Protein 1IQO (pdb70)

Organism: Methanothermobacter thermautotrophicus (strain ATCC 29096 / DSM 1053 / JCM 10044 / NBRC 100330 / Delta H) (NCBI:txid187420)

Secondary structure (DSSP, 8-state):
-----EEEEE-STT-STTT--STHHHHTTTT---SS---EEEEE-TTTT--EEEE-S---S-HHHHHHHHHHHH-SS---SHHHHHH-

CATH classification: 3.30.160.120

Nearest PDB structures (foldseek):
  1iqs-assembly1_A  TM=8.949E-01  e=1.703E-12  Methanothermobacter thermautotrophicus
  7w6m-assembly1_A  TM=4.716E-01  e=2.678E+00  Porcine epidemic diarrhea virus
  2bsz-assembly2_B  TM=2.765E-01  e=5.312E+00  Mesorhizobium loti
  1iqs-assembly1_A  TM=9.295E-01  e=2.371E-12  Methanothermobacter thermautotrophicus
  2ba1-assembly1_I  TM=3.812E-01  e=7.682E+00  Archaeoglobus fulgidus

InterPro domains:
  IPR008032 Protein of unknown function DUF749 [PF05370] (2-88)
  IPR016458 Uncharacterised conserved protein UCP005648, calcium-binding [PIRSF005648] (1-88)
  IPR035933 Hypothetical protein MTH1880 [G3DSA:3.30.160.120] (1-88)
  IPR035933 Hypothetical protein MTH1880 [SSF75412] (1-88)

Structure (mmCIF, N/CA/C/O backbone):
data_1IQO
#
_entry.id   1IQO
#
_cell.length_a   ?
_cell.length_b   ?
_cell.length_c   ?
_cell.angle_alpha   ?
_cell.angle_beta   ?
_cell.angle_gamma   ?
#
loop_
_atom_site.group_PDB
_atom_site.id
_atom_site.type_symbol
_atom_site.label_atom_id
_atom_site.label_alt_id
_atom_site.label_comp_id
_atom_site.label_asym_id
_atom_site.label_entity_id
_atom_site.label_seq_id
_atom_site.pdbx_PDB_ins_code
_atom_site.Cartn_x
_atom_site.Cartn_y
_atom_site.Cartn_z
_atom_site.occupancy
_atom_site.B_iso_or_equiv
_atom_site.auth_seq_id
_atom_site.auth_comp_id
_atom_site.auth_asym_id
_atom_site.auth_atom_id
_atom_site.pdbx_PDB_model_num
ATOM 1 N N . LEU A 1 1 ? -12.253 18.247 -8.813 1.00 0.00 1 LEU A N 1
ATOM 2 C CA . LEU A 1 1 ? -11.149 18.665 -7.911 1.00 0.00 1 LEU A CA 1
ATOM 3 C C . LEU A 1 1 ? -11.539 18.487 -6.447 1.00 0.00 1 LEU A C 1
ATOM 4 O O . LEU A 1 1 ? -12.081 19.400 -5.823 1.00 0.00 1 LEU A O 1
ATOM 22 N N . PHE A 1 2 ? -11.261 17.306 -5.905 1.00 0.00 2 PHE A N 1
ATOM 23 C CA . PHE A 1 2 ? -11.584 17.009 -4.514 1.00 0.00 2 PHE A CA 1
ATOM 24 C C . PHE A 1 2 ? -10.924 15.707 -4.068 1.00 0.00 2 PHE A C 1
ATOM 25 O O . PHE A 1 2 ? -10.120 15.695 -3.136 1.00 0.00 2 PHE A O 1
ATOM 42 N N . ILE A 1 3 ? -11.270 14.613 -4.740 1.00 0.00 3 ILE A N 1
ATOM 43 C CA . ILE A 1 3 ? -10.713 13.306 -4.411 1.00 0.00 3 ILE A CA 1
ATOM 44 C C . ILE A 1 3 ? -9.191 13.313 -4.516 1.00 0.00 3 ILE A C 1
ATOM 45 O O . ILE A 1 3 ? -8.627 13.834 -5.479 1.00 0.00 3 ILE A O 1
ATOM 61 N N . ALA A 1 4 ? -8.532 12.730 -3.521 1.00 0.00 4 ALA A N 1
ATOM 62 C CA . ALA A 1 4 ? -7.077 12.667 -3.499 1.00 0.00 4 ALA A CA 1
ATOM 63 C C . ALA A 1 4 ? -6.591 11.222 -3.532 1.00 0.00 4 ALA A C 1
ATOM 64 O O . ALA A 1 4 ? -6.496 10.565 -2.496 1.00 0.00 4 ALA A O 1
ATOM 71 N N . THR A 1 5 ? -6.286 10.733 -4.729 1.00 0.00 5 THR A N 1
ATOM 72 C CA . THR A 1 5 ? -5.810 9.365 -4.899 1.00 0.00 5 THR A CA 1
ATOM 73 C C . THR A 1 5 ? -4.599 9.321 -5.825 1.00 0.00 5 THR A C 1
ATOM 74 O O . THR A 1 5 ? -4.531 10.058 -6.809 1.00 0.00 5 THR A O 1
ATOM 85 N N . LEU A 1 6 ? -3.645 8.454 -5.504 1.00 0.00 6 LEU A N 1
ATOM 86 C CA . LEU A 1 6 ? -2.435 8.317 -6.306 1.00 0.00 6 LEU A CA 1
ATOM 87 C C . LEU A 1 6 ? -2.150 6.851 -6.617 1.00 0.00 6 LEU A C 1
ATOM 88 O O . LEU A 1 6 ? -1.772 6.082 -5.734 1.00 0.00 6 LEU A O 1
ATOM 104 N N . LYS A 1 7 ? -2.329 6.470 -7.878 1.00 0.00 7 LYS A N 1
ATOM 105 C CA . LYS A 1 7 ? -2.088 5.095 -8.302 1.00 0.00 7 LYS A CA 1
ATOM 106 C C . LYS A 1 7 ? -0.767 4.981 -9.056 1.00 0.00 7 LYS A C 1
ATOM 107 O O . LYS A 1 7 ? -0.417 5.853 -9.852 1.00 0.00 7 LYS A O 1
ATOM 126 N N . GLY A 1 8 ? -0.037 3.900 -8.799 1.00 0.00 8 GLY A N 1
ATOM 127 C CA . GLY A 1 8 ? 1.237 3.691 -9.461 1.00 0.00 8 GLY A CA 1
ATOM 128 C C . GLY A 1 8 ? 1.481 2.232 -9.798 1.00 0.00 8 GLY A C 1
ATOM 129 O O . GLY A 1 8 ? 1.024 1.340 -9.084 1.00 0.00 8 GLY A O 1
ATOM 133 N N . ILE A 1 9 ? 2.201 1.990 -10.888 1.00 0.00 9 ILE A N 1
ATOM 134 C CA . ILE A 1 9 ? 2.502 0.630 -11.317 1.00 0.00 9 ILE A CA 1
ATOM 135 C C . ILE A 1 9 ? 3.972 0.291 -11.086 1.00 0.00 9 ILE A C 1
ATOM 136 O O . ILE A 1 9 ? 4.824 0.555 -11.934 1.00 0.00 9 ILE A O 1
ATOM 152 N N . PHE A 1 10 ? 4.259 -0.297 -9.928 1.00 0.00 10 PHE A N 1
ATOM 153 C CA . PHE A 1 10 ? 5.622 -0.679 -9.574 1.00 0.00 10 PHE A CA 1
ATOM 154 C C . PHE A 1 10 ? 5.928 -2.094 -10.056 1.00 0.00 10 PHE A C 1
ATOM 155 O O . PHE A 1 10 ? 5.259 -3.049 -9.660 1.00 0.00 10 PHE A O 1
ATOM 172 N N . THR A 1 11 ? 6.931 -2.226 -10.924 1.00 0.00 11 THR A N 1
ATOM 173 C CA . THR A 1 11 ? 7.301 -3.532 -11.462 1.00 0.00 11 THR A CA 1
ATOM 174 C C . THR A 1 11 ? 8.797 -3.674 -11.652 1.00 0.00 11 THR A C 1
ATOM 175 O O . THR A 1 11 ? 9.543 -2.691 -11.668 1.00 0.00 11 THR A O 1
ATOM 186 N N . LEU A 1 12 ? 9.224 -4.925 -11.788 1.00 0.00 12 LEU A N 1
ATOM 187 C CA . LEU A 1 12 ? 10.628 -5.250 -11.975 1.00 0.00 12 LEU A CA 1
ATOM 188 C C . LEU A 1 12 ? 11.499 -4.467 -11.001 1.00 0.00 12 LEU A C 1
ATOM 189 O O . LEU A 1 12 ? 11.007 -3.891 -10.033 1.00 0.00 12 LEU A O 1
ATOM 205 N N . LYS A 1 13 ? 12.787 -4.449 -11.277 1.00 0.00 13 LYS A N 1
ATOM 206 C CA . LYS A 1 13 ? 13.747 -3.733 -10.444 1.00 0.00 13 LYS A CA 1
ATOM 207 C C . LYS A 1 13 ? 13.604 -2.225 -10.635 1.00 0.00 13 LYS A C 1
ATOM 208 O O . LYS A 1 13 ? 14.047 -1.437 -9.801 1.00 0.00 13 LYS A O 1
ATOM 227 N N . ASP A 1 14 ? 12.963 -1.834 -11.736 1.00 0.00 14 ASP A N 1
ATOM 228 C CA . ASP A 1 14 ? 12.737 -0.426 -12.035 1.00 0.00 14 ASP A CA 1
ATOM 229 C C . ASP A 1 14 ? 11.421 0.051 -11.420 1.00 0.00 14 ASP A C 1
ATOM 230 O O . ASP A 1 14 ? 10.896 1.103 -11.785 1.00 0.00 14 ASP A O 1
ATOM 239 N N . LEU A 1 15 ? 10.892 -0.743 -10.490 1.00 0.00 15 LEU A N 1
ATOM 240 C CA . LEU A 1 15 ? 9.637 -0.430 -9.818 1.00 0.00 15 LEU A CA 1
ATOM 241 C C . LEU A 1 15 ? 9.673 0.908 -9.065 1.00 0.00 15 LEU A C 1
ATOM 242 O O . LEU A 1 15 ? 8.638 1.559 -8.936 1.00 0.00 15 LEU A O 1
ATOM 258 N N . PRO A 1 16 ? 10.842 1.339 -8.536 1.00 0.00 16 PRO A N 1
ATOM 259 C CA . PRO A 1 16 ? 10.950 2.605 -7.787 1.00 0.00 16 PRO A CA 1
ATOM 260 C C . PRO A 1 16 ? 10.606 3.829 -8.634 1.00 0.00 16 PRO A C 1
ATOM 261 O O . PRO A 1 16 ? 11.461 4.685 -8.885 1.00 0.00 16 PRO A O 1
ATOM 272 N N . GLU A 1 17 ? 9.344 3.905 -9.067 1.00 0.00 17 GLU A N 1
ATOM 273 C CA . GLU A 1 17 ? 8.849 5.012 -9.891 1.00 0.00 17 GLU A CA 1
ATOM 274 C C . GLU A 1 17 ? 9.730 6.250 -9.770 1.00 0.00 17 GLU A C 1
ATOM 275 O O . GLU A 1 17 ? 9.597 7.032 -8.828 1.00 0.00 17 GLU A O 1
ATOM 287 N N . GLU A 1 18 ? 10.634 6.409 -10.733 1.00 0.00 18 GLU A N 1
ATOM 288 C CA . GLU A 1 18 ? 11.555 7.540 -10.754 1.00 0.00 18 GLU A CA 1
ATOM 289 C C . GLU A 1 18 ? 12.723 7.315 -9.807 1.00 0.00 18 GLU A C 1
ATOM 290 O O . GLU A 1 18 ? 13.877 7.253 -10.228 1.00 0.00 18 GLU A O 1
ATOM 302 N N . PHE A 1 19 ? 12.408 7.197 -8.531 1.00 0.00 19 PHE A N 1
ATOM 303 C CA . PHE A 1 19 ? 13.424 6.982 -7.504 1.00 0.00 19 PHE A CA 1
ATOM 304 C C . PHE A 1 19 ? 12.794 6.670 -6.146 1.00 0.00 19 PHE A C 1
ATOM 305 O O . PHE A 1 19 ? 13.286 7.119 -5.112 1.00 0.00 19 PHE A O 1
ATOM 322 N N . ARG A 1 20 ? 11.704 5.908 -6.148 1.00 0.00 20 ARG A N 1
ATOM 323 C CA . ARG A 1 20 ? 11.024 5.561 -4.901 1.00 0.00 20 ARG A CA 1
ATOM 324 C C . ARG A 1 20 ? 11.136 4.066 -4.600 1.00 0.00 20 ARG A C 1
ATOM 325 O O . ARG A 1 20 ? 10.181 3.315 -4.793 1.00 0.00 20 ARG A O 1
ATOM 346 N N . PRO A 1 21 ? 12.309 3.614 -4.120 1.00 0.00 21 PRO A N 1
ATOM 347 C CA . PRO A 1 21 ? 12.537 2.207 -3.792 1.00 0.00 21 PRO A CA 1
ATOM 348 C C . PRO A 1 21 ? 12.006 1.839 -2.409 1.00 0.00 21 PRO A C 1
ATOM 349 O O . PRO A 1 21 ? 12.745 1.336 -1.562 1.00 0.00 21 PRO A O 1
ATOM 360 N N . PHE A 1 22 ? 10.721 2.096 -2.186 1.00 0.00 22 PHE A N 1
ATOM 361 C CA . PHE A 1 22 ? 10.090 1.798 -0.904 1.00 0.00 22 PHE A CA 1
ATOM 362 C C . PHE A 1 22 ? 9.866 0.298 -0.739 1.00 0.00 22 PHE A C 1
ATOM 363 O O . PHE A 1 22 ? 10.501 -0.346 0.095 1.00 0.00 22 PHE A O 1
ATOM 380 N N . VAL A 1 23 ? 8.955 -0.251 -1.537 1.00 0.00 23 VAL A N 1
ATOM 381 C CA . VAL A 1 23 ? 8.641 -1.676 -1.480 1.00 0.00 23 VAL A CA 1
ATOM 382 C C . VAL A 1 23 ? 9.851 -2.537 -1.833 1.00 0.00 23 VAL A C 1
ATOM 383 O O . VAL A 1 23 ? 9.848 -3.743 -1.592 1.00 0.00 23 VAL A O 1
ATOM 396 N N . ASP A 1 24 ? 10.886 -1.918 -2.401 1.00 0.00 24 ASP A N 1
ATOM 397 C CA . ASP A 1 24 ? 12.098 -2.639 -2.777 1.00 0.00 24 ASP A CA 1
ATOM 398 C C . ASP A 1 24 ? 12.557 -3.561 -1.650 1.00 0.00 24 ASP A C 1
ATOM 399 O O . ASP A 1 24 ? 13.156 -4.608 -1.895 1.00 0.00 24 ASP A O 1
ATOM 408 N N . TYR A 1 25 ? 12.267 -3.164 -0.414 1.00 0.00 25 TYR A N 1
ATOM 409 C CA . TYR A 1 25 ? 12.647 -3.954 0.751 1.00 0.00 25 TYR A CA 1
ATOM 410 C C . TYR A 1 25 ? 11.987 -5.330 0.712 1.00 0.00 25 TYR A C 1
ATOM 411 O O . TYR A 1 25 ? 12.576 -6.322 1.140 1.00 0.00 25 TYR A O 1
ATOM 429 N N . LYS A 1 26 ? 10.764 -5.382 0.192 1.00 0.00 26 LYS A N 1
ATOM 430 C CA . LYS A 1 26 ? 10.034 -6.641 0.095 1.00 0.00 26 LYS A CA 1
ATOM 431 C C . LYS A 1 26 ? 10.712 -7.578 -0.897 1.00 0.00 26 LYS A C 1
ATOM 432 O O . LYS A 1 26 ? 10.730 -8.794 -0.705 1.00 0.00 26 LYS A O 1
ATOM 451 N N . ALA A 1 27 ? 11.274 -7.002 -1.953 1.00 0.00 27 ALA A N 1
ATOM 452 C CA . ALA A 1 27 ? 11.962 -7.782 -2.972 1.00 0.00 27 ALA A CA 1
ATOM 453 C C . ALA A 1 27 ? 13.275 -8.340 -2.431 1.00 0.00 27 ALA A C 1
ATOM 454 O O . ALA A 1 27 ? 13.762 -9.372 -2.897 1.00 0.00 27 ALA A O 1
ATOM 461 N N . GLY A 1 28 ? 13.842 -7.653 -1.443 1.00 0.00 28 GLY A N 1
ATOM 462 C CA . GLY A 1 28 ? 15.091 -8.097 -0.852 1.00 0.00 28 GLY A CA 1
ATOM 463 C C . GLY A 1 28 ? 14.952 -8.430 0.623 1.00 0.00 28 GLY A C 1
ATOM 464 O O . GLY A 1 28 ? 15.946 -8.494 1.345 1.00 0.00 28 GLY A O 1
ATOM 468 N N . LEU A 1 29 ? 13.716 -8.639 1.072 1.00 0.00 29 LEU A N 1
ATOM 469 C CA . LEU A 1 29 ? 13.457 -8.964 2.472 1.00 0.00 29 LEU A CA 1
ATOM 470 C C . LEU A 1 29 ? 14.212 -10.220 2.903 1.00 0.00 29 LEU A C 1
ATOM 471 O O . LEU A 1 29 ? 14.440 -10.441 4.092 1.00 0.00 29 LEU A O 1
ATOM 487 N N . GLU A 1 30 ? 14.603 -11.031 1.929 1.00 0.00 30 GLU A N 1
ATOM 488 C CA . GLU A 1 30 ? 15.337 -12.264 2.199 1.00 0.00 30 GLU A CA 1
ATOM 489 C C . GLU A 1 30 ? 15.663 -12.994 0.899 1.00 0.00 30 GLU A C 1
ATOM 490 O O . GLU A 1 30 ? 15.487 -14.207 0.794 1.00 0.00 30 GLU A O 1
ATOM 502 N N . LYS A 1 31 ? 16.139 -12.242 -0.087 1.00 0.00 31 LYS A N 1
ATOM 503 C CA . LYS A 1 31 ? 16.490 -12.811 -1.383 1.00 0.00 31 LYS A CA 1
ATOM 504 C C . LYS A 1 31 ? 15.268 -13.434 -2.049 1.00 0.00 31 LYS A C 1
ATOM 505 O O . LYS A 1 31 ? 15.327 -14.550 -2.565 1.00 0.00 31 LYS A O 1
ATOM 524 N N . LYS A 1 32 ? 14.159 -12.702 -2.032 1.00 0.00 32 LYS A N 1
ATOM 525 C CA . LYS A 1 32 ? 12.917 -13.176 -2.633 1.00 0.00 32 LYS A CA 1
ATOM 526 C C . LYS A 1 32 ? 13.039 -13.239 -4.153 1.00 0.00 32 LYS A C 1
ATOM 527 O O . LYS A 1 32 ? 14.135 -13.126 -4.702 1.00 0.00 32 LYS A O 1
ATOM 546 N N . LYS A 1 33 ? 11.908 -13.421 -4.827 1.00 0.00 33 LYS A N 1
ATOM 547 C CA . LYS A 1 33 ? 11.891 -13.498 -6.285 1.00 0.00 33 LYS A CA 1
ATOM 548 C C . LYS A 1 33 ? 12.445 -12.217 -6.903 1.00 0.00 33 LYS A C 1
ATOM 549 O O . LYS A 1 33 ? 12.003 -11.116 -6.574 1.00 0.00 33 LYS A O 1
ATOM 568 N N . LEU A 1 34 ? 13.414 -12.368 -7.800 1.00 0.00 34 LEU A N 1
ATOM 569 C CA . LEU A 1 34 ? 14.028 -11.224 -8.463 1.00 0.00 34 LEU A CA 1
ATOM 570 C C . LEU A 1 34 ? 14.390 -11.560 -9.908 1.00 0.00 34 LEU A C 1
ATOM 571 O O . LEU A 1 34 ? 15.535 -11.392 -10.328 1.00 0.00 34 LEU A O 1
ATOM 587 N N . SER A 1 35 ? 13.406 -12.036 -10.664 1.00 0.00 35 SER A N 1
ATOM 588 C CA . SER A 1 35 ? 13.623 -12.396 -12.060 1.00 0.00 35 SER A CA 1
ATOM 589 C C . SER A 1 35 ? 13.129 -11.294 -12.994 1.00 0.00 35 SER A C 1
ATOM 590 O O . SER A 1 35 ? 12.548 -11.570 -14.043 1.00 0.00 35 SER A O 1
ATOM 598 N N . ASP A 1 36 ? 13.362 -10.043 -12.605 1.00 0.00 36 ASP A N 1
ATOM 599 C CA . ASP A 1 36 ? 12.938 -8.901 -13.410 1.00 0.00 36 ASP A CA 1
ATOM 600 C C . ASP A 1 36 ? 11.434 -8.945 -13.673 1.00 0.00 36 ASP A C 1
ATOM 601 O O . ASP A 1 36 ? 10.944 -8.346 -14.630 1.00 0.00 36 ASP A O 1
ATOM 610 N N . ASP A 1 37 ? 10.705 -9.656 -12.816 1.00 0.00 37 ASP A N 1
ATOM 611 C CA . ASP A 1 37 ? 9.259 -9.773 -12.956 1.00 0.00 37 ASP A CA 1
ATOM 612 C C . ASP A 1 37 ? 8.556 -9.439 -11.643 1.00 0.00 37 ASP A C 1
ATOM 613 O O . ASP A 1 37 ? 7.436 -9.889 -11.396 1.00 0.00 37 ASP A O 1
ATOM 622 N N . ASP A 1 38 ? 9.217 -8.646 -10.807 1.00 0.00 38 ASP A N 1
ATOM 623 C CA . ASP A 1 38 ? 8.654 -8.250 -9.522 1.00 0.00 38 ASP A CA 1
ATOM 624 C C . ASP A 1 38 ? 7.597 -7.167 -9.711 1.00 0.00 38 ASP A C 1
ATOM 625 O O . ASP A 1 38 ? 7.895 -5.974 -9.640 1.00 0.00 38 ASP A O 1
ATOM 634 N N . GLU A 1 39 ? 6.361 -7.590 -9.959 1.00 0.00 39 GLU A N 1
ATOM 635 C CA . GLU A 1 39 ? 5.261 -6.656 -10.168 1.00 0.00 39 GLU A CA 1
ATOM 636 C C . GLU A 1 39 ? 4.452 -6.458 -8.891 1.00 0.00 39 GLU A C 1
ATOM 637 O O . GLU A 1 39 ? 3.972 -7.420 -8.290 1.00 0.00 39 GLU A O 1
ATOM 649 N N . ILE A 1 40 ? 4.301 -5.202 -8.486 1.00 0.00 40 ILE A N 1
ATOM 650 C CA . ILE A 1 40 ? 3.547 -4.867 -7.284 1.00 0.00 40 ILE A CA 1
ATOM 651 C C . ILE A 1 40 ? 2.766 -3.570 -7.477 1.00 0.00 40 ILE A C 1
ATOM 652 O O . ILE A 1 40 ? 3.321 -2.558 -7.904 1.00 0.00 40 ILE A O 1
ATOM 668 N N . ALA A 1 41 ? 1.476 -3.609 -7.160 1.00 0.00 41 ALA A N 1
ATOM 669 C CA . ALA A 1 41 ? 0.621 -2.438 -7.299 1.00 0.00 41 ALA A CA 1
ATOM 670 C C . ALA A 1 41 ? 0.582 -1.631 -6.007 1.00 0.00 41 ALA A C 1
ATOM 671 O O . ALA A 1 41 ? 0.243 -2.156 -4.946 1.00 0.00 41 ALA A O 1
ATOM 678 N N . ILE A 1 42 ? 0.930 -0.352 -6.103 1.00 0.00 42 ILE A N 1
ATOM 679 C CA . ILE A 1 42 ? 0.935 0.528 -4.941 1.00 0.00 42 ILE A CA 1
ATOM 680 C C . ILE A 1 42 ? -0.041 1.685 -5.125 1.00 0.00 42 ILE A C 1
ATOM 681 O O . ILE A 1 42 ? 0.080 2.467 -6.067 1.00 0.00 42 ILE A O 1
ATOM 697 N N . ILE A 1 43 ? -1.008 1.784 -4.220 1.00 0.00 43 ILE A N 1
ATOM 698 C CA . ILE A 1 43 ? -2.006 2.844 -4.284 1.00 0.00 43 ILE A CA 1
ATOM 699 C C . ILE A 1 43 ? -2.098 3.595 -2.961 1.00 0.00 43 ILE A C 1
ATOM 700 O O . ILE A 1 43 ? -2.273 2.990 -1.904 1.00 0.00 43 ILE A O 1
ATOM 716 N N . SER A 1 44 ? -1.982 4.916 -3.028 1.00 0.00 44 SER A N 1
ATOM 717 C CA . SER A 1 44 ? -2.054 5.751 -1.835 1.00 0.00 44 SER A CA 1
ATOM 718 C C . SER A 1 44 ? -3.375 6.512 -1.786 1.00 0.00 44 SER A C 1
ATOM 719 O O . SER A 1 44 ? -3.698 7.274 -2.697 1.00 0.00 44 SER A O 1
ATOM 727 N N . ILE A 1 45 ? -4.133 6.302 -0.715 1.00 0.00 45 ILE A N 1
ATOM 728 C CA . ILE A 1 45 ? -5.419 6.968 -0.545 1.00 0.00 45 ILE A CA 1
ATOM 729 C C . ILE A 1 45 ? -5.433 7.815 0.722 1.00 0.00 45 ILE A C 1
ATOM 730 O O . ILE A 1 45 ? -4.446 7.862 1.458 1.00 0.00 45 ILE A O 1
ATOM 746 N N . LYS A 1 46 ? -6.555 8.481 0.973 1.00 0.00 46 LYS A N 1
ATOM 747 C CA . LYS A 1 46 ? -6.694 9.325 2.154 1.00 0.00 46 LYS A CA 1
ATOM 748 C C . LYS A 1 46 ? -6.768 8.478 3.422 1.00 0.00 46 LYS A C 1
ATOM 749 O O . LYS A 1 46 ? -7.789 8.454 4.110 1.00 0.00 46 LYS A O 1
ATOM 768 N N . GLY A 1 47 ? -5.676 7.782 3.726 1.00 0.00 47 GLY A N 1
ATOM 769 C CA . GLY A 1 47 ? -5.636 6.944 4.911 1.00 0.00 47 GLY A CA 1
ATOM 770 C C . GLY A 1 47 ? -4.797 7.550 6.018 1.00 0.00 47 GLY A C 1
ATOM 771 O O . GLY A 1 47 ? -3.918 6.889 6.572 1.00 0.00 47 GLY A O 1
ATOM 775 N N . THR A 1 48 ? -5.068 8.810 6.341 1.00 0.00 48 THR A N 1
ATOM 776 C CA . THR A 1 48 ? -4.331 9.505 7.388 1.00 0.00 48 THR A CA 1
ATOM 777 C C . THR A 1 48 ? -2.851 9.607 7.031 1.00 0.00 48 THR A C 1
ATOM 778 O O . THR A 1 48 ? -1.978 9.379 7.870 1.00 0.00 48 THR A O 1
ATOM 789 N N . GLN A 1 49 ? -2.575 9.952 5.776 1.00 0.00 49 GLN A N 1
ATOM 790 C CA . GLN A 1 49 ? -1.203 10.086 5.297 1.00 0.00 49 GLN A CA 1
ATOM 791 C C . GLN A 1 49 ? -0.493 8.735 5.290 1.00 0.00 49 GLN A C 1
ATOM 792 O O . GLN A 1 49 ? 0.442 8.508 6.058 1.00 0.00 49 GLN A O 1
ATOM 806 N N . SER A 1 50 ? -0.944 7.842 4.416 1.00 0.00 50 SER A N 1
ATOM 807 C CA . SER A 1 50 ? -0.352 6.515 4.306 1.00 0.00 50 SER A CA 1
ATOM 808 C C . SER A 1 50 ? -0.767 5.845 3.000 1.00 0.00 50 SER A C 1
ATOM 809 O O . SER A 1 50 ? -1.421 6.459 2.157 1.00 0.00 50 SER A O 1
ATOM 817 N N . ASN A 1 51 ? -0.385 4.582 2.839 1.00 0.00 51 ASN A N 1
ATOM 818 C CA . ASN A 1 51 ? -0.721 3.833 1.634 1.00 0.00 51 ASN A CA 1
ATOM 819 C C . ASN A 1 51 ? -0.651 2.331 1.890 1.00 0.00 51 ASN A C 1
ATOM 820 O O . ASN A 1 51 ? -0.369 1.894 3.005 1.00 0.00 51 ASN A O 1
ATOM 831 N N . HIS A 1 52 ? -0.909 1.546 0.850 1.00 0.00 52 HIS A N 1
ATOM 832 C CA . HIS A 1 52 ? -0.875 0.094 0.961 1.00 0.00 52 HIS A CA 1
ATOM 833 C C . HIS A 1 52 ? -0.292 -0.536 -0.300 1.00 0.00 52 HIS A C 1
ATOM 834 O O . HIS A 1 52 ? -0.261 0.088 -1.360 1.00 0.00 52 HIS A O 1
ATOM 849 N N . VAL A 1 53 ? 0.164 -1.778 -0.176 1.00 0.00 53 VAL A N 1
ATOM 850 C CA . VAL A 1 53 ? 0.744 -2.497 -1.304 1.00 0.00 53 VAL A CA 1
ATOM 851 C C . VAL A 1 53 ? -0.121 -3.692 -1.693 1.00 0.00 53 VAL A C 1
ATOM 852 O O . VAL A 1 53 ? -1.033 -4.074 -0.960 1.00 0.00 53 VAL A O 1
ATOM 865 N N . LEU A 1 54 ? 0.171 -4.277 -2.850 1.00 0.00 54 LEU A N 1
ATOM 866 C CA . LEU A 1 54 ? -0.581 -5.428 -3.336 1.00 0.00 54 LEU A CA 1
ATOM 867 C C . LEU A 1 54 ? 0.253 -6.251 -4.311 1.00 0.00 54 LEU A C 1
ATOM 868 O O . LEU A 1 54 ? 0.590 -5.787 -5.401 1.00 0.00 54 LEU A O 1
ATOM 884 N N . PHE A 1 55 ? 0.581 -7.476 -3.914 1.00 0.00 55 PHE A N 1
ATOM 885 C CA . PHE A 1 55 ? 1.374 -8.364 -4.755 1.00 0.00 55 PHE A CA 1
ATOM 886 C C . PHE A 1 55 ? 0.554 -8.858 -5.941 1.00 0.00 55 PHE A C 1
ATOM 887 O O . PHE A 1 55 ? -0.582 -9.303 -5.779 1.00 0.00 55 PHE A O 1
ATOM 904 N N . LEU A 1 56 ? 1.135 -8.778 -7.133 1.00 0.00 56 LEU A N 1
ATOM 905 C CA . LEU A 1 56 ? 0.454 -9.216 -8.345 1.00 0.00 56 LEU A CA 1
ATOM 906 C C . LEU A 1 56 ? 1.198 -10.374 -9.001 1.00 0.00 56 LEU A C 1
ATOM 907 O O . LEU A 1 56 ? 2.422 -10.350 -9.124 1.00 0.00 56 LEU A O 1
ATOM 923 N N . SER A 1 57 ? 0.449 -11.389 -9.421 1.00 0.00 57 SER A N 1
ATOM 924 C CA . SER A 1 57 ? 1.037 -12.556 -10.066 1.00 0.00 57 SER A CA 1
ATOM 925 C C . SER A 1 57 ? 0.896 -12.464 -11.582 1.00 0.00 57 SER A C 1
ATOM 926 O O . SER A 1 57 ? 1.767 -12.916 -12.326 1.00 0.00 57 SER A O 1
ATOM 934 N N . SER A 1 58 ? -0.206 -11.874 -12.034 1.00 0.00 58 SER A N 1
ATOM 935 C CA . SER A 1 58 ? -0.462 -11.720 -13.461 1.00 0.00 58 SER A CA 1
ATOM 936 C C . SER A 1 58 ? -1.596 -10.730 -13.706 1.00 0.00 58 SER A C 1
ATOM 937 O O . SER A 1 58 ? -2.744 -10.984 -13.341 1.00 0.00 58 SER A O 1
ATOM 945 N N . TYR A 1 59 ? -1.267 -9.602 -14.326 1.00 0.00 59 TYR A N 1
ATOM 946 C CA . TYR A 1 59 ? -2.258 -8.572 -14.620 1.00 0.00 59 TYR A CA 1
ATOM 947 C C . TYR A 1 59 ? -2.533 -8.487 -16.120 1.00 0.00 59 TYR A C 1
ATOM 948 O O . TYR A 1 59 ? -3.602 -8.042 -16.538 1.00 0.00 59 TYR A O 1
ATOM 966 N N . ASN A 1 60 ? -1.564 -8.911 -16.924 1.00 0.00 60 ASN A N 1
ATOM 967 C CA . ASN A 1 60 ? -1.710 -8.878 -18.375 1.00 0.00 60 ASN A CA 1
ATOM 968 C C . ASN A 1 60 ? -2.672 -9.964 -18.849 1.00 0.00 60 ASN A C 1
ATOM 969 O O . ASN A 1 60 ? -2.314 -11.139 -18.916 1.00 0.00 60 ASN A O 1
ATOM 980 N N . SER A 1 61 ? -3.895 -9.560 -19.179 1.00 0.00 61 SER A N 1
ATOM 981 C CA . SER A 1 61 ? -4.908 -10.500 -19.647 1.00 0.00 61 SER A CA 1
ATOM 982 C C . SER A 1 61 ? -6.107 -9.760 -20.236 1.00 0.00 61 SER A C 1
ATOM 983 O O . SER A 1 61 ? -6.221 -9.616 -21.454 1.00 0.00 61 SER A O 1
ATOM 991 N N . VAL A 1 62 ? -7.003 -9.297 -19.369 1.00 0.00 62 VAL A N 1
ATOM 992 C CA . VAL A 1 62 ? -8.191 -8.578 -19.811 1.00 0.00 62 VAL A CA 1
ATOM 993 C C . VAL A 1 62 ? -8.835 -7.814 -18.651 1.00 0.00 62 VAL A C 1
ATOM 994 O O . VAL A 1 62 ? -8.371 -7.893 -17.515 1.00 0.00 62 VAL A O 1
ATOM 1007 N N . ASP A 1 63 ? -9.903 -7.072 -18.945 1.00 0.00 63 ASP A N 1
ATOM 1008 C CA . ASP A 1 63 ? -10.610 -6.287 -17.931 1.00 0.00 63 ASP A CA 1
ATOM 1009 C C . ASP A 1 63 ? -10.793 -7.069 -16.629 1.00 0.00 63 ASP A C 1
ATOM 1010 O O . ASP A 1 63 ? -10.915 -6.478 -15.556 1.00 0.00 63 ASP A O 1
ATOM 1019 N N . GLU A 1 64 ? -10.813 -8.398 -16.730 1.00 0.00 64 GLU A N 1
ATOM 1020 C CA . GLU A 1 64 ? -10.983 -9.263 -15.563 1.00 0.00 64 GLU A CA 1
ATOM 1021 C C . GLU A 1 64 ? -10.167 -8.763 -14.372 1.00 0.00 64 GLU A C 1
ATOM 1022 O O . GLU A 1 64 ? -10.576 -8.921 -13.221 1.00 0.00 64 GLU A O 1
ATOM 1034 N N . ILE A 1 65 ? -9.017 -8.153 -14.652 1.00 0.00 65 ILE A N 1
ATOM 1035 C CA . ILE A 1 65 ? -8.163 -7.626 -13.591 1.00 0.00 65 ILE A CA 1
ATOM 1036 C C . ILE A 1 65 ? -8.148 -6.100 -13.597 1.00 0.00 65 ILE A C 1
ATOM 1037 O O . ILE A 1 65 ? -7.819 -5.470 -12.591 1.00 0.00 65 ILE A O 1
ATOM 1053 N N . ARG A 1 66 ? -8.510 -5.506 -14.733 1.00 0.00 66 ARG A N 1
ATOM 1054 C CA . ARG A 1 66 ? -8.540 -4.053 -14.862 1.00 0.00 66 ARG A CA 1
ATOM 1055 C C . ARG A 1 66 ? -9.469 -3.438 -13.820 1.00 0.00 66 ARG A C 1
ATOM 1056 O O . ARG A 1 66 ? -9.083 -2.525 -13.089 1.00 0.00 66 ARG A O 1
ATOM 1077 N N . LYS A 1 67 ? -10.694 -3.947 -13.756 1.00 0.00 67 LYS A N 1
ATOM 1078 C CA . LYS A 1 67 ? -11.680 -3.453 -12.802 1.00 0.00 67 LYS A CA 1
ATOM 1079 C C . LYS A 1 67 ? -11.389 -3.985 -11.403 1.00 0.00 67 LYS A C 1
ATOM 1080 O O . LYS A 1 67 ? -11.663 -3.318 -10.404 1.00 0.00 67 LYS A O 1
ATOM 1099 N N . GLU A 1 68 ? -10.830 -5.189 -11.339 1.00 0.00 68 GLU A N 1
ATOM 1100 C CA . GLU A 1 68 ? -10.500 -5.813 -10.064 1.00 0.00 68 GLU A CA 1
ATOM 1101 C C . GLU A 1 68 ? -9.421 -5.021 -9.332 1.00 0.00 68 GLU A C 1
ATOM 1102 O O . GLU A 1 68 ? -9.450 -4.899 -8.107 1.00 0.00 68 GLU A O 1
ATOM 1114 N N . LEU A 1 69 ? -8.469 -4.478 -10.087 1.00 0.00 69 LEU A N 1
ATOM 1115 C CA . LEU A 1 69 ? -7.387 -3.694 -9.500 1.00 0.00 69 LEU A CA 1
ATOM 1116 C C . LEU A 1 69 ? -7.863 -2.286 -9.165 1.00 0.00 69 LEU A C 1
ATOM 1117 O O . LEU A 1 69 ? -7.496 -1.726 -8.132 1.00 0.00 69 LEU A O 1
ATOM 1133 N N . GLU A 1 70 ? -8.687 -1.718 -10.042 1.00 0.00 70 GLU A N 1
ATOM 1134 C CA . GLU A 1 70 ? -9.216 -0.375 -9.834 1.00 0.00 70 GLU A CA 1
ATOM 1135 C C . GLU A 1 70 ? -9.939 -0.286 -8.495 1.00 0.00 70 GLU A C 1
ATOM 1136 O O . GLU A 1 70 ? -9.766 0.673 -7.744 1.00 0.00 70 GLU A O 1
ATOM 1148 N N . GLU A 1 71 ? -10.744 -1.302 -8.197 1.00 0.00 71 GLU A N 1
ATOM 1149 C CA . GLU A 1 71 ? -11.483 -1.347 -6.943 1.00 0.00 71 GLU A CA 1
ATOM 1150 C C . GLU A 1 71 ? -10.532 -1.598 -5.779 1.00 0.00 71 GLU A C 1
ATOM 1151 O O . GLU A 1 71 ? -10.603 -0.931 -4.746 1.00 0.00 71 GLU A O 1
ATOM 1163 N N . ALA A 1 72 ? -9.635 -2.562 -5.960 1.00 0.00 72 ALA A N 1
ATOM 1164 C CA . ALA A 1 72 ? -8.658 -2.904 -4.934 1.00 0.00 72 ALA A CA 1
ATOM 1165 C C . ALA A 1 72 ? -7.854 -1.679 -4.513 1.00 0.00 72 ALA A C 1
ATOM 1166 O O . ALA A 1 72 ? -7.321 -1.625 -3.405 1.00 0.00 72 ALA A O 1
ATOM 1173 N N . GLY A 1 73 ? -7.773 -0.696 -5.405 1.00 0.00 73 GLY A N 1
ATOM 1174 C CA . GLY A 1 73 ? -7.035 0.516 -5.108 1.00 0.00 73 GLY A CA 1
ATOM 1175 C C . GLY A 1 73 ? -7.841 1.502 -4.288 1.00 0.00 73 GLY A C 1
ATOM 1176 O O . GLY A 1 73 ? -7.301 2.180 -3.415 1.00 0.00 73 GLY A O 1
ATOM 1180 N N . ALA A 1 74 ? -9.138 1.585 -4.569 1.00 0.00 74 ALA A N 1
ATOM 1181 C CA . ALA A 1 74 ? -10.015 2.499 -3.847 1.00 0.00 74 ALA A CA 1
ATOM 1182 C C . ALA A 1 74 ? -11.480 2.115 -4.018 1.00 0.00 74 ALA A C 1
ATOM 1183 O O . ALA A 1 74 ? -12.232 2.792 -4.720 1.00 0.00 74 ALA A O 1
ATOM 1190 N N . LYS A 1 75 ? -11.881 1.028 -3.367 1.00 0.00 75 LYS A N 1
ATOM 1191 C CA . LYS A 1 75 ? -13.260 0.558 -3.442 1.00 0.00 75 LYS A CA 1
ATOM 1192 C C . LYS A 1 75 ? -14.045 0.984 -2.205 1.00 0.00 75 LYS A C 1
ATOM 1193 O O . LYS A 1 75 ? -13.580 1.808 -1.418 1.00 0.00 75 LYS A O 1
ATOM 1212 N N . ILE A 1 76 ? -15.241 0.426 -2.042 1.00 0.00 76 ILE A N 1
ATOM 1213 C CA . ILE A 1 76 ? -16.091 0.759 -0.904 1.00 0.00 76 ILE A CA 1
ATOM 1214 C C . ILE A 1 76 ? -15.766 -0.099 0.317 1.00 0.00 76 ILE A C 1
ATOM 1215 O O . ILE A 1 76 ? -15.678 0.409 1.435 1.00 0.00 76 ILE A O 1
ATOM 1231 N N . ASN A 1 77 ? -15.599 -1.400 0.102 1.00 0.00 77 ASN A N 1
ATOM 1232 C CA . ASN A 1 77 ? -15.297 -2.318 1.195 1.00 0.00 77 ASN A CA 1
ATOM 1233 C C . ASN A 1 77 ? -13.793 -2.373 1.474 1.00 0.00 77 ASN A C 1
ATOM 1234 O O . ASN A 1 77 ? -13.285 -1.626 2.310 1.00 0.00 77 ASN A O 1
ATOM 1245 N N . HIS A 1 78 ? -13.088 -3.261 0.778 1.00 0.00 78 HIS A N 1
ATOM 1246 C CA . HIS A 1 78 ? -11.648 -3.407 0.961 1.00 0.00 78 HIS A CA 1
ATOM 1247 C C . HIS A 1 78 ? -11.311 -3.721 2.418 1.00 0.00 78 HIS A C 1
ATOM 1248 O O . HIS A 1 78 ? -12.189 -3.732 3.279 1.00 0.00 78 HIS A O 1
ATOM 1263 N N . THR A 1 79 ? -10.033 -3.974 2.682 1.00 0.00 79 THR A N 1
ATOM 1264 C CA . THR A 1 79 ? -9.577 -4.287 4.032 1.00 0.00 79 THR A CA 1
ATOM 1265 C C . THR A 1 79 ? -10.309 -5.503 4.593 1.00 0.00 79 THR A C 1
ATOM 1266 O O . THR A 1 79 ? -10.521 -5.609 5.801 1.00 0.00 79 THR A O 1
ATOM 1277 N N . THR A 1 80 ? -10.691 -6.417 3.708 1.00 0.00 80 THR A N 1
ATOM 1278 C CA . THR A 1 80 ? -11.396 -7.627 4.116 1.00 0.00 80 THR A CA 1
ATOM 1279 C C . THR A 1 80 ? -10.446 -8.820 4.169 1.00 0.00 80 THR A C 1
ATOM 1280 O O . THR A 1 80 ? -10.663 -9.764 4.927 1.00 0.00 80 THR A O 1
ATOM 1291 N N . LEU A 1 81 ? -9.393 -8.768 3.354 1.00 0.00 81 LEU A N 1
ATOM 1292 C CA . LEU A 1 81 ? -8.400 -9.841 3.300 1.00 0.00 81 LEU A CA 1
ATOM 1293 C C . LEU A 1 81 ? -8.914 -11.044 2.506 1.00 0.00 81 LEU A C 1
ATOM 1294 O O . LEU A 1 81 ? -8.203 -12.038 2.346 1.00 0.00 81 LEU A O 1
ATOM 1310 N N . LYS A 1 82 ? -10.144 -10.954 2.005 1.00 0.00 82 LYS A N 1
ATOM 1311 C CA . LYS A 1 82 ? -10.727 -12.041 1.229 1.00 0.00 82 LYS A CA 1
ATOM 1312 C C . LYS A 1 82 ? -10.194 -12.029 -0.198 1.00 0.00 82 LYS A C 1
ATOM 1313 O O . LYS A 1 82 ? -9.546 -12.979 -0.635 1.00 0.00 82 LYS A O 1
ATOM 1332 N N . ILE A 1 83 ? -10.461 -10.942 -0.917 1.00 0.00 83 ILE A N 1
ATOM 1333 C CA . ILE A 1 83 ? -9.995 -10.810 -2.292 1.00 0.00 83 ILE A CA 1
ATOM 1334 C C . ILE A 1 83 ? -8.486 -11.009 -2.364 1.00 0.00 83 ILE A C 1
ATOM 1335 O O . ILE A 1 83 ? -7.959 -11.487 -3.368 1.00 0.00 83 ILE A O 1
ATOM 1351 N N . LEU A 1 84 ? -7.800 -10.651 -1.284 1.00 0.00 84 LEU A N 1
ATOM 1352 C CA . LEU A 1 84 ? -6.355 -10.803 -1.213 1.00 0.00 84 LEU A CA 1
ATOM 1353 C C . LEU A 1 84 ? -5.987 -12.280 -1.159 1.00 0.00 84 LEU A C 1
ATOM 1354 O O . LEU A 1 84 ? -4.993 -12.707 -1.747 1.00 0.00 84 LEU A O 1
ATOM 1370 N N . GLU A 1 85 ? -6.807 -13.059 -0.458 1.00 0.00 85 GLU A N 1
ATOM 1371 C CA . GLU A 1 85 ? -6.575 -14.492 -0.334 1.00 0.00 85 GLU A CA 1
ATOM 1372 C C . GLU A 1 85 ? -6.725 -15.176 -1.690 1.00 0.00 85 GLU A C 1
ATOM 1373 O O . GLU A 1 85 ? -6.083 -16.191 -1.960 1.00 0.00 85 GLU A O 1
ATOM 1385 N N . GLY A 1 86 ? -7.576 -14.608 -2.543 1.00 0.00 86 GLY A N 1
ATOM 1386 C CA . GLY A 1 86 ? -7.791 -15.175 -3.861 1.00 0.00 86 GLY A CA 1
ATOM 1387 C C . GLY A 1 86 ? -6.658 -14.860 -4.818 1.00 0.00 86 GLY A C 1
ATOM 1388 O O . GLY A 1 86 ? -6.403 -15.613 -5.756 1.00 0.00 86 GLY A O 1
ATOM 1392 N N . HIS A 1 87 ? -5.977 -13.743 -4.579 1.00 0.00 87 HIS A N 1
ATOM 1393 C CA . HIS A 1 87 ? -4.864 -13.331 -5.427 1.00 0.00 87 HIS A CA 1
ATOM 1394 C C . HIS A 1 87 ? -3.535 -13.821 -4.856 1.00 0.00 87 HIS A C 1
ATOM 1395 O O . HIS A 1 87 ? -2.744 -14.455 -5.554 1.00 0.00 87 HIS A O 1
ATOM 1410 N N . LEU A 1 88 ? -3.298 -13.522 -3.583 1.00 0.00 88 LEU A N 1
ATOM 1411 C CA . LEU A 1 88 ? -2.065 -13.931 -2.918 1.00 0.00 88 LEU A CA 1
ATOM 1412 C C . LEU A 1 88 ? -2.102 -15.416 -2.570 1.00 0.00 88 LEU A C 1
ATOM 1413 O O . LEU A 1 88 ? -1.141 -15.897 -1.935 1.00 0.00 88 LEU A O 1
ATOM 1430 N N . LEU A 1 1 ? -14.510 18.538 -5.099 1.00 0.00 1 LEU A N 2
ATOM 1431 C CA . LEU A 1 1 ? -13.721 17.442 -5.723 1.00 0.00 1 LEU A CA 2
ATOM 1432 C C . LEU A 1 1 ? -12.223 17.667 -5.539 1.00 0.00 1 LEU A C 2
ATOM 1433 O O . LEU A 1 1 ? -11.602 18.420 -6.289 1.00 0.00 1 LEU A O 2
ATOM 1451 N N . PHE A 1 2 ? -11.648 17.008 -4.539 1.00 0.00 2 PHE A N 2
ATOM 1452 C CA . PHE A 1 2 ? -10.222 17.137 -4.260 1.00 0.00 2 PHE A CA 2
ATOM 1453 C C . PHE A 1 2 ? -9.621 15.792 -3.854 1.00 0.00 2 PHE A C 2
ATOM 1454 O O . PHE A 1 2 ? -8.628 15.741 -3.126 1.00 0.00 2 PHE A O 2
ATOM 1471 N N . ILE A 1 3 ? -10.227 14.707 -4.327 1.00 0.00 3 ILE A N 2
ATOM 1472 C CA . ILE A 1 3 ? -9.750 13.367 -4.011 1.00 0.00 3 ILE A CA 2
ATOM 1473 C C . ILE A 1 3 ? -8.484 13.038 -4.795 1.00 0.00 3 ILE A C 2
ATOM 1474 O O . ILE A 1 3 ? -8.359 13.392 -5.967 1.00 0.00 3 ILE A O 2
ATOM 1490 N N . ALA A 1 4 ? -7.545 12.364 -4.139 1.00 0.00 4 ALA A N 2
ATOM 1491 C CA . ALA A 1 4 ? -6.288 11.993 -4.775 1.00 0.00 4 ALA A CA 2
ATOM 1492 C C . ALA A 1 4 ? -6.132 10.478 -4.843 1.00 0.00 4 ALA A C 2
ATOM 1493 O O . ALA A 1 4 ? -5.642 9.851 -3.904 1.00 0.00 4 ALA A O 2
ATOM 1500 N N . THR A 1 5 ? -6.549 9.897 -5.964 1.00 0.00 5 THR A N 2
ATOM 1501 C CA . THR A 1 5 ? -6.451 8.455 -6.160 1.00 0.00 5 THR A CA 2
ATOM 1502 C C . THR A 1 5 ? -5.219 8.109 -6.987 1.00 0.00 5 THR A C 2
ATOM 1503 O O . THR A 1 5 ? -5.324 7.770 -8.166 1.00 0.00 5 THR A O 2
ATOM 1514 N N . LEU A 1 6 ? -4.050 8.200 -6.361 1.00 0.00 6 LEU A N 2
ATOM 1515 C CA . LEU A 1 6 ? -2.796 7.899 -7.041 1.00 0.00 6 LEU A CA 2
ATOM 1516 C C . LEU A 1 6 ? -2.601 6.395 -7.182 1.00 0.00 6 LEU A C 2
ATOM 1517 O O . LEU A 1 6 ? -3.116 5.613 -6.383 1.00 0.00 6 LEU A O 2
ATOM 1533 N N . LYS A 1 7 ? -1.854 5.995 -8.205 1.00 0.00 7 LYS A N 2
ATOM 1534 C CA . LYS A 1 7 ? -1.592 4.582 -8.451 1.00 0.00 7 LYS A CA 2
ATOM 1535 C C . LYS A 1 7 ? -0.302 4.396 -9.243 1.00 0.00 7 LYS A C 2
ATOM 1536 O O . LYS A 1 7 ? -0.332 4.119 -10.442 1.00 0.00 7 LYS A O 2
ATOM 1555 N N . GLY A 1 8 ? 0.831 4.551 -8.564 1.00 0.00 8 GLY A N 2
ATOM 1556 C CA . GLY A 1 8 ? 2.116 4.395 -9.220 1.00 0.00 8 GLY A CA 2
ATOM 1557 C C . GLY A 1 8 ? 2.374 2.967 -9.659 1.00 0.00 8 GLY A C 2
ATOM 1558 O O . GLY A 1 8 ? 2.627 2.093 -8.829 1.00 0.00 8 GLY A O 2
ATOM 1562 N N . ILE A 1 9 ? 2.308 2.729 -10.964 1.00 0.00 9 ILE A N 2
ATOM 1563 C CA . ILE A 1 9 ? 2.534 1.394 -11.510 1.00 0.00 9 ILE A CA 2
ATOM 1564 C C . ILE A 1 9 ? 4.010 1.013 -11.454 1.00 0.00 9 ILE A C 2
ATOM 1565 O O . ILE A 1 9 ? 4.734 1.139 -12.441 1.00 0.00 9 ILE A O 2
ATOM 1581 N N . PHE A 1 10 ? 4.446 0.543 -10.291 1.00 0.00 10 PHE A N 2
ATOM 1582 C CA . PHE A 1 10 ? 5.832 0.135 -10.096 1.00 0.00 10 PHE A CA 2
ATOM 1583 C C . PHE A 1 10 ? 6.127 -1.145 -10.878 1.00 0.00 10 PHE A C 2
ATOM 1584 O O . PHE A 1 10 ? 5.325 -2.078 -10.879 1.00 0.00 10 PHE A O 2
ATOM 1601 N N . THR A 1 11 ? 7.269 -1.178 -11.565 1.00 0.00 11 THR A N 2
ATOM 1602 C CA . THR A 1 11 ? 7.633 -2.344 -12.368 1.00 0.00 11 THR A CA 2
ATOM 1603 C C . THR A 1 11 ? 9.100 -2.709 -12.243 1.00 0.00 11 THR A C 2
ATOM 1604 O O . THR A 1 11 ? 9.971 -1.851 -12.084 1.00 0.00 11 THR A O 2
ATOM 1615 N N . LEU A 1 12 ? 9.347 -4.015 -12.325 1.00 0.00 12 LEU A N 2
ATOM 1616 C CA . LEU A 1 12 ? 10.686 -4.573 -12.238 1.00 0.00 12 LEU A CA 2
ATOM 1617 C C . LEU A 1 12 ? 11.515 -3.886 -11.154 1.00 0.00 12 LEU A C 2
ATOM 1618 O O . LEU A 1 12 ? 10.981 -3.201 -10.284 1.00 0.00 12 LEU A O 2
ATOM 1634 N N . LYS A 1 13 ? 12.818 -4.094 -11.216 1.00 0.00 13 LYS A N 2
ATOM 1635 C CA . LYS A 1 13 ? 13.743 -3.515 -10.247 1.00 0.00 13 LYS A CA 2
ATOM 1636 C C . LYS A 1 13 ? 13.838 -2.001 -10.408 1.00 0.00 13 LYS A C 2
ATOM 1637 O O . LYS A 1 13 ? 14.230 -1.294 -9.479 1.00 0.00 13 LYS A O 2
ATOM 1656 N N . ASP A 1 14 ? 13.468 -1.506 -11.586 1.00 0.00 14 ASP A N 2
ATOM 1657 C CA . ASP A 1 14 ? 13.501 -0.072 -11.858 1.00 0.00 14 ASP A CA 2
ATOM 1658 C C . ASP A 1 14 ? 12.200 0.600 -11.412 1.00 0.00 14 ASP A C 2
ATOM 1659 O O . ASP A 1 14 ? 11.918 1.739 -11.783 1.00 0.00 14 ASP A O 2
ATOM 1668 N N . LEU A 1 15 ? 11.411 -0.118 -10.611 1.00 0.00 15 LEU A N 2
ATOM 1669 C CA . LEU A 1 15 ? 10.143 0.393 -10.108 1.00 0.00 15 LEU A CA 2
ATOM 1670 C C . LEU A 1 15 ? 10.299 1.555 -9.106 1.00 0.00 15 LEU A C 2
ATOM 1671 O O . LEU A 1 15 ? 9.336 2.286 -8.879 1.00 0.00 15 LEU A O 2
ATOM 1687 N N . PRO A 1 16 ? 11.485 1.766 -8.482 1.00 0.00 16 PRO A N 2
ATOM 1688 C CA . PRO A 1 16 ? 11.668 2.860 -7.524 1.00 0.00 16 PRO A CA 2
ATOM 1689 C C . PRO A 1 16 ? 11.884 4.207 -8.209 1.00 0.00 16 PRO A C 2
ATOM 1690 O O . PRO A 1 16 ? 12.861 4.907 -7.939 1.00 0.00 16 PRO A O 2
ATOM 1701 N N . GLU A 1 17 ? 10.967 4.567 -9.093 1.00 0.00 17 GLU A N 2
ATOM 1702 C CA . GLU A 1 17 ? 11.057 5.833 -9.813 1.00 0.00 17 GLU A CA 2
ATOM 1703 C C . GLU A 1 17 ? 10.717 6.998 -8.897 1.00 0.00 17 GLU A C 2
ATOM 1704 O O . GLU A 1 17 ? 9.597 7.509 -8.910 1.00 0.00 17 GLU A O 2
ATOM 1716 N N . GLU A 1 18 ? 11.693 7.410 -8.103 1.00 0.00 18 GLU A N 2
ATOM 1717 C CA . GLU A 1 18 ? 11.508 8.518 -7.172 1.00 0.00 18 GLU A CA 2
ATOM 1718 C C . GLU A 1 18 ? 12.788 8.820 -6.404 1.00 0.00 18 GLU A C 2
ATOM 1719 O O . GLU A 1 18 ? 13.052 9.966 -6.039 1.00 0.00 18 GLU A O 2
ATOM 1731 N N . PHE A 1 19 ? 13.573 7.784 -6.158 1.00 0.00 19 PHE A N 2
ATOM 1732 C CA . PHE A 1 19 ? 14.825 7.933 -5.427 1.00 0.00 19 PHE A CA 2
ATOM 1733 C C . PHE A 1 19 ? 15.694 6.683 -5.560 1.00 0.00 19 PHE A C 2
ATOM 1734 O O . PHE A 1 19 ? 16.641 6.656 -6.347 1.00 0.00 19 PHE A O 2
ATOM 1751 N N . ARG A 1 20 ? 15.371 5.654 -4.782 1.00 0.00 20 ARG A N 2
ATOM 1752 C CA . ARG A 1 20 ? 16.128 4.407 -4.812 1.00 0.00 20 ARG A CA 2
ATOM 1753 C C . ARG A 1 20 ? 15.235 3.217 -4.465 1.00 0.00 20 ARG A C 2
ATOM 1754 O O . ARG A 1 20 ? 14.081 3.390 -4.073 1.00 0.00 20 ARG A O 2
ATOM 1775 N N . PRO A 1 21 ? 15.763 1.987 -4.606 1.00 0.00 21 PRO A N 2
ATOM 1776 C CA . PRO A 1 21 ? 15.012 0.764 -4.306 1.00 0.00 21 PRO A CA 2
ATOM 1777 C C . PRO A 1 21 ? 14.256 0.847 -2.983 1.00 0.00 21 PRO A C 2
ATOM 1778 O O . PRO A 1 21 ? 14.799 0.529 -1.925 1.00 0.00 21 PRO A O 2
ATOM 1789 N N . PHE A 1 22 ? 12.998 1.270 -3.053 1.00 0.00 22 PHE A N 2
ATOM 1790 C CA . PHE A 1 22 ? 12.168 1.387 -1.862 1.00 0.00 22 PHE A CA 2
ATOM 1791 C C . PHE A 1 22 ? 11.501 0.055 -1.540 1.00 0.00 22 PHE A C 2
ATOM 1792 O O . PHE A 1 22 ? 11.923 -0.653 -0.629 1.00 0.00 22 PHE A O 2
ATOM 1809 N N . VAL A 1 23 ? 10.468 -0.293 -2.301 1.00 0.00 23 VAL A N 2
ATOM 1810 C CA . VAL A 1 23 ? 9.760 -1.551 -2.090 1.00 0.00 23 VAL A CA 2
ATOM 1811 C C . VAL A 1 23 ? 10.680 -2.747 -2.311 1.00 0.00 23 VAL A C 2
ATOM 1812 O O . VAL A 1 23 ? 10.351 -3.871 -1.928 1.00 0.00 23 VAL A O 2
ATOM 1825 N N . ASP A 1 24 ? 11.837 -2.504 -2.926 1.00 0.00 24 ASP A N 2
ATOM 1826 C CA . ASP A 1 24 ? 12.802 -3.565 -3.189 1.00 0.00 24 ASP A CA 2
ATOM 1827 C C . ASP A 1 24 ? 13.025 -4.421 -1.946 1.00 0.00 24 ASP A C 2
ATOM 1828 O O . ASP A 1 24 ? 13.345 -5.606 -2.050 1.00 0.00 24 ASP A O 2
ATOM 1837 N N . TYR A 1 25 ? 12.847 -3.821 -0.769 1.00 0.00 25 TYR A N 2
ATOM 1838 C CA . TYR A 1 25 ? 13.026 -4.547 0.481 1.00 0.00 25 TYR A CA 2
ATOM 1839 C C . TYR A 1 25 ? 12.029 -5.691 0.577 1.00 0.00 25 TYR A C 2
ATOM 1840 O O . TYR A 1 25 ? 12.334 -6.746 1.127 1.00 0.00 25 TYR A O 2
ATOM 1858 N N . LYS A 1 26 ? 10.839 -5.485 0.022 1.00 0.00 26 LYS A N 2
ATOM 1859 C CA . LYS A 1 26 ? 9.814 -6.519 0.034 1.00 0.00 26 LYS A CA 2
ATOM 1860 C C . LYS A 1 26 ? 10.095 -7.536 -1.063 1.00 0.00 26 LYS A C 2
ATOM 1861 O O . LYS A 1 26 ? 9.754 -8.713 -0.939 1.00 0.00 26 LYS A O 2
ATOM 1880 N N . ALA A 1 27 ? 10.736 -7.075 -2.130 1.00 0.00 27 ALA A N 2
ATOM 1881 C CA . ALA A 1 27 ? 11.087 -7.942 -3.242 1.00 0.00 27 ALA A CA 2
ATOM 1882 C C . ALA A 1 27 ? 12.305 -8.791 -2.889 1.00 0.00 27 ALA A C 2
ATOM 1883 O O . ALA A 1 27 ? 12.531 -9.844 -3.483 1.00 0.00 27 ALA A O 2
ATOM 1890 N N . GLY A 1 28 ? 13.086 -8.325 -1.914 1.00 0.00 28 GLY A N 2
ATOM 1891 C CA . GLY A 1 28 ? 14.266 -9.057 -1.499 1.00 0.00 28 GLY A CA 2
ATOM 1892 C C . GLY A 1 28 ? 14.479 -9.005 0.003 1.00 0.00 28 GLY A C 2
ATOM 1893 O O . GLY A 1 28 ? 15.616 -8.941 0.471 1.00 0.00 28 GLY A O 2
ATOM 1897 N N . LEU A 1 29 ? 13.382 -9.025 0.760 1.00 0.00 29 LEU A N 2
ATOM 1898 C CA . LEU A 1 29 ? 13.453 -8.974 2.219 1.00 0.00 29 LEU A CA 2
ATOM 1899 C C . LEU A 1 29 ? 14.469 -9.966 2.777 1.00 0.00 29 LEU A C 2
ATOM 1900 O O . LEU A 1 29 ? 14.991 -9.779 3.877 1.00 0.00 29 LEU A O 2
ATOM 1916 N N . GLU A 1 30 ? 14.744 -11.014 2.020 1.00 0.00 30 GLU A N 2
ATOM 1917 C CA . GLU A 1 30 ? 15.698 -12.032 2.448 1.00 0.00 30 GLU A CA 2
ATOM 1918 C C . GLU A 1 30 ? 16.252 -12.813 1.258 1.00 0.00 30 GLU A C 2
ATOM 1919 O O . GLU A 1 30 ? 15.953 -13.994 1.087 1.00 0.00 30 GLU A O 2
ATOM 1931 N N . LYS A 1 31 ? 17.059 -12.142 0.438 1.00 0.00 31 LYS A N 2
ATOM 1932 C CA . LYS A 1 31 ? 17.661 -12.763 -0.741 1.00 0.00 31 LYS A CA 2
ATOM 1933 C C . LYS A 1 31 ? 16.615 -13.520 -1.546 1.00 0.00 31 LYS A C 2
ATOM 1934 O O . LYS A 1 31 ? 16.849 -14.636 -2.008 1.00 0.00 31 LYS A O 2
ATOM 1953 N N . LYS A 1 32 ? 15.458 -12.893 -1.705 1.00 0.00 32 LYS A N 2
ATOM 1954 C CA . LYS A 1 32 ? 14.356 -13.492 -2.454 1.00 0.00 32 LYS A CA 2
ATOM 1955 C C . LYS A 1 32 ? 14.612 -13.460 -3.965 1.00 0.00 32 LYS A C 2
ATOM 1956 O O . LYS A 1 32 ? 13.751 -13.858 -4.749 1.00 0.00 32 LYS A O 2
ATOM 1975 N N . LYS A 1 33 ? 15.795 -12.990 -4.370 1.00 0.00 33 LYS A N 2
ATOM 1976 C CA . LYS A 1 33 ? 16.155 -12.913 -5.785 1.00 0.00 33 LYS A CA 2
ATOM 1977 C C . LYS A 1 33 ? 15.468 -11.733 -6.463 1.00 0.00 33 LYS A C 2
ATOM 1978 O O . LYS A 1 33 ? 14.263 -11.531 -6.312 1.00 0.00 33 LYS A O 2
ATOM 1997 N N . LEU A 1 34 ? 16.244 -10.955 -7.211 1.00 0.00 34 LEU A N 2
ATOM 1998 C CA . LEU A 1 34 ? 15.717 -9.792 -7.914 1.00 0.00 34 LEU A CA 2
ATOM 1999 C C . LEU A 1 34 ? 15.475 -10.109 -9.388 1.00 0.00 34 LEU A C 2
ATOM 2000 O O . LEU A 1 34 ? 16.418 -10.263 -10.163 1.00 0.00 34 LEU A O 2
ATOM 2016 N N . SER A 1 35 ? 14.203 -10.203 -9.765 1.00 0.00 35 SER A N 2
ATOM 2017 C CA . SER A 1 35 ? 13.836 -10.501 -11.145 1.00 0.00 35 SER A CA 2
ATOM 2018 C C . SER A 1 35 ? 13.704 -9.219 -11.962 1.00 0.00 35 SER A C 2
ATOM 2019 O O . SER A 1 35 ? 13.805 -8.114 -11.428 1.00 0.00 35 SER A O 2
ATOM 2027 N N . ASP A 1 36 ? 13.481 -9.379 -13.263 1.00 0.00 36 ASP A N 2
ATOM 2028 C CA . ASP A 1 36 ? 13.336 -8.239 -14.162 1.00 0.00 36 ASP A CA 2
ATOM 2029 C C . ASP A 1 36 ? 11.891 -8.088 -14.628 1.00 0.00 36 ASP A C 2
ATOM 2030 O O . ASP A 1 36 ? 11.451 -6.990 -14.969 1.00 0.00 36 ASP A O 2
ATOM 2039 N N . ASP A 1 37 ? 11.158 -9.197 -14.643 1.00 0.00 37 ASP A N 2
ATOM 2040 C CA . ASP A 1 37 ? 9.763 -9.183 -15.069 1.00 0.00 37 ASP A CA 2
ATOM 2041 C C . ASP A 1 37 ? 8.831 -8.851 -13.906 1.00 0.00 37 ASP A C 2
ATOM 2042 O O . ASP A 1 37 ? 7.665 -8.512 -14.114 1.00 0.00 37 ASP A O 2
ATOM 2051 N N . ASP A 1 38 ? 9.346 -8.948 -12.682 1.00 0.00 38 ASP A N 2
ATOM 2052 C CA . ASP A 1 38 ? 8.551 -8.653 -11.492 1.00 0.00 38 ASP A CA 2
ATOM 2053 C C . ASP A 1 38 ? 7.912 -7.272 -11.592 1.00 0.00 38 ASP A C 2
ATOM 2054 O O . ASP A 1 38 ? 8.387 -6.409 -12.327 1.00 0.00 38 ASP A O 2
ATOM 2063 N N . GLU A 1 39 ? 6.830 -7.073 -10.847 1.00 0.00 39 GLU A N 2
ATOM 2064 C CA . GLU A 1 39 ? 6.124 -5.798 -10.851 1.00 0.00 39 GLU A CA 2
ATOM 2065 C C . GLU A 1 39 ? 5.424 -5.565 -9.516 1.00 0.00 39 GLU A C 2
ATOM 2066 O O . GLU A 1 39 ? 4.990 -6.511 -8.859 1.00 0.00 39 GLU A O 2
ATOM 2078 N N . ILE A 1 40 ? 5.319 -4.300 -9.120 1.00 0.00 40 ILE A N 2
ATOM 2079 C CA . ILE A 1 40 ? 4.670 -3.944 -7.862 1.00 0.00 40 ILE A CA 2
ATOM 2080 C C . ILE A 1 40 ? 3.668 -2.811 -8.064 1.00 0.00 40 ILE A C 2
ATOM 2081 O O . ILE A 1 40 ? 3.857 -1.946 -8.918 1.00 0.00 40 ILE A O 2
ATOM 2097 N N . ALA A 1 41 ? 2.601 -2.824 -7.271 1.00 0.00 41 ALA A N 2
ATOM 2098 C CA . ALA A 1 41 ? 1.570 -1.797 -7.365 1.00 0.00 41 ALA A CA 2
ATOM 2099 C C . ALA A 1 41 ? 1.453 -1.012 -6.062 1.00 0.00 41 ALA A C 2
ATOM 2100 O O . ALA A 1 41 ? 1.089 -1.564 -5.024 1.00 0.00 41 ALA A O 2
ATOM 2107 N N . ILE A 1 42 ? 1.760 0.279 -6.126 1.00 0.00 42 ILE A N 2
ATOM 2108 C CA . ILE A 1 42 ? 1.685 1.142 -4.954 1.00 0.00 42 ILE A CA 2
ATOM 2109 C C . ILE A 1 42 ? 0.517 2.115 -5.067 1.00 0.00 42 ILE A C 2
ATOM 2110 O O . ILE A 1 42 ? 0.599 3.119 -5.774 1.00 0.00 42 ILE A O 2
ATOM 2126 N N . ILE A 1 43 ? -0.571 1.810 -4.367 1.00 0.00 43 ILE A N 2
ATOM 2127 C CA . ILE A 1 43 ? -1.759 2.656 -4.392 1.00 0.00 43 ILE A CA 2
ATOM 2128 C C . ILE A 1 43 ? -1.800 3.583 -3.183 1.00 0.00 43 ILE A C 2
ATOM 2129 O O . ILE A 1 43 ? -1.411 3.198 -2.080 1.00 0.00 43 ILE A O 2
ATOM 2145 N N . SER A 1 44 ? -2.274 4.807 -3.399 1.00 0.00 44 SER A N 2
ATOM 2146 C CA . SER A 1 44 ? -2.367 5.790 -2.326 1.00 0.00 44 SER A CA 2
ATOM 2147 C C . SER A 1 44 ? -3.662 6.590 -2.425 1.00 0.00 44 SER A C 2
ATOM 2148 O O . SER A 1 44 ? -4.170 6.840 -3.518 1.00 0.00 44 SER A O 2
ATOM 2156 N N . ILE A 1 45 ? -4.188 6.991 -1.272 1.00 0.00 45 ILE A N 2
ATOM 2157 C CA . ILE A 1 45 ? -5.423 7.766 -1.217 1.00 0.00 45 ILE A CA 2
ATOM 2158 C C . ILE A 1 45 ? -5.484 8.590 0.064 1.00 0.00 45 ILE A C 2
ATOM 2159 O O . ILE A 1 45 ? -4.726 8.347 1.004 1.00 0.00 45 ILE A O 2
ATOM 2175 N N . LYS A 1 46 ? -6.381 9.568 0.093 1.00 0.00 46 LYS A N 2
ATOM 2176 C CA . LYS A 1 46 ? -6.534 10.432 1.258 1.00 0.00 46 LYS A CA 2
ATOM 2177 C C . LYS A 1 46 ? -7.120 9.665 2.439 1.00 0.00 46 LYS A C 2
ATOM 2178 O O . LYS A 1 46 ? -8.250 9.918 2.860 1.00 0.00 46 LYS A O 2
ATOM 2197 N N . GLY A 1 47 ? -6.343 8.729 2.975 1.00 0.00 47 GLY A N 2
ATOM 2198 C CA . GLY A 1 47 ? -6.797 7.943 4.106 1.00 0.00 47 GLY A CA 2
ATOM 2199 C C . GLY A 1 47 ? -6.226 8.437 5.422 1.00 0.00 47 GLY A C 2
ATOM 2200 O O . GLY A 1 47 ? -6.287 7.736 6.433 1.00 0.00 47 GLY A O 2
ATOM 2204 N N . THR A 1 48 ? -5.666 9.648 5.412 1.00 0.00 48 THR A N 2
ATOM 2205 C CA . THR A 1 48 ? -5.077 10.241 6.612 1.00 0.00 48 THR A CA 2
ATOM 2206 C C . THR A 1 48 ? -3.717 9.622 6.935 1.00 0.00 48 THR A C 2
ATOM 2207 O O . THR A 1 48 ? -3.096 9.970 7.940 1.00 0.00 48 THR A O 2
ATOM 2218 N N . GLN A 1 49 ? -3.254 8.706 6.083 1.00 0.00 49 GLN A N 2
ATOM 2219 C CA . GLN A 1 49 ? -1.967 8.050 6.291 1.00 0.00 49 GLN A CA 2
ATOM 2220 C C . GLN A 1 49 ? -1.684 7.041 5.178 1.00 0.00 49 GLN A C 2
ATOM 2221 O O . GLN A 1 49 ? -1.557 5.843 5.432 1.00 0.00 49 GLN A O 2
ATOM 2235 N N . SER A 1 50 ? -1.589 7.533 3.945 1.00 0.00 50 SER A N 2
ATOM 2236 C CA . SER A 1 50 ? -1.324 6.670 2.799 1.00 0.00 50 SER A CA 2
ATOM 2237 C C . SER A 1 50 ? -2.485 5.706 2.573 1.00 0.00 50 SER A C 2
ATOM 2238 O O . SER A 1 50 ? -3.579 5.908 3.098 1.00 0.00 50 SER A O 2
ATOM 2246 N N . ASN A 1 51 ? -2.245 4.659 1.787 1.00 0.00 51 ASN A N 2
ATOM 2247 C CA . ASN A 1 51 ? -3.280 3.675 1.498 1.00 0.00 51 ASN A CA 2
ATOM 2248 C C . ASN A 1 51 ? -2.775 2.249 1.727 1.00 0.00 51 ASN A C 2
ATOM 2249 O O . ASN A 1 51 ? -2.655 1.805 2.869 1.00 0.00 51 ASN A O 2
ATOM 2260 N N . HIS A 1 52 ? -2.489 1.531 0.644 1.00 0.00 52 HIS A N 2
ATOM 2261 C CA . HIS A 1 52 ? -2.010 0.159 0.744 1.00 0.00 52 HIS A CA 2
ATOM 2262 C C . HIS A 1 52 ? -1.128 -0.204 -0.446 1.00 0.00 52 HIS A C 2
ATOM 2263 O O . HIS A 1 52 ? -1.045 0.543 -1.421 1.00 0.00 52 HIS A O 2
ATOM 2278 N N . VAL A 1 53 ? -0.473 -1.357 -0.355 1.00 0.00 53 VAL A N 2
ATOM 2279 C CA . VAL A 1 53 ? 0.404 -1.826 -1.422 1.00 0.00 53 VAL A CA 2
ATOM 2280 C C . VAL A 1 53 ? 0.007 -3.223 -1.887 1.00 0.00 53 VAL A C 2
ATOM 2281 O O . VAL A 1 53 ? -0.521 -4.020 -1.111 1.00 0.00 53 VAL A O 2
ATOM 2294 N N . LEU A 1 54 ? 0.264 -3.513 -3.158 1.00 0.00 54 LEU A N 2
ATOM 2295 C CA . LEU A 1 54 ? -0.067 -4.815 -3.728 1.00 0.00 54 LEU A CA 2
ATOM 2296 C C . LEU A 1 54 ? 1.115 -5.386 -4.505 1.00 0.00 54 LEU A C 2
ATOM 2297 O O . LEU A 1 54 ? 1.907 -4.642 -5.084 1.00 0.00 54 LEU A O 2
ATOM 2313 N N . PHE A 1 55 ? 1.230 -6.710 -4.513 1.00 0.00 55 PHE A N 2
ATOM 2314 C CA . PHE A 1 55 ? 2.317 -7.377 -5.219 1.00 0.00 55 PHE A CA 2
ATOM 2315 C C . PHE A 1 55 ? 1.838 -7.938 -6.555 1.00 0.00 55 PHE A C 2
ATOM 2316 O O . PHE A 1 55 ? 1.092 -8.917 -6.598 1.00 0.00 55 PHE A O 2
ATOM 2333 N N . LEU A 1 56 ? 2.273 -7.310 -7.642 1.00 0.00 56 LEU A N 2
ATOM 2334 C CA . LEU A 1 56 ? 1.892 -7.744 -8.982 1.00 0.00 56 LEU A CA 2
ATOM 2335 C C . LEU A 1 56 ? 2.828 -8.839 -9.485 1.00 0.00 56 LEU A C 2
ATOM 2336 O O . LEU A 1 56 ? 3.865 -8.554 -10.084 1.00 0.00 56 LEU A O 2
ATOM 2352 N N . SER A 1 57 ? 2.454 -10.091 -9.239 1.00 0.00 57 SER A N 2
ATOM 2353 C CA . SER A 1 57 ? 3.260 -11.228 -9.666 1.00 0.00 57 SER A CA 2
ATOM 2354 C C . SER A 1 57 ? 3.290 -11.334 -11.187 1.00 0.00 57 SER A C 2
ATOM 2355 O O . SER A 1 57 ? 4.357 -11.441 -11.792 1.00 0.00 57 SER A O 2
ATOM 2363 N N . SER A 1 58 ? 2.111 -11.303 -11.800 1.00 0.00 58 SER A N 2
ATOM 2364 C CA . SER A 1 58 ? 2.002 -11.394 -13.251 1.00 0.00 58 SER A CA 2
ATOM 2365 C C . SER A 1 58 ? 0.774 -10.642 -13.751 1.00 0.00 58 SER A C 2
ATOM 2366 O O . SER A 1 58 ? -0.358 -11.091 -13.573 1.00 0.00 58 SER A O 2
ATOM 2374 N N . TYR A 1 59 ? 1.004 -9.491 -14.377 1.00 0.00 59 TYR A N 2
ATOM 2375 C CA . TYR A 1 59 ? -0.086 -8.677 -14.901 1.00 0.00 59 TYR A CA 2
ATOM 2376 C C . TYR A 1 59 ? -0.858 -9.430 -15.980 1.00 0.00 59 TYR A C 2
ATOM 2377 O O . TYR A 1 59 ? -0.278 -10.181 -16.762 1.00 0.00 59 TYR A O 2
ATOM 2395 N N . ASN A 1 60 ? -2.170 -9.219 -16.016 1.00 0.00 60 ASN A N 2
ATOM 2396 C CA . ASN A 1 60 ? -3.025 -9.873 -16.998 1.00 0.00 60 ASN A CA 2
ATOM 2397 C C . ASN A 1 60 ? -3.145 -9.024 -18.262 1.00 0.00 60 ASN A C 2
ATOM 2398 O O . ASN A 1 60 ? -2.317 -8.149 -18.510 1.00 0.00 60 ASN A O 2
ATOM 2409 N N . SER A 1 61 ? -4.173 -9.286 -19.063 1.00 0.00 61 SER A N 2
ATOM 2410 C CA . SER A 1 61 ? -4.384 -8.541 -20.298 1.00 0.00 61 SER A CA 2
ATOM 2411 C C . SER A 1 61 ? -5.842 -8.113 -20.438 1.00 0.00 61 SER A C 2
ATOM 2412 O O . SER A 1 61 ? -6.131 -6.969 -20.792 1.00 0.00 61 SER A O 2
ATOM 2420 N N . VAL A 1 62 ? -6.756 -9.038 -20.159 1.00 0.00 62 VAL A N 2
ATOM 2421 C CA . VAL A 1 62 ? -8.186 -8.757 -20.255 1.00 0.00 62 VAL A CA 2
ATOM 2422 C C . VAL A 1 62 ? -8.561 -7.510 -19.462 1.00 0.00 62 VAL A C 2
ATOM 2423 O O . VAL A 1 62 ? -7.759 -6.993 -18.682 1.00 0.00 62 VAL A O 2
ATOM 2436 N N . ASP A 1 63 ? -9.782 -7.029 -19.667 1.00 0.00 63 ASP A N 2
ATOM 2437 C CA . ASP A 1 63 ? -10.262 -5.841 -18.970 1.00 0.00 63 ASP A CA 2
ATOM 2438 C C . ASP A 1 63 ? -10.225 -6.035 -17.457 1.00 0.00 63 ASP A C 2
ATOM 2439 O O . ASP A 1 63 ? -10.218 -5.067 -16.700 1.00 0.00 63 ASP A O 2
ATOM 2448 N N . GLU A 1 64 ? -10.198 -7.293 -17.020 1.00 0.00 64 GLU A N 2
ATOM 2449 C CA . GLU A 1 64 ? -10.159 -7.605 -15.596 1.00 0.00 64 GLU A CA 2
ATOM 2450 C C . GLU A 1 64 ? -9.001 -6.886 -14.909 1.00 0.00 64 GLU A C 2
ATOM 2451 O O . GLU A 1 64 ? -9.032 -6.650 -13.701 1.00 0.00 64 GLU A O 2
ATOM 2463 N N . ILE A 1 65 ? -7.979 -6.541 -15.687 1.00 0.00 65 ILE A N 2
ATOM 2464 C CA . ILE A 1 65 ? -6.810 -5.851 -15.156 1.00 0.00 65 ILE A CA 2
ATOM 2465 C C . ILE A 1 65 ? -7.201 -4.558 -14.442 1.00 0.00 65 ILE A C 2
ATOM 2466 O O . ILE A 1 65 ? -6.670 -4.242 -13.378 1.00 0.00 65 ILE A O 2
ATOM 2482 N N . ARG A 1 66 ? -8.131 -3.815 -15.035 1.00 0.00 66 ARG A N 2
ATOM 2483 C CA . ARG A 1 66 ? -8.586 -2.555 -14.454 1.00 0.00 66 ARG A CA 2
ATOM 2484 C C . ARG A 1 66 ? -9.585 -2.795 -13.323 1.00 0.00 66 ARG A C 2
ATOM 2485 O O . ARG A 1 66 ? -9.568 -2.098 -12.309 1.00 0.00 66 ARG A O 2
ATOM 2506 N N . LYS A 1 67 ? -10.458 -3.781 -13.506 1.00 0.00 67 LYS A N 2
ATOM 2507 C CA . LYS A 1 67 ? -11.465 -4.105 -12.500 1.00 0.00 67 LYS A CA 2
ATOM 2508 C C . LYS A 1 67 ? -10.817 -4.454 -11.164 1.00 0.00 67 LYS A C 2
ATOM 2509 O O . LYS A 1 67 ? -11.196 -3.922 -10.120 1.00 0.00 67 LYS A O 2
ATOM 2528 N N . GLU A 1 68 ? -9.840 -5.353 -11.201 1.00 0.00 68 GLU A N 2
ATOM 2529 C CA . GLU A 1 68 ? -9.144 -5.776 -9.993 1.00 0.00 68 GLU A CA 2
ATOM 2530 C C . GLU A 1 68 ? -8.454 -4.596 -9.315 1.00 0.00 68 GLU A C 2
ATOM 2531 O O . GLU A 1 68 ? -8.626 -4.370 -8.117 1.00 0.00 68 GLU A O 2
ATOM 2543 N N . LEU A 1 69 ? -7.669 -3.850 -10.085 1.00 0.00 69 LEU A N 2
ATOM 2544 C CA . LEU A 1 69 ? -6.950 -2.697 -9.552 1.00 0.00 69 LEU A CA 2
ATOM 2545 C C . LEU A 1 69 ? -7.913 -1.587 -9.142 1.00 0.00 69 LEU A C 2
ATOM 2546 O O . LEU A 1 69 ? -7.934 -1.171 -7.982 1.00 0.00 69 LEU A O 2
ATOM 2562 N N . GLU A 1 70 ? -8.709 -1.108 -10.095 1.00 0.00 70 GLU A N 2
ATOM 2563 C CA . GLU A 1 70 ? -9.674 -0.045 -9.822 1.00 0.00 70 GLU A CA 2
ATOM 2564 C C . GLU A 1 70 ? -10.483 -0.357 -8.567 1.00 0.00 70 GLU A C 2
ATOM 2565 O O . GLU A 1 70 ? -10.858 0.543 -7.817 1.00 0.00 70 GLU A O 2
ATOM 2577 N N . GLU A 1 71 ? -10.736 -1.643 -8.341 1.00 0.00 71 GLU A N 2
ATOM 2578 C CA . GLU A 1 71 ? -11.486 -2.078 -7.172 1.00 0.00 71 GLU A CA 2
ATOM 2579 C C . GLU A 1 71 ? -10.731 -1.722 -5.895 1.00 0.00 71 GLU A C 2
ATOM 2580 O O . GLU A 1 71 ? -11.316 -1.230 -4.930 1.00 0.00 71 GLU A O 2
ATOM 2592 N N . ALA A 1 72 ? -9.424 -1.970 -5.903 1.00 0.00 72 ALA A N 2
ATOM 2593 C CA . ALA A 1 72 ? -8.582 -1.672 -4.752 1.00 0.00 72 ALA A CA 2
ATOM 2594 C C . ALA A 1 72 ? -8.256 -0.183 -4.680 1.00 0.00 72 ALA A C 2
ATOM 2595 O O . ALA A 1 72 ? -7.965 0.346 -3.607 1.00 0.00 72 ALA A O 2
ATOM 2602 N N . GLY A 1 73 ? -8.310 0.491 -5.827 1.00 0.00 73 GLY A N 2
ATOM 2603 C CA . GLY A 1 73 ? -8.020 1.913 -5.867 1.00 0.00 73 GLY A CA 2
ATOM 2604 C C . GLY A 1 73 ? -8.908 2.710 -4.931 1.00 0.00 73 GLY A C 2
ATOM 2605 O O . GLY A 1 73 ? -8.430 3.293 -3.958 1.00 0.00 73 GLY A O 2
ATOM 2609 N N . ALA A 1 74 ? -10.204 2.732 -5.224 1.00 0.00 74 ALA A N 2
ATOM 2610 C CA . ALA A 1 74 ? -11.164 3.460 -4.400 1.00 0.00 74 ALA A CA 2
ATOM 2611 C C . ALA A 1 74 ? -12.591 3.010 -4.695 1.00 0.00 74 ALA A C 2
ATOM 2612 O O . ALA A 1 74 ? -13.538 3.783 -4.550 1.00 0.00 74 ALA A O 2
ATOM 2619 N N . LYS A 1 75 ? -12.738 1.755 -5.110 1.00 0.00 75 LYS A N 2
ATOM 2620 C CA . LYS A 1 75 ? -14.049 1.201 -5.427 1.00 0.00 75 LYS A CA 2
ATOM 2621 C C . LYS A 1 75 ? -14.575 0.351 -4.279 1.00 0.00 75 LYS A C 2
ATOM 2622 O O . LYS A 1 75 ? -15.432 0.782 -3.508 1.00 0.00 75 LYS A O 2
ATOM 2641 N N . ILE A 1 76 ? -14.055 -0.859 -4.182 1.00 0.00 76 ILE A N 2
ATOM 2642 C CA . ILE A 1 76 ? -14.460 -1.793 -3.136 1.00 0.00 76 ILE A CA 2
ATOM 2643 C C . ILE A 1 76 ? -14.025 -1.300 -1.760 1.00 0.00 76 ILE A C 2
ATOM 2644 O O . ILE A 1 76 ? -13.125 -0.468 -1.644 1.00 0.00 76 ILE A O 2
ATOM 2660 N N . ASN A 1 77 ? -14.670 -1.819 -0.720 1.00 0.00 77 ASN A N 2
ATOM 2661 C CA . ASN A 1 77 ? -14.352 -1.431 0.651 1.00 0.00 77 ASN A CA 2
ATOM 2662 C C . ASN A 1 77 ? -12.892 -1.734 0.985 1.00 0.00 77 ASN A C 2
ATOM 2663 O O . ASN A 1 77 ? -12.321 -1.138 1.898 1.00 0.00 77 ASN A O 2
ATOM 2674 N N . HIS A 1 78 ? -12.294 -2.663 0.245 1.00 0.00 78 HIS A N 2
ATOM 2675 C CA . HIS A 1 78 ? -10.902 -3.041 0.467 1.00 0.00 78 HIS A CA 2
ATOM 2676 C C . HIS A 1 78 ? -10.721 -3.670 1.846 1.00 0.00 78 HIS A C 2
ATOM 2677 O O . HIS A 1 78 ? -11.599 -3.566 2.700 1.00 0.00 78 HIS A O 2
ATOM 2692 N N . THR A 1 79 ? -9.577 -4.323 2.044 1.00 0.00 79 THR A N 2
ATOM 2693 C CA . THR A 1 79 ? -9.251 -4.982 3.310 1.00 0.00 79 THR A CA 2
ATOM 2694 C C . THR A 1 79 ? -10.311 -6.011 3.697 1.00 0.00 79 THR A C 2
ATOM 2695 O O . THR A 1 79 ? -11.510 -5.772 3.562 1.00 0.00 79 THR A O 2
ATOM 2706 N N . THR A 1 80 ? -9.852 -7.164 4.178 1.00 0.00 80 THR A N 2
ATOM 2707 C CA . THR A 1 80 ? -10.746 -8.245 4.589 1.00 0.00 80 THR A CA 2
ATOM 2708 C C . THR A 1 80 ? -9.963 -9.533 4.831 1.00 0.00 80 THR A C 2
ATOM 2709 O O . THR A 1 80 ? -10.339 -10.351 5.671 1.00 0.00 80 THR A O 2
ATOM 2720 N N . LEU A 1 81 ? -8.873 -9.705 4.083 1.00 0.00 81 LEU A N 2
ATOM 2721 C CA . LEU A 1 81 ? -8.024 -10.891 4.201 1.00 0.00 81 LEU A CA 2
ATOM 2722 C C . LEU A 1 81 ? -8.714 -12.140 3.648 1.00 0.00 81 LEU A C 2
ATOM 2723 O O . LEU A 1 81 ? -8.157 -13.239 3.699 1.00 0.00 81 LEU A O 2
ATOM 2739 N N . LYS A 1 82 ? -9.921 -11.974 3.109 1.00 0.00 82 LYS A N 2
ATOM 2740 C CA . LYS A 1 82 ? -10.661 -13.097 2.547 1.00 0.00 82 LYS A CA 2
ATOM 2741 C C . LYS A 1 82 ? -10.261 -13.327 1.096 1.00 0.00 82 LYS A C 2
ATOM 2742 O O . LYS A 1 82 ? -10.012 -14.459 0.683 1.00 0.00 82 LYS A O 2
ATOM 2761 N N . ILE A 1 83 ? -10.188 -12.245 0.327 1.00 0.00 83 ILE A N 2
ATOM 2762 C CA . ILE A 1 83 ? -9.802 -12.338 -1.074 1.00 0.00 83 ILE A CA 2
ATOM 2763 C C . ILE A 1 83 ? -8.399 -12.910 -1.201 1.00 0.00 83 ILE A C 2
ATOM 2764 O O . ILE A 1 83 ? -8.091 -13.621 -2.156 1.00 0.00 83 ILE A O 2
ATOM 2780 N N . LEU A 1 84 ? -7.555 -12.608 -0.219 1.00 0.00 84 LEU A N 2
ATOM 2781 C CA . LEU A 1 84 ? -6.190 -13.110 -0.214 1.00 0.00 84 LEU A CA 2
ATOM 2782 C C . LEU A 1 84 ? -6.194 -14.611 0.029 1.00 0.00 84 LEU A C 2
ATOM 2783 O O . LEU A 1 84 ? -5.512 -15.366 -0.664 1.00 0.00 84 LEU A O 2
ATOM 2799 N N . GLU A 1 85 ? -6.985 -15.042 1.008 1.00 0.00 85 GLU A N 2
ATOM 2800 C CA . GLU A 1 85 ? -7.092 -16.458 1.325 1.00 0.00 85 GLU A CA 2
ATOM 2801 C C . GLU A 1 85 ? -7.737 -17.215 0.166 1.00 0.00 85 GLU A C 2
ATOM 2802 O O . GLU A 1 85 ? -7.593 -18.433 0.052 1.00 0.00 85 GLU A O 2
ATOM 2814 N N . GLY A 1 86 ? -8.451 -16.486 -0.693 1.00 0.00 86 GLY A N 2
ATOM 2815 C CA . GLY A 1 86 ? -9.106 -17.109 -1.828 1.00 0.00 86 GLY A CA 2
ATOM 2816 C C . GLY A 1 86 ? -8.177 -17.298 -3.013 1.00 0.00 86 GLY A C 2
ATOM 2817 O O . GLY A 1 86 ? -8.322 -18.255 -3.773 1.00 0.00 86 GLY A O 2
ATOM 2821 N N . HIS A 1 87 ? -7.222 -16.385 -3.177 1.00 0.00 87 HIS A N 2
ATOM 2822 C CA . HIS A 1 87 ? -6.276 -16.470 -4.286 1.00 0.00 87 HIS A CA 2
ATOM 2823 C C . HIS A 1 87 ? -5.128 -15.478 -4.113 1.00 0.00 87 HIS A C 2
ATOM 2824 O O . HIS A 1 87 ? -4.972 -14.549 -4.906 1.00 0.00 87 HIS A O 2
ATOM 2839 N N . LEU A 1 88 ? -4.322 -15.683 -3.075 1.00 0.00 88 LEU A N 2
ATOM 2840 C CA . LEU A 1 88 ? -3.187 -14.808 -2.806 1.00 0.00 88 LEU A CA 2
ATOM 2841 C C . LEU A 1 88 ? -2.292 -15.392 -1.717 1.00 0.00 88 LEU A C 2
ATOM 2842 O O . LEU A 1 88 ? -2.826 -15.776 -0.655 1.00 0.00 88 LEU A O 2
ATOM 2859 N N . LEU A 1 1 ? -8.353 17.348 -4.111 1.00 0.00 1 LEU A N 3
ATOM 2860 C CA . LEU A 1 1 ? -9.622 17.948 -4.602 1.00 0.00 1 LEU A CA 3
ATOM 2861 C C . LEU A 1 1 ? -10.534 16.888 -5.214 1.00 0.00 1 LEU A C 3
ATOM 2862 O O . LEU A 1 1 ? -10.153 16.198 -6.159 1.00 0.00 1 LEU A O 3
ATOM 2880 N N . PHE A 1 2 ? -11.738 16.764 -4.666 1.00 0.00 2 PHE A N 3
ATOM 2881 C CA . PHE A 1 2 ? -12.707 15.788 -5.155 1.00 0.00 2 PHE A CA 3
ATOM 2882 C C . PHE A 1 2 ? -12.127 14.378 -5.118 1.00 0.00 2 PHE A C 3
ATOM 2883 O O . PHE A 1 2 ? -12.405 13.558 -5.994 1.00 0.00 2 PHE A O 3
ATOM 2900 N N . ILE A 1 3 ? -11.321 14.102 -4.098 1.00 0.00 3 ILE A N 3
ATOM 2901 C CA . ILE A 1 3 ? -10.702 12.791 -3.945 1.00 0.00 3 ILE A CA 3
ATOM 2902 C C . ILE A 1 3 ? -9.715 12.512 -5.076 1.00 0.00 3 ILE A C 3
ATOM 2903 O O . ILE A 1 3 ? -9.951 11.650 -5.923 1.00 0.00 3 ILE A O 3
ATOM 2919 N N . ALA A 1 4 ? -8.606 13.245 -5.080 1.00 0.00 4 ALA A N 3
ATOM 2920 C CA . ALA A 1 4 ? -7.583 13.074 -6.104 1.00 0.00 4 ALA A CA 3
ATOM 2921 C C . ALA A 1 4 ? -6.593 11.985 -5.706 1.00 0.00 4 ALA A C 3
ATOM 2922 O O . ALA A 1 4 ? -5.566 12.261 -5.086 1.00 0.00 4 ALA A O 3
ATOM 2929 N N . THR A 1 5 ? -6.911 10.745 -6.062 1.00 0.00 5 THR A N 3
ATOM 2930 C CA . THR A 1 5 ? -6.051 9.613 -5.737 1.00 0.00 5 THR A CA 3
ATOM 2931 C C . THR A 1 5 ? -5.166 9.238 -6.921 1.00 0.00 5 THR A C 3
ATOM 2932 O O . THR A 1 5 ? -5.403 9.670 -8.049 1.00 0.00 5 THR A O 3
ATOM 2943 N N . LEU A 1 6 ? -4.147 8.427 -6.654 1.00 0.00 6 LEU A N 3
ATOM 2944 C CA . LEU A 1 6 ? -3.225 7.985 -7.693 1.00 0.00 6 LEU A CA 3
ATOM 2945 C C . LEU A 1 6 ? -2.568 6.666 -7.302 1.00 0.00 6 LEU A C 3
ATOM 2946 O O . LEU A 1 6 ? -2.719 6.199 -6.172 1.00 0.00 6 LEU A O 3
ATOM 2962 N N . LYS A 1 7 ? -1.842 6.066 -8.240 1.00 0.00 7 LYS A N 3
ATOM 2963 C CA . LYS A 1 7 ? -1.170 4.798 -7.985 1.00 0.00 7 LYS A CA 3
ATOM 2964 C C . LYS A 1 7 ? 0.230 4.785 -8.590 1.00 0.00 7 LYS A C 3
ATOM 2965 O O . LYS A 1 7 ? 0.449 5.292 -9.690 1.00 0.00 7 LYS A O 3
ATOM 2984 N N . GLY A 1 8 ? 1.175 4.199 -7.861 1.00 0.00 8 GLY A N 3
ATOM 2985 C CA . GLY A 1 8 ? 2.543 4.124 -8.340 1.00 0.00 8 GLY A CA 3
ATOM 2986 C C . GLY A 1 8 ? 2.904 2.735 -8.832 1.00 0.00 8 GLY A C 3
ATOM 2987 O O . GLY A 1 8 ? 2.921 1.780 -8.056 1.00 0.00 8 GLY A O 3
ATOM 2991 N N . ILE A 1 9 ? 3.189 2.623 -10.126 1.00 0.00 9 ILE A N 3
ATOM 2992 C CA . ILE A 1 9 ? 3.544 1.341 -10.719 1.00 0.00 9 ILE A CA 3
ATOM 2993 C C . ILE A 1 9 ? 5.056 1.147 -10.765 1.00 0.00 9 ILE A C 3
ATOM 2994 O O . ILE A 1 9 ? 5.756 1.804 -11.536 1.00 0.00 9 ILE A O 3
ATOM 3010 N N . PHE A 1 10 ? 5.551 0.231 -9.939 1.00 0.00 10 PHE A N 3
ATOM 3011 C CA . PHE A 1 10 ? 6.979 -0.067 -9.883 1.00 0.00 10 PHE A CA 3
ATOM 3012 C C . PHE A 1 10 ? 7.192 -1.558 -9.645 1.00 0.00 10 PHE A C 3
ATOM 3013 O O . PHE A 1 10 ? 6.275 -2.260 -9.221 1.00 0.00 10 PHE A O 3
ATOM 3030 N N . THR A 1 11 ? 8.398 -2.042 -9.920 1.00 0.00 11 THR A N 3
ATOM 3031 C CA . THR A 1 11 ? 8.702 -3.456 -9.731 1.00 0.00 11 THR A CA 3
ATOM 3032 C C . THR A 1 11 ? 10.184 -3.666 -9.430 1.00 0.00 11 THR A C 3
ATOM 3033 O O . THR A 1 11 ? 11.015 -2.801 -9.712 1.00 0.00 11 THR A O 3
ATOM 3044 N N . LEU A 1 12 ? 10.510 -4.824 -8.861 1.00 0.00 12 LEU A N 3
ATOM 3045 C CA . LEU A 1 12 ? 11.891 -5.158 -8.524 1.00 0.00 12 LEU A CA 3
ATOM 3046 C C . LEU A 1 12 ? 12.819 -4.881 -9.703 1.00 0.00 12 LEU A C 3
ATOM 3047 O O . LEU A 1 12 ? 13.995 -4.559 -9.528 1.00 0.00 12 LEU A O 3
ATOM 3063 N N . LYS A 1 13 ? 12.274 -5.006 -10.903 1.00 0.00 13 LYS A N 3
ATOM 3064 C CA . LYS A 1 13 ? 13.034 -4.772 -12.121 1.00 0.00 13 LYS A CA 3
ATOM 3065 C C . LYS A 1 13 ? 12.723 -3.384 -12.659 1.00 0.00 13 LYS A C 3
ATOM 3066 O O . LYS A 1 13 ? 13.589 -2.706 -13.211 1.00 0.00 13 LYS A O 3
ATOM 3085 N N . ASP A 1 14 ? 11.480 -2.966 -12.463 1.00 0.00 14 ASP A N 3
ATOM 3086 C CA . ASP A 1 14 ? 11.031 -1.652 -12.892 1.00 0.00 14 ASP A CA 3
ATOM 3087 C C . ASP A 1 14 ? 11.022 -0.705 -11.696 1.00 0.00 14 ASP A C 3
ATOM 3088 O O . ASP A 1 14 ? 10.102 0.096 -11.528 1.00 0.00 14 ASP A O 3
ATOM 3097 N N . LEU A 1 15 ? 12.057 -0.836 -10.863 1.00 0.00 15 LEU A N 3
ATOM 3098 C CA . LEU A 1 15 ? 12.224 -0.035 -9.646 1.00 0.00 15 LEU A CA 3
ATOM 3099 C C . LEU A 1 15 ? 11.541 1.329 -9.737 1.00 0.00 15 LEU A C 3
ATOM 3100 O O . LEU A 1 15 ? 11.530 1.961 -10.794 1.00 0.00 15 LEU A O 3
ATOM 3116 N N . PRO A 1 16 ? 10.964 1.804 -8.615 1.00 0.00 16 PRO A N 3
ATOM 3117 C CA . PRO A 1 16 ? 10.281 3.099 -8.562 1.00 0.00 16 PRO A CA 3
ATOM 3118 C C . PRO A 1 16 ? 11.072 4.198 -9.257 1.00 0.00 16 PRO A C 3
ATOM 3119 O O . PRO A 1 16 ? 11.947 4.826 -8.663 1.00 0.00 16 PRO A O 3
ATOM 3130 N N . GLU A 1 17 ? 10.748 4.420 -10.524 1.00 0.00 17 GLU A N 3
ATOM 3131 C CA . GLU A 1 17 ? 11.414 5.438 -11.323 1.00 0.00 17 GLU A CA 3
ATOM 3132 C C . GLU A 1 17 ? 11.053 6.847 -10.850 1.00 0.00 17 GLU A C 3
ATOM 3133 O O . GLU A 1 17 ? 11.597 7.833 -11.347 1.00 0.00 17 GLU A O 3
ATOM 3145 N N . GLU A 1 18 ? 10.129 6.941 -9.893 1.00 0.00 18 GLU A N 3
ATOM 3146 C CA . GLU A 1 18 ? 9.699 8.232 -9.370 1.00 0.00 18 GLU A CA 3
ATOM 3147 C C . GLU A 1 18 ? 10.819 8.930 -8.612 1.00 0.00 18 GLU A C 3
ATOM 3148 O O . GLU A 1 18 ? 10.936 10.156 -8.651 1.00 0.00 18 GLU A O 3
ATOM 3160 N N . PHE A 1 19 ? 11.637 8.152 -7.924 1.00 0.00 19 PHE A N 3
ATOM 3161 C CA . PHE A 1 19 ? 12.747 8.714 -7.158 1.00 0.00 19 PHE A CA 3
ATOM 3162 C C . PHE A 1 19 ? 13.700 7.635 -6.639 1.00 0.00 19 PHE A C 3
ATOM 3163 O O . PHE A 1 19 ? 14.776 7.429 -7.201 1.00 0.00 19 PHE A O 3
ATOM 3180 N N . ARG A 1 20 ? 13.312 6.963 -5.557 1.00 0.00 20 ARG A N 3
ATOM 3181 C CA . ARG A 1 20 ? 14.154 5.929 -4.962 1.00 0.00 20 ARG A CA 3
ATOM 3182 C C . ARG A 1 20 ? 13.346 4.678 -4.607 1.00 0.00 20 ARG A C 3
ATOM 3183 O O . ARG A 1 20 ? 12.237 4.775 -4.079 1.00 0.00 20 ARG A O 3
ATOM 3204 N N . PRO A 1 21 ? 13.896 3.481 -4.891 1.00 0.00 21 PRO A N 3
ATOM 3205 C CA . PRO A 1 21 ? 13.224 2.208 -4.596 1.00 0.00 21 PRO A CA 3
ATOM 3206 C C . PRO A 1 21 ? 12.810 2.086 -3.132 1.00 0.00 21 PRO A C 3
ATOM 3207 O O . PRO A 1 21 ? 13.644 1.851 -2.258 1.00 0.00 21 PRO A O 3
ATOM 3218 N N . PHE A 1 22 ? 11.517 2.242 -2.873 1.00 0.00 22 PHE A N 3
ATOM 3219 C CA . PHE A 1 22 ? 10.989 2.144 -1.516 1.00 0.00 22 PHE A CA 3
ATOM 3220 C C . PHE A 1 22 ? 10.353 0.775 -1.276 1.00 0.00 22 PHE A C 3
ATOM 3221 O O . PHE A 1 22 ? 10.318 0.288 -0.146 1.00 0.00 22 PHE A O 3
ATOM 3238 N N . VAL A 1 23 ? 9.846 0.163 -2.342 1.00 0.00 23 VAL A N 3
ATOM 3239 C CA . VAL A 1 23 ? 9.204 -1.144 -2.240 1.00 0.00 23 VAL A CA 3
ATOM 3240 C C . VAL A 1 23 ? 10.140 -2.272 -2.673 1.00 0.00 23 VAL A C 3
ATOM 3241 O O . VAL A 1 23 ? 9.863 -3.446 -2.421 1.00 0.00 23 VAL A O 3
ATOM 3254 N N . ASP A 1 24 ? 11.244 -1.918 -3.327 1.00 0.00 24 ASP A N 3
ATOM 3255 C CA . ASP A 1 24 ? 12.210 -2.911 -3.790 1.00 0.00 24 ASP A CA 3
ATOM 3256 C C . ASP A 1 24 ? 12.568 -3.892 -2.677 1.00 0.00 24 ASP A C 3
ATOM 3257 O O . ASP A 1 24 ? 12.915 -5.043 -2.940 1.00 0.00 24 ASP A O 3
ATOM 3266 N N . TYR A 1 25 ? 12.474 -3.431 -1.435 1.00 0.00 25 TYR A N 3
ATOM 3267 C CA . TYR A 1 25 ? 12.784 -4.272 -0.287 1.00 0.00 25 TYR A CA 3
ATOM 3268 C C . TYR A 1 25 ? 11.826 -5.457 -0.217 1.00 0.00 25 TYR A C 3
ATOM 3269 O O . TYR A 1 25 ? 12.231 -6.580 0.085 1.00 0.00 25 TYR A O 3
ATOM 3287 N N . LYS A 1 26 ? 10.553 -5.199 -0.503 1.00 0.00 26 LYS A N 3
ATOM 3288 C CA . LYS A 1 26 ? 9.541 -6.246 -0.480 1.00 0.00 26 LYS A CA 3
ATOM 3289 C C . LYS A 1 26 ? 9.840 -7.305 -1.536 1.00 0.00 26 LYS A C 3
ATOM 3290 O O . LYS A 1 26 ? 9.421 -8.455 -1.411 1.00 0.00 26 LYS A O 3
ATOM 3309 N N . ALA A 1 27 ? 10.572 -6.911 -2.575 1.00 0.00 27 ALA A N 3
ATOM 3310 C CA . ALA A 1 27 ? 10.929 -7.834 -3.643 1.00 0.00 27 ALA A CA 3
ATOM 3311 C C . ALA A 1 27 ? 11.980 -8.830 -3.170 1.00 0.00 27 ALA A C 3
ATOM 3312 O O . ALA A 1 27 ? 11.932 -10.008 -3.520 1.00 0.00 27 ALA A O 3
ATOM 3319 N N . GLY A 1 28 ? 12.931 -8.350 -2.369 1.00 0.00 28 GLY A N 3
ATOM 3320 C CA . GLY A 1 28 ? 13.981 -9.215 -1.862 1.00 0.00 28 GLY A CA 3
ATOM 3321 C C . GLY A 1 28 ? 13.526 -10.055 -0.680 1.00 0.00 28 GLY A C 3
ATOM 3322 O O . GLY A 1 28 ? 14.154 -11.063 -0.364 1.00 0.00 28 GLY A O 3
ATOM 3326 N N . LEU A 1 29 ? 12.436 -9.617 -0.037 1.00 0.00 29 LEU A N 3
ATOM 3327 C CA . LEU A 1 29 ? 11.844 -10.275 1.134 1.00 0.00 29 LEU A CA 3
ATOM 3328 C C . LEU A 1 29 ? 12.470 -11.628 1.437 1.00 0.00 29 LEU A C 3
ATOM 3329 O O . LEU A 1 29 ? 11.833 -12.674 1.307 1.00 0.00 29 LEU A O 3
ATOM 3345 N N . GLU A 1 30 ? 13.728 -11.567 1.857 1.00 0.00 30 GLU A N 3
ATOM 3346 C CA . GLU A 1 30 ? 14.517 -12.753 2.223 1.00 0.00 30 GLU A CA 3
ATOM 3347 C C . GLU A 1 30 ? 15.439 -13.202 1.090 1.00 0.00 30 GLU A C 3
ATOM 3348 O O . GLU A 1 30 ? 15.353 -14.338 0.621 1.00 0.00 30 GLU A O 3
ATOM 3360 N N . LYS A 1 31 ? 16.325 -12.305 0.660 1.00 0.00 31 LYS A N 3
ATOM 3361 C CA . LYS A 1 31 ? 17.277 -12.603 -0.408 1.00 0.00 31 LYS A CA 3
ATOM 3362 C C . LYS A 1 31 ? 16.583 -13.277 -1.582 1.00 0.00 31 LYS A C 3
ATOM 3363 O O . LYS A 1 31 ? 17.095 -14.232 -2.165 1.00 0.00 31 LYS A O 3
ATOM 3382 N N . LYS A 1 32 ? 15.412 -12.762 -1.915 1.00 0.00 32 LYS A N 3
ATOM 3383 C CA . LYS A 1 32 ? 14.624 -13.297 -3.020 1.00 0.00 32 LYS A CA 3
ATOM 3384 C C . LYS A 1 32 ? 15.279 -13.010 -4.373 1.00 0.00 32 LYS A C 3
ATOM 3385 O O . LYS A 1 32 ? 14.813 -13.490 -5.406 1.00 0.00 32 LYS A O 3
ATOM 3404 N N . LYS A 1 33 ? 16.357 -12.224 -4.364 1.00 0.00 33 LYS A N 3
ATOM 3405 C CA . LYS A 1 33 ? 17.067 -11.875 -5.592 1.00 0.00 33 LYS A CA 3
ATOM 3406 C C . LYS A 1 33 ? 16.227 -10.945 -6.459 1.00 0.00 33 LYS A C 3
ATOM 3407 O O . LYS A 1 33 ? 15.169 -10.477 -6.037 1.00 0.00 33 LYS A O 3
ATOM 3426 N N . LEU A 1 34 ? 16.705 -10.673 -7.669 1.00 0.00 34 LEU A N 3
ATOM 3427 C CA . LEU A 1 34 ? 15.998 -9.789 -8.585 1.00 0.00 34 LEU A CA 3
ATOM 3428 C C . LEU A 1 34 ? 15.387 -10.566 -9.748 1.00 0.00 34 LEU A C 3
ATOM 3429 O O . LEU A 1 34 ? 15.976 -10.659 -10.825 1.00 0.00 34 LEU A O 3
ATOM 3445 N N . SER A 1 35 ? 14.198 -11.120 -9.520 1.00 0.00 35 SER A N 3
ATOM 3446 C CA . SER A 1 35 ? 13.498 -11.888 -10.545 1.00 0.00 35 SER A CA 3
ATOM 3447 C C . SER A 1 35 ? 12.414 -11.046 -11.214 1.00 0.00 35 SER A C 3
ATOM 3448 O O . SER A 1 35 ? 11.714 -10.281 -10.552 1.00 0.00 35 SER A O 3
ATOM 3456 N N . ASP A 1 36 ? 12.281 -11.198 -12.530 1.00 0.00 36 ASP A N 3
ATOM 3457 C CA . ASP A 1 36 ? 11.281 -10.458 -13.301 1.00 0.00 36 ASP A CA 3
ATOM 3458 C C . ASP A 1 36 ? 9.864 -10.731 -12.798 1.00 0.00 36 ASP A C 3
ATOM 3459 O O . ASP A 1 36 ? 8.933 -9.992 -13.119 1.00 0.00 36 ASP A O 3
ATOM 3468 N N . ASP A 1 37 ? 9.699 -11.798 -12.017 1.00 0.00 37 ASP A N 3
ATOM 3469 C CA . ASP A 1 37 ? 8.388 -12.163 -11.487 1.00 0.00 37 ASP A CA 3
ATOM 3470 C C . ASP A 1 37 ? 7.986 -11.295 -10.291 1.00 0.00 37 ASP A C 3
ATOM 3471 O O . ASP A 1 37 ? 6.938 -11.518 -9.687 1.00 0.00 37 ASP A O 3
ATOM 3480 N N . ASP A 1 38 ? 8.814 -10.311 -9.950 1.00 0.00 38 ASP A N 3
ATOM 3481 C CA . ASP A 1 38 ? 8.520 -9.429 -8.825 1.00 0.00 38 ASP A CA 3
ATOM 3482 C C . ASP A 1 38 ? 7.846 -8.145 -9.301 1.00 0.00 38 ASP A C 3
ATOM 3483 O O . ASP A 1 38 ? 8.504 -7.252 -9.831 1.00 0.00 38 ASP A O 3
ATOM 3492 N N . GLU A 1 39 ? 6.533 -8.064 -9.109 1.00 0.00 39 GLU A N 3
ATOM 3493 C CA . GLU A 1 39 ? 5.769 -6.890 -9.520 1.00 0.00 39 GLU A CA 3
ATOM 3494 C C . GLU A 1 39 ? 4.971 -6.322 -8.347 1.00 0.00 39 GLU A C 3
ATOM 3495 O O . GLU A 1 39 ? 4.363 -7.068 -7.580 1.00 0.00 39 GLU A O 3
ATOM 3507 N N . ILE A 1 40 ? 4.978 -4.999 -8.213 1.00 0.00 40 ILE A N 3
ATOM 3508 C CA . ILE A 1 40 ? 4.255 -4.341 -7.130 1.00 0.00 40 ILE A CA 3
ATOM 3509 C C . ILE A 1 40 ? 3.502 -3.110 -7.624 1.00 0.00 40 ILE A C 3
ATOM 3510 O O . ILE A 1 40 ? 3.923 -2.446 -8.572 1.00 0.00 40 ILE A O 3
ATOM 3526 N N . ALA A 1 41 ? 2.386 -2.809 -6.967 1.00 0.00 41 ALA A N 3
ATOM 3527 C CA . ALA A 1 41 ? 1.571 -1.657 -7.328 1.00 0.00 41 ALA A CA 3
ATOM 3528 C C . ALA A 1 41 ? 0.975 -1.002 -6.086 1.00 0.00 41 ALA A C 3
ATOM 3529 O O . ALA A 1 41 ? -0.060 -1.437 -5.579 1.00 0.00 41 ALA A O 3
ATOM 3536 N N . ILE A 1 42 ? 1.635 0.043 -5.597 1.0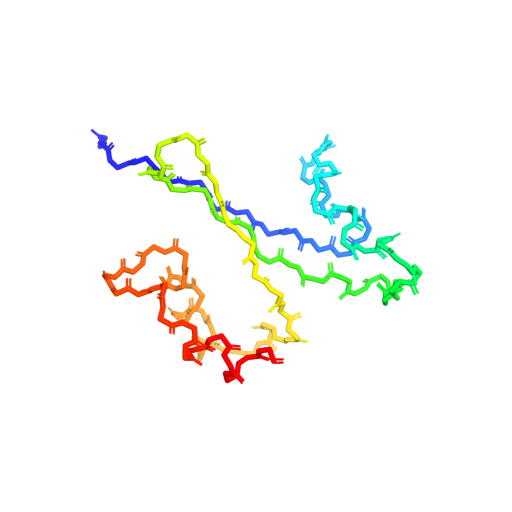0 0.00 42 ILE A N 3
ATOM 3537 C CA . ILE A 1 42 ? 1.170 0.755 -4.411 1.00 0.00 42 ILE A CA 3
ATOM 3538 C C . ILE A 1 42 ? 0.093 1.774 -4.771 1.00 0.00 42 ILE A C 3
ATOM 3539 O O . ILE A 1 42 ? 0.210 2.494 -5.762 1.00 0.00 42 ILE A O 3
ATOM 3555 N N . ILE A 1 43 ? -0.958 1.826 -3.957 1.00 0.00 43 ILE A N 3
ATOM 3556 C CA . ILE A 1 43 ? -2.058 2.756 -4.188 1.00 0.00 43 ILE A CA 3
ATOM 3557 C C . ILE A 1 43 ? -2.208 3.728 -3.023 1.00 0.00 43 ILE A C 3
ATOM 3558 O O . ILE A 1 43 ? -1.858 3.409 -1.886 1.00 0.00 43 ILE A O 3
ATOM 3574 N N . SER A 1 44 ? -2.732 4.914 -3.313 1.00 0.00 44 SER A N 3
ATOM 3575 C CA . SER A 1 44 ? -2.931 5.935 -2.290 1.00 0.00 44 SER A CA 3
ATOM 3576 C C . SER A 1 44 ? -4.249 6.670 -2.508 1.00 0.00 44 SER A C 3
ATOM 3577 O O . SER A 1 44 ? -4.476 7.256 -3.566 1.00 0.00 44 SER A O 3
ATOM 3585 N N . ILE A 1 45 ? -5.117 6.635 -1.500 1.00 0.00 45 ILE A N 3
ATOM 3586 C CA . ILE A 1 45 ? -6.413 7.298 -1.585 1.00 0.00 45 ILE A CA 3
ATOM 3587 C C . ILE A 1 45 ? -6.517 8.439 -0.578 1.00 0.00 45 ILE A C 3
ATOM 3588 O O . ILE A 1 45 ? -7.019 9.516 -0.899 1.00 0.00 45 ILE A O 3
ATOM 3604 N N . LYS A 1 46 ? -6.040 8.198 0.638 1.00 0.00 46 LYS A N 3
ATOM 3605 C CA . LYS A 1 46 ? -6.081 9.210 1.689 1.00 0.00 46 LYS A CA 3
ATOM 3606 C C . LYS A 1 46 ? -5.428 8.696 2.968 1.00 0.00 46 LYS A C 3
ATOM 3607 O O . LYS A 1 46 ? -5.893 8.980 4.072 1.00 0.00 46 LYS A O 3
ATOM 3626 N N . GLY A 1 47 ? -4.346 7.939 2.811 1.00 0.00 47 GLY A N 3
ATOM 3627 C CA . GLY A 1 47 ? -3.647 7.400 3.962 1.00 0.00 47 GLY A CA 3
ATOM 3628 C C . GLY A 1 47 ? -2.334 8.109 4.227 1.00 0.00 47 GLY A C 3
ATOM 3629 O O . GLY A 1 47 ? -1.289 7.470 4.348 1.00 0.00 47 GLY A O 3
ATOM 3633 N N . THR A 1 48 ? -2.389 9.436 4.318 1.00 0.00 48 THR A N 3
ATOM 3634 C CA . THR A 1 48 ? -1.195 10.240 4.570 1.00 0.00 48 THR A CA 3
ATOM 3635 C C . THR A 1 48 ? -0.066 9.862 3.614 1.00 0.00 48 THR A C 3
ATOM 3636 O O . THR A 1 48 ? 0.928 9.257 4.019 1.00 0.00 48 THR A O 3
ATOM 3647 N N . GLN A 1 49 ? -0.226 10.223 2.346 1.00 0.00 49 GLN A N 3
ATOM 3648 C CA . GLN A 1 49 ? 0.778 9.921 1.331 1.00 0.00 49 GLN A CA 3
ATOM 3649 C C . GLN A 1 49 ? 0.973 8.415 1.191 1.00 0.00 49 GLN A C 3
ATOM 3650 O O . GLN A 1 49 ? 2.069 7.947 0.882 1.00 0.00 49 GLN A O 3
ATOM 3664 N N . SER A 1 50 ? -0.099 7.661 1.419 1.00 0.00 50 SER A N 3
ATOM 3665 C CA . SER A 1 50 ? -0.047 6.207 1.318 1.00 0.00 50 SER A CA 3
ATOM 3666 C C . SER A 1 50 ? -1.418 5.595 1.587 1.00 0.00 50 SER A C 3
ATOM 3667 O O . SER A 1 50 ? -2.400 6.312 1.777 1.00 0.00 50 SER A O 3
ATOM 3675 N N . ASN A 1 51 ? -1.477 4.268 1.601 1.00 0.00 51 ASN A N 3
ATOM 3676 C CA . ASN A 1 51 ? -2.730 3.563 1.847 1.00 0.00 51 ASN A CA 3
ATOM 3677 C C . ASN A 1 51 ? -2.502 2.059 1.947 1.00 0.00 51 ASN A C 3
ATOM 3678 O O . ASN A 1 51 ? -2.419 1.503 3.042 1.00 0.00 51 ASN A O 3
ATOM 3689 N N . HIS A 1 52 ? -2.404 1.413 0.799 1.00 0.00 52 HIS A N 3
ATOM 3690 C CA . HIS A 1 52 ? -2.188 -0.028 0.743 1.00 0.00 52 HIS A CA 3
ATOM 3691 C C . HIS A 1 52 ? -1.104 -0.380 -0.270 1.00 0.00 52 HIS A C 3
ATOM 3692 O O . HIS A 1 52 ? -0.601 0.488 -0.984 1.00 0.00 52 HIS A O 3
ATOM 3707 N N . VAL A 1 53 ? -0.750 -1.659 -0.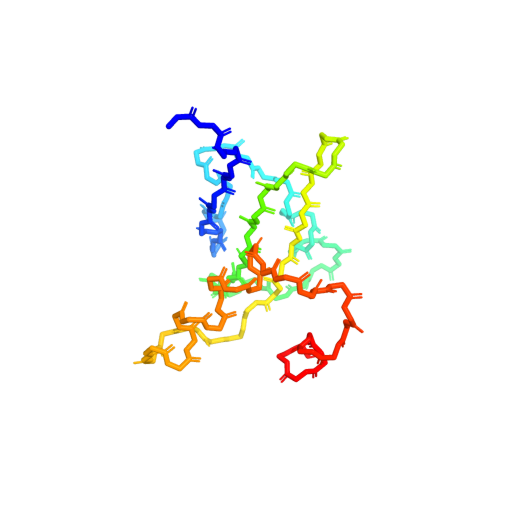329 1.00 0.00 53 VAL A N 3
ATOM 3708 C CA . VAL A 1 53 ? 0.273 -2.132 -1.255 1.00 0.00 53 VAL A CA 3
ATOM 3709 C C . VAL A 1 53 ? -0.018 -3.558 -1.708 1.00 0.00 53 VAL A C 3
ATOM 3710 O O . VAL A 1 53 ? 0.000 -4.491 -0.904 1.00 0.00 53 VAL A O 3
ATOM 3723 N N . LEU A 1 54 ? -0.291 -3.721 -2.999 1.00 0.00 54 LEU A N 3
ATOM 3724 C CA . LEU A 1 54 ? -0.590 -5.036 -3.555 1.00 0.00 54 LEU A CA 3
ATOM 3725 C C . LEU A 1 54 ? 0.560 -5.540 -4.422 1.00 0.00 54 LEU A C 3
ATOM 3726 O O . LEU A 1 54 ? 1.449 -4.778 -4.799 1.00 0.00 54 LEU A O 3
ATOM 3742 N N . PHE A 1 55 ? 0.532 -6.832 -4.734 1.00 0.00 55 PHE A N 3
ATOM 3743 C CA . PHE A 1 55 ? 1.567 -7.446 -5.558 1.00 0.00 55 PHE A CA 3
ATOM 3744 C C . PHE A 1 55 ? 0.971 -8.016 -6.841 1.00 0.00 55 PHE A C 3
ATOM 3745 O O . PHE A 1 55 ? 0.219 -8.990 -6.806 1.00 0.00 55 PHE A O 3
ATOM 3762 N N . LEU A 1 56 ? 1.309 -7.403 -7.970 1.00 0.00 56 LEU A N 3
ATOM 3763 C CA . LEU A 1 56 ? 0.804 -7.851 -9.263 1.00 0.00 56 LEU A CA 3
ATOM 3764 C C . LEU A 1 56 ? 1.339 -9.238 -9.607 1.00 0.00 56 LEU A C 3
ATOM 3765 O O . LEU A 1 56 ? 2.512 -9.535 -9.381 1.00 0.00 56 LEU A O 3
ATOM 3781 N N . SER A 1 57 ? 0.469 -10.083 -10.152 1.00 0.00 57 SER A N 3
ATOM 3782 C CA . SER A 1 57 ? 0.854 -11.440 -10.526 1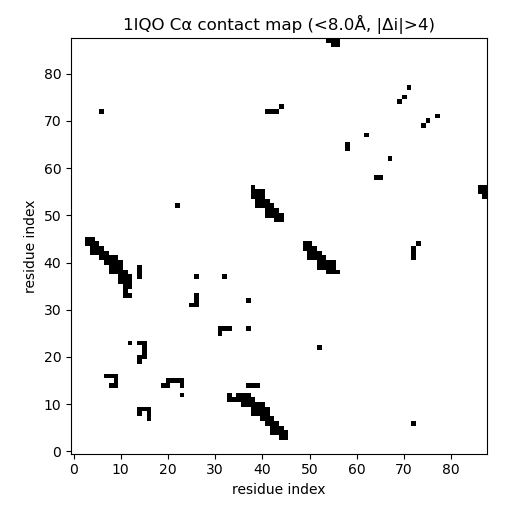.00 0.00 57 SER A CA 3
ATOM 3783 C C . SER A 1 57 ? 1.129 -11.540 -12.023 1.00 0.00 57 SER A C 3
ATOM 3784 O O . SER A 1 57 ? 2.283 -11.596 -12.448 1.00 0.00 57 SER A O 3
ATOM 3792 N N . SER A 1 58 ? 0.064 -11.566 -12.818 1.00 0.00 58 SER A N 3
ATOM 3793 C CA . SER A 1 58 ? 0.195 -11.663 -14.268 1.00 0.00 58 SER A CA 3
ATOM 3794 C C . SER A 1 58 ? -0.219 -10.359 -14.945 1.00 0.00 58 SER A C 3
ATOM 3795 O O . SER A 1 58 ? 0.627 -9.566 -15.357 1.00 0.00 58 SER A O 3
ATOM 3803 N N . TYR A 1 59 ? -1.527 -10.143 -15.055 1.00 0.00 59 TYR A N 3
ATOM 3804 C CA . TYR A 1 59 ? -2.053 -8.936 -15.683 1.00 0.00 59 TYR A CA 3
ATOM 3805 C C . TYR A 1 59 ? -1.665 -8.876 -17.157 1.00 0.00 59 TYR A C 3
ATOM 3806 O O . TYR A 1 59 ? -0.482 -8.861 -17.497 1.00 0.00 59 TYR A O 3
ATOM 3824 N N . ASN A 1 60 ? -2.669 -8.844 -18.029 1.00 0.00 60 ASN A N 3
ATOM 3825 C CA . ASN A 1 60 ? -2.430 -8.787 -19.467 1.00 0.00 60 ASN A CA 3
ATOM 3826 C C . ASN A 1 60 ? -3.262 -7.686 -20.118 1.00 0.00 60 ASN A C 3
ATOM 3827 O O . ASN A 1 60 ? -3.737 -7.837 -21.243 1.00 0.00 60 ASN A O 3
ATOM 3838 N N . SER A 1 61 ? -3.433 -6.579 -19.404 1.00 0.00 61 SER A N 3
ATOM 3839 C CA . SER A 1 61 ? -4.207 -5.453 -19.914 1.00 0.00 61 SER A CA 3
ATOM 3840 C C . SER A 1 61 ? -5.647 -5.866 -20.201 1.00 0.00 61 SER A C 3
ATOM 3841 O O . SER A 1 61 ? -6.291 -5.324 -21.099 1.00 0.00 61 SER A O 3
ATOM 3849 N N . VAL A 1 62 ? -6.147 -6.828 -19.433 1.00 0.00 62 VAL A N 3
ATOM 3850 C CA . VAL A 1 62 ? -7.511 -7.312 -19.607 1.00 0.00 62 VAL A CA 3
ATOM 3851 C C . VAL A 1 62 ? -8.460 -6.654 -18.611 1.00 0.00 62 VAL A C 3
ATOM 3852 O O . VAL A 1 62 ? -8.089 -6.390 -17.467 1.00 0.00 62 VAL A O 3
ATOM 3865 N N . ASP A 1 63 ? -9.686 -6.391 -19.053 1.00 0.00 63 ASP A N 3
ATOM 3866 C CA . ASP A 1 63 ? -10.688 -5.764 -18.199 1.00 0.00 63 ASP A CA 3
ATOM 3867 C C . ASP A 1 63 ? -10.944 -6.604 -16.949 1.00 0.00 63 ASP A C 3
ATOM 3868 O O . ASP A 1 63 ? -11.324 -6.077 -15.904 1.00 0.00 63 ASP A O 3
ATOM 3877 N N . GLU A 1 64 ? -10.731 -7.910 -17.067 1.00 0.00 64 GLU A N 3
ATOM 3878 C CA . GLU A 1 64 ? -10.938 -8.823 -15.947 1.00 0.00 64 GLU A CA 3
ATOM 3879 C C . GLU A 1 64 ? -9.976 -8.509 -14.805 1.00 0.00 64 GLU A C 3
ATOM 3880 O O . GLU A 1 64 ? -10.304 -8.699 -13.634 1.00 0.00 64 GLU A O 3
ATOM 3892 N N . ILE A 1 65 ? -8.787 -8.029 -15.156 1.00 0.00 65 ILE A N 3
ATOM 3893 C CA . ILE A 1 65 ? -7.778 -7.690 -14.161 1.00 0.00 65 ILE A CA 3
ATOM 3894 C C . ILE A 1 65 ? -7.656 -6.179 -13.994 1.00 0.00 65 ILE A C 3
ATOM 3895 O O . ILE A 1 65 ? -7.305 -5.690 -12.920 1.00 0.00 65 ILE A O 3
ATOM 3911 N N . ARG A 1 66 ? -7.946 -5.441 -15.062 1.00 0.00 66 ARG A N 3
ATOM 3912 C CA . ARG A 1 66 ? -7.869 -3.985 -15.028 1.00 0.00 66 ARG A CA 3
ATOM 3913 C C . ARG A 1 66 ? -8.800 -3.419 -13.962 1.00 0.00 66 ARG A C 3
ATOM 3914 O O . ARG A 1 66 ? -8.425 -2.517 -13.212 1.00 0.00 66 ARG A O 3
ATOM 3935 N N . LYS A 1 67 ? -10.012 -3.958 -13.896 1.00 0.00 67 LYS A N 3
ATOM 3936 C CA . LYS A 1 67 ? -10.994 -3.511 -12.917 1.00 0.00 67 LYS A CA 3
ATOM 3937 C C . LYS A 1 67 ? -10.630 -4.012 -11.523 1.00 0.00 67 LYS A C 3
ATOM 3938 O O . LYS A 1 67 ? -10.938 -3.368 -10.520 1.00 0.00 67 LYS A O 3
ATOM 3957 N N . GLU A 1 68 ? -9.969 -5.165 -11.469 1.00 0.00 68 GLU A N 3
ATOM 3958 C CA . GLU A 1 68 ? -9.557 -5.753 -10.199 1.00 0.00 68 GLU A CA 3
ATOM 3959 C C . GLU A 1 68 ? -8.660 -4.793 -9.424 1.00 0.00 68 GLU A C 3
ATOM 3960 O O . GLU A 1 68 ? -8.836 -4.597 -8.222 1.00 0.00 68 GLU A O 3
ATOM 3972 N N . LEU A 1 69 ? -7.700 -4.195 -10.123 1.00 0.00 69 LEU A N 3
ATOM 3973 C CA . LEU A 1 69 ? -6.776 -3.255 -9.500 1.00 0.00 69 LEU A CA 3
ATOM 3974 C C . LEU A 1 69 ? -7.498 -1.974 -9.102 1.00 0.00 69 LEU A C 3
ATOM 3975 O O . LEU A 1 69 ? -7.491 -1.587 -7.934 1.00 0.00 69 LEU A O 3
ATOM 3991 N N . GLU A 1 70 ? -8.129 -1.322 -10.075 1.00 0.00 70 GLU A N 3
ATOM 3992 C CA . GLU A 1 70 ? -8.864 -0.089 -9.812 1.00 0.00 70 GLU A CA 3
ATOM 3993 C C . GLU A 1 70 ? -9.794 -0.277 -8.618 1.00 0.00 70 GLU A C 3
ATOM 3994 O O . GLU A 1 70 ? -9.970 0.627 -7.799 1.00 0.00 70 GLU A O 3
ATOM 4006 N N . GLU A 1 71 ? -10.372 -1.470 -8.523 1.00 0.00 71 GLU A N 3
ATOM 4007 C CA . GLU A 1 71 ? -11.269 -1.798 -7.426 1.00 0.00 71 GLU A CA 3
ATOM 4008 C C . GLU A 1 71 ? -10.514 -1.754 -6.102 1.00 0.00 71 GLU A C 3
ATOM 4009 O O . GLU A 1 71 ? -10.915 -1.056 -5.169 1.00 0.00 71 GLU A O 3
ATOM 4021 N N . ALA A 1 72 ? -9.411 -2.493 -6.033 1.00 0.00 72 ALA A N 3
ATOM 4022 C CA . ALA A 1 72 ? -8.594 -2.526 -4.827 1.00 0.00 72 ALA A CA 3
ATOM 4023 C C . ALA A 1 72 ? -8.054 -1.137 -4.505 1.00 0.00 72 ALA A C 3
ATOM 4024 O O . ALA A 1 72 ? -7.710 -0.843 -3.361 1.00 0.00 72 ALA A O 3
ATOM 4031 N N . GLY A 1 73 ? -7.983 -0.287 -5.525 1.00 0.00 73 GLY A N 3
ATOM 4032 C CA . GLY A 1 73 ? -7.487 1.061 -5.335 1.00 0.00 73 GLY A CA 3
ATOM 4033 C C . GLY A 1 73 ? -8.358 1.871 -4.396 1.00 0.00 73 GLY A C 3
ATOM 4034 O O . GLY A 1 73 ? -7.852 2.541 -3.495 1.00 0.00 73 GLY A O 3
ATOM 4038 N N . ALA A 1 74 ? -9.672 1.817 -4.603 1.00 0.00 74 ALA A N 3
ATOM 4039 C CA . ALA A 1 74 ? -10.599 2.562 -3.760 1.00 0.00 74 ALA A CA 3
ATOM 4040 C C . ALA A 1 74 ? -12.006 1.968 -3.794 1.00 0.00 74 ALA A C 3
ATOM 4041 O O . ALA A 1 74 ? -12.961 2.633 -4.197 1.00 0.00 74 ALA A O 3
ATOM 4048 N N . LYS A 1 75 ? -12.130 0.721 -3.357 1.00 0.00 75 LYS A N 3
ATOM 4049 C CA . LYS A 1 75 ? -13.428 0.051 -3.327 1.00 0.00 75 LYS A CA 3
ATOM 4050 C C . LYS A 1 75 ? -14.027 0.091 -1.923 1.00 0.00 75 LYS A C 3
ATOM 4051 O O . LYS A 1 75 ? -14.692 1.057 -1.550 1.00 0.00 75 LYS A O 3
ATOM 4070 N N . ILE A 1 76 ? -13.788 -0.960 -1.152 1.00 0.00 76 ILE A N 3
ATOM 4071 C CA . ILE A 1 76 ? -14.301 -1.046 0.210 1.00 0.00 76 ILE A CA 3
ATOM 4072 C C . ILE A 1 76 ? -13.223 -0.691 1.229 1.00 0.00 76 ILE A C 3
ATOM 4073 O O . ILE A 1 76 ? -13.262 -1.148 2.371 1.00 0.00 76 ILE A O 3
ATOM 4089 N N . ASN A 1 77 ? -12.259 0.126 0.806 1.00 0.00 77 ASN A N 3
ATOM 4090 C CA . ASN A 1 77 ? -11.161 0.549 1.674 1.00 0.00 77 ASN A CA 3
ATOM 4091 C C . ASN A 1 77 ? -10.595 -0.624 2.474 1.00 0.00 77 ASN A C 3
ATOM 4092 O O . ASN A 1 77 ? -10.105 -0.449 3.589 1.00 0.00 77 ASN A O 3
ATOM 4103 N N . HIS A 1 78 ? -10.667 -1.819 1.893 1.00 0.00 78 HIS A N 3
ATOM 4104 C CA . HIS A 1 78 ? -10.162 -3.020 2.549 1.00 0.00 78 HIS A CA 3
ATOM 4105 C C . HIS A 1 78 ? -10.832 -3.228 3.904 1.00 0.00 78 HIS A C 3
ATOM 4106 O O . HIS A 1 78 ? -10.529 -2.529 4.871 1.00 0.00 78 HIS A O 3
ATOM 4121 N N . THR A 1 79 ? -11.745 -4.194 3.966 1.00 0.00 79 THR A N 3
ATOM 4122 C CA . THR A 1 79 ? -12.456 -4.493 5.203 1.00 0.00 79 THR A CA 3
ATOM 4123 C C . THR A 1 79 ? -12.057 -5.862 5.745 1.00 0.00 79 THR A C 3
ATOM 4124 O O . THR A 1 79 ? -11.984 -6.063 6.958 1.00 0.00 79 THR A O 3
ATOM 4135 N N . THR A 1 80 ? -11.801 -6.801 4.840 1.00 0.00 80 THR A N 3
ATOM 4136 C CA . THR A 1 80 ? -11.411 -8.151 5.231 1.00 0.00 80 THR A CA 3
ATOM 4137 C C . THR A 1 80 ? -10.193 -8.618 4.439 1.00 0.00 80 THR A C 3
ATOM 4138 O O . THR A 1 80 ? -9.824 -8.012 3.432 1.00 0.00 80 THR A O 3
ATOM 4149 N N . LEU A 1 81 ? -9.572 -9.699 4.902 1.00 0.00 81 LEU A N 3
ATOM 4150 C CA . LEU A 1 81 ? -8.395 -10.249 4.238 1.00 0.00 81 LEU A CA 3
ATOM 4151 C C . LEU A 1 81 ? -8.755 -11.468 3.388 1.00 0.00 81 LEU A C 3
ATOM 4152 O O . LEU A 1 81 ? -7.878 -12.118 2.818 1.00 0.00 81 LEU A O 3
ATOM 4168 N N . LYS A 1 82 ? -10.047 -11.776 3.304 1.00 0.00 82 LYS A N 3
ATOM 4169 C CA . LYS A 1 82 ? -10.510 -12.917 2.525 1.00 0.00 82 LYS A CA 3
ATOM 4170 C C . LYS A 1 82 ? -10.114 -12.773 1.059 1.00 0.00 82 LYS A C 3
ATOM 4171 O O . LYS A 1 82 ? -9.926 -13.768 0.357 1.00 0.00 82 LYS A O 3
ATOM 4190 N N . ILE A 1 83 ? -9.984 -11.532 0.600 1.00 0.00 83 ILE A N 3
ATOM 4191 C CA . ILE A 1 83 ? -9.606 -11.271 -0.784 1.00 0.00 83 ILE A CA 3
ATOM 4192 C C . ILE A 1 83 ? -8.256 -11.900 -1.104 1.00 0.00 83 ILE A C 3
ATOM 4193 O O . ILE A 1 83 ? -8.092 -12.548 -2.137 1.00 0.00 83 ILE A O 3
ATOM 4209 N N . LEU A 1 84 ? -7.293 -11.715 -0.206 1.00 0.00 84 LEU A N 3
ATOM 4210 C CA . LEU A 1 84 ? -5.965 -12.279 -0.397 1.00 0.00 84 LEU A CA 3
ATOM 4211 C C . LEU A 1 84 ? -6.051 -13.796 -0.492 1.00 0.00 84 LEU A C 3
ATOM 4212 O O . LEU A 1 84 ? -5.450 -14.411 -1.373 1.00 0.00 84 LEU A O 3
ATOM 4228 N N . GLU A 1 85 ? -6.821 -14.391 0.411 1.00 0.00 85 GLU A N 3
ATOM 4229 C CA . GLU A 1 85 ? -7.006 -15.834 0.415 1.00 0.00 85 GLU A CA 3
ATOM 4230 C C . GLU A 1 85 ? -7.680 -16.283 -0.878 1.00 0.00 85 GLU A C 3
ATOM 4231 O O . GLU A 1 85 ? -7.558 -17.438 -1.287 1.00 0.00 85 GLU A O 3
ATOM 4243 N N . GLY A 1 86 ? -8.393 -15.357 -1.520 1.00 0.00 86 GLY A N 3
ATOM 4244 C CA . GLY A 1 86 ? -9.073 -15.672 -2.760 1.00 0.00 86 GLY A CA 3
ATOM 4245 C C . GLY A 1 86 ? -8.119 -15.782 -3.934 1.00 0.00 86 GLY A C 3
ATOM 4246 O O . GLY A 1 86 ? -8.337 -16.584 -4.843 1.00 0.00 86 GLY A O 3
ATOM 4250 N N . HIS A 1 87 ? -7.058 -14.978 -3.920 1.00 0.00 87 HIS A N 3
ATOM 4251 C CA . HIS A 1 87 ? -6.078 -15.001 -5.000 1.00 0.00 87 HIS A CA 3
ATOM 4252 C C . HIS A 1 87 ? -4.831 -14.201 -4.635 1.00 0.00 87 HIS A C 3
ATOM 4253 O O . HIS A 1 87 ? -4.577 -13.135 -5.196 1.00 0.00 87 HIS A O 3
ATOM 4268 N N . LEU A 1 88 ? -4.052 -14.725 -3.693 1.00 0.00 88 LEU A N 3
ATOM 4269 C CA . LEU A 1 88 ? -2.829 -14.061 -3.257 1.00 0.00 88 LEU A CA 3
ATOM 4270 C C . LEU A 1 88 ? -1.908 -15.039 -2.532 1.00 0.00 88 LEU A C 3
ATOM 4271 O O . LEU A 1 88 ? -0.727 -15.138 -2.923 1.00 0.00 88 LEU A O 3
ATOM 4288 N N . LEU A 1 1 ? -14.765 20.077 -4.351 1.00 0.00 1 LEU A N 4
ATOM 4289 C CA . LEU A 1 1 ? -13.606 19.312 -3.820 1.00 0.00 1 LEU A CA 4
ATOM 4290 C C . LEU A 1 1 ? -13.691 17.840 -4.212 1.00 0.00 1 LEU A C 4
ATOM 4291 O O . LEU A 1 1 ? -14.490 17.086 -3.658 1.00 0.00 1 LEU A O 4
ATOM 4309 N N . PHE A 1 2 ? -12.860 17.439 -5.168 1.00 0.00 2 PHE A N 4
ATOM 4310 C CA . PHE A 1 2 ? -12.841 16.057 -5.633 1.00 0.00 2 PHE A CA 4
ATOM 4311 C C . PHE A 1 2 ? -11.498 15.400 -5.333 1.00 0.00 2 PHE A C 4
ATOM 4312 O O . PHE A 1 2 ? -10.490 15.708 -5.968 1.00 0.00 2 PHE A O 4
ATOM 4329 N N . ILE A 1 3 ? -11.495 14.492 -4.363 1.00 0.00 3 ILE A N 4
ATOM 4330 C CA . ILE A 1 3 ? -10.277 13.790 -3.979 1.00 0.00 3 ILE A CA 4
ATOM 4331 C C . ILE A 1 3 ? -9.695 13.019 -5.162 1.00 0.00 3 ILE A C 4
ATOM 4332 O O . ILE A 1 3 ? -10.328 12.106 -5.694 1.00 0.00 3 ILE A O 4
ATOM 4348 N N . ALA A 1 4 ? -8.488 13.394 -5.571 1.00 0.00 4 ALA A N 4
ATOM 4349 C CA . ALA A 1 4 ? -7.822 12.741 -6.692 1.00 0.00 4 ALA A CA 4
ATOM 4350 C C . ALA A 1 4 ? -7.218 11.405 -6.271 1.00 0.00 4 ALA A C 4
ATOM 4351 O O . ALA A 1 4 ? -6.416 11.341 -5.340 1.00 0.00 4 ALA A O 4
ATOM 4358 N N . THR A 1 5 ? -7.609 10.340 -6.964 1.00 0.00 5 THR A N 4
ATOM 4359 C CA . THR A 1 5 ? -7.104 9.004 -6.662 1.00 0.00 5 THR A CA 4
ATOM 4360 C C . THR A 1 5 ? -5.824 8.714 -7.438 1.00 0.00 5 THR A C 4
ATOM 4361 O O . THR A 1 5 ? -5.857 8.495 -8.650 1.00 0.00 5 THR A O 4
ATOM 4372 N N . LEU A 1 6 ? -4.697 8.712 -6.733 1.00 0.00 6 LEU A N 4
ATOM 4373 C CA . LEU A 1 6 ? -3.407 8.444 -7.358 1.00 0.00 6 LEU A CA 4
ATOM 4374 C C . LEU A 1 6 ? -3.032 6.973 -7.208 1.00 0.00 6 LEU A C 4
ATOM 4375 O O . LEU A 1 6 ? -2.857 6.478 -6.095 1.00 0.00 6 LEU A O 4
ATOM 4391 N N . LYS A 1 7 ? -2.916 6.278 -8.335 1.00 0.00 7 LYS A N 4
ATOM 4392 C CA . LYS A 1 7 ? -2.569 4.860 -8.324 1.00 0.00 7 LYS A CA 4
ATOM 4393 C C . LYS A 1 7 ? -1.193 4.625 -8.939 1.00 0.00 7 LYS A C 4
ATOM 4394 O O . LYS A 1 7 ? -1.067 4.416 -10.145 1.00 0.00 7 LYS A O 4
ATOM 4413 N N . GLY A 1 8 ? -0.162 4.650 -8.099 1.00 0.00 8 GLY A N 4
ATOM 4414 C CA . GLY A 1 8 ? 1.189 4.428 -8.579 1.00 0.00 8 GLY A CA 4
ATOM 4415 C C . GLY A 1 8 ? 1.461 2.963 -8.855 1.00 0.00 8 GLY A C 4
ATOM 4416 O O . GLY A 1 8 ? 0.628 2.107 -8.564 1.00 0.00 8 GLY A O 4
ATOM 4420 N N . ILE A 1 9 ? 2.629 2.670 -9.420 1.00 0.00 9 ILE A N 4
ATOM 4421 C CA . ILE A 1 9 ? 2.995 1.294 -9.731 1.00 0.00 9 ILE A CA 4
ATOM 4422 C C . ILE A 1 9 ? 4.504 1.141 -9.898 1.00 0.00 9 ILE A C 4
ATOM 4423 O O . ILE A 1 9 ? 5.153 1.949 -10.562 1.00 0.00 9 ILE A O 4
ATOM 4439 N N . PHE A 1 10 ? 5.052 0.090 -9.295 1.00 0.00 10 PHE A N 4
ATOM 4440 C CA . PHE A 1 10 ? 6.483 -0.184 -9.379 1.00 0.00 10 PHE A CA 4
ATOM 4441 C C . PHE A 1 10 ? 6.726 -1.523 -10.068 1.00 0.00 10 PHE A C 4
ATOM 4442 O O . PHE A 1 10 ? 7.006 -2.528 -9.414 1.00 0.00 10 PHE A O 4
ATOM 4459 N N . THR A 1 11 ? 6.611 -1.530 -11.392 1.00 0.00 11 THR A N 4
ATOM 4460 C CA . THR A 1 11 ? 6.811 -2.747 -12.170 1.00 0.00 11 THR A CA 4
ATOM 4461 C C . THR A 1 11 ? 8.282 -3.034 -12.368 1.00 0.00 11 THR A C 4
ATOM 4462 O O . THR A 1 11 ? 9.069 -2.145 -12.687 1.00 0.00 11 THR A O 4
ATOM 4473 N N . LEU A 1 12 ? 8.638 -4.296 -12.164 1.00 0.00 12 LEU A N 4
ATOM 4474 C CA . LEU A 1 12 ? 10.009 -4.747 -12.301 1.00 0.00 12 LEU A CA 4
ATOM 4475 C C . LEU A 1 12 ? 10.973 -3.801 -11.593 1.00 0.00 12 LEU A C 4
ATOM 4476 O O . LEU A 1 12 ? 10.563 -2.867 -10.903 1.00 0.00 12 LEU A O 4
ATOM 4492 N N . LYS A 1 13 ? 12.250 -4.071 -11.756 1.00 0.00 13 LYS A N 4
ATOM 4493 C CA . LYS A 1 13 ? 13.297 -3.271 -11.127 1.00 0.00 13 LYS A CA 4
ATOM 4494 C C . LYS A 1 13 ? 13.722 -2.100 -12.007 1.00 0.00 13 LYS A C 4
ATOM 4495 O O . LYS A 1 13 ? 14.499 -1.247 -11.577 1.00 0.00 13 LYS A O 4
ATOM 4514 N N . ASP A 1 14 ? 13.215 -2.055 -13.235 1.00 0.00 14 ASP A N 4
ATOM 4515 C CA . ASP A 1 14 ? 13.554 -0.973 -14.151 1.00 0.00 14 ASP A CA 4
ATOM 4516 C C . ASP A 1 14 ? 12.600 0.205 -13.976 1.00 0.00 14 ASP A C 4
ATOM 4517 O O . ASP A 1 14 ? 12.912 1.328 -14.376 1.00 0.00 14 ASP A O 4
ATOM 4526 N N . LEU A 1 15 ? 11.434 -0.055 -13.379 1.00 0.00 15 LEU A N 4
ATOM 4527 C CA . LEU A 1 15 ? 10.436 0.989 -13.147 1.00 0.00 15 LEU A CA 4
ATOM 4528 C C . LEU A 1 15 ? 10.404 1.492 -11.689 1.00 0.00 15 LEU A C 4
ATOM 4529 O O . LEU A 1 15 ? 9.322 1.715 -11.148 1.00 0.00 15 LEU A O 4
ATOM 4545 N N . PRO A 1 16 ? 11.562 1.680 -11.015 1.00 0.00 16 PRO A N 4
ATOM 4546 C CA . PRO A 1 16 ? 11.582 2.155 -9.626 1.00 0.00 16 PRO A CA 4
ATOM 4547 C C . PRO A 1 16 ? 11.387 3.663 -9.518 1.00 0.00 16 PRO A C 4
ATOM 4548 O O . PRO A 1 16 ? 12.201 4.365 -8.918 1.00 0.00 16 PRO A O 4
ATOM 4559 N N . GLU A 1 17 ? 10.300 4.149 -10.101 1.00 0.00 17 GLU A N 4
ATOM 4560 C CA . GLU A 1 17 ? 9.983 5.574 -10.079 1.00 0.00 17 GLU A CA 4
ATOM 4561 C C . GLU A 1 17 ? 11.126 6.397 -10.672 1.00 0.00 17 GLU A C 4
ATOM 4562 O O . GLU A 1 17 ? 11.103 6.746 -11.853 1.00 0.00 17 GLU A O 4
ATOM 4574 N N . GLU A 1 18 ? 12.124 6.707 -9.849 1.00 0.00 18 GLU A N 4
ATOM 4575 C CA . GLU A 1 18 ? 13.269 7.490 -10.302 1.00 0.00 18 GLU A CA 4
ATOM 4576 C C . GLU A 1 18 ? 14.583 6.930 -9.765 1.00 0.00 18 GLU A C 4
ATOM 4577 O O . GLU A 1 18 ? 15.626 7.047 -10.409 1.00 0.00 18 GLU A O 4
ATOM 4589 N N . PHE A 1 19 ? 14.527 6.330 -8.588 1.00 0.00 19 PHE A N 4
ATOM 4590 C CA . PHE A 1 19 ? 15.717 5.756 -7.966 1.00 0.00 19 PHE A CA 4
ATOM 4591 C C . PHE A 1 19 ? 15.353 4.916 -6.739 1.00 0.00 19 PHE A C 4
ATOM 4592 O O . PHE A 1 19 ? 15.080 3.722 -6.859 1.00 0.00 19 PHE A O 4
ATOM 4609 N N . ARG A 1 20 ? 15.358 5.540 -5.558 1.00 0.00 20 ARG A N 4
ATOM 4610 C CA . ARG A 1 20 ? 15.034 4.846 -4.312 1.00 0.00 20 ARG A CA 4
ATOM 4611 C C . ARG A 1 20 ? 13.810 3.942 -4.470 1.00 0.00 20 ARG A C 4
ATOM 4612 O O . ARG A 1 20 ? 12.677 4.422 -4.503 1.00 0.00 20 ARG A O 4
ATOM 4633 N N . PRO A 1 21 ? 14.023 2.617 -4.566 1.00 0.00 21 PRO A N 4
ATOM 4634 C CA . PRO A 1 21 ? 12.934 1.653 -4.716 1.00 0.00 21 PRO A CA 4
ATOM 4635 C C . PRO A 1 21 ? 12.284 1.305 -3.381 1.00 0.00 21 PRO A C 4
ATOM 4636 O O . PRO A 1 21 ? 12.962 0.895 -2.439 1.00 0.00 21 PRO A O 4
ATOM 4647 N N . PHE A 1 22 ? 10.969 1.470 -3.306 1.00 0.00 22 PHE A N 4
ATOM 4648 C CA . PHE A 1 22 ? 10.230 1.173 -2.084 1.00 0.00 22 PHE A CA 4
ATOM 4649 C C . PHE A 1 22 ? 9.716 -0.265 -2.083 1.00 0.00 22 PHE A C 4
ATOM 4650 O O . PHE A 1 22 ? 9.277 -0.772 -1.052 1.00 0.00 22 PHE A O 4
ATOM 4667 N N . VAL A 1 23 ? 9.767 -0.918 -3.242 1.00 0.00 23 VAL A N 4
ATOM 4668 C CA . VAL A 1 23 ? 9.302 -2.294 -3.365 1.00 0.00 23 VAL A CA 4
ATOM 4669 C C . VAL A 1 23 ? 10.463 -3.288 -3.342 1.00 0.00 23 VAL A C 4
ATOM 4670 O O . VAL A 1 23 ? 10.255 -4.491 -3.190 1.00 0.00 23 VAL A O 4
ATOM 4683 N N . ASP A 1 24 ? 11.685 -2.782 -3.499 1.00 0.00 24 ASP A N 4
ATOM 4684 C CA . ASP A 1 24 ? 12.874 -3.633 -3.501 1.00 0.00 24 ASP A CA 4
ATOM 4685 C C . ASP A 1 24 ? 12.885 -4.573 -2.298 1.00 0.00 24 ASP A C 4
ATOM 4686 O O . ASP A 1 24 ? 13.328 -5.717 -2.399 1.00 0.00 24 ASP A O 4
ATOM 4695 N N . TYR A 1 25 ? 12.396 -4.087 -1.163 1.00 0.00 25 TYR A N 4
ATOM 4696 C CA . TYR A 1 25 ? 12.352 -4.893 0.052 1.00 0.00 25 TYR A CA 4
ATOM 4697 C C . TYR A 1 25 ? 11.533 -6.160 -0.171 1.00 0.00 25 TYR A C 4
ATOM 4698 O O . TYR A 1 25 ? 11.922 -7.246 0.257 1.00 0.00 25 TYR A O 4
ATOM 4716 N N . LYS A 1 26 ? 10.402 -6.014 -0.853 1.00 0.00 26 LYS A N 4
ATOM 4717 C CA . LYS A 1 26 ? 9.536 -7.150 -1.140 1.00 0.00 26 LYS A CA 4
ATOM 4718 C C . LYS A 1 26 ? 10.269 -8.175 -2.001 1.00 0.00 26 LYS A C 4
ATOM 4719 O O . LYS A 1 26 ? 9.944 -9.362 -1.982 1.00 0.00 26 LYS A O 4
ATOM 4738 N N . ALA A 1 27 ? 11.262 -7.708 -2.754 1.00 0.00 27 ALA A N 4
ATOM 4739 C CA . ALA A 1 27 ? 12.041 -8.584 -3.617 1.00 0.00 27 ALA A CA 4
ATOM 4740 C C . ALA A 1 27 ? 13.021 -9.430 -2.808 1.00 0.00 27 ALA A C 4
ATOM 4741 O O . ALA A 1 27 ? 13.464 -10.484 -3.264 1.00 0.00 27 ALA A O 4
ATOM 4748 N N . GLY A 1 28 ? 13.363 -8.964 -1.607 1.00 0.00 28 GLY A N 4
ATOM 4749 C CA . GLY A 1 28 ? 14.294 -9.700 -0.770 1.00 0.00 28 GLY A CA 4
ATOM 4750 C C . GLY A 1 28 ? 13.729 -10.031 0.601 1.00 0.00 28 GLY A C 4
ATOM 4751 O O . GLY A 1 28 ? 14.477 -10.367 1.518 1.00 0.00 28 GLY A O 4
ATOM 4755 N N . LEU A 1 29 ? 12.410 -9.935 0.748 1.00 0.00 29 LEU A N 4
ATOM 4756 C CA . LEU A 1 29 ? 11.764 -10.228 2.024 1.00 0.00 29 LEU A CA 4
ATOM 4757 C C . LEU A 1 29 ? 11.154 -11.630 2.028 1.00 0.00 29 LEU A C 4
ATOM 4758 O O . LEU A 1 29 ? 10.092 -11.851 2.609 1.00 0.00 29 LEU A O 4
ATOM 4774 N N . GLU A 1 30 ? 11.833 -12.574 1.384 1.00 0.00 30 GLU A N 4
ATOM 4775 C CA . GLU A 1 30 ? 11.351 -13.951 1.325 1.00 0.00 30 GLU A CA 4
ATOM 4776 C C . GLU A 1 30 ? 12.354 -14.854 0.616 1.00 0.00 30 GLU A C 4
ATOM 4777 O O . GLU A 1 30 ? 11.982 -15.693 -0.204 1.00 0.00 30 GLU A O 4
ATOM 4789 N N . LYS A 1 31 ? 13.630 -14.673 0.940 1.00 0.00 31 LYS A N 4
ATOM 4790 C CA . LYS A 1 31 ? 14.699 -15.465 0.338 1.00 0.00 31 LYS A CA 4
ATOM 4791 C C . LYS A 1 31 ? 14.566 -15.491 -1.176 1.00 0.00 31 LYS A C 4
ATOM 4792 O O . LYS A 1 31 ? 14.911 -16.474 -1.833 1.00 0.00 31 LYS A O 4
ATOM 4811 N N . LYS A 1 32 ? 14.062 -14.394 -1.716 1.00 0.00 32 LYS A N 4
ATOM 4812 C CA . LYS A 1 32 ? 13.872 -14.259 -3.155 1.00 0.00 32 LYS A CA 4
ATOM 4813 C C . LYS A 1 32 ? 14.996 -13.437 -3.777 1.00 0.00 32 LYS A C 4
ATOM 4814 O O . LYS A 1 32 ? 15.559 -12.552 -3.132 1.00 0.00 32 LYS A O 4
ATOM 4833 N N . LYS A 1 33 ? 15.315 -13.729 -5.034 1.00 0.00 33 LYS A N 4
ATOM 4834 C CA . LYS A 1 33 ? 16.369 -13.009 -5.740 1.00 0.00 33 LYS A CA 4
ATOM 4835 C C . LYS A 1 33 ? 16.073 -11.512 -5.760 1.00 0.00 33 LYS A C 4
ATOM 4836 O O . LYS A 1 33 ? 16.671 -10.740 -5.012 1.00 0.00 33 LYS A O 4
ATOM 4855 N N . LEU A 1 34 ? 15.138 -11.115 -6.617 1.00 0.00 34 LEU A N 4
ATOM 4856 C CA . LEU A 1 34 ? 14.748 -9.717 -6.737 1.00 0.00 34 LEU A CA 4
ATOM 4857 C C . LEU A 1 34 ? 13.502 -9.586 -7.607 1.00 0.00 34 LEU A C 4
ATOM 4858 O O . LEU A 1 34 ? 12.831 -10.576 -7.899 1.00 0.00 34 LEU A O 4
ATOM 4874 N N . SER A 1 35 ? 13.192 -8.361 -8.009 1.00 0.00 35 SER A N 4
ATOM 4875 C CA . SER A 1 35 ? 12.020 -8.102 -8.834 1.00 0.00 35 SER A CA 4
ATOM 4876 C C . SER A 1 35 ? 12.356 -8.180 -10.322 1.00 0.00 35 SER A C 4
ATOM 4877 O O . SER A 1 35 ? 11.926 -7.337 -11.108 1.00 0.00 35 SER A O 4
ATOM 4885 N N . ASP A 1 36 ? 13.112 -9.205 -10.710 1.00 0.00 36 ASP A N 4
ATOM 4886 C CA . ASP A 1 36 ? 13.480 -9.389 -12.110 1.00 0.00 36 ASP A CA 4
ATOM 4887 C C . ASP A 1 36 ? 12.225 -9.497 -12.966 1.00 0.00 36 ASP A C 4
ATOM 4888 O O . ASP A 1 36 ? 12.201 -9.070 -14.121 1.00 0.00 36 ASP A O 4
ATOM 4897 N N . ASP A 1 37 ? 11.177 -10.061 -12.376 1.00 0.00 37 ASP A N 4
ATOM 4898 C CA . ASP A 1 37 ? 9.900 -10.222 -13.055 1.00 0.00 37 ASP A CA 4
ATOM 4899 C C . ASP A 1 37 ? 8.746 -9.952 -12.090 1.00 0.00 37 ASP A C 4
ATOM 4900 O O . ASP A 1 37 ? 7.602 -10.318 -12.359 1.00 0.00 37 ASP A O 4
ATOM 4909 N N . ASP A 1 38 ? 9.056 -9.313 -10.962 1.00 0.00 38 ASP A N 4
ATOM 4910 C CA . ASP A 1 38 ? 8.046 -8.998 -9.960 1.00 0.00 38 ASP A CA 4
ATOM 4911 C C . ASP A 1 38 ? 7.266 -7.747 -10.343 1.00 0.00 38 ASP A C 4
ATOM 4912 O O . ASP A 1 38 ? 7.825 -6.796 -10.889 1.00 0.00 38 ASP A O 4
ATOM 4921 N N . GLU A 1 39 ? 5.970 -7.753 -10.049 1.00 0.00 39 GLU A N 4
ATOM 4922 C CA . GLU A 1 39 ? 5.111 -6.618 -10.359 1.00 0.00 39 GLU A CA 4
ATOM 4923 C C . GLU A 1 39 ? 4.425 -6.101 -9.099 1.00 0.00 39 GLU A C 4
ATOM 4924 O O . GLU A 1 39 ? 3.498 -6.724 -8.584 1.00 0.00 39 GLU A O 4
ATOM 4936 N N . ILE A 1 40 ? 4.892 -4.959 -8.606 1.00 0.00 40 ILE A N 4
ATOM 4937 C CA . ILE A 1 40 ? 4.326 -4.357 -7.405 1.00 0.00 40 ILE A CA 4
ATOM 4938 C C . ILE A 1 40 ? 3.586 -3.066 -7.739 1.00 0.00 40 ILE A C 4
ATOM 4939 O O . ILE A 1 40 ? 3.944 -2.360 -8.682 1.00 0.00 40 ILE A O 4
ATOM 4955 N N . ALA A 1 41 ? 2.551 -2.764 -6.962 1.00 0.00 41 ALA A N 4
ATOM 4956 C CA . ALA A 1 41 ? 1.761 -1.558 -7.180 1.00 0.00 41 ALA A CA 4
ATOM 4957 C C . ALA A 1 41 ? 1.259 -0.977 -5.863 1.00 0.00 41 ALA A C 4
ATOM 4958 O O . ALA A 1 41 ? 1.020 -1.708 -4.901 1.00 0.00 41 ALA A O 4
ATOM 4965 N N . ILE A 1 42 ? 1.098 0.342 -5.830 1.00 0.00 42 ILE A N 4
ATOM 4966 C CA . ILE A 1 42 ? 0.620 1.027 -4.635 1.00 0.00 42 ILE A CA 4
ATOM 4967 C C . ILE A 1 42 ? -0.452 2.054 -4.986 1.00 0.00 42 ILE A C 4
ATOM 4968 O O . ILE A 1 42 ? -0.180 3.040 -5.669 1.00 0.00 42 ILE A O 4
ATOM 4984 N N . ILE A 1 43 ? -1.671 1.816 -4.514 1.00 0.00 43 ILE A N 4
ATOM 4985 C CA . ILE A 1 43 ? -2.781 2.722 -4.780 1.00 0.00 43 ILE A CA 4
ATOM 4986 C C . ILE A 1 43 ? -3.028 3.652 -3.598 1.00 0.00 43 ILE A C 4
ATOM 4987 O O . ILE A 1 43 ? -3.414 3.207 -2.516 1.00 0.00 43 ILE A O 4
ATOM 5003 N N . SER A 1 44 ? -2.804 4.944 -3.812 1.00 0.00 44 SER A N 4
ATOM 5004 C CA . SER A 1 44 ? -3.003 5.939 -2.765 1.00 0.00 44 SER A CA 4
ATOM 5005 C C . SER A 1 44 ? -4.350 6.633 -2.926 1.00 0.00 44 SER A C 4
ATOM 5006 O O . SER A 1 44 ? -4.695 7.095 -4.015 1.00 0.00 44 SER A O 4
ATOM 5014 N N . ILE A 1 45 ? -5.105 6.706 -1.835 1.00 0.00 45 ILE A N 4
ATOM 5015 C CA . ILE A 1 45 ? -6.415 7.345 -1.853 1.00 0.00 45 ILE A CA 4
ATOM 5016 C C . ILE A 1 45 ? -6.819 7.787 -0.453 1.00 0.00 45 ILE A C 4
ATOM 5017 O O . ILE A 1 45 ? -7.960 7.590 -0.032 1.00 0.00 45 ILE A O 4
ATOM 5033 N N . LYS A 1 46 ? -5.872 8.383 0.263 1.00 0.00 46 LYS A N 4
ATOM 5034 C CA . LYS A 1 46 ? -6.115 8.857 1.621 1.00 0.00 46 LYS A CA 4
ATOM 5035 C C . LYS A 1 46 ? -6.386 7.692 2.568 1.00 0.00 46 LYS A C 4
ATOM 5036 O O . LYS A 1 46 ? -5.538 7.335 3.385 1.00 0.00 46 LYS A O 4
ATOM 5055 N N . GLY A 1 47 ? -7.578 7.112 2.461 1.00 0.00 47 GLY A N 4
ATOM 5056 C CA . GLY A 1 47 ? -7.943 6.005 3.325 1.00 0.00 47 GLY A CA 4
ATOM 5057 C C . GLY A 1 47 ? -7.896 6.407 4.781 1.00 0.00 47 GLY A C 4
ATOM 5058 O O . GLY A 1 47 ? -8.891 6.863 5.344 1.00 0.00 47 GLY A O 4
ATOM 5062 N N . THR A 1 48 ? -6.725 6.262 5.382 1.00 0.00 48 THR A N 4
ATOM 5063 C CA . THR A 1 48 ? -6.523 6.637 6.773 1.00 0.00 48 THR A CA 4
ATOM 5064 C C . THR A 1 48 ? -5.488 7.754 6.862 1.00 0.00 48 THR A C 4
ATOM 5065 O O . THR A 1 48 ? -5.573 8.623 7.728 1.00 0.00 48 THR A O 4
ATOM 5076 N N . GLN A 1 49 ? -4.521 7.718 5.941 1.00 0.00 49 GLN A N 4
ATOM 5077 C CA . GLN A 1 49 ? -3.449 8.719 5.871 1.00 0.00 49 GLN A CA 4
ATOM 5078 C C . GLN A 1 49 ? -2.275 8.197 5.043 1.00 0.00 49 GLN A C 4
ATOM 5079 O O . GLN A 1 49 ? -1.121 8.522 5.325 1.00 0.00 49 GLN A O 4
ATOM 5093 N N . SER A 1 50 ? -2.568 7.388 4.024 1.00 0.00 50 SER A N 4
ATOM 5094 C CA . SER A 1 50 ? -1.528 6.823 3.168 1.00 0.00 50 SER A CA 4
ATOM 5095 C C . SER A 1 50 ? -2.140 5.894 2.120 1.00 0.00 50 SER A C 4
ATOM 5096 O O . SER A 1 50 ? -3.329 5.987 1.815 1.00 0.00 50 SER A O 4
ATOM 5104 N N . ASN A 1 51 ? -1.321 5.000 1.572 1.00 0.00 51 ASN A N 4
ATOM 5105 C CA . ASN A 1 51 ? -1.786 4.057 0.560 1.00 0.00 51 ASN A CA 4
ATOM 5106 C C . ASN A 1 51 ? -1.568 2.617 1.018 1.00 0.00 51 ASN A C 4
ATOM 5107 O O . ASN A 1 51 ? -1.172 2.371 2.157 1.00 0.00 51 ASN A O 4
ATOM 5118 N N . HIS A 1 52 ? -1.826 1.670 0.119 1.00 0.00 52 HIS A N 4
ATOM 5119 C CA . HIS A 1 52 ? -1.652 0.255 0.431 1.00 0.00 52 HIS A CA 4
ATOM 5120 C C . HIS A 1 52 ? -0.917 -0.463 -0.697 1.00 0.00 52 HIS A C 4
ATOM 5121 O O . HIS A 1 52 ? -1.088 -0.134 -1.871 1.00 0.00 52 HIS A O 4
ATOM 5136 N N . VAL A 1 53 ? -0.094 -1.440 -0.331 1.00 0.00 53 VAL A N 4
ATOM 5137 C CA . VAL A 1 53 ? 0.674 -2.202 -1.309 1.00 0.00 53 VAL A CA 4
ATOM 5138 C C . VAL A 1 53 ? -0.009 -3.525 -1.642 1.00 0.00 53 VAL A C 4
ATOM 5139 O O . VAL A 1 53 ? -0.806 -4.038 -0.858 1.00 0.00 53 VAL A O 4
ATOM 5152 N N . LEU A 1 54 ? 0.315 -4.073 -2.811 1.00 0.00 54 LEU A N 4
ATOM 5153 C CA . LEU A 1 54 ? -0.262 -5.339 -3.252 1.00 0.00 54 LEU A CA 4
ATOM 5154 C C . LEU A 1 54 ? 0.457 -5.858 -4.496 1.00 0.00 54 LEU A C 4
ATOM 5155 O O . LEU A 1 54 ? 0.941 -5.078 -5.315 1.00 0.00 54 LEU A O 4
ATOM 5171 N N . PHE A 1 55 ? 0.522 -7.178 -4.627 1.00 0.00 55 PHE A N 4
ATOM 5172 C CA . PHE A 1 55 ? 1.180 -7.803 -5.770 1.00 0.00 55 PHE A CA 4
ATOM 5173 C C . PHE A 1 55 ? 0.374 -7.589 -7.049 1.00 0.00 55 PHE A C 4
ATOM 5174 O O . PHE A 1 55 ? -0.834 -7.354 -7.001 1.00 0.00 55 PHE A O 4
ATOM 5191 N N . LEU A 1 56 ? 1.051 -7.670 -8.191 1.00 0.00 56 LEU A N 4
ATOM 5192 C CA . LEU A 1 56 ? 0.400 -7.485 -9.484 1.00 0.00 56 LEU A CA 4
ATOM 5193 C C . LEU A 1 56 ? 0.689 -8.662 -10.411 1.00 0.00 56 LEU A C 4
ATOM 5194 O O . LEU A 1 56 ? 1.823 -9.136 -10.494 1.00 0.00 56 LEU A O 4
ATOM 5210 N N . SER A 1 57 ? -0.342 -9.131 -11.107 1.00 0.00 57 SER A N 4
ATOM 5211 C CA . SER A 1 57 ? -0.198 -10.254 -12.027 1.00 0.00 57 SER A CA 4
ATOM 5212 C C . SER A 1 57 ? -0.056 -9.763 -13.466 1.00 0.00 57 SER A C 4
ATOM 5213 O O . SER A 1 57 ? -0.436 -8.638 -13.788 1.00 0.00 57 SER A O 4
ATOM 5221 N N . SER A 1 58 ? 0.495 -10.615 -14.326 1.00 0.00 58 SER A N 4
ATOM 5222 C CA . SER A 1 58 ? 0.689 -10.267 -15.729 1.00 0.00 58 SER A CA 4
ATOM 5223 C C . SER A 1 58 ? -0.220 -11.098 -16.630 1.00 0.00 58 SER A C 4
ATOM 5224 O O . SER A 1 58 ? -0.271 -12.323 -16.519 1.00 0.00 58 SER A O 4
ATOM 5232 N N . TYR A 1 59 ? -0.939 -10.422 -17.523 1.00 0.00 59 TYR A N 4
ATOM 5233 C CA . TYR A 1 59 ? -1.849 -11.094 -18.447 1.00 0.00 59 TYR A CA 4
ATOM 5234 C C . TYR A 1 59 ? -2.602 -10.079 -19.304 1.00 0.00 59 TYR A C 4
ATOM 5235 O O . TYR A 1 59 ? -3.597 -9.504 -18.868 1.00 0.00 59 TYR A O 4
ATOM 5253 N N . ASN A 1 60 ? -2.115 -9.866 -20.528 1.00 0.00 60 ASN A N 4
ATOM 5254 C CA . ASN A 1 60 ? -2.731 -8.916 -21.461 1.00 0.00 60 ASN A CA 4
ATOM 5255 C C . ASN A 1 60 ? -4.258 -8.934 -21.369 1.00 0.00 60 ASN A C 4
ATOM 5256 O O . ASN A 1 60 ? -4.878 -7.929 -21.024 1.00 0.00 60 ASN A O 4
ATOM 5267 N N . SER A 1 61 ? -4.856 -10.079 -21.677 1.00 0.00 61 SER A N 4
ATOM 5268 C CA . SER A 1 61 ? -6.307 -10.222 -21.627 1.00 0.00 61 SER A CA 4
ATOM 5269 C C . SER A 1 61 ? -6.803 -10.222 -20.178 1.00 0.00 61 SER A C 4
ATOM 5270 O O . SER A 1 61 ? -6.160 -9.648 -19.305 1.00 0.00 61 SER A O 4
ATOM 5278 N N . VAL A 1 62 ? -7.947 -10.869 -19.940 1.00 0.00 62 VAL A N 4
ATOM 5279 C CA . VAL A 1 62 ? -8.554 -10.969 -18.607 1.00 0.00 62 VAL A CA 4
ATOM 5280 C C . VAL A 1 62 ? -9.376 -9.732 -18.241 1.00 0.00 62 VAL A C 4
ATOM 5281 O O . VAL A 1 62 ? -10.442 -9.861 -17.642 1.00 0.00 62 VAL A O 4
ATOM 5294 N N . ASP A 1 63 ? -8.897 -8.542 -18.600 1.00 0.00 63 ASP A N 4
ATOM 5295 C CA . ASP A 1 63 ? -9.616 -7.300 -18.298 1.00 0.00 63 ASP A CA 4
ATOM 5296 C C . ASP A 1 63 ? -9.625 -7.013 -16.794 1.00 0.00 63 ASP A C 4
ATOM 5297 O O . ASP A 1 63 ? -9.347 -5.890 -16.362 1.00 0.00 63 ASP A O 4
ATOM 5306 N N . GLU A 1 64 ? -9.939 -8.031 -15.992 1.00 0.00 64 GLU A N 4
ATOM 5307 C CA . GLU A 1 64 ? -9.970 -7.880 -14.545 1.00 0.00 64 GLU A CA 4
ATOM 5308 C C . GLU A 1 64 ? -8.704 -7.188 -14.050 1.00 0.00 64 GLU A C 4
ATOM 5309 O O . GLU A 1 64 ? -8.711 -6.561 -12.993 1.00 0.00 64 GLU A O 4
ATOM 5321 N N . ILE A 1 65 ? -7.617 -7.302 -14.826 1.00 0.00 65 ILE A N 4
ATOM 5322 C CA . ILE A 1 65 ? -6.338 -6.670 -14.462 1.00 0.00 65 ILE A CA 4
ATOM 5323 C C . ILE A 1 65 ? -6.565 -5.354 -13.724 1.00 0.00 65 ILE A C 4
ATOM 5324 O O . ILE A 1 65 ? -6.230 -5.220 -12.546 1.00 0.00 65 ILE A O 4
ATOM 5340 N N . ARG A 1 66 ? -7.144 -4.387 -14.430 1.00 0.00 66 ARG A N 4
ATOM 5341 C CA . ARG A 1 66 ? -7.427 -3.082 -13.852 1.00 0.00 66 ARG A CA 4
ATOM 5342 C C . ARG A 1 66 ? -8.685 -3.136 -12.995 1.00 0.00 66 ARG A C 4
ATOM 5343 O O . ARG A 1 66 ? -8.789 -2.443 -11.983 1.00 0.00 66 ARG A O 4
ATOM 5364 N N . LYS A 1 67 ? -9.641 -3.970 -13.404 1.00 0.00 67 LYS A N 4
ATOM 5365 C CA . LYS A 1 67 ? -10.890 -4.113 -12.663 1.00 0.00 67 LYS A CA 4
ATOM 5366 C C . LYS A 1 67 ? -10.615 -4.462 -11.202 1.00 0.00 67 LYS A C 4
ATOM 5367 O O . LYS A 1 67 ? -11.302 -3.989 -10.296 1.00 0.00 67 LYS A O 4
ATOM 5386 N N . GLU A 1 68 ? -9.600 -5.292 -10.984 1.00 0.00 68 GLU A N 4
ATOM 5387 C CA . GLU A 1 68 ? -9.220 -5.708 -9.640 1.00 0.00 68 GLU A CA 4
ATOM 5388 C C . GLU A 1 68 ? -8.504 -4.579 -8.909 1.00 0.00 68 GLU A C 4
ATOM 5389 O O . GLU A 1 68 ? -8.841 -4.251 -7.771 1.00 0.00 68 GLU A O 4
ATOM 5401 N N . LEU A 1 69 ? -7.516 -3.985 -9.571 1.00 0.00 69 LEU A N 4
ATOM 5402 C CA . LEU A 1 69 ? -6.756 -2.889 -8.984 1.00 0.00 69 LEU A CA 4
ATOM 5403 C C . LEU A 1 69 ? -7.677 -1.728 -8.626 1.00 0.00 69 LEU A C 4
ATOM 5404 O O . LEU A 1 69 ? -7.583 -1.162 -7.538 1.00 0.00 69 LEU A O 4
ATOM 5420 N N . GLU A 1 70 ? -8.576 -1.386 -9.544 1.00 0.00 70 GLU A N 4
ATOM 5421 C CA . GLU A 1 70 ? -9.519 -0.300 -9.312 1.00 0.00 70 GLU A CA 4
ATOM 5422 C C . GLU A 1 70 ? -10.383 -0.605 -8.093 1.00 0.00 70 GLU A C 4
ATOM 5423 O O . GLU A 1 70 ? -10.793 0.299 -7.364 1.00 0.00 70 GLU A O 4
ATOM 5435 N N . GLU A 1 71 ? -10.646 -1.891 -7.876 1.00 0.00 71 GLU A N 4
ATOM 5436 C CA . GLU A 1 71 ? -11.449 -2.327 -6.742 1.00 0.00 71 GLU A CA 4
ATOM 5437 C C . GLU A 1 71 ? -10.691 -2.110 -5.437 1.00 0.00 71 GLU A C 4
ATOM 5438 O O . GLU A 1 71 ? -11.235 -1.574 -4.471 1.00 0.00 71 GLU A O 4
ATOM 5450 N N . ALA A 1 72 ? -9.427 -2.525 -5.417 1.00 0.00 72 ALA A N 4
ATOM 5451 C CA . ALA A 1 72 ? -8.593 -2.372 -4.233 1.00 0.00 72 ALA A CA 4
ATOM 5452 C C . ALA A 1 72 ? -7.916 -1.002 -4.200 1.00 0.00 72 ALA A C 4
ATOM 5453 O O . ALA A 1 72 ? -7.072 -0.740 -3.343 1.00 0.00 72 ALA A O 4
ATOM 5460 N N . GLY A 1 73 ? -8.286 -0.130 -5.136 1.00 0.00 73 GLY A N 4
ATOM 5461 C CA . GLY A 1 73 ? -7.698 1.194 -5.186 1.00 0.00 73 GLY A CA 4
ATOM 5462 C C . GLY A 1 73 ? -8.495 2.221 -4.407 1.00 0.00 73 GLY A C 4
ATOM 5463 O O . GLY A 1 73 ? -7.949 2.924 -3.556 1.00 0.00 73 GLY A O 4
ATOM 5467 N N . ALA A 1 74 ? -9.788 2.317 -4.699 1.00 0.00 74 ALA A N 4
ATOM 5468 C CA . ALA A 1 74 ? -10.650 3.275 -4.018 1.00 0.00 74 ALA A CA 4
ATOM 5469 C C . ALA A 1 74 ? -12.107 2.822 -4.024 1.00 0.00 74 ALA A C 4
ATOM 5470 O O . ALA A 1 74 ? -13.023 3.644 -3.988 1.00 0.00 74 ALA A O 4
ATOM 5477 N N . LYS A 1 75 ? -12.318 1.510 -4.065 1.00 0.00 75 LYS A N 4
ATOM 5478 C CA . LYS A 1 75 ? -13.666 0.955 -4.071 1.00 0.00 75 LYS A CA 4
ATOM 5479 C C . LYS A 1 75 ? -14.190 0.798 -2.642 1.00 0.00 75 LYS A C 4
ATOM 5480 O O . LYS A 1 75 ? -13.804 1.554 -1.752 1.00 0.00 75 LYS A O 4
ATOM 5499 N N . ILE A 1 76 ? -15.075 -0.181 -2.429 1.00 0.00 76 ILE A N 4
ATOM 5500 C CA . ILE A 1 76 ? -15.658 -0.435 -1.110 1.00 0.00 76 ILE A CA 4
ATOM 5501 C C . ILE A 1 76 ? -14.643 -0.207 0.015 1.00 0.00 76 ILE A C 4
ATOM 5502 O O . ILE A 1 76 ? -14.605 0.869 0.612 1.00 0.00 76 ILE A O 4
ATOM 5518 N N . ASN A 1 77 ? -13.818 -1.214 0.298 1.00 0.00 77 ASN A N 4
ATOM 5519 C CA . ASN A 1 77 ? -12.807 -1.102 1.348 1.00 0.00 77 ASN A CA 4
ATOM 5520 C C . ASN A 1 77 ? -12.088 -2.430 1.566 1.00 0.00 77 ASN A C 4
ATOM 5521 O O . ASN A 1 77 ? -12.379 -3.424 0.899 1.00 0.00 77 ASN A O 4
ATOM 5532 N N . HIS A 1 78 ? -11.146 -2.436 2.504 1.00 0.00 78 HIS A N 4
ATOM 5533 C CA . HIS A 1 78 ? -10.380 -3.636 2.818 1.00 0.00 78 HIS A CA 4
ATOM 5534 C C . HIS A 1 78 ? -10.733 -4.156 4.209 1.00 0.00 78 HIS A C 4
ATOM 5535 O O . HIS A 1 78 ? -9.913 -4.113 5.126 1.00 0.00 78 HIS A O 4
ATOM 5550 N N . THR A 1 79 ? -11.959 -4.645 4.360 1.00 0.00 79 THR A N 4
ATOM 5551 C CA . THR A 1 79 ? -12.417 -5.170 5.641 1.00 0.00 79 THR A CA 4
ATOM 5552 C C . THR A 1 79 ? -12.215 -6.679 5.716 1.00 0.00 79 THR A C 4
ATOM 5553 O O . THR A 1 79 ? -11.395 -7.169 6.494 1.00 0.00 79 THR A O 4
ATOM 5564 N N . THR A 1 80 ? -12.965 -7.413 4.902 1.00 0.00 80 THR A N 4
ATOM 5565 C CA . THR A 1 80 ? -12.867 -8.867 4.876 1.00 0.00 80 THR A CA 4
ATOM 5566 C C . THR A 1 80 ? -11.528 -9.311 4.296 1.00 0.00 80 THR A C 4
ATOM 5567 O O . THR A 1 80 ? -10.796 -10.080 4.919 1.00 0.00 80 THR A O 4
ATOM 5578 N N . LEU A 1 81 ? -11.214 -8.823 3.100 1.00 0.00 81 LEU A N 4
ATOM 5579 C CA . LEU A 1 81 ? -9.964 -9.171 2.435 1.00 0.00 81 LEU A CA 4
ATOM 5580 C C . LEU A 1 81 ? -9.890 -10.670 2.157 1.00 0.00 81 LEU A C 4
ATOM 5581 O O . LEU A 1 81 ? -8.803 -11.235 2.029 1.00 0.00 81 LEU A O 4
ATOM 5597 N N . LYS A 1 82 ? -11.053 -11.309 2.066 1.00 0.00 82 LYS A N 4
ATOM 5598 C CA . LYS A 1 82 ? -11.118 -12.741 1.802 1.00 0.00 82 LYS A CA 4
ATOM 5599 C C . LYS A 1 82 ? -10.566 -13.062 0.417 1.00 0.00 82 LYS A C 4
ATOM 5600 O O . LYS A 1 82 ? -9.786 -14.000 0.251 1.00 0.00 82 LYS A O 4
ATOM 5619 N N . ILE A 1 83 ? -10.973 -12.274 -0.573 1.00 0.00 83 ILE A N 4
ATOM 5620 C CA . ILE A 1 83 ? -10.514 -12.472 -1.942 1.00 0.00 83 ILE A CA 4
ATOM 5621 C C . ILE A 1 83 ? -8.993 -12.432 -2.019 1.00 0.00 83 ILE A C 4
ATOM 5622 O O . ILE A 1 83 ? -8.380 -13.181 -2.779 1.00 0.00 83 ILE A O 4
ATOM 5638 N N . LEU A 1 84 ? -8.388 -11.558 -1.221 1.00 0.00 84 LEU A N 4
ATOM 5639 C CA . LEU A 1 84 ? -6.936 -11.428 -1.197 1.00 0.00 84 LEU A CA 4
ATOM 5640 C C . LEU A 1 84 ? -6.296 -12.702 -0.657 1.00 0.00 84 LEU A C 4
ATOM 5641 O O . LEU A 1 84 ? -5.197 -13.078 -1.065 1.00 0.00 84 LEU A O 4
ATOM 5657 N N . GLU A 1 85 ? -6.993 -13.367 0.261 1.00 0.00 85 GLU A N 4
ATOM 5658 C CA . GLU A 1 85 ? -6.494 -14.603 0.852 1.00 0.00 85 GLU A CA 4
ATOM 5659 C C . GLU A 1 85 ? -6.546 -15.744 -0.159 1.00 0.00 85 GLU A C 4
ATOM 5660 O O . GLU A 1 85 ? -5.732 -16.665 -0.114 1.00 0.00 85 GLU A O 4
ATOM 5672 N N . GLY A 1 86 ? -7.510 -15.674 -1.075 1.00 0.00 86 GLY A N 4
ATOM 5673 C CA . GLY A 1 86 ? -7.647 -16.705 -2.086 1.00 0.00 86 GLY A CA 4
ATOM 5674 C C . GLY A 1 86 ? -6.841 -16.400 -3.333 1.00 0.00 86 GLY A C 4
ATOM 5675 O O . GLY A 1 86 ? -6.402 -17.311 -4.036 1.00 0.00 86 GLY A O 4
ATOM 5679 N N . HIS A 1 87 ? -6.644 -15.115 -3.606 1.00 0.00 87 HIS A N 4
ATOM 5680 C CA . HIS A 1 87 ? -5.883 -14.685 -4.773 1.00 0.00 87 HIS A CA 4
ATOM 5681 C C . HIS A 1 87 ? -4.386 -14.682 -4.467 1.00 0.00 87 HIS A C 4
ATOM 5682 O O . HIS A 1 87 ? -3.563 -14.959 -5.340 1.00 0.00 87 HIS A O 4
ATOM 5697 N N . LEU A 1 88 ? -4.044 -14.366 -3.223 1.00 0.00 88 LEU A N 4
ATOM 5698 C CA . LEU A 1 88 ? -2.647 -14.326 -2.800 1.00 0.00 88 LEU A CA 4
ATOM 5699 C C . LEU A 1 88 ? -2.375 -15.369 -1.722 1.00 0.00 88 LEU A C 4
ATOM 5700 O O . LEU A 1 88 ? -1.216 -15.459 -1.265 1.00 0.00 88 LEU A O 4
ATOM 5717 N N . LEU A 1 1 ? -14.703 18.422 -6.392 1.00 0.00 1 LEU A N 5
ATOM 5718 C CA . LEU A 1 1 ? -14.279 17.879 -7.709 1.00 0.00 1 LEU A CA 5
ATOM 5719 C C . LEU A 1 1 ? -12.759 17.773 -7.797 1.00 0.00 1 LEU A C 5
ATOM 5720 O O . LEU A 1 1 ? -12.139 18.330 -8.702 1.00 0.00 1 LEU A O 5
ATOM 5738 N N . PHE A 1 2 ? -12.164 17.055 -6.849 1.00 0.00 2 PHE A N 5
ATOM 5739 C CA . PHE A 1 2 ? -10.716 16.879 -6.820 1.00 0.00 2 PHE A CA 5
ATOM 5740 C C . PHE A 1 2 ? -10.345 15.396 -6.804 1.00 0.00 2 PHE A C 5
ATOM 5741 O O . PHE A 1 2 ? -10.047 14.813 -7.846 1.00 0.00 2 PHE A O 5
ATOM 5758 N N . ILE A 1 3 ? -10.363 14.791 -5.617 1.00 0.00 3 ILE A N 5
ATOM 5759 C CA . ILE A 1 3 ? -10.027 13.377 -5.470 1.00 0.00 3 ILE A CA 5
ATOM 5760 C C . ILE A 1 3 ? -8.736 13.034 -6.213 1.00 0.00 3 ILE A C 5
ATOM 5761 O O . ILE A 1 3 ? -8.761 12.689 -7.395 1.00 0.00 3 ILE A O 5
ATOM 5777 N N . ALA A 1 4 ? -7.612 13.135 -5.511 1.00 0.00 4 ALA A N 5
ATOM 5778 C CA . ALA A 1 4 ? -6.314 12.837 -6.104 1.00 0.00 4 ALA A CA 5
ATOM 5779 C C . ALA A 1 4 ? -5.773 11.503 -5.601 1.00 0.00 4 ALA A C 5
ATOM 5780 O O . ALA A 1 4 ? -4.952 11.460 -4.685 1.00 0.00 4 ALA A O 5
ATOM 5787 N N . THR A 1 5 ? -6.237 10.416 -6.208 1.00 0.00 5 THR A N 5
ATOM 5788 C CA . THR A 1 5 ? -5.798 9.079 -5.824 1.00 0.00 5 THR A CA 5
ATOM 5789 C C . THR A 1 5 ? -4.348 8.846 -6.235 1.00 0.00 5 THR A C 5
ATOM 5790 O O . THR A 1 5 ? -4.032 8.784 -7.422 1.00 0.00 5 THR A O 5
ATOM 5801 N N . LEU A 1 6 ? -3.470 8.719 -5.246 1.00 0.00 6 LEU A N 5
ATOM 5802 C CA . LEU A 1 6 ? -2.053 8.495 -5.509 1.00 0.00 6 LEU A CA 5
ATOM 5803 C C . LEU A 1 6 ? -1.806 7.065 -5.981 1.00 0.00 6 LEU A C 5
ATOM 5804 O O . LEU A 1 6 ? -1.342 6.219 -5.217 1.00 0.00 6 LEU A O 5
ATOM 5820 N N . LYS A 1 7 ? -2.120 6.805 -7.246 1.00 0.00 7 LYS A N 5
ATOM 5821 C CA . LYS A 1 7 ? -1.932 5.479 -7.824 1.00 0.00 7 LYS A CA 5
ATOM 5822 C C . LYS A 1 7 ? -0.651 5.426 -8.649 1.00 0.00 7 LYS A C 5
ATOM 5823 O O . LYS A 1 7 ? -0.564 6.029 -9.718 1.00 0.00 7 LYS A O 5
ATOM 5842 N N . GLY A 1 8 ? 0.341 4.701 -8.144 1.00 0.00 8 GLY A N 5
ATOM 5843 C CA . GLY A 1 8 ? 1.606 4.583 -8.847 1.00 0.00 8 GLY A CA 5
ATOM 5844 C C . GLY A 1 8 ? 1.925 3.152 -9.233 1.00 0.00 8 GLY A C 5
ATOM 5845 O O . GLY A 1 8 ? 1.421 2.209 -8.623 1.00 0.00 8 GLY A O 5
ATOM 5849 N N . ILE A 1 9 ? 2.766 2.990 -10.250 1.00 0.00 9 ILE A N 5
ATOM 5850 C CA . ILE A 1 9 ? 3.152 1.665 -10.717 1.00 0.00 9 ILE A CA 5
ATOM 5851 C C . ILE A 1 9 ? 4.491 1.243 -10.127 1.00 0.00 9 ILE A C 5
ATOM 5852 O O . ILE A 1 9 ? 5.292 2.080 -9.709 1.00 0.00 9 ILE A O 5
ATOM 5868 N N . PHE A 1 10 ? 4.729 -0.064 -10.099 1.00 0.00 10 PHE A N 5
ATOM 5869 C CA . PHE A 1 10 ? 5.971 -0.606 -9.564 1.00 0.00 10 PHE A CA 5
ATOM 5870 C C . PHE A 1 10 ? 6.411 -1.831 -10.364 1.00 0.00 10 PHE A C 5
ATOM 5871 O O . PHE A 1 10 ? 6.647 -2.902 -9.806 1.00 0.00 10 PHE A O 5
ATOM 5888 N N . THR A 1 11 ? 6.517 -1.664 -11.679 1.00 0.00 11 THR A N 5
ATOM 5889 C CA . THR A 1 11 ? 6.927 -2.755 -12.556 1.00 0.00 11 THR A CA 5
ATOM 5890 C C . THR A 1 11 ? 8.441 -2.882 -12.614 1.00 0.00 11 THR A C 5
ATOM 5891 O O . THR A 1 11 ? 9.164 -1.925 -12.923 1.00 0.00 11 THR A O 5
ATOM 5902 N N . LEU A 1 12 ? 8.912 -4.084 -12.305 1.00 0.00 12 LEU A N 5
ATOM 5903 C CA . LEU A 1 12 ? 10.332 -4.370 -12.307 1.00 0.00 12 LEU A CA 5
ATOM 5904 C C . LEU A 1 12 ? 11.074 -3.411 -11.391 1.00 0.00 12 LEU A C 5
ATOM 5905 O O . LEU A 1 12 ? 10.583 -2.334 -11.062 1.00 0.00 12 LEU A O 5
ATOM 5921 N N . LYS A 1 13 ? 12.266 -3.805 -10.992 1.00 0.00 13 LYS A N 5
ATOM 5922 C CA . LYS A 1 13 ? 13.086 -2.969 -10.127 1.00 0.00 13 LYS A CA 5
ATOM 5923 C C . LYS A 1 13 ? 13.692 -1.805 -10.921 1.00 0.00 13 LYS A C 5
ATOM 5924 O O . LYS A 1 13 ? 14.505 -1.042 -10.398 1.00 0.00 13 LYS A O 5
ATOM 5943 N N . ASP A 1 14 ? 13.289 -1.677 -12.188 1.00 0.00 14 ASP A N 5
ATOM 5944 C CA . ASP A 1 14 ? 13.784 -0.615 -13.052 1.00 0.00 14 ASP A CA 5
ATOM 5945 C C . ASP A 1 14 ? 12.940 0.649 -12.916 1.00 0.00 14 ASP A C 5
ATOM 5946 O O . ASP A 1 14 ? 13.423 1.751 -13.179 1.00 0.00 14 ASP A O 5
ATOM 5955 N N . LEU A 1 15 ? 11.672 0.496 -12.516 1.00 0.00 15 LEU A N 5
ATOM 5956 C CA . LEU A 1 15 ? 10.783 1.655 -12.366 1.00 0.00 15 LEU A CA 5
ATOM 5957 C C . LEU A 1 15 ? 10.597 2.130 -10.908 1.00 0.00 15 LEU A C 5
ATOM 5958 O O . LEU A 1 15 ? 9.512 2.591 -10.562 1.00 0.00 15 LEU A O 5
ATOM 5974 N N . PRO A 1 16 ? 11.618 2.039 -10.023 1.00 0.00 16 PRO A N 5
ATOM 5975 C CA . PRO A 1 16 ? 11.484 2.478 -8.625 1.00 0.00 16 PRO A CA 5
ATOM 5976 C C . PRO A 1 16 ? 10.797 3.836 -8.488 1.00 0.00 16 PRO A C 5
ATOM 5977 O O . PRO A 1 16 ? 11.464 4.864 -8.372 1.00 0.00 16 PRO A O 5
ATOM 5988 N N . GLU A 1 17 ? 9.458 3.816 -8.500 1.00 0.00 17 GLU A N 5
ATOM 5989 C CA . GLU A 1 17 ? 8.625 5.023 -8.380 1.00 0.00 17 GLU A CA 5
ATOM 5990 C C . GLU A 1 17 ? 9.425 6.317 -8.543 1.00 0.00 17 GLU A C 5
ATOM 5991 O O . GLU A 1 17 ? 9.406 6.938 -9.606 1.00 0.00 17 GLU A O 5
ATOM 6003 N N . GLU A 1 18 ? 10.122 6.720 -7.484 1.00 0.00 18 GLU A N 5
ATOM 6004 C CA . GLU A 1 18 ? 10.919 7.939 -7.515 1.00 0.00 18 GLU A CA 5
ATOM 6005 C C . GLU A 1 18 ? 12.393 7.634 -7.746 1.00 0.00 18 GLU A C 5
ATOM 6006 O O . GLU A 1 18 ? 13.048 8.262 -8.575 1.00 0.00 18 GLU A O 5
ATOM 6018 N N . PHE A 1 19 ? 12.893 6.660 -7.004 1.00 0.00 19 PHE A N 5
ATOM 6019 C CA . PHE A 1 19 ? 14.292 6.240 -7.099 1.00 0.00 19 PHE A CA 5
ATOM 6020 C C . PHE A 1 19 ? 14.517 4.954 -6.310 1.00 0.00 19 PHE A C 5
ATOM 6021 O O . PHE A 1 19 ? 14.913 3.928 -6.866 1.00 0.00 19 PHE A O 5
ATOM 6038 N N . ARG A 1 20 ? 14.255 5.020 -5.009 1.00 0.00 20 ARG A N 5
ATOM 6039 C CA . ARG A 1 20 ? 14.414 3.870 -4.126 1.00 0.00 20 ARG A CA 5
ATOM 6040 C C . ARG A 1 20 ? 13.246 3.802 -3.147 1.00 0.00 20 ARG A C 5
ATOM 6041 O O . ARG A 1 20 ? 13.383 4.145 -1.972 1.00 0.00 20 ARG A O 5
ATOM 6062 N N . PRO A 1 21 ? 12.069 3.376 -3.635 1.00 0.00 21 PRO A N 5
ATOM 6063 C CA . PRO A 1 21 ? 10.851 3.280 -2.823 1.00 0.00 21 PRO A CA 5
ATOM 6064 C C . PRO A 1 21 ? 11.039 2.519 -1.518 1.00 0.00 21 PRO A C 5
ATOM 6065 O O . PRO A 1 21 ? 12.156 2.176 -1.132 1.00 0.00 21 PRO A O 5
ATOM 6076 N N . PHE A 1 22 ? 9.922 2.269 -0.845 1.00 0.00 22 PHE A N 5
ATOM 6077 C CA . PHE A 1 22 ? 9.921 1.557 0.425 1.00 0.00 22 PHE A CA 5
ATOM 6078 C C . PHE A 1 22 ? 9.708 0.061 0.212 1.00 0.00 22 PHE A C 5
ATOM 6079 O O . PHE A 1 22 ? 10.219 -0.761 0.972 1.00 0.00 22 PHE A O 5
ATOM 6096 N N . VAL A 1 23 ? 8.950 -0.285 -0.824 1.00 0.00 23 VAL A N 5
ATOM 6097 C CA . VAL A 1 23 ? 8.673 -1.683 -1.130 1.00 0.00 23 VAL A CA 5
ATOM 6098 C C . VAL A 1 23 ? 9.932 -2.416 -1.586 1.00 0.00 23 VAL A C 5
ATOM 6099 O O . VAL A 1 23 ? 9.933 -3.641 -1.697 1.00 0.00 23 VAL A O 5
ATOM 6112 N N . ASP A 1 24 ? 11.007 -1.669 -1.843 1.00 0.00 24 ASP A N 5
ATOM 6113 C CA . ASP A 1 24 ? 12.267 -2.270 -2.276 1.00 0.00 24 ASP A CA 5
ATOM 6114 C C . ASP A 1 24 ? 12.634 -3.452 -1.386 1.00 0.00 24 ASP A C 5
ATOM 6115 O O . ASP A 1 24 ? 13.287 -4.396 -1.830 1.00 0.00 24 ASP A O 5
ATOM 6124 N N . TYR A 1 25 ? 12.196 -3.400 -0.132 1.00 0.00 25 TYR A N 5
ATOM 6125 C CA . TYR A 1 25 ? 12.465 -4.476 0.811 1.00 0.00 25 TYR A CA 5
ATOM 6126 C C . TYR A 1 25 ? 11.870 -5.783 0.293 1.00 0.00 25 TYR A C 5
ATOM 6127 O O . TYR A 1 25 ? 12.436 -6.860 0.485 1.00 0.00 25 TYR A O 5
ATOM 6145 N N . LYS A 1 26 ? 10.725 -5.671 -0.378 1.00 0.00 26 LYS A N 5
ATOM 6146 C CA . LYS A 1 26 ? 10.052 -6.834 -0.940 1.00 0.00 26 LYS A CA 5
ATOM 6147 C C . LYS A 1 26 ? 10.968 -7.552 -1.924 1.00 0.00 26 LYS A C 5
ATOM 6148 O O . LYS A 1 26 ? 10.938 -8.777 -2.041 1.00 0.00 26 LYS A O 5
ATOM 6167 N N . ALA A 1 27 ? 11.795 -6.778 -2.619 1.00 0.00 27 ALA A N 5
ATOM 6168 C CA . ALA A 1 27 ? 12.735 -7.339 -3.578 1.00 0.00 27 ALA A CA 5
ATOM 6169 C C . ALA A 1 27 ? 13.818 -8.131 -2.855 1.00 0.00 27 ALA A C 5
ATOM 6170 O O . ALA A 1 27 ? 14.410 -9.052 -3.418 1.00 0.00 27 ALA A O 5
ATOM 6177 N N . GLY A 1 28 ? 14.072 -7.762 -1.601 1.00 0.00 28 GLY A N 5
ATOM 6178 C CA . GLY A 1 28 ? 15.084 -8.444 -0.816 1.00 0.00 28 GLY A CA 5
ATOM 6179 C C . GLY A 1 28 ? 14.533 -9.061 0.459 1.00 0.00 28 GLY A C 5
ATOM 6180 O O . GLY A 1 28 ? 15.267 -9.230 1.433 1.00 0.00 28 GLY A O 5
ATOM 6184 N N . LEU A 1 29 ? 13.239 -9.395 0.455 1.00 0.00 29 LEU A N 5
ATOM 6185 C CA . LEU A 1 29 ? 12.586 -9.999 1.622 1.00 0.00 29 LEU A CA 5
ATOM 6186 C C . LEU A 1 29 ? 13.500 -10.979 2.347 1.00 0.00 29 LEU A C 5
ATOM 6187 O O . LEU A 1 29 ? 13.969 -10.713 3.453 1.00 0.00 29 LEU A O 5
ATOM 6203 N N . GLU A 1 30 ? 13.735 -12.109 1.710 1.00 0.00 30 GLU A N 5
ATOM 6204 C CA . GLU A 1 30 ? 14.582 -13.150 2.274 1.00 0.00 30 GLU A CA 5
ATOM 6205 C C . GLU A 1 30 ? 14.726 -14.313 1.300 1.00 0.00 30 GLU A C 5
ATOM 6206 O O . GLU A 1 30 ? 13.884 -15.209 1.258 1.00 0.00 30 GLU A O 5
ATOM 6218 N N . LYS A 1 31 ? 15.799 -14.281 0.515 1.00 0.00 31 LYS A N 5
ATOM 6219 C CA . LYS A 1 31 ? 16.079 -15.322 -0.476 1.00 0.00 31 LYS A CA 5
ATOM 6220 C C . LYS A 1 31 ? 15.298 -15.073 -1.759 1.00 0.00 31 LYS A C 5
ATOM 6221 O O . LYS A 1 31 ? 14.778 -16.002 -2.377 1.00 0.00 31 LYS A O 5
ATOM 6240 N N . LYS A 1 32 ? 15.233 -13.809 -2.158 1.00 0.00 32 LYS A N 5
ATOM 6241 C CA . LYS A 1 32 ? 14.529 -13.421 -3.374 1.00 0.00 32 LYS A CA 5
ATOM 6242 C C . LYS A 1 32 ? 15.517 -13.207 -4.517 1.00 0.00 32 LYS A C 5
ATOM 6243 O O . LYS A 1 32 ? 16.709 -13.481 -4.376 1.00 0.00 32 LYS A O 5
ATOM 6262 N N . LYS A 1 33 ? 15.019 -12.716 -5.645 1.00 0.00 33 LYS A N 5
ATOM 6263 C CA . LYS A 1 33 ? 15.867 -12.465 -6.805 1.00 0.00 33 LYS A CA 5
ATOM 6264 C C . LYS A 1 33 ? 15.837 -10.989 -7.188 1.00 0.00 33 LYS A C 5
ATOM 6265 O O . LYS A 1 33 ? 14.811 -10.471 -7.626 1.00 0.00 33 LYS A O 5
ATOM 6284 N N . LEU A 1 34 ? 16.972 -10.316 -7.021 1.00 0.00 34 LEU A N 5
ATOM 6285 C CA . LEU A 1 34 ? 17.076 -8.900 -7.350 1.00 0.00 34 LEU A CA 5
ATOM 6286 C C . LEU A 1 34 ? 17.567 -8.710 -8.782 1.00 0.00 34 LEU A C 5
ATOM 6287 O O . LEU A 1 34 ? 18.465 -7.908 -9.041 1.00 0.00 34 LEU A O 5
ATOM 6303 N N . SER A 1 35 ? 16.970 -9.451 -9.709 1.00 0.00 35 SER A N 5
ATOM 6304 C CA . SER A 1 35 ? 17.344 -9.363 -11.115 1.00 0.00 35 SER A CA 5
ATOM 6305 C C . SER A 1 35 ? 16.354 -8.495 -11.885 1.00 0.00 35 SER A C 5
ATOM 6306 O O . SER A 1 35 ? 16.124 -8.707 -13.075 1.00 0.00 35 SER A O 5
ATOM 6314 N N . ASP A 1 36 ? 15.772 -7.518 -11.194 1.00 0.00 36 ASP A N 5
ATOM 6315 C CA . ASP A 1 36 ? 14.802 -6.610 -11.803 1.00 0.00 36 ASP A CA 5
ATOM 6316 C C . ASP A 1 36 ? 13.487 -7.331 -12.111 1.00 0.00 36 ASP A C 5
ATOM 6317 O O . ASP A 1 36 ? 12.624 -6.797 -12.809 1.00 0.00 36 ASP A O 5
ATOM 6326 N N . ASP A 1 37 ? 13.333 -8.540 -11.580 1.00 0.00 37 ASP A N 5
ATOM 6327 C CA . ASP A 1 37 ? 12.119 -9.322 -11.799 1.00 0.00 37 ASP A CA 5
ATOM 6328 C C . ASP A 1 37 ? 11.052 -9.006 -10.750 1.00 0.00 37 ASP A C 5
ATOM 6329 O O . ASP A 1 37 ? 10.058 -9.722 -10.634 1.00 0.00 37 ASP A O 5
ATOM 6338 N N . ASP A 1 38 ? 11.262 -7.936 -9.986 1.00 0.00 38 ASP A N 5
ATOM 6339 C CA . ASP A 1 38 ? 10.311 -7.539 -8.952 1.00 0.00 38 ASP A CA 5
ATOM 6340 C C . ASP A 1 38 ? 9.139 -6.768 -9.553 1.00 0.00 38 ASP A C 5
ATOM 6341 O O . ASP A 1 38 ? 9.307 -5.656 -10.052 1.00 0.00 38 ASP A O 5
ATOM 6350 N N . GLU A 1 39 ? 7.953 -7.364 -9.496 1.00 0.00 39 GLU A N 5
ATOM 6351 C CA . GLU A 1 39 ? 6.752 -6.731 -10.031 1.00 0.00 39 GLU A CA 5
ATOM 6352 C C . GLU A 1 39 ? 5.777 -6.390 -8.910 1.00 0.00 39 GLU A C 5
ATOM 6353 O O . GLU A 1 39 ? 5.299 -7.274 -8.200 1.00 0.00 39 GLU A O 5
ATOM 6365 N N . ILE A 1 40 ? 5.488 -5.102 -8.753 1.00 0.00 40 ILE A N 5
ATOM 6366 C CA . ILE A 1 40 ? 4.574 -4.646 -7.713 1.00 0.00 40 ILE A CA 5
ATOM 6367 C C . ILE A 1 40 ? 3.765 -3.438 -8.180 1.00 0.00 40 ILE A C 5
ATOM 6368 O O . ILE A 1 40 ? 4.093 -2.813 -9.188 1.00 0.00 40 ILE A O 5
ATOM 6384 N N . ALA A 1 41 ? 2.708 -3.117 -7.440 1.00 0.00 41 ALA A N 5
ATOM 6385 C CA . ALA A 1 41 ? 1.853 -1.983 -7.769 1.00 0.00 41 ALA A CA 5
ATOM 6386 C C . ALA A 1 41 ? 1.489 -1.201 -6.510 1.00 0.00 41 ALA A C 5
ATOM 6387 O O . ALA A 1 41 ? 0.830 -1.726 -5.613 1.00 0.00 41 ALA A O 5
ATOM 6394 N N . ILE A 1 42 ? 1.926 0.053 -6.445 1.00 0.00 42 ILE A N 5
ATOM 6395 C CA . ILE A 1 42 ? 1.648 0.895 -5.287 1.00 0.00 42 ILE A CA 5
ATOM 6396 C C . ILE A 1 42 ? 0.307 1.606 -5.428 1.00 0.00 42 ILE A C 5
ATOM 6397 O O . ILE A 1 42 ? -0.074 2.027 -6.520 1.00 0.00 42 ILE A O 5
ATOM 6413 N N . ILE A 1 43 ? -0.405 1.737 -4.313 1.00 0.00 43 ILE A N 5
ATOM 6414 C CA . ILE A 1 43 ? -1.703 2.399 -4.310 1.00 0.00 43 ILE A CA 5
ATOM 6415 C C . ILE A 1 43 ? -1.933 3.152 -3.006 1.00 0.00 43 ILE A C 5
ATOM 6416 O O . ILE A 1 43 ? -1.551 2.685 -1.932 1.00 0.00 43 ILE A O 5
ATOM 6432 N N . SER A 1 44 ? -2.561 4.319 -3.107 1.00 0.00 44 SER A N 5
ATOM 6433 C CA . SER A 1 44 ? -2.847 5.144 -1.939 1.00 0.00 44 SER A CA 5
ATOM 6434 C C . SER A 1 44 ? -4.032 6.065 -2.208 1.00 0.00 44 SER A C 5
ATOM 6435 O O . SER A 1 44 ? -4.235 6.518 -3.335 1.00 0.00 44 SER A O 5
ATOM 6443 N N . ILE A 1 45 ? -4.815 6.340 -1.169 1.00 0.00 45 ILE A N 5
ATOM 6444 C CA . ILE A 1 45 ? -5.981 7.206 -1.304 1.00 0.00 45 ILE A CA 5
ATOM 6445 C C . ILE A 1 45 ? -5.881 8.416 -0.375 1.00 0.00 45 ILE A C 5
ATOM 6446 O O . ILE A 1 45 ? -5.491 9.503 -0.802 1.00 0.00 45 ILE A O 5
ATOM 6462 N N . LYS A 1 46 ? -6.233 8.225 0.894 1.00 0.00 46 LYS A N 5
ATOM 6463 C CA . LYS A 1 46 ? -6.181 9.306 1.872 1.00 0.00 46 LYS A CA 5
ATOM 6464 C C . LYS A 1 46 ? -6.609 8.816 3.252 1.00 0.00 46 LYS A C 5
ATOM 6465 O O . LYS A 1 46 ? -7.328 9.508 3.973 1.00 0.00 46 LYS A O 5
ATOM 6484 N N . GLY A 1 47 ? -6.160 7.619 3.616 1.00 0.00 47 GLY A N 5
ATOM 6485 C CA . GLY A 1 47 ? -6.506 7.062 4.910 1.00 0.00 47 GLY A CA 5
ATOM 6486 C C . GLY A 1 47 ? -5.503 7.422 5.991 1.00 0.00 47 GLY A C 5
ATOM 6487 O O . GLY A 1 47 ? -5.500 6.822 7.065 1.00 0.00 47 GLY A O 5
ATOM 6491 N N . THR A 1 48 ? -4.647 8.402 5.703 1.00 0.00 48 THR A N 5
ATOM 6492 C CA . THR A 1 48 ? -3.631 8.843 6.657 1.00 0.00 48 THR A CA 5
ATOM 6493 C C . THR A 1 48 ? -2.623 7.732 6.952 1.00 0.00 48 THR A C 5
ATOM 6494 O O . THR A 1 48 ? -1.833 7.837 7.890 1.00 0.00 48 THR A O 5
ATOM 6505 N N . GLN A 1 49 ? -2.649 6.671 6.146 1.00 0.00 49 GLN A N 5
ATOM 6506 C CA . GLN A 1 49 ? -1.734 5.549 6.326 1.00 0.00 49 GLN A CA 5
ATOM 6507 C C . GLN A 1 49 ? -1.566 4.772 5.024 1.00 0.00 49 GLN A C 5
ATOM 6508 O O . GLN A 1 49 ? -1.292 3.572 5.040 1.00 0.00 49 GLN A O 5
ATOM 6522 N N . SER A 1 50 ? -1.738 5.457 3.897 1.00 0.00 50 SER A N 5
ATOM 6523 C CA . SER A 1 50 ? -1.611 4.821 2.591 1.00 0.00 50 SER A CA 5
ATOM 6524 C C . SER A 1 50 ? -2.704 3.774 2.398 1.00 0.00 50 SER A C 5
ATOM 6525 O O . SER A 1 50 ? -3.412 3.424 3.342 1.00 0.00 50 SER A O 5
ATOM 6533 N N . ASN A 1 51 ? -2.838 3.277 1.173 1.00 0.00 51 ASN A N 5
ATOM 6534 C CA . ASN A 1 51 ? -3.848 2.272 0.870 1.00 0.00 51 ASN A CA 5
ATOM 6535 C C . ASN A 1 51 ? -3.284 0.862 1.039 1.00 0.00 51 ASN A C 5
ATOM 6536 O O . ASN A 1 51 ? -3.288 0.314 2.141 1.00 0.00 51 ASN A O 5
ATOM 6547 N N . HIS A 1 52 ? -2.808 0.280 -0.051 1.00 0.00 52 HIS A N 5
ATOM 6548 C CA . HIS A 1 52 ? -2.247 -1.067 -0.017 1.00 0.00 52 HIS A CA 5
ATOM 6549 C C . HIS A 1 52 ? -1.238 -1.271 -1.142 1.00 0.00 52 HIS A C 5
ATOM 6550 O O . HIS A 1 52 ? -0.862 -0.323 -1.833 1.00 0.00 52 HIS A O 5
ATOM 6565 N N . VAL A 1 53 ? -0.806 -2.515 -1.319 1.00 0.00 53 VAL A N 5
ATOM 6566 C CA . VAL A 1 53 ? 0.158 -2.851 -2.359 1.00 0.00 53 VAL A CA 5
ATOM 6567 C C . VAL A 1 53 ? 0.018 -4.312 -2.778 1.00 0.00 53 VAL A C 5
ATOM 6568 O O . VAL A 1 53 ? -0.132 -5.197 -1.937 1.00 0.00 53 VAL A O 5
ATOM 6581 N N . LEU A 1 54 ? 0.067 -4.557 -4.085 1.00 0.00 54 LEU A N 5
ATOM 6582 C CA . LEU A 1 54 ? -0.056 -5.910 -4.613 1.00 0.00 54 LEU A CA 5
ATOM 6583 C C . LEU A 1 54 ? 1.069 -6.220 -5.594 1.00 0.00 54 LEU A C 5
ATOM 6584 O O . LEU A 1 54 ? 1.586 -5.326 -6.265 1.00 0.00 54 LEU A O 5
ATOM 6600 N N . PHE A 1 55 ? 1.444 -7.493 -5.671 1.00 0.00 55 PHE A N 5
ATOM 6601 C CA . PHE A 1 55 ? 2.506 -7.921 -6.573 1.00 0.00 55 PHE A CA 5
ATOM 6602 C C . PHE A 1 55 ? 1.931 -8.323 -7.929 1.00 0.00 55 PHE A C 5
ATOM 6603 O O . PHE A 1 55 ? 1.086 -9.213 -8.018 1.00 0.00 55 PHE A O 5
ATOM 6620 N N . LEU A 1 56 ? 2.390 -7.655 -8.983 1.00 0.00 56 LEU A N 5
ATOM 6621 C CA . LEU A 1 56 ? 1.916 -7.938 -10.332 1.00 0.00 56 LEU A CA 5
ATOM 6622 C C . LEU A 1 56 ? 2.252 -9.368 -10.744 1.00 0.00 56 LEU A C 5
ATOM 6623 O O . LEU A 1 56 ? 3.421 -9.724 -10.894 1.00 0.00 56 LEU A O 5
ATOM 6639 N N . SER A 1 57 ? 1.217 -10.181 -10.927 1.00 0.00 57 SER A N 5
ATOM 6640 C CA . SER A 1 57 ? 1.397 -11.573 -11.325 1.00 0.00 57 SER A CA 5
ATOM 6641 C C . SER A 1 57 ? 1.158 -11.744 -12.822 1.00 0.00 57 SER A C 5
ATOM 6642 O O . SER A 1 57 ? 1.123 -10.767 -13.570 1.00 0.00 57 SER A O 5
ATOM 6650 N N . SER A 1 58 ? 0.995 -12.991 -13.254 1.00 0.00 58 SER A N 5
ATOM 6651 C CA . SER A 1 58 ? 0.759 -13.287 -14.663 1.00 0.00 58 SER A CA 5
ATOM 6652 C C . SER A 1 58 ? -0.732 -13.457 -14.940 1.00 0.00 58 SER A C 5
ATOM 6653 O O . SER A 1 58 ? -1.249 -14.573 -14.943 1.00 0.00 58 SER A O 5
ATOM 6661 N N . TYR A 1 59 ? -1.416 -12.340 -15.171 1.00 0.00 59 TYR A N 5
ATOM 6662 C CA . TYR A 1 59 ? -2.848 -12.365 -15.447 1.00 0.00 59 TYR A CA 5
ATOM 6663 C C . TYR A 1 59 ? -3.121 -12.838 -16.872 1.00 0.00 59 TYR A C 5
ATOM 6664 O O . TYR A 1 59 ? -2.201 -13.202 -17.603 1.00 0.00 59 TYR A O 5
ATOM 6682 N N . ASN A 1 60 ? -4.393 -12.832 -17.258 1.00 0.00 60 ASN A N 5
ATOM 6683 C CA . ASN A 1 60 ? -4.791 -13.261 -18.593 1.00 0.00 60 ASN A CA 5
ATOM 6684 C C . ASN A 1 60 ? -4.994 -12.063 -19.515 1.00 0.00 60 ASN A C 5
ATOM 6685 O O . ASN A 1 60 ? -4.235 -11.859 -20.462 1.00 0.00 60 ASN A O 5
ATOM 6696 N N . SER A 1 61 ? -6.027 -11.274 -19.232 1.00 0.00 61 SER A N 5
ATOM 6697 C CA . SER A 1 61 ? -6.331 -10.097 -20.038 1.00 0.00 61 SER A CA 5
ATOM 6698 C C . SER A 1 61 ? -6.361 -8.838 -19.177 1.00 0.00 61 SER A C 5
ATOM 6699 O O . SER A 1 61 ? -6.078 -8.886 -17.981 1.00 0.00 61 SER A O 5
ATOM 6707 N N . VAL A 1 62 ? -6.705 -7.714 -19.796 1.00 0.00 62 VAL A N 5
ATOM 6708 C CA . VAL A 1 62 ? -6.772 -6.441 -19.088 1.00 0.00 62 VAL A CA 5
ATOM 6709 C C . VAL A 1 62 ? -8.214 -6.071 -18.756 1.00 0.00 62 VAL A C 5
ATOM 6710 O O . VAL A 1 62 ? -8.577 -4.894 -18.745 1.00 0.00 62 VAL A O 5
ATOM 6723 N N . ASP A 1 63 ? -9.032 -7.082 -18.486 1.00 0.00 63 ASP A N 5
ATOM 6724 C CA . ASP A 1 63 ? -10.436 -6.863 -18.153 1.00 0.00 63 ASP A CA 5
ATOM 6725 C C . ASP A 1 63 ? -10.697 -7.154 -16.679 1.00 0.00 63 ASP A C 5
ATOM 6726 O O . ASP A 1 63 ? -11.223 -6.310 -15.954 1.00 0.00 63 ASP A O 5
ATOM 6735 N N . GLU A 1 64 ? -10.327 -8.353 -16.242 1.00 0.00 64 GLU A N 5
ATOM 6736 C CA . GLU A 1 64 ? -10.521 -8.754 -14.853 1.00 0.00 64 GLU A CA 5
ATOM 6737 C C . GLU A 1 64 ? -9.528 -8.045 -13.939 1.00 0.00 64 GLU A C 5
ATOM 6738 O O . GLU A 1 64 ? -9.840 -7.731 -12.790 1.00 0.00 64 GLU A O 5
ATOM 6750 N N . ILE A 1 65 ? -8.329 -7.797 -14.457 1.00 0.00 65 ILE A N 5
ATOM 6751 C CA . ILE A 1 65 ? -7.287 -7.127 -13.687 1.00 0.00 65 ILE A CA 5
ATOM 6752 C C . ILE A 1 65 ? -7.569 -5.631 -13.571 1.00 0.00 65 ILE A C 5
ATOM 6753 O O . ILE A 1 65 ? -7.212 -4.998 -12.577 1.00 0.00 65 ILE A O 5
ATOM 6769 N N . ARG A 1 66 ? -8.208 -5.072 -14.593 1.00 0.00 66 ARG A N 5
ATOM 6770 C CA . ARG A 1 66 ? -8.536 -3.651 -14.606 1.00 0.00 66 ARG A CA 5
ATOM 6771 C C . ARG A 1 66 ? -9.546 -3.316 -13.514 1.00 0.00 66 ARG A C 5
ATOM 6772 O O . ARG A 1 66 ? -9.269 -2.511 -12.624 1.00 0.00 66 ARG A O 5
ATOM 6793 N N . LYS A 1 67 ? -10.719 -3.936 -13.589 1.00 0.00 67 LYS A N 5
ATOM 6794 C CA . LYS A 1 67 ? -11.773 -3.702 -12.607 1.00 0.00 67 LYS A CA 5
ATOM 6795 C C . LYS A 1 67 ? -11.303 -4.073 -11.205 1.00 0.00 67 LYS A C 5
ATOM 6796 O O . LYS A 1 67 ? -11.739 -3.482 -10.217 1.00 0.00 67 LYS A O 5
ATOM 6815 N N . GLU A 1 68 ? -10.413 -5.057 -11.124 1.00 0.00 68 GLU A N 5
ATOM 6816 C CA . GLU A 1 68 ? -9.886 -5.507 -9.841 1.00 0.00 68 GLU A CA 5
ATOM 6817 C C . GLU A 1 68 ? -9.012 -4.434 -9.203 1.00 0.00 68 GLU A C 5
ATOM 6818 O O . GLU A 1 68 ? -9.245 -4.022 -8.067 1.00 0.00 68 GLU A O 5
ATOM 6830 N N . LEU A 1 69 ? -8.001 -3.984 -9.941 1.00 0.00 69 LEU A N 5
ATOM 6831 C CA . LEU A 1 69 ? -7.090 -2.960 -9.446 1.00 0.00 69 LEU A CA 5
ATOM 6832 C C . LEU A 1 69 ? -7.816 -1.634 -9.244 1.00 0.00 69 LEU A C 5
ATOM 6833 O O . LEU A 1 69 ? -7.747 -1.037 -8.170 1.00 0.00 69 LEU A O 5
ATOM 6849 N N . GLU A 1 70 ? -8.513 -1.180 -10.281 1.00 0.00 70 GLU A N 5
ATOM 6850 C CA . GLU A 1 70 ? -9.254 0.075 -10.212 1.00 0.00 70 GLU A CA 5
ATOM 6851 C C . GLU A 1 70 ? -10.194 0.081 -9.011 1.00 0.00 70 GLU A C 5
ATOM 6852 O O . GLU A 1 70 ? -10.284 1.070 -8.282 1.00 0.00 70 GLU A O 5
ATOM 6864 N N . GLU A 1 71 ? -10.887 -1.035 -8.808 1.00 0.00 71 GLU A N 5
ATOM 6865 C CA . GLU A 1 71 ? -11.814 -1.164 -7.693 1.00 0.00 71 GLU A CA 5
ATOM 6866 C C . GLU A 1 71 ? -11.064 -1.150 -6.366 1.00 0.00 71 GLU A C 5
ATOM 6867 O O . GLU A 1 71 ? -11.537 -0.587 -5.379 1.00 0.00 71 GLU A O 5
ATOM 6879 N N . ALA A 1 72 ? -9.887 -1.769 -6.353 1.00 0.00 72 ALA A N 5
ATOM 6880 C CA . ALA A 1 72 ? -9.067 -1.823 -5.149 1.00 0.00 72 ALA A CA 5
ATOM 6881 C C . ALA A 1 72 ? -8.211 -0.567 -5.003 1.00 0.00 72 ALA A C 5
ATOM 6882 O O . ALA A 1 72 ? -7.406 -0.460 -4.078 1.00 0.00 72 ALA A O 5
ATOM 6889 N N . GLY A 1 73 ? -8.387 0.384 -5.919 1.00 0.00 73 GLY A N 5
ATOM 6890 C CA . GLY A 1 73 ? -7.622 1.613 -5.866 1.00 0.00 73 GLY A CA 5
ATOM 6891 C C . GLY A 1 73 ? -8.333 2.707 -5.094 1.00 0.00 73 GLY A C 5
ATOM 6892 O O . GLY A 1 73 ? -7.816 3.205 -4.095 1.00 0.00 73 GLY A O 5
ATOM 6896 N N . ALA A 1 74 ? -9.520 3.084 -5.559 1.00 0.00 74 ALA A N 5
ATOM 6897 C CA . ALA A 1 74 ? -10.296 4.132 -4.902 1.00 0.00 74 ALA A CA 5
ATOM 6898 C C . ALA A 1 74 ? -11.734 3.694 -4.624 1.00 0.00 74 ALA A C 5
ATOM 6899 O O . ALA A 1 74 ? -12.514 4.448 -4.043 1.00 0.00 74 ALA A O 5
ATOM 6906 N N . LYS A 1 75 ? -12.087 2.479 -5.039 1.00 0.00 75 LYS A N 5
ATOM 6907 C CA . LYS A 1 75 ? -13.436 1.968 -4.823 1.00 0.00 75 LYS A CA 5
ATOM 6908 C C . LYS A 1 75 ? -13.481 1.024 -3.626 1.00 0.00 75 LYS A C 5
ATOM 6909 O O . LYS A 1 75 ? -12.512 0.911 -2.875 1.00 0.00 75 LYS A O 5
ATOM 6928 N N . ILE A 1 76 ? -14.612 0.349 -3.455 1.00 0.00 76 ILE A N 5
ATOM 6929 C CA . ILE A 1 76 ? -14.788 -0.585 -2.350 1.00 0.00 76 ILE A CA 5
ATOM 6930 C C . ILE A 1 76 ? -14.050 -1.897 -2.621 1.00 0.00 76 ILE A C 5
ATOM 6931 O O . ILE A 1 76 ? -13.207 -1.966 -3.516 1.00 0.00 76 ILE A O 5
ATOM 6947 N N . ASN A 1 77 ? -14.369 -2.931 -1.843 1.00 0.00 77 ASN A N 5
ATOM 6948 C CA . ASN A 1 77 ? -13.737 -4.240 -1.995 1.00 0.00 77 ASN A CA 5
ATOM 6949 C C . ASN A 1 77 ? -12.344 -4.248 -1.375 1.00 0.00 77 ASN A C 5
ATOM 6950 O O . ASN A 1 77 ? -11.351 -3.973 -2.048 1.00 0.00 77 ASN A O 5
ATOM 6961 N N . HIS A 1 78 ? -12.282 -4.567 -0.086 1.00 0.00 78 HIS A N 5
ATOM 6962 C CA . HIS A 1 78 ? -11.014 -4.613 0.632 1.00 0.00 78 HIS A CA 5
ATOM 6963 C C . HIS A 1 78 ? -11.227 -5.040 2.081 1.00 0.00 78 HIS A C 5
ATOM 6964 O O . HIS A 1 78 ? -12.351 -5.327 2.495 1.00 0.00 78 HIS A O 5
ATOM 6979 N N . THR A 1 79 ? -10.143 -5.080 2.848 1.00 0.00 79 THR A N 5
ATOM 6980 C CA . THR A 1 79 ? -10.213 -5.471 4.251 1.00 0.00 79 THR A CA 5
ATOM 6981 C C . THR A 1 79 ? -10.730 -6.900 4.394 1.00 0.00 79 THR A C 5
ATOM 6982 O O . THR A 1 79 ? -11.164 -7.510 3.418 1.00 0.00 79 THR A O 5
ATOM 6993 N N . THR A 1 80 ? -10.674 -7.424 5.619 1.00 0.00 80 THR A N 5
ATOM 6994 C CA . THR A 1 80 ? -11.129 -8.786 5.921 1.00 0.00 80 THR A CA 5
ATOM 6995 C C . THR A 1 80 ? -10.072 -9.830 5.559 1.00 0.00 80 THR A C 5
ATOM 6996 O O . THR A 1 80 ? -10.081 -10.940 6.091 1.00 0.00 80 THR A O 5
ATOM 7007 N N . LEU A 1 81 ? -9.160 -9.476 4.655 1.00 0.00 81 LEU A N 5
ATOM 7008 C CA . LEU A 1 81 ? -8.105 -10.391 4.236 1.00 0.00 81 LEU A CA 5
ATOM 7009 C C . LEU A 1 81 ? -8.683 -11.651 3.595 1.00 0.00 81 LEU A C 5
ATOM 7010 O O . LEU A 1 81 ? -7.997 -12.667 3.476 1.00 0.00 81 LEU A O 5
ATOM 7026 N N . LYS A 1 82 ? -9.945 -11.582 3.179 1.00 0.00 82 LYS A N 5
ATOM 7027 C CA . LYS A 1 82 ? -10.601 -12.721 2.549 1.00 0.00 82 LYS A CA 5
ATOM 7028 C C . LYS A 1 82 ? -10.231 -12.808 1.073 1.00 0.00 82 LYS A C 5
ATOM 7029 O O . LYS A 1 82 ? -9.784 -13.851 0.596 1.00 0.00 82 LYS A O 5
ATOM 7048 N N . ILE A 1 83 ? -10.414 -11.705 0.354 1.00 0.00 83 ILE A N 5
ATOM 7049 C CA . ILE A 1 83 ? -10.091 -11.661 -1.066 1.00 0.00 83 ILE A CA 5
ATOM 7050 C C . ILE A 1 83 ? -8.619 -11.977 -1.291 1.00 0.00 83 ILE A C 5
ATOM 7051 O O . ILE A 1 83 ? -8.251 -12.605 -2.283 1.00 0.00 83 ILE A O 5
ATOM 7067 N N . LEU A 1 84 ? -7.780 -11.547 -0.354 1.00 0.00 84 LEU A N 5
ATOM 7068 C CA . LEU A 1 84 ? -6.348 -11.794 -0.443 1.00 0.00 84 LEU A CA 5
ATOM 7069 C C . LEU A 1 84 ? -6.055 -13.271 -0.210 1.00 0.00 84 LEU A C 5
ATOM 7070 O O . LEU A 1 84 ? -5.140 -13.837 -0.808 1.00 0.00 84 LEU A O 5
ATOM 7086 N N . GLU A 1 85 ? -6.846 -13.892 0.661 1.00 0.00 85 GLU A N 5
ATOM 7087 C CA . GLU A 1 85 ? -6.679 -15.305 0.970 1.00 0.00 85 GLU A CA 5
ATOM 7088 C C . GLU A 1 85 ? -7.156 -16.168 -0.194 1.00 0.00 85 GLU A C 5
ATOM 7089 O O . GLU A 1 85 ? -6.644 -17.265 -0.417 1.00 0.00 85 GLU A O 5
ATOM 7101 N N . GLY A 1 86 ? -8.139 -15.663 -0.936 1.00 0.00 86 GLY A N 5
ATOM 7102 C CA . GLY A 1 86 ? -8.665 -16.400 -2.070 1.00 0.00 86 GLY A CA 5
ATOM 7103 C C . GLY A 1 86 ? -7.991 -16.020 -3.373 1.00 0.00 86 GLY A C 5
ATOM 7104 O O . GLY A 1 86 ? -7.940 -16.817 -4.309 1.00 0.00 86 GLY A O 5
ATOM 7108 N N . HIS A 1 87 ? -7.469 -14.798 -3.433 1.00 0.00 87 HIS A N 5
ATOM 7109 C CA . HIS A 1 87 ? -6.793 -14.315 -4.632 1.00 0.00 87 HIS A CA 5
ATOM 7110 C C . HIS A 1 87 ? -5.278 -14.382 -4.464 1.00 0.00 87 HIS A C 5
ATOM 7111 O O . HIS A 1 87 ? -4.582 -15.008 -5.262 1.00 0.00 87 HIS A O 5
ATOM 7126 N N . LEU A 1 88 ? -4.776 -13.729 -3.421 1.00 0.00 88 LEU A N 5
ATOM 7127 C CA . LEU A 1 88 ? -3.343 -13.714 -3.149 1.00 0.00 88 LEU A CA 5
ATOM 7128 C C . LEU A 1 88 ? -2.874 -15.065 -2.620 1.00 0.00 88 LEU A C 5
ATOM 7129 O O . LEU A 1 88 ? -3.320 -15.456 -1.521 1.00 0.00 88 LEU A O 5
ATOM 7146 N N . LEU A 1 1 ? -11.632 20.599 -3.695 1.00 0.00 1 LEU A N 6
ATOM 7147 C CA . LEU A 1 1 ? -12.894 19.918 -4.090 1.00 0.00 1 LEU A CA 6
ATOM 7148 C C . LEU A 1 1 ? -12.620 18.756 -5.042 1.00 0.00 1 LEU A C 6
ATOM 7149 O O . LEU A 1 1 ? -13.030 18.782 -6.203 1.00 0.00 1 LEU A O 6
ATOM 7167 N N . PHE A 1 2 ? -11.923 17.740 -4.543 1.00 0.00 2 PHE A N 6
ATOM 7168 C CA . PHE A 1 2 ? -11.593 16.568 -5.347 1.00 0.00 2 PHE A CA 6
ATOM 7169 C C . PHE A 1 2 ? -10.796 15.555 -4.530 1.00 0.00 2 PHE A C 6
ATOM 7170 O O . PHE A 1 2 ? -10.409 15.829 -3.394 1.00 0.00 2 PHE A O 6
ATOM 7187 N N . ILE A 1 3 ? -10.554 14.387 -5.114 1.00 0.00 3 ILE A N 6
ATOM 7188 C CA . ILE A 1 3 ? -9.802 13.336 -4.437 1.00 0.00 3 ILE A CA 6
ATOM 7189 C C . ILE A 1 3 ? -8.409 13.182 -5.039 1.00 0.00 3 ILE A C 6
ATOM 7190 O O . ILE A 1 3 ? -8.252 13.130 -6.259 1.00 0.00 3 ILE A O 6
ATOM 7206 N N . ALA A 1 4 ? -7.402 13.110 -4.175 1.00 0.00 4 ALA A N 6
ATOM 7207 C CA . ALA A 1 4 ? -6.022 12.963 -4.621 1.00 0.00 4 ALA A CA 6
ATOM 7208 C C . ALA A 1 4 ? -5.640 11.494 -4.757 1.00 0.00 4 ALA A C 6
ATOM 7209 O O . ALA A 1 4 ? -4.659 11.036 -4.172 1.00 0.00 4 ALA A O 6
ATOM 7216 N N . THR A 1 5 ? -6.424 10.761 -5.537 1.00 0.00 5 THR A N 6
ATOM 7217 C CA . THR A 1 5 ? -6.174 9.342 -5.759 1.00 0.00 5 THR A CA 6
ATOM 7218 C C . THR A 1 5 ? -4.935 9.141 -6.624 1.00 0.00 5 THR A C 6
ATOM 7219 O O . THR A 1 5 ? -4.966 9.372 -7.833 1.00 0.00 5 THR A O 6
ATOM 7230 N N . LEU A 1 6 ? -3.844 8.710 -6.000 1.00 0.00 6 LEU A N 6
ATOM 7231 C CA . LEU A 1 6 ? -2.595 8.482 -6.716 1.00 0.00 6 LEU A CA 6
ATOM 7232 C C . LEU A 1 6 ? -2.444 7.012 -7.096 1.00 0.00 6 LEU A C 6
ATOM 7233 O O . LEU A 1 6 ? -2.478 6.130 -6.237 1.00 0.00 6 LEU A O 6
ATOM 7249 N N . LYS A 1 7 ? -2.274 6.757 -8.389 1.00 0.00 7 LYS A N 6
ATOM 7250 C CA . LYS A 1 7 ? -2.114 5.398 -8.888 1.00 0.00 7 LYS A CA 6
ATOM 7251 C C . LYS A 1 7 ? -0.773 5.239 -9.595 1.00 0.00 7 LYS A C 6
ATOM 7252 O O . LYS A 1 7 ? -0.629 5.591 -10.765 1.00 0.00 7 LYS A O 6
ATOM 7271 N N . GLY A 1 8 ? 0.204 4.711 -8.871 1.00 0.00 8 GLY A N 6
ATOM 7272 C CA . GLY A 1 8 ? 1.526 4.516 -9.437 1.00 0.00 8 GLY A CA 6
ATOM 7273 C C . GLY A 1 8 ? 1.941 3.059 -9.454 1.00 0.00 8 GLY A C 6
ATOM 7274 O O . GLY A 1 8 ? 1.979 2.405 -8.412 1.00 0.00 8 GLY A O 6
ATOM 7278 N N . ILE A 1 9 ? 2.254 2.551 -10.640 1.00 0.00 9 ILE A N 6
ATOM 7279 C CA . ILE A 1 9 ? 2.671 1.163 -10.786 1.00 0.00 9 ILE A CA 6
ATOM 7280 C C . ILE A 1 9 ? 4.190 1.060 -10.916 1.00 0.00 9 ILE A C 6
ATOM 7281 O O . ILE A 1 9 ? 4.784 1.604 -11.847 1.00 0.00 9 ILE A O 6
ATOM 7297 N N . PHE A 1 10 ? 4.812 0.364 -9.970 1.00 0.00 10 PHE A N 6
ATOM 7298 C CA . PHE A 1 10 ? 6.260 0.194 -9.974 1.00 0.00 10 PHE A CA 6
ATOM 7299 C C . PHE A 1 10 ? 6.701 -0.748 -11.088 1.00 0.00 10 PHE A C 6
ATOM 7300 O O . PHE A 1 10 ? 5.965 -1.658 -11.472 1.00 0.00 10 PHE A O 6
ATOM 7317 N N . THR A 1 11 ? 7.907 -0.524 -11.601 1.00 0.00 11 THR A N 6
ATOM 7318 C CA . THR A 1 11 ? 8.450 -1.355 -12.668 1.00 0.00 11 THR A CA 6
ATOM 7319 C C . THR A 1 11 ? 9.783 -1.951 -12.268 1.00 0.00 11 THR A C 6
ATOM 7320 O O . THR A 1 11 ? 10.699 -1.247 -11.836 1.00 0.00 11 THR A O 6
ATOM 7331 N N . LEU A 1 12 ? 9.878 -3.265 -12.404 1.00 0.00 12 LEU A N 6
ATOM 7332 C CA . LEU A 1 12 ? 11.088 -3.973 -12.051 1.00 0.00 12 LEU A CA 6
ATOM 7333 C C . LEU A 1 12 ? 11.526 -3.595 -10.644 1.00 0.00 12 LEU A C 6
ATOM 7334 O O . LEU A 1 12 ? 10.797 -2.934 -9.905 1.00 0.00 12 LEU A O 6
ATOM 7350 N N . LYS A 1 13 ? 12.721 -4.018 -10.293 1.00 0.00 13 LYS A N 6
ATOM 7351 C CA . LYS A 1 13 ? 13.285 -3.730 -8.980 1.00 0.00 13 LYS A CA 6
ATOM 7352 C C . LYS A 1 13 ? 14.274 -2.569 -9.051 1.00 0.00 13 LYS A C 6
ATOM 7353 O O . LYS A 1 13 ? 14.766 -2.101 -8.024 1.00 0.00 13 LYS A O 6
ATOM 7372 N N . ASP A 1 14 ? 14.575 -2.116 -10.267 1.00 0.00 14 ASP A N 6
ATOM 7373 C CA . ASP A 1 14 ? 15.522 -1.025 -10.462 1.00 0.00 14 ASP A CA 6
ATOM 7374 C C . ASP A 1 14 ? 14.824 0.312 -10.708 1.00 0.00 14 ASP A C 6
ATOM 7375 O O . ASP A 1 14 ? 15.428 1.367 -10.518 1.00 0.00 14 ASP A O 6
ATOM 7384 N N . LEU A 1 15 ? 13.566 0.277 -11.151 1.00 0.00 15 LEU A N 6
ATOM 7385 C CA . LEU A 1 15 ? 12.829 1.513 -11.425 1.00 0.00 15 LEU A CA 6
ATOM 7386 C C . LEU A 1 15 ? 11.840 1.872 -10.310 1.00 0.00 15 LEU A C 6
ATOM 7387 O O . LEU A 1 15 ? 10.631 1.725 -10.486 1.00 0.00 15 LEU A O 6
ATOM 7403 N N . PRO A 1 16 ? 12.323 2.361 -9.149 1.00 0.00 16 PRO A N 6
ATOM 7404 C CA . PRO A 1 16 ? 11.449 2.746 -8.037 1.00 0.00 16 PRO A CA 6
ATOM 7405 C C . PRO A 1 16 ? 10.866 4.144 -8.217 1.00 0.00 16 PRO A C 6
ATOM 7406 O O . PRO A 1 16 ? 10.941 4.985 -7.320 1.00 0.00 16 PRO A O 6
ATOM 7417 N N . GLU A 1 17 ? 10.295 4.382 -9.387 1.00 0.00 17 GLU A N 6
ATOM 7418 C CA . GLU A 1 17 ? 9.704 5.675 -9.705 1.00 0.00 17 GLU A CA 6
ATOM 7419 C C . GLU A 1 17 ? 8.572 6.020 -8.746 1.00 0.00 17 GLU A C 6
ATOM 7420 O O . GLU A 1 17 ? 7.412 5.688 -8.992 1.00 0.00 17 GLU A O 6
ATOM 7432 N N . GLU A 1 18 ? 8.919 6.693 -7.657 1.00 0.00 18 GLU A N 6
ATOM 7433 C CA . GLU A 1 18 ? 7.938 7.095 -6.657 1.00 0.00 18 GLU A CA 6
ATOM 7434 C C . GLU A 1 18 ? 8.607 7.849 -5.520 1.00 0.00 18 GLU A C 6
ATOM 7435 O O . GLU A 1 18 ? 8.118 8.885 -5.066 1.00 0.00 18 GLU A O 6
ATOM 7447 N N . PHE A 1 19 ? 9.728 7.319 -5.069 1.00 0.00 19 PHE A N 6
ATOM 7448 C CA . PHE A 1 19 ? 10.484 7.929 -3.982 1.00 0.00 19 PHE A CA 6
ATOM 7449 C C . PHE A 1 19 ? 11.844 7.255 -3.817 1.00 0.00 19 PHE A C 6
ATOM 7450 O O . PHE A 1 19 ? 12.874 7.801 -4.212 1.00 0.00 19 PHE A O 6
ATOM 7467 N N . ARG A 1 20 ? 11.836 6.064 -3.227 1.00 0.00 20 ARG A N 6
ATOM 7468 C CA . ARG A 1 20 ? 13.062 5.309 -3.001 1.00 0.00 20 ARG A CA 6
ATOM 7469 C C . ARG A 1 20 ? 12.762 3.811 -2.951 1.00 0.00 20 ARG A C 6
ATOM 7470 O O . ARG A 1 20 ? 11.604 3.412 -2.830 1.00 0.00 20 ARG A O 6
ATOM 7491 N N . PRO A 1 21 ? 13.798 2.959 -3.049 1.00 0.00 21 PRO A N 6
ATOM 7492 C CA . PRO A 1 21 ? 13.623 1.502 -3.017 1.00 0.00 21 PRO A CA 6
ATOM 7493 C C . PRO A 1 21 ? 13.099 1.010 -1.670 1.00 0.00 21 PRO A C 6
ATOM 7494 O O . PRO A 1 21 ? 13.804 0.327 -0.928 1.00 0.00 21 PRO A O 6
ATOM 7505 N N . PHE A 1 22 ? 11.852 1.361 -1.365 1.00 0.00 22 PHE A N 6
ATOM 7506 C CA . PHE A 1 22 ? 11.224 0.955 -0.113 1.00 0.00 22 PHE A CA 6
ATOM 7507 C C . PHE A 1 22 ? 10.720 -0.481 -0.204 1.00 0.00 22 PHE A C 6
ATOM 7508 O O . PHE A 1 22 ? 11.227 -1.371 0.476 1.00 0.00 22 PHE A O 6
ATOM 7525 N N . VAL A 1 23 ? 9.723 -0.700 -1.056 1.00 0.00 23 VAL A N 6
ATOM 7526 C CA . VAL A 1 23 ? 9.150 -2.029 -1.245 1.00 0.00 23 VAL A CA 6
ATOM 7527 C C . VAL A 1 23 ? 10.223 -3.057 -1.605 1.00 0.00 23 VAL A C 6
ATOM 7528 O O . VAL A 1 23 ? 10.001 -4.261 -1.482 1.00 0.00 23 VAL A O 6
ATOM 7541 N N . ASP A 1 24 ? 11.385 -2.576 -2.045 1.00 0.00 24 ASP A N 6
ATOM 7542 C CA . ASP A 1 24 ? 12.491 -3.454 -2.415 1.00 0.00 24 ASP A CA 6
ATOM 7543 C C . ASP A 1 24 ? 12.701 -4.553 -1.374 1.00 0.00 24 ASP A C 6
ATOM 7544 O O . ASP A 1 24 ? 13.161 -5.647 -1.701 1.00 0.00 24 ASP A O 6
ATOM 7553 N N . TYR A 1 25 ? 12.361 -4.259 -0.120 1.00 0.00 25 TYR A N 6
ATOM 7554 C CA . TYR A 1 25 ? 12.520 -5.236 0.951 1.00 0.00 25 TYR A CA 6
ATOM 7555 C C . TYR A 1 25 ? 11.644 -6.456 0.702 1.00 0.00 25 TYR A C 6
ATOM 7556 O O . TYR A 1 25 ? 12.023 -7.581 1.029 1.00 0.00 25 TYR A O 6
ATOM 7574 N N . LYS A 1 26 ? 10.473 -6.235 0.110 1.00 0.00 26 LYS A N 6
ATOM 7575 C CA . LYS A 1 26 ? 9.561 -7.333 -0.187 1.00 0.00 26 LYS A CA 6
ATOM 7576 C C . LYS A 1 26 ? 10.159 -8.239 -1.259 1.00 0.00 26 LYS A C 6
ATOM 7577 O O . LYS A 1 26 ? 9.912 -9.445 -1.277 1.00 0.00 26 LYS A O 6
ATOM 7596 N N . ALA A 1 27 ? 10.959 -7.649 -2.142 1.00 0.00 27 ALA A N 6
ATOM 7597 C CA . ALA A 1 27 ? 11.607 -8.400 -3.209 1.00 0.00 27 ALA A CA 6
ATOM 7598 C C . ALA A 1 27 ? 12.743 -9.256 -2.657 1.00 0.00 27 ALA A C 6
ATOM 7599 O O . ALA A 1 27 ? 13.184 -10.208 -3.300 1.00 0.00 27 ALA A O 6
ATOM 7606 N N . GLY A 1 28 ? 13.212 -8.911 -1.459 1.00 0.00 28 GLY A N 6
ATOM 7607 C CA . GLY A 1 28 ? 14.287 -9.658 -0.837 1.00 0.00 28 GLY A CA 6
ATOM 7608 C C . GLY A 1 28 ? 14.000 -9.959 0.622 1.00 0.00 28 GLY A C 6
ATOM 7609 O O . GLY A 1 28 ? 14.919 -10.073 1.433 1.00 0.00 28 GLY A O 6
ATOM 7613 N N . LEU A 1 29 ? 12.716 -10.078 0.956 1.00 0.00 29 LEU A N 6
ATOM 7614 C CA . LEU A 1 29 ? 12.295 -10.356 2.327 1.00 0.00 29 LEU A CA 6
ATOM 7615 C C . LEU A 1 29 ? 13.095 -11.494 2.948 1.00 0.00 29 LEU A C 6
ATOM 7616 O O . LEU A 1 29 ? 13.283 -11.542 4.164 1.00 0.00 29 LEU A O 6
ATOM 7632 N N . GLU A 1 30 ? 13.563 -12.408 2.112 1.00 0.00 30 GLU A N 6
ATOM 7633 C CA . GLU A 1 30 ? 14.347 -13.547 2.588 1.00 0.00 30 GLU A CA 6
ATOM 7634 C C . GLU A 1 30 ? 14.621 -14.552 1.470 1.00 0.00 30 GLU A C 6
ATOM 7635 O O . GLU A 1 30 ? 13.814 -15.445 1.212 1.00 0.00 30 GLU A O 6
ATOM 7647 N N . LYS A 1 31 ? 15.772 -14.407 0.822 1.00 0.00 31 LYS A N 6
ATOM 7648 C CA . LYS A 1 31 ? 16.167 -15.309 -0.255 1.00 0.00 31 LYS A CA 6
ATOM 7649 C C . LYS A 1 31 ? 15.179 -15.262 -1.414 1.00 0.00 31 LYS A C 6
ATOM 7650 O O . LYS A 1 31 ? 14.794 -16.298 -1.958 1.00 0.00 31 LYS A O 6
ATOM 7669 N N . LYS A 1 32 ? 14.781 -14.056 -1.792 1.00 0.00 32 LYS A N 6
ATOM 7670 C CA . LYS A 1 32 ? 13.847 -13.875 -2.896 1.00 0.00 32 LYS A CA 6
ATOM 7671 C C . LYS A 1 32 ? 14.590 -13.486 -4.170 1.00 0.00 32 LYS A C 6
ATOM 7672 O O . LYS A 1 32 ? 15.479 -12.635 -4.146 1.00 0.00 32 LYS A O 6
ATOM 7691 N N . LYS A 1 33 ? 14.226 -14.117 -5.282 1.00 0.00 33 LYS A N 6
ATOM 7692 C CA . LYS A 1 33 ? 14.865 -13.839 -6.563 1.00 0.00 33 LYS A CA 6
ATOM 7693 C C . LYS A 1 33 ? 14.368 -12.520 -7.148 1.00 0.00 33 LYS A C 6
ATOM 7694 O O . LYS A 1 33 ? 13.222 -12.415 -7.584 1.00 0.00 33 LYS A O 6
ATOM 7713 N N . LEU A 1 34 ? 15.240 -11.517 -7.156 1.00 0.00 34 LEU A N 6
ATOM 7714 C CA . LEU A 1 34 ? 14.893 -10.205 -7.690 1.00 0.00 34 LEU A CA 6
ATOM 7715 C C . LEU A 1 34 ? 15.816 -9.829 -8.845 1.00 0.00 34 LEU A C 6
ATOM 7716 O O . LEU A 1 34 ? 16.930 -9.349 -8.631 1.00 0.00 34 LEU A O 6
ATOM 7732 N N . SER A 1 35 ? 15.347 -10.050 -10.069 1.00 0.00 35 SER A N 6
ATOM 7733 C CA . SER A 1 35 ? 16.133 -9.735 -11.257 1.00 0.00 35 SER A CA 6
ATOM 7734 C C . SER A 1 35 ? 15.693 -8.405 -11.865 1.00 0.00 35 SER A C 6
ATOM 7735 O O . SER A 1 35 ? 16.307 -7.367 -11.619 1.00 0.00 35 SER A O 6
ATOM 7743 N N . ASP A 1 36 ? 14.625 -8.441 -12.660 1.00 0.00 36 ASP A N 6
ATOM 7744 C CA . ASP A 1 36 ? 14.102 -7.237 -13.301 1.00 0.00 36 ASP A CA 6
ATOM 7745 C C . ASP A 1 36 ? 12.957 -7.582 -14.248 1.00 0.00 36 ASP A C 6
ATOM 7746 O O . ASP A 1 36 ? 13.161 -7.747 -15.450 1.00 0.00 36 ASP A O 6
ATOM 7755 N N . ASP A 1 37 ? 11.753 -7.686 -13.697 1.00 0.00 37 ASP A N 6
ATOM 7756 C CA . ASP A 1 37 ? 10.575 -8.010 -14.494 1.00 0.00 37 ASP A CA 6
ATOM 7757 C C . ASP A 1 37 ? 9.299 -7.833 -13.677 1.00 0.00 37 ASP A C 6
ATOM 7758 O O . ASP A 1 37 ? 8.292 -7.336 -14.180 1.00 0.00 37 ASP A O 6
ATOM 7767 N N . ASP A 1 38 ? 9.349 -8.244 -12.414 1.00 0.00 38 ASP A N 6
ATOM 7768 C CA . ASP A 1 38 ? 8.198 -8.131 -11.526 1.00 0.00 38 ASP A CA 6
ATOM 7769 C C . ASP A 1 38 ? 7.782 -6.672 -11.361 1.00 0.00 38 ASP A C 6
ATOM 7770 O O . ASP A 1 38 ? 8.596 -5.763 -11.520 1.00 0.00 38 ASP A O 6
ATOM 7779 N N . GLU A 1 39 ? 6.510 -6.457 -11.041 1.00 0.00 39 GLU A N 6
ATOM 7780 C CA . GLU A 1 39 ? 5.987 -5.108 -10.855 1.00 0.00 39 GLU A CA 6
ATOM 7781 C C . GLU A 1 39 ? 5.162 -5.020 -9.575 1.00 0.00 39 GLU A C 6
ATOM 7782 O O . GLU A 1 39 ? 4.619 -6.020 -9.107 1.00 0.00 39 GLU A O 6
ATOM 7794 N N . ILE A 1 40 ? 5.072 -3.818 -9.015 1.00 0.00 40 ILE A N 6
ATOM 7795 C CA . ILE A 1 40 ? 4.312 -3.605 -7.788 1.00 0.00 40 ILE A CA 6
ATOM 7796 C C . ILE A 1 40 ? 3.229 -2.550 -7.989 1.00 0.00 40 ILE A C 6
ATOM 7797 O O . ILE A 1 40 ? 3.353 -1.674 -8.846 1.00 0.00 40 ILE A O 6
ATOM 7813 N N . ALA A 1 41 ? 2.167 -2.640 -7.196 1.00 0.00 41 ALA A N 6
ATOM 7814 C CA . ALA A 1 41 ? 1.062 -1.695 -7.289 1.00 0.00 41 ALA A CA 6
ATOM 7815 C C . ALA A 1 41 ? 0.926 -0.877 -6.009 1.00 0.00 41 ALA A C 6
ATOM 7816 O O . ALA A 1 41 ? 0.596 -1.413 -4.950 1.00 0.00 41 ALA A O 6
ATOM 7823 N N . ILE A 1 42 ? 1.181 0.423 -6.115 1.00 0.00 42 ILE A N 6
ATOM 7824 C CA . ILE A 1 42 ? 1.085 1.319 -4.971 1.00 0.00 42 ILE A CA 6
ATOM 7825 C C . ILE A 1 42 ? 0.089 2.444 -5.245 1.00 0.00 42 ILE A C 6
ATOM 7826 O O . ILE A 1 42 ? 0.314 3.286 -6.113 1.00 0.00 42 ILE A O 6
ATOM 7842 N N . ILE A 1 43 ? -1.013 2.447 -4.501 1.00 0.00 43 ILE A N 6
ATOM 7843 C CA . ILE A 1 43 ? -2.043 3.465 -4.667 1.00 0.00 43 ILE A CA 6
ATOM 7844 C C . ILE A 1 43 ? -2.396 4.115 -3.333 1.00 0.00 43 ILE A C 6
ATOM 7845 O O . ILE A 1 43 ? -2.575 3.430 -2.326 1.00 0.00 43 ILE A O 6
ATOM 7861 N N . SER A 1 44 ? -2.500 5.440 -3.335 1.00 0.00 44 SER A N 6
ATOM 7862 C CA . SER A 1 44 ? -2.837 6.184 -2.126 1.00 0.00 44 SER A CA 6
ATOM 7863 C C . SER A 1 44 ? -4.267 6.711 -2.196 1.00 0.00 44 SER A C 6
ATOM 7864 O O . SER A 1 44 ? -4.780 6.999 -3.277 1.00 0.00 44 SER A O 6
ATOM 7872 N N . ILE A 1 45 ? -4.907 6.834 -1.037 1.00 0.00 45 ILE A N 6
ATOM 7873 C CA . ILE A 1 45 ? -6.280 7.324 -0.973 1.00 0.00 45 ILE A CA 6
ATOM 7874 C C . ILE A 1 45 ? -6.519 8.136 0.297 1.00 0.00 45 ILE A C 6
ATOM 7875 O O . ILE A 1 45 ? -7.564 8.015 0.937 1.00 0.00 45 ILE A O 6
ATOM 7891 N N . LYS A 1 46 ? -5.544 8.964 0.656 1.00 0.00 46 LYS A N 6
ATOM 7892 C CA . LYS A 1 46 ? -5.649 9.797 1.849 1.00 0.00 46 LYS A CA 6
ATOM 7893 C C . LYS A 1 46 ? -5.878 8.947 3.097 1.00 0.00 46 LYS A C 6
ATOM 7894 O O . LYS A 1 46 ? -6.380 9.437 4.108 1.00 0.00 46 LYS A O 6
ATOM 7913 N N . GLY A 1 47 ? -5.505 7.672 3.021 1.00 0.00 47 GLY A N 6
ATOM 7914 C CA . GLY A 1 47 ? -5.677 6.781 4.154 1.00 0.00 47 GLY A CA 6
ATOM 7915 C C . GLY A 1 47 ? -4.776 7.149 5.314 1.00 0.00 47 GLY A C 6
ATOM 7916 O O . GLY A 1 47 ? -3.735 6.524 5.523 1.00 0.00 47 GLY A O 6
ATOM 7920 N N . THR A 1 48 ? -5.172 8.170 6.068 1.00 0.00 48 THR A N 6
ATOM 7921 C CA . THR A 1 48 ? -4.392 8.630 7.213 1.00 0.00 48 THR A CA 6
ATOM 7922 C C . THR A 1 48 ? -3.097 9.291 6.751 1.00 0.00 48 THR A C 6
ATOM 7923 O O . THR A 1 48 ? -2.908 10.495 6.923 1.00 0.00 48 THR A O 6
ATOM 7934 N N . GLN A 1 49 ? -2.207 8.496 6.162 1.00 0.00 49 GLN A N 6
ATOM 7935 C CA . GLN A 1 49 ? -0.931 9.003 5.672 1.00 0.00 49 GLN A CA 6
ATOM 7936 C C . GLN A 1 49 ? -0.074 7.868 5.117 1.00 0.00 49 GLN A C 6
ATOM 7937 O O . GLN A 1 49 ? 1.031 7.617 5.598 1.00 0.00 49 GLN A O 6
ATOM 7951 N N . SER A 1 50 ? -0.590 7.183 4.101 1.00 0.00 50 SER A N 6
ATOM 7952 C CA . SER A 1 50 ? 0.131 6.077 3.484 1.00 0.00 50 SER A CA 6
ATOM 7953 C C . SER A 1 50 ? -0.650 5.506 2.305 1.00 0.00 50 SER A C 6
ATOM 7954 O O . SER A 1 50 ? -1.699 6.029 1.930 1.00 0.00 50 SER A O 6
ATOM 7962 N N . ASN A 1 51 ? -0.131 4.427 1.727 1.00 0.00 51 ASN A N 6
ATOM 7963 C CA . ASN A 1 51 ? -0.780 3.783 0.591 1.00 0.00 51 ASN A CA 6
ATOM 7964 C C . ASN A 1 51 ? -0.808 2.268 0.768 1.00 0.00 51 ASN A C 6
ATOM 7965 O O . ASN A 1 51 ? -0.334 1.742 1.775 1.00 0.00 51 ASN A O 6
ATOM 7976 N N . HIS A 1 52 ? -1.363 1.572 -0.218 1.00 0.00 52 HIS A N 6
ATOM 7977 C CA . HIS A 1 52 ? -1.451 0.118 -0.174 1.00 0.00 52 HIS A CA 6
ATOM 7978 C C . HIS A 1 52 ? -0.501 -0.515 -1.187 1.00 0.00 52 HIS A C 6
ATOM 7979 O O . HIS A 1 52 ? -0.181 0.089 -2.210 1.00 0.00 52 HIS A O 6
ATOM 7994 N N . VAL A 1 53 ? -0.057 -1.732 -0.895 1.00 0.00 53 VAL A N 6
ATOM 7995 C CA . VAL A 1 53 ? 0.855 -2.446 -1.781 1.00 0.00 53 VAL A CA 6
ATOM 7996 C C . VAL A 1 53 ? 0.312 -3.828 -2.133 1.00 0.00 53 VAL A C 6
ATOM 7997 O O . VAL A 1 53 ? -0.298 -4.498 -1.299 1.00 0.00 53 VAL A O 6
ATOM 8010 N N . LEU A 1 54 ? 0.538 -4.249 -3.374 1.00 0.00 54 LEU A N 6
ATOM 8011 C CA . LEU A 1 54 ? 0.072 -5.551 -3.839 1.00 0.00 54 LEU A CA 6
ATOM 8012 C C . LEU A 1 54 ? 0.931 -6.053 -4.996 1.00 0.00 54 LEU A C 6
ATOM 8013 O O . LEU A 1 54 ? 1.351 -5.274 -5.852 1.00 0.00 54 LEU A O 6
ATOM 8029 N N . PHE A 1 55 ? 1.184 -7.357 -5.019 1.00 0.00 55 PHE A N 6
ATOM 8030 C CA . PHE A 1 55 ? 1.990 -7.960 -6.074 1.00 0.00 55 PHE A CA 6
ATOM 8031 C C . PHE A 1 55 ? 1.197 -8.052 -7.373 1.00 0.00 55 PHE A C 6
ATOM 8032 O O . PHE A 1 55 ? 0.165 -8.720 -7.437 1.00 0.00 55 PHE A O 6
ATOM 8049 N N . LEU A 1 56 ? 1.683 -7.372 -8.408 1.00 0.00 56 LEU A N 6
ATOM 8050 C CA . LEU A 1 56 ? 1.017 -7.372 -9.705 1.00 0.00 56 LEU A CA 6
ATOM 8051 C C . LEU A 1 56 ? 0.954 -8.777 -10.295 1.00 0.00 56 LEU A C 6
ATOM 8052 O O . LEU A 1 56 ? 1.943 -9.283 -10.828 1.00 0.00 56 LEU A O 6
ATOM 8068 N N . SER A 1 57 ? -0.216 -9.399 -10.200 1.00 0.00 57 SER A N 6
ATOM 8069 C CA . SER A 1 57 ? -0.415 -10.743 -10.728 1.00 0.00 57 SER A CA 6
ATOM 8070 C C . SER A 1 57 ? -1.115 -10.693 -12.083 1.00 0.00 57 SER A C 6
ATOM 8071 O O . SER A 1 57 ? -1.861 -11.605 -12.440 1.00 0.00 57 SER A O 6
ATOM 8079 N N . SER A 1 58 ? -0.873 -9.620 -12.830 1.00 0.00 58 SER A N 6
ATOM 8080 C CA . SER A 1 58 ? -1.483 -9.448 -14.144 1.00 0.00 58 SER A CA 6
ATOM 8081 C C . SER A 1 58 ? -1.138 -10.612 -15.067 1.00 0.00 58 SER A C 6
ATOM 8082 O O . SER A 1 58 ? -0.309 -11.459 -14.731 1.00 0.00 58 SER A O 6
ATOM 8090 N N . TYR A 1 59 ? -1.779 -10.647 -16.230 1.00 0.00 59 TYR A N 6
ATOM 8091 C CA . TYR A 1 59 ? -1.541 -11.708 -17.204 1.00 0.00 59 TYR A CA 6
ATOM 8092 C C . TYR A 1 59 ? -1.018 -11.129 -18.515 1.00 0.00 59 TYR A C 6
ATOM 8093 O O . TYR A 1 59 ? 0.041 -11.525 -19.001 1.00 0.00 59 TYR A O 6
ATOM 8111 N N . ASN A 1 60 ? -1.770 -10.190 -19.078 1.00 0.00 60 ASN A N 6
ATOM 8112 C CA . ASN A 1 60 ? -1.386 -9.552 -20.332 1.00 0.00 60 ASN A CA 6
ATOM 8113 C C . ASN A 1 60 ? -1.901 -8.117 -20.389 1.00 0.00 60 ASN A C 6
ATOM 8114 O O . ASN A 1 60 ? -1.134 -7.166 -20.238 1.00 0.00 60 ASN A O 6
ATOM 8125 N N . SER A 1 61 ? -3.205 -7.968 -20.608 1.00 0.00 61 SER A N 6
ATOM 8126 C CA . SER A 1 61 ? -3.824 -6.649 -20.683 1.00 0.00 61 SER A CA 6
ATOM 8127 C C . SER A 1 61 ? -5.311 -6.763 -21.003 1.00 0.00 61 SER A C 6
ATOM 8128 O O . SER A 1 61 ? -5.704 -6.816 -22.168 1.00 0.00 61 SER A O 6
ATOM 8136 N N . VAL A 1 62 ? -6.136 -6.797 -19.961 1.00 0.00 62 VAL A N 6
ATOM 8137 C CA . VAL A 1 62 ? -7.580 -6.902 -20.133 1.00 0.00 62 VAL A CA 6
ATOM 8138 C C . VAL A 1 62 ? -8.322 -6.212 -18.993 1.00 0.00 62 VAL A C 6
ATOM 8139 O O . VAL A 1 62 ? -7.723 -5.837 -17.986 1.00 0.00 62 VAL A O 6
ATOM 8152 N N . ASP A 1 63 ? -9.630 -6.051 -19.159 1.00 0.00 63 ASP A N 6
ATOM 8153 C CA . ASP A 1 63 ? -10.456 -5.406 -18.145 1.00 0.00 63 ASP A CA 6
ATOM 8154 C C . ASP A 1 63 ? -10.398 -6.173 -16.827 1.00 0.00 63 ASP A C 6
ATOM 8155 O O . ASP A 1 63 ? -10.504 -5.585 -15.752 1.00 0.00 63 ASP A O 6
ATOM 8164 N N . GLU A 1 64 ? -10.230 -7.487 -16.921 1.00 0.00 64 GLU A N 6
ATOM 8165 C CA . GLU A 1 64 ? -10.159 -8.335 -15.736 1.00 0.00 64 GLU A CA 6
ATOM 8166 C C . GLU A 1 64 ? -8.984 -7.935 -14.848 1.00 0.00 64 GLU A C 6
ATOM 8167 O O . GLU A 1 64 ? -9.034 -8.097 -13.628 1.00 0.00 64 GLU A O 6
ATOM 8179 N N . ILE A 1 65 ? -7.929 -7.414 -15.466 1.00 0.00 65 ILE A N 6
ATOM 8180 C CA . ILE A 1 65 ? -6.744 -6.993 -14.729 1.00 0.00 65 ILE A CA 6
ATOM 8181 C C . ILE A 1 65 ? -7.011 -5.718 -13.936 1.00 0.00 65 ILE A C 6
ATOM 8182 O O . ILE A 1 65 ? -6.928 -5.708 -12.708 1.00 0.00 65 ILE A O 6
ATOM 8198 N N . ARG A 1 66 ? -7.332 -4.641 -14.648 1.00 0.00 66 ARG A N 6
ATOM 8199 C CA . ARG A 1 66 ? -7.611 -3.359 -14.009 1.00 0.00 66 ARG A CA 6
ATOM 8200 C C . ARG A 1 66 ? -8.770 -3.480 -13.024 1.00 0.00 66 ARG A C 6
ATOM 8201 O O . ARG A 1 66 ? -8.798 -2.804 -11.996 1.00 0.00 66 ARG A O 6
ATOM 8222 N N . LYS A 1 67 ? -9.725 -4.348 -13.345 1.00 0.00 67 LYS A N 6
ATOM 8223 C CA . LYS A 1 67 ? -10.885 -4.559 -12.488 1.00 0.00 67 LYS A CA 6
ATOM 8224 C C . LYS A 1 67 ? -10.457 -5.062 -11.112 1.00 0.00 67 LYS A C 6
ATOM 8225 O O . LYS A 1 67 ? -11.110 -4.784 -10.107 1.00 0.00 67 LYS A O 6
ATOM 8244 N N . GLU A 1 68 ? -9.356 -5.805 -11.077 1.00 0.00 68 GLU A N 6
ATOM 8245 C CA . GLU A 1 68 ? -8.839 -6.349 -9.826 1.00 0.00 68 GLU A CA 6
ATOM 8246 C C . GLU A 1 68 ? -8.250 -5.246 -8.953 1.00 0.00 68 GLU A C 6
ATOM 8247 O O . GLU A 1 68 ? -8.577 -5.136 -7.771 1.00 0.00 68 GLU A O 6
ATOM 8259 N N . LEU A 1 69 ? -7.381 -4.433 -9.543 1.00 0.00 69 LEU A N 6
ATOM 8260 C CA . LEU A 1 69 ? -6.745 -3.338 -8.818 1.00 0.00 69 LEU A CA 6
ATOM 8261 C C . LEU A 1 69 ? -7.770 -2.286 -8.413 1.00 0.00 69 LEU A C 6
ATOM 8262 O O . LEU A 1 69 ? -7.897 -1.954 -7.233 1.00 0.00 69 LEU A O 6
ATOM 8278 N N . GLU A 1 70 ? -8.504 -1.766 -9.392 1.00 0.00 70 GLU A N 6
ATOM 8279 C CA . GLU A 1 70 ? -9.521 -0.755 -9.125 1.00 0.00 70 GLU A CA 6
ATOM 8280 C C . GLU A 1 70 ? -10.460 -1.221 -8.017 1.00 0.00 70 GLU A C 6
ATOM 8281 O O . GLU A 1 70 ? -10.934 -0.421 -7.208 1.00 0.00 70 GLU A O 6
ATOM 8293 N N . GLU A 1 71 ? -10.712 -2.526 -7.982 1.00 0.00 71 GLU A N 6
ATOM 8294 C CA . GLU A 1 71 ? -11.580 -3.110 -6.969 1.00 0.00 71 GLU A CA 6
ATOM 8295 C C . GLU A 1 71 ? -11.015 -2.861 -5.576 1.00 0.00 71 GLU A C 6
ATOM 8296 O O . GLU A 1 71 ? -11.751 -2.544 -4.642 1.00 0.00 71 GLU A O 6
ATOM 8308 N N . ALA A 1 72 ? -9.697 -3.001 -5.447 1.00 0.00 72 ALA A N 6
ATOM 8309 C CA . ALA A 1 72 ? -9.029 -2.786 -4.170 1.00 0.00 72 ALA A CA 6
ATOM 8310 C C . ALA A 1 72 ? -8.754 -1.304 -3.933 1.00 0.00 72 ALA A C 6
ATOM 8311 O O . ALA A 1 72 ? -8.579 -0.871 -2.794 1.00 0.00 72 ALA A O 6
ATOM 8318 N N . GLY A 1 73 ? -8.714 -0.530 -5.014 1.00 0.00 73 GLY A N 6
ATOM 8319 C CA . GLY A 1 73 ? -8.461 0.895 -4.899 1.00 0.00 73 GLY A CA 6
ATOM 8320 C C . GLY A 1 73 ? -9.447 1.589 -3.980 1.00 0.00 73 GLY A C 6
ATOM 8321 O O . GLY A 1 73 ? -9.056 2.196 -2.984 1.00 0.00 73 GLY A O 6
ATOM 8325 N N . ALA A 1 74 ? -10.731 1.499 -4.316 1.00 0.00 74 ALA A N 6
ATOM 8326 C CA . ALA A 1 74 ? -11.776 2.124 -3.513 1.00 0.00 74 ALA A CA 6
ATOM 8327 C C . ALA A 1 74 ? -13.161 1.687 -3.977 1.00 0.00 74 ALA A C 6
ATOM 8328 O O . ALA A 1 74 ? -14.094 2.489 -4.025 1.00 0.00 74 ALA A O 6
ATOM 8335 N N . LYS A 1 75 ? -13.288 0.411 -4.320 1.00 0.00 75 LYS A N 6
ATOM 8336 C CA . LYS A 1 75 ? -14.558 -0.135 -4.782 1.00 0.00 75 LYS A CA 6
ATOM 8337 C C . LYS A 1 75 ? -15.271 -0.882 -3.665 1.00 0.00 75 LYS A C 6
ATOM 8338 O O . LYS A 1 75 ? -16.259 -0.406 -3.107 1.00 0.00 75 LYS A O 6
ATOM 8357 N N . ILE A 1 76 ? -14.758 -2.058 -3.355 1.00 0.00 76 ILE A N 6
ATOM 8358 C CA . ILE A 1 76 ? -15.330 -2.900 -2.308 1.00 0.00 76 ILE A CA 6
ATOM 8359 C C . ILE A 1 76 ? -14.621 -2.697 -0.973 1.00 0.00 76 ILE A C 6
ATOM 8360 O O . ILE A 1 76 ? -14.391 -3.651 -0.230 1.00 0.00 76 ILE A O 6
ATOM 8376 N N . ASN A 1 77 ? -14.280 -1.449 -0.672 1.00 0.00 77 ASN A N 6
ATOM 8377 C CA . ASN A 1 77 ? -13.599 -1.115 0.578 1.00 0.00 77 ASN A CA 6
ATOM 8378 C C . ASN A 1 77 ? -12.170 -1.650 0.588 1.00 0.00 77 ASN A C 6
ATOM 8379 O O . ASN A 1 77 ? -11.210 -0.880 0.637 1.00 0.00 77 ASN A O 6
ATOM 8390 N N . HIS A 1 78 ? -12.036 -2.973 0.546 1.00 0.00 78 HIS A N 6
ATOM 8391 C CA . HIS A 1 78 ? -10.725 -3.617 0.553 1.00 0.00 78 HIS A CA 6
ATOM 8392 C C . HIS A 1 78 ? -10.009 -3.380 1.879 1.00 0.00 78 HIS A C 6
ATOM 8393 O O . HIS A 1 78 ? -9.104 -2.550 1.969 1.00 0.00 78 HIS A O 6
ATOM 8408 N N . THR A 1 79 ? -10.420 -4.120 2.902 1.00 0.00 79 THR A N 6
ATOM 8409 C CA . THR A 1 79 ? -9.823 -4.000 4.226 1.00 0.00 79 THR A CA 6
ATOM 8410 C C . THR A 1 79 ? -10.189 -5.202 5.090 1.00 0.00 79 THR A C 6
ATOM 8411 O O . THR A 1 79 ? -10.360 -5.080 6.303 1.00 0.00 79 THR A O 6
ATOM 8422 N N . THR A 1 80 ? -10.314 -6.363 4.454 1.00 0.00 80 THR A N 6
ATOM 8423 C CA . THR A 1 80 ? -10.668 -7.589 5.161 1.00 0.00 80 THR A CA 6
ATOM 8424 C C . THR A 1 80 ? -9.766 -8.757 4.757 1.00 0.00 80 THR A C 6
ATOM 8425 O O . THR A 1 80 ? -9.969 -9.886 5.203 1.00 0.00 80 THR A O 6
ATOM 8436 N N . LEU A 1 81 ? -8.771 -8.486 3.913 1.00 0.00 81 LEU A N 6
ATOM 8437 C CA . LEU A 1 81 ? -7.848 -9.524 3.461 1.00 0.00 81 LEU A CA 6
ATOM 8438 C C . LEU A 1 81 ? -8.601 -10.708 2.855 1.00 0.00 81 LEU A C 6
ATOM 8439 O O . LEU A 1 81 ? -8.106 -11.836 2.857 1.00 0.00 81 LEU A O 6
ATOM 8455 N N . LYS A 1 82 ? -9.797 -10.448 2.337 1.00 0.00 82 LYS A N 6
ATOM 8456 C CA . LYS A 1 82 ? -10.610 -11.497 1.732 1.00 0.00 82 LYS A CA 6
ATOM 8457 C C . LYS A 1 82 ? -10.174 -11.766 0.297 1.00 0.00 82 LYS A C 6
ATOM 8458 O O . LYS A 1 82 ? -9.674 -12.846 -0.016 1.00 0.00 82 LYS A O 6
ATOM 8477 N N . ILE A 1 83 ? -10.362 -10.777 -0.573 1.00 0.00 83 ILE A N 6
ATOM 8478 C CA . ILE A 1 83 ? -9.981 -10.913 -1.973 1.00 0.00 83 ILE A CA 6
ATOM 8479 C C . ILE A 1 83 ? -8.515 -11.310 -2.102 1.00 0.00 83 ILE A C 6
ATOM 8480 O O . ILE A 1 83 ? -8.124 -11.982 -3.057 1.00 0.00 83 ILE A O 6
ATOM 8496 N N . LEU A 1 84 ? -7.711 -10.899 -1.128 1.00 0.00 84 LEU A N 6
ATOM 8497 C CA . LEU A 1 84 ? -6.291 -11.222 -1.124 1.00 0.00 84 LEU A CA 6
ATOM 8498 C C . LEU A 1 84 ? -6.083 -12.670 -0.700 1.00 0.00 84 LEU A C 6
ATOM 8499 O O . LEU A 1 84 ? -5.158 -13.338 -1.163 1.00 0.00 84 LEU A O 6
ATOM 8515 N N . GLU A 1 85 ? -6.961 -13.152 0.175 1.00 0.00 85 GLU A N 6
ATOM 8516 C CA . GLU A 1 85 ? -6.885 -14.525 0.653 1.00 0.00 85 GLU A CA 6
ATOM 8517 C C . GLU A 1 85 ? -7.421 -15.488 -0.402 1.00 0.00 85 GLU A C 6
ATOM 8518 O O . GLU A 1 85 ? -7.055 -16.663 -0.427 1.00 0.00 85 GLU A O 6
ATOM 8530 N N . GLY A 1 86 ? -8.289 -14.980 -1.275 1.00 0.00 86 GLY A N 6
ATOM 8531 C CA . GLY A 1 86 ? -8.857 -15.806 -2.323 1.00 0.00 86 GLY A CA 6
ATOM 8532 C C . GLY A 1 86 ? -8.045 -15.755 -3.603 1.00 0.00 86 GLY A C 6
ATOM 8533 O O . GLY A 1 86 ? -8.093 -16.680 -4.414 1.00 0.00 86 GLY A O 6
ATOM 8537 N N . HIS A 1 87 ? -7.298 -14.669 -3.788 1.00 0.00 87 HIS A N 6
ATOM 8538 C CA . HIS A 1 87 ? -6.474 -14.503 -4.979 1.00 0.00 87 HIS A CA 6
ATOM 8539 C C . HIS A 1 87 ? -5.012 -14.814 -4.676 1.00 0.00 87 HIS A C 6
ATOM 8540 O O . HIS A 1 87 ? -4.431 -15.736 -5.245 1.00 0.00 87 HIS A O 6
ATOM 8555 N N . LEU A 1 88 ? -4.423 -14.036 -3.771 1.00 0.00 88 LEU A N 6
ATOM 8556 C CA . LEU A 1 88 ? -3.029 -14.230 -3.390 1.00 0.00 88 LEU A CA 6
ATOM 8557 C C . LEU A 1 88 ? -2.890 -15.398 -2.420 1.00 0.00 88 LEU A C 6
ATOM 8558 O O . LEU A 1 88 ? -1.982 -16.232 -2.625 1.00 0.00 88 LEU A O 6
ATOM 8575 N N . LEU A 1 1 ? -9.591 19.581 -6.044 1.00 0.00 1 LEU A N 7
ATOM 8576 C CA . LEU A 1 1 ? -10.607 19.968 -5.029 1.00 0.00 1 LEU A CA 7
ATOM 8577 C C . LEU A 1 1 ? -11.838 19.069 -5.114 1.00 0.00 1 LEU A C 7
ATOM 8578 O O . LEU A 1 1 ? -12.955 19.546 -5.314 1.00 0.00 1 LEU A O 7
ATOM 8596 N N . PHE A 1 2 ? -11.624 17.767 -4.960 1.00 0.00 2 PHE A N 7
ATOM 8597 C CA . PHE A 1 2 ? -12.715 16.801 -5.019 1.00 0.00 2 PHE A CA 7
ATOM 8598 C C . PHE A 1 2 ? -12.364 15.538 -4.240 1.00 0.00 2 PHE A C 7
ATOM 8599 O O . PHE A 1 2 ? -13.146 15.066 -3.415 1.00 0.00 2 PHE A O 7
ATOM 8616 N N . ILE A 1 3 ? -11.182 14.994 -4.509 1.00 0.00 3 ILE A N 7
ATOM 8617 C CA . ILE A 1 3 ? -10.723 13.786 -3.835 1.00 0.00 3 ILE A CA 7
ATOM 8618 C C . ILE A 1 3 ? -9.317 13.409 -4.289 1.00 0.00 3 ILE A C 7
ATOM 8619 O O . ILE A 1 3 ? -8.902 13.741 -5.399 1.00 0.00 3 ILE A O 7
ATOM 8635 N N . ALA A 1 4 ? -8.587 12.712 -3.423 1.00 0.00 4 ALA A N 7
ATOM 8636 C CA . ALA A 1 4 ? -7.227 12.291 -3.736 1.00 0.00 4 ALA A CA 7
ATOM 8637 C C . ALA A 1 4 ? -7.170 10.802 -4.056 1.00 0.00 4 ALA A C 7
ATOM 8638 O O . ALA A 1 4 ? -7.296 9.960 -3.166 1.00 0.00 4 ALA A O 7
ATOM 8645 N N . THR A 1 5 ? -6.979 10.482 -5.331 1.00 0.00 5 THR A N 7
ATOM 8646 C CA . THR A 1 5 ? -6.905 9.093 -5.769 1.00 0.00 5 THR A CA 7
ATOM 8647 C C . THR A 1 5 ? -5.853 8.921 -6.860 1.00 0.00 5 THR A C 7
ATOM 8648 O O . THR A 1 5 ? -6.096 9.235 -8.025 1.00 0.00 5 THR A O 7
ATOM 8659 N N . LEU A 1 6 ? -4.686 8.417 -6.474 1.00 0.00 6 LEU A N 7
ATOM 8660 C CA . LEU A 1 6 ? -3.597 8.199 -7.419 1.00 0.00 6 LEU A CA 7
ATOM 8661 C C . LEU A 1 6 ? -3.175 6.734 -7.428 1.00 0.00 6 LEU A C 7
ATOM 8662 O O . LEU A 1 6 ? -3.402 6.007 -6.461 1.00 0.00 6 LEU A O 7
ATOM 8678 N N . LYS A 1 7 ? -2.561 6.306 -8.526 1.00 0.00 7 LYS A N 7
ATOM 8679 C CA . LYS A 1 7 ? -2.109 4.926 -8.659 1.00 0.00 7 LYS A CA 7
ATOM 8680 C C . LYS A 1 7 ? -0.760 4.859 -9.368 1.00 0.00 7 LYS A C 7
ATOM 8681 O O . LYS A 1 7 ? -0.556 5.504 -10.396 1.00 0.00 7 LYS A O 7
ATOM 8700 N N . GLY A 1 8 ? 0.157 4.076 -8.811 1.00 0.00 8 GLY A N 7
ATOM 8701 C CA . GLY A 1 8 ? 1.474 3.938 -9.402 1.00 0.00 8 GLY A CA 7
ATOM 8702 C C . GLY A 1 8 ? 1.788 2.508 -9.794 1.00 0.00 8 GLY A C 7
ATOM 8703 O O . GLY A 1 8 ? 1.139 1.572 -9.325 1.00 0.00 8 GLY A O 7
ATOM 8707 N N . ILE A 1 9 ? 2.785 2.339 -10.654 1.00 0.00 9 ILE A N 7
ATOM 8708 C CA . ILE A 1 9 ? 3.188 1.013 -11.108 1.00 0.00 9 ILE A CA 7
ATOM 8709 C C . ILE A 1 9 ? 4.692 0.819 -10.965 1.00 0.00 9 ILE A C 7
ATOM 8710 O O . ILE A 1 9 ? 5.477 1.713 -11.284 1.00 0.00 9 ILE A O 7
ATOM 8726 N N . PHE A 1 10 ? 5.089 -0.353 -10.485 1.00 0.00 10 PHE A N 7
ATOM 8727 C CA . PHE A 1 10 ? 6.501 -0.665 -10.301 1.00 0.00 10 PHE A CA 7
ATOM 8728 C C . PHE A 1 10 ? 6.908 -1.866 -11.151 1.00 0.00 10 PHE A C 7
ATOM 8729 O O . PHE A 1 10 ? 7.253 -2.925 -10.628 1.00 0.00 10 PHE A O 7
ATOM 8746 N N . THR A 1 11 ? 6.862 -1.690 -12.467 1.00 0.00 11 THR A N 7
ATOM 8747 C CA . THR A 1 11 ? 7.223 -2.754 -13.396 1.00 0.00 11 THR A CA 7
ATOM 8748 C C . THR A 1 11 ? 8.721 -3.014 -13.368 1.00 0.00 11 THR A C 7
ATOM 8749 O O . THR A 1 11 ? 9.512 -2.129 -13.022 1.00 0.00 11 THR A O 7
ATOM 8760 N N . LEU A 1 12 ? 9.098 -4.243 -13.717 1.00 0.00 12 LEU A N 7
ATOM 8761 C CA . LEU A 1 12 ? 10.498 -4.647 -13.723 1.00 0.00 12 LEU A CA 7
ATOM 8762 C C . LEU A 1 12 ? 11.124 -4.396 -12.366 1.00 0.00 12 LEU A C 7
ATOM 8763 O O . LEU A 1 12 ? 10.703 -3.486 -11.657 1.00 0.00 12 LEU A O 7
ATOM 8779 N N . LYS A 1 13 ? 12.121 -5.212 -12.000 1.00 0.00 13 LYS A N 7
ATOM 8780 C CA . LYS A 1 13 ? 12.790 -5.078 -10.712 1.00 0.00 13 LYS A CA 7
ATOM 8781 C C . LYS A 1 13 ? 12.289 -3.822 -10.060 1.00 0.00 13 LYS A C 7
ATOM 8782 O O . LYS A 1 13 ? 12.859 -2.744 -10.218 1.00 0.00 13 LYS A O 7
ATOM 8801 N N . ASP A 1 14 ? 11.149 -3.997 -9.408 1.00 0.00 14 ASP A N 7
ATOM 8802 C CA . ASP A 1 14 ? 10.397 -2.912 -8.779 1.00 0.00 14 ASP A CA 7
ATOM 8803 C C . ASP A 1 14 ? 11.139 -1.587 -8.856 1.00 0.00 14 ASP A C 7
ATOM 8804 O O . ASP A 1 14 ? 11.650 -1.072 -7.861 1.00 0.00 14 ASP A O 7
ATOM 8813 N N . LEU A 1 15 ? 11.186 -1.048 -10.078 1.00 0.00 15 LEU A N 7
ATOM 8814 C CA . LEU A 1 15 ? 11.861 0.219 -10.339 1.00 0.00 15 LEU A CA 7
ATOM 8815 C C . LEU A 1 15 ? 11.332 1.326 -9.426 1.00 0.00 15 LEU A C 7
ATOM 8816 O O . LEU A 1 15 ? 10.180 1.744 -9.550 1.00 0.00 15 LEU A O 7
ATOM 8832 N N . PRO A 1 16 ? 12.169 1.820 -8.493 1.00 0.00 16 PRO A N 7
ATOM 8833 C CA . PRO A 1 16 ? 11.775 2.881 -7.563 1.00 0.00 16 PRO A CA 7
ATOM 8834 C C . PRO A 1 16 ? 11.813 4.259 -8.213 1.00 0.00 16 PRO A C 7
ATOM 8835 O O . PRO A 1 16 ? 12.757 5.026 -8.015 1.00 0.00 16 PRO A O 7
ATOM 8846 N N . GLU A 1 17 ? 10.780 4.569 -8.991 1.00 0.00 17 GLU A N 7
ATOM 8847 C CA . GLU A 1 17 ? 10.690 5.856 -9.675 1.00 0.00 17 GLU A CA 7
ATOM 8848 C C . GLU A 1 17 ? 10.972 7.012 -8.719 1.00 0.00 17 GLU A C 7
ATOM 8849 O O . GLU A 1 17 ? 11.441 8.073 -9.132 1.00 0.00 17 GLU A O 7
ATOM 8861 N N . GLU A 1 18 ? 10.685 6.800 -7.439 1.00 0.00 18 GLU A N 7
ATOM 8862 C CA . GLU A 1 18 ? 10.910 7.823 -6.425 1.00 0.00 18 GLU A CA 7
ATOM 8863 C C . GLU A 1 18 ? 12.372 8.235 -6.384 1.00 0.00 18 GLU A C 7
ATOM 8864 O O . GLU A 1 18 ? 12.714 9.393 -6.628 1.00 0.00 18 GLU A O 7
ATOM 8876 N N . PHE A 1 19 ? 13.224 7.276 -6.074 1.00 0.00 19 PHE A N 7
ATOM 8877 C CA . PHE A 1 19 ? 14.662 7.515 -5.995 1.00 0.00 19 PHE A CA 7
ATOM 8878 C C . PHE A 1 19 ? 15.433 6.198 -5.938 1.00 0.00 19 PHE A C 7
ATOM 8879 O O . PHE A 1 19 ? 15.964 5.736 -6.948 1.00 0.00 19 PHE A O 7
ATOM 8896 N N . ARG A 1 20 ? 15.494 5.598 -4.752 1.00 0.00 20 ARG A N 7
ATOM 8897 C CA . ARG A 1 20 ? 16.202 4.336 -4.567 1.00 0.00 20 ARG A CA 7
ATOM 8898 C C . ARG A 1 20 ? 15.224 3.211 -4.219 1.00 0.00 20 ARG A C 7
ATOM 8899 O O . ARG A 1 20 ? 14.102 3.470 -3.784 1.00 0.00 20 ARG A O 7
ATOM 8920 N N . PRO A 1 21 ? 15.634 1.944 -4.413 1.00 0.00 21 PRO A N 7
ATOM 8921 C CA . PRO A 1 21 ? 14.790 0.782 -4.124 1.00 0.00 21 PRO A CA 7
ATOM 8922 C C . PRO A 1 21 ? 14.106 0.874 -2.764 1.00 0.00 21 PRO A C 7
ATOM 8923 O O . PRO A 1 21 ? 14.732 0.657 -1.726 1.00 0.00 21 PRO A O 7
ATOM 8934 N N . PHE A 1 22 ? 12.815 1.188 -2.778 1.00 0.00 22 PHE A N 7
ATOM 8935 C CA . PHE A 1 22 ? 12.039 1.299 -1.548 1.00 0.00 22 PHE A CA 7
ATOM 8936 C C . PHE A 1 22 ? 11.317 -0.011 -1.253 1.00 0.00 22 PHE A C 7
ATOM 8937 O O . PHE A 1 22 ? 11.398 -0.539 -0.144 1.00 0.00 22 PHE A O 7
ATOM 8954 N N . VAL A 1 23 ? 10.618 -0.532 -2.256 1.00 0.00 23 VAL A N 7
ATOM 8955 C CA . VAL A 1 23 ? 9.888 -1.786 -2.108 1.00 0.00 23 VAL A CA 7
ATOM 8956 C C . VAL A 1 23 ? 10.815 -2.986 -2.273 1.00 0.00 23 VAL A C 7
ATOM 8957 O O . VAL A 1 23 ? 10.411 -4.127 -2.043 1.00 0.00 23 VAL A O 7
ATOM 8970 N N . ASP A 1 24 ? 12.062 -2.727 -2.663 1.00 0.00 24 ASP A N 7
ATOM 8971 C CA . ASP A 1 24 ? 13.041 -3.793 -2.844 1.00 0.00 24 ASP A CA 7
ATOM 8972 C C . ASP A 1 24 ? 13.102 -4.681 -1.606 1.00 0.00 24 ASP A C 7
ATOM 8973 O O . ASP A 1 24 ? 13.438 -5.861 -1.691 1.00 0.00 24 ASP A O 7
ATOM 8982 N N . TYR A 1 25 ? 12.767 -4.103 -0.455 1.00 0.00 25 TYR A N 7
ATOM 8983 C CA . TYR A 1 25 ? 12.776 -4.843 0.799 1.00 0.00 25 TYR A CA 7
ATOM 8984 C C . TYR A 1 25 ? 11.784 -5.999 0.738 1.00 0.00 25 TYR A C 7
ATOM 8985 O O . TYR A 1 25 ? 12.052 -7.087 1.247 1.00 0.00 25 TYR A O 7
ATOM 9003 N N . LYS A 1 26 ? 10.643 -5.760 0.098 1.00 0.00 26 LYS A N 7
ATOM 9004 C CA . LYS A 1 26 ? 9.627 -6.794 -0.043 1.00 0.00 26 LYS A CA 7
ATOM 9005 C C . LYS A 1 26 ? 10.126 -7.890 -0.975 1.00 0.00 26 LYS A C 7
ATOM 9006 O O . LYS A 1 26 ? 9.735 -9.051 -0.855 1.00 0.00 26 LYS A O 7
ATOM 9025 N N . ALA A 1 27 ? 11.010 -7.512 -1.895 1.00 0.00 27 ALA A N 7
ATOM 9026 C CA . ALA A 1 27 ? 11.584 -8.461 -2.838 1.00 0.00 27 ALA A CA 7
ATOM 9027 C C . ALA A 1 27 ? 12.594 -9.366 -2.139 1.00 0.00 27 ALA A C 7
ATOM 9028 O O . ALA A 1 27 ? 12.915 -10.448 -2.628 1.00 0.00 27 ALA A O 7
ATOM 9035 N N . GLY A 1 28 ? 13.091 -8.914 -0.988 1.00 0.00 28 GLY A N 7
ATOM 9036 C CA . GLY A 1 28 ? 14.056 -9.695 -0.237 1.00 0.00 28 GLY A CA 7
ATOM 9037 C C . GLY A 1 28 ? 13.790 -9.657 1.257 1.00 0.00 28 GLY A C 7
ATOM 9038 O O . GLY A 1 28 ? 14.722 -9.685 2.061 1.00 0.00 28 GLY A O 7
ATOM 9042 N N . LEU A 1 29 ? 12.513 -9.588 1.627 1.00 0.00 29 LEU A N 7
ATOM 9043 C CA . LEU A 1 29 ? 12.121 -9.542 3.034 1.00 0.00 29 LEU A CA 7
ATOM 9044 C C . LEU A 1 29 ? 12.736 -10.694 3.824 1.00 0.00 29 LEU A C 7
ATOM 9045 O O . LEU A 1 29 ? 12.906 -10.604 5.040 1.00 0.00 29 LEU A O 7
ATOM 9061 N N . GLU A 1 30 ? 13.066 -11.770 3.125 1.00 0.00 30 GLU A N 7
ATOM 9062 C CA . GLU A 1 30 ? 13.663 -12.944 3.756 1.00 0.00 30 GLU A CA 7
ATOM 9063 C C . GLU A 1 30 ? 13.912 -14.047 2.733 1.00 0.00 30 GLU A C 7
ATOM 9064 O O . GLU A 1 30 ? 13.118 -14.977 2.603 1.00 0.00 30 GLU A O 7
ATOM 9076 N N . LYS A 1 31 ? 15.020 -13.936 2.008 1.00 0.00 31 LYS A N 7
ATOM 9077 C CA . LYS A 1 31 ? 15.376 -14.924 0.997 1.00 0.00 31 LYS A CA 7
ATOM 9078 C C . LYS A 1 31 ? 14.276 -15.048 -0.052 1.00 0.00 31 LYS A C 7
ATOM 9079 O O . LYS A 1 31 ? 13.916 -16.151 -0.467 1.00 0.00 31 LYS A O 7
ATOM 9098 N N . LYS A 1 32 ? 13.753 -13.907 -0.479 1.00 0.00 32 LYS A N 7
ATOM 9099 C CA . LYS A 1 32 ? 12.699 -13.879 -1.487 1.00 0.00 32 LYS A CA 7
ATOM 9100 C C . LYS A 1 32 ? 13.289 -13.689 -2.885 1.00 0.00 32 LYS A C 7
ATOM 9101 O O . LYS A 1 32 ? 12.579 -13.796 -3.885 1.00 0.00 32 LYS A O 7
ATOM 9120 N N . LYS A 1 33 ? 14.590 -13.410 -2.948 1.00 0.00 33 LYS A N 7
ATOM 9121 C CA . LYS A 1 33 ? 15.274 -13.207 -4.221 1.00 0.00 33 LYS A CA 7
ATOM 9122 C C . LYS A 1 33 ? 14.783 -11.939 -4.911 1.00 0.00 33 LYS A C 7
ATOM 9123 O O . LYS A 1 33 ? 13.626 -11.546 -4.759 1.00 0.00 33 LYS A O 7
ATOM 9142 N N . LEU A 1 34 ? 15.672 -11.301 -5.665 1.00 0.00 34 LEU A N 7
ATOM 9143 C CA . LEU A 1 34 ? 15.334 -10.073 -6.377 1.00 0.00 34 LEU A CA 7
ATOM 9144 C C . LEU A 1 34 ? 15.360 -10.290 -7.887 1.00 0.00 34 LEU A C 7
ATOM 9145 O O . LEU A 1 34 ? 16.420 -10.246 -8.511 1.00 0.00 34 LEU A O 7
ATOM 9161 N N . SER A 1 35 ? 14.188 -10.526 -8.470 1.00 0.00 35 SER A N 7
ATOM 9162 C CA . SER A 1 35 ? 14.081 -10.749 -9.906 1.00 0.00 35 SER A CA 7
ATOM 9163 C C . SER A 1 35 ? 13.613 -9.488 -10.626 1.00 0.00 35 SER A C 7
ATOM 9164 O O . SER A 1 35 ? 12.716 -8.789 -10.153 1.00 0.00 35 SER A O 7
ATOM 9172 N N . ASP A 1 36 ? 14.219 -9.207 -11.775 1.00 0.00 36 ASP A N 7
ATOM 9173 C CA . ASP A 1 36 ? 13.856 -8.034 -12.566 1.00 0.00 36 ASP A CA 7
ATOM 9174 C C . ASP A 1 36 ? 12.546 -8.263 -13.317 1.00 0.00 36 ASP A C 7
ATOM 9175 O O . ASP A 1 36 ? 12.019 -7.351 -13.952 1.00 0.00 36 ASP A O 7
ATOM 9184 N N . ASP A 1 37 ? 12.021 -9.483 -13.239 1.00 0.00 37 ASP A N 7
ATOM 9185 C CA . ASP A 1 37 ? 10.771 -9.818 -13.909 1.00 0.00 37 ASP A CA 7
ATOM 9186 C C . ASP A 1 37 ? 9.579 -9.616 -12.976 1.00 0.00 37 ASP A C 7
ATOM 9187 O O . ASP A 1 37 ? 8.475 -10.083 -13.255 1.00 0.00 37 ASP A O 7
ATOM 9196 N N . ASP A 1 38 ? 9.809 -8.919 -11.865 1.00 0.00 38 ASP A N 7
ATOM 9197 C CA . ASP A 1 38 ? 8.756 -8.657 -10.891 1.00 0.00 38 ASP A CA 7
ATOM 9198 C C . ASP A 1 38 ? 7.897 -7.470 -11.319 1.00 0.00 38 ASP A C 7
ATOM 9199 O O . ASP A 1 38 ? 8.251 -6.732 -12.240 1.00 0.00 38 ASP A O 7
ATOM 9208 N N . GLU A 1 39 ? 6.767 -7.294 -10.641 1.00 0.00 39 GLU A N 7
ATOM 9209 C CA . GLU A 1 39 ? 5.854 -6.198 -10.942 1.00 0.00 39 GLU A CA 7
ATOM 9210 C C . GLU A 1 39 ? 4.933 -5.923 -9.758 1.00 0.00 39 GLU A C 7
ATOM 9211 O O . GLU A 1 39 ? 4.143 -6.779 -9.361 1.00 0.00 39 GLU A O 7
ATOM 9223 N N . ILE A 1 40 ? 5.040 -4.723 -9.197 1.00 0.00 40 ILE A N 7
ATOM 9224 C CA . ILE A 1 40 ? 4.217 -4.338 -8.057 1.00 0.00 40 ILE A CA 7
ATOM 9225 C C . ILE A 1 40 ? 3.465 -3.041 -8.333 1.00 0.00 40 ILE A C 7
ATOM 9226 O O . ILE A 1 40 ? 3.904 -2.215 -9.132 1.00 0.00 40 ILE A O 7
ATOM 9242 N N . ALA A 1 41 ? 2.329 -2.868 -7.663 1.00 0.00 41 ALA A N 7
ATOM 9243 C CA . ALA A 1 41 ? 1.515 -1.672 -7.834 1.00 0.00 41 ALA A CA 7
ATOM 9244 C C . ALA A 1 41 ? 1.171 -1.048 -6.485 1.00 0.00 41 ALA A C 7
ATOM 9245 O O . ALA A 1 41 ? 1.091 -1.743 -5.472 1.00 0.00 41 ALA A O 7
ATOM 9252 N N . ILE A 1 42 ? 0.972 0.266 -6.479 1.00 0.00 42 ILE A N 7
ATOM 9253 C CA . ILE A 1 42 ? 0.640 0.980 -5.252 1.00 0.00 42 ILE A CA 7
ATOM 9254 C C . ILE A 1 42 ? -0.452 2.016 -5.493 1.00 0.00 42 ILE A C 7
ATOM 9255 O O . ILE A 1 42 ? -0.345 2.850 -6.392 1.00 0.00 42 ILE A O 7
ATOM 9271 N N . ILE A 1 43 ? -1.502 1.960 -4.679 1.00 0.00 43 ILE A N 7
ATOM 9272 C CA . ILE A 1 43 ? -2.613 2.895 -4.798 1.00 0.00 43 ILE A CA 7
ATOM 9273 C C . ILE A 1 43 ? -2.574 3.930 -3.679 1.00 0.00 43 ILE A C 7
ATOM 9274 O O . ILE A 1 43 ? -2.749 3.598 -2.506 1.00 0.00 43 ILE A O 7
ATOM 9290 N N . SER A 1 44 ? -2.339 5.184 -4.048 1.00 0.00 44 SER A N 7
ATOM 9291 C CA . SER A 1 44 ? -2.272 6.265 -3.071 1.00 0.00 44 SER A CA 7
ATOM 9292 C C . SER A 1 44 ? -3.668 6.717 -2.662 1.00 0.00 44 SER A C 7
ATOM 9293 O O . SER A 1 44 ? -4.530 6.946 -3.511 1.00 0.00 44 SER A O 7
ATOM 9301 N N . ILE A 1 45 ? -3.888 6.845 -1.355 1.00 0.00 45 ILE A N 7
ATOM 9302 C CA . ILE A 1 45 ? -5.182 7.272 -0.845 1.00 0.00 45 ILE A CA 7
ATOM 9303 C C . ILE A 1 45 ? -5.029 7.974 0.497 1.00 0.00 45 ILE A C 7
ATOM 9304 O O . ILE A 1 45 ? -4.090 7.704 1.244 1.00 0.00 45 ILE A O 7
ATOM 9320 N N . LYS A 1 46 ? -5.958 8.873 0.801 1.00 0.00 46 LYS A N 7
ATOM 9321 C CA . LYS A 1 46 ? -5.920 9.606 2.059 1.00 0.00 46 LYS A CA 7
ATOM 9322 C C . LYS A 1 46 ? -5.759 8.647 3.236 1.00 0.00 46 LYS A C 7
ATOM 9323 O O . LYS A 1 46 ? -4.663 8.489 3.773 1.00 0.00 46 LYS A O 7
ATOM 9342 N N . GLY A 1 47 ? -6.857 8.007 3.628 1.00 0.00 47 GLY A N 7
ATOM 9343 C CA . GLY A 1 47 ? -6.816 7.067 4.734 1.00 0.00 47 GLY A CA 7
ATOM 9344 C C . GLY A 1 47 ? -6.140 7.638 5.969 1.00 0.00 47 GLY A C 7
ATOM 9345 O O . GLY A 1 47 ? -5.691 6.889 6.836 1.00 0.00 47 GLY A O 7
ATOM 9349 N N . THR A 1 48 ? -6.064 8.967 6.048 1.00 0.00 48 THR A N 7
ATOM 9350 C CA . THR A 1 48 ? -5.434 9.636 7.183 1.00 0.00 48 THR A CA 7
ATOM 9351 C C . THR A 1 48 ? -4.111 8.969 7.549 1.00 0.00 48 THR A C 7
ATOM 9352 O O . THR A 1 48 ? -3.711 8.961 8.713 1.00 0.00 48 THR A O 7
ATOM 9363 N N . GLN A 1 49 ? -3.438 8.402 6.550 1.00 0.00 49 GLN A N 7
ATOM 9364 C CA . GLN A 1 49 ? -2.165 7.727 6.776 1.00 0.00 49 GLN A CA 7
ATOM 9365 C C . GLN A 1 49 ? -1.177 7.998 5.644 1.00 0.00 49 GLN A C 7
ATOM 9366 O O . GLN A 1 49 ? -0.123 8.595 5.864 1.00 0.00 49 GLN A O 7
ATOM 9380 N N . SER A 1 50 ? -1.512 7.554 4.433 1.00 0.00 50 SER A N 7
ATOM 9381 C CA . SER A 1 50 ? -0.640 7.749 3.280 1.00 0.00 50 SER A CA 7
ATOM 9382 C C . SER A 1 50 ? -1.155 6.972 2.082 1.00 0.00 50 SER A C 7
ATOM 9383 O O . SER A 1 50 ? -1.622 7.550 1.101 1.00 0.00 50 SER A O 7
ATOM 9391 N N . ASN A 1 51 ? -1.060 5.659 2.178 1.00 0.00 51 ASN A N 7
ATOM 9392 C CA . ASN A 1 51 ? -1.509 4.776 1.110 1.00 0.00 51 ASN A CA 7
ATOM 9393 C C . ASN A 1 51 ? -1.302 3.311 1.482 1.00 0.00 51 ASN A C 7
ATOM 9394 O O . ASN A 1 51 ? -0.984 2.988 2.627 1.00 0.00 51 ASN A O 7
ATOM 9405 N N . HIS A 1 52 ? -1.482 2.429 0.502 1.00 0.00 52 HIS A N 7
ATOM 9406 C CA . HIS A 1 52 ? -1.313 0.996 0.716 1.00 0.00 52 HIS A CA 7
ATOM 9407 C C . HIS A 1 52 ? -0.639 0.345 -0.489 1.00 0.00 52 HIS A C 7
ATOM 9408 O O . HIS A 1 52 ? -0.806 0.795 -1.623 1.00 0.00 52 HIS A O 7
ATOM 9423 N N . VAL A 1 53 ? 0.125 -0.712 -0.235 1.00 0.00 53 VAL A N 7
ATOM 9424 C CA . VAL A 1 53 ? 0.826 -1.419 -1.301 1.00 0.00 53 VAL A CA 7
ATOM 9425 C C . VAL A 1 53 ? 0.242 -2.813 -1.523 1.00 0.00 53 VAL A C 7
ATOM 9426 O O . VAL A 1 53 ? -0.400 -3.377 -0.638 1.00 0.00 53 VAL A O 7
ATOM 9439 N N . LEU A 1 54 ? 0.474 -3.360 -2.712 1.00 0.00 54 LEU A N 7
ATOM 9440 C CA . LEU A 1 54 ? -0.022 -4.688 -3.056 1.00 0.00 54 LEU A CA 7
ATOM 9441 C C . LEU A 1 54 ? 0.842 -5.323 -4.141 1.00 0.00 54 LEU A C 7
ATOM 9442 O O . LEU A 1 54 ? 1.088 -4.719 -5.185 1.00 0.00 54 LEU A O 7
ATOM 9458 N N . PHE A 1 55 ? 1.305 -6.543 -3.886 1.00 0.00 55 PHE A N 7
ATOM 9459 C CA . PHE A 1 55 ? 2.146 -7.257 -4.842 1.00 0.00 55 PHE A CA 7
ATOM 9460 C C . PHE A 1 55 ? 1.342 -7.682 -6.067 1.00 0.00 55 PHE A C 7
ATOM 9461 O O . PHE A 1 55 ? 0.165 -8.023 -5.961 1.00 0.00 55 PHE A O 7
ATOM 9478 N N . LEU A 1 56 ? 1.990 -7.659 -7.228 1.00 0.00 56 LEU A N 7
ATOM 9479 C CA . LEU A 1 56 ? 1.338 -8.044 -8.475 1.00 0.00 56 LEU A CA 7
ATOM 9480 C C . LEU A 1 56 ? 2.087 -9.190 -9.150 1.00 0.00 56 LEU A C 7
ATOM 9481 O O . LEU A 1 56 ? 3.308 -9.146 -9.295 1.00 0.00 56 LEU A O 7
ATOM 9497 N N . SER A 1 57 ? 1.348 -10.217 -9.557 1.00 0.00 57 SER A N 7
ATOM 9498 C CA . SER A 1 57 ? 1.943 -11.374 -10.215 1.00 0.00 57 SER A CA 7
ATOM 9499 C C . SER A 1 57 ? 2.672 -10.960 -11.493 1.00 0.00 57 SER A C 7
ATOM 9500 O O . SER A 1 57 ? 3.889 -10.773 -11.490 1.00 0.00 57 SER A O 7
ATOM 9508 N N . SER A 1 58 ? 1.923 -10.816 -12.582 1.00 0.00 58 SER A N 7
ATOM 9509 C CA . SER A 1 58 ? 2.504 -10.423 -13.862 1.00 0.00 58 SER A CA 7
ATOM 9510 C C . SER A 1 58 ? 1.460 -9.775 -14.769 1.00 0.00 58 SER A C 7
ATOM 9511 O O . SER A 1 58 ? 1.624 -9.746 -15.988 1.00 0.00 58 SER A O 7
ATOM 9519 N N . TYR A 1 59 ? 0.390 -9.256 -14.167 1.00 0.00 59 TYR A N 7
ATOM 9520 C CA . TYR A 1 59 ? -0.684 -8.608 -14.917 1.00 0.00 59 TYR A CA 7
ATOM 9521 C C . TYR A 1 59 ? -1.231 -9.529 -16.011 1.00 0.00 59 TYR A C 7
ATOM 9522 O O . TYR A 1 59 ? -2.244 -10.197 -15.814 1.00 0.00 59 TYR A O 7
ATOM 9540 N N . ASN A 1 60 ? -0.553 -9.567 -17.157 1.00 0.00 60 ASN A N 7
ATOM 9541 C CA . ASN A 1 60 ? -0.971 -10.411 -18.272 1.00 0.00 60 ASN A CA 7
ATOM 9542 C C . ASN A 1 60 ? -2.366 -10.030 -18.765 1.00 0.00 60 ASN A C 7
ATOM 9543 O O . ASN A 1 60 ? -2.511 -9.335 -19.769 1.00 0.00 60 ASN A O 7
ATOM 9554 N N . SER A 1 61 ? -3.390 -10.495 -18.054 1.00 0.00 61 SER A N 7
ATOM 9555 C CA . SER A 1 61 ? -4.772 -10.209 -18.422 1.00 0.00 61 SER A CA 7
ATOM 9556 C C . SER A 1 61 ? -5.015 -8.707 -18.535 1.00 0.00 61 SER A C 7
ATOM 9557 O O . SER A 1 61 ? -4.181 -7.899 -18.122 1.00 0.00 61 SER A O 7
ATOM 9565 N N . VAL A 1 62 ? -6.161 -8.340 -19.097 1.00 0.00 62 VAL A N 7
ATOM 9566 C CA . VAL A 1 62 ? -6.519 -6.937 -19.265 1.00 0.00 62 VAL A CA 7
ATOM 9567 C C . VAL A 1 62 ? -8.024 -6.736 -19.128 1.00 0.00 62 VAL A C 7
ATOM 9568 O O . VAL A 1 62 ? -8.788 -7.700 -19.096 1.00 0.00 62 VAL A O 7
ATOM 9581 N N . ASP A 1 63 ? -8.443 -5.475 -19.047 1.00 0.00 63 ASP A N 7
ATOM 9582 C CA . ASP A 1 63 ? -9.859 -5.142 -18.913 1.00 0.00 63 ASP A CA 7
ATOM 9583 C C . ASP A 1 63 ? -10.405 -5.612 -17.567 1.00 0.00 63 ASP A C 7
ATOM 9584 O O . ASP A 1 63 ? -10.697 -4.800 -16.688 1.00 0.00 63 ASP A O 7
ATOM 9593 N N . GLU A 1 64 ? -10.538 -6.924 -17.410 1.00 0.00 64 GLU A N 7
ATOM 9594 C CA . GLU A 1 64 ? -11.045 -7.500 -16.171 1.00 0.00 64 GLU A CA 7
ATOM 9595 C C . GLU A 1 64 ? -10.105 -7.199 -15.009 1.00 0.00 64 GLU A C 7
ATOM 9596 O O . GLU A 1 64 ? -10.545 -6.809 -13.926 1.00 0.00 64 GLU A O 7
ATOM 9608 N N . ILE A 1 65 ? -8.809 -7.384 -15.240 1.00 0.00 65 ILE A N 7
ATOM 9609 C CA . ILE A 1 65 ? -7.805 -7.135 -14.213 1.00 0.00 65 ILE A CA 7
ATOM 9610 C C . ILE A 1 65 ? -7.660 -5.640 -13.940 1.00 0.00 65 ILE A C 7
ATOM 9611 O O . ILE A 1 65 ? -7.476 -5.224 -12.795 1.00 0.00 65 ILE A O 7
ATOM 9627 N N . ARG A 1 66 ? -7.746 -4.837 -14.996 1.00 0.00 66 ARG A N 7
ATOM 9628 C CA . ARG A 1 66 ? -7.626 -3.389 -14.866 1.00 0.00 66 ARG A CA 7
ATOM 9629 C C . ARG A 1 66 ? -8.716 -2.833 -13.955 1.00 0.00 66 ARG A C 7
ATOM 9630 O O . ARG A 1 66 ? -8.475 -1.919 -13.167 1.00 0.00 66 ARG A O 7
ATOM 9651 N N . LYS A 1 67 ? -9.916 -3.393 -14.069 1.00 0.00 67 LYS A N 7
ATOM 9652 C CA . LYS A 1 67 ? -11.044 -2.957 -13.256 1.00 0.00 67 LYS A CA 7
ATOM 9653 C C . LYS A 1 67 ? -10.945 -3.521 -11.842 1.00 0.00 67 LYS A C 7
ATOM 9654 O O . LYS A 1 67 ? -11.399 -2.901 -10.881 1.00 0.00 67 LYS A O 7
ATOM 9673 N N . GLU A 1 68 ? -10.348 -4.703 -11.725 1.00 0.00 68 GLU A N 7
ATOM 9674 C CA . GLU A 1 68 ? -10.188 -5.356 -10.431 1.00 0.00 68 GLU A CA 7
ATOM 9675 C C . GLU A 1 68 ? -9.316 -4.522 -9.498 1.00 0.00 68 GLU A C 7
ATOM 9676 O O . GLU A 1 68 ? -9.686 -4.261 -8.353 1.00 0.00 68 GLU A O 7
ATOM 9688 N N . LEU A 1 69 ? -8.152 -4.110 -9.992 1.00 0.00 69 LEU A N 7
ATOM 9689 C CA . LEU A 1 69 ? -7.226 -3.310 -9.199 1.00 0.00 69 LEU A CA 7
ATOM 9690 C C . LEU A 1 69 ? -7.841 -1.967 -8.826 1.00 0.00 69 LEU A C 7
ATOM 9691 O O . LEU A 1 69 ? -8.019 -1.664 -7.646 1.00 0.00 69 LEU A O 7
ATOM 9707 N N . GLU A 1 70 ? -8.165 -1.163 -9.836 1.00 0.00 70 GLU A N 7
ATOM 9708 C CA . GLU A 1 70 ? -8.763 0.149 -9.604 1.00 0.00 70 GLU A CA 7
ATOM 9709 C C . GLU A 1 70 ? -9.945 0.044 -8.646 1.00 0.00 70 GLU A C 7
ATOM 9710 O O . GLU A 1 70 ? -10.251 0.986 -7.914 1.00 0.00 70 GLU A O 7
ATOM 9722 N N . GLU A 1 71 ? -10.601 -1.114 -8.652 1.00 0.00 71 GLU A N 7
ATOM 9723 C CA . GLU A 1 71 ? -11.744 -1.350 -7.780 1.00 0.00 71 GLU A CA 7
ATOM 9724 C C . GLU A 1 71 ? -11.298 -1.448 -6.326 1.00 0.00 71 GLU A C 7
ATOM 9725 O O . GLU A 1 71 ? -11.923 -0.872 -5.435 1.00 0.00 71 GLU A O 7
ATOM 9737 N N . ALA A 1 72 ? -10.210 -2.177 -6.093 1.00 0.00 72 ALA A N 7
ATOM 9738 C CA . ALA A 1 72 ? -9.680 -2.345 -4.745 1.00 0.00 72 ALA A CA 7
ATOM 9739 C C . ALA A 1 72 ? -8.882 -1.120 -4.299 1.00 0.00 72 ALA A C 7
ATOM 9740 O O . ALA A 1 72 ? -8.374 -1.078 -3.178 1.00 0.00 72 ALA A O 7
ATOM 9747 N N . GLY A 1 73 ? -8.774 -0.125 -5.177 1.00 0.00 73 GLY A N 7
ATOM 9748 C CA . GLY A 1 73 ? -8.035 1.077 -4.844 1.00 0.00 73 GLY A CA 7
ATOM 9749 C C . GLY A 1 73 ? -8.916 2.158 -4.246 1.00 0.00 73 GLY A C 7
ATOM 9750 O O . GLY A 1 73 ? -8.872 2.406 -3.041 1.00 0.00 73 GLY A O 7
ATOM 9754 N N . ALA A 1 74 ? -9.714 2.806 -5.089 1.00 0.00 74 ALA A N 7
ATOM 9755 C CA . ALA A 1 74 ? -10.603 3.870 -4.634 1.00 0.00 74 ALA A CA 7
ATOM 9756 C C . ALA A 1 74 ? -12.059 3.410 -4.576 1.00 0.00 74 ALA A C 7
ATOM 9757 O O . ALA A 1 74 ? -12.937 4.164 -4.160 1.00 0.00 74 ALA A O 7
ATOM 9764 N N . LYS A 1 75 ? -12.312 2.173 -4.995 1.00 0.00 75 LYS A N 7
ATOM 9765 C CA . LYS A 1 75 ? -13.665 1.628 -4.986 1.00 0.00 75 LYS A CA 7
ATOM 9766 C C . LYS A 1 75 ? -13.877 0.728 -3.768 1.00 0.00 75 LYS A C 7
ATOM 9767 O O . LYS A 1 75 ? -13.204 0.890 -2.750 1.00 0.00 75 LYS A O 7
ATOM 9786 N N . ILE A 1 76 ? -14.816 -0.215 -3.872 1.00 0.00 76 ILE A N 7
ATOM 9787 C CA . ILE A 1 76 ? -15.117 -1.135 -2.774 1.00 0.00 76 ILE A CA 7
ATOM 9788 C C . ILE A 1 76 ? -13.841 -1.623 -2.087 1.00 0.00 76 ILE A C 7
ATOM 9789 O O . ILE A 1 76 ? -12.839 -1.910 -2.743 1.00 0.00 76 ILE A O 7
ATOM 9805 N N . ASN A 1 77 ? -13.888 -1.709 -0.760 1.00 0.00 77 ASN A N 7
ATOM 9806 C CA . ASN A 1 77 ? -12.740 -2.154 0.025 1.00 0.00 77 ASN A CA 7
ATOM 9807 C C . ASN A 1 77 ? -12.231 -3.509 -0.457 1.00 0.00 77 ASN A C 7
ATOM 9808 O O . ASN A 1 77 ? -12.760 -4.082 -1.409 1.00 0.00 77 ASN A O 7
ATOM 9819 N N . HIS A 1 78 ? -11.198 -4.014 0.211 1.00 0.00 78 HIS A N 7
ATOM 9820 C CA . HIS A 1 78 ? -10.611 -5.301 -0.142 1.00 0.00 78 HIS A CA 7
ATOM 9821 C C . HIS A 1 78 ? -11.399 -6.455 0.476 1.00 0.00 78 HIS A C 7
ATOM 9822 O O . HIS A 1 78 ? -11.224 -7.609 0.088 1.00 0.00 78 HIS A O 7
ATOM 9837 N N . THR A 1 79 ? -12.264 -6.139 1.441 1.00 0.00 79 THR A N 7
ATOM 9838 C CA . THR A 1 79 ? -13.078 -7.148 2.115 1.00 0.00 79 THR A CA 7
ATOM 9839 C C . THR A 1 79 ? -12.242 -7.943 3.119 1.00 0.00 79 THR A C 7
ATOM 9840 O O . THR A 1 79 ? -11.072 -7.635 3.347 1.00 0.00 79 THR A O 7
ATOM 9851 N N . THR A 1 80 ? -12.851 -8.963 3.716 1.00 0.00 80 THR A N 7
ATOM 9852 C CA . THR A 1 80 ? -12.164 -9.800 4.697 1.00 0.00 80 THR A CA 7
ATOM 9853 C C . THR A 1 80 ? -10.828 -10.301 4.152 1.00 0.00 80 THR A C 7
ATOM 9854 O O . THR A 1 80 ? -10.520 -10.120 2.974 1.00 0.00 80 THR A O 7
ATOM 9865 N N . LEU A 1 81 ? -10.037 -10.922 5.020 1.00 0.00 81 LEU A N 7
ATOM 9866 C CA . LEU A 1 81 ? -8.730 -11.441 4.631 1.00 0.00 81 LEU A CA 7
ATOM 9867 C C . LEU A 1 81 ? -8.855 -12.728 3.820 1.00 0.00 81 LEU A C 7
ATOM 9868 O O . LEU A 1 81 ? -7.912 -13.133 3.140 1.00 0.00 81 LEU A O 7
ATOM 9884 N N . LYS A 1 82 ? -10.016 -13.374 3.894 1.00 0.00 82 LYS A N 7
ATOM 9885 C CA . LYS A 1 82 ? -10.240 -14.618 3.163 1.00 0.00 82 LYS A CA 7
ATOM 9886 C C . LYS A 1 82 ? -9.947 -14.439 1.674 1.00 0.00 82 LYS A C 7
ATOM 9887 O O . LYS A 1 82 ? -9.529 -15.378 0.997 1.00 0.00 82 LYS A O 7
ATOM 9906 N N . ILE A 1 83 ? -10.163 -13.227 1.174 1.00 0.00 83 ILE A N 7
ATOM 9907 C CA . ILE A 1 83 ? -9.917 -12.927 -0.230 1.00 0.00 83 ILE A CA 7
ATOM 9908 C C . ILE A 1 83 ? -8.457 -13.174 -0.588 1.00 0.00 83 ILE A C 7
ATOM 9909 O O . ILE A 1 83 ? -8.154 -13.780 -1.616 1.00 0.00 83 ILE A O 7
ATOM 9925 N N . LEU A 1 84 ? -7.556 -12.711 0.271 1.00 0.00 84 LEU A N 7
ATOM 9926 C CA . LEU A 1 84 ? -6.128 -12.893 0.049 1.00 0.00 84 LEU A CA 7
ATOM 9927 C C . LEU A 1 84 ? -5.796 -14.376 -0.046 1.00 0.00 84 LEU A C 7
ATOM 9928 O O . LEU A 1 84 ? -5.004 -14.793 -0.892 1.00 0.00 84 LEU A O 7
ATOM 9944 N N . GLU A 1 85 ? -6.420 -15.170 0.817 1.00 0.00 85 GLU A N 7
ATOM 9945 C CA . GLU A 1 85 ? -6.202 -16.608 0.818 1.00 0.00 85 GLU A CA 7
ATOM 9946 C C . GLU A 1 85 ? -6.641 -17.206 -0.515 1.00 0.00 85 GLU A C 7
ATOM 9947 O O . GLU A 1 85 ? -6.132 -18.242 -0.942 1.00 0.00 85 GLU A O 7
ATOM 9959 N N . GLY A 1 86 ? -7.589 -16.537 -1.169 1.00 0.00 86 GLY A N 7
ATOM 9960 C CA . GLY A 1 86 ? -8.079 -17.009 -2.449 1.00 0.00 86 GLY A CA 7
ATOM 9961 C C . GLY A 1 86 ? -7.136 -16.673 -3.588 1.00 0.00 86 GLY A C 7
ATOM 9962 O O . GLY A 1 86 ? -6.790 -17.542 -4.389 1.00 0.00 86 GLY A O 7
ATOM 9966 N N . HIS A 1 87 ? -6.718 -15.410 -3.663 1.00 0.00 87 HIS A N 7
ATOM 9967 C CA . HIS A 1 87 ? -5.808 -14.970 -4.718 1.00 0.00 87 HIS A CA 7
ATOM 9968 C C . HIS A 1 87 ? -5.494 -13.484 -4.585 1.00 0.00 87 HIS A C 7
ATOM 9969 O O . HIS A 1 87 ? -6.031 -12.657 -5.323 1.00 0.00 87 HIS A O 7
ATOM 9984 N N . LEU A 1 88 ? -4.618 -13.148 -3.643 1.00 0.00 88 LEU A N 7
ATOM 9985 C CA . LEU A 1 88 ? -4.233 -11.758 -3.423 1.00 0.00 88 LEU A CA 7
ATOM 9986 C C . LEU A 1 88 ? -3.370 -11.248 -4.573 1.00 0.00 88 LEU A C 7
ATOM 9987 O O . LEU A 1 88 ? -2.166 -11.579 -4.601 1.00 0.00 88 LEU A O 7
ATOM 10004 N N . LEU A 1 1 ? -14.442 19.274 -4.818 1.00 0.00 1 LEU A N 8
ATOM 10005 C CA . LEU A 1 1 ? -13.052 19.116 -5.323 1.00 0.00 1 LEU A CA 8
ATOM 10006 C C . LEU A 1 1 ? -12.847 17.740 -5.950 1.00 0.00 1 LEU A C 8
ATOM 10007 O O . LEU A 1 1 ? -13.558 16.787 -5.625 1.00 0.00 1 LEU A O 8
ATOM 10025 N N . PHE A 1 2 ? -11.871 17.642 -6.846 1.00 0.00 2 PHE A N 8
ATOM 10026 C CA . PHE A 1 2 ? -11.573 16.381 -7.516 1.00 0.00 2 PHE A CA 8
ATOM 10027 C C . PHE A 1 2 ? -10.799 15.445 -6.592 1.00 0.00 2 PHE A C 8
ATOM 10028 O O . PHE A 1 2 ? -9.870 15.865 -5.903 1.00 0.00 2 PHE A O 8
ATOM 10045 N N . ILE A 1 3 ? -11.190 14.175 -6.584 1.00 0.00 3 ILE A N 8
ATOM 10046 C CA . ILE A 1 3 ? -10.533 13.179 -5.744 1.00 0.00 3 ILE A CA 8
ATOM 10047 C C . ILE A 1 3 ? -9.592 12.302 -6.566 1.00 0.00 3 ILE A C 8
ATOM 10048 O O . ILE A 1 3 ? -10.027 11.373 -7.248 1.00 0.00 3 ILE A O 8
ATOM 10064 N N . ALA A 1 4 ? -8.301 12.605 -6.497 1.00 0.00 4 ALA A N 8
ATOM 10065 C CA . ALA A 1 4 ? -7.298 11.845 -7.234 1.00 0.00 4 ALA A CA 8
ATOM 10066 C C . ALA A 1 4 ? -6.427 11.026 -6.286 1.00 0.00 4 ALA A C 8
ATOM 10067 O O . ALA A 1 4 ? -5.984 11.521 -5.249 1.00 0.00 4 ALA A O 8
ATOM 10074 N N . THR A 1 5 ? -6.187 9.771 -6.650 1.00 0.00 5 THR A N 8
ATOM 10075 C CA . THR A 1 5 ? -5.370 8.881 -5.833 1.00 0.00 5 THR A CA 8
ATOM 10076 C C . THR A 1 5 ? -3.963 8.756 -6.408 1.00 0.00 5 THR A C 8
ATOM 10077 O O . THR A 1 5 ? -3.713 9.145 -7.549 1.00 0.00 5 THR A O 8
ATOM 10088 N N . LEU A 1 6 ? -3.050 8.211 -5.613 1.00 0.00 6 LEU A N 8
ATOM 10089 C CA . LEU A 1 6 ? -1.668 8.035 -6.046 1.00 0.00 6 LEU A CA 8
ATOM 10090 C C . LEU A 1 6 ? -1.451 6.634 -6.610 1.00 0.00 6 LEU A C 8
ATOM 10091 O O . LEU A 1 6 ? -1.614 5.639 -5.904 1.00 0.00 6 LEU A O 8
ATOM 10107 N N . LYS A 1 7 ? -1.084 6.565 -7.885 1.00 0.00 7 LYS A N 8
ATOM 10108 C CA . LYS A 1 7 ? -0.846 5.286 -8.544 1.00 0.00 7 LYS A CA 8
ATOM 10109 C C . LYS A 1 7 ? 0.624 5.125 -8.915 1.00 0.00 7 LYS A C 8
ATOM 10110 O O . LYS A 1 7 ? 1.153 5.869 -9.740 1.00 0.00 7 LYS A O 8
ATOM 10129 N N . GLY A 1 8 ? 1.278 4.143 -8.302 1.00 0.00 8 GLY A N 8
ATOM 10130 C CA . GLY A 1 8 ? 2.680 3.895 -8.581 1.00 0.00 8 GLY A CA 8
ATOM 10131 C C . GLY A 1 8 ? 2.901 2.560 -9.265 1.00 0.00 8 GLY A C 8
ATOM 10132 O O . GLY A 1 8 ? 2.890 1.515 -8.616 1.00 0.00 8 GLY A O 8
ATOM 10136 N N . ILE A 1 9 ? 3.098 2.593 -10.579 1.00 0.00 9 ILE A N 8
ATOM 10137 C CA . ILE A 1 9 ? 3.313 1.373 -11.347 1.00 0.00 9 ILE A CA 8
ATOM 10138 C C . ILE A 1 9 ? 4.770 0.925 -11.286 1.00 0.00 9 ILE A C 8
ATOM 10139 O O . ILE A 1 9 ? 5.528 1.106 -12.240 1.00 0.00 9 ILE A O 8
ATOM 10155 N N . PHE A 1 10 ? 5.153 0.328 -10.163 1.00 0.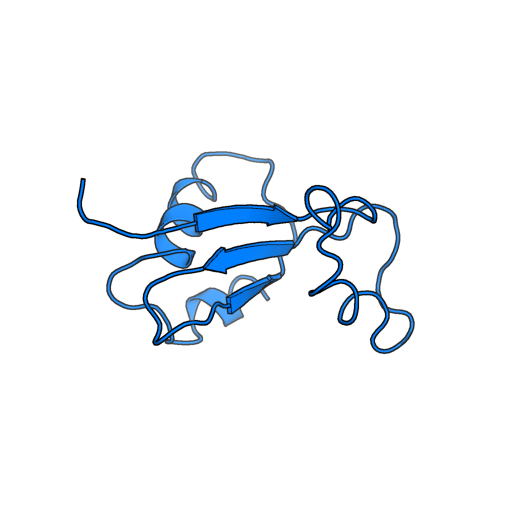00 10 PHE A N 8
ATOM 10156 C CA . PHE A 1 10 ? 6.516 -0.159 -9.982 1.00 0.00 10 PHE A CA 8
ATOM 10157 C C . PHE A 1 10 ? 6.744 -1.407 -10.829 1.00 0.00 10 PHE A C 8
ATOM 10158 O O . PHE A 1 10 ? 5.971 -2.362 -10.757 1.00 0.00 10 PHE A O 8
ATOM 10175 N N . THR A 1 11 ? 7.799 -1.395 -11.636 1.00 0.00 11 THR A N 8
ATOM 10176 C CA . THR A 1 11 ? 8.106 -2.532 -12.497 1.00 0.00 11 THR A CA 8
ATOM 10177 C C . THR A 1 11 ? 9.600 -2.696 -12.697 1.00 0.00 11 THR A C 8
ATOM 10178 O O . THR A 1 11 ? 10.388 -1.781 -12.434 1.00 0.00 11 THR A O 8
ATOM 10189 N N . LEU A 1 12 ? 9.981 -3.883 -13.157 1.00 0.00 12 LEU A N 8
ATOM 10190 C CA . LEU A 1 12 ? 11.376 -4.202 -13.393 1.00 0.00 12 LEU A CA 8
ATOM 10191 C C . LEU A 1 12 ? 12.205 -3.938 -12.143 1.00 0.00 12 LEU A C 8
ATOM 10192 O O . LEU A 1 12 ? 11.808 -3.173 -11.265 1.00 0.00 12 LEU A O 8
ATOM 10208 N N . LYS A 1 13 ? 13.363 -4.562 -12.072 1.00 0.00 13 LYS A N 8
ATOM 10209 C CA . LYS A 1 13 ? 14.249 -4.370 -10.932 1.00 0.00 13 LYS A CA 8
ATOM 10210 C C . LYS A 1 13 ? 14.567 -2.883 -10.761 1.00 0.00 13 LYS A C 8
ATOM 10211 O O . LYS A 1 13 ? 14.973 -2.444 -9.686 1.00 0.00 13 LYS A O 8
ATOM 10230 N N . ASP A 1 14 ? 14.355 -2.112 -11.831 1.00 0.00 14 ASP A N 8
ATOM 10231 C CA . ASP A 1 14 ? 14.592 -0.674 -11.807 1.00 0.00 14 ASP A CA 8
ATOM 10232 C C . ASP A 1 14 ? 13.337 0.079 -11.359 1.00 0.00 14 ASP A C 8
ATOM 10233 O O . ASP A 1 14 ? 13.267 1.304 -11.464 1.00 0.00 14 ASP A O 8
ATOM 10242 N N . LEU A 1 15 ? 12.346 -0.663 -10.855 1.00 0.00 15 LEU A N 8
ATOM 10243 C CA . LEU A 1 15 ? 11.092 -0.077 -10.386 1.00 0.00 15 LEU A CA 8
ATOM 10244 C C . LEU A 1 15 ? 11.301 1.178 -9.524 1.00 0.00 15 LEU A C 8
ATOM 10245 O O . LEU A 1 15 ? 10.470 2.085 -9.566 1.00 0.00 15 LEU A O 8
ATOM 10261 N N . PRO A 1 16 ? 12.387 1.269 -8.720 1.00 0.00 16 PRO A N 8
ATOM 10262 C CA . PRO A 1 16 ? 12.631 2.444 -7.867 1.00 0.00 16 PRO A CA 8
ATOM 10263 C C . PRO A 1 16 ? 12.975 3.695 -8.674 1.00 0.00 16 PRO A C 8
ATOM 10264 O O . PRO A 1 16 ? 13.998 4.338 -8.431 1.00 0.00 16 PRO A O 8
ATOM 10275 N N . GLU A 1 17 ? 12.114 4.033 -9.632 1.00 0.00 17 GLU A N 8
ATOM 10276 C CA . GLU A 1 17 ? 12.323 5.203 -10.479 1.00 0.00 17 GLU A CA 8
ATOM 10277 C C . GLU A 1 17 ? 12.325 6.485 -9.656 1.00 0.00 17 GLU A C 8
ATOM 10278 O O . GLU A 1 17 ? 11.360 7.251 -9.667 1.00 0.00 17 GLU A O 8
ATOM 10290 N N . GLU A 1 18 ? 13.422 6.708 -8.943 1.00 0.00 18 GLU A N 8
ATOM 10291 C CA . GLU A 1 18 ? 13.579 7.891 -8.104 1.00 0.00 18 GLU A CA 8
ATOM 10292 C C . GLU A 1 18 ? 14.745 7.714 -7.145 1.00 0.00 18 GLU A C 8
ATOM 10293 O O . GLU A 1 18 ? 15.670 8.527 -7.107 1.00 0.00 18 GLU A O 8
ATOM 10305 N N . PHE A 1 19 ? 14.686 6.643 -6.377 1.00 0.00 19 PHE A N 8
ATOM 10306 C CA . PHE A 1 19 ? 15.732 6.333 -5.407 1.00 0.00 19 PHE A CA 8
ATOM 10307 C C . PHE A 1 19 ? 15.537 4.941 -4.814 1.00 0.00 19 PHE A C 8
ATOM 10308 O O . PHE A 1 19 ? 16.317 4.026 -5.078 1.00 0.00 19 PHE A O 8
ATOM 10325 N N . ARG A 1 20 ? 14.491 4.791 -4.005 1.00 0.00 20 ARG A N 8
ATOM 10326 C CA . ARG A 1 20 ? 14.192 3.516 -3.364 1.00 0.00 20 ARG A CA 8
ATOM 10327 C C . ARG A 1 20 ? 12.865 3.587 -2.604 1.00 0.00 20 ARG A C 8
ATOM 10328 O O . ARG A 1 20 ? 12.801 4.148 -1.510 1.00 0.00 20 ARG A O 8
ATOM 10349 N N . PRO A 1 21 ? 11.786 3.020 -3.173 1.00 0.00 21 PRO A N 8
ATOM 10350 C CA . PRO A 1 21 ? 10.464 3.030 -2.538 1.00 0.00 21 PRO A CA 8
ATOM 10351 C C . PRO A 1 21 ? 10.391 2.108 -1.326 1.00 0.00 21 PRO A C 8
ATOM 10352 O O . PRO A 1 21 ? 11.415 1.648 -0.821 1.00 0.00 21 PRO A O 8
ATOM 10363 N N . PHE A 1 22 ? 9.172 1.844 -0.864 1.00 0.00 22 PHE A N 8
ATOM 10364 C CA . PHE A 1 22 ? 8.961 0.979 0.292 1.00 0.00 22 PHE A CA 8
ATOM 10365 C C . PHE A 1 22 ? 9.013 -0.492 -0.109 1.00 0.00 22 PHE A C 8
ATOM 10366 O O . PHE A 1 22 ? 9.625 -1.309 0.575 1.00 0.00 22 PHE A O 8
ATOM 10383 N N . VAL A 1 23 ? 8.365 -0.824 -1.220 1.00 0.00 23 VAL A N 8
ATOM 10384 C CA . VAL A 1 23 ? 8.335 -2.200 -1.708 1.00 0.00 23 VAL A CA 8
ATOM 10385 C C . VAL A 1 23 ? 9.742 -2.761 -1.913 1.00 0.00 23 VAL A C 8
ATOM 10386 O O . VAL A 1 23 ? 9.925 -3.976 -1.995 1.00 0.00 23 VAL A O 8
ATOM 10399 N N . ASP A 1 24 ? 10.732 -1.876 -1.999 1.00 0.00 24 ASP A N 8
ATOM 10400 C CA . ASP A 1 24 ? 12.119 -2.289 -2.200 1.00 0.00 24 ASP A CA 8
ATOM 10401 C C . ASP A 1 24 ? 12.507 -3.439 -1.273 1.00 0.00 24 ASP A C 8
ATOM 10402 O O . ASP A 1 24 ? 12.998 -4.472 -1.728 1.00 0.00 24 ASP A O 8
ATOM 10411 N N . TYR A 1 25 ? 12.293 -3.258 0.028 1.00 0.00 25 TYR A N 8
ATOM 10412 C CA . TYR A 1 25 ? 12.632 -4.294 0.999 1.00 0.00 25 TYR A CA 8
ATOM 10413 C C . TYR A 1 25 ? 11.963 -5.614 0.641 1.00 0.00 25 TYR A C 8
ATOM 10414 O O . TYR A 1 25 ? 12.486 -6.686 0.943 1.00 0.00 25 TYR A O 8
ATOM 10432 N N . LYS A 1 26 ? 10.811 -5.534 -0.014 1.00 0.00 26 LYS A N 8
ATOM 10433 C CA . LYS A 1 26 ? 10.089 -6.731 -0.421 1.00 0.00 26 LYS A CA 8
ATOM 10434 C C . LYS A 1 26 ? 10.811 -7.425 -1.572 1.00 0.00 26 LYS A C 8
ATOM 10435 O O . LYS A 1 26 ? 10.636 -8.623 -1.793 1.00 0.00 26 LYS A O 8
ATOM 10454 N N . ALA A 1 27 ? 11.628 -6.667 -2.300 1.00 0.00 27 ALA A N 8
ATOM 10455 C CA . ALA A 1 27 ? 12.378 -7.216 -3.419 1.00 0.00 27 ALA A CA 8
ATOM 10456 C C . ALA A 1 27 ? 13.551 -8.057 -2.929 1.00 0.00 27 ALA A C 8
ATOM 10457 O O . ALA A 1 27 ? 13.995 -8.978 -3.616 1.00 0.00 27 ALA A O 8
ATOM 10464 N N . GLY A 1 28 ? 14.054 -7.737 -1.737 1.00 0.00 28 GLY A N 8
ATOM 10465 C CA . GLY A 1 28 ? 15.173 -8.482 -1.190 1.00 0.00 28 GLY A CA 8
ATOM 10466 C C . GLY A 1 28 ? 15.065 -8.698 0.308 1.00 0.00 28 GLY A C 8
ATOM 10467 O O . GLY A 1 28 ? 16.078 -8.736 1.007 1.00 0.00 28 GLY A O 8
ATOM 10471 N N . LEU A 1 29 ? 13.839 -8.838 0.806 1.00 0.00 29 LEU A N 8
ATOM 10472 C CA . LEU A 1 29 ? 13.619 -9.049 2.235 1.00 0.00 29 LEU A CA 8
ATOM 10473 C C . LEU A 1 29 ? 14.395 -10.262 2.744 1.00 0.00 29 LEU A C 8
ATOM 10474 O O . LEU A 1 29 ? 14.693 -10.363 3.934 1.00 0.00 29 LEU A O 8
ATOM 10490 N N . GLU A 1 30 ? 14.723 -11.169 1.834 1.00 0.00 30 GLU A N 8
ATOM 10491 C CA . GLU A 1 30 ? 15.473 -12.376 2.175 1.00 0.00 30 GLU A CA 8
ATOM 10492 C C . GLU A 1 30 ? 15.662 -13.255 0.945 1.00 0.00 30 GLU A C 8
ATOM 10493 O O . GLU A 1 30 ? 15.511 -14.476 1.009 1.00 0.00 30 GLU A O 8
ATOM 10505 N N . LYS A 1 31 ? 15.988 -12.625 -0.177 1.00 0.00 31 LYS A N 8
ATOM 10506 C CA . LYS A 1 31 ? 16.193 -13.344 -1.428 1.00 0.00 31 LYS A CA 8
ATOM 10507 C C . LYS A 1 31 ? 14.954 -14.154 -1.790 1.00 0.00 31 LYS A C 8
ATOM 10508 O O . LYS A 1 31 ? 15.048 -15.304 -2.218 1.00 0.00 31 LYS A O 8
ATOM 10527 N N . LYS A 1 32 ? 13.792 -13.539 -1.608 1.00 0.00 32 LYS A N 8
ATOM 10528 C CA . LYS A 1 32 ? 12.524 -14.193 -1.908 1.00 0.00 32 LYS A CA 8
ATOM 10529 C C . LYS A 1 32 ? 12.273 -14.230 -3.411 1.00 0.00 32 LYS A C 8
ATOM 10530 O O . LYS A 1 32 ? 12.234 -15.300 -4.018 1.00 0.00 32 LYS A O 8
ATOM 10549 N N . LYS A 1 33 ? 12.098 -13.054 -4.004 1.00 0.00 33 LYS A N 8
ATOM 10550 C CA . LYS A 1 33 ? 11.846 -12.955 -5.435 1.00 0.00 33 LYS A CA 8
ATOM 10551 C C . LYS A 1 33 ? 12.442 -11.673 -6.010 1.00 0.00 33 LYS A C 8
ATOM 10552 O O . LYS A 1 33 ? 12.402 -10.619 -5.377 1.00 0.00 33 LYS A O 8
ATOM 10571 N N . LEU A 1 34 ? 12.989 -11.772 -7.217 1.00 0.00 34 LEU A N 8
ATOM 10572 C CA . LEU A 1 34 ? 13.584 -10.620 -7.883 1.00 0.00 34 LEU A CA 8
ATOM 10573 C C . LEU A 1 34 ? 12.628 -10.063 -8.929 1.00 0.00 34 LEU A C 8
ATOM 10574 O O . LEU A 1 34 ? 11.683 -10.739 -9.336 1.00 0.00 34 LEU A O 8
ATOM 10590 N N . SER A 1 35 ? 12.868 -8.831 -9.362 1.00 0.00 35 SER A N 8
ATOM 10591 C CA . SER A 1 35 ? 12.015 -8.208 -10.358 1.00 0.00 35 SER A CA 8
ATOM 10592 C C . SER A 1 35 ? 12.484 -8.562 -11.769 1.00 0.00 35 SER A C 8
ATOM 10593 O O . SER A 1 35 ? 12.105 -9.605 -12.297 1.00 0.00 35 SER A O 8
ATOM 10601 N N . ASP A 1 36 ? 13.304 -7.703 -12.377 1.00 0.00 36 ASP A N 8
ATOM 10602 C CA . ASP A 1 36 ? 13.799 -7.951 -13.728 1.00 0.00 36 ASP A CA 8
ATOM 10603 C C . ASP A 1 36 ? 12.637 -7.996 -14.712 1.00 0.00 36 ASP A C 8
ATOM 10604 O O . ASP A 1 36 ? 12.445 -7.079 -15.509 1.00 0.00 36 ASP A O 8
ATOM 10613 N N . ASP A 1 37 ? 11.852 -9.063 -14.631 1.00 0.00 37 ASP A N 8
ATOM 10614 C CA . ASP A 1 37 ? 10.688 -9.232 -15.488 1.00 0.00 37 ASP A CA 8
ATOM 10615 C C . ASP A 1 37 ? 9.404 -9.208 -14.657 1.00 0.00 37 ASP A C 8
ATOM 10616 O O . ASP A 1 37 ? 8.308 -9.392 -15.186 1.00 0.00 37 ASP A O 8
ATOM 10625 N N . ASP A 1 38 ? 9.550 -8.981 -13.348 1.00 0.00 38 ASP A N 8
ATOM 10626 C CA . ASP A 1 38 ? 8.408 -8.935 -12.443 1.00 0.00 38 ASP A CA 8
ATOM 10627 C C . ASP A 1 38 ? 7.731 -7.568 -12.489 1.00 0.00 38 ASP A C 8
ATOM 10628 O O . ASP A 1 38 ? 8.081 -6.719 -13.309 1.00 0.00 38 ASP A O 8
ATOM 10637 N N . GLU A 1 39 ? 6.762 -7.360 -11.602 1.00 0.00 39 GLU A N 8
ATOM 10638 C CA . GLU A 1 39 ? 6.039 -6.095 -11.544 1.00 0.00 39 GLU A CA 8
ATOM 10639 C C . GLU A 1 39 ? 5.358 -5.913 -10.190 1.00 0.00 39 GLU A C 8
ATOM 10640 O O . GLU A 1 39 ? 5.019 -6.886 -9.518 1.00 0.00 39 GLU A O 8
ATOM 10652 N N . ILE A 1 40 ? 5.160 -4.658 -9.801 1.00 0.00 40 ILE A N 8
ATOM 10653 C CA . ILE A 1 40 ? 4.516 -4.341 -8.531 1.00 0.00 40 ILE A CA 8
ATOM 10654 C C . ILE A 1 40 ? 3.496 -3.221 -8.703 1.00 0.00 40 ILE A C 8
ATOM 10655 O O . ILE A 1 40 ? 3.785 -2.194 -9.318 1.00 0.00 40 ILE A O 8
ATOM 10671 N N . ALA A 1 41 ? 2.299 -3.426 -8.160 1.00 0.00 41 ALA A N 8
ATOM 10672 C CA . ALA A 1 41 ? 1.237 -2.432 -8.260 1.00 0.00 41 ALA A CA 8
ATOM 10673 C C . ALA A 1 41 ? 0.815 -1.926 -6.884 1.00 0.00 41 ALA A C 8
ATOM 10674 O O . ALA A 1 41 ? 0.290 -2.683 -6.067 1.00 0.00 41 ALA A O 8
ATOM 10681 N N . ILE A 1 42 ? 1.043 -0.640 -6.642 1.00 0.00 42 ILE A N 8
ATOM 10682 C CA . ILE A 1 42 ? 0.682 -0.021 -5.371 1.00 0.00 42 ILE A CA 8
ATOM 10683 C C . ILE A 1 42 ? -0.057 1.292 -5.606 1.00 0.00 42 ILE A C 8
ATOM 10684 O O . ILE A 1 42 ? 0.321 2.081 -6.472 1.00 0.00 42 ILE A O 8
ATOM 10700 N N . ILE A 1 43 ? -1.120 1.520 -4.839 1.00 0.00 43 ILE A N 8
ATOM 10701 C CA . ILE A 1 43 ? -1.910 2.737 -4.979 1.00 0.00 43 ILE A CA 8
ATOM 10702 C C . ILE A 1 43 ? -2.334 3.290 -3.623 1.00 0.00 43 ILE A C 8
ATOM 10703 O O . ILE A 1 43 ? -2.703 2.537 -2.722 1.00 0.00 43 ILE A O 8
ATOM 10719 N N . SER A 1 44 ? -2.282 4.611 -3.490 1.00 0.00 44 SER A N 8
ATOM 10720 C CA . SER A 1 44 ? -2.666 5.271 -2.248 1.00 0.00 44 SER A CA 8
ATOM 10721 C C . SER A 1 44 ? -4.131 5.694 -2.293 1.00 0.00 44 SER A C 8
ATOM 10722 O O . SER A 1 44 ? -4.580 6.306 -3.263 1.00 0.00 44 SER A O 8
ATOM 10730 N N . ILE A 1 45 ? -4.872 5.362 -1.242 1.00 0.00 45 ILE A N 8
ATOM 10731 C CA . ILE A 1 45 ? -6.288 5.705 -1.167 1.00 0.00 45 ILE A CA 8
ATOM 10732 C C . ILE A 1 45 ? -6.487 7.099 -0.583 1.00 0.00 45 ILE A C 8
ATOM 10733 O O . ILE A 1 45 ? -6.949 8.011 -1.269 1.00 0.00 45 ILE A O 8
ATOM 10749 N N . LYS A 1 46 ? -6.138 7.256 0.689 1.00 0.00 46 LYS A N 8
ATOM 10750 C CA . LYS A 1 46 ? -6.280 8.538 1.367 1.00 0.00 46 LYS A CA 8
ATOM 10751 C C . LYS A 1 46 ? -4.953 9.291 1.408 1.00 0.00 46 LYS A C 8
ATOM 10752 O O . LYS A 1 46 ? -4.929 10.516 1.518 1.00 0.00 46 LYS A O 8
ATOM 10771 N N . GLY A 1 47 ? -3.851 8.552 1.319 1.00 0.00 47 GLY A N 8
ATOM 10772 C CA . GLY A 1 47 ? -2.539 9.173 1.350 1.00 0.00 47 GLY A CA 8
ATOM 10773 C C . GLY A 1 47 ? -2.128 9.583 2.750 1.00 0.00 47 GLY A C 8
ATOM 10774 O O . GLY A 1 47 ? -1.137 9.087 3.284 1.00 0.00 47 GLY A O 8
ATOM 10778 N N . THR A 1 48 ? -2.896 10.489 3.347 1.00 0.00 48 THR A N 8
ATOM 10779 C CA . THR A 1 48 ? -2.609 10.965 4.695 1.00 0.00 48 THR A CA 8
ATOM 10780 C C . THR A 1 48 ? -2.989 9.914 5.733 1.00 0.00 48 THR A C 8
ATOM 10781 O O . THR A 1 48 ? -2.404 9.856 6.815 1.00 0.00 48 THR A O 8
ATOM 10792 N N . GLN A 1 49 ? -3.972 9.082 5.396 1.00 0.00 49 GLN A N 8
ATOM 10793 C CA . GLN A 1 49 ? -4.428 8.034 6.300 1.00 0.00 49 GLN A CA 8
ATOM 10794 C C . GLN A 1 49 ? -3.628 6.752 6.094 1.00 0.00 49 GLN A C 8
ATOM 10795 O O . GLN A 1 49 ? -2.952 6.279 7.008 1.00 0.00 49 GLN A O 8
ATOM 10809 N N . SER A 1 50 ? -3.707 6.190 4.890 1.00 0.00 50 SER A N 8
ATOM 10810 C CA . SER A 1 50 ? -2.986 4.960 4.576 1.00 0.00 50 SER A CA 8
ATOM 10811 C C . SER A 1 50 ? -3.182 4.560 3.116 1.00 0.00 50 SER A C 8
ATOM 10812 O O . SER A 1 50 ? -3.964 5.174 2.392 1.00 0.00 50 SER A O 8
ATOM 10820 N N . ASN A 1 51 ? -2.463 3.524 2.695 1.00 0.00 51 ASN A N 8
ATOM 10821 C CA . ASN A 1 51 ? -2.552 3.030 1.325 1.00 0.00 51 ASN A CA 8
ATOM 10822 C C . ASN A 1 51 ? -2.599 1.504 1.304 1.00 0.00 51 ASN A C 8
ATOM 10823 O O . ASN A 1 51 ? -2.693 0.864 2.351 1.00 0.00 51 ASN A O 8
ATOM 10834 N N . HIS A 1 52 ? -2.532 0.925 0.109 1.00 0.00 52 HIS A N 8
ATOM 10835 C CA . HIS A 1 52 ? -2.567 -0.527 -0.035 1.00 0.00 52 HIS A CA 8
ATOM 10836 C C . HIS A 1 52 ? -1.473 -1.013 -0.986 1.00 0.00 52 HIS A C 8
ATOM 10837 O O . HIS A 1 52 ? -1.160 -0.354 -1.978 1.00 0.00 52 HIS A O 8
ATOM 10852 N N . VAL A 1 53 ? -0.903 -2.174 -0.675 1.00 0.00 53 VAL A N 8
ATOM 10853 C CA . VAL A 1 53 ? 0.149 -2.755 -1.500 1.00 0.00 53 VAL A CA 8
ATOM 10854 C C . VAL A 1 53 ? -0.369 -3.970 -2.263 1.00 0.00 53 VAL A C 8
ATOM 10855 O O . VAL A 1 53 ? -1.041 -4.831 -1.696 1.00 0.00 53 VAL A O 8
ATOM 10868 N N . LEU A 1 54 ? -0.057 -4.031 -3.553 1.00 0.00 54 LEU A N 8
ATOM 10869 C CA . LEU A 1 54 ? -0.497 -5.140 -4.391 1.00 0.00 54 LEU A CA 8
ATOM 10870 C C . LEU A 1 54 ? 0.672 -5.736 -5.172 1.00 0.00 54 LEU A C 8
ATOM 10871 O O . LEU A 1 54 ? 1.458 -5.012 -5.784 1.00 0.00 54 LEU A O 8
ATOM 10887 N N . PHE A 1 55 ? 0.775 -7.061 -5.150 1.00 0.00 55 PHE A N 8
ATOM 10888 C CA . PHE A 1 55 ? 1.844 -7.757 -5.857 1.00 0.00 55 PHE A CA 8
ATOM 10889 C C . PHE A 1 55 ? 1.380 -8.183 -7.246 1.00 0.00 55 PHE A C 8
ATOM 10890 O O . PHE A 1 55 ? 0.292 -8.737 -7.405 1.00 0.00 55 PHE A O 8
ATOM 10907 N N . LEU A 1 56 ? 2.209 -7.917 -8.250 1.00 0.00 56 LEU A N 8
ATOM 10908 C CA . LEU A 1 56 ? 1.880 -8.270 -9.625 1.00 0.00 56 LEU A CA 8
ATOM 10909 C C . LEU A 1 56 ? 2.790 -9.382 -10.137 1.00 0.00 56 LEU A C 8
ATOM 10910 O O . LEU A 1 56 ? 3.744 -9.126 -10.872 1.00 0.00 56 LEU A O 8
ATOM 10926 N N . SER A 1 57 ? 2.487 -10.616 -9.749 1.00 0.00 57 SER A N 8
ATOM 10927 C CA . SER A 1 57 ? 3.276 -11.765 -10.176 1.00 0.00 57 SER A CA 8
ATOM 10928 C C . SER A 1 57 ? 3.259 -11.894 -11.695 1.00 0.00 57 SER A C 8
ATOM 10929 O O . SER A 1 57 ? 4.194 -12.427 -12.295 1.00 0.00 57 SER A O 8
ATOM 10937 N N . SER A 1 58 ? 2.190 -11.402 -12.313 1.00 0.00 58 SER A N 8
ATOM 10938 C CA . SER A 1 58 ? 2.047 -11.457 -13.762 1.00 0.00 58 SER A CA 8
ATOM 10939 C C . SER A 1 58 ? 1.176 -10.309 -14.261 1.00 0.00 58 SER A C 8
ATOM 10940 O O . SER A 1 58 ? 1.637 -9.443 -15.005 1.00 0.00 58 SER A O 8
ATOM 10948 N N . TYR A 1 59 ? -0.087 -10.307 -13.844 1.00 0.00 59 TYR A N 8
ATOM 10949 C CA . TYR A 1 59 ? -1.028 -9.264 -14.244 1.00 0.00 59 TYR A CA 8
ATOM 10950 C C . TYR A 1 59 ? -1.046 -9.088 -15.759 1.00 0.00 59 TYR A C 8
ATOM 10951 O O . TYR A 1 59 ? -0.336 -8.244 -16.305 1.00 0.00 59 TYR A O 8
ATOM 10969 N N . ASN A 1 60 ? -1.863 -9.891 -16.433 1.00 0.00 60 ASN A N 8
ATOM 10970 C CA . ASN A 1 60 ? -1.974 -9.826 -17.885 1.00 0.00 60 ASN A CA 8
ATOM 10971 C C . ASN A 1 60 ? -3.216 -9.044 -18.300 1.00 0.00 60 ASN A C 8
ATOM 10972 O O . ASN A 1 60 ? -4.331 -9.370 -17.895 1.00 0.00 60 ASN A O 8
ATOM 10983 N N . SER A 1 61 ? -3.016 -8.010 -19.113 1.00 0.00 61 SER A N 8
ATOM 10984 C CA . SER A 1 61 ? -4.120 -7.178 -19.584 1.00 0.00 61 SER A CA 8
ATOM 10985 C C . SER A 1 61 ? -5.265 -8.035 -20.115 1.00 0.00 61 SER A C 8
ATOM 10986 O O . SER A 1 61 ? -5.085 -8.829 -21.039 1.00 0.00 61 SER A O 8
ATOM 10994 N N . VAL A 1 62 ? -6.443 -7.870 -19.524 1.00 0.00 62 VAL A N 8
ATOM 10995 C CA . VAL A 1 62 ? -7.617 -8.630 -19.934 1.00 0.00 62 VAL A CA 8
ATOM 10996 C C . VAL A 1 62 ? -8.894 -8.036 -19.347 1.00 0.00 62 VAL A C 8
ATOM 10997 O O . VAL A 1 62 ? -9.867 -8.749 -19.104 1.00 0.00 62 VAL A O 8
ATOM 11010 N N . ASP A 1 63 ? -8.888 -6.724 -19.124 1.00 0.00 63 ASP A N 8
ATOM 11011 C CA . ASP A 1 63 ? -10.048 -6.032 -18.566 1.00 0.00 63 ASP A CA 8
ATOM 11012 C C . ASP A 1 63 ? -10.254 -6.391 -17.097 1.00 0.00 63 ASP A C 8
ATOM 11013 O O . ASP A 1 63 ? -10.270 -5.515 -16.232 1.00 0.00 63 ASP A O 8
ATOM 11022 N N . GLU A 1 64 ? -10.413 -7.683 -16.819 1.00 0.00 64 GLU A N 8
ATOM 11023 C CA . GLU A 1 64 ? -10.621 -8.155 -15.455 1.00 0.00 64 GLU A CA 8
ATOM 11024 C C . GLU A 1 64 ? -9.492 -7.689 -14.543 1.00 0.00 64 GLU A C 8
ATOM 11025 O O . GLU A 1 64 ? -9.721 -7.352 -13.381 1.00 0.00 64 GLU A O 8
ATOM 11037 N N . ILE A 1 65 ? -8.275 -7.671 -15.075 1.00 0.00 65 ILE A N 8
ATOM 11038 C CA . ILE A 1 65 ? -7.118 -7.241 -14.299 1.00 0.00 65 ILE A CA 8
ATOM 11039 C C . ILE A 1 65 ? -7.236 -5.768 -13.919 1.00 0.00 65 ILE A C 8
ATOM 11040 O O . ILE A 1 65 ? -6.841 -5.366 -12.824 1.00 0.00 65 ILE A O 8
ATOM 11056 N N . ARG A 1 66 ? -7.793 -4.971 -14.826 1.00 0.00 66 ARG A N 8
ATOM 11057 C CA . ARG A 1 66 ? -7.973 -3.544 -14.581 1.00 0.00 66 ARG A CA 8
ATOM 11058 C C . ARG A 1 66 ? -9.041 -3.313 -13.519 1.00 0.00 66 ARG A C 8
ATOM 11059 O O . ARG A 1 66 ? -8.812 -2.607 -12.536 1.00 0.00 66 ARG A O 8
ATOM 11080 N N . LYS A 1 67 ? -10.209 -3.915 -13.724 1.00 0.00 67 LYS A N 8
ATOM 11081 C CA . LYS A 1 67 ? -11.317 -3.780 -12.787 1.00 0.00 67 LYS A CA 8
ATOM 11082 C C . LYS A 1 67 ? -10.903 -4.203 -11.382 1.00 0.00 67 LYS A C 8
ATOM 11083 O O . LYS A 1 67 ? -11.433 -3.703 -10.389 1.00 0.00 67 LYS A O 8
ATOM 11102 N N . GLU A 1 68 ? -9.950 -5.127 -11.303 1.00 0.00 68 GLU A N 8
ATOM 11103 C CA . GLU A 1 68 ? -9.465 -5.615 -10.018 1.00 0.00 68 GLU A CA 8
ATOM 11104 C C . GLU A 1 68 ? -8.746 -4.508 -9.254 1.00 0.00 68 GLU A C 8
ATOM 11105 O O . GLU A 1 68 ? -8.984 -4.308 -8.063 1.00 0.00 68 GLU A O 8
ATOM 11117 N N . LEU A 1 69 ? -7.867 -3.794 -9.947 1.00 0.00 69 LEU A N 8
ATOM 11118 C CA . LEU A 1 69 ? -7.112 -2.707 -9.334 1.00 0.00 69 LEU A CA 8
ATOM 11119 C C . LEU A 1 69 ? -8.044 -1.634 -8.784 1.00 0.00 69 LEU A C 8
ATOM 11120 O O . LEU A 1 69 ? -8.102 -1.413 -7.575 1.00 0.00 69 LEU A O 8
ATOM 11136 N N . GLU A 1 70 ? -8.776 -0.972 -9.676 1.00 0.00 70 GLU A N 8
ATOM 11137 C CA . GLU A 1 70 ? -9.710 0.077 -9.272 1.00 0.00 70 GLU A CA 8
ATOM 11138 C C . GLU A 1 70 ? -10.579 -0.391 -8.109 1.00 0.00 70 GLU A C 8
ATOM 11139 O O . GLU A 1 70 ? -10.951 0.398 -7.238 1.00 0.00 70 GLU A O 8
ATOM 11151 N N . GLU A 1 71 ? -10.887 -1.685 -8.094 1.00 0.00 71 GLU A N 8
ATOM 11152 C CA . GLU A 1 71 ? -11.697 -2.264 -7.031 1.00 0.00 71 GLU A CA 8
ATOM 11153 C C . GLU A 1 71 ? -10.973 -2.151 -5.695 1.00 0.00 71 GLU A C 8
ATOM 11154 O O . GLU A 1 71 ? -11.576 -1.817 -4.674 1.00 0.00 71 GLU A O 8
ATOM 11166 N N . ALA A 1 72 ? -9.672 -2.423 -5.712 1.00 0.00 72 ALA A N 8
ATOM 11167 C CA . ALA A 1 72 ? -8.863 -2.342 -4.502 1.00 0.00 72 ALA A CA 8
ATOM 11168 C C . ALA A 1 72 ? -8.333 -0.927 -4.283 1.00 0.00 72 ALA A C 8
ATOM 11169 O O . ALA A 1 72 ? -7.530 -0.689 -3.381 1.00 0.00 72 ALA A O 8
ATOM 11176 N N . GLY A 1 73 ? -8.786 0.012 -5.112 1.00 0.00 73 GLY A N 8
ATOM 11177 C CA . GLY A 1 73 ? -8.345 1.388 -4.989 1.00 0.00 73 GLY A CA 8
ATOM 11178 C C . GLY A 1 73 ? -9.225 2.198 -4.058 1.00 0.00 73 GLY A C 8
ATOM 11179 O O . GLY A 1 73 ? -8.727 2.893 -3.172 1.00 0.00 73 GLY A O 8
ATOM 11183 N N . ALA A 1 74 ? -10.537 2.113 -4.255 1.00 0.00 74 ALA A N 8
ATOM 11184 C CA . ALA A 1 74 ? -11.477 2.850 -3.419 1.00 0.00 74 ALA A CA 8
ATOM 11185 C C . ALA A 1 74 ? -12.912 2.380 -3.636 1.00 0.00 74 ALA A C 8
ATOM 11186 O O . ALA A 1 74 ? -13.850 3.171 -3.556 1.00 0.00 74 ALA A O 8
ATOM 11193 N N . LYS A 1 75 ? -13.079 1.091 -3.909 1.00 0.00 75 LYS A N 8
ATOM 11194 C CA . LYS A 1 75 ? -14.405 0.528 -4.130 1.00 0.00 75 LYS A CA 8
ATOM 11195 C C . LYS A 1 75 ? -14.910 -0.182 -2.878 1.00 0.00 75 LYS A C 8
ATOM 11196 O O . LYS A 1 75 ? -14.124 -0.573 -2.016 1.00 0.00 75 LYS A O 8
ATOM 11215 N N . ILE A 1 76 ? -16.226 -0.342 -2.785 1.00 0.00 76 ILE A N 8
ATOM 11216 C CA . ILE A 1 76 ? -16.838 -1.005 -1.639 1.00 0.00 76 ILE A CA 8
ATOM 11217 C C . ILE A 1 76 ? -16.493 -2.492 -1.617 1.00 0.00 76 ILE A C 8
ATOM 11218 O O . ILE A 1 76 ? -17.349 -3.343 -1.860 1.00 0.00 76 ILE A O 8
ATOM 11234 N N . ASN A 1 77 ? -15.233 -2.796 -1.327 1.00 0.00 77 ASN A N 8
ATOM 11235 C CA . ASN A 1 77 ? -14.768 -4.178 -1.275 1.00 0.00 77 ASN A CA 8
ATOM 11236 C C . ASN A 1 77 ? -13.290 -4.233 -0.902 1.00 0.00 77 ASN A C 8
ATOM 11237 O O . ASN A 1 77 ? -12.702 -3.222 -0.516 1.00 0.00 77 ASN A O 8
ATOM 11248 N N . HIS A 1 78 ? -12.691 -5.415 -1.018 1.00 0.00 78 HIS A N 8
ATOM 11249 C CA . HIS A 1 78 ? -11.282 -5.589 -0.691 1.00 0.00 78 HIS A CA 8
ATOM 11250 C C . HIS A 1 78 ? -11.025 -5.256 0.777 1.00 0.00 78 HIS A C 8
ATOM 11251 O O . HIS A 1 78 ? -10.761 -4.105 1.126 1.00 0.00 78 HIS A O 8
ATOM 11266 N N . THR A 1 79 ? -11.103 -6.270 1.632 1.00 0.00 79 THR A N 8
ATOM 11267 C CA . THR A 1 79 ? -10.878 -6.086 3.061 1.00 0.00 79 THR A CA 8
ATOM 11268 C C . THR A 1 79 ? -10.969 -7.416 3.802 1.00 0.00 79 THR A C 8
ATOM 11269 O O . THR A 1 79 ? -11.043 -8.477 3.184 1.00 0.00 79 THR A O 8
ATOM 11280 N N . THR A 1 80 ? -10.958 -7.347 5.132 1.00 0.00 80 THR A N 8
ATOM 11281 C CA . THR A 1 80 ? -11.038 -8.541 5.974 1.00 0.00 80 THR A CA 8
ATOM 11282 C C . THR A 1 80 ? -10.099 -9.642 5.482 1.00 0.00 80 THR A C 8
ATOM 11283 O O . THR A 1 80 ? -10.351 -10.827 5.698 1.00 0.00 80 THR A O 8
ATOM 11294 N N . LEU A 1 81 ? -9.012 -9.243 4.826 1.00 0.00 81 LEU A N 8
ATOM 11295 C CA . LEU A 1 81 ? -8.029 -10.194 4.311 1.00 0.00 81 LEU A CA 8
ATOM 11296 C C . LEU A 1 81 ? -8.698 -11.330 3.534 1.00 0.00 81 LEU A C 8
ATOM 11297 O O . LEU A 1 81 ? -8.154 -12.431 3.440 1.00 0.00 81 LEU A O 8
ATOM 11313 N N . LYS A 1 82 ? -9.874 -11.058 2.978 1.00 0.00 82 LYS A N 8
ATOM 11314 C CA . LYS A 1 82 ? -10.604 -12.065 2.213 1.00 0.00 82 LYS A CA 8
ATOM 11315 C C . LYS A 1 82 ? -10.049 -12.178 0.798 1.00 0.00 82 LYS A C 8
ATOM 11316 O O . LYS A 1 82 ? -9.604 -13.246 0.382 1.00 0.00 82 LYS A O 8
ATOM 11335 N N . ILE A 1 83 ? -10.074 -11.071 0.063 1.00 0.00 83 ILE A N 8
ATOM 11336 C CA . ILE A 1 83 ? -9.566 -11.058 -1.303 1.00 0.00 83 ILE A CA 8
ATOM 11337 C C . ILE A 1 83 ? -8.131 -11.570 -1.352 1.00 0.00 83 ILE A C 8
ATOM 11338 O O . ILE A 1 83 ? -7.677 -12.079 -2.378 1.00 0.00 83 ILE A O 8
ATOM 11354 N N . LEU A 1 84 ? -7.425 -11.444 -0.232 1.00 0.00 84 LEU A N 8
ATOM 11355 C CA . LEU A 1 84 ? -6.047 -11.905 -0.148 1.00 0.00 84 LEU A CA 8
ATOM 11356 C C . LEU A 1 84 ? -6.002 -13.426 -0.102 1.00 0.00 84 LEU A C 8
ATOM 11357 O O . LEU A 1 84 ? -5.211 -14.054 -0.806 1.00 0.00 84 LEU A O 8
ATOM 11373 N N . GLU A 1 85 ? -6.866 -14.017 0.717 1.00 0.00 85 GLU A N 8
ATOM 11374 C CA . GLU A 1 85 ? -6.924 -15.467 0.828 1.00 0.00 85 GLU A CA 8
ATOM 11375 C C . GLU A 1 85 ? -7.561 -16.072 -0.422 1.00 0.00 85 GLU A C 8
ATOM 11376 O O . GLU A 1 85 ? -7.489 -17.281 -0.642 1.00 0.00 85 GLU A O 8
ATOM 11388 N N . GLY A 1 86 ? -8.184 -15.222 -1.238 1.00 0.00 86 GLY A N 8
ATOM 11389 C CA . GLY A 1 86 ? -8.819 -15.693 -2.452 1.00 0.00 86 GLY A CA 8
ATOM 11390 C C . GLY A 1 86 ? -7.911 -15.594 -3.663 1.00 0.00 86 GLY A C 8
ATOM 11391 O O . GLY A 1 86 ? -8.066 -16.351 -4.621 1.00 0.00 86 GLY A O 8
ATOM 11395 N N . HIS A 1 87 ? -6.961 -14.660 -3.628 1.00 0.00 87 HIS A N 8
ATOM 11396 C CA . HIS A 1 87 ? -6.037 -14.482 -4.744 1.00 0.00 87 HIS A CA 8
ATOM 11397 C C . HIS A 1 87 ? -4.838 -13.625 -4.343 1.00 0.00 87 HIS A C 8
ATOM 11398 O O . HIS A 1 87 ? -4.603 -12.561 -4.916 1.00 0.00 87 HIS A O 8
ATOM 11413 N N . LEU A 1 88 ? -4.079 -14.098 -3.360 1.00 0.00 88 LEU A N 8
ATOM 11414 C CA . LEU A 1 88 ? -2.901 -13.377 -2.892 1.00 0.00 88 LEU A CA 8
ATOM 11415 C C . LEU A 1 88 ? -2.078 -14.236 -1.936 1.00 0.00 88 LEU A C 8
ATOM 11416 O O . LEU A 1 88 ? -2.683 -15.008 -1.165 1.00 0.00 88 LEU A O 8
ATOM 11433 N N . LEU A 1 1 ? -8.106 20.542 -6.533 1.00 0.00 1 LEU A N 9
ATOM 11434 C CA . LEU A 1 1 ? -8.350 20.063 -5.147 1.00 0.00 1 LEU A CA 9
ATOM 11435 C C . LEU A 1 1 ? -9.467 19.027 -5.110 1.00 0.00 1 LEU A C 9
ATOM 11436 O O . LEU A 1 1 ? -10.565 19.297 -4.621 1.00 0.00 1 LEU A O 9
ATOM 11454 N N . PHE A 1 2 ? -9.181 17.837 -5.629 1.00 0.00 2 PHE A N 9
ATOM 11455 C CA . PHE A 1 2 ? -10.161 16.758 -5.657 1.00 0.00 2 PHE A CA 9
ATOM 11456 C C . PHE A 1 2 ? -9.671 15.561 -4.850 1.00 0.00 2 PHE A C 9
ATOM 11457 O O . PHE A 1 2 ? -8.593 15.600 -4.256 1.00 0.00 2 PHE A O 9
ATOM 11474 N N . ILE A 1 3 ? -10.467 14.498 -4.832 1.00 0.00 3 ILE A N 9
ATOM 11475 C CA . ILE A 1 3 ? -10.112 13.290 -4.097 1.00 0.00 3 ILE A CA 9
ATOM 11476 C C . ILE A 1 3 ? -8.793 12.710 -4.604 1.00 0.00 3 ILE A C 9
ATOM 11477 O O . ILE A 1 3 ? -8.724 12.164 -5.705 1.00 0.00 3 ILE A O 9
ATOM 11493 N N . ALA A 1 4 ? -7.748 12.833 -3.791 1.00 0.00 4 ALA A N 9
ATOM 11494 C CA . ALA A 1 4 ? -6.431 12.322 -4.156 1.00 0.00 4 ALA A CA 9
ATOM 11495 C C . ALA A 1 4 ? -6.484 10.825 -4.449 1.00 0.00 4 ALA A C 9
ATOM 11496 O O . ALA A 1 4 ? -6.826 10.025 -3.579 1.00 0.00 4 ALA A O 9
ATOM 11503 N N . THR A 1 5 ? -6.143 10.456 -5.680 1.00 0.00 5 THR A N 9
ATOM 11504 C CA . THR A 1 5 ? -6.153 9.056 -6.088 1.00 0.00 5 THR A CA 9
ATOM 11505 C C . THR A 1 5 ? -4.834 8.674 -6.753 1.00 0.00 5 THR A C 9
ATOM 11506 O O . THR A 1 5 ? -4.748 8.589 -7.979 1.00 0.00 5 THR A O 9
ATOM 11517 N N . LEU A 1 6 ? -3.810 8.443 -5.939 1.00 0.00 6 LEU A N 9
ATOM 11518 C CA . LEU A 1 6 ? -2.498 8.068 -6.451 1.00 0.00 6 LEU A CA 9
ATOM 11519 C C . LEU A 1 6 ? -2.489 6.615 -6.913 1.00 0.00 6 LEU A C 9
ATOM 11520 O O . LEU A 1 6 ? -2.799 5.706 -6.143 1.00 0.00 6 LEU A O 9
ATOM 11536 N N . LYS A 1 7 ? -2.133 6.403 -8.176 1.00 0.00 7 LYS A N 9
ATOM 11537 C CA . LYS A 1 7 ? -2.086 5.060 -8.742 1.00 0.00 7 LYS A CA 9
ATOM 11538 C C . LYS A 1 7 ? -0.747 4.805 -9.428 1.00 0.00 7 LYS A C 9
ATOM 11539 O O . LYS A 1 7 ? -0.652 4.832 -10.656 1.00 0.00 7 LYS A O 9
ATOM 11558 N N . GLY A 1 8 ? 0.283 4.558 -8.627 1.00 0.00 8 GLY A N 9
ATOM 11559 C CA . GLY A 1 8 ? 1.602 4.301 -9.173 1.00 0.00 8 GLY A CA 9
ATOM 11560 C C . GLY A 1 8 ? 1.771 2.862 -9.621 1.00 0.00 8 GLY A C 9
ATOM 11561 O O . GLY A 1 8 ? 0.975 1.995 -9.258 1.00 0.00 8 GLY A O 9
ATOM 11565 N N . ILE A 1 9 ? 2.808 2.607 -10.412 1.00 0.00 9 ILE A N 9
ATOM 11566 C CA . ILE A 1 9 ? 3.074 1.264 -10.909 1.00 0.00 9 ILE A CA 9
ATOM 11567 C C . ILE A 1 9 ? 4.567 0.951 -10.890 1.00 0.00 9 ILE A C 9
ATOM 11568 O O . ILE A 1 9 ? 5.317 1.398 -11.758 1.00 0.00 9 ILE A O 9
ATOM 11584 N N . PHE A 1 10 ? 4.990 0.175 -9.897 1.00 0.00 10 PHE A N 9
ATOM 11585 C CA . PHE A 1 10 ? 6.391 -0.206 -9.766 1.00 0.00 10 PHE A CA 9
ATOM 11586 C C . PHE A 1 10 ? 6.788 -1.176 -10.873 1.00 0.00 10 PHE A C 9
ATOM 11587 O O . PHE A 1 10 ? 6.211 -2.256 -10.998 1.00 0.00 10 PHE A O 9
ATOM 11604 N N . THR A 1 11 ? 7.772 -0.787 -11.677 1.00 0.00 11 THR A N 9
ATOM 11605 C CA . THR A 1 11 ? 8.232 -1.632 -12.773 1.00 0.00 11 THR A CA 9
ATOM 11606 C C . THR A 1 11 ? 9.747 -1.764 -12.778 1.00 0.00 11 THR A C 9
ATOM 11607 O O . THR A 1 11 ? 10.473 -0.793 -13.014 1.00 0.00 11 THR A O 9
ATOM 11618 N N . LEU A 1 12 ? 10.211 -2.982 -12.523 1.00 0.00 12 LEU A N 9
ATOM 11619 C CA . LEU A 1 12 ? 11.634 -3.274 -12.499 1.00 0.00 12 LEU A CA 9
ATOM 11620 C C . LEU A 1 12 ? 12.364 -2.382 -11.505 1.00 0.00 12 LEU A C 9
ATOM 11621 O O . LEU A 1 12 ? 12.046 -1.203 -11.354 1.00 0.00 12 LEU A O 9
ATOM 11637 N N . LYS A 1 13 ? 13.353 -2.952 -10.834 1.00 0.00 13 LYS A N 9
ATOM 11638 C CA . LYS A 1 13 ? 14.145 -2.206 -9.860 1.00 0.00 13 LYS A CA 9
ATOM 11639 C C . LYS A 1 13 ? 14.604 -0.874 -10.452 1.00 0.00 13 LYS A C 9
ATOM 11640 O O . LYS A 1 13 ? 14.839 0.093 -9.727 1.00 0.00 13 LYS A O 9
ATOM 11659 N N . ASP A 1 14 ? 14.723 -0.833 -11.779 1.00 0.00 14 ASP A N 9
ATOM 11660 C CA . ASP A 1 14 ? 15.145 0.374 -12.478 1.00 0.00 14 ASP A CA 9
ATOM 11661 C C . ASP A 1 14 ? 14.271 1.565 -12.100 1.00 0.00 14 ASP A C 9
ATOM 11662 O O . ASP A 1 14 ? 14.775 2.665 -11.884 1.00 0.00 14 ASP A O 9
ATOM 11671 N N . LEU A 1 15 ? 12.959 1.342 -12.022 1.00 0.00 15 LEU A N 9
ATOM 11672 C CA . LEU A 1 15 ? 12.027 2.408 -11.667 1.00 0.00 15 LEU A CA 9
ATOM 11673 C C . LEU A 1 15 ? 11.625 2.312 -10.194 1.00 0.00 15 LEU A C 9
ATOM 11674 O O . LEU A 1 15 ? 10.810 1.469 -9.823 1.00 0.00 15 LEU A O 9
ATOM 11690 N N . PRO A 1 16 ? 12.196 3.175 -9.330 1.00 0.00 16 PRO A N 9
ATOM 11691 C CA . PRO A 1 16 ? 11.898 3.178 -7.904 1.00 0.00 16 PRO A CA 9
ATOM 11692 C C . PRO A 1 16 ? 10.759 4.120 -7.545 1.00 0.00 16 PRO A C 9
ATOM 11693 O O . PRO A 1 16 ? 10.798 4.795 -6.514 1.00 0.00 16 PRO A O 9
ATOM 11704 N N . GLU A 1 17 ? 9.753 4.142 -8.411 1.00 0.00 17 GLU A N 9
ATOM 11705 C CA . GLU A 1 17 ? 8.558 4.981 -8.244 1.00 0.00 17 GLU A CA 9
ATOM 11706 C C . GLU A 1 17 ? 8.846 6.267 -7.473 1.00 0.00 17 GLU A C 9
ATOM 11707 O O . GLU A 1 17 ? 8.017 6.729 -6.691 1.00 0.00 17 GLU A O 9
ATOM 11719 N N . GLU A 1 18 ? 10.024 6.832 -7.703 1.00 0.00 18 GLU A N 9
ATOM 11720 C CA . GLU A 1 18 ? 10.443 8.066 -7.036 1.00 0.00 18 GLU A CA 9
ATOM 11721 C C . GLU A 1 18 ? 11.928 8.312 -7.248 1.00 0.00 18 GLU A C 9
ATOM 11722 O O . GLU A 1 18 ? 12.327 9.227 -7.966 1.00 0.00 18 GLU A O 9
ATOM 11734 N N . PHE A 1 19 ? 12.733 7.484 -6.609 1.00 0.00 19 PHE A N 9
ATOM 11735 C CA . PHE A 1 19 ? 14.185 7.593 -6.704 1.00 0.00 19 PHE A CA 9
ATOM 11736 C C . PHE A 1 19 ? 14.866 6.371 -6.090 1.00 0.00 19 PHE A C 9
ATOM 11737 O O . PHE A 1 19 ? 15.700 5.730 -6.728 1.00 0.00 19 PHE A O 9
ATOM 11754 N N . ARG A 1 20 ? 14.512 6.059 -4.848 1.00 0.00 20 ARG A N 9
ATOM 11755 C CA . ARG A 1 20 ? 15.095 4.916 -4.154 1.00 0.00 20 ARG A CA 9
ATOM 11756 C C . ARG A 1 20 ? 14.093 3.765 -4.064 1.00 0.00 20 ARG A C 9
ATOM 11757 O O . ARG A 1 20 ? 12.926 3.975 -3.733 1.00 0.00 20 ARG A O 9
ATOM 11778 N N . PRO A 1 21 ? 14.534 2.528 -4.360 1.00 0.00 21 PRO A N 9
ATOM 11779 C CA . PRO A 1 21 ? 13.665 1.348 -4.312 1.00 0.00 21 PRO A CA 9
ATOM 11780 C C . PRO A 1 21 ? 13.100 1.098 -2.917 1.00 0.00 21 PRO A C 9
ATOM 11781 O O . PRO A 1 21 ? 13.805 0.625 -2.027 1.00 0.00 21 PRO A O 9
ATOM 11792 N N . PHE A 1 22 ? 11.821 1.414 -2.738 1.00 0.00 22 PHE A N 9
ATOM 11793 C CA . PHE A 1 22 ? 11.157 1.218 -1.454 1.00 0.00 22 PHE A CA 9
ATOM 11794 C C . PHE A 1 22 ? 10.462 -0.141 -1.402 1.00 0.00 22 PHE A C 9
ATOM 11795 O O . PHE A 1 22 ? 10.196 -0.670 -0.323 1.00 0.00 22 PHE A O 9
ATOM 11812 N N . VAL A 1 23 ? 10.169 -0.700 -2.574 1.00 0.00 23 VAL A N 9
ATOM 11813 C CA . VAL A 1 23 ? 9.507 -1.999 -2.666 1.00 0.00 23 VAL A CA 9
ATOM 11814 C C . VAL A 1 23 ? 10.506 -3.114 -2.963 1.00 0.00 23 VAL A C 9
ATOM 11815 O O . VAL A 1 23 ? 10.116 -4.246 -3.252 1.00 0.00 23 VAL A O 9
ATOM 11828 N N . ASP A 1 24 ? 11.794 -2.795 -2.879 1.00 0.00 24 ASP A N 9
ATOM 11829 C CA . ASP A 1 24 ? 12.839 -3.779 -3.125 1.00 0.00 24 ASP A CA 9
ATOM 11830 C C . ASP A 1 24 ? 13.117 -4.591 -1.863 1.00 0.00 24 ASP A C 9
ATOM 11831 O O . ASP A 1 24 ? 13.637 -5.704 -1.930 1.00 0.00 24 ASP A O 9
ATOM 11840 N N . TYR A 1 25 ? 12.763 -4.024 -0.711 1.00 0.00 25 TYR A N 9
ATOM 11841 C CA . TYR A 1 25 ? 12.974 -4.693 0.565 1.00 0.00 25 TYR A CA 9
ATOM 11842 C C . TYR A 1 25 ? 12.034 -5.884 0.717 1.00 0.00 25 TYR A C 9
ATOM 11843 O O . TYR A 1 25 ? 12.417 -6.918 1.265 1.00 0.00 25 TYR A O 9
ATOM 11861 N N . LYS A 1 26 ? 10.805 -5.744 0.225 1.00 0.00 26 LYS A N 9
ATOM 11862 C CA . LYS A 1 26 ? 9.839 -6.832 0.314 1.00 0.00 26 LYS A CA 9
ATOM 11863 C C . LYS A 1 26 ? 10.213 -7.953 -0.648 1.00 0.00 26 LYS A C 9
ATOM 11864 O O . LYS A 1 26 ? 9.899 -9.119 -0.412 1.00 0.00 26 LYS A O 9
ATOM 11883 N N . ALA A 1 27 ? 10.901 -7.591 -1.726 1.00 0.00 27 ALA A N 9
ATOM 11884 C CA . ALA A 1 27 ? 11.335 -8.566 -2.717 1.00 0.00 27 ALA A CA 9
ATOM 11885 C C . ALA A 1 27 ? 12.518 -9.373 -2.194 1.00 0.00 27 ALA A C 9
ATOM 11886 O O . ALA A 1 27 ? 12.730 -10.516 -2.600 1.00 0.00 27 ALA A O 9
ATOM 11893 N N . GLY A 1 28 ? 13.286 -8.772 -1.287 1.00 0.00 28 GLY A N 9
ATOM 11894 C CA . GLY A 1 28 ? 14.437 -9.451 -0.721 1.00 0.00 28 GLY A CA 9
ATOM 11895 C C . GLY A 1 28 ? 14.397 -9.497 0.795 1.00 0.00 28 GLY A C 9
ATOM 11896 O O . GLY A 1 28 ? 15.436 -9.613 1.445 1.00 0.00 28 GLY A O 9
ATOM 11900 N N . LEU A 1 29 ? 13.196 -9.404 1.360 1.00 0.00 29 LEU A N 9
ATOM 11901 C CA . LEU A 1 29 ? 13.028 -9.434 2.809 1.00 0.00 29 LEU A CA 9
ATOM 11902 C C . LEU A 1 29 ? 13.437 -10.784 3.393 1.00 0.00 29 LEU A C 9
ATOM 11903 O O . LEU A 1 29 ? 13.632 -10.914 4.601 1.00 0.00 29 LEU A O 9
ATOM 11919 N N . GLU A 1 30 ? 13.565 -11.784 2.531 1.00 0.00 30 GLU A N 9
ATOM 11920 C CA . GLU A 1 30 ? 13.950 -13.122 2.967 1.00 0.00 30 GLU A CA 9
ATOM 11921 C C . GLU A 1 30 ? 14.972 -13.733 2.014 1.00 0.00 30 GLU A C 9
ATOM 11922 O O . GLU A 1 30 ? 14.801 -14.857 1.541 1.00 0.00 30 GLU A O 9
ATOM 11934 N N . LYS A 1 31 ? 16.032 -12.977 1.729 1.00 0.00 31 LYS A N 9
ATOM 11935 C CA . LYS A 1 31 ? 17.088 -13.428 0.827 1.00 0.00 31 LYS A CA 9
ATOM 11936 C C . LYS A 1 31 ? 16.494 -13.992 -0.455 1.00 0.00 31 LYS A C 9
ATOM 11937 O O . LYS A 1 31 ? 16.953 -15.006 -0.980 1.00 0.00 31 LYS A O 9
ATOM 11956 N N . LYS A 1 32 ? 15.468 -13.315 -0.948 1.00 0.00 32 LYS A N 9
ATOM 11957 C CA . LYS A 1 32 ? 14.788 -13.728 -2.171 1.00 0.00 32 LYS A CA 9
ATOM 11958 C C . LYS A 1 32 ? 15.379 -13.031 -3.397 1.00 0.00 32 LYS A C 9
ATOM 11959 O O . LYS A 1 32 ? 14.758 -13.001 -4.459 1.00 0.00 32 LYS A O 9
ATOM 11978 N N . LYS A 1 33 ? 16.580 -12.471 -3.244 1.00 0.00 33 LYS A N 9
ATOM 11979 C CA . LYS A 1 33 ? 17.254 -11.774 -4.339 1.00 0.00 33 LYS A CA 9
ATOM 11980 C C . LYS A 1 33 ? 16.299 -10.834 -5.074 1.00 0.00 33 LYS A C 9
ATOM 11981 O O . LYS A 1 33 ? 15.191 -10.569 -4.608 1.00 0.00 33 LYS A O 9
ATOM 12000 N N . LEU A 1 34 ? 16.737 -10.333 -6.226 1.00 0.00 34 LEU A N 9
ATOM 12001 C CA . LEU A 1 34 ? 15.920 -9.424 -7.024 1.00 0.00 34 LEU A CA 9
ATOM 12002 C C . LEU A 1 34 ? 15.783 -9.933 -8.455 1.00 0.00 34 LEU A C 9
ATOM 12003 O O . LEU A 1 34 ? 16.773 -10.277 -9.101 1.00 0.00 34 LEU A O 9
ATOM 12019 N N . SER A 1 35 ? 14.548 -9.978 -8.946 1.00 0.00 35 SER A N 9
ATOM 12020 C CA . SER A 1 35 ? 14.280 -10.445 -10.301 1.00 0.00 35 SER A CA 9
ATOM 12021 C C . SER A 1 35 ? 14.097 -9.269 -11.256 1.00 0.00 35 SER A C 9
ATOM 12022 O O . SER A 1 35 ? 14.284 -8.114 -10.877 1.00 0.00 35 SER A O 9
ATOM 12030 N N . ASP A 1 36 ? 13.731 -9.573 -12.497 1.00 0.00 36 ASP A N 9
ATOM 12031 C CA . ASP A 1 36 ? 13.523 -8.541 -13.507 1.00 0.00 36 ASP A CA 9
ATOM 12032 C C . ASP A 1 36 ? 12.034 -8.284 -13.731 1.00 0.00 36 ASP A C 9
ATOM 12033 O O . ASP A 1 36 ? 11.648 -7.228 -14.232 1.00 0.00 36 ASP A O 9
ATOM 12042 N N . ASP A 1 37 ? 11.202 -9.253 -13.358 1.00 0.00 37 ASP A N 9
ATOM 12043 C CA . ASP A 1 37 ? 9.759 -9.124 -13.522 1.00 0.00 37 ASP A CA 9
ATOM 12044 C C . ASP A 1 37 ? 9.099 -8.662 -12.226 1.00 0.00 37 ASP A C 9
ATOM 12045 O O . ASP A 1 37 ? 7.909 -8.890 -12.010 1.00 0.00 37 ASP A O 9
ATOM 12054 N N . ASP A 1 38 ? 9.877 -8.011 -11.367 1.00 0.00 38 ASP A N 9
ATOM 12055 C CA . ASP A 1 38 ? 9.365 -7.516 -10.094 1.00 0.00 38 ASP A CA 9
ATOM 12056 C C . ASP A 1 38 ? 8.397 -6.358 -10.313 1.00 0.00 38 ASP A C 9
ATOM 12057 O O . ASP A 1 38 ? 8.813 -5.215 -10.502 1.00 0.00 38 ASP A O 9
ATOM 12066 N N . GLU A 1 39 ? 7.102 -6.662 -10.292 1.00 0.00 39 GLU A N 9
ATOM 12067 C CA . GLU A 1 39 ? 6.076 -5.645 -10.492 1.00 0.00 39 GLU A CA 9
ATOM 12068 C C . GLU A 1 39 ? 5.255 -5.438 -9.223 1.00 0.00 39 GLU A C 9
ATOM 12069 O O . GLU A 1 39 ? 4.846 -6.399 -8.570 1.00 0.00 39 GLU A O 9
ATOM 12081 N N . ILE A 1 40 ? 5.018 -4.176 -8.880 1.00 0.00 40 ILE A N 9
ATOM 12082 C CA . ILE A 1 40 ? 4.245 -3.837 -7.692 1.00 0.00 40 ILE A CA 9
ATOM 12083 C C . ILE A 1 40 ? 3.336 -2.640 -7.959 1.00 0.00 40 ILE A C 9
ATOM 12084 O O . ILE A 1 40 ? 3.747 -1.663 -8.584 1.00 0.00 40 ILE A O 9
ATOM 12100 N N . ALA A 1 41 ? 2.100 -2.725 -7.481 1.00 0.00 41 ALA A N 9
ATOM 12101 C CA . ALA A 1 41 ? 1.132 -1.651 -7.667 1.00 0.00 41 ALA A CA 9
ATOM 12102 C C . ALA A 1 41 ? 0.868 -0.918 -6.358 1.00 0.00 41 ALA A C 9
ATOM 12103 O O . ALA A 1 41 ? 0.392 -1.511 -5.388 1.00 0.00 41 ALA A O 9
ATOM 12110 N N . ILE A 1 42 ? 1.177 0.373 -6.336 1.00 0.00 42 ILE A N 9
ATOM 12111 C CA . ILE A 1 42 ? 0.971 1.187 -5.146 1.00 0.00 42 ILE A CA 9
ATOM 12112 C C . ILE A 1 42 ? -0.284 2.042 -5.278 1.00 0.00 42 ILE A C 9
ATOM 12113 O O . ILE A 1 42 ? -0.348 2.943 -6.114 1.00 0.00 42 ILE A O 9
ATOM 12129 N N . ILE A 1 43 ? -1.282 1.754 -4.448 1.00 0.00 43 ILE A N 9
ATOM 12130 C CA . ILE A 1 43 ? -2.537 2.498 -4.474 1.00 0.00 43 ILE A CA 9
ATOM 12131 C C . ILE A 1 43 ? -2.789 3.193 -3.142 1.00 0.00 43 ILE A C 9
ATOM 12132 O O . ILE A 1 43 ? -3.068 2.542 -2.134 1.00 0.00 43 ILE A O 9
ATOM 12148 N N . SER A 1 44 ? -2.692 4.518 -3.143 1.00 0.00 44 SER A N 9
ATOM 12149 C CA . SER A 1 44 ? -2.911 5.300 -1.931 1.00 0.00 44 SER A CA 9
ATOM 12150 C C . SER A 1 44 ? -4.079 6.265 -2.112 1.00 0.00 44 SER A C 9
ATOM 12151 O O . SER A 1 44 ? -4.294 6.799 -3.201 1.00 0.00 44 SER A O 9
ATOM 12159 N N . ILE A 1 45 ? -4.831 6.483 -1.038 1.00 0.00 45 ILE A N 9
ATOM 12160 C CA . ILE A 1 45 ? -5.978 7.383 -1.079 1.00 0.00 45 ILE A CA 9
ATOM 12161 C C . ILE A 1 45 ? -5.962 8.347 0.103 1.00 0.00 45 ILE A C 9
ATOM 12162 O O . ILE A 1 45 ? -7.012 8.739 0.612 1.00 0.00 45 ILE A O 9
ATOM 12178 N N . LYS A 1 46 ? -4.763 8.726 0.535 1.00 0.00 46 LYS A N 9
ATOM 12179 C CA . LYS A 1 46 ? -4.610 9.644 1.659 1.00 0.00 46 LYS A CA 9
ATOM 12180 C C . LYS A 1 46 ? -3.137 9.953 1.910 1.00 0.00 46 LYS A C 9
ATOM 12181 O O . LYS A 1 46 ? -2.730 11.115 1.927 1.00 0.00 46 LYS A O 9
ATOM 12200 N N . GLY A 1 47 ? -2.342 8.905 2.104 1.00 0.00 47 GLY A N 9
ATOM 12201 C CA . GLY A 1 47 ? -0.924 9.084 2.350 1.00 0.00 47 GLY A CA 9
ATOM 12202 C C . GLY A 1 47 ? -0.596 9.177 3.827 1.00 0.00 47 GLY A C 9
ATOM 12203 O O . GLY A 1 47 ? 0.388 9.807 4.213 1.00 0.00 47 GLY A O 9
ATOM 12207 N N . THR A 1 48 ? -1.422 8.547 4.655 1.00 0.00 48 THR A N 9
ATOM 12208 C CA . THR A 1 48 ? -1.216 8.560 6.098 1.00 0.00 48 THR A CA 9
ATOM 12209 C C . THR A 1 48 ? -2.058 7.483 6.776 1.00 0.00 48 THR A C 9
ATOM 12210 O O . THR A 1 48 ? -1.577 6.763 7.651 1.00 0.00 48 THR A O 9
ATOM 12221 N N . GLN A 1 49 ? -3.316 7.378 6.362 1.00 0.00 49 GLN A N 9
ATOM 12222 C CA . GLN A 1 49 ? -4.227 6.388 6.924 1.00 0.00 49 GLN A CA 9
ATOM 12223 C C . GLN A 1 49 ? -4.632 5.365 5.869 1.00 0.00 49 GLN A C 9
ATOM 12224 O O . GLN A 1 49 ? -4.778 4.178 6.163 1.00 0.00 49 GLN A O 9
ATOM 12238 N N . SER A 1 50 ? -4.814 5.833 4.638 1.00 0.00 50 SER A N 9
ATOM 12239 C CA . SER A 1 50 ? -5.204 4.960 3.538 1.00 0.00 50 SER A CA 9
ATOM 12240 C C . SER A 1 50 ? -4.005 4.630 2.655 1.00 0.00 50 SER A C 9
ATOM 12241 O O . SER A 1 50 ? -3.800 5.249 1.611 1.00 0.00 50 SER A O 9
ATOM 12249 N N . ASN A 1 51 ? -3.215 3.652 3.083 1.00 0.00 51 ASN A N 9
ATOM 12250 C CA . ASN A 1 51 ? -2.035 3.238 2.335 1.00 0.00 51 ASN A CA 9
ATOM 12251 C C . ASN A 1 51 ? -2.069 1.740 2.054 1.00 0.00 51 ASN A C 9
ATOM 12252 O O . ASN A 1 51 ? -2.103 0.925 2.976 1.00 0.00 51 ASN A O 9
ATOM 12263 N N . HIS A 1 52 ? -2.061 1.384 0.773 1.00 0.00 52 HIS A N 9
ATOM 12264 C CA . HIS A 1 52 ? -2.093 -0.016 0.368 1.00 0.00 52 HIS A CA 9
ATOM 12265 C C . HIS A 1 52 ? -1.087 -0.287 -0.744 1.00 0.00 52 HIS A C 9
ATOM 12266 O O . HIS A 1 52 ? -0.799 0.587 -1.563 1.00 0.00 52 HIS A O 9
ATOM 12281 N N . VAL A 1 53 ? -0.554 -1.504 -0.769 1.00 0.00 53 VAL A N 9
ATOM 12282 C CA . VAL A 1 53 ? 0.421 -1.894 -1.780 1.00 0.00 53 VAL A CA 9
ATOM 12283 C C . VAL A 1 53 ? 0.294 -3.378 -2.118 1.00 0.00 53 VAL A C 9
ATOM 12284 O O . VAL A 1 53 ? 0.405 -4.235 -1.242 1.00 0.00 53 VAL A O 9
ATOM 12297 N N . LEU A 1 54 ? 0.059 -3.671 -3.392 1.00 0.00 54 LEU A N 9
ATOM 12298 C CA . LEU A 1 54 ? -0.086 -5.051 -3.845 1.00 0.00 54 LEU A CA 9
ATOM 12299 C C . LEU A 1 54 ? 1.174 -5.526 -4.562 1.00 0.00 54 LEU A C 9
ATOM 12300 O O . LEU A 1 54 ? 2.090 -4.744 -4.813 1.00 0.00 54 LEU A O 9
ATOM 12316 N N . PHE A 1 55 ? 1.212 -6.814 -4.890 1.00 0.00 55 PHE A N 9
ATOM 12317 C CA . PHE A 1 55 ? 2.360 -7.395 -5.578 1.00 0.00 55 PHE A CA 9
ATOM 12318 C C . PHE A 1 55 ? 1.927 -8.093 -6.865 1.00 0.00 55 PHE A C 9
ATOM 12319 O O . PHE A 1 55 ? 1.158 -9.054 -6.833 1.00 0.00 55 PHE A O 9
ATOM 12336 N N . LEU A 1 56 ? 2.432 -7.607 -7.994 1.00 0.00 56 LEU A N 9
ATOM 12337 C CA . LEU A 1 56 ? 2.103 -8.188 -9.290 1.00 0.00 56 LEU A CA 9
ATOM 12338 C C . LEU A 1 56 ? 3.261 -9.031 -9.813 1.00 0.00 56 LEU A C 9
ATOM 12339 O O . LEU A 1 56 ? 4.380 -8.539 -9.967 1.00 0.00 56 LEU A O 9
ATOM 12355 N N . SER A 1 57 ? 2.989 -10.305 -10.079 1.00 0.00 57 SER A N 9
ATOM 12356 C CA . SER A 1 57 ? 4.011 -11.216 -10.580 1.00 0.00 57 SER A CA 9
ATOM 12357 C C . SER A 1 57 ? 3.915 -11.369 -12.095 1.00 0.00 57 SER A C 9
ATOM 12358 O O . SER A 1 57 ? 4.883 -11.129 -12.816 1.00 0.00 57 SER A O 9
ATOM 12366 N N . SER A 1 58 ? 2.742 -11.774 -12.571 1.00 0.00 58 SER A N 9
ATOM 12367 C CA . SER A 1 58 ? 2.523 -11.962 -14.000 1.00 0.00 58 SER A CA 9
ATOM 12368 C C . SER A 1 58 ? 1.707 -10.812 -14.584 1.00 0.00 58 SER A C 9
ATOM 12369 O O . SER A 1 58 ? 2.251 -9.921 -15.235 1.00 0.00 58 SER A O 9
ATOM 12377 N N . TYR A 1 59 ? 0.399 -10.839 -14.347 1.00 0.00 59 TYR A N 9
ATOM 12378 C CA . TYR A 1 59 ? -0.491 -9.799 -14.851 1.00 0.00 59 TYR A CA 9
ATOM 12379 C C . TYR A 1 59 ? -0.456 -9.748 -16.376 1.00 0.00 59 TYR A C 9
ATOM 12380 O O . TYR A 1 59 ? 0.049 -8.793 -16.965 1.00 0.00 59 TYR A O 9
ATOM 12398 N N . ASN A 1 60 ? -0.996 -10.785 -17.009 1.00 0.00 60 ASN A N 9
ATOM 12399 C CA . ASN A 1 60 ? -1.027 -10.862 -18.465 1.00 0.00 60 ASN A CA 9
ATOM 12400 C C . ASN A 1 60 ? -2.443 -10.650 -18.998 1.00 0.00 60 ASN A C 9
ATOM 12401 O O . ASN A 1 60 ? -2.630 -10.292 -20.161 1.00 0.00 60 ASN A O 9
ATOM 12412 N N . SER A 1 61 ? -3.438 -10.878 -18.144 1.00 0.00 61 SER A N 9
ATOM 12413 C CA . SER A 1 61 ? -4.834 -10.714 -18.535 1.00 0.00 61 SER A CA 9
ATOM 12414 C C . SER A 1 61 ? -5.087 -9.317 -19.095 1.00 0.00 61 SER A C 9
ATOM 12415 O O . SER A 1 61 ? -4.157 -8.532 -19.277 1.00 0.00 61 SER A O 9
ATOM 12423 N N . VAL A 1 62 ? -6.352 -9.016 -19.370 1.00 0.00 62 VAL A N 9
ATOM 12424 C CA . VAL A 1 62 ? -6.730 -7.718 -19.913 1.00 0.00 62 VAL A CA 9
ATOM 12425 C C . VAL A 1 62 ? -7.581 -6.930 -18.908 1.00 0.00 62 VAL A C 9
ATOM 12426 O O . VAL A 1 62 ? -7.398 -7.065 -17.700 1.00 0.00 62 VAL A O 9
ATOM 12439 N N . ASP A 1 63 ? -8.507 -6.107 -19.405 1.00 0.00 63 ASP A N 9
ATOM 12440 C CA . ASP A 1 63 ? -9.370 -5.308 -18.536 1.00 0.00 63 ASP A CA 9
ATOM 12441 C C . ASP A 1 63 ? -9.955 -6.148 -17.400 1.00 0.00 63 ASP A C 9
ATOM 12442 O O . ASP A 1 63 ? -10.272 -5.627 -16.331 1.00 0.00 63 ASP A O 9
ATOM 12451 N N . GLU A 1 64 ? -10.100 -7.447 -17.641 1.00 0.00 64 GLU A N 9
ATOM 12452 C CA . GLU A 1 64 ? -10.651 -8.361 -16.644 1.00 0.00 64 GLU A CA 9
ATOM 12453 C C . GLU A 1 64 ? -9.922 -8.241 -15.307 1.00 0.00 64 GLU A C 9
ATOM 12454 O O . GLU A 1 64 ? -10.497 -8.515 -14.253 1.00 0.00 64 GLU A O 9
ATOM 12466 N N . ILE A 1 65 ? -8.656 -7.839 -15.353 1.00 0.00 65 ILE A N 9
ATOM 12467 C CA . ILE A 1 65 ? -7.860 -7.695 -14.138 1.00 0.00 65 ILE A CA 9
ATOM 12468 C C . ILE A 1 65 ? -7.578 -6.228 -13.811 1.00 0.00 65 ILE A C 9
ATOM 12469 O O . ILE A 1 65 ? -7.032 -5.916 -12.752 1.00 0.00 65 ILE A O 9
ATOM 12485 N N . ARG A 1 66 ? -7.950 -5.330 -14.719 1.00 0.00 66 ARG A N 9
ATOM 12486 C CA . ARG A 1 66 ? -7.730 -3.901 -14.513 1.00 0.00 66 ARG A CA 9
ATOM 12487 C C . ARG A 1 66 ? -8.781 -3.311 -13.579 1.00 0.00 66 ARG A C 9
ATOM 12488 O O . ARG A 1 66 ? -8.453 -2.736 -12.540 1.00 0.00 66 ARG A O 9
ATOM 12509 N N . LYS A 1 67 ? -10.048 -3.447 -13.959 1.00 0.00 67 LYS A N 9
ATOM 12510 C CA . LYS A 1 67 ? -11.148 -2.917 -13.161 1.00 0.00 67 LYS A CA 9
ATOM 12511 C C . LYS A 1 67 ? -11.154 -3.513 -11.756 1.00 0.00 67 LYS A C 9
ATOM 12512 O O . LYS A 1 67 ? -11.420 -2.814 -10.779 1.00 0.00 67 LYS A O 9
ATOM 12531 N N . GLU A 1 68 ? -10.864 -4.807 -11.659 1.00 0.00 68 GLU A N 9
ATOM 12532 C CA . GLU A 1 68 ? -10.845 -5.487 -10.367 1.00 0.00 68 GLU A CA 9
ATOM 12533 C C . GLU A 1 68 ? -9.770 -4.900 -9.455 1.00 0.00 68 GLU A C 9
ATOM 12534 O O . GLU A 1 68 ? -10.010 -4.668 -8.269 1.00 0.00 68 GLU A O 9
ATOM 12546 N N . LEU A 1 69 ? -8.588 -4.663 -10.012 1.00 0.00 69 LEU A N 9
ATOM 12547 C CA . LEU A 1 69 ? -7.481 -4.105 -9.245 1.00 0.00 69 LEU A CA 9
ATOM 12548 C C . LEU A 1 69 ? -7.714 -2.626 -8.956 1.00 0.00 69 LEU A C 9
ATOM 12549 O O . LEU A 1 69 ? -7.593 -2.180 -7.814 1.00 0.00 69 LEU A O 9
ATOM 12565 N N . GLU A 1 70 ? -8.051 -1.869 -9.996 1.00 0.00 70 GLU A N 9
ATOM 12566 C CA . GLU A 1 70 ? -8.304 -0.439 -9.851 1.00 0.00 70 GLU A CA 9
ATOM 12567 C C . GLU A 1 70 ? -9.332 -0.179 -8.753 1.00 0.00 70 GLU A C 9
ATOM 12568 O O . GLU A 1 70 ? -9.116 0.649 -7.868 1.00 0.00 70 GLU A O 9
ATOM 12580 N N . GLU A 1 71 ? -10.449 -0.898 -8.814 1.00 0.00 71 GLU A N 9
ATOM 12581 C CA . GLU A 1 71 ? -11.504 -0.747 -7.822 1.00 0.00 71 GLU A CA 9
ATOM 12582 C C . GLU A 1 71 ? -11.066 -1.325 -6.480 1.00 0.00 71 GLU A C 9
ATOM 12583 O O . GLU A 1 71 ? -11.436 -0.815 -5.423 1.00 0.00 71 GLU A O 9
ATOM 12595 N N . ALA A 1 72 ? -10.269 -2.389 -6.531 1.00 0.00 72 ALA A N 9
ATOM 12596 C CA . ALA A 1 72 ? -9.776 -3.035 -5.320 1.00 0.00 72 ALA A CA 9
ATOM 12597 C C . ALA A 1 72 ? -9.099 -2.026 -4.398 1.00 0.00 72 ALA A C 9
ATOM 12598 O O . ALA A 1 72 ? -9.051 -2.213 -3.183 1.00 0.00 72 ALA A O 9
ATOM 12605 N N . GLY A 1 73 ? -8.581 -0.954 -4.989 1.00 0.00 73 GLY A N 9
ATOM 12606 C CA . GLY A 1 73 ? -7.917 0.072 -4.209 1.00 0.00 73 GLY A CA 9
ATOM 12607 C C . GLY A 1 73 ? -8.849 1.204 -3.826 1.00 0.00 73 GLY A C 9
ATOM 12608 O O . GLY A 1 73 ? -8.679 1.828 -2.778 1.00 0.00 73 GLY A O 9
ATOM 12612 N N . ALA A 1 74 ? -9.833 1.475 -4.677 1.00 0.00 74 ALA A N 9
ATOM 12613 C CA . ALA A 1 74 ? -10.792 2.545 -4.422 1.00 0.00 74 ALA A CA 9
ATOM 12614 C C . ALA A 1 74 ? -12.203 1.996 -4.231 1.00 0.00 74 ALA A C 9
ATOM 12615 O O . ALA A 1 74 ? -13.183 2.628 -4.627 1.00 0.00 74 ALA A O 9
ATOM 12622 N N . LYS A 1 75 ? -12.302 0.819 -3.622 1.00 0.00 75 LYS A N 9
ATOM 12623 C CA . LYS A 1 75 ? -13.598 0.193 -3.379 1.00 0.00 75 LYS A CA 9
ATOM 12624 C C . LYS A 1 75 ? -14.051 0.414 -1.941 1.00 0.00 75 LYS A C 9
ATOM 12625 O O . LYS A 1 75 ? -13.363 1.065 -1.153 1.00 0.00 75 LYS A O 9
ATOM 12644 N N . ILE A 1 76 ? -15.211 -0.138 -1.604 1.00 0.00 76 ILE A N 9
ATOM 12645 C CA . ILE A 1 76 ? -15.759 -0.012 -0.260 1.00 0.00 76 ILE A CA 9
ATOM 12646 C C . ILE A 1 76 ? -15.431 -1.242 0.577 1.00 0.00 76 ILE A C 9
ATOM 12647 O O . ILE A 1 76 ? -15.280 -2.342 0.042 1.00 0.00 76 ILE A O 9
ATOM 12663 N N . ASN A 1 77 ? -15.313 -1.053 1.888 1.00 0.00 77 ASN A N 9
ATOM 12664 C CA . ASN A 1 77 ? -14.995 -2.150 2.804 1.00 0.00 77 ASN A CA 9
ATOM 12665 C C . ASN A 1 77 ? -13.509 -2.499 2.744 1.00 0.00 77 ASN A C 9
ATOM 12666 O O . ASN A 1 77 ? -12.823 -2.502 3.765 1.00 0.00 77 ASN A O 9
ATOM 12677 N N . HIS A 1 78 ? -13.021 -2.794 1.540 1.00 0.00 78 HIS A N 9
ATOM 12678 C CA . HIS A 1 78 ? -11.617 -3.147 1.338 1.00 0.00 78 HIS A CA 9
ATOM 12679 C C . HIS A 1 78 ? -11.289 -4.507 1.953 1.00 0.00 78 HIS A C 9
ATOM 12680 O O . HIS A 1 78 ? -10.121 -4.880 2.058 1.00 0.00 78 HIS A O 9
ATOM 12695 N N . THR A 1 79 ? -12.324 -5.249 2.351 1.00 0.00 79 THR A N 9
ATOM 12696 C CA . THR A 1 79 ? -12.141 -6.571 2.948 1.00 0.00 79 THR A CA 9
ATOM 12697 C C . THR A 1 79 ? -11.003 -6.567 3.971 1.00 0.00 79 THR A C 9
ATOM 12698 O O . THR A 1 79 ? -10.576 -5.507 4.430 1.00 0.00 79 THR A O 9
ATOM 12709 N N . THR A 1 80 ? -10.517 -7.755 4.321 1.00 0.00 80 THR A N 9
ATOM 12710 C CA . THR A 1 80 ? -9.432 -7.880 5.286 1.00 0.00 80 THR A CA 9
ATOM 12711 C C . THR A 1 80 ? -8.911 -9.313 5.345 1.00 0.00 80 THR A C 9
ATOM 12712 O O . THR A 1 80 ? -9.488 -10.164 6.022 1.00 0.00 80 THR A O 9
ATOM 12723 N N . LEU A 1 81 ? -7.816 -9.571 4.628 1.00 0.00 81 LEU A N 9
ATOM 12724 C CA . LEU A 1 81 ? -7.197 -10.899 4.587 1.00 0.00 81 LEU A CA 9
ATOM 12725 C C . LEU A 1 81 ? -7.905 -11.820 3.593 1.00 0.00 81 LEU A C 9
ATOM 12726 O O . LEU A 1 81 ? -7.258 -12.534 2.829 1.00 0.00 81 LEU A O 9
ATOM 12742 N N . LYS A 1 82 ? -9.236 -11.807 3.608 1.00 0.00 82 LYS A N 9
ATOM 12743 C CA . LYS A 1 82 ? -10.019 -12.648 2.709 1.00 0.00 82 LYS A CA 9
ATOM 12744 C C . LYS A 1 82 ? -9.594 -12.452 1.256 1.00 0.00 82 LYS A C 9
ATOM 12745 O O . LYS A 1 82 ? -9.160 -13.397 0.595 1.00 0.00 82 LYS A O 9
ATOM 12764 N N . ILE A 1 83 ? -9.721 -11.225 0.763 1.00 0.00 83 ILE A N 9
ATOM 12765 C CA . ILE A 1 83 ? -9.348 -10.916 -0.612 1.00 0.00 83 ILE A CA 9
ATOM 12766 C C . ILE A 1 83 ? -7.925 -11.373 -0.910 1.00 0.00 83 ILE A C 9
ATOM 12767 O O . ILE A 1 83 ? -7.599 -11.722 -2.045 1.00 0.00 83 ILE A O 9
ATOM 12783 N N . LEU A 1 84 ? -7.082 -11.376 0.117 1.00 0.00 84 LEU A N 9
ATOM 12784 C CA . LEU A 1 84 ? -5.699 -11.802 -0.040 1.00 0.00 84 LEU A CA 9
ATOM 12785 C C . LEU A 1 84 ? -5.630 -13.312 -0.229 1.00 0.00 84 LEU A C 9
ATOM 12786 O O . LEU A 1 84 ? -4.927 -13.804 -1.113 1.00 0.00 84 LEU A O 9
ATOM 12802 N N . GLU A 1 85 ? -6.377 -14.043 0.594 1.00 0.00 85 GLU A N 9
ATOM 12803 C CA . GLU A 1 85 ? -6.407 -15.495 0.497 1.00 0.00 85 GLU A CA 9
ATOM 12804 C C . GLU A 1 85 ? -7.190 -15.930 -0.738 1.00 0.00 85 GLU A C 9
ATOM 12805 O O . GLU A 1 85 ? -7.040 -17.054 -1.216 1.00 0.00 85 GLU A O 9
ATOM 12817 N N . GLY A 1 86 ? -8.025 -15.029 -1.253 1.00 0.00 86 GLY A N 9
ATOM 12818 C CA . GLY A 1 86 ? -8.811 -15.338 -2.429 1.00 0.00 86 GLY A CA 9
ATOM 12819 C C . GLY A 1 86 ? -8.138 -14.880 -3.708 1.00 0.00 86 GLY A C 9
ATOM 12820 O O . GLY A 1 86 ? -8.340 -15.475 -4.768 1.00 0.00 86 GLY A O 9
ATOM 12824 N N . HIS A 1 87 ? -7.334 -13.823 -3.612 1.00 0.00 87 HIS A N 9
ATOM 12825 C CA . HIS A 1 87 ? -6.631 -13.292 -4.775 1.00 0.00 87 HIS A CA 9
ATOM 12826 C C . HIS A 1 87 ? -5.760 -12.098 -4.397 1.00 0.00 87 HIS A C 9
ATOM 12827 O O . HIS A 1 87 ? -6.099 -10.952 -4.695 1.00 0.00 87 HIS A O 9
ATOM 12842 N N . LEU A 1 88 ? -4.636 -12.370 -3.743 1.00 0.00 88 LEU A N 9
ATOM 12843 C CA . LEU A 1 88 ? -3.719 -11.312 -3.332 1.00 0.00 88 LEU A CA 9
ATOM 12844 C C . LEU A 1 88 ? -3.027 -10.695 -4.543 1.00 0.00 88 LEU A C 9
ATOM 12845 O O . LEU A 1 88 ? -3.302 -11.148 -5.675 1.00 0.00 88 LEU A O 9
ATOM 12862 N N . LEU A 1 1 ? -8.896 18.383 -2.700 1.00 0.00 1 LEU A N 10
ATOM 12863 C CA . LEU A 1 1 ? -9.494 18.277 -4.058 1.00 0.00 1 LEU A CA 10
ATOM 12864 C C . LEU A 1 1 ? -10.440 17.084 -4.152 1.00 0.00 1 LEU A C 10
ATOM 12865 O O . LEU A 1 1 ? -10.108 16.062 -4.755 1.00 0.00 1 LEU A O 10
ATOM 12883 N N . PHE A 1 2 ? -11.620 17.224 -3.551 1.00 0.00 2 PHE A N 10
ATOM 12884 C CA . PHE A 1 2 ? -12.630 16.165 -3.558 1.00 0.00 2 PHE A CA 10
ATOM 12885 C C . PHE A 1 2 ? -12.007 14.796 -3.288 1.00 0.00 2 PHE A C 10
ATOM 12886 O O . PHE A 1 2 ? -12.135 13.874 -4.092 1.00 0.00 2 PHE A O 10
ATOM 12903 N N . ILE A 1 3 ? -11.332 14.674 -2.150 1.00 0.00 3 ILE A N 10
ATOM 12904 C CA . ILE A 1 3 ? -10.686 13.423 -1.766 1.00 0.00 3 ILE A CA 10
ATOM 12905 C C . ILE A 1 3 ? -9.468 13.142 -2.646 1.00 0.00 3 ILE A C 10
ATOM 12906 O O . ILE A 1 3 ? -9.507 13.346 -3.859 1.00 0.00 3 ILE A O 10
ATOM 12922 N N . ALA A 1 4 ? -8.391 12.677 -2.025 1.00 0.00 4 ALA A N 10
ATOM 12923 C CA . ALA A 1 4 ? -7.163 12.370 -2.750 1.00 0.00 4 ALA A CA 10
ATOM 12924 C C . ALA A 1 4 ? -7.066 10.880 -3.062 1.00 0.00 4 ALA A C 10
ATOM 12925 O O . ALA A 1 4 ? -7.049 10.046 -2.157 1.00 0.00 4 ALA A O 10
ATOM 12932 N N . THR A 1 5 ? -7.003 10.554 -4.349 1.00 0.00 5 THR A N 10
ATOM 12933 C CA . THR A 1 5 ? -6.906 9.166 -4.784 1.00 0.00 5 THR A CA 10
ATOM 12934 C C . THR A 1 5 ? -5.789 8.995 -5.808 1.00 0.00 5 THR A C 10
ATOM 12935 O O . THR A 1 5 ? -5.994 9.196 -7.005 1.00 0.00 5 THR A O 10
ATOM 12946 N N . LEU A 1 6 ? -4.603 8.626 -5.331 1.00 0.00 6 LEU A N 10
ATOM 12947 C CA . LEU A 1 6 ? -3.454 8.431 -6.207 1.00 0.00 6 LEU A CA 10
ATOM 12948 C C . LEU A 1 6 ? -2.987 6.979 -6.184 1.00 0.00 6 LEU A C 10
ATOM 12949 O O . LEU A 1 6 ? -3.178 6.269 -5.198 1.00 0.00 6 LEU A O 10
ATOM 12965 N N . LYS A 1 7 ? -2.371 6.546 -7.281 1.00 0.00 7 LYS A N 10
ATOM 12966 C CA . LYS A 1 7 ? -1.873 5.180 -7.391 1.00 0.00 7 LYS A CA 10
ATOM 12967 C C . LYS A 1 7 ? -0.557 5.145 -8.163 1.00 0.00 7 LYS A C 10
ATOM 12968 O O . LYS A 1 7 ? -0.230 6.080 -8.894 1.00 0.00 7 LYS A O 10
ATOM 12987 N N . GLY A 1 8 ? 0.194 4.063 -7.993 1.00 0.00 8 GLY A N 10
ATOM 12988 C CA . GLY A 1 8 ? 1.466 3.929 -8.680 1.00 0.00 8 GLY A CA 10
ATOM 12989 C C . GLY A 1 8 ? 1.650 2.560 -9.306 1.00 0.00 8 GLY A C 10
ATOM 12990 O O . GLY A 1 8 ? 1.810 1.564 -8.600 1.00 0.00 8 GLY A O 10
ATOM 12994 N N . ILE A 1 9 ? 1.631 2.511 -10.635 1.00 0.00 9 ILE A N 10
ATOM 12995 C CA . ILE A 1 9 ? 1.801 1.255 -11.353 1.00 0.00 9 ILE A CA 10
ATOM 12996 C C . ILE A 1 9 ? 3.278 0.893 -11.476 1.00 0.00 9 ILE A C 10
ATOM 12997 O O . ILE A 1 9 ? 3.900 1.107 -12.516 1.00 0.00 9 ILE A O 10
ATOM 13013 N N . PHE A 1 10 ? 3.833 0.344 -10.402 1.00 0.00 10 PHE A N 10
ATOM 13014 C CA . PHE A 1 10 ? 5.237 -0.047 -10.379 1.00 0.00 10 PHE A CA 10
ATOM 13015 C C . PHE A 1 10 ? 5.449 -1.349 -11.151 1.00 0.00 10 PHE A C 10
ATOM 13016 O O . PHE A 1 10 ? 4.602 -2.241 -11.125 1.00 0.00 10 PHE A O 10
ATOM 13033 N N . THR A 1 11 ? 6.581 -1.451 -11.842 1.00 0.00 11 THR A N 10
ATOM 13034 C CA . THR A 1 11 ? 6.890 -2.646 -12.620 1.00 0.00 11 THR A CA 10
ATOM 13035 C C . THR A 1 11 ? 8.377 -2.755 -12.906 1.00 0.00 11 THR A C 10
ATOM 13036 O O . THR A 1 11 ? 9.106 -1.759 -12.899 1.00 0.00 11 THR A O 10
ATOM 13047 N N . LEU A 1 12 ? 8.820 -3.983 -13.145 1.00 0.00 12 LEU A N 10
ATOM 13048 C CA . LEU A 1 12 ? 10.218 -4.249 -13.423 1.00 0.00 12 LEU A CA 10
ATOM 13049 C C . LEU A 1 12 ? 11.088 -3.747 -12.280 1.00 0.00 12 LEU A C 10
ATOM 13050 O O . LEU A 1 12 ? 10.686 -2.877 -11.513 1.00 0.00 12 LEU A O 10
ATOM 13066 N N . LYS A 1 13 ? 12.282 -4.297 -12.171 1.00 0.00 13 LYS A N 10
ATOM 13067 C CA . LYS A 1 13 ? 13.205 -3.890 -11.119 1.00 0.00 13 LYS A CA 10
ATOM 13068 C C . LYS A 1 13 ? 13.425 -2.378 -11.150 1.00 0.00 13 LYS A C 10
ATOM 13069 O O . LYS A 1 13 ? 13.801 -1.775 -10.145 1.00 0.00 13 LYS A O 10
ATOM 13088 N N . ASP A 1 14 ? 13.169 -1.767 -12.310 1.00 0.00 14 ASP A N 10
ATOM 13089 C CA . ASP A 1 14 ? 13.318 -0.324 -12.466 1.00 0.00 14 ASP A CA 10
ATOM 13090 C C . ASP A 1 14 ? 12.054 0.409 -12.008 1.00 0.00 14 ASP A C 10
ATOM 13091 O O . ASP A 1 14 ? 11.957 1.630 -12.130 1.00 0.00 14 ASP A O 10
ATOM 13100 N N . LEU A 1 15 ? 11.086 -0.348 -11.480 1.00 0.00 15 LEU A N 10
ATOM 13101 C CA . LEU A 1 15 ? 9.827 0.213 -11.003 1.00 0.00 15 LEU A CA 10
ATOM 13102 C C . LEU A 1 15 ? 10.006 1.529 -10.228 1.00 0.00 15 LEU A C 10
ATOM 13103 O O . LEU A 1 15 ? 9.193 2.437 -10.396 1.00 0.00 15 LEU A O 10
ATOM 13119 N N . PRO A 1 16 ? 11.044 1.674 -9.364 1.00 0.00 16 PRO A N 10
ATOM 13120 C CA . PRO A 1 16 ? 11.255 2.914 -8.595 1.00 0.00 16 PRO A CA 10
ATOM 13121 C C . PRO A 1 16 ? 11.330 4.156 -9.479 1.00 0.00 16 PRO A C 10
ATOM 13122 O O . PRO A 1 16 ? 12.398 4.747 -9.652 1.00 0.00 16 PRO A O 10
ATOM 13133 N N . GLU A 1 17 ? 10.189 4.550 -10.029 1.00 0.00 17 GLU A N 10
ATOM 13134 C CA . GLU A 1 17 ? 10.115 5.719 -10.894 1.00 0.00 17 GLU A CA 10
ATOM 13135 C C . GLU A 1 17 ? 10.347 6.997 -10.097 1.00 0.00 17 GLU A C 10
ATOM 13136 O O . GLU A 1 17 ? 9.445 7.819 -9.936 1.00 0.00 17 GLU A O 10
ATOM 13148 N N . GLU A 1 18 ? 11.567 7.154 -9.602 1.00 0.00 18 GLU A N 10
ATOM 13149 C CA . GLU A 1 18 ? 11.931 8.328 -8.821 1.00 0.00 18 GLU A CA 10
ATOM 13150 C C . GLU A 1 18 ? 13.388 8.267 -8.392 1.00 0.00 18 GLU A C 10
ATOM 13151 O O . GLU A 1 18 ? 14.130 9.240 -8.525 1.00 0.00 18 GLU A O 10
ATOM 13163 N N . PHE A 1 19 ? 13.788 7.117 -7.879 1.00 0.00 19 PHE A N 10
ATOM 13164 C CA . PHE A 1 19 ? 15.163 6.922 -7.429 1.00 0.00 19 PHE A CA 10
ATOM 13165 C C . PHE A 1 19 ? 15.446 5.458 -7.089 1.00 0.00 19 PHE A C 10
ATOM 13166 O O . PHE A 1 19 ? 15.927 4.700 -7.931 1.00 0.00 19 PHE A O 10
ATOM 13183 N N . ARG A 1 20 ? 15.154 5.068 -5.848 1.00 0.00 20 ARG A N 10
ATOM 13184 C CA . ARG A 1 20 ? 15.392 3.700 -5.400 1.00 0.00 20 ARG A CA 10
ATOM 13185 C C . ARG A 1 20 ? 14.077 2.976 -5.110 1.00 0.00 20 ARG A C 10
ATOM 13186 O O . ARG A 1 20 ? 13.084 3.598 -4.735 1.00 0.00 20 ARG A O 10
ATOM 13207 N N . PRO A 1 21 ? 14.058 1.642 -5.288 1.00 0.00 21 PRO A N 10
ATOM 13208 C CA . PRO A 1 21 ? 12.863 0.824 -5.051 1.00 0.00 21 PRO A CA 10
ATOM 13209 C C . PRO A 1 21 ? 12.549 0.647 -3.570 1.00 0.00 21 PRO A C 10
ATOM 13210 O O . PRO A 1 21 ? 13.380 0.164 -2.800 1.00 0.00 21 PRO A O 10
ATOM 13221 N N . PHE A 1 22 ? 11.336 1.030 -3.182 1.00 0.00 22 PHE A N 10
ATOM 13222 C CA . PHE A 1 22 ? 10.899 0.905 -1.796 1.00 0.00 22 PHE A CA 10
ATOM 13223 C C . PHE A 1 22 ? 10.477 -0.530 -1.502 1.00 0.00 22 PHE A C 10
ATOM 13224 O O . PHE A 1 22 ? 10.757 -1.062 -0.429 1.00 0.00 22 PHE A O 10
ATOM 13241 N N . VAL A 1 23 ? 9.813 -1.153 -2.469 1.00 0.00 23 VAL A N 10
ATOM 13242 C CA . VAL A 1 23 ? 9.363 -2.532 -2.321 1.00 0.00 23 VAL A CA 10
ATOM 13243 C C . VAL A 1 23 ? 10.532 -3.505 -2.440 1.00 0.00 23 VAL A C 10
ATOM 13244 O O . VAL A 1 23 ? 10.382 -4.699 -2.184 1.00 0.00 23 VAL A O 10
ATOM 13257 N N . ASP A 1 24 ? 11.701 -2.990 -2.826 1.00 0.00 24 ASP A N 10
ATOM 13258 C CA . ASP A 1 24 ? 12.892 -3.819 -2.969 1.00 0.00 24 ASP A CA 10
ATOM 13259 C C . ASP A 1 24 ? 13.086 -4.698 -1.739 1.00 0.00 24 ASP A C 10
ATOM 13260 O O . ASP A 1 24 ? 13.604 -5.812 -1.833 1.00 0.00 24 ASP A O 10
ATOM 13269 N N . TYR A 1 25 ? 12.655 -4.193 -0.587 1.00 0.00 25 TYR A N 10
ATOM 13270 C CA . TYR A 1 25 ? 12.768 -4.936 0.659 1.00 0.00 25 TYR A CA 10
ATOM 13271 C C . TYR A 1 25 ? 12.023 -6.261 0.549 1.00 0.00 25 TYR A C 10
ATOM 13272 O O . TYR A 1 25 ? 12.462 -7.281 1.081 1.00 0.00 25 TYR A O 10
ATOM 13290 N N . LYS A 1 26 ? 10.904 -6.241 -0.169 1.00 0.00 26 LYS A N 10
ATOM 13291 C CA . LYS A 1 26 ? 10.111 -7.444 -0.374 1.00 0.00 26 LYS A CA 10
ATOM 13292 C C . LYS A 1 26 ? 10.902 -8.452 -1.202 1.00 0.00 26 LYS A C 10
ATOM 13293 O O . LYS A 1 26 ? 10.719 -9.663 -1.071 1.00 0.00 26 LYS A O 10
ATOM 13312 N N . ALA A 1 27 ? 11.791 -7.938 -2.049 1.00 0.00 27 ALA A N 10
ATOM 13313 C CA . ALA A 1 27 ? 12.625 -8.780 -2.895 1.00 0.00 27 ALA A CA 10
ATOM 13314 C C . ALA A 1 27 ? 13.636 -9.557 -2.058 1.00 0.00 27 ALA A C 10
ATOM 13315 O O . ALA A 1 27 ? 14.072 -10.642 -2.442 1.00 0.00 27 ALA A O 10
ATOM 13322 N N . GLY A 1 28 ? 14.004 -8.995 -0.909 1.00 0.00 28 GLY A N 10
ATOM 13323 C CA . GLY A 1 28 ? 14.960 -9.651 -0.036 1.00 0.00 28 GLY A CA 10
ATOM 13324 C C . GLY A 1 28 ? 14.434 -9.826 1.375 1.00 0.00 28 GLY A C 10
ATOM 13325 O O . GLY A 1 28 ? 15.211 -9.928 2.325 1.00 0.00 28 GLY A O 10
ATOM 13329 N N . LEU A 1 29 ? 13.112 -9.857 1.516 1.00 0.00 29 LEU A N 10
ATOM 13330 C CA . LEU A 1 29 ? 12.487 -10.018 2.825 1.00 0.00 29 LEU A CA 10
ATOM 13331 C C . LEU A 1 29 ? 12.488 -11.479 3.273 1.00 0.00 29 LEU A C 10
ATOM 13332 O O . LEU A 1 29 ? 12.127 -11.784 4.410 1.00 0.00 29 LEU A O 10
ATOM 13348 N N . GLU A 1 30 ? 12.895 -12.378 2.382 1.00 0.00 30 GLU A N 10
ATOM 13349 C CA . GLU A 1 30 ? 12.936 -13.800 2.704 1.00 0.00 30 GLU A CA 10
ATOM 13350 C C . GLU A 1 30 ? 13.820 -14.560 1.721 1.00 0.00 30 GLU A C 10
ATOM 13351 O O . GLU A 1 30 ? 13.464 -15.644 1.256 1.00 0.00 30 GLU A O 10
ATOM 13363 N N . LYS A 1 31 ? 14.976 -13.985 1.413 1.00 0.00 31 LYS A N 10
ATOM 13364 C CA . LYS A 1 31 ? 15.919 -14.604 0.489 1.00 0.00 31 LYS A CA 10
ATOM 13365 C C . LYS A 1 31 ? 15.267 -14.853 -0.865 1.00 0.00 31 LYS A C 10
ATOM 13366 O O . LYS A 1 31 ? 15.434 -15.916 -1.464 1.00 0.00 31 LYS A O 10
ATOM 13385 N N . LYS A 1 32 ? 14.524 -13.863 -1.340 1.00 0.00 32 LYS A N 10
ATOM 13386 C CA . LYS A 1 32 ? 13.843 -13.964 -2.625 1.00 0.00 32 LYS A CA 10
ATOM 13387 C C . LYS A 1 32 ? 14.671 -13.327 -3.742 1.00 0.00 32 LYS A C 10
ATOM 13388 O O . LYS A 1 32 ? 14.384 -13.518 -4.923 1.00 0.00 32 LYS A O 10
ATOM 13407 N N . LYS A 1 33 ? 15.701 -12.572 -3.361 1.00 0.00 33 LYS A N 10
ATOM 13408 C CA . LYS A 1 33 ? 16.568 -11.912 -4.333 1.00 0.00 33 LYS A CA 10
ATOM 13409 C C . LYS A 1 33 ? 15.803 -10.856 -5.121 1.00 0.00 33 LYS A C 10
ATOM 13410 O O . LYS A 1 33 ? 14.632 -10.592 -4.852 1.00 0.00 33 LYS A O 10
ATOM 13429 N N . LEU A 1 34 ? 16.476 -10.255 -6.097 1.00 0.00 34 LEU A N 10
ATOM 13430 C CA . LEU A 1 34 ? 15.859 -9.225 -6.928 1.00 0.00 34 LEU A CA 10
ATOM 13431 C C . LEU A 1 34 ? 15.481 -9.783 -8.297 1.00 0.00 34 LEU A C 10
ATOM 13432 O O . LEU A 1 34 ? 16.345 -10.202 -9.069 1.00 0.00 34 LEU A O 10
ATOM 13448 N N . SER A 1 35 ? 14.184 -9.786 -8.590 1.00 0.00 35 SER A N 10
ATOM 13449 C CA . SER A 1 35 ? 13.689 -10.292 -9.866 1.00 0.00 35 SER A CA 10
ATOM 13450 C C . SER A 1 35 ? 13.394 -9.145 -10.828 1.00 0.00 35 SER A C 10
ATOM 13451 O O . SER A 1 35 ? 12.628 -8.237 -10.509 1.00 0.00 35 SER A O 10
ATOM 13459 N N . ASP A 1 36 ? 14.006 -9.196 -12.006 1.00 0.00 36 ASP A N 10
ATOM 13460 C CA . ASP A 1 36 ? 13.808 -8.163 -13.017 1.00 0.00 36 ASP A CA 10
ATOM 13461 C C . ASP A 1 36 ? 12.388 -8.203 -13.578 1.00 0.00 36 ASP A C 10
ATOM 13462 O O . ASP A 1 36 ? 11.932 -7.243 -14.201 1.00 0.00 36 ASP A O 10
ATOM 13471 N N . ASP A 1 37 ? 11.692 -9.315 -13.356 1.00 0.00 37 ASP A N 10
ATOM 13472 C CA . ASP A 1 37 ? 10.326 -9.470 -13.843 1.00 0.00 37 ASP A CA 10
ATOM 13473 C C . ASP A 1 37 ? 9.313 -9.190 -12.735 1.00 0.00 37 ASP A C 10
ATOM 13474 O O . ASP A 1 37 ? 8.181 -9.673 -12.781 1.00 0.00 37 ASP A O 10
ATOM 13483 N N . ASP A 1 38 ? 9.725 -8.408 -11.742 1.00 0.00 38 ASP A N 10
ATOM 13484 C CA . ASP A 1 38 ? 8.851 -8.065 -10.626 1.00 0.00 38 ASP A CA 10
ATOM 13485 C C . ASP A 1 38 ? 7.698 -7.180 -11.090 1.00 0.00 38 ASP A C 10
ATOM 13486 O O . ASP A 1 38 ? 7.769 -6.558 -12.150 1.00 0.00 38 ASP A O 10
ATOM 13495 N N . GLU A 1 39 ? 6.637 -7.126 -10.290 1.00 0.00 39 GLU A N 10
ATOM 13496 C CA . GLU A 1 39 ? 5.470 -6.317 -10.622 1.00 0.00 39 GLU A CA 10
ATOM 13497 C C . GLU A 1 39 ? 4.621 -6.048 -9.383 1.00 0.00 39 GLU A C 10
ATOM 13498 O O . GLU A 1 39 ? 4.124 -6.976 -8.745 1.00 0.00 39 GLU A O 10
ATOM 13510 N N . ILE A 1 40 ? 4.458 -4.771 -9.049 1.00 0.00 40 ILE A N 10
ATOM 13511 C CA . ILE A 1 40 ? 3.667 -4.379 -7.888 1.00 0.00 40 ILE A CA 10
ATOM 13512 C C . ILE A 1 40 ? 3.029 -3.006 -8.093 1.00 0.00 40 ILE A C 10
ATOM 13513 O O . ILE A 1 40 ? 3.469 -2.227 -8.937 1.00 0.00 40 ILE A O 10
ATOM 13529 N N . ALA A 1 41 ? 1.989 -2.718 -7.318 1.00 0.00 41 ALA A N 10
ATOM 13530 C CA . ALA A 1 41 ? 1.294 -1.439 -7.420 1.00 0.00 41 ALA A CA 10
ATOM 13531 C C . ALA A 1 41 ? 0.768 -0.988 -6.060 1.00 0.00 41 ALA A C 10
ATOM 13532 O O . ALA A 1 41 ? 0.340 -1.805 -5.246 1.00 0.00 41 ALA A O 10
ATOM 13539 N N . ILE A 1 42 ? 0.800 0.321 -5.824 1.00 0.00 42 ILE A N 10
ATOM 13540 C CA . ILE A 1 42 ? 0.323 0.884 -4.565 1.00 0.00 42 ILE A CA 10
ATOM 13541 C C . ILE A 1 42 ? -0.763 1.927 -4.809 1.00 0.00 42 ILE A C 10
ATOM 13542 O O . ILE A 1 42 ? -0.607 2.815 -5.647 1.00 0.00 42 ILE A O 10
ATOM 13558 N N . ILE A 1 43 ? -1.865 1.811 -4.075 1.00 0.00 43 ILE A N 10
ATOM 13559 C CA . ILE A 1 43 ? -2.979 2.741 -4.214 1.00 0.00 43 ILE A CA 10
ATOM 13560 C C . ILE A 1 43 ? -3.215 3.519 -2.923 1.00 0.00 43 ILE A C 10
ATOM 13561 O O . ILE A 1 43 ? -3.556 2.939 -1.891 1.00 0.00 43 ILE A O 10
ATOM 13577 N N . SER A 1 44 ? -3.030 4.834 -2.986 1.00 0.00 44 SER A N 10
ATOM 13578 C CA . SER A 1 44 ? -3.221 5.693 -1.823 1.00 0.00 44 SER A CA 10
ATOM 13579 C C . SER A 1 44 ? -4.630 6.268 -1.795 1.00 0.00 44 SER A C 10
ATOM 13580 O O . SER A 1 44 ? -5.184 6.629 -2.834 1.00 0.00 44 SER A O 10
ATOM 13588 N N . ILE A 1 45 ? -5.210 6.349 -0.601 1.00 0.00 45 ILE A N 10
ATOM 13589 C CA . ILE A 1 45 ? -6.558 6.883 -0.449 1.00 0.00 45 ILE A CA 10
ATOM 13590 C C . ILE A 1 45 ? -6.740 7.531 0.915 1.00 0.00 45 ILE A C 10
ATOM 13591 O O . ILE A 1 45 ? -7.825 7.476 1.497 1.00 0.00 45 ILE A O 10
ATOM 13607 N N . LYS A 1 46 ? -5.669 8.141 1.425 1.00 0.00 46 LYS A N 10
ATOM 13608 C CA . LYS A 1 46 ? -5.700 8.798 2.729 1.00 0.00 46 LYS A CA 10
ATOM 13609 C C . LYS A 1 46 ? -6.462 7.953 3.746 1.00 0.00 46 LYS A C 10
ATOM 13610 O O . LYS A 1 46 ? -7.187 8.478 4.591 1.00 0.00 46 LYS A O 10
ATOM 13629 N N . GLY A 1 47 ? -6.295 6.639 3.647 1.00 0.00 47 GLY A N 10
ATOM 13630 C CA . GLY A 1 47 ? -6.973 5.728 4.550 1.00 0.00 47 GLY A CA 10
ATOM 13631 C C . GLY A 1 47 ? -6.404 5.754 5.956 1.00 0.00 47 GLY A C 10
ATOM 13632 O O . GLY A 1 47 ? -6.087 4.704 6.517 1.00 0.00 47 GLY A O 10
ATOM 13636 N N . THR A 1 48 ? -6.275 6.952 6.531 1.00 0.00 48 THR A N 10
ATOM 13637 C CA . THR A 1 48 ? -5.739 7.111 7.882 1.00 0.00 48 THR A CA 10
ATOM 13638 C C . THR A 1 48 ? -4.554 6.179 8.120 1.00 0.00 48 THR A C 10
ATOM 13639 O O . THR A 1 48 ? -4.338 5.705 9.236 1.00 0.00 48 THR A O 10
ATOM 13650 N N . GLN A 1 49 ? -3.795 5.913 7.062 1.00 0.00 49 GLN A N 10
ATOM 13651 C CA . GLN A 1 49 ? -2.641 5.030 7.158 1.00 0.00 49 GLN A CA 10
ATOM 13652 C C . GLN A 1 49 ? -1.538 5.451 6.190 1.00 0.00 49 GLN A C 10
ATOM 13653 O O . GLN A 1 49 ? -0.538 6.037 6.602 1.00 0.00 49 GLN A O 10
ATOM 13667 N N . SER A 1 50 ? -1.730 5.140 4.903 1.00 0.00 50 SER A N 10
ATOM 13668 C CA . SER A 1 50 ? -0.759 5.469 3.855 1.00 0.00 50 SER A CA 10
ATOM 13669 C C . SER A 1 50 ? -0.822 4.430 2.743 1.00 0.00 50 SER A C 10
ATOM 13670 O O . SER A 1 50 ? 0.048 3.567 2.636 1.00 0.00 50 SER A O 10
ATOM 13678 N N . ASN A 1 51 ? -1.865 4.516 1.924 1.00 0.00 51 ASN A N 10
ATOM 13679 C CA . ASN A 1 51 ? -2.061 3.584 0.817 1.00 0.00 51 ASN A CA 10
ATOM 13680 C C . ASN A 1 51 ? -1.863 2.137 1.262 1.00 0.00 51 ASN A C 10
ATOM 13681 O O . ASN A 1 51 ? -1.738 1.852 2.454 1.00 0.00 51 ASN A O 10
ATOM 13692 N N . HIS A 1 52 ? -1.831 1.228 0.293 1.00 0.00 52 HIS A N 10
ATOM 13693 C CA . HIS A 1 52 ? -1.645 -0.192 0.573 1.00 0.00 52 HIS A CA 10
ATOM 13694 C C . HIS A 1 52 ? -0.960 -0.886 -0.599 1.00 0.00 52 HIS A C 10
ATOM 13695 O O . HIS A 1 52 ? -1.296 -0.642 -1.757 1.00 0.00 52 HIS A O 10
ATOM 13710 N N . VAL A 1 53 ? 0.006 -1.747 -0.293 1.00 0.00 53 VAL A N 10
ATOM 13711 C CA . VAL A 1 53 ? 0.739 -2.469 -1.326 1.00 0.00 53 VAL A CA 10
ATOM 13712 C C . VAL A 1 53 ? -0.146 -3.507 -2.007 1.00 0.00 53 VAL A C 10
ATOM 13713 O O . VAL A 1 53 ? -0.898 -4.226 -1.348 1.00 0.00 53 VAL A O 10
ATOM 13726 N N . LEU A 1 54 ? -0.051 -3.578 -3.330 1.00 0.00 54 LEU A N 10
ATOM 13727 C CA . LEU A 1 54 ? -0.842 -4.527 -4.104 1.00 0.00 54 LEU A CA 10
ATOM 13728 C C . LEU A 1 54 ? 0.052 -5.360 -5.017 1.00 0.00 54 LEU A C 10
ATOM 13729 O O . LEU A 1 54 ? 0.562 -4.867 -6.022 1.00 0.00 54 LEU A O 10
ATOM 13745 N N . PHE A 1 55 ? 0.237 -6.626 -4.658 1.00 0.00 55 PHE A N 10
ATOM 13746 C CA . PHE A 1 55 ? 1.070 -7.529 -5.444 1.00 0.00 55 PHE A CA 10
ATOM 13747 C C . PHE A 1 55 ? 0.356 -7.955 -6.723 1.00 0.00 55 PHE A C 10
ATOM 13748 O O . PHE A 1 55 ? -0.801 -8.376 -6.689 1.00 0.00 55 PHE A O 10
ATOM 13765 N N . LEU A 1 56 ? 1.053 -7.842 -7.849 1.00 0.00 56 LEU A N 10
ATOM 13766 C CA . LEU A 1 56 ? 0.488 -8.217 -9.140 1.00 0.00 56 LEU A CA 10
ATOM 13767 C C . LEU A 1 56 ? 1.139 -9.490 -9.666 1.00 0.00 56 LEU A C 10
ATOM 13768 O O . LEU A 1 56 ? 2.325 -9.503 -9.997 1.00 0.00 56 LEU A O 10
ATOM 13784 N N . SER A 1 57 ? 0.356 -10.562 -9.742 1.00 0.00 57 SER A N 10
ATOM 13785 C CA . SER A 1 57 ? 0.856 -11.843 -10.227 1.00 0.00 57 SER A CA 10
ATOM 13786 C C . SER A 1 57 ? 1.043 -11.819 -11.740 1.00 0.00 57 SER A C 10
ATOM 13787 O O . SER A 1 57 ? 2.167 -11.873 -12.238 1.00 0.00 57 SER A O 10
ATOM 13795 N N . SER A 1 58 ? -0.067 -11.739 -12.467 1.00 0.00 58 SER A N 10
ATOM 13796 C CA . SER A 1 58 ? -0.026 -11.709 -13.925 1.00 0.00 58 SER A CA 10
ATOM 13797 C C . SER A 1 58 ? -0.748 -10.480 -14.465 1.00 0.00 58 SER A C 10
ATOM 13798 O O . SER A 1 58 ? -1.471 -9.801 -13.736 1.00 0.00 58 SER A O 10
ATOM 13806 N N . TYR A 1 59 ? -0.547 -10.200 -15.749 1.00 0.00 59 TYR A N 10
ATOM 13807 C CA . TYR A 1 59 ? -1.179 -9.053 -16.389 1.00 0.00 59 TYR A CA 10
ATOM 13808 C C . TYR A 1 59 ? -1.028 -9.125 -17.906 1.00 0.00 59 TYR A C 10
ATOM 13809 O O . TYR A 1 59 ? -0.073 -8.592 -18.471 1.00 0.00 59 TYR A O 10
ATOM 13827 N N . ASN A 1 60 ? -1.976 -9.789 -18.559 1.00 0.00 60 ASN A N 10
ATOM 13828 C CA . ASN A 1 60 ? -1.948 -9.930 -20.010 1.00 0.00 60 ASN A CA 10
ATOM 13829 C C . ASN A 1 60 ? -3.011 -9.052 -20.667 1.00 0.00 60 ASN A C 10
ATOM 13830 O O . ASN A 1 60 ? -3.499 -9.361 -21.754 1.00 0.00 60 ASN A O 10
ATOM 13841 N N . SER A 1 61 ? -3.362 -7.957 -20.000 1.00 0.00 61 SER A N 10
ATOM 13842 C CA . SER A 1 61 ? -4.364 -7.033 -20.521 1.00 0.00 61 SER A CA 10
ATOM 13843 C C . SER A 1 61 ? -5.687 -7.748 -20.784 1.00 0.00 61 SER A C 10
ATOM 13844 O O . SER A 1 61 ? -6.326 -7.533 -21.815 1.00 0.00 61 SER A O 10
ATOM 13852 N N . VAL A 1 62 ? -6.093 -8.604 -19.849 1.00 0.00 62 VAL A N 10
ATOM 13853 C CA . VAL A 1 62 ? -7.339 -9.352 -19.988 1.00 0.00 62 VAL A CA 10
ATOM 13854 C C . VAL A 1 62 ? -8.536 -8.587 -19.428 1.00 0.00 62 VAL A C 10
ATOM 13855 O O . VAL A 1 62 ? -9.561 -9.185 -19.105 1.00 0.00 62 VAL A O 10
ATOM 13868 N N . ASP A 1 63 ? -8.409 -7.265 -19.325 1.00 0.00 63 ASP A N 10
ATOM 13869 C CA . ASP A 1 63 ? -9.492 -6.427 -18.813 1.00 0.00 63 ASP A CA 10
ATOM 13870 C C . ASP A 1 63 ? -9.732 -6.676 -17.327 1.00 0.00 63 ASP A C 10
ATOM 13871 O O . ASP A 1 63 ? -9.586 -5.773 -16.506 1.00 0.00 63 ASP A O 10
ATOM 13880 N N . GLU A 1 64 ? -10.107 -7.907 -16.989 1.00 0.00 64 GLU A N 10
ATOM 13881 C CA . GLU A 1 64 ? -10.371 -8.276 -15.601 1.00 0.00 64 GLU A CA 10
ATOM 13882 C C . GLU A 1 64 ? -9.256 -7.788 -14.682 1.00 0.00 64 GLU A C 10
ATOM 13883 O O . GLU A 1 64 ? -9.505 -7.415 -13.535 1.00 0.00 64 GLU A O 10
ATOM 13895 N N . ILE A 1 65 ? -8.028 -7.795 -15.188 1.00 0.00 65 ILE A N 10
ATOM 13896 C CA . ILE A 1 65 ? -6.882 -7.351 -14.399 1.00 0.00 65 ILE A CA 10
ATOM 13897 C C . ILE A 1 65 ? -6.902 -5.838 -14.178 1.00 0.00 65 ILE A C 10
ATOM 13898 O O . ILE A 1 65 ? -6.311 -5.333 -13.223 1.00 0.00 65 ILE A O 10
ATOM 13914 N N . ARG A 1 66 ? -7.578 -5.121 -15.069 1.00 0.00 66 ARG A N 10
ATOM 13915 C CA . ARG A 1 66 ? -7.669 -3.667 -14.976 1.00 0.00 66 ARG A CA 10
ATOM 13916 C C . ARG A 1 66 ? -8.685 -3.240 -13.922 1.00 0.00 66 ARG A C 10
ATOM 13917 O O . ARG A 1 66 ? -8.320 -2.718 -12.869 1.00 0.00 66 ARG A O 10
ATOM 13938 N N . LYS A 1 67 ? -9.964 -3.458 -14.216 1.00 0.00 67 LYS A N 10
ATOM 13939 C CA . LYS A 1 67 ? -11.038 -3.089 -13.296 1.00 0.00 67 LYS A CA 10
ATOM 13940 C C . LYS A 1 67 ? -10.795 -3.659 -11.901 1.00 0.00 67 LYS A C 10
ATOM 13941 O O . LYS A 1 67 ? -11.198 -3.064 -10.901 1.00 0.00 67 LYS A O 10
ATOM 13960 N N . GLU A 1 68 ? -10.140 -4.812 -11.841 1.00 0.00 68 GLU A N 10
ATOM 13961 C CA . GLU A 1 68 ? -9.850 -5.459 -10.566 1.00 0.00 68 GLU A CA 10
ATOM 13962 C C . GLU A 1 68 ? -8.891 -4.617 -9.731 1.00 0.00 68 GLU A C 10
ATOM 13963 O O . GLU A 1 68 ? -9.157 -4.331 -8.563 1.00 0.00 68 GLU A O 10
ATOM 13975 N N . LEU A 1 69 ? -7.773 -4.226 -10.333 1.00 0.00 69 LEU A N 10
ATOM 13976 C CA . LEU A 1 69 ? -6.774 -3.419 -9.642 1.00 0.00 69 LEU A CA 10
ATOM 13977 C C . LEU A 1 69 ? -7.288 -2.005 -9.392 1.00 0.00 69 LEU A C 10
ATOM 13978 O O . LEU A 1 69 ? -7.144 -1.467 -8.294 1.00 0.00 69 LEU A O 10
ATOM 13994 N N . GLU A 1 70 ? -7.890 -1.407 -10.416 1.00 0.00 70 GLU A N 10
ATOM 13995 C CA . GLU A 1 70 ? -8.424 -0.055 -10.305 1.00 0.00 70 GLU A CA 10
ATOM 13996 C C . GLU A 1 70 ? -9.398 0.050 -9.135 1.00 0.00 70 GLU A C 10
ATOM 13997 O O . GLU A 1 70 ? -9.322 0.980 -8.331 1.00 0.00 70 GLU A O 10
ATOM 14009 N N . GLU A 1 71 ? -10.311 -0.912 -9.045 1.00 0.00 71 GLU A N 10
ATOM 14010 C CA . GLU A 1 71 ? -11.298 -0.929 -7.973 1.00 0.00 71 GLU A CA 10
ATOM 14011 C C . GLU A 1 71 ? -10.680 -1.440 -6.675 1.00 0.00 71 GLU A C 10
ATOM 14012 O O . GLU A 1 71 ? -11.033 -0.984 -5.588 1.00 0.00 71 GLU A O 10
ATOM 14024 N N . ALA A 1 72 ? -9.754 -2.387 -6.797 1.00 0.00 72 ALA A N 10
ATOM 14025 C CA . ALA A 1 72 ? -9.087 -2.958 -5.632 1.00 0.00 72 ALA A CA 10
ATOM 14026 C C . ALA A 1 72 ? -8.402 -1.875 -4.802 1.00 0.00 72 ALA A C 10
ATOM 14027 O O . ALA A 1 72 ? -8.179 -2.048 -3.604 1.00 0.00 72 ALA A O 10
ATOM 14034 N N . GLY A 1 73 ? -8.069 -0.761 -5.447 1.00 0.00 73 GLY A N 10
ATOM 14035 C CA . GLY A 1 73 ? -7.413 0.330 -4.752 1.00 0.00 73 GLY A CA 10
ATOM 14036 C C . GLY A 1 73 ? -8.396 1.327 -4.170 1.00 0.00 73 GLY A C 10
ATOM 14037 O O . GLY A 1 73 ? -8.237 1.775 -3.035 1.00 0.00 73 GLY A O 10
ATOM 14041 N N . ALA A 1 74 ? -9.413 1.677 -4.951 1.00 0.00 74 ALA A N 10
ATOM 14042 C CA . ALA A 1 74 ? -10.423 2.629 -4.507 1.00 0.00 74 ALA A CA 10
ATOM 14043 C C . ALA A 1 74 ? -11.719 1.922 -4.122 1.00 0.00 74 ALA A C 10
ATOM 14044 O O . ALA A 1 74 ? -12.809 2.465 -4.298 1.00 0.00 74 ALA A O 10
ATOM 14051 N N . LYS A 1 75 ? -11.593 0.707 -3.598 1.00 0.00 75 LYS A N 10
ATOM 14052 C CA . LYS A 1 75 ? -12.755 -0.072 -3.188 1.00 0.00 75 LYS A CA 10
ATOM 14053 C C . LYS A 1 75 ? -13.406 0.533 -1.950 1.00 0.00 75 LYS A C 10
ATOM 14054 O O . LYS A 1 75 ? -12.767 1.266 -1.195 1.00 0.00 75 LYS A O 10
ATOM 14073 N N . ILE A 1 76 ? -14.682 0.219 -1.743 1.00 0.00 76 ILE A N 10
ATOM 14074 C CA . ILE A 1 76 ? -15.416 0.731 -0.592 1.00 0.00 76 ILE A CA 10
ATOM 14075 C C . ILE A 1 76 ? -15.500 -0.317 0.512 1.00 0.00 76 ILE A C 10
ATOM 14076 O O . ILE A 1 76 ? -16.042 -1.404 0.311 1.00 0.00 76 ILE A O 10
ATOM 14092 N N . ASN A 1 77 ? -14.959 0.017 1.679 1.00 0.00 77 ASN A N 10
ATOM 14093 C CA . ASN A 1 77 ? -14.972 -0.895 2.818 1.00 0.00 77 ASN A CA 10
ATOM 14094 C C . ASN A 1 77 ? -14.182 -2.164 2.508 1.00 0.00 77 ASN A C 10
ATOM 14095 O O . ASN A 1 77 ? -14.521 -2.909 1.589 1.00 0.00 77 ASN A O 10
ATOM 14106 N N . HIS A 1 78 ? -13.126 -2.401 3.280 1.00 0.00 78 HIS A N 10
ATOM 14107 C CA . HIS A 1 78 ? -12.288 -3.579 3.088 1.00 0.00 78 HIS A CA 10
ATOM 14108 C C . HIS A 1 78 ? -12.808 -4.760 3.901 1.00 0.00 78 HIS A C 10
ATOM 14109 O O . HIS A 1 78 ? -13.728 -4.615 4.707 1.00 0.00 78 HIS A O 10
ATOM 14124 N N . THR A 1 79 ? -12.215 -5.929 3.682 1.00 0.00 79 THR A N 10
ATOM 14125 C CA . THR A 1 79 ? -12.616 -7.138 4.394 1.00 0.00 79 THR A CA 10
ATOM 14126 C C . THR A 1 79 ? -11.548 -7.548 5.407 1.00 0.00 79 THR A C 10
ATOM 14127 O O . THR A 1 79 ? -10.703 -6.740 5.790 1.00 0.00 79 THR A O 10
ATOM 14138 N N . THR A 1 80 ? -11.591 -8.807 5.840 1.00 0.00 80 THR A N 10
ATOM 14139 C CA . THR A 1 80 ? -10.624 -9.314 6.807 1.00 0.00 80 THR A CA 10
ATOM 14140 C C . THR A 1 80 ? -9.419 -9.935 6.105 1.00 0.00 80 THR A C 10
ATOM 14141 O O . THR A 1 80 ? -8.962 -11.017 6.474 1.00 0.00 80 THR A O 10
ATOM 14152 N N . LEU A 1 81 ? -8.908 -9.243 5.091 1.00 0.00 81 LEU A N 10
ATOM 14153 C CA . LEU A 1 81 ? -7.755 -9.726 4.337 1.00 0.00 81 LEU A CA 10
ATOM 14154 C C . LEU A 1 81 ? -8.010 -11.121 3.770 1.00 0.00 81 LEU A C 10
ATOM 14155 O O . LEU A 1 81 ? -7.072 -11.863 3.480 1.00 0.00 81 LEU A O 10
ATOM 14171 N N . LYS A 1 82 ? -9.283 -11.471 3.611 1.00 0.00 82 LYS A N 10
ATOM 14172 C CA . LYS A 1 82 ? -9.652 -12.777 3.076 1.00 0.00 82 LYS A CA 10
ATOM 14173 C C . LYS A 1 82 ? -9.534 -12.793 1.557 1.00 0.00 82 LYS A C 10
ATOM 14174 O O . LYS A 1 82 ? -8.920 -13.691 0.981 1.00 0.00 82 LYS A O 10
ATOM 14193 N N . ILE A 1 83 ? -10.123 -11.791 0.911 1.00 0.00 83 ILE A N 10
ATOM 14194 C CA . ILE A 1 83 ? -10.077 -11.692 -0.542 1.00 0.00 83 ILE A CA 10
ATOM 14195 C C . ILE A 1 83 ? -8.638 -11.669 -1.039 1.00 0.00 83 ILE A C 10
ATOM 14196 O O . ILE A 1 83 ? -8.339 -12.155 -2.129 1.00 0.00 83 ILE A O 10
ATOM 14212 N N . LEU A 1 84 ? -7.747 -11.110 -0.226 1.00 0.00 84 LEU A N 10
ATOM 14213 C CA . LEU A 1 84 ? -6.337 -11.038 -0.580 1.00 0.00 84 LEU A CA 10
ATOM 14214 C C . LEU A 1 84 ? -5.710 -12.424 -0.524 1.00 0.00 84 LEU A C 10
ATOM 14215 O O . LEU A 1 84 ? -4.946 -12.809 -1.410 1.00 0.00 84 LEU A O 10
ATOM 14231 N N . GLU A 1 85 ? -6.047 -13.175 0.519 1.00 0.00 85 GLU A N 10
ATOM 14232 C CA . GLU A 1 85 ? -5.525 -14.524 0.687 1.00 0.00 85 GLU A CA 10
ATOM 14233 C C . GLU A 1 85 ? -6.143 -15.471 -0.339 1.00 0.00 85 GLU A C 10
ATOM 14234 O O . GLU A 1 85 ? -5.554 -16.496 -0.684 1.00 0.00 85 GLU A O 10
ATOM 14246 N N . GLY A 1 86 ? -7.331 -15.122 -0.825 1.00 0.00 86 GLY A N 10
ATOM 14247 C CA . GLY A 1 86 ? -8.004 -15.952 -1.806 1.00 0.00 86 GLY A CA 10
ATOM 14248 C C . GLY A 1 86 ? -7.768 -15.482 -3.228 1.00 0.00 86 GLY A C 10
ATOM 14249 O O . GLY A 1 86 ? -7.912 -16.256 -4.175 1.00 0.00 86 GLY A O 10
ATOM 14253 N N . HIS A 1 87 ? -7.407 -14.210 -3.383 1.00 0.00 87 HIS A N 10
ATOM 14254 C CA . HIS A 1 87 ? -7.155 -13.644 -4.704 1.00 0.00 87 HIS A CA 10
ATOM 14255 C C . HIS A 1 87 ? -5.699 -13.206 -4.850 1.00 0.00 87 HIS A C 10
ATOM 14256 O O . HIS A 1 87 ? -5.373 -12.389 -5.712 1.00 0.00 87 HIS A O 10
ATOM 14271 N N . LEU A 1 88 ? -4.825 -13.753 -4.009 1.00 0.00 88 LEU A N 10
ATOM 14272 C CA . LEU A 1 88 ? -3.407 -13.415 -4.056 1.00 0.00 88 LEU A CA 10
ATOM 14273 C C . LEU A 1 88 ? -2.563 -14.518 -3.426 1.00 0.00 88 LEU A C 10
ATOM 14274 O O . LEU A 1 88 ? -2.495 -14.571 -2.180 1.00 0.00 88 LEU A O 10
ATOM 14291 N N . LEU A 1 1 ? -7.906 19.408 -4.088 1.00 0.00 1 LEU A N 11
ATOM 14292 C CA . LEU A 1 1 ? -8.661 18.368 -4.836 1.00 0.00 1 LEU A CA 11
ATOM 14293 C C . LEU A 1 1 ? -9.348 17.395 -3.884 1.00 0.00 1 LEU A C 11
ATOM 14294 O O . LEU A 1 1 ? -8.747 16.929 -2.917 1.00 0.00 1 LEU A O 11
ATOM 14312 N N . PHE A 1 2 ? -10.611 17.091 -4.166 1.00 0.00 2 PHE A N 11
ATOM 14313 C CA . PHE A 1 2 ? -11.378 16.171 -3.333 1.00 0.00 2 PHE A CA 11
ATOM 14314 C C . PHE A 1 2 ? -10.784 14.767 -3.391 1.00 0.00 2 PHE A C 11
ATOM 14315 O O . PHE A 1 2 ? -10.607 14.207 -4.469 1.00 0.00 2 PHE A O 11
ATOM 14332 N N . ILE A 1 3 ? -10.479 14.217 -2.216 1.00 0.00 3 ILE A N 11
ATOM 14333 C CA . ILE A 1 3 ? -9.899 12.878 -2.098 1.00 0.00 3 ILE A CA 11
ATOM 14334 C C . ILE A 1 3 ? -8.684 12.697 -3.012 1.00 0.00 3 ILE A C 11
ATOM 14335 O O . ILE A 1 3 ? -8.774 12.843 -4.229 1.00 0.00 3 ILE A O 11
ATOM 14351 N N . ALA A 1 4 ? -7.544 12.379 -2.408 1.00 0.00 4 ALA A N 11
ATOM 14352 C CA . ALA A 1 4 ? -6.312 12.179 -3.161 1.00 0.00 4 ALA A CA 11
ATOM 14353 C C . ALA A 1 4 ? -6.199 10.742 -3.656 1.00 0.00 4 ALA A C 11
ATOM 14354 O O . ALA A 1 4 ? -5.888 9.832 -2.886 1.00 0.00 4 ALA A O 11
ATOM 14361 N N . THR A 1 5 ? -6.456 10.544 -4.944 1.00 0.00 5 THR A N 11
ATOM 14362 C CA . THR A 1 5 ? -6.385 9.217 -5.543 1.00 0.00 5 THR A CA 11
ATOM 14363 C C . THR A 1 5 ? -5.370 9.189 -6.683 1.00 0.00 5 THR A C 11
ATOM 14364 O O . THR A 1 5 ? -5.509 9.910 -7.670 1.00 0.00 5 THR A O 11
ATOM 14375 N N . LEU A 1 6 ? -4.347 8.350 -6.537 1.00 0.00 6 LEU A N 11
ATOM 14376 C CA . LEU A 1 6 ? -3.308 8.228 -7.553 1.00 0.00 6 LEU A CA 11
ATOM 14377 C C . LEU A 1 6 ? -2.730 6.817 -7.572 1.00 0.00 6 LEU A C 11
ATOM 14378 O O . LEU A 1 6 ? -2.474 6.227 -6.523 1.00 0.00 6 LEU A O 11
ATOM 14394 N N . LYS A 1 7 ? -2.526 6.281 -8.772 1.00 0.00 7 LYS A N 11
ATOM 14395 C CA . LYS A 1 7 ? -1.978 4.939 -8.926 1.00 0.00 7 LYS A CA 11
ATOM 14396 C C . LYS A 1 7 ? -0.545 4.993 -9.451 1.00 0.00 7 LYS A C 11
ATOM 14397 O O . LYS A 1 7 ? -0.292 5.522 -10.534 1.00 0.00 7 LYS A O 11
ATOM 14416 N N . GLY A 1 8 ? 0.386 4.447 -8.676 1.00 0.00 8 GLY A N 11
ATOM 14417 C CA . GLY A 1 8 ? 1.781 4.448 -9.079 1.00 0.00 8 GLY A CA 11
ATOM 14418 C C . GLY A 1 8 ? 2.252 3.086 -9.551 1.00 0.00 8 GLY A C 11
ATOM 14419 O O . GLY A 1 8 ? 1.658 2.063 -9.208 1.00 0.00 8 GLY A O 11
ATOM 14423 N N . ILE A 1 9 ? 3.320 3.071 -10.341 1.00 0.00 9 ILE A N 11
ATOM 14424 C CA . ILE A 1 9 ? 3.869 1.826 -10.865 1.00 0.00 9 ILE A CA 11
ATOM 14425 C C . ILE A 1 9 ? 5.384 1.773 -10.681 1.00 0.00 9 ILE A C 11
ATOM 14426 O O . ILE A 1 9 ? 6.072 2.785 -10.816 1.00 0.00 9 ILE A O 11
ATOM 14442 N N . PHE A 1 10 ? 5.894 0.585 -10.379 1.00 0.00 10 PHE A N 11
ATOM 14443 C CA . PHE A 1 10 ? 7.325 0.390 -10.183 1.00 0.00 10 PHE A CA 11
ATOM 14444 C C . PHE A 1 10 ? 7.890 -0.529 -11.261 1.00 0.00 10 PHE A C 11
ATOM 14445 O O . PHE A 1 10 ? 7.576 -1.719 -11.300 1.00 0.00 10 PHE A O 11
ATOM 14462 N N . THR A 1 11 ? 8.718 0.030 -12.138 1.00 0.00 11 THR A N 11
ATOM 14463 C CA . THR A 1 11 ? 9.318 -0.744 -13.219 1.00 0.00 11 THR A CA 11
ATOM 14464 C C . THR A 1 11 ? 10.735 -1.172 -12.871 1.00 0.00 11 THR A C 11
ATOM 14465 O O . THR A 1 11 ? 11.670 -0.365 -12.897 1.00 0.00 11 THR A O 11
ATOM 14476 N N . LEU A 1 12 ? 10.883 -2.452 -12.551 1.00 0.00 12 LEU A N 11
ATOM 14477 C CA . LEU A 1 12 ? 12.178 -3.010 -12.198 1.00 0.00 12 LEU A CA 11
ATOM 14478 C C . LEU A 1 12 ? 12.781 -2.271 -11.012 1.00 0.00 12 LEU A C 11
ATOM 14479 O O . LEU A 1 12 ? 12.736 -1.044 -10.940 1.00 0.00 12 LEU A O 11
ATOM 14495 N N . LYS A 1 13 ? 13.353 -3.026 -10.082 1.00 0.00 13 LYS A N 11
ATOM 14496 C CA . LYS A 1 13 ? 13.977 -2.441 -8.898 1.00 0.00 13 LYS A CA 11
ATOM 14497 C C . LYS A 1 13 ? 14.845 -1.244 -9.282 1.00 0.00 13 LYS A C 11
ATOM 14498 O O . LYS A 1 13 ? 15.031 -0.318 -8.492 1.00 0.00 13 LYS A O 11
ATOM 14517 N N . ASP A 1 14 ? 15.365 -1.268 -10.509 1.00 0.00 14 ASP A N 11
ATOM 14518 C CA . ASP A 1 14 ? 16.202 -0.188 -11.011 1.00 0.00 14 ASP A CA 11
ATOM 14519 C C . ASP A 1 14 ? 15.508 1.160 -10.843 1.00 0.00 14 ASP A C 11
ATOM 14520 O O . ASP A 1 14 ? 16.082 2.095 -10.286 1.00 0.00 14 ASP A O 11
ATOM 14529 N N . LEU A 1 15 ? 14.266 1.253 -11.319 1.00 0.00 15 LEU A N 11
ATOM 14530 C CA . LEU A 1 15 ? 13.499 2.489 -11.209 1.00 0.00 15 LEU A CA 11
ATOM 14531 C C . LEU A 1 15 ? 12.823 2.576 -9.841 1.00 0.00 15 LEU A C 11
ATOM 14532 O O . LEU A 1 15 ? 11.893 1.821 -9.557 1.00 0.00 15 LEU A O 11
ATOM 14548 N N . PRO A 1 16 ? 13.290 3.485 -8.962 1.00 0.00 16 PRO A N 11
ATOM 14549 C CA . PRO A 1 16 ? 12.738 3.643 -7.624 1.00 0.00 16 PRO A CA 11
ATOM 14550 C C . PRO A 1 16 ? 11.666 4.715 -7.544 1.00 0.00 16 PRO A C 11
ATOM 14551 O O . PRO A 1 16 ? 11.503 5.375 -6.519 1.00 0.00 16 PRO A O 11
ATOM 14562 N N . GLU A 1 17 ? 10.935 4.862 -8.632 1.00 0.00 17 GLU A N 11
ATOM 14563 C CA . GLU A 1 17 ? 9.849 5.837 -8.735 1.00 0.00 17 GLU A CA 11
ATOM 14564 C C . GLU A 1 17 ? 10.349 7.287 -8.662 1.00 0.00 17 GLU A C 11
ATOM 14565 O O . GLU A 1 17 ? 9.927 8.124 -9.459 1.00 0.00 17 GLU A O 11
ATOM 14577 N N . GLU A 1 18 ? 11.243 7.587 -7.717 1.00 0.00 18 GLU A N 11
ATOM 14578 C CA . GLU A 1 18 ? 11.772 8.943 -7.576 1.00 0.00 18 GLU A CA 11
ATOM 14579 C C . GLU A 1 18 ? 12.760 9.053 -6.421 1.00 0.00 18 GLU A C 11
ATOM 14580 O O . GLU A 1 18 ? 13.663 9.890 -6.445 1.00 0.00 18 GLU A O 11
ATOM 14592 N N . PHE A 1 19 ? 12.581 8.220 -5.409 1.00 0.00 19 PHE A N 11
ATOM 14593 C CA . PHE A 1 19 ? 13.457 8.244 -4.242 1.00 0.00 19 PHE A CA 11
ATOM 14594 C C . PHE A 1 19 ? 13.588 6.867 -3.607 1.00 0.00 19 PHE A C 11
ATOM 14595 O O . PHE A 1 19 ? 12.952 6.571 -2.596 1.00 0.00 19 PHE A O 11
ATOM 14612 N N . ARG A 1 20 ? 14.430 6.038 -4.202 1.00 0.00 20 ARG A N 11
ATOM 14613 C CA . ARG A 1 20 ? 14.670 4.689 -3.696 1.00 0.00 20 ARG A CA 11
ATOM 14614 C C . ARG A 1 20 ? 13.393 3.854 -3.711 1.00 0.00 20 ARG A C 11
ATOM 14615 O O . ARG A 1 20 ? 12.294 4.378 -3.525 1.00 0.00 20 ARG A O 11
ATOM 14636 N N . PRO A 1 21 ? 13.521 2.536 -3.940 1.00 0.00 21 PRO A N 11
ATOM 14637 C CA . PRO A 1 21 ? 12.386 1.625 -3.984 1.00 0.00 21 PRO A CA 11
ATOM 14638 C C . PRO A 1 21 ? 12.064 1.024 -2.621 1.00 0.00 21 PRO A C 11
ATOM 14639 O O . PRO A 1 21 ? 12.877 0.303 -2.043 1.00 0.00 21 PRO A O 11
ATOM 14650 N N . PHE A 1 22 ? 10.874 1.322 -2.115 1.00 0.00 22 PHE A N 11
ATOM 14651 C CA . PHE A 1 22 ? 10.444 0.804 -0.821 1.00 0.00 22 PHE A CA 11
ATOM 14652 C C . PHE A 1 22 ? 10.037 -0.661 -0.945 1.00 0.00 22 PHE A C 11
ATOM 14653 O O . PHE A 1 22 ? 10.204 -1.447 -0.013 1.00 0.00 22 PHE A O 11
ATOM 14670 N N . VAL A 1 23 ? 9.506 -1.018 -2.110 1.00 0.00 23 VAL A N 11
ATOM 14671 C CA . VAL A 1 23 ? 9.073 -2.384 -2.375 1.00 0.00 23 VAL A CA 11
ATOM 14672 C C . VAL A 1 23 ? 10.242 -3.366 -2.282 1.00 0.00 23 VAL A C 11
ATOM 14673 O O . VAL A 1 23 ? 10.042 -4.572 -2.133 1.00 0.00 23 VAL A O 11
ATOM 14686 N N . ASP A 1 24 ? 11.463 -2.845 -2.372 1.00 0.00 24 ASP A N 11
ATOM 14687 C CA . ASP A 1 24 ? 12.663 -3.675 -2.302 1.00 0.00 24 ASP A CA 11
ATOM 14688 C C . ASP A 1 24 ? 12.599 -4.656 -1.135 1.00 0.00 24 ASP A C 11
ATOM 14689 O O . ASP A 1 24 ? 13.017 -5.807 -1.259 1.00 0.00 24 ASP A O 11
ATOM 14698 N N . TYR A 1 25 ? 12.073 -4.200 -0.002 1.00 0.00 25 TYR A N 11
ATOM 14699 C CA . TYR A 1 25 ? 11.961 -5.053 1.174 1.00 0.00 25 TYR A CA 11
ATOM 14700 C C . TYR A 1 25 ? 11.040 -6.236 0.891 1.00 0.00 25 TYR A C 11
ATOM 14701 O O . TYR A 1 25 ? 11.387 -7.383 1.164 1.00 0.00 25 TYR A O 11
ATOM 14719 N N . LYS A 1 26 ? 9.870 -5.949 0.329 1.00 0.00 26 LYS A N 11
ATOM 14720 C CA . LYS A 1 26 ? 8.915 -6.997 0.000 1.00 0.00 26 LYS A CA 11
ATOM 14721 C C . LYS A 1 26 ? 9.437 -7.850 -1.156 1.00 0.00 26 LYS A C 11
ATOM 14722 O O . LYS A 1 26 ? 8.990 -8.978 -1.360 1.00 0.00 26 LYS A O 11
ATOM 14741 N N . ALA A 1 27 ? 10.399 -7.306 -1.900 1.00 0.00 27 ALA A N 11
ATOM 14742 C CA . ALA A 1 27 ? 10.991 -8.022 -3.019 1.00 0.00 27 ALA A CA 11
ATOM 14743 C C . ALA A 1 27 ? 12.070 -8.982 -2.531 1.00 0.00 27 ALA A C 11
ATOM 14744 O O . ALA A 1 27 ? 12.368 -9.981 -3.186 1.00 0.00 27 ALA A O 11
ATOM 14751 N N . GLY A 1 28 ? 12.655 -8.675 -1.373 1.00 0.00 28 GLY A N 11
ATOM 14752 C CA . GLY A 1 28 ? 13.693 -9.526 -0.821 1.00 0.00 28 GLY A CA 11
ATOM 14753 C C . GLY A 1 28 ? 13.452 -9.874 0.635 1.00 0.00 28 GLY A C 11
ATOM 14754 O O . GLY A 1 28 ? 14.392 -10.179 1.369 1.00 0.00 28 GLY A O 11
ATOM 14758 N N . LEU A 1 29 ? 12.191 -9.831 1.059 1.00 0.00 29 LEU A N 11
ATOM 14759 C CA . LEU A 1 29 ? 11.839 -10.144 2.440 1.00 0.00 29 LEU A CA 11
ATOM 14760 C C . LEU A 1 29 ? 12.284 -11.554 2.820 1.00 0.00 29 LEU A C 11
ATOM 14761 O O . LEU A 1 29 ? 12.439 -11.871 4.000 1.00 0.00 29 LEU A O 11
ATOM 14777 N N . GLU A 1 30 ? 12.487 -12.393 1.815 1.00 0.00 30 GLU A N 11
ATOM 14778 C CA . GLU A 1 30 ? 12.913 -13.770 2.039 1.00 0.00 30 GLU A CA 11
ATOM 14779 C C . GLU A 1 30 ? 13.755 -14.278 0.874 1.00 0.00 30 GLU A C 11
ATOM 14780 O O . GLU A 1 30 ? 13.562 -15.395 0.394 1.00 0.00 30 GLU A O 11
ATOM 14792 N N . LYS A 1 31 ? 14.682 -13.440 0.418 1.00 0.00 31 LYS A N 11
ATOM 14793 C CA . LYS A 1 31 ? 15.560 -13.781 -0.697 1.00 0.00 31 LYS A CA 11
ATOM 14794 C C . LYS A 1 31 ? 14.759 -14.339 -1.863 1.00 0.00 31 LYS A C 11
ATOM 14795 O O . LYS A 1 31 ? 15.174 -15.286 -2.530 1.00 0.00 31 LYS A O 11
ATOM 14814 N N . LYS A 1 32 ? 13.602 -13.734 -2.095 1.00 0.00 32 LYS A N 11
ATOM 14815 C CA . LYS A 1 32 ? 12.721 -14.153 -3.179 1.00 0.00 32 LYS A CA 11
ATOM 14816 C C . LYS A 1 32 ? 13.406 -13.990 -4.532 1.00 0.00 32 LYS A C 11
ATOM 14817 O O . LYS A 1 32 ? 13.738 -14.974 -5.191 1.00 0.00 32 LYS A O 11
ATOM 14836 N N . LYS A 1 33 ? 13.616 -12.742 -4.940 1.00 0.00 33 LYS A N 11
ATOM 14837 C CA . LYS A 1 33 ? 14.264 -12.459 -6.216 1.00 0.00 33 LYS A CA 11
ATOM 14838 C C . LYS A 1 33 ? 14.722 -11.005 -6.293 1.00 0.00 33 LYS A C 11
ATOM 14839 O O . LYS A 1 33 ? 14.672 -10.272 -5.305 1.00 0.00 33 LYS A O 11
ATOM 14858 N N . LEU A 1 34 ? 15.174 -10.599 -7.476 1.00 0.00 34 LEU A N 11
ATOM 14859 C CA . LEU A 1 34 ? 15.649 -9.237 -7.693 1.00 0.00 34 LEU A CA 11
ATOM 14860 C C . LEU A 1 34 ? 14.916 -8.586 -8.864 1.00 0.00 34 LEU A C 11
ATOM 14861 O O . LEU A 1 34 ? 13.881 -9.078 -9.311 1.00 0.00 34 LEU A O 11
ATOM 14877 N N . SER A 1 35 ? 15.462 -7.473 -9.347 1.00 0.00 35 SER A N 11
ATOM 14878 C CA . SER A 1 35 ? 14.874 -6.736 -10.459 1.00 0.00 35 SER A CA 11
ATOM 14879 C C . SER A 1 35 ? 14.697 -7.637 -11.687 1.00 0.00 35 SER A C 11
ATOM 14880 O O . SER A 1 35 ? 13.916 -8.585 -11.649 1.00 0.00 35 SER A O 11
ATOM 14888 N N . ASP A 1 36 ? 15.411 -7.338 -12.778 1.00 0.00 36 ASP A N 11
ATOM 14889 C CA . ASP A 1 36 ? 15.302 -8.126 -14.001 1.00 0.00 36 ASP A CA 11
ATOM 14890 C C . ASP A 1 36 ? 13.900 -7.988 -14.586 1.00 0.00 36 ASP A C 11
ATOM 14891 O O . ASP A 1 36 ? 13.711 -7.389 -15.645 1.00 0.00 36 ASP A O 11
ATOM 14900 N N . ASP A 1 37 ? 12.923 -8.535 -13.876 1.00 0.00 37 ASP A N 11
ATOM 14901 C CA . ASP A 1 37 ? 11.532 -8.469 -14.296 1.00 0.00 37 ASP A CA 11
ATOM 14902 C C . ASP A 1 37 ? 10.628 -8.116 -13.113 1.00 0.00 37 ASP A C 11
ATOM 14903 O O . ASP A 1 37 ? 9.409 -8.264 -13.192 1.00 0.00 37 ASP A O 11
ATOM 14912 N N . ASP A 1 38 ? 11.231 -7.651 -12.016 1.00 0.00 38 ASP A N 11
ATOM 14913 C CA . ASP A 1 38 ? 10.470 -7.286 -10.826 1.00 0.00 38 ASP A CA 11
ATOM 14914 C C . ASP A 1 38 ? 9.565 -6.090 -11.101 1.00 0.00 38 ASP A C 11
ATOM 14915 O O . ASP A 1 38 ? 9.904 -5.211 -11.893 1.00 0.00 38 ASP A O 11
ATOM 14924 N N . GLU A 1 39 ? 8.409 -6.066 -10.442 1.00 0.00 39 GLU A N 11
ATOM 14925 C CA . GLU A 1 39 ? 7.451 -4.979 -10.612 1.00 0.00 39 GLU A CA 11
ATOM 14926 C C . GLU A 1 39 ? 6.414 -4.990 -9.492 1.00 0.00 39 GLU A C 11
ATOM 14927 O O . GLU A 1 39 ? 6.024 -6.050 -9.004 1.00 0.00 39 GLU A O 11
ATOM 14939 N N . ILE A 1 40 ? 5.971 -3.803 -9.090 1.00 0.00 40 ILE A N 11
ATOM 14940 C CA . ILE A 1 40 ? 4.977 -3.679 -8.027 1.00 0.00 40 ILE A CA 11
ATOM 14941 C C . ILE A 1 40 ? 4.056 -2.488 -8.278 1.00 0.00 40 ILE A C 11
ATOM 14942 O O . ILE A 1 40 ? 4.496 -1.442 -8.757 1.00 0.00 40 ILE A O 11
ATOM 14958 N N . ALA A 1 41 ? 2.776 -2.652 -7.955 1.00 0.00 41 ALA A N 11
ATOM 14959 C CA . ALA A 1 41 ? 1.799 -1.588 -8.151 1.00 0.00 41 ALA A CA 11
ATOM 14960 C C . ALA A 1 41 ? 1.242 -1.095 -6.820 1.00 0.00 41 ALA A C 11
ATOM 14961 O O . ALA A 1 41 ? 0.606 -1.848 -6.082 1.00 0.00 41 ALA A O 11
ATOM 14968 N N . ILE A 1 42 ? 1.481 0.178 -6.521 1.00 0.00 42 ILE A N 11
ATOM 14969 C CA . ILE A 1 42 ? 1.002 0.781 -5.283 1.00 0.00 42 ILE A CA 11
ATOM 14970 C C . ILE A 1 42 ? 0.003 1.896 -5.576 1.00 0.00 42 ILE A C 11
ATOM 14971 O O . ILE A 1 42 ? 0.225 2.722 -6.462 1.00 0.00 42 ILE A O 11
ATOM 14987 N N . ILE A 1 43 ? -1.101 1.909 -4.836 1.00 0.00 43 ILE A N 11
ATOM 14988 C CA . ILE A 1 43 ? -2.134 2.919 -5.029 1.00 0.00 43 ILE A CA 11
ATOM 14989 C C . ILE A 1 43 ? -2.615 3.493 -3.701 1.00 0.00 43 ILE A C 11
ATOM 14990 O O . ILE A 1 43 ? -2.919 2.753 -2.765 1.00 0.00 43 ILE A O 11
ATOM 15006 N N . SER A 1 44 ? -2.690 4.819 -3.630 1.00 0.00 44 SER A N 11
ATOM 15007 C CA . SER A 1 44 ? -3.145 5.501 -2.424 1.00 0.00 44 SER A CA 11
ATOM 15008 C C . SER A 1 44 ? -4.528 6.104 -2.645 1.00 0.00 44 SER A C 11
ATOM 15009 O O . SER A 1 44 ? -4.920 6.367 -3.782 1.00 0.00 44 SER A O 11
ATOM 15017 N N . ILE A 1 45 ? -5.268 6.321 -1.561 1.00 0.00 45 ILE A N 11
ATOM 15018 C CA . ILE A 1 45 ? -6.609 6.891 -1.661 1.00 0.00 45 ILE A CA 11
ATOM 15019 C C . ILE A 1 45 ? -7.142 7.312 -0.296 1.00 0.00 45 ILE A C 11
ATOM 15020 O O . ILE A 1 45 ? -8.116 6.748 0.204 1.00 0.00 45 ILE A O 11
ATOM 15036 N N . LYS A 1 46 ? -6.500 8.314 0.299 1.00 0.00 46 LYS A N 11
ATOM 15037 C CA . LYS A 1 46 ? -6.906 8.827 1.605 1.00 0.00 46 LYS A CA 11
ATOM 15038 C C . LYS A 1 46 ? -7.182 7.689 2.586 1.00 0.00 46 LYS A C 11
ATOM 15039 O O . LYS A 1 46 ? -8.010 7.817 3.486 1.00 0.00 46 LYS A O 11
ATOM 15058 N N . GLY A 1 47 ? -6.477 6.576 2.410 1.00 0.00 47 GLY A N 11
ATOM 15059 C CA . GLY A 1 47 ? -6.657 5.441 3.294 1.00 0.00 47 GLY A CA 11
ATOM 15060 C C . GLY A 1 47 ? -6.109 5.712 4.680 1.00 0.00 47 GLY A C 11
ATOM 15061 O O . GLY A 1 47 ? -5.137 5.087 5.105 1.00 0.00 47 GLY A O 11
ATOM 15065 N N . THR A 1 48 ? -6.728 6.657 5.382 1.00 0.00 48 THR A N 11
ATOM 15066 C CA . THR A 1 48 ? -6.295 7.029 6.725 1.00 0.00 48 THR A CA 11
ATOM 15067 C C . THR A 1 48 ? -4.997 7.827 6.667 1.00 0.00 48 THR A C 11
ATOM 15068 O O . THR A 1 48 ? -4.960 8.996 7.048 1.00 0.00 48 THR A O 11
ATOM 15079 N N . GLN A 1 49 ? -3.936 7.187 6.183 1.00 0.00 49 GLN A N 11
ATOM 15080 C CA . GLN A 1 49 ? -2.635 7.838 6.069 1.00 0.00 49 GLN A CA 11
ATOM 15081 C C . GLN A 1 49 ? -1.601 6.884 5.475 1.00 0.00 49 GLN A C 11
ATOM 15082 O O . GLN A 1 49 ? -0.531 6.680 6.050 1.00 0.00 49 GLN A O 11
ATOM 15096 N N . SER A 1 50 ? -1.923 6.300 4.322 1.00 0.00 50 SER A N 11
ATOM 15097 C CA . SER A 1 50 ? -1.014 5.368 3.663 1.00 0.00 50 SER A CA 11
ATOM 15098 C C . SER A 1 50 ? -1.636 4.796 2.393 1.00 0.00 50 SER A C 11
ATOM 15099 O O . SER A 1 50 ? -2.634 5.312 1.890 1.00 0.00 50 SER A O 11
ATOM 15107 N N . ASN A 1 51 ? -1.037 3.725 1.880 1.00 0.00 51 ASN A N 11
ATOM 15108 C CA . ASN A 1 51 ? -1.526 3.078 0.669 1.00 0.00 51 ASN A CA 11
ATOM 15109 C C . ASN A 1 51 ? -1.227 1.582 0.696 1.00 0.00 51 ASN A C 11
ATOM 15110 O O . ASN A 1 51 ? -0.424 1.115 1.504 1.00 0.00 51 ASN A O 11
ATOM 15121 N N . HIS A 1 52 ? -1.876 0.836 -0.192 1.00 0.00 52 HIS A N 11
ATOM 15122 C CA . HIS A 1 52 ? -1.677 -0.606 -0.269 1.00 0.00 52 HIS A CA 11
ATOM 15123 C C . HIS A 1 52 ? -0.719 -0.960 -1.402 1.00 0.00 52 HIS A C 11
ATOM 15124 O O . HIS A 1 52 ? -0.743 -0.338 -2.464 1.00 0.00 52 HIS A O 11
ATOM 15139 N N . VAL A 1 53 ? 0.122 -1.962 -1.169 1.00 0.00 53 VAL A N 11
ATOM 15140 C CA . VAL A 1 53 ? 1.087 -2.395 -2.173 1.00 0.00 53 VAL A CA 11
ATOM 15141 C C . VAL A 1 53 ? 0.648 -3.699 -2.834 1.00 0.00 53 VAL A C 11
ATOM 15142 O O . VAL A 1 53 ? 0.483 -4.721 -2.168 1.00 0.00 53 VAL A O 11
ATOM 15155 N N . LEU A 1 54 ? 0.464 -3.654 -4.149 1.00 0.00 54 LEU A N 11
ATOM 15156 C CA . LEU A 1 54 ? 0.048 -4.830 -4.904 1.00 0.00 54 LEU A CA 11
ATOM 15157 C C . LEU A 1 54 ? 1.200 -5.368 -5.747 1.00 0.00 54 LEU A C 11
ATOM 15158 O O . LEU A 1 54 ? 1.882 -4.612 -6.438 1.00 0.00 54 LEU A O 11
ATOM 15174 N N . PHE A 1 55 ? 1.412 -6.679 -5.682 1.00 0.00 55 PHE A N 11
ATOM 15175 C CA . PHE A 1 55 ? 2.485 -7.316 -6.437 1.00 0.00 55 PHE A CA 11
ATOM 15176 C C . PHE A 1 55 ? 2.051 -7.609 -7.869 1.00 0.00 55 PHE A C 11
ATOM 15177 O O . PHE A 1 55 ? 0.879 -7.883 -8.130 1.00 0.00 55 PHE A O 11
ATOM 15194 N N . LEU A 1 56 ? 3.006 -7.553 -8.793 1.00 0.00 56 LEU A N 11
ATOM 15195 C CA . LEU A 1 56 ? 2.726 -7.817 -10.199 1.00 0.00 56 LEU A CA 11
ATOM 15196 C C . LEU A 1 56 ? 3.374 -9.125 -10.643 1.00 0.00 56 LEU A C 11
ATOM 15197 O O . LEU A 1 56 ? 4.536 -9.146 -11.049 1.00 0.00 56 LEU A O 11
ATOM 15213 N N . SER A 1 57 ? 2.615 -10.213 -10.563 1.00 0.00 57 SER A N 11
ATOM 15214 C CA . SER A 1 57 ? 3.115 -11.528 -10.955 1.00 0.00 57 SER A CA 11
ATOM 15215 C C . SER A 1 57 ? 3.669 -11.502 -12.377 1.00 0.00 57 SER A C 11
ATOM 15216 O O . SER A 1 57 ? 4.875 -11.623 -12.585 1.00 0.00 57 SER A O 11
ATOM 15224 N N . SER A 1 58 ? 2.778 -11.343 -13.350 1.00 0.00 58 SER A N 11
ATOM 15225 C CA . SER A 1 58 ? 3.176 -11.303 -14.752 1.00 0.00 58 SER A CA 11
ATOM 15226 C C . SER A 1 58 ? 1.968 -11.051 -15.650 1.00 0.00 58 SER A C 11
ATOM 15227 O O . SER A 1 58 ? 1.624 -11.880 -16.494 1.00 0.00 58 SER A O 11
ATOM 15235 N N . TYR A 1 59 ? 1.328 -9.902 -15.463 1.00 0.00 59 TYR A N 11
ATOM 15236 C CA . TYR A 1 59 ? 0.157 -9.541 -16.253 1.00 0.00 59 TYR A CA 11
ATOM 15237 C C . TYR A 1 59 ? 0.387 -8.232 -17.002 1.00 0.00 59 TYR A C 11
ATOM 15238 O O . TYR A 1 59 ? 0.846 -7.246 -16.425 1.00 0.00 59 TYR A O 11
ATOM 15256 N N . ASN A 1 60 ? 0.062 -8.230 -18.291 1.00 0.00 60 ASN A N 11
ATOM 15257 C CA . ASN A 1 60 ? 0.227 -7.041 -19.121 1.00 0.00 60 ASN A CA 11
ATOM 15258 C C . ASN A 1 60 ? -0.970 -6.858 -20.048 1.00 0.00 60 ASN A C 11
ATOM 15259 O O . ASN A 1 60 ? -0.851 -6.274 -21.126 1.00 0.00 60 ASN A O 11
ATOM 15270 N N . SER A 1 61 ? -2.125 -7.361 -19.621 1.00 0.00 61 SER A N 11
ATOM 15271 C CA . SER A 1 61 ? -3.346 -7.255 -20.410 1.00 0.00 61 SER A CA 11
ATOM 15272 C C . SER A 1 61 ? -4.570 -7.563 -19.550 1.00 0.00 61 SER A C 11
ATOM 15273 O O . SER A 1 61 ? -4.502 -7.492 -18.325 1.00 0.00 61 SER A O 11
ATOM 15281 N N . VAL A 1 62 ? -5.684 -7.901 -20.205 1.00 0.00 62 VAL A N 11
ATOM 15282 C CA . VAL A 1 62 ? -6.936 -8.225 -19.519 1.00 0.00 62 VAL A CA 11
ATOM 15283 C C . VAL A 1 62 ? -7.372 -7.110 -18.569 1.00 0.00 62 VAL A C 11
ATOM 15284 O O . VAL A 1 62 ? -6.550 -6.488 -17.898 1.00 0.00 62 VAL A O 11
ATOM 15297 N N . ASP A 1 63 ? -8.676 -6.860 -18.523 1.00 0.00 63 ASP A N 11
ATOM 15298 C CA . ASP A 1 63 ? -9.227 -5.821 -17.660 1.00 0.00 63 ASP A CA 11
ATOM 15299 C C . ASP A 1 63 ? -9.697 -6.406 -16.332 1.00 0.00 63 ASP A C 11
ATOM 15300 O O . ASP A 1 63 ? -9.716 -5.716 -15.312 1.00 0.00 63 ASP A O 11
ATOM 15309 N N . GLU A 1 64 ? -10.073 -7.682 -16.349 1.00 0.00 64 GLU A N 11
ATOM 15310 C CA . GLU A 1 64 ? -10.542 -8.359 -15.145 1.00 0.00 64 GLU A CA 11
ATOM 15311 C C . GLU A 1 64 ? -9.552 -8.185 -13.996 1.00 0.00 64 GLU A C 11
ATOM 15312 O O . GLU A 1 64 ? -9.931 -8.225 -12.826 1.00 0.00 64 GLU A O 11
ATOM 15324 N N . ILE A 1 65 ? -8.282 -7.991 -14.340 1.00 0.00 65 ILE A N 11
ATOM 15325 C CA . ILE A 1 65 ? -7.239 -7.810 -13.338 1.00 0.00 65 ILE A CA 11
ATOM 15326 C C . ILE A 1 65 ? -7.130 -6.345 -12.920 1.00 0.00 65 ILE A C 11
ATOM 15327 O O . ILE A 1 65 ? -6.982 -6.036 -11.737 1.00 0.00 65 ILE A O 11
ATOM 15343 N N . ARG A 1 66 ? -7.203 -5.449 -13.899 1.00 0.00 66 ARG A N 11
ATOM 15344 C CA . ARG A 1 66 ? -7.112 -4.017 -13.636 1.00 0.00 66 ARG A CA 11
ATOM 15345 C C . ARG A 1 66 ? -8.364 -3.513 -12.924 1.00 0.00 66 ARG A C 11
ATOM 15346 O O . ARG A 1 66 ? -8.276 -2.812 -11.916 1.00 0.00 66 ARG A O 11
ATOM 15367 N N . LYS A 1 67 ? -9.527 -3.873 -13.458 1.00 0.00 67 LYS A N 11
ATOM 15368 C CA . LYS A 1 67 ? -10.799 -3.457 -12.875 1.00 0.00 67 LYS A CA 11
ATOM 15369 C C . LYS A 1 67 ? -10.901 -3.888 -11.415 1.00 0.00 67 LYS A C 11
ATOM 15370 O O . LYS A 1 67 ? -11.545 -3.221 -10.605 1.00 0.00 67 LYS A O 11
ATOM 15389 N N . GLU A 1 68 ? -10.262 -5.005 -11.086 1.00 0.00 68 GLU A N 11
ATOM 15390 C CA . GLU A 1 68 ? -10.282 -5.522 -9.722 1.00 0.00 68 GLU A CA 11
ATOM 15391 C C . GLU A 1 68 ? -9.357 -4.712 -8.819 1.00 0.00 68 GLU A C 11
ATOM 15392 O O . GLU A 1 68 ? -9.601 -4.585 -7.620 1.00 0.00 68 GLU A O 11
ATOM 15404 N N . LEU A 1 69 ? -8.295 -4.166 -9.403 1.00 0.00 69 LEU A N 11
ATOM 15405 C CA . LEU A 1 69 ? -7.334 -3.367 -8.649 1.00 0.00 69 LEU A CA 11
ATOM 15406 C C . LEU A 1 69 ? -7.881 -1.967 -8.379 1.00 0.00 69 LEU A C 11
ATOM 15407 O O . LEU A 1 69 ? -7.865 -1.493 -7.244 1.00 0.00 69 LEU A O 11
ATOM 15423 N N . GLU A 1 70 ? -8.364 -1.311 -9.430 1.00 0.00 70 GLU A N 11
ATOM 15424 C CA . GLU A 1 70 ? -8.915 0.034 -9.306 1.00 0.00 70 GLU A CA 11
ATOM 15425 C C . GLU A 1 70 ? -10.082 0.061 -8.326 1.00 0.00 70 GLU A C 11
ATOM 15426 O O . GLU A 1 70 ? -10.317 1.063 -7.650 1.00 0.00 70 GLU A O 11
ATOM 15438 N N . GLU A 1 71 ? -10.812 -1.047 -8.252 1.00 0.00 71 GLU A N 11
ATOM 15439 C CA . GLU A 1 71 ? -11.956 -1.151 -7.354 1.00 0.00 71 GLU A CA 11
ATOM 15440 C C . GLU A 1 71 ? -11.502 -1.447 -5.928 1.00 0.00 71 GLU A C 11
ATOM 15441 O O . GLU A 1 71 ? -12.174 -1.077 -4.963 1.00 0.00 71 GLU A O 11
ATOM 15453 N N . ALA A 1 72 ? -10.361 -2.115 -5.800 1.00 0.00 72 ALA A N 11
ATOM 15454 C CA . ALA A 1 72 ? -9.818 -2.459 -4.492 1.00 0.00 72 ALA A CA 11
ATOM 15455 C C . ALA A 1 72 ? -9.436 -1.207 -3.711 1.00 0.00 72 ALA A C 11
ATOM 15456 O O . ALA A 1 72 ? -9.498 -1.188 -2.482 1.00 0.00 72 ALA A O 11
ATOM 15463 N N . GLY A 1 73 ? -9.039 -0.163 -4.431 1.00 0.00 73 GLY A N 11
ATOM 15464 C CA . GLY A 1 73 ? -8.651 1.079 -3.788 1.00 0.00 73 GLY A CA 11
ATOM 15465 C C . GLY A 1 73 ? -9.835 1.979 -3.498 1.00 0.00 73 GLY A C 11
ATOM 15466 O O . GLY A 1 73 ? -9.872 2.653 -2.469 1.00 0.00 73 GLY A O 11
ATOM 15470 N N . ALA A 1 74 ? -10.804 1.990 -4.407 1.00 0.00 74 ALA A N 11
ATOM 15471 C CA . ALA A 1 74 ? -11.995 2.814 -4.244 1.00 0.00 74 ALA A CA 11
ATOM 15472 C C . ALA A 1 74 ? -13.138 2.014 -3.641 1.00 0.00 74 ALA A C 11
ATOM 15473 O O . ALA A 1 74 ? -13.591 2.288 -2.529 1.00 0.00 74 ALA A O 11
ATOM 15480 N N . LYS A 1 75 ? -13.592 1.027 -4.389 1.00 0.00 75 LYS A N 11
ATOM 15481 C CA . LYS A 1 75 ? -14.686 0.165 -3.952 1.00 0.00 75 LYS A CA 11
ATOM 15482 C C . LYS A 1 75 ? -14.346 -0.519 -2.630 1.00 0.00 75 LYS A C 11
ATOM 15483 O O . LYS A 1 75 ? -13.421 -0.109 -1.928 1.00 0.00 75 LYS A O 11
ATOM 15502 N N . ILE A 1 76 ? -15.099 -1.563 -2.293 1.00 0.00 76 ILE A N 11
ATOM 15503 C CA . ILE A 1 76 ? -14.878 -2.302 -1.053 1.00 0.00 76 ILE A CA 11
ATOM 15504 C C . ILE A 1 76 ? -13.411 -2.694 -0.896 1.00 0.00 76 ILE A C 11
ATOM 15505 O O . ILE A 1 76 ? -12.679 -2.809 -1.879 1.00 0.00 76 ILE A O 11
ATOM 15521 N N . ASN A 1 77 ? -12.987 -2.894 0.348 1.00 0.00 77 ASN A N 11
ATOM 15522 C CA . ASN A 1 77 ? -11.608 -3.271 0.637 1.00 0.00 77 ASN A CA 11
ATOM 15523 C C . ASN A 1 77 ? -11.425 -4.784 0.547 1.00 0.00 77 ASN A C 11
ATOM 15524 O O . ASN A 1 77 ? -12.316 -5.500 0.090 1.00 0.00 77 ASN A O 11
ATOM 15535 N N . HIS A 1 78 ? -10.264 -5.264 0.985 1.00 0.00 78 HIS A N 11
ATOM 15536 C CA . HIS A 1 78 ? -9.962 -6.693 0.955 1.00 0.00 78 HIS A CA 11
ATOM 15537 C C . HIS A 1 78 ? -11.064 -7.508 1.630 1.00 0.00 78 HIS A C 11
ATOM 15538 O O . HIS A 1 78 ? -11.255 -8.684 1.322 1.00 0.00 78 HIS A O 11
ATOM 15553 N N . THR A 1 79 ? -11.787 -6.874 2.549 1.00 0.00 79 THR A N 11
ATOM 15554 C CA . THR A 1 79 ? -12.869 -7.541 3.265 1.00 0.00 79 THR A CA 11
ATOM 15555 C C . THR A 1 79 ? -12.340 -8.705 4.096 1.00 0.00 79 THR A C 11
ATOM 15556 O O . THR A 1 79 ? -12.264 -9.837 3.619 1.00 0.00 79 THR A O 11
ATOM 15567 N N . THR A 1 80 ? -11.975 -8.416 5.344 1.00 0.00 80 THR A N 11
ATOM 15568 C CA . THR A 1 80 ? -11.451 -9.431 6.257 1.00 0.00 80 THR A CA 11
ATOM 15569 C C . THR A 1 80 ? -10.435 -10.338 5.562 1.00 0.00 80 THR A C 11
ATOM 15570 O O . THR A 1 80 ? -10.583 -11.560 5.552 1.00 0.00 80 THR A O 11
ATOM 15581 N N . LEU A 1 81 ? -9.403 -9.726 4.984 1.00 0.00 81 LEU A N 11
ATOM 15582 C CA . LEU A 1 81 ? -8.351 -10.467 4.284 1.00 0.00 81 LEU A CA 11
ATOM 15583 C C . LEU A 1 81 ? -8.940 -11.560 3.392 1.00 0.00 81 LEU A C 11
ATOM 15584 O O . LEU A 1 81 ? -8.375 -12.647 3.268 1.00 0.00 81 LEU A O 11
ATOM 15600 N N . LYS A 1 82 ? -10.079 -11.265 2.774 1.00 0.00 82 LYS A N 11
ATOM 15601 C CA . LYS A 1 82 ? -10.741 -12.224 1.897 1.00 0.00 82 LYS A CA 11
ATOM 15602 C C . LYS A 1 82 ? -10.065 -12.275 0.531 1.00 0.00 82 LYS A C 11
ATOM 15603 O O . LYS A 1 82 ? -9.709 -13.350 0.046 1.00 0.00 82 LYS A O 11
ATOM 15622 N N . ILE A 1 83 ? -9.886 -11.110 -0.087 1.00 0.00 83 ILE A N 11
ATOM 15623 C CA . ILE A 1 83 ? -9.247 -11.035 -1.398 1.00 0.00 83 ILE A CA 11
ATOM 15624 C C . ILE A 1 83 ? -7.886 -11.721 -1.379 1.00 0.00 83 ILE A C 11
ATOM 15625 O O . ILE A 1 83 ? -7.507 -12.395 -2.336 1.00 0.00 83 ILE A O 11
ATOM 15641 N N . LEU A 1 84 ? -7.161 -11.554 -0.278 1.00 0.00 84 LEU A N 11
ATOM 15642 C CA . LEU A 1 84 ? -5.851 -12.171 -0.136 1.00 0.00 84 LEU A CA 11
ATOM 15643 C C . LEU A 1 84 ? -5.985 -13.687 -0.098 1.00 0.00 84 LEU A C 11
ATOM 15644 O O . LEU A 1 84 ? -5.196 -14.405 -0.713 1.00 0.00 84 LEU A O 11
ATOM 15660 N N . GLU A 1 85 ? -6.999 -14.167 0.612 1.00 0.00 85 GLU A N 11
ATOM 15661 C CA . GLU A 1 85 ? -7.245 -15.598 0.707 1.00 0.00 85 GLU A CA 11
ATOM 15662 C C . GLU A 1 85 ? -7.798 -16.135 -0.611 1.00 0.00 85 GLU A C 11
ATOM 15663 O O . GLU A 1 85 ? -7.845 -17.346 -0.828 1.00 0.00 85 GLU A O 11
ATOM 15675 N N . GLY A 1 86 ? -8.219 -15.224 -1.489 1.00 0.00 86 GLY A N 11
ATOM 15676 C CA . GLY A 1 86 ? -8.763 -15.624 -2.770 1.00 0.00 86 GLY A CA 11
ATOM 15677 C C . GLY A 1 86 ? -7.713 -15.684 -3.865 1.00 0.00 86 GLY A C 11
ATOM 15678 O O . GLY A 1 86 ? -7.824 -16.490 -4.789 1.00 0.00 86 GLY A O 11
ATOM 15682 N N . HIS A 1 87 ? -6.693 -14.832 -3.770 1.00 0.00 87 HIS A N 11
ATOM 15683 C CA . HIS A 1 87 ? -5.636 -14.812 -4.777 1.00 0.00 87 HIS A CA 11
ATOM 15684 C C . HIS A 1 87 ? -4.519 -13.840 -4.400 1.00 0.00 87 HIS A C 11
ATOM 15685 O O . HIS A 1 87 ? -4.309 -12.829 -5.069 1.00 0.00 87 HIS A O 11
ATOM 15700 N N . LEU A 1 88 ? -3.798 -14.157 -3.329 1.00 0.00 88 LEU A N 11
ATOM 15701 C CA . LEU A 1 88 ? -2.697 -13.315 -2.872 1.00 0.00 88 LEU A CA 11
ATOM 15702 C C . LEU A 1 88 ? -1.890 -14.015 -1.782 1.00 0.00 88 LEU A C 11
ATOM 15703 O O . LEU A 1 88 ? -1.285 -13.307 -0.949 1.00 0.00 88 LEU A O 11
ATOM 15720 N N . LEU A 1 1 ? -13.897 15.613 -1.190 1.00 0.00 1 LEU A N 12
ATOM 15721 C CA . LEU A 1 1 ? -13.507 16.887 -1.849 1.00 0.00 1 LEU A CA 12
ATOM 15722 C C . LEU A 1 1 ? -12.166 16.750 -2.564 1.00 0.00 1 LEU A C 12
ATOM 15723 O O . LEU A 1 1 ? -11.107 16.867 -1.946 1.00 0.00 1 LEU A O 12
ATOM 15741 N N . PHE A 1 2 ? -12.220 16.503 -3.868 1.00 0.00 2 PHE A N 12
ATOM 15742 C CA . PHE A 1 2 ? -11.009 16.350 -4.667 1.00 0.00 2 PHE A CA 12
ATOM 15743 C C . PHE A 1 2 ? -10.160 15.191 -4.152 1.00 0.00 2 PHE A C 12
ATOM 15744 O O . PHE A 1 2 ? -9.095 15.397 -3.571 1.00 0.00 2 PHE A O 12
ATOM 15761 N N . ILE A 1 3 ? -10.642 13.971 -4.369 1.00 0.00 3 ILE A N 12
ATOM 15762 C CA . ILE A 1 3 ? -9.930 12.778 -3.929 1.00 0.00 3 ILE A CA 12
ATOM 15763 C C . ILE A 1 3 ? -8.640 12.587 -4.719 1.00 0.00 3 ILE A C 12
ATOM 15764 O O . ILE A 1 3 ? -8.656 12.539 -5.950 1.00 0.00 3 ILE A O 12
ATOM 15780 N N . ALA A 1 4 ? -7.524 12.479 -4.005 1.00 0.00 4 ALA A N 12
ATOM 15781 C CA . ALA A 1 4 ? -6.225 12.294 -4.641 1.00 0.00 4 ALA A CA 12
ATOM 15782 C C . ALA A 1 4 ? -5.932 10.815 -4.873 1.00 0.00 4 ALA A C 12
ATOM 15783 O O . ALA A 1 4 ? -5.433 10.124 -3.986 1.00 0.00 4 ALA A O 12
ATOM 15790 N N . THR A 1 5 ? -6.244 10.337 -6.073 1.00 0.00 5 THR A N 12
ATOM 15791 C CA . THR A 1 5 ? -6.013 8.941 -6.425 1.00 0.00 5 THR A CA 12
ATOM 15792 C C . THR A 1 5 ? -4.742 8.796 -7.256 1.00 0.00 5 THR A C 12
ATOM 15793 O O . THR A 1 5 ? -4.763 8.972 -8.474 1.00 0.00 5 THR A O 12
ATOM 15804 N N . LEU A 1 6 ? -3.638 8.478 -6.589 1.00 0.00 6 LEU A N 12
ATOM 15805 C CA . LEU A 1 6 ? -2.357 8.312 -7.269 1.00 0.00 6 LEU A CA 12
ATOM 15806 C C . LEU A 1 6 ? -1.923 6.849 -7.268 1.00 0.00 6 LEU A C 12
ATOM 15807 O O . LEU A 1 6 ? -1.392 6.349 -6.278 1.00 0.00 6 LEU A O 12
ATOM 15823 N N . LYS A 1 7 ? -2.154 6.171 -8.388 1.00 0.00 7 LYS A N 12
ATOM 15824 C CA . LYS A 1 7 ? -1.788 4.765 -8.522 1.00 0.00 7 LYS A CA 12
ATOM 15825 C C . LYS A 1 7 ? -0.609 4.601 -9.475 1.00 0.00 7 LYS A C 12
ATOM 15826 O O . LYS A 1 7 ? -0.740 4.814 -10.681 1.00 0.00 7 LYS A O 12
ATOM 15845 N N . GLY A 1 8 ? 0.542 4.224 -8.928 1.00 0.00 8 GLY A N 12
ATOM 15846 C CA . GLY A 1 8 ? 1.726 4.040 -9.745 1.00 0.00 8 GLY A CA 12
ATOM 15847 C C . GLY A 1 8 ? 2.134 2.584 -9.861 1.00 0.00 8 GLY A C 12
ATOM 15848 O O . GLY A 1 8 ? 2.200 1.869 -8.861 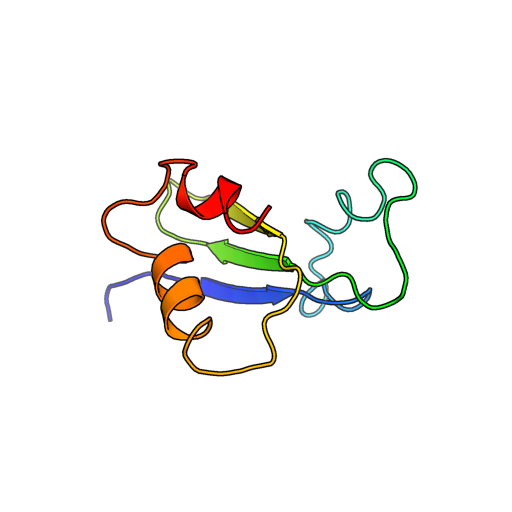1.00 0.00 8 GLY A O 12
ATOM 15852 N N . ILE A 1 9 ? 2.407 2.146 -11.086 1.00 0.00 9 ILE A N 12
ATOM 15853 C CA . ILE A 1 9 ? 2.811 0.767 -11.332 1.00 0.00 9 ILE A CA 12
ATOM 15854 C C . ILE A 1 9 ? 4.334 0.635 -11.302 1.00 0.00 9 ILE A C 12
ATOM 15855 O O . ILE A 1 9 ? 5.034 1.212 -12.133 1.00 0.00 9 ILE A O 12
ATOM 15871 N N . PHE A 1 10 ? 4.835 -0.131 -10.338 1.00 0.00 10 PHE A N 12
ATOM 15872 C CA . PHE A 1 10 ? 6.270 -0.344 -10.198 1.00 0.00 10 PHE A CA 12
ATOM 15873 C C . PHE A 1 10 ? 6.758 -1.372 -11.213 1.00 0.00 10 PHE A C 12
ATOM 15874 O O . PHE A 1 10 ? 6.531 -2.571 -11.051 1.00 0.00 10 PHE A O 12
ATOM 15891 N N . THR A 1 11 ? 7.422 -0.895 -12.261 1.00 0.00 11 THR A N 12
ATOM 15892 C CA . THR A 1 11 ? 7.933 -1.777 -13.303 1.00 0.00 11 THR A CA 12
ATOM 15893 C C . THR A 1 11 ? 9.326 -2.280 -12.963 1.00 0.00 11 THR A C 12
ATOM 15894 O O . THR A 1 11 ? 10.310 -1.540 -13.052 1.00 0.00 11 THR A O 12
ATOM 15905 N N . LEU A 1 12 ? 9.397 -3.549 -12.574 1.00 0.00 12 LEU A N 12
ATOM 15906 C CA . LEU A 1 12 ? 10.662 -4.172 -12.216 1.00 0.00 12 LEU A CA 12
ATOM 15907 C C . LEU A 1 12 ? 11.359 -3.380 -11.118 1.00 0.00 12 LEU A C 12
ATOM 15908 O O . LEU A 1 12 ? 11.377 -2.150 -11.138 1.00 0.00 12 LEU A O 12
ATOM 15924 N N . LYS A 1 13 ? 11.938 -4.089 -10.162 1.00 0.00 13 LYS A N 12
ATOM 15925 C CA . LYS A 1 13 ? 12.644 -3.443 -9.058 1.00 0.00 13 LYS A CA 12
ATOM 15926 C C . LYS A 1 13 ? 13.583 -2.352 -9.576 1.00 0.00 13 LYS A C 12
ATOM 15927 O O . LYS A 1 13 ? 13.906 -1.406 -8.858 1.00 0.00 13 LYS A O 12
ATOM 15946 N N . ASP A 1 14 ? 14.008 -2.488 -10.832 1.00 0.00 14 ASP A N 12
ATOM 15947 C CA . ASP A 1 14 ? 14.897 -1.513 -11.453 1.00 0.00 14 ASP A CA 12
ATOM 15948 C C . ASP A 1 14 ? 14.320 -0.102 -11.352 1.00 0.00 14 ASP A C 12
ATOM 15949 O O . ASP A 1 14 ? 15.047 0.850 -11.074 1.00 0.00 14 ASP A O 12
ATOM 15958 N N . LEU A 1 15 ? 13.013 0.028 -11.585 1.00 0.00 15 LEU A N 12
ATOM 15959 C CA . LEU A 1 15 ? 12.350 1.327 -11.511 1.00 0.00 15 LEU A CA 12
ATOM 15960 C C . LEU A 1 15 ? 11.602 1.487 -10.184 1.00 0.00 15 LEU A C 12
ATOM 15961 O O . LEU A 1 15 ? 10.386 1.305 -10.128 1.00 0.00 15 LEU A O 12
ATOM 15977 N N . PRO A 1 16 ? 12.316 1.821 -9.092 1.00 0.00 16 PRO A N 12
ATOM 15978 C CA . PRO A 1 16 ? 11.707 1.993 -7.764 1.00 0.00 16 PRO A CA 12
ATOM 15979 C C . PRO A 1 16 ? 10.852 3.252 -7.652 1.00 0.00 16 PRO A C 12
ATOM 15980 O O . PRO A 1 16 ? 11.058 4.074 -6.760 1.00 0.00 16 PRO A O 12
ATOM 15991 N N . GLU A 1 17 ? 9.889 3.387 -8.551 1.00 0.00 17 GLU A N 12
ATOM 15992 C CA . GLU A 1 17 ? 8.992 4.540 -8.553 1.00 0.00 17 GLU A CA 12
ATOM 15993 C C . GLU A 1 17 ? 9.758 5.841 -8.774 1.00 0.00 17 GLU A C 12
ATOM 15994 O O . GLU A 1 17 ? 9.669 6.450 -9.839 1.00 0.00 17 GLU A O 12
ATOM 16006 N N . GLU A 1 18 ? 10.505 6.268 -7.759 1.00 0.00 18 GLU A N 12
ATOM 16007 C CA . GLU A 1 18 ? 11.275 7.504 -7.846 1.00 0.00 18 GLU A CA 12
ATOM 16008 C C . GLU A 1 18 ? 12.729 7.289 -7.445 1.00 0.00 18 GLU A C 12
ATOM 16009 O O . GLU A 1 18 ? 13.638 7.886 -8.020 1.00 0.00 18 GLU A O 12
ATOM 16021 N N . PHE A 1 19 ? 12.938 6.436 -6.456 1.00 0.00 19 PHE A N 12
ATOM 16022 C CA . PHE A 1 19 ? 14.284 6.142 -5.974 1.00 0.00 19 PHE A CA 12
ATOM 16023 C C . PHE A 1 19 ? 14.281 4.955 -5.012 1.00 0.00 19 PHE A C 12
ATOM 16024 O O . PHE A 1 19 ? 14.769 3.876 -5.346 1.00 0.00 19 PHE A O 12
ATOM 16041 N N . ARG A 1 20 ? 13.731 5.162 -3.820 1.00 0.00 20 ARG A N 12
ATOM 16042 C CA . ARG A 1 20 ? 13.670 4.107 -2.814 1.00 0.00 20 ARG A CA 12
ATOM 16043 C C . ARG A 1 20 ? 12.230 3.869 -2.359 1.00 0.00 20 ARG A C 12
ATOM 16044 O O . ARG A 1 20 ? 11.625 4.728 -1.720 1.00 0.00 20 ARG A O 12
ATOM 16065 N N . PRO A 1 21 ? 11.657 2.696 -2.688 1.00 0.00 21 PRO A N 12
ATOM 16066 C CA . PRO A 1 21 ? 10.292 2.351 -2.321 1.00 0.00 21 PRO A CA 12
ATOM 16067 C C . PRO A 1 21 ? 10.217 1.584 -1.005 1.00 0.00 21 PRO A C 12
ATOM 16068 O O . PRO A 1 21 ? 11.240 1.286 -0.389 1.00 0.00 21 PRO A O 12
ATOM 16079 N N . PHE A 1 22 ? 8.999 1.259 -0.586 1.00 0.00 22 PHE A N 12
ATOM 16080 C CA . PHE A 1 22 ? 8.790 0.516 0.651 1.00 0.00 22 PHE A CA 12
ATOM 16081 C C . PHE A 1 22 ? 8.742 -0.985 0.375 1.00 0.00 22 PHE A C 12
ATOM 16082 O O . PHE A 1 22 ? 9.098 -1.796 1.229 1.00 0.00 22 PHE A O 12
ATOM 16099 N N . VAL A 1 23 ? 8.302 -1.343 -0.829 1.00 0.00 23 VAL A N 12
ATOM 16100 C CA . VAL A 1 23 ? 8.208 -2.743 -1.226 1.00 0.00 23 VAL A CA 12
ATOM 16101 C C . VAL A 1 23 ? 9.586 -3.345 -1.491 1.00 0.00 23 VAL A C 12
ATOM 16102 O O . VAL A 1 23 ? 9.730 -4.562 -1.592 1.00 0.00 23 VAL A O 12
ATOM 16115 N N . ASP A 1 24 ? 10.599 -2.488 -1.608 1.00 0.00 24 ASP A N 12
ATOM 16116 C CA . ASP A 1 24 ? 11.962 -2.944 -1.863 1.00 0.00 24 ASP A CA 12
ATOM 16117 C C . ASP A 1 24 ? 12.352 -4.065 -0.905 1.00 0.00 24 ASP A C 12
ATOM 16118 O O . ASP A 1 24 ? 13.037 -5.012 -1.290 1.00 0.00 24 ASP A O 12
ATOM 16127 N N . TYR A 1 25 ? 11.905 -3.954 0.341 1.00 0.00 25 TYR A N 12
ATOM 16128 C CA . TYR A 1 25 ? 12.205 -4.967 1.344 1.00 0.00 25 TYR A CA 12
ATOM 16129 C C . TYR A 1 25 ? 11.660 -6.325 0.910 1.00 0.00 25 TYR A C 12
ATOM 16130 O O . TYR A 1 25 ? 12.178 -7.367 1.309 1.00 0.00 25 TYR A O 12
ATOM 16148 N N . LYS A 1 26 ? 10.617 -6.303 0.084 1.00 0.00 26 LYS A N 12
ATOM 16149 C CA . LYS A 1 26 ? 10.008 -7.530 -0.413 1.00 0.00 26 LYS A CA 12
ATOM 16150 C C . LYS A 1 26 ? 10.974 -8.274 -1.327 1.00 0.00 26 LYS A C 12
ATOM 16151 O O . LYS A 1 26 ? 11.034 -9.504 -1.315 1.00 0.00 26 LYS A O 12
ATOM 16170 N N . ALA A 1 27 ? 11.736 -7.520 -2.116 1.00 0.00 27 ALA A N 12
ATOM 16171 C CA . ALA A 1 27 ? 12.704 -8.111 -3.029 1.00 0.00 27 ALA A CA 12
ATOM 16172 C C . ALA A 1 27 ? 13.814 -8.816 -2.259 1.00 0.00 27 ALA A C 12
ATOM 16173 O O . ALA A 1 27 ? 14.416 -9.771 -2.751 1.00 0.00 27 ALA A O 12
ATOM 16180 N N . GLY A 1 28 ? 14.079 -8.340 -1.046 1.00 0.00 28 GLY A N 12
ATOM 16181 C CA . GLY A 1 28 ? 15.116 -8.939 -0.225 1.00 0.00 28 GLY A CA 12
ATOM 16182 C C . GLY A 1 28 ? 14.607 -9.346 1.145 1.00 0.00 28 GLY A C 12
ATOM 16183 O O . GLY A 1 28 ? 15.366 -9.368 2.114 1.00 0.00 28 GLY A O 12
ATOM 16187 N N . LEU A 1 29 ? 13.319 -9.664 1.227 1.00 0.00 29 LEU A N 12
ATOM 16188 C CA . LEU A 1 29 ? 12.709 -10.067 2.492 1.00 0.00 29 LEU A CA 12
ATOM 16189 C C . LEU A 1 29 ? 13.055 -11.510 2.847 1.00 0.00 29 LEU A C 12
ATOM 16190 O O . LEU A 1 29 ? 12.827 -11.952 3.974 1.00 0.00 29 LEU A O 12
ATOM 16206 N N . GLU A 1 30 ? 13.605 -12.244 1.886 1.00 0.00 30 GLU A N 12
ATOM 16207 C CA . GLU A 1 30 ? 13.978 -13.636 2.109 1.00 0.00 30 GLU A CA 12
ATOM 16208 C C . GLU A 1 30 ? 14.631 -14.233 0.867 1.00 0.00 30 GLU A C 12
ATOM 16209 O O . GLU A 1 30 ? 14.298 -15.341 0.447 1.00 0.00 30 GLU A O 12
ATOM 16221 N N . LYS A 1 31 ? 15.564 -13.490 0.283 1.00 0.00 31 LYS A N 12
ATOM 16222 C CA . LYS A 1 31 ? 16.266 -13.944 -0.911 1.00 0.00 31 LYS A CA 12
ATOM 16223 C C . LYS A 1 31 ? 15.293 -14.154 -2.064 1.00 0.00 31 LYS A C 12
ATOM 16224 O O . LYS A 1 31 ? 15.346 -15.168 -2.761 1.00 0.00 31 LYS A O 12
ATOM 16243 N N . LYS A 1 32 ? 14.404 -13.187 -2.262 1.00 0.00 32 LYS A N 12
ATOM 16244 C CA . LYS A 1 32 ? 13.418 -13.262 -3.334 1.00 0.00 32 LYS A CA 12
ATOM 16245 C C . LYS A 1 32 ? 14.087 -13.191 -4.706 1.00 0.00 32 LYS A C 12
ATOM 16246 O O . LYS A 1 32 ? 13.462 -13.482 -5.725 1.00 0.00 32 LYS A O 12
ATOM 16265 N N . LYS A 1 33 ? 15.363 -12.803 -4.727 1.00 0.00 33 LYS A N 12
ATOM 16266 C CA . LYS A 1 33 ? 16.111 -12.694 -5.975 1.00 0.00 33 LYS A CA 12
ATOM 16267 C C . LYS A 1 33 ? 15.643 -11.491 -6.786 1.00 0.00 33 LYS A C 12
ATOM 16268 O O . LYS A 1 33 ? 14.547 -10.974 -6.573 1.00 0.00 33 LYS A O 12
ATOM 16287 N N . LEU A 1 34 ? 16.485 -11.050 -7.715 1.00 0.00 34 LEU A N 12
ATOM 16288 C CA . LEU A 1 34 ? 16.161 -9.905 -8.559 1.00 0.00 34 LEU A CA 12
ATOM 16289 C C . LEU A 1 34 ? 15.205 -10.309 -9.676 1.00 0.00 34 LEU A C 12
ATOM 16290 O O . LEU A 1 34 ? 15.632 -10.757 -10.740 1.00 0.00 34 LEU A O 12
ATOM 16306 N N . SER A 1 35 ? 13.908 -10.146 -9.431 1.00 0.00 35 SER A N 12
ATOM 16307 C CA . SER A 1 35 ? 12.894 -10.493 -10.418 1.00 0.00 35 SER A CA 12
ATOM 16308 C C . SER A 1 35 ? 12.628 -9.320 -11.355 1.00 0.00 35 SER A C 12
ATOM 16309 O O . SER A 1 35 ? 11.717 -8.525 -11.126 1.00 0.00 35 SER A O 12
ATOM 16317 N N . ASP A 1 36 ? 13.428 -9.220 -12.409 1.00 0.00 36 ASP A N 12
ATOM 16318 C CA . ASP A 1 36 ? 13.279 -8.145 -13.382 1.00 0.00 36 ASP A CA 12
ATOM 16319 C C . ASP A 1 36 ? 11.894 -8.169 -14.023 1.00 0.00 36 ASP A C 12
ATOM 16320 O O . ASP A 1 36 ? 11.442 -7.167 -14.576 1.00 0.00 36 ASP A O 12
ATOM 16329 N N . ASP A 1 37 ? 11.225 -9.317 -13.952 1.00 0.00 37 ASP A N 12
ATOM 16330 C CA . ASP A 1 37 ? 9.895 -9.460 -14.532 1.00 0.00 37 ASP A CA 12
ATOM 16331 C C . ASP A 1 37 ? 8.800 -9.305 -13.476 1.00 0.00 37 ASP A C 12
ATOM 16332 O O . ASP A 1 37 ? 7.620 -9.497 -13.768 1.00 0.00 37 ASP A O 12
ATOM 16341 N N . ASP A 1 38 ? 9.189 -8.959 -12.251 1.00 0.00 38 ASP A N 12
ATOM 16342 C CA . ASP A 1 38 ? 8.226 -8.784 -11.169 1.00 0.00 38 ASP A CA 12
ATOM 16343 C C . ASP A 1 38 ? 7.683 -7.359 -11.146 1.00 0.00 38 ASP A C 12
ATOM 16344 O O . ASP A 1 38 ? 8.316 -6.432 -11.654 1.00 0.00 38 ASP A O 12
ATOM 16353 N N . GLU A 1 39 ? 6.504 -7.192 -10.554 1.00 0.00 39 GLU A N 12
ATOM 16354 C CA . GLU A 1 39 ? 5.873 -5.881 -10.466 1.00 0.00 39 GLU A CA 12
ATOM 16355 C C . GLU A 1 39 ? 5.085 -5.741 -9.167 1.00 0.00 39 GLU A C 12
ATOM 16356 O O . GLU A 1 39 ? 4.715 -6.735 -8.543 1.00 0.00 39 GLU A O 12
ATOM 16368 N N . ILE A 1 40 ? 4.834 -4.499 -8.766 1.00 0.00 40 ILE A N 12
ATOM 16369 C CA . ILE A 1 40 ? 4.091 -4.230 -7.542 1.00 0.00 40 ILE A CA 12
ATOM 16370 C C . ILE A 1 40 ? 3.257 -2.960 -7.670 1.00 0.00 40 ILE A C 12
ATOM 16371 O O . ILE A 1 40 ? 3.795 -1.868 -7.854 1.00 0.00 40 ILE A O 12
ATOM 16387 N N . ALA A 1 41 ? 1.941 -3.111 -7.573 1.00 0.00 41 ALA A N 12
ATOM 16388 C CA . ALA A 1 41 ? 1.032 -1.977 -7.678 1.00 0.00 41 ALA A CA 12
ATOM 16389 C C . ALA A 1 41 ? 0.869 -1.279 -6.332 1.00 0.00 41 ALA A C 12
ATOM 16390 O O . ALA A 1 41 ? 0.552 -1.915 -5.327 1.00 0.00 41 ALA A O 12
ATOM 16397 N N . ILE A 1 42 ? 1.090 0.031 -6.321 1.00 0.00 42 ILE A N 12
ATOM 16398 C CA . ILE A 1 42 ? 0.968 0.819 -5.099 1.00 0.00 42 ILE A CA 12
ATOM 16399 C C . ILE A 1 42 ? -0.195 1.801 -5.195 1.00 0.00 42 ILE A C 12
ATOM 16400 O O . ILE A 1 42 ? -0.180 2.718 -6.017 1.00 0.00 42 ILE A O 12
ATOM 16416 N N . ILE A 1 43 ? -1.202 1.603 -4.350 1.00 0.00 43 ILE A N 12
ATOM 16417 C CA . ILE A 1 43 ? -2.373 2.472 -4.340 1.00 0.00 43 ILE A CA 12
ATOM 16418 C C . ILE A 1 43 ? -2.289 3.495 -3.213 1.00 0.00 43 ILE A C 12
ATOM 16419 O O . ILE A 1 43 ? -2.446 3.156 -2.040 1.00 0.00 43 ILE A O 12
ATOM 16435 N N . SER A 1 44 ? -2.040 4.749 -3.576 1.00 0.00 44 SER A N 12
ATOM 16436 C CA . SER A 1 44 ? -1.935 5.823 -2.596 1.00 0.00 44 SER A CA 12
ATOM 16437 C C . SER A 1 44 ? -3.266 6.554 -2.448 1.00 0.00 44 SER A C 12
ATOM 16438 O O . SER A 1 44 ? -3.696 7.273 -3.351 1.00 0.00 44 SER A O 12
ATOM 16446 N N . ILE A 1 45 ? -3.914 6.364 -1.303 1.00 0.00 45 ILE A N 12
ATOM 16447 C CA . ILE A 1 45 ? -5.195 7.003 -1.032 1.00 0.00 45 ILE A CA 12
ATOM 16448 C C . ILE A 1 45 ? -5.382 7.231 0.466 1.00 0.00 45 ILE A C 12
ATOM 16449 O O . ILE A 1 45 ? -4.441 7.082 1.245 1.00 0.00 45 ILE A O 12
ATOM 16465 N N . LYS A 1 46 ? -6.600 7.595 0.865 1.00 0.00 46 LYS A N 12
ATOM 16466 C CA . LYS A 1 46 ? -6.904 7.844 2.272 1.00 0.00 46 LYS A CA 12
ATOM 16467 C C . LYS A 1 46 ? -6.347 6.732 3.160 1.00 0.00 46 LYS A C 12
ATOM 16468 O O . LYS A 1 46 ? -5.315 6.905 3.809 1.00 0.00 46 LYS A O 12
ATOM 16487 N N . GLY A 1 47 ? -7.035 5.591 3.181 1.00 0.00 47 GLY A N 12
ATOM 16488 C CA . GLY A 1 47 ? -6.595 4.464 3.989 1.00 0.00 47 GLY A CA 12
ATOM 16489 C C . GLY A 1 47 ? -6.140 4.874 5.377 1.00 0.00 47 GLY A C 12
ATOM 16490 O O . GLY A 1 47 ? -5.162 4.339 5.901 1.00 0.00 47 GLY A O 12
ATOM 16494 N N . THR A 1 48 ? -6.846 5.832 5.972 1.00 0.00 48 THR A N 12
ATOM 16495 C CA . THR A 1 48 ? -6.509 6.321 7.306 1.00 0.00 48 THR A CA 12
ATOM 16496 C C . THR A 1 48 ? -5.032 6.701 7.391 1.00 0.00 48 THR A C 12
ATOM 16497 O O . THR A 1 48 ? -4.310 6.239 8.276 1.00 0.00 48 THR A O 12
ATOM 16508 N N . GLN A 1 49 ? -4.590 7.544 6.463 1.00 0.00 49 GLN A N 12
ATOM 16509 C CA . GLN A 1 49 ? -3.201 7.988 6.427 1.00 0.00 49 GLN A CA 12
ATOM 16510 C C . GLN A 1 49 ? -2.266 6.818 6.133 1.00 0.00 49 GLN A C 12
ATOM 16511 O O . GLN A 1 49 ? -1.470 6.416 6.982 1.00 0.00 49 GLN A O 12
ATOM 16525 N N . SER A 1 50 ? -2.369 6.275 4.924 1.00 0.00 50 SER A N 12
ATOM 16526 C CA . SER A 1 50 ? -1.534 5.150 4.517 1.00 0.00 50 SER A CA 12
ATOM 16527 C C . SER A 1 50 ? -1.807 4.763 3.068 1.00 0.00 50 SER A C 12
ATOM 16528 O O . SER A 1 50 ? -2.784 5.213 2.468 1.00 0.00 50 SER A O 12
ATOM 16536 N N . ASN A 1 51 ? -0.938 3.925 2.512 1.00 0.00 51 ASN A N 12
ATOM 16537 C CA . ASN A 1 51 ? -1.086 3.473 1.133 1.00 0.00 51 ASN A CA 12
ATOM 16538 C C . ASN A 1 51 ? -1.236 1.956 1.072 1.00 0.00 51 ASN A C 12
ATOM 16539 O O . ASN A 1 51 ? -0.533 1.227 1.770 1.00 0.00 51 ASN A O 12
ATOM 16550 N N . HIS A 1 52 ? -2.157 1.490 0.237 1.00 0.00 52 HIS A N 12
ATOM 16551 C CA . HIS A 1 52 ? -2.398 0.060 0.089 1.00 0.00 52 HIS A CA 12
ATOM 16552 C C . HIS A 1 52 ? -1.507 -0.534 -0.998 1.00 0.00 52 HIS A C 12
ATOM 16553 O O . HIS A 1 52 ? -1.485 -0.050 -2.129 1.00 0.00 52 HIS A O 12
ATOM 16568 N N . VAL A 1 53 ? -0.773 -1.585 -0.644 1.00 0.00 53 VAL A N 12
ATOM 16569 C CA . VAL A 1 53 ? 0.121 -2.245 -1.589 1.00 0.00 53 VAL A CA 12
ATOM 16570 C C . VAL A 1 53 ? -0.414 -3.619 -1.982 1.00 0.00 53 VAL A C 12
ATOM 16571 O O . VAL A 1 53 ? -0.987 -4.331 -1.159 1.00 0.00 53 VAL A O 12
ATOM 16584 N N . LEU A 1 54 ? -0.224 -3.984 -3.247 1.00 0.00 54 LEU A N 12
ATOM 16585 C CA . LEU A 1 54 ? -0.688 -5.273 -3.749 1.00 0.00 54 LEU A CA 12
ATOM 16586 C C . LEU A 1 54 ? 0.320 -5.873 -4.723 1.00 0.00 54 LEU A C 12
ATOM 16587 O O . LEU A 1 54 ? 0.639 -5.273 -5.750 1.00 0.00 54 LEU A O 12
ATOM 16603 N N . PHE A 1 55 ? 0.820 -7.060 -4.394 1.00 0.00 55 PHE A N 12
ATOM 16604 C CA . PHE A 1 55 ? 1.793 -7.740 -5.241 1.00 0.00 55 PHE A CA 12
ATOM 16605 C C . PHE A 1 55 ? 1.119 -8.355 -6.462 1.00 0.00 55 PHE A C 12
ATOM 16606 O O . PHE A 1 55 ? 0.070 -8.990 -6.351 1.00 0.00 55 PHE A O 12
ATOM 16623 N N . LEU A 1 56 ? 1.728 -8.163 -7.627 1.00 0.00 56 LEU A N 12
ATOM 16624 C CA . LEU A 1 56 ? 1.188 -8.702 -8.869 1.00 0.00 56 LEU A CA 12
ATOM 16625 C C . LEU A 1 56 ? 1.892 -10.000 -9.247 1.00 0.00 56 LEU A C 12
ATOM 16626 O O . LEU A 1 56 ? 3.062 -9.996 -9.631 1.00 0.00 56 LEU A O 12
ATOM 16642 N N . SER A 1 57 ? 1.173 -11.112 -9.135 1.00 0.00 57 SER A N 12
ATOM 16643 C CA . SER A 1 57 ? 1.729 -12.419 -9.464 1.00 0.00 57 SER A CA 12
ATOM 16644 C C . SER A 1 57 ? 1.364 -12.825 -10.888 1.00 0.00 57 SER A C 12
ATOM 16645 O O . SER A 1 57 ? 2.181 -13.398 -11.609 1.00 0.00 57 SER A O 12
ATOM 16653 N N . SER A 1 58 ? 0.132 -12.525 -11.287 1.00 0.00 58 SER A N 12
ATOM 16654 C CA . SER A 1 58 ? -0.340 -12.860 -12.626 1.00 0.00 58 SER A CA 12
ATOM 16655 C C . SER A 1 58 ? -1.190 -11.733 -13.204 1.00 0.00 58 SER A C 12
ATOM 16656 O O . SER A 1 58 ? -2.143 -11.977 -13.944 1.00 0.00 58 SER A O 12
ATOM 16664 N N . TYR A 1 59 ? -0.837 -10.498 -12.862 1.00 0.00 59 TYR A N 12
ATOM 16665 C CA . TYR A 1 59 ? -1.568 -9.334 -13.349 1.00 0.00 59 TYR A CA 12
ATOM 16666 C C . TYR A 1 59 ? -1.386 -9.172 -14.856 1.00 0.00 59 TYR A C 12
ATOM 16667 O O . TYR A 1 59 ? -0.815 -10.039 -15.514 1.00 0.00 59 TYR A O 12
ATOM 16685 N N . ASN A 1 60 ? -1.879 -8.053 -15.388 1.00 0.00 60 ASN A N 12
ATOM 16686 C CA . ASN A 1 60 ? -1.782 -7.753 -16.817 1.00 0.00 60 ASN A CA 12
ATOM 16687 C C . ASN A 1 60 ? -2.238 -8.931 -17.678 1.00 0.00 60 ASN A C 12
ATOM 16688 O O . ASN A 1 60 ? -1.563 -9.956 -17.764 1.00 0.00 60 ASN A O 12
ATOM 16699 N N . SER A 1 61 ? -3.392 -8.773 -18.320 1.00 0.00 61 SER A N 12
ATOM 16700 C CA . SER A 1 61 ? -3.940 -9.819 -19.177 1.00 0.00 61 SER A CA 12
ATOM 16701 C C . SER A 1 61 ? -5.228 -9.352 -19.848 1.00 0.00 61 SER A C 12
ATOM 16702 O O . SER A 1 61 ? -5.371 -9.439 -21.068 1.00 0.00 61 SER A O 12
ATOM 16710 N N . VAL A 1 62 ? -6.162 -8.857 -19.044 1.00 0.00 62 VAL A N 12
ATOM 16711 C CA . VAL A 1 62 ? -7.439 -8.375 -19.558 1.00 0.00 62 VAL A CA 12
ATOM 16712 C C . VAL A 1 62 ? -7.948 -7.199 -18.736 1.00 0.00 62 VAL A C 12
ATOM 16713 O O . VAL A 1 62 ? -7.259 -6.716 -17.843 1.00 0.00 62 VAL A O 12
ATOM 16726 N N . ASP A 1 63 ? -9.156 -6.738 -19.039 1.00 0.00 63 ASP A N 12
ATOM 16727 C CA . ASP A 1 63 ? -9.745 -5.621 -18.310 1.00 0.00 63 ASP A CA 12
ATOM 16728 C C . ASP A 1 63 ? -10.394 -6.100 -17.012 1.00 0.00 63 ASP A C 12
ATOM 16729 O O . ASP A 1 63 ? -10.971 -5.309 -16.266 1.00 0.00 63 ASP A O 12
ATOM 16738 N N . GLU A 1 64 ? -10.296 -7.402 -16.748 1.00 0.00 64 GLU A N 12
ATOM 16739 C CA . GLU A 1 64 ? -10.874 -7.987 -15.548 1.00 0.00 64 GLU A CA 12
ATOM 16740 C C . GLU A 1 64 ? -9.924 -7.859 -14.364 1.00 0.00 64 GLU A C 12
ATOM 16741 O O . GLU A 1 64 ? -10.361 -7.743 -13.219 1.00 0.00 64 GLU A O 12
ATOM 16753 N N . ILE A 1 65 ? -8.621 -7.879 -14.639 1.00 0.00 65 ILE A N 12
ATOM 16754 C CA . ILE A 1 65 ? -7.631 -7.762 -13.572 1.00 0.00 65 ILE A CA 12
ATOM 16755 C C . ILE A 1 65 ? -7.433 -6.298 -13.175 1.00 0.00 65 ILE A C 12
ATOM 16756 O O . ILE A 1 65 ? -7.052 -5.998 -12.043 1.00 0.00 65 ILE A O 12
ATOM 16772 N N . ARG A 1 66 ? -7.712 -5.391 -14.109 1.00 0.00 66 ARG A N 12
ATOM 16773 C CA . ARG A 1 66 ? -7.579 -3.964 -13.846 1.00 0.00 66 ARG A CA 12
ATOM 16774 C C . ARG A 1 66 ? -8.768 -3.465 -13.033 1.00 0.00 66 ARG A C 12
ATOM 16775 O O . ARG A 1 66 ? -8.624 -2.603 -12.166 1.00 0.00 66 ARG A O 12
ATOM 16796 N N . LYS A 1 67 ? -9.943 -4.025 -13.310 1.00 0.00 67 LYS A N 12
ATOM 16797 C CA . LYS A 1 67 ? -11.154 -3.647 -12.594 1.00 0.00 67 LYS A CA 12
ATOM 16798 C C . LYS A 1 67 ? -11.039 -4.045 -11.126 1.00 0.00 67 LYS A C 12
ATOM 16799 O O . LYS A 1 67 ? -11.565 -3.367 -10.243 1.00 0.00 67 LYS A O 12
ATOM 16818 N N . GLU A 1 68 ? -10.340 -5.148 -10.875 1.00 0.00 68 GLU A N 12
ATOM 16819 C CA . GLU A 1 68 ? -10.143 -5.638 -9.518 1.00 0.00 68 GLU A CA 12
ATOM 16820 C C . GLU A 1 68 ? -9.343 -4.632 -8.699 1.00 0.00 68 GLU A C 12
ATOM 16821 O O . GLU A 1 68 ? -9.772 -4.206 -7.627 1.00 0.00 68 GLU A O 12
ATOM 16833 N N . LEU A 1 69 ? -8.177 -4.248 -9.214 1.00 0.00 69 LEU A N 12
ATOM 16834 C CA . LEU A 1 69 ? -7.324 -3.284 -8.529 1.00 0.00 69 LEU A CA 12
ATOM 16835 C C . LEU A 1 69 ? -8.045 -1.951 -8.368 1.00 0.00 69 LEU A C 12
ATOM 16836 O O . LEU A 1 69 ? -8.072 -1.374 -7.281 1.00 0.00 69 LEU A O 12
ATOM 16852 N N . GLU A 1 70 ? -8.638 -1.470 -9.457 1.00 0.00 70 GLU A N 12
ATOM 16853 C CA . GLU A 1 70 ? -9.369 -0.208 -9.434 1.00 0.00 70 GLU A CA 12
ATOM 16854 C C . GLU A 1 70 ? -10.482 -0.259 -8.393 1.00 0.00 70 GLU A C 12
ATOM 16855 O O . GLU A 1 70 ? -10.809 0.749 -7.765 1.00 0.00 70 GLU A O 12
ATOM 16867 N N . GLU A 1 71 ? -11.053 -1.446 -8.211 1.00 0.00 71 GLU A N 12
ATOM 16868 C CA . GLU A 1 71 ? -12.124 -1.639 -7.242 1.00 0.00 71 GLU A CA 12
ATOM 16869 C C . GLU A 1 71 ? -11.602 -1.445 -5.823 1.00 0.00 71 GLU A C 12
ATOM 16870 O O . GLU A 1 71 ? -12.277 -0.861 -4.976 1.00 0.00 71 GLU A O 12
ATOM 16882 N N . ALA A 1 72 ? -10.391 -1.934 -5.573 1.00 0.00 72 ALA A N 12
ATOM 16883 C CA . ALA A 1 72 ? -9.774 -1.809 -4.259 1.00 0.00 72 ALA A CA 12
ATOM 16884 C C . ALA A 1 72 ? -9.179 -0.418 -4.052 1.00 0.00 72 ALA A C 12
ATOM 16885 O O . ALA A 1 72 ? -8.695 -0.096 -2.965 1.00 0.00 72 ALA A O 12
ATOM 16892 N N . GLY A 1 73 ? -9.213 0.406 -5.098 1.00 0.00 73 GLY A N 12
ATOM 16893 C CA . GLY A 1 73 ? -8.668 1.748 -5.002 1.00 0.00 73 GLY A CA 12
ATOM 16894 C C . GLY A 1 73 ? -9.651 2.742 -4.415 1.00 0.00 73 GLY A C 12
ATOM 16895 O O . GLY A 1 73 ? -9.421 3.286 -3.334 1.00 0.00 73 GLY A O 12
ATOM 16899 N N . ALA A 1 74 ? -10.748 2.989 -5.127 1.00 0.00 74 ALA A N 12
ATOM 16900 C CA . ALA A 1 74 ? -11.761 3.935 -4.666 1.00 0.00 74 ALA A CA 12
ATOM 16901 C C . ALA A 1 74 ? -13.076 3.239 -4.333 1.00 0.00 74 ALA A C 12
ATOM 16902 O O . ALA A 1 74 ? -13.938 3.809 -3.666 1.00 0.00 74 ALA A O 12
ATOM 16909 N N . LYS A 1 75 ? -13.224 2.007 -4.800 1.00 0.00 75 LYS A N 12
ATOM 16910 C CA . LYS A 1 75 ? -14.436 1.237 -4.551 1.00 0.00 75 LYS A CA 12
ATOM 16911 C C . LYS A 1 75 ? -14.222 0.242 -3.409 1.00 0.00 75 LYS A C 12
ATOM 16912 O O . LYS A 1 75 ? -13.333 0.427 -2.578 1.00 0.00 75 LYS A O 12
ATOM 16931 N N . ILE A 1 76 ? -15.040 -0.812 -3.368 1.00 0.00 76 ILE A N 12
ATOM 16932 C CA . ILE A 1 76 ? -14.937 -1.830 -2.323 1.00 0.00 76 ILE A CA 12
ATOM 16933 C C . ILE A 1 76 ? -13.483 -2.224 -2.067 1.00 0.00 76 ILE A C 12
ATOM 16934 O O . ILE A 1 76 ? -12.758 -2.595 -2.991 1.00 0.00 76 ILE A O 12
ATOM 16950 N N . ASN A 1 77 ? -13.064 -2.135 -0.808 1.00 0.00 77 ASN A N 12
ATOM 16951 C CA . ASN A 1 77 ? -11.697 -2.478 -0.429 1.00 0.00 77 ASN A CA 12
ATOM 16952 C C . ASN A 1 77 ? -11.626 -3.881 0.165 1.00 0.00 77 ASN A C 12
ATOM 16953 O O . ASN A 1 77 ? -12.623 -4.601 0.205 1.00 0.00 77 ASN A O 12
ATOM 16964 N N . HIS A 1 78 ? -10.438 -4.263 0.625 1.00 0.00 78 HIS A N 12
ATOM 16965 C CA . HIS A 1 78 ? -10.231 -5.582 1.215 1.00 0.00 78 HIS A CA 12
ATOM 16966 C C . HIS A 1 78 ? -11.083 -5.759 2.469 1.00 0.00 78 HIS A C 12
ATOM 16967 O O . HIS A 1 78 ? -11.909 -6.667 2.544 1.00 0.00 78 HIS A O 12
ATOM 16982 N N . THR A 1 79 ? -10.871 -4.886 3.452 1.00 0.00 79 THR A N 12
ATOM 16983 C CA . THR A 1 79 ? -11.614 -4.939 4.712 1.00 0.00 79 THR A CA 12
ATOM 16984 C C . THR A 1 79 ? -11.666 -6.361 5.268 1.00 0.00 79 THR A C 12
ATOM 16985 O O . THR A 1 79 ? -12.629 -6.742 5.933 1.00 0.00 79 THR A O 12
ATOM 16996 N N . THR A 1 80 ? -10.621 -7.138 4.994 1.00 0.00 80 THR A N 12
ATOM 16997 C CA . THR A 1 80 ? -10.541 -8.518 5.470 1.00 0.00 80 THR A CA 12
ATOM 16998 C C . THR A 1 80 ? -9.305 -9.221 4.914 1.00 0.00 80 THR A C 12
ATOM 16999 O O . THR A 1 80 ? -8.763 -10.131 5.541 1.00 0.00 80 THR A O 12
ATOM 17010 N N . LEU A 1 81 ? -8.864 -8.796 3.730 1.00 0.00 81 LEU A N 12
ATOM 17011 C CA . LEU A 1 81 ? -7.693 -9.388 3.086 1.00 0.00 81 LEU A CA 12
ATOM 17012 C C . LEU A 1 81 ? -8.024 -10.763 2.514 1.00 0.00 81 LEU A C 12
ATOM 17013 O O . LEU A 1 81 ? -7.138 -11.596 2.317 1.00 0.00 81 LEU A O 12
ATOM 17029 N N . LYS A 1 82 ? -9.305 -10.996 2.244 1.00 0.00 82 LYS A N 12
ATOM 17030 C CA . LYS A 1 82 ? -9.748 -12.267 1.691 1.00 0.00 82 LYS A CA 12
ATOM 17031 C C . LYS A 1 82 ? -9.392 -12.366 0.213 1.00 0.00 82 LYS A C 12
ATOM 17032 O O . LYS A 1 82 ? -9.162 -13.456 -0.308 1.00 0.00 82 LYS A O 12
ATOM 17051 N N . ILE A 1 83 ? -9.339 -11.217 -0.457 1.00 0.00 83 ILE A N 12
ATOM 17052 C CA . ILE A 1 83 ? -8.999 -11.180 -1.872 1.00 0.00 83 ILE A CA 12
ATOM 17053 C C . ILE A 1 83 ? -7.628 -11.798 -2.106 1.00 0.00 83 ILE A C 12
ATOM 17054 O O . ILE A 1 83 ? -7.496 -12.785 -2.829 1.00 0.00 83 ILE A O 12
ATOM 17070 N N . LEU A 1 84 ? -6.608 -11.221 -1.476 1.00 0.00 84 LEU A N 12
ATOM 17071 C CA . LEU A 1 84 ? -5.252 -11.732 -1.609 1.00 0.00 84 LEU A CA 12
ATOM 17072 C C . LEU A 1 84 ? -5.203 -13.201 -1.210 1.00 0.00 84 LEU A C 12
ATOM 17073 O O . LEU A 1 84 ? -4.473 -13.996 -1.806 1.00 0.00 84 LEU A O 12
ATOM 17089 N N . GLU A 1 85 ? -6.005 -13.558 -0.210 1.00 0.00 85 GLU A N 12
ATOM 17090 C CA . GLU A 1 85 ? -6.071 -14.936 0.253 1.00 0.00 85 GLU A CA 12
ATOM 17091 C C . GLU A 1 85 ? -6.678 -15.825 -0.828 1.00 0.00 85 GLU A C 12
ATOM 17092 O O . GLU A 1 85 ? -6.400 -17.022 -0.890 1.00 0.00 85 GLU A O 12
ATOM 17104 N N . GLY A 1 86 ? -7.503 -15.225 -1.683 1.00 0.00 86 GLY A N 12
ATOM 17105 C CA . GLY A 1 86 ? -8.131 -15.973 -2.755 1.00 0.00 86 GLY A CA 12
ATOM 17106 C C . GLY A 1 86 ? -7.148 -16.350 -3.845 1.00 0.00 86 GLY A C 12
ATOM 17107 O O . GLY A 1 86 ? -7.279 -17.403 -4.469 1.00 0.00 86 GLY A O 12
ATOM 17111 N N . HIS A 1 87 ? -6.160 -15.489 -4.078 1.00 0.00 87 HIS A N 12
ATOM 17112 C CA . HIS A 1 87 ? -5.156 -15.747 -5.103 1.00 0.00 87 HIS A CA 12
ATOM 17113 C C . HIS A 1 87 ? -3.988 -14.770 -4.989 1.00 0.00 87 HIS A C 12
ATOM 17114 O O . HIS A 1 87 ? -3.826 -13.878 -5.822 1.00 0.00 87 HIS A O 12
ATOM 17129 N N . LEU A 1 88 ? -3.177 -14.948 -3.952 1.00 0.00 88 LEU A N 12
ATOM 17130 C CA . LEU A 1 88 ? -2.021 -14.087 -3.727 1.00 0.00 88 LEU A CA 12
ATOM 17131 C C . LEU A 1 88 ? -1.121 -14.666 -2.639 1.00 0.00 88 LEU A C 12
ATOM 17132 O O . LEU A 1 88 ? -0.040 -14.088 -2.397 1.00 0.00 88 LEU A O 12
ATOM 17149 N N . LEU A 1 1 ? -11.358 15.473 -7.648 1.00 0.00 1 LEU A N 13
ATOM 17150 C CA . LEU A 1 1 ? -10.883 16.449 -6.631 1.00 0.00 1 LEU A CA 13
ATOM 17151 C C . LEU A 1 1 ? -11.184 15.961 -5.217 1.00 0.00 1 LEU A C 13
ATOM 17152 O O . LEU A 1 1 ? -11.777 14.897 -5.031 1.00 0.00 1 LEU A O 13
ATOM 17170 N N . PHE A 1 2 ? -10.775 16.745 -4.224 1.00 0.00 2 PHE A N 13
ATOM 17171 C CA . PHE A 1 2 ? -11.000 16.397 -2.824 1.00 0.00 2 PHE A CA 13
ATOM 17172 C C . PHE A 1 2 ? -10.173 15.177 -2.425 1.00 0.00 2 PHE A C 13
ATOM 17173 O O . PHE A 1 2 ? -9.218 15.289 -1.656 1.00 0.00 2 PHE A O 13
ATOM 17190 N N . ILE A 1 3 ? -10.543 14.014 -2.953 1.00 0.00 3 ILE A N 13
ATOM 17191 C CA . ILE A 1 3 ? -9.831 12.778 -2.651 1.00 0.00 3 ILE A CA 13
ATOM 17192 C C . ILE A 1 3 ? -8.477 12.744 -3.355 1.00 0.00 3 ILE A C 13
ATOM 17193 O O . ILE A 1 3 ? -8.405 12.671 -4.582 1.00 0.00 3 ILE A O 13
ATOM 17209 N N . ALA A 1 4 ? -7.407 12.799 -2.569 1.00 0.00 4 ALA A N 13
ATOM 17210 C CA . ALA A 1 4 ? -6.056 12.776 -3.115 1.00 0.00 4 ALA A CA 13
ATOM 17211 C C . ALA A 1 4 ? -5.559 11.345 -3.288 1.00 0.00 4 ALA A C 13
ATOM 17212 O O . ALA A 1 4 ? -5.031 10.743 -2.353 1.00 0.00 4 ALA A O 13
ATOM 17219 N N . THR A 1 5 ? -5.729 10.806 -4.491 1.00 0.00 5 THR A N 13
ATOM 17220 C CA . THR A 1 5 ? -5.297 9.445 -4.787 1.00 0.00 5 THR A CA 13
ATOM 17221 C C . THR A 1 5 ? -4.287 9.430 -5.931 1.00 0.00 5 THR A C 13
ATOM 17222 O O . THR A 1 5 ? -4.231 10.360 -6.735 1.00 0.00 5 THR A O 13
ATOM 17233 N N . LEU A 1 6 ? -3.494 8.366 -5.995 1.00 0.00 6 LEU A N 13
ATOM 17234 C CA . LEU A 1 6 ? -2.486 8.225 -7.040 1.00 0.00 6 LEU A CA 13
ATOM 17235 C C . LEU A 1 6 ? -2.247 6.754 -7.364 1.00 0.00 6 LEU A C 13
ATOM 17236 O O . LEU A 1 6 ? -2.276 5.901 -6.477 1.00 0.00 6 LEU A O 13
ATOM 17252 N N . LYS A 1 7 ? -2.014 6.463 -8.639 1.00 0.00 7 LYS A N 13
ATOM 17253 C CA . LYS A 1 7 ? -1.774 5.094 -9.078 1.00 0.00 7 LYS A CA 13
ATOM 17254 C C . LYS A 1 7 ? -0.336 4.915 -9.551 1.00 0.00 7 LYS A C 13
ATOM 17255 O O . LYS A 1 7 ? -0.074 4.812 -10.750 1.00 0.00 7 LYS A O 13
ATOM 17274 N N . GLY A 1 8 ? 0.594 4.874 -8.602 1.00 0.00 8 GLY A N 13
ATOM 17275 C CA . GLY A 1 8 ? 1.994 4.701 -8.945 1.00 0.00 8 GLY A CA 13
ATOM 17276 C C . GLY A 1 8 ? 2.282 3.322 -9.499 1.00 0.00 8 GLY A C 13
ATOM 17277 O O . GLY A 1 8 ? 1.597 2.356 -9.163 1.00 0.00 8 GLY A O 13
ATOM 17281 N N . ILE A 1 9 ? 3.295 3.226 -10.354 1.00 0.00 9 ILE A N 13
ATOM 17282 C CA . ILE A 1 9 ? 3.664 1.951 -10.957 1.00 0.00 9 ILE A CA 13
ATOM 17283 C C . ILE A 1 9 ? 5.169 1.717 -10.882 1.00 0.00 9 ILE A C 13
ATOM 17284 O O . ILE A 1 9 ? 5.933 2.255 -11.685 1.00 0.00 9 ILE A O 13
ATOM 17300 N N . PHE A 1 10 ? 5.589 0.906 -9.915 1.00 0.00 10 PHE A N 13
ATOM 17301 C CA . PHE A 1 10 ? 7.003 0.590 -9.736 1.00 0.00 10 PHE A CA 13
ATOM 17302 C C . PHE A 1 10 ? 7.320 -0.760 -10.380 1.00 0.00 10 PHE A C 13
ATOM 17303 O O . PHE A 1 10 ? 6.994 -1.811 -9.829 1.00 0.00 10 PHE A O 13
ATOM 17320 N N . THR A 1 11 ? 7.937 -0.722 -11.559 1.00 0.00 11 THR A N 13
ATOM 17321 C CA . THR A 1 11 ? 8.272 -1.945 -12.288 1.00 0.00 11 THR A CA 13
ATOM 17322 C C . THR A 1 11 ? 9.739 -2.330 -12.114 1.00 0.00 11 THR A C 13
ATOM 17323 O O . THR A 1 11 ? 10.472 -1.688 -11.369 1.00 0.00 11 THR A O 13
ATOM 17334 N N . LEU A 1 12 ? 10.129 -3.412 -12.790 1.00 0.00 12 LEU A N 13
ATOM 17335 C CA . LEU A 1 12 ? 11.483 -3.975 -12.724 1.00 0.00 12 LEU A CA 13
ATOM 17336 C C . LEU A 1 12 ? 11.989 -4.080 -11.284 1.00 0.00 12 LEU A C 13
ATOM 17337 O O . LEU A 1 12 ? 11.568 -3.347 -10.395 1.00 0.00 12 LEU A O 13
ATOM 17353 N N . LYS A 1 13 ? 12.878 -5.040 -11.069 1.00 0.00 13 LYS A N 13
ATOM 17354 C CA . LYS A 1 13 ? 13.449 -5.309 -9.746 1.00 0.00 13 LYS A CA 13
ATOM 17355 C C . LYS A 1 13 ? 13.866 -4.028 -9.018 1.00 0.00 13 LYS A C 13
ATOM 17356 O O . LYS A 1 13 ? 13.909 -3.995 -7.789 1.00 0.00 13 LYS A O 13
ATOM 17375 N N . ASP A 1 14 ? 14.183 -2.982 -9.773 1.00 0.00 14 ASP A N 13
ATOM 17376 C CA . ASP A 1 14 ? 14.602 -1.715 -9.177 1.00 0.00 14 ASP A CA 13
ATOM 17377 C C . ASP A 1 14 ? 13.401 -0.882 -8.727 1.00 0.00 14 ASP A C 13
ATOM 17378 O O . ASP A 1 14 ? 13.556 0.047 -7.938 1.00 0.00 14 ASP A O 13
ATOM 17387 N N . LEU A 1 15 ? 12.214 -1.233 -9.241 1.00 0.00 15 LEU A N 13
ATOM 17388 C CA . LEU A 1 15 ? 10.947 -0.547 -8.929 1.00 0.00 15 LEU A CA 13
ATOM 17389 C C . LEU A 1 15 ? 11.071 0.464 -7.783 1.00 0.00 15 LEU A C 13
ATOM 17390 O O . LEU A 1 15 ? 10.628 0.210 -6.665 1.00 0.00 15 LEU A O 13
ATOM 17406 N N . PRO A 1 16 ? 11.704 1.622 -8.041 1.00 0.00 16 PRO A N 13
ATOM 17407 C CA . PRO A 1 16 ? 11.919 2.652 -7.045 1.00 0.00 16 PRO A CA 13
ATOM 17408 C C . PRO A 1 16 ? 10.974 3.838 -7.161 1.00 0.00 16 PRO A C 13
ATOM 17409 O O . PRO A 1 16 ? 11.411 4.989 -7.135 1.00 0.00 16 PRO A O 13
ATOM 17420 N N . GLU A 1 17 ? 9.686 3.548 -7.274 1.00 0.00 17 GLU A N 13
ATOM 17421 C CA . GLU A 1 17 ? 8.651 4.585 -7.383 1.00 0.00 17 GLU A CA 13
ATOM 17422 C C . GLU A 1 17 ? 9.212 5.893 -7.962 1.00 0.00 17 GLU A C 13
ATOM 17423 O O . GLU A 1 17 ? 9.277 6.063 -9.180 1.00 0.00 17 GLU A O 13
ATOM 17435 N N . GLU A 1 18 ? 9.625 6.806 -7.083 1.00 0.00 18 GLU A N 13
ATOM 17436 C CA . GLU A 1 18 ? 10.187 8.083 -7.505 1.00 0.00 18 GLU A CA 13
ATOM 17437 C C . GLU A 1 18 ? 11.071 8.680 -6.409 1.00 0.00 18 GLU A C 13
ATOM 17438 O O . GLU A 1 18 ? 11.369 9.875 -6.422 1.00 0.00 18 GLU A O 13
ATOM 17450 N N . PHE A 1 19 ? 11.489 7.842 -5.459 1.00 0.00 19 PHE A N 13
ATOM 17451 C CA . PHE A 1 19 ? 12.336 8.290 -4.359 1.00 0.00 19 PHE A CA 13
ATOM 17452 C C . PHE A 1 19 ? 12.853 7.103 -3.556 1.00 0.00 19 PHE A C 13
ATOM 17453 O O . PHE A 1 19 ? 12.329 6.782 -2.490 1.00 0.00 19 PHE A O 13
ATOM 17470 N N . ARG A 1 20 ? 13.884 6.459 -4.078 1.00 0.00 20 ARG A N 13
ATOM 17471 C CA . ARG A 1 20 ? 14.485 5.302 -3.421 1.00 0.00 20 ARG A CA 13
ATOM 17472 C C . ARG A 1 20 ? 13.479 4.153 -3.309 1.00 0.00 20 ARG A C 13
ATOM 17473 O O . ARG A 1 20 ? 12.311 4.372 -2.988 1.00 0.00 20 ARG A O 13
ATOM 17494 N N . PRO A 1 21 ? 13.918 2.908 -3.575 1.00 0.00 21 PRO A N 13
ATOM 17495 C CA . PRO A 1 21 ? 13.044 1.731 -3.501 1.00 0.00 21 PRO A CA 13
ATOM 17496 C C . PRO A 1 21 ? 12.469 1.518 -2.105 1.00 0.00 21 PRO A C 13
ATOM 17497 O O . PRO A 1 21 ? 13.209 1.341 -1.138 1.00 0.00 21 PRO A O 13
ATOM 17508 N N . PHE A 1 22 ? 11.143 1.528 -2.009 1.00 0.00 22 PHE A N 13
ATOM 17509 C CA . PHE A 1 22 ? 10.467 1.327 -0.732 1.00 0.00 22 PHE A CA 13
ATOM 17510 C C . PHE A 1 22 ? 9.968 -0.108 -0.608 1.00 0.00 22 PHE A C 13
ATOM 17511 O O . PHE A 1 22 ? 9.865 -0.648 0.494 1.00 0.00 22 PHE A O 13
ATOM 17528 N N . VAL A 1 23 ? 9.659 -0.721 -1.747 1.00 0.00 23 VAL A N 13
ATOM 17529 C CA . VAL A 1 23 ? 9.171 -2.096 -1.771 1.00 0.00 23 VAL A CA 13
ATOM 17530 C C . VAL A 1 23 ? 10.316 -3.089 -1.954 1.00 0.00 23 VAL A C 13
ATOM 17531 O O . VAL A 1 23 ? 10.139 -4.292 -1.759 1.00 0.00 23 VAL A O 13
ATOM 17544 N N . ASP A 1 24 ? 11.490 -2.584 -2.331 1.00 0.00 24 ASP A N 13
ATOM 17545 C CA . ASP A 1 24 ? 12.659 -3.433 -2.538 1.00 0.00 24 ASP A CA 13
ATOM 17546 C C . ASP A 1 24 ? 12.850 -4.397 -1.370 1.00 0.00 24 ASP A C 13
ATOM 17547 O O . ASP A 1 24 ? 13.326 -5.518 -1.548 1.00 0.00 24 ASP A O 13
ATOM 17556 N N . TYR A 1 25 ? 12.471 -3.951 -0.176 1.00 0.00 25 TYR A N 13
ATOM 17557 C CA . TYR A 1 25 ? 12.596 -4.778 1.019 1.00 0.00 25 TYR A CA 13
ATOM 17558 C C . TYR A 1 25 ? 11.779 -6.057 0.875 1.00 0.00 25 TYR A C 13
ATOM 17559 O O . TYR A 1 25 ? 12.192 -7.124 1.331 1.00 0.00 25 TYR A O 13
ATOM 17577 N N . LYS A 1 26 ? 10.624 -5.946 0.227 1.00 0.00 26 LYS A N 13
ATOM 17578 C CA . LYS A 1 26 ? 9.759 -7.098 0.013 1.00 0.00 26 LYS A CA 13
ATOM 17579 C C . LYS A 1 26 ? 10.412 -8.075 -0.954 1.00 0.00 26 LYS A C 13
ATOM 17580 O O . LYS A 1 26 ? 10.265 -9.291 -0.822 1.00 0.00 26 LYS A O 13
ATOM 17599 N N . ALA A 1 27 ? 11.145 -7.534 -1.921 1.00 0.00 27 ALA A N 13
ATOM 17600 C CA . ALA A 1 27 ? 11.835 -8.354 -2.905 1.00 0.00 27 ALA A CA 13
ATOM 17601 C C . ALA A 1 27 ? 12.983 -9.117 -2.256 1.00 0.00 27 ALA A C 13
ATOM 17602 O O . ALA A 1 27 ? 13.341 -10.211 -2.691 1.00 0.00 27 ALA A O 13
ATOM 17609 N N . GLY A 1 28 ? 13.555 -8.531 -1.207 1.00 0.00 28 GLY A N 13
ATOM 17610 C CA . GLY A 1 28 ? 14.655 -9.168 -0.512 1.00 0.00 28 GLY A CA 13
ATOM 17611 C C . GLY A 1 28 ? 14.285 -9.598 0.897 1.00 0.00 28 GLY A C 13
ATOM 17612 O O . GLY A 1 28 ? 15.163 -9.851 1.722 1.00 0.00 28 GLY A O 13
ATOM 17616 N N . LEU A 1 29 ? 12.986 -9.682 1.175 1.00 0.00 29 LEU A N 13
ATOM 17617 C CA . LEU A 1 29 ? 12.514 -10.087 2.496 1.00 0.00 29 LEU A CA 13
ATOM 17618 C C . LEU A 1 29 ? 13.112 -11.429 2.906 1.00 0.00 29 LEU A C 13
ATOM 17619 O O . LEU A 1 29 ? 13.220 -11.738 4.093 1.00 0.00 29 LEU A O 13
ATOM 17635 N N . GLU A 1 30 ? 13.503 -12.217 1.913 1.00 0.00 30 GLU A N 13
ATOM 17636 C CA . GLU A 1 30 ? 14.098 -13.525 2.157 1.00 0.00 30 GLU A CA 13
ATOM 17637 C C . GLU A 1 30 ? 14.495 -14.194 0.847 1.00 0.00 30 GLU A C 13
ATOM 17638 O O . GLU A 1 30 ? 14.316 -15.398 0.668 1.00 0.00 30 GLU A O 13
ATOM 17650 N N . LYS A 1 31 ? 15.036 -13.398 -0.067 1.00 0.00 31 LYS A N 13
ATOM 17651 C CA . LYS A 1 31 ? 15.465 -13.900 -1.367 1.00 0.00 31 LYS A CA 13
ATOM 17652 C C . LYS A 1 31 ? 14.315 -14.597 -2.083 1.00 0.00 31 LYS A C 13
ATOM 17653 O O . LYS A 1 31 ? 14.489 -15.659 -2.680 1.00 0.00 31 LYS A O 13
ATOM 17672 N N . LYS A 1 32 ? 13.140 -13.987 -2.014 1.00 0.00 32 LYS A N 13
ATOM 17673 C CA . LYS A 1 32 ? 11.950 -14.541 -2.650 1.00 0.00 32 LYS A CA 13
ATOM 17674 C C . LYS A 1 32 ? 12.091 -14.530 -4.170 1.00 0.00 32 LYS A C 13
ATOM 17675 O O . LYS A 1 32 ? 11.758 -15.508 -4.839 1.00 0.00 32 LYS A O 13
ATOM 17694 N N . LYS A 1 33 ? 12.586 -13.421 -4.708 1.00 0.00 33 LYS A N 13
ATOM 17695 C CA . LYS A 1 33 ? 12.771 -13.285 -6.149 1.00 0.00 33 LYS A CA 13
ATOM 17696 C C . LYS A 1 33 ? 13.396 -11.935 -6.491 1.00 0.00 33 LYS A C 13
ATOM 17697 O O . LYS A 1 33 ? 12.728 -10.903 -6.449 1.00 0.00 33 LYS A O 13
ATOM 17716 N N . LEU A 1 34 ? 14.681 -11.952 -6.829 1.00 0.00 34 LEU A N 13
ATOM 17717 C CA . LEU A 1 34 ? 15.396 -10.730 -7.177 1.00 0.00 34 LEU A CA 13
ATOM 17718 C C . LEU A 1 34 ? 15.695 -10.682 -8.673 1.00 0.00 34 LEU A C 13
ATOM 17719 O O . LEU A 1 34 ? 16.839 -10.480 -9.083 1.00 0.00 34 LEU A O 13
ATOM 17735 N N . SER A 1 35 ? 14.658 -10.867 -9.484 1.00 0.00 35 SER A N 13
ATOM 17736 C CA . SER A 1 35 ? 14.810 -10.844 -10.935 1.00 0.00 35 SER A CA 13
ATOM 17737 C C . SER A 1 35 ? 14.379 -9.497 -11.508 1.00 0.00 35 SER A C 13
ATOM 17738 O O . SER A 1 35 ? 13.770 -8.683 -10.815 1.00 0.00 35 SER A O 13
ATOM 17746 N N . ASP A 1 36 ? 14.698 -9.271 -12.779 1.00 0.00 36 ASP A N 13
ATOM 17747 C CA . ASP A 1 36 ? 14.343 -8.023 -13.446 1.00 0.00 36 ASP A CA 13
ATOM 17748 C C . ASP A 1 36 ? 12.895 -8.044 -13.939 1.00 0.00 36 ASP A C 13
ATOM 17749 O O . ASP A 1 36 ? 12.425 -7.079 -14.540 1.00 0.00 36 ASP A O 13
ATOM 17758 N N . ASP A 1 37 ? 12.192 -9.146 -13.686 1.00 0.00 37 ASP A N 13
ATOM 17759 C CA . ASP A 1 37 ? 10.802 -9.277 -14.110 1.00 0.00 37 ASP A CA 13
ATOM 17760 C C . ASP A 1 37 ? 9.849 -8.999 -12.951 1.00 0.00 37 ASP A C 13
ATOM 17761 O O . ASP A 1 37 ? 8.715 -9.479 -12.941 1.00 0.00 37 ASP A O 13
ATOM 17770 N N . ASP A 1 38 ? 10.315 -8.224 -11.977 1.00 0.00 38 ASP A N 13
ATOM 17771 C CA . ASP A 1 38 ? 9.501 -7.885 -10.815 1.00 0.00 38 ASP A CA 13
ATOM 17772 C C . ASP A 1 38 ? 8.584 -6.703 -11.115 1.00 0.00 38 ASP A C 13
ATOM 17773 O O . ASP A 1 38 ? 9.014 -5.701 -11.687 1.00 0.00 38 ASP A O 13
ATOM 17782 N N . GLU A 1 39 ? 7.320 -6.830 -10.726 1.00 0.00 39 GLU A N 13
ATOM 17783 C CA . GLU A 1 39 ? 6.341 -5.772 -10.952 1.00 0.00 39 GLU A CA 13
ATOM 17784 C C . GLU A 1 39 ? 5.429 -5.609 -9.741 1.00 0.00 39 GLU A C 13
ATOM 17785 O O . GLU A 1 39 ? 5.040 -6.591 -9.108 1.00 0.00 39 GLU A O 13
ATOM 17797 N N . ILE A 1 40 ? 5.091 -4.364 -9.422 1.00 0.00 40 ILE A N 13
ATOM 17798 C CA . ILE A 1 40 ? 4.225 -4.076 -8.285 1.00 0.00 40 ILE A CA 13
ATOM 17799 C C . ILE A 1 40 ? 3.409 -2.809 -8.519 1.00 0.00 40 ILE A C 13
ATOM 17800 O O . ILE A 1 40 ? 3.958 -1.755 -8.841 1.00 0.00 40 ILE A O 13
ATOM 17816 N N . ALA A 1 41 ? 2.095 -2.920 -8.353 1.00 0.00 41 ALA A N 13
ATOM 17817 C CA . ALA A 1 41 ? 1.202 -1.784 -8.542 1.00 0.00 41 ALA A CA 13
ATOM 17818 C C . ALA A 1 41 ? 0.754 -1.214 -7.201 1.00 0.00 41 ALA A C 13
ATOM 17819 O O . ALA A 1 41 ? 0.021 -1.862 -6.454 1.00 0.00 41 ALA A O 13
ATOM 17826 N N . ILE A 1 42 ? 1.204 -0.001 -6.899 1.00 0.00 42 ILE A N 13
ATOM 17827 C CA . ILE A 1 42 ? 0.854 0.654 -5.646 1.00 0.00 42 ILE A CA 13
ATOM 17828 C C . ILE A 1 42 ? -0.141 1.789 -5.879 1.00 0.00 42 ILE A C 13
ATOM 17829 O O . ILE A 1 42 ? 0.101 2.685 -6.687 1.00 0.00 42 ILE A O 13
ATOM 17845 N N . ILE A 1 43 ? -1.261 1.740 -5.164 1.00 0.00 43 ILE A N 13
ATOM 17846 C CA . ILE A 1 43 ? -2.295 2.760 -5.289 1.00 0.00 43 ILE A CA 13
ATOM 17847 C C . ILE A 1 43 ? -2.526 3.470 -3.959 1.00 0.00 43 ILE A C 13
ATOM 17848 O O . ILE A 1 43 ? -3.161 2.926 -3.056 1.00 0.00 43 ILE A O 13
ATOM 17864 N N . SER A 1 44 ? -2.006 4.688 -3.843 1.00 0.00 44 SER A N 13
ATOM 17865 C CA . SER A 1 44 ? -2.155 5.470 -2.621 1.00 0.00 44 SER A CA 13
ATOM 17866 C C . SER A 1 44 ? -3.581 5.993 -2.477 1.00 0.00 44 SER A C 13
ATOM 17867 O O . SER A 1 44 ? -4.225 6.348 -3.463 1.00 0.00 44 SER A O 13
ATOM 17875 N N . ILE A 1 45 ? -4.065 6.041 -1.239 1.00 0.00 45 ILE A N 13
ATOM 17876 C CA . ILE A 1 45 ? -5.414 6.526 -0.968 1.00 0.00 45 ILE A CA 13
ATOM 17877 C C . ILE A 1 45 ? -5.433 7.473 0.228 1.00 0.00 45 ILE A C 13
ATOM 17878 O O . ILE A 1 45 ? -6.162 8.464 0.233 1.00 0.00 45 ILE A O 13
ATOM 17894 N N . LYS A 1 46 ? -4.628 7.164 1.241 1.00 0.00 46 LYS A N 13
ATOM 17895 C CA . LYS A 1 46 ? -4.561 7.992 2.437 1.00 0.00 46 LYS A CA 13
ATOM 17896 C C . LYS A 1 46 ? -3.127 8.130 2.933 1.00 0.00 46 LYS A C 13
ATOM 17897 O O . LYS A 1 46 ? -2.610 7.249 3.621 1.00 0.00 46 LYS A O 13
ATOM 17916 N N . GLY A 1 47 ? -2.492 9.247 2.585 1.00 0.00 47 GLY A N 13
ATOM 17917 C CA . GLY A 1 47 ? -1.126 9.487 3.012 1.00 0.00 47 GLY A CA 13
ATOM 17918 C C . GLY A 1 47 ? -0.971 9.348 4.513 1.00 0.00 47 GLY A C 13
ATOM 17919 O O . GLY A 1 47 ? 0.038 8.832 4.997 1.00 0.00 47 GLY A O 13
ATOM 17923 N N . THR A 1 48 ? -1.983 9.796 5.247 1.00 0.00 48 THR A N 13
ATOM 17924 C CA . THR A 1 48 ? -1.970 9.707 6.699 1.00 0.00 48 THR A CA 13
ATOM 17925 C C . THR A 1 48 ? -2.040 8.250 7.136 1.00 0.00 48 THR A C 13
ATOM 17926 O O . THR A 1 48 ? -1.485 7.870 8.167 1.00 0.00 48 THR A O 13
ATOM 17937 N N . GLN A 1 49 ? -2.723 7.434 6.337 1.00 0.00 49 GLN A N 13
ATOM 17938 C CA . GLN A 1 49 ? -2.862 6.015 6.633 1.00 0.00 49 GLN A CA 13
ATOM 17939 C C . GLN A 1 49 ? -1.588 5.265 6.265 1.00 0.00 49 GLN A C 13
ATOM 17940 O O . GLN A 1 49 ? -0.776 4.950 7.135 1.00 0.00 49 GLN A O 13
ATOM 17954 N N . SER A 1 50 ? -1.413 4.987 4.970 1.00 0.00 50 SER A N 13
ATOM 17955 C CA . SER A 1 50 ? -0.222 4.274 4.495 1.00 0.00 50 SER A CA 13
ATOM 17956 C C . SER A 1 50 ? -0.420 3.731 3.080 1.00 0.00 50 SER A C 13
ATOM 17957 O O . SER A 1 50 ? 0.043 2.636 2.758 1.00 0.00 50 SER A O 13
ATOM 17965 N N . ASN A 1 51 ? -1.100 4.497 2.234 1.00 0.00 51 ASN A N 13
ATOM 17966 C CA . ASN A 1 51 ? -1.342 4.076 0.856 1.00 0.00 51 ASN A CA 13
ATOM 17967 C C . ASN A 1 51 ? -1.877 2.647 0.806 1.00 0.00 51 ASN A C 13
ATOM 17968 O O . ASN A 1 51 ? -2.266 2.084 1.830 1.00 0.00 51 ASN A O 13
ATOM 17979 N N . HIS A 1 52 ? -1.888 2.061 -0.387 1.00 0.00 52 HIS A N 13
ATOM 17980 C CA . HIS A 1 52 ? -2.367 0.695 -0.566 1.00 0.00 52 HIS A CA 13
ATOM 17981 C C . HIS A 1 52 ? -1.525 -0.038 -1.605 1.00 0.00 52 HIS A C 13
ATOM 17982 O O . HIS A 1 52 ? -1.799 0.030 -2.804 1.00 0.00 52 HIS A O 13
ATOM 17997 N N . VAL A 1 53 ? -0.495 -0.734 -1.135 1.00 0.00 53 VAL A N 13
ATOM 17998 C CA . VAL A 1 53 ? 0.396 -1.477 -2.018 1.00 0.00 53 VAL A CA 13
ATOM 17999 C C . VAL A 1 53 ? -0.185 -2.843 -2.373 1.00 0.00 53 VAL A C 13
ATOM 18000 O O . VAL A 1 53 ? -0.807 -3.500 -1.540 1.00 0.00 53 VAL A O 13
ATOM 18013 N N . LEU A 1 54 ? 0.030 -3.265 -3.616 1.00 0.00 54 LEU A N 13
ATOM 18014 C CA . LEU A 1 54 ? -0.465 -4.554 -4.085 1.00 0.00 54 LEU A CA 13
ATOM 18015 C C . LEU A 1 54 ? 0.536 -5.205 -5.036 1.00 0.00 54 LEU A C 13
ATOM 18016 O O . LEU A 1 54 ? 1.011 -4.571 -5.979 1.00 0.00 54 LEU A O 13
ATOM 18032 N N . PHE A 1 55 ? 0.854 -6.469 -4.780 1.00 0.00 55 PHE A N 13
ATOM 18033 C CA . PHE A 1 55 ? 1.801 -7.202 -5.613 1.00 0.00 55 PHE A CA 13
ATOM 18034 C C . PHE A 1 55 ? 1.211 -7.493 -6.989 1.00 0.00 55 PHE A C 13
ATOM 18035 O O . PHE A 1 55 ? 0.007 -7.711 -7.125 1.00 0.00 55 PHE A O 13
ATOM 18052 N N . LEU A 1 56 ? 2.068 -7.495 -8.004 1.00 0.00 56 LEU A N 13
ATOM 18053 C CA . LEU A 1 56 ? 1.634 -7.760 -9.370 1.00 0.00 56 LEU A CA 13
ATOM 18054 C C . LEU A 1 56 ? 2.612 -8.691 -10.080 1.00 0.00 56 LEU A C 13
ATOM 18055 O O . LEU A 1 56 ? 3.822 -8.614 -9.870 1.00 0.00 56 LEU A O 13
ATOM 18071 N N . SER A 1 57 ? 2.078 -9.572 -10.921 1.00 0.00 57 SER A N 13
ATOM 18072 C CA . SER A 1 57 ? 2.906 -10.518 -11.661 1.00 0.00 57 SER A CA 13
ATOM 18073 C C . SER A 1 57 ? 3.134 -10.039 -13.091 1.00 0.00 57 SER A C 13
ATOM 18074 O O . SER A 1 57 ? 4.207 -9.533 -13.422 1.00 0.00 57 SER A O 13
ATOM 18082 N N . SER A 1 58 ? 2.121 -10.204 -13.935 1.00 0.00 58 SER A N 13
ATOM 18083 C CA . SER A 1 58 ? 2.211 -9.788 -15.330 1.00 0.00 58 SER A CA 13
ATOM 18084 C C . SER A 1 58 ? 0.897 -10.046 -16.059 1.00 0.00 58 SER A C 13
ATOM 18085 O O . SER A 1 58 ? 0.261 -11.082 -15.865 1.00 0.00 58 SER A O 13
ATOM 18093 N N . TYR A 1 59 ? 0.495 -9.097 -16.898 1.00 0.00 59 TYR A N 13
ATOM 18094 C CA . TYR A 1 59 ? -0.745 -9.223 -17.656 1.00 0.00 59 TYR A CA 13
ATOM 18095 C C . TYR A 1 59 ? -0.609 -8.585 -19.035 1.00 0.00 59 TYR A C 13
ATOM 18096 O O . TYR A 1 59 ? -0.988 -9.180 -20.045 1.00 0.00 59 TYR A O 13
ATOM 18114 N N . ASN A 1 60 ? -0.068 -7.372 -19.071 1.00 0.00 60 ASN A N 13
ATOM 18115 C CA . ASN A 1 60 ? 0.117 -6.654 -20.327 1.00 0.00 60 ASN A CA 13
ATOM 18116 C C . ASN A 1 60 ? -1.222 -6.417 -21.019 1.00 0.00 60 ASN A C 13
ATOM 18117 O O . ASN A 1 60 ? -1.296 -6.366 -22.247 1.00 0.00 60 ASN A O 13
ATOM 18128 N N . SER A 1 61 ? -2.276 -6.273 -20.223 1.00 0.00 61 SER A N 13
ATOM 18129 C CA . SER A 1 61 ? -3.612 -6.041 -20.759 1.00 0.00 61 SER A CA 13
ATOM 18130 C C . SER A 1 61 ? -4.501 -5.358 -19.725 1.00 0.00 61 SER A C 13
ATOM 18131 O O . SER A 1 61 ? -4.333 -5.556 -18.521 1.00 0.00 61 SER A O 13
ATOM 18139 N N . VAL A 1 62 ? -5.446 -4.555 -20.202 1.00 0.00 62 VAL A N 13
ATOM 18140 C CA . VAL A 1 62 ? -6.362 -3.842 -19.318 1.00 0.00 62 VAL A CA 13
ATOM 18141 C C . VAL A 1 62 ? -7.805 -4.276 -19.555 1.00 0.00 62 VAL A C 13
ATOM 18142 O O . VAL A 1 62 ? -8.352 -4.079 -20.640 1.00 0.00 62 VAL A O 13
ATOM 18155 N N . ASP A 1 63 ? -8.414 -4.866 -18.533 1.00 0.00 63 ASP A N 13
ATOM 18156 C CA . ASP A 1 63 ? -9.796 -5.327 -18.627 1.00 0.00 63 ASP A CA 13
ATOM 18157 C C . ASP A 1 63 ? -10.261 -5.928 -17.303 1.00 0.00 63 ASP A C 13
ATOM 18158 O O . ASP A 1 63 ? -10.975 -5.281 -16.536 1.00 0.00 63 ASP A O 13
ATOM 18167 N N . GLU A 1 64 ? -9.851 -7.164 -17.038 1.00 0.00 64 GLU A N 13
ATOM 18168 C CA . GLU A 1 64 ? -10.227 -7.845 -15.805 1.00 0.00 64 GLU A CA 13
ATOM 18169 C C . GLU A 1 64 ? -9.266 -7.489 -14.675 1.00 0.00 64 GLU A C 13
ATOM 18170 O O . GLU A 1 64 ? -9.684 -7.248 -13.543 1.00 0.00 64 GLU A O 13
ATOM 18182 N N . ILE A 1 65 ? -7.975 -7.459 -14.992 1.00 0.00 65 ILE A N 13
ATOM 18183 C CA . ILE A 1 65 ? -6.953 -7.132 -14.007 1.00 0.00 65 ILE A CA 13
ATOM 18184 C C . ILE A 1 65 ? -7.133 -5.709 -13.485 1.00 0.00 65 ILE A C 13
ATOM 18185 O O . ILE A 1 65 ? -6.803 -5.412 -12.336 1.00 0.00 65 ILE A O 13
ATOM 18201 N N . ARG A 1 66 ? -7.654 -4.834 -14.338 1.00 0.00 66 ARG A N 13
ATOM 18202 C CA . ARG A 1 66 ? -7.877 -3.442 -13.966 1.00 0.00 66 ARG A CA 13
ATOM 18203 C C . ARG A 1 66 ? -9.096 -3.308 -13.061 1.00 0.00 66 ARG A C 13
ATOM 18204 O O . ARG A 1 66 ? -9.036 -2.667 -12.011 1.00 0.00 66 ARG A O 13
ATOM 18225 N N . LYS A 1 67 ? -10.204 -3.915 -13.476 1.00 0.00 67 LYS A N 13
ATOM 18226 C CA . LYS A 1 67 ? -11.439 -3.861 -12.702 1.00 0.00 67 LYS A CA 13
ATOM 18227 C C . LYS A 1 67 ? -11.241 -4.463 -11.313 1.00 0.00 67 LYS A C 13
ATOM 18228 O O . LYS A 1 67 ? -11.880 -4.044 -10.347 1.00 0.00 67 LYS A O 13
ATOM 18247 N N . GLU A 1 68 ? -10.354 -5.448 -11.222 1.00 0.00 68 GLU A N 13
ATOM 18248 C CA . GLU A 1 68 ? -10.075 -6.109 -9.953 1.00 0.00 68 GLU A CA 13
ATOM 18249 C C . GLU A 1 68 ? -9.278 -5.199 -9.021 1.00 0.00 68 GLU A C 13
ATOM 18250 O O . GLU A 1 68 ? -9.686 -4.945 -7.888 1.00 0.00 68 GLU A O 13
ATOM 18262 N N . LEU A 1 69 ? -8.138 -4.716 -9.505 1.00 0.00 69 LEU A N 13
ATOM 18263 C CA . LEU A 1 69 ? -7.282 -3.840 -8.713 1.00 0.00 69 LEU A CA 13
ATOM 18264 C C . LEU A 1 69 ? -8.008 -2.554 -8.332 1.00 0.00 69 LEU A C 13
ATOM 18265 O O . LEU A 1 69 ? -8.025 -2.164 -7.164 1.00 0.00 69 LEU A O 13
ATOM 18281 N N . GLU A 1 70 ? -8.606 -1.894 -9.321 1.00 0.00 70 GLU A N 13
ATOM 18282 C CA . GLU A 1 70 ? -9.330 -0.650 -9.080 1.00 0.00 70 GLU A CA 13
ATOM 18283 C C . GLU A 1 70 ? -10.346 -0.823 -7.954 1.00 0.00 70 GLU A C 13
ATOM 18284 O O . GLU A 1 70 ? -10.558 0.085 -7.150 1.00 0.00 70 GLU A O 13
ATOM 18296 N N . GLU A 1 71 ? -10.965 -1.998 -7.901 1.00 0.00 71 GLU A N 13
ATOM 18297 C CA . GLU A 1 71 ? -11.952 -2.294 -6.871 1.00 0.00 71 GLU A CA 13
ATOM 18298 C C . GLU A 1 71 ? -11.307 -2.293 -5.490 1.00 0.00 71 GLU A C 13
ATOM 18299 O O . GLU A 1 71 ? -11.865 -1.755 -4.533 1.00 0.00 71 GLU A O 13
ATOM 18311 N N . ALA A 1 72 ? -10.125 -2.896 -5.394 1.00 0.00 72 ALA A N 13
ATOM 18312 C CA . ALA A 1 72 ? -9.402 -2.961 -4.128 1.00 0.00 72 ALA A CA 13
ATOM 18313 C C . ALA A 1 72 ? -8.683 -1.648 -3.839 1.00 0.00 72 ALA A C 13
ATOM 18314 O O . ALA A 1 72 ? -8.408 -1.322 -2.685 1.00 0.00 72 ALA A O 13
ATOM 18321 N N . GLY A 1 73 ? -8.381 -0.897 -4.894 1.00 0.00 73 GLY A N 13
ATOM 18322 C CA . GLY A 1 73 ? -7.696 0.372 -4.731 1.00 0.00 73 GLY A CA 13
ATOM 18323 C C . GLY A 1 73 ? -8.439 1.321 -3.811 1.00 0.00 73 GLY A C 13
ATOM 18324 O O . GLY A 1 73 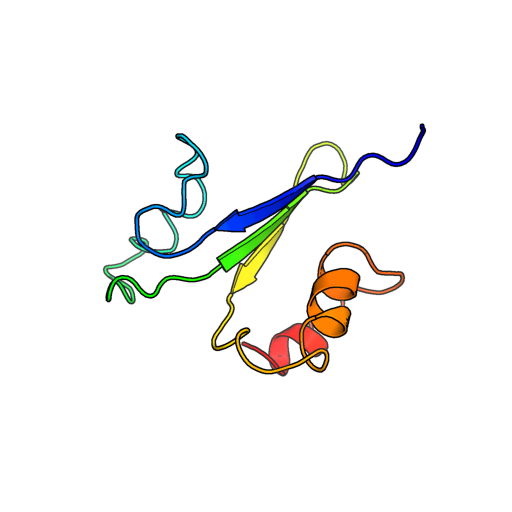? -7.906 1.746 -2.787 1.00 0.00 73 GLY A O 13
ATOM 18328 N N . ALA A 1 74 ? -9.672 1.656 -4.177 1.00 0.00 74 ALA A N 13
ATOM 18329 C CA . ALA A 1 74 ? -10.486 2.561 -3.376 1.00 0.00 74 ALA A CA 13
ATOM 18330 C C . ALA A 1 74 ? -11.892 2.697 -3.951 1.00 0.00 74 ALA A C 13
ATOM 18331 O O . ALA A 1 74 ? -12.459 3.790 -3.982 1.00 0.00 74 ALA A O 13
ATOM 18338 N N . LYS A 1 75 ? -12.449 1.581 -4.403 1.00 0.00 75 LYS A N 13
ATOM 18339 C CA . LYS A 1 75 ? -13.790 1.576 -4.975 1.00 0.00 75 LYS A CA 13
ATOM 18340 C C . LYS A 1 75 ? -14.850 1.541 -3.880 1.00 0.00 75 LYS A C 13
ATOM 18341 O O . LYS A 1 75 ? -15.365 2.579 -3.466 1.00 0.00 75 LYS A O 13
ATOM 18360 N N . ILE A 1 76 ? -15.165 0.343 -3.416 1.00 0.00 76 ILE A N 13
ATOM 18361 C CA . ILE A 1 76 ? -16.161 0.165 -2.363 1.00 0.00 76 ILE A CA 13
ATOM 18362 C C . ILE A 1 76 ? -15.497 -0.041 -1.003 1.00 0.00 76 ILE A C 13
ATOM 18363 O O . ILE A 1 76 ? -15.368 0.898 -0.219 1.00 0.00 76 ILE A O 13
ATOM 18379 N N . ASN A 1 77 ? -15.079 -1.273 -0.728 1.00 0.00 77 ASN A N 13
ATOM 18380 C CA . ASN A 1 77 ? -14.431 -1.593 0.540 1.00 0.00 77 ASN A CA 13
ATOM 18381 C C . ASN A 1 77 ? -13.762 -2.962 0.477 1.00 0.00 77 ASN A C 13
ATOM 18382 O O . ASN A 1 77 ? -14.085 -3.784 -0.381 1.00 0.00 77 ASN A O 13
ATOM 18393 N N . HIS A 1 78 ? -12.828 -3.201 1.392 1.00 0.00 78 HIS A N 13
ATOM 18394 C CA . HIS A 1 78 ? -12.113 -4.471 1.441 1.00 0.00 78 HIS A CA 13
ATOM 18395 C C . HIS A 1 78 ? -12.823 -5.459 2.362 1.00 0.00 78 HIS A C 13
ATOM 18396 O O . HIS A 1 78 ? -13.798 -5.112 3.026 1.00 0.00 78 HIS A O 13
ATOM 18411 N N . THR A 1 79 ? -12.326 -6.692 2.395 1.00 0.00 79 THR A N 13
ATOM 18412 C CA . THR A 1 79 ? -12.911 -7.730 3.234 1.00 0.00 79 THR A CA 13
ATOM 18413 C C . THR A 1 79 ? -11.866 -8.317 4.179 1.00 0.00 79 THR A C 13
ATOM 18414 O O . THR A 1 79 ? -11.684 -9.532 4.247 1.00 0.00 79 THR A O 13
ATOM 18425 N N . THR A 1 80 ? -11.181 -7.440 4.908 1.00 0.00 80 THR A N 13
ATOM 18426 C CA . THR A 1 80 ? -10.152 -7.861 5.851 1.00 0.00 80 THR A CA 13
ATOM 18427 C C . THR A 1 80 ? -9.003 -8.572 5.136 1.00 0.00 80 THR A C 13
ATOM 18428 O O . THR A 1 80 ? -7.997 -7.950 4.796 1.00 0.00 80 THR A O 13
ATOM 18439 N N . LEU A 1 81 ? -9.155 -9.876 4.912 1.00 0.00 81 LEU A N 13
ATOM 18440 C CA . LEU A 1 81 ? -8.123 -10.660 4.241 1.00 0.00 81 LEU A CA 13
ATOM 18441 C C . LEU A 1 81 ? -8.738 -11.803 3.438 1.00 0.00 81 LEU A C 13
ATOM 18442 O O . LEU A 1 81 ? -8.114 -12.848 3.251 1.00 0.00 81 LEU A O 13
ATOM 18458 N N . LYS A 1 82 ? -9.964 -11.602 2.968 1.00 0.00 82 LYS A N 13
ATOM 18459 C CA . LYS A 1 82 ? -10.658 -12.621 2.189 1.00 0.00 82 LYS A CA 13
ATOM 18460 C C . LYS A 1 82 ? -10.137 -12.666 0.756 1.00 0.00 82 LYS A C 13
ATOM 18461 O O . LYS A 1 82 ? -9.704 -13.714 0.276 1.00 0.00 82 LYS A O 13
ATOM 18480 N N . ILE A 1 83 ? -10.180 -11.525 0.075 1.00 0.00 83 ILE A N 13
ATOM 18481 C CA . ILE A 1 83 ? -9.711 -11.440 -1.302 1.00 0.00 83 ILE A CA 13
ATOM 18482 C C . ILE A 1 83 ? -8.261 -11.893 -1.415 1.00 0.00 83 ILE A C 13
ATOM 18483 O O . ILE A 1 83 ? -7.850 -12.444 -2.435 1.00 0.00 83 ILE A O 13
ATOM 18499 N N . LEU A 1 84 ? -7.491 -11.663 -0.358 1.00 0.00 84 LEU A N 13
ATOM 18500 C CA . LEU A 1 84 ? -6.090 -12.056 -0.339 1.00 0.00 84 LEU A CA 13
ATOM 18501 C C . LEU A 1 84 ? -5.961 -13.565 -0.177 1.00 0.00 84 LEU A C 13
ATOM 18502 O O . LEU A 1 84 ? -5.025 -14.178 -0.692 1.00 0.00 84 LEU A O 13
ATOM 18518 N N . GLU A 1 85 ? -6.911 -14.160 0.537 1.00 0.00 85 GLU A N 13
ATOM 18519 C CA . GLU A 1 85 ? -6.907 -15.600 0.758 1.00 0.00 85 GLU A CA 13
ATOM 18520 C C . GLU A 1 85 ? -7.421 -16.337 -0.476 1.00 0.00 85 GLU A C 13
ATOM 18521 O O . GLU A 1 85 ? -7.097 -17.505 -0.693 1.00 0.00 85 GLU A O 13
ATOM 18533 N N . GLY A 1 86 ? -8.224 -15.648 -1.284 1.00 0.00 86 GLY A N 13
ATOM 18534 C CA . GLY A 1 86 ? -8.766 -16.257 -2.484 1.00 0.00 86 GLY A CA 13
ATOM 18535 C C . GLY A 1 86 ? -8.048 -15.810 -3.744 1.00 0.00 86 GLY A C 13
ATOM 18536 O O . GLY A 1 86 ? -8.103 -16.490 -4.769 1.00 0.00 86 GLY A O 13
ATOM 18540 N N . HIS A 1 87 ? -7.374 -14.665 -3.672 1.00 0.00 87 HIS A N 13
ATOM 18541 C CA . HIS A 1 87 ? -6.647 -14.136 -4.821 1.00 0.00 87 HIS A CA 13
ATOM 18542 C C . HIS A 1 87 ? -5.143 -14.313 -4.643 1.00 0.00 87 HIS A C 13
ATOM 18543 O O . HIS A 1 87 ? -4.470 -14.887 -5.500 1.00 0.00 87 HIS A O 13
ATOM 18558 N N . LEU A 1 88 ? -4.620 -13.815 -3.527 1.00 0.00 88 LEU A N 13
ATOM 18559 C CA . LEU A 1 88 ? -3.195 -13.919 -3.240 1.00 0.00 88 LEU A CA 13
ATOM 18560 C C . LEU A 1 88 ? -2.804 -15.361 -2.936 1.00 0.00 88 LEU A C 13
ATOM 18561 O O . LEU A 1 88 ? -3.473 -15.990 -2.090 1.00 0.00 88 LEU A O 13
ATOM 18578 N N . LEU A 1 1 ? -10.875 20.567 -1.990 1.00 0.00 1 LEU A N 14
ATOM 18579 C CA . LEU A 1 1 ? -10.818 20.935 -3.430 1.00 0.00 1 LEU A CA 14
ATOM 18580 C C . LEU A 1 1 ? -10.018 19.913 -4.229 1.00 0.00 1 LEU A C 14
ATOM 18581 O O . LEU A 1 1 ? -8.822 19.727 -4.000 1.00 0.00 1 LEU A O 14
ATOM 18599 N N . PHE A 1 2 ? -10.685 19.249 -5.168 1.00 0.00 2 PHE A N 14
ATOM 18600 C CA . PHE A 1 2 ? -10.034 18.243 -6.000 1.00 0.00 2 PHE A CA 14
ATOM 18601 C C . PHE A 1 2 ? -9.548 17.070 -5.155 1.00 0.00 2 PHE A C 14
ATOM 18602 O O . PHE A 1 2 ? -8.806 17.254 -4.190 1.00 0.00 2 PHE A O 14
ATOM 18619 N N . ILE A 1 3 ? -9.972 15.866 -5.522 1.00 0.00 3 ILE A N 14
ATOM 18620 C CA . ILE A 1 3 ? -9.577 14.665 -4.796 1.00 0.00 3 ILE A CA 14
ATOM 18621 C C . ILE A 1 3 ? -8.140 14.274 -5.126 1.00 0.00 3 ILE A C 14
ATOM 18622 O O . ILE A 1 3 ? -7.663 14.505 -6.237 1.00 0.00 3 ILE A O 14
ATOM 18638 N N . ALA A 1 4 ? -7.456 13.682 -4.153 1.00 0.00 4 ALA A N 14
ATOM 18639 C CA . ALA A 1 4 ? -6.074 13.259 -4.341 1.00 0.00 4 ALA A CA 14
ATOM 18640 C C . ALA A 1 4 ? -5.986 11.748 -4.527 1.00 0.00 4 ALA A C 14
ATOM 18641 O O . ALA A 1 4 ? -6.766 10.995 -3.945 1.00 0.00 4 ALA A O 14
ATOM 18648 N N . THR A 1 5 ? -5.032 11.311 -5.343 1.00 0.00 5 THR A N 14
ATOM 18649 C CA . THR A 1 5 ? -4.846 9.888 -5.605 1.00 0.00 5 THR A CA 14
ATOM 18650 C C . THR A 1 5 ? -3.490 9.626 -6.252 1.00 0.00 5 THR A C 14
ATOM 18651 O O . THR A 1 5 ? -3.070 10.348 -7.155 1.00 0.00 5 THR A O 14
ATOM 18662 N N . LEU A 1 6 ? -2.809 8.584 -5.783 1.00 0.00 6 LEU A N 14
ATOM 18663 C CA . LEU A 1 6 ? -1.500 8.223 -6.316 1.00 0.00 6 LEU A CA 14
ATOM 18664 C C . LEU A 1 6 ? -1.526 6.821 -6.917 1.00 0.00 6 LEU A C 14
ATOM 18665 O O . LEU A 1 6 ? -1.821 5.845 -6.228 1.00 0.00 6 LEU A O 14
ATOM 18681 N N . LYS A 1 7 ? -1.215 6.729 -8.207 1.00 0.00 7 LYS A N 14
ATOM 18682 C CA . LYS A 1 7 ? -1.204 5.446 -8.901 1.00 0.00 7 LYS A CA 14
ATOM 18683 C C . LYS A 1 7 ? 0.103 5.248 -9.662 1.00 0.00 7 LYS A C 14
ATOM 18684 O O . LYS A 1 7 ? 0.397 5.975 -10.612 1.00 0.00 7 LYS A O 14
ATOM 18703 N N . GLY A 1 8 ? 0.884 4.260 -9.239 1.00 0.00 8 GLY A N 14
ATOM 18704 C CA . GLY A 1 8 ? 2.151 3.982 -9.891 1.00 0.00 8 GLY A CA 14
ATOM 18705 C C . GLY A 1 8 ? 2.443 2.497 -9.980 1.00 0.00 8 GLY A C 14
ATOM 18706 O O . GLY A 1 8 ? 1.840 1.698 -9.264 1.00 0.00 8 GLY A O 14
ATOM 18710 N N . ILE A 1 9 ? 3.368 2.125 -10.860 1.00 0.00 9 ILE A N 14
ATOM 18711 C CA . ILE A 1 9 ? 3.730 0.723 -11.032 1.00 0.00 9 ILE A CA 14
ATOM 18712 C C . ILE A 1 9 ? 5.191 0.472 -10.667 1.00 0.00 9 ILE A C 14
ATOM 18713 O O . ILE A 1 9 ? 6.101 1.095 -11.213 1.00 0.00 9 ILE A O 14
ATOM 18729 N N . PHE A 1 10 ? 5.394 -0.449 -9.734 1.00 0.00 10 PHE A N 14
ATOM 18730 C CA . PHE A 1 10 ? 6.727 -0.814 -9.266 1.00 0.00 10 PHE A CA 14
ATOM 18731 C C . PHE A 1 10 ? 7.043 -2.261 -9.646 1.00 0.00 10 PHE A C 14
ATOM 18732 O O . PHE A 1 10 ? 6.445 -3.188 -9.104 1.00 0.00 10 PHE A O 14
ATOM 18749 N N . THR A 1 11 ? 7.990 -2.462 -10.557 1.00 0.00 11 THR A N 14
ATOM 18750 C CA . THR A 1 11 ? 8.365 -3.817 -10.957 1.00 0.00 11 THR A CA 14
ATOM 18751 C C . THR A 1 11 ? 9.093 -4.502 -9.803 1.00 0.00 11 THR A C 14
ATOM 18752 O O . THR A 1 11 ? 10.133 -4.035 -9.357 1.00 0.00 11 THR A O 14
ATOM 18763 N N . LEU A 1 12 ? 8.527 -5.603 -9.312 1.00 0.00 12 LEU A N 14
ATOM 18764 C CA . LEU A 1 12 ? 9.110 -6.344 -8.183 1.00 0.00 12 LEU A CA 14
ATOM 18765 C C . LEU A 1 12 ? 10.627 -6.154 -8.068 1.00 0.00 12 LEU A C 14
ATOM 18766 O O . LEU A 1 12 ? 11.141 -5.875 -6.985 1.00 0.00 12 LEU A O 14
ATOM 18782 N N . LYS A 1 13 ? 11.340 -6.305 -9.182 1.00 0.00 13 LYS A N 14
ATOM 18783 C CA . LYS A 1 13 ? 12.791 -6.146 -9.186 1.00 0.00 13 LYS A CA 14
ATOM 18784 C C . LYS A 1 13 ? 13.193 -4.772 -9.724 1.00 0.00 13 LYS A C 14
ATOM 18785 O O . LYS A 1 13 ? 14.029 -4.086 -9.136 1.00 0.00 13 LYS A O 14
ATOM 18804 N N . ASP A 1 14 ? 12.596 -4.379 -10.848 1.00 0.00 14 ASP A N 14
ATOM 18805 C CA . ASP A 1 14 ? 12.897 -3.089 -11.470 1.00 0.00 14 ASP A CA 14
ATOM 18806 C C . ASP A 1 14 ? 11.903 -2.015 -11.027 1.00 0.00 14 ASP A C 14
ATOM 18807 O O . ASP A 1 14 ? 11.494 -1.167 -11.819 1.00 0.00 14 ASP A O 14
ATOM 18816 N N . LEU A 1 15 ? 11.524 -2.060 -9.755 1.00 0.00 15 LEU A N 14
ATOM 18817 C CA . LEU A 1 15 ? 10.579 -1.099 -9.196 1.00 0.00 15 LEU A CA 14
ATOM 18818 C C . LEU A 1 15 ? 11.253 0.188 -8.724 1.00 0.00 15 LEU A C 14
ATOM 18819 O O . LEU A 1 15 ? 10.582 1.207 -8.561 1.00 0.00 15 LEU A O 14
ATOM 18835 N N . PRO A 1 16 ? 12.576 0.183 -8.470 1.00 0.00 16 PRO A N 14
ATOM 18836 C CA . PRO A 1 16 ? 13.262 1.375 -7.996 1.00 0.00 16 PRO A CA 14
ATOM 18837 C C . PRO A 1 16 ? 13.630 2.335 -9.118 1.00 0.00 16 PRO A C 14
ATOM 18838 O O . PRO A 1 16 ? 14.791 2.729 -9.256 1.00 0.00 16 PRO A O 14
ATOM 18849 N N . GLU A 1 17 ? 12.624 2.706 -9.905 1.00 0.00 17 GLU A N 14
ATOM 18850 C CA . GLU A 1 17 ? 12.790 3.625 -11.034 1.00 0.00 17 GLU A CA 14
ATOM 18851 C C . GLU A 1 17 ? 13.894 4.655 -10.783 1.00 0.00 17 GLU A C 14
ATOM 18852 O O . GLU A 1 17 ? 14.625 5.031 -11.700 1.00 0.00 17 GLU A O 14
ATOM 18864 N N . GLU A 1 18 ? 14.009 5.105 -9.537 1.00 0.00 18 GLU A N 14
ATOM 18865 C CA . GLU A 1 18 ? 15.024 6.084 -9.173 1.00 0.00 18 GLU A CA 14
ATOM 18866 C C . GLU A 1 18 ? 16.324 5.405 -8.768 1.00 0.00 18 GLU A C 14
ATOM 18867 O O . GLU A 1 18 ? 17.376 5.636 -9.363 1.00 0.00 18 GLU A O 14
ATOM 18879 N N . PHE A 1 19 ? 16.234 4.567 -7.751 1.00 0.00 19 PHE A N 14
ATOM 18880 C CA . PHE A 1 19 ? 17.396 3.840 -7.245 1.00 0.00 19 PHE A CA 14
ATOM 18881 C C . PHE A 1 19 ? 16.987 2.787 -6.218 1.00 0.00 19 PHE A C 14
ATOM 18882 O O . PHE A 1 19 ? 17.232 1.595 -6.402 1.00 0.00 19 PHE A O 14
ATOM 18899 N N . ARG A 1 20 ? 16.370 3.241 -5.128 1.00 0.00 20 ARG A N 14
ATOM 18900 C CA . ARG A 1 20 ? 15.932 2.345 -4.061 1.00 0.00 20 ARG A CA 14
ATOM 18901 C C . ARG A 1 20 ? 14.819 2.983 -3.229 1.00 0.00 20 ARG A C 14
ATOM 18902 O O . ARG A 1 20 ? 15.088 3.753 -2.307 1.00 0.00 20 ARG A O 14
ATOM 18923 N N . PRO A 1 21 ? 13.550 2.673 -3.548 1.00 0.00 21 PRO A N 14
ATOM 18924 C CA . PRO A 1 21 ? 12.395 3.219 -2.833 1.00 0.00 21 PRO A CA 14
ATOM 18925 C C . PRO A 1 21 ? 12.170 2.538 -1.486 1.00 0.00 21 PRO A C 14
ATOM 18926 O O . PRO A 1 21 ? 13.088 1.946 -0.917 1.00 0.00 21 PRO A O 14
ATOM 18937 N N . PHE A 1 22 ? 10.947 2.633 -0.980 1.00 0.00 22 PHE A N 14
ATOM 18938 C CA . PHE A 1 22 ? 10.594 2.035 0.301 1.00 0.00 22 PHE A CA 14
ATOM 18939 C C . PHE A 1 22 ? 10.120 0.589 0.138 1.00 0.00 22 PHE A C 14
ATOM 18940 O O . PHE A 1 22 ? 9.900 -0.110 1.126 1.00 0.00 22 PHE A O 14
ATOM 18957 N N . VAL A 1 23 ? 9.953 0.149 -1.107 1.00 0.00 23 VAL A N 14
ATOM 18958 C CA . VAL A 1 23 ? 9.494 -1.214 -1.382 1.00 0.00 23 VAL A CA 14
ATOM 18959 C C . VAL A 1 23 ? 10.647 -2.141 -1.769 1.00 0.00 23 VAL A C 14
ATOM 18960 O O . VAL A 1 23 ? 10.459 -3.351 -1.896 1.00 0.00 23 VAL A O 14
ATOM 18973 N N . ASP A 1 24 ? 11.839 -1.579 -1.957 1.00 0.00 24 ASP A N 14
ATOM 18974 C CA . ASP A 1 24 ? 13.004 -2.378 -2.329 1.00 0.00 24 ASP A CA 14
ATOM 18975 C C . ASP A 1 24 ? 13.217 -3.527 -1.347 1.00 0.00 24 ASP A C 14
ATOM 18976 O O . ASP A 1 24 ? 13.834 -4.537 -1.686 1.00 0.00 24 ASP A O 14
ATOM 18985 N N . TYR A 1 25 ? 12.700 -3.371 -0.132 1.00 0.00 25 TYR A N 14
ATOM 18986 C CA . TYR A 1 25 ? 12.834 -4.400 0.890 1.00 0.00 25 TYR A CA 14
ATOM 18987 C C . TYR A 1 25 ? 12.011 -5.632 0.526 1.00 0.00 25 TYR A C 14
ATOM 18988 O O . TYR A 1 25 ? 12.379 -6.755 0.862 1.00 0.00 25 TYR A O 14
ATOM 19006 N N . LYS A 1 26 ? 10.895 -5.413 -0.161 1.00 0.00 26 LYS A N 14
ATOM 19007 C CA . LYS A 1 26 ? 10.027 -6.512 -0.565 1.00 0.00 26 LYS A CA 14
ATOM 19008 C C . LYS A 1 26 ? 10.712 -7.380 -1.612 1.00 0.00 26 LYS A C 14
ATOM 19009 O O . LYS A 1 26 ? 10.504 -8.593 -1.657 1.00 0.00 26 LYS A O 14
ATOM 19028 N N . ALA A 1 27 ? 11.537 -6.759 -2.450 1.00 0.00 27 ALA A N 14
ATOM 19029 C CA . ALA A 1 27 ? 12.253 -7.492 -3.485 1.00 0.00 27 ALA A CA 14
ATOM 19030 C C . ALA A 1 27 ? 13.383 -8.323 -2.883 1.00 0.00 27 ALA A C 14
ATOM 19031 O O . ALA A 1 27 ? 13.888 -9.248 -3.520 1.00 0.00 27 ALA A O 14
ATOM 19038 N N . GLY A 1 28 ? 13.781 -7.990 -1.655 1.00 0.00 28 GLY A N 14
ATOM 19039 C CA . GLY A 1 28 ? 14.848 -8.724 -1.002 1.00 0.00 28 GLY A CA 14
ATOM 19040 C C . GLY A 1 28 ? 14.559 -9.006 0.461 1.00 0.00 28 GLY A C 14
ATOM 19041 O O . GLY A 1 28 ? 15.481 -9.118 1.269 1.00 0.00 28 GLY A O 14
ATOM 19045 N N . LEU A 1 29 ? 13.279 -9.117 0.807 1.00 0.00 29 LEU A N 14
ATOM 19046 C CA . LEU A 1 29 ? 12.885 -9.383 2.188 1.00 0.00 29 LEU A CA 14
ATOM 19047 C C . LEU A 1 29 ? 13.272 -10.800 2.617 1.00 0.00 29 LEU A C 14
ATOM 19048 O O . LEU A 1 29 ? 13.220 -11.132 3.801 1.00 0.00 29 LEU A O 14
ATOM 19064 N N . GLU A 1 30 ? 13.659 -11.628 1.653 1.00 0.00 30 GLU A N 14
ATOM 19065 C CA . GLU A 1 30 ? 14.054 -13.002 1.941 1.00 0.00 30 GLU A CA 14
ATOM 19066 C C . GLU A 1 30 ? 14.691 -13.657 0.718 1.00 0.00 30 GLU A C 14
ATOM 19067 O O . GLU A 1 30 ? 14.346 -14.780 0.351 1.00 0.00 30 GLU A O 14
ATOM 19079 N N . LYS A 1 31 ? 15.624 -12.945 0.092 1.00 0.00 31 LYS A N 14
ATOM 19080 C CA . LYS A 1 31 ? 16.312 -13.454 -1.088 1.00 0.00 31 LYS A CA 14
ATOM 19081 C C . LYS A 1 31 ? 15.324 -13.713 -2.221 1.00 0.00 31 LYS A C 14
ATOM 19082 O O . LYS A 1 31 ? 15.363 -14.760 -2.869 1.00 0.00 31 LYS A O 14
ATOM 19101 N N . LYS A 1 32 ? 14.440 -12.751 -2.454 1.00 0.00 32 LYS A N 14
ATOM 19102 C CA . LYS A 1 32 ? 13.439 -12.870 -3.509 1.00 0.00 32 LYS A CA 14
ATOM 19103 C C . LYS A 1 32 ? 14.083 -12.825 -4.895 1.00 0.00 32 LYS A C 14
ATOM 19104 O O . LYS A 1 32 ? 13.444 -13.161 -5.892 1.00 0.00 32 LYS A O 14
ATOM 19123 N N . LYS A 1 33 ? 15.347 -12.405 -4.951 1.00 0.00 33 LYS A N 14
ATOM 19124 C CA . LYS A 1 33 ? 16.083 -12.312 -6.213 1.00 0.00 33 LYS A CA 14
ATOM 19125 C C . LYS A 1 33 ? 15.263 -11.597 -7.287 1.00 0.00 33 LYS A C 14
ATOM 19126 O O . LYS A 1 33 ? 14.164 -11.111 -7.024 1.00 0.00 33 LYS A O 14
ATOM 19145 N N . LEU A 1 34 ? 15.811 -11.532 -8.498 1.00 0.00 34 LEU A N 14
ATOM 19146 C CA . LEU A 1 34 ? 15.133 -10.875 -9.610 1.00 0.00 34 LEU A CA 14
ATOM 19147 C C . LEU A 1 34 ? 14.834 -11.872 -10.728 1.00 0.00 34 LEU A C 14
ATOM 19148 O O . LEU A 1 34 ? 15.747 -12.478 -11.291 1.00 0.00 34 LEU A O 14
ATOM 19164 N N . SER A 1 35 ? 13.551 -12.049 -11.037 1.00 0.00 35 SER A N 14
ATOM 19165 C CA . SER A 1 35 ? 13.134 -12.986 -12.077 1.00 0.00 35 SER A CA 14
ATOM 19166 C C . SER A 1 35 ? 12.820 -12.270 -13.394 1.00 0.00 35 SER A C 14
ATOM 19167 O O . SER A 1 35 ? 13.701 -12.094 -14.235 1.00 0.00 35 SER A O 14
ATOM 19175 N N . ASP A 1 36 ? 11.560 -11.865 -13.576 1.00 0.00 36 ASP A N 14
ATOM 19176 C CA . ASP A 1 36 ? 11.148 -11.180 -14.801 1.00 0.00 36 ASP A CA 14
ATOM 19177 C C . ASP A 1 36 ? 9.663 -10.814 -14.769 1.00 0.00 36 ASP A C 14
ATOM 19178 O O . ASP A 1 36 ? 9.244 -9.842 -15.400 1.00 0.00 36 ASP A O 14
ATOM 19187 N N . ASP A 1 37 ? 8.870 -11.588 -14.031 1.00 0.00 37 ASP A N 14
ATOM 19188 C CA . ASP A 1 37 ? 7.433 -11.335 -13.919 1.00 0.00 37 ASP A CA 14
ATOM 19189 C C . ASP A 1 37 ? 7.140 -10.384 -12.759 1.00 0.00 37 ASP A C 14
ATOM 19190 O O . ASP A 1 37 ? 6.029 -10.351 -12.230 1.00 0.00 37 ASP A O 14
ATOM 19199 N N . ASP A 1 38 ? 8.153 -9.620 -12.372 1.00 0.00 38 ASP A N 14
ATOM 19200 C CA . ASP A 1 38 ? 8.048 -8.664 -11.278 1.00 0.00 38 ASP A CA 14
ATOM 19201 C C . ASP A 1 38 ? 6.876 -7.704 -11.458 1.00 0.00 38 ASP A C 14
ATOM 19202 O O . ASP A 1 38 ? 7.013 -6.661 -12.097 1.00 0.00 38 ASP A O 14
ATOM 19211 N N . GLU A 1 39 ? 5.732 -8.048 -10.879 1.00 0.00 39 GLU A N 14
ATOM 19212 C CA . GLU A 1 39 ? 4.549 -7.202 -10.977 1.00 0.00 39 GLU A CA 14
ATOM 19213 C C . GLU A 1 39 ? 3.988 -6.871 -9.595 1.00 0.00 39 GLU A C 14
ATOM 19214 O O . GLU A 1 39 ? 3.294 -7.682 -8.985 1.00 0.00 39 GLU A O 14
ATOM 19226 N N . ILE A 1 40 ? 4.292 -5.670 -9.111 1.00 0.00 40 ILE A N 14
ATOM 19227 C CA . ILE A 1 40 ? 3.816 -5.223 -7.806 1.00 0.00 40 ILE A CA 14
ATOM 19228 C C . ILE A 1 40 ? 3.487 -3.731 -7.838 1.00 0.00 40 ILE A C 14
ATOM 19229 O O . ILE A 1 40 ? 4.382 -2.886 -7.826 1.00 0.00 40 ILE A O 14
ATOM 19245 N N . ALA A 1 41 ? 2.196 -3.416 -7.890 1.00 0.00 41 ALA A N 14
ATOM 19246 C CA . ALA A 1 41 ? 1.749 -2.028 -7.939 1.00 0.00 41 ALA A CA 14
ATOM 19247 C C . ALA A 1 41 ? 1.490 -1.467 -6.546 1.00 0.00 41 ALA A C 14
ATOM 19248 O O . ALA A 1 41 ? 1.296 -2.213 -5.587 1.00 0.00 41 ALA A O 14
ATOM 19255 N N . ILE A 1 42 ? 1.481 -0.139 -6.449 1.00 0.00 42 ILE A N 14
ATOM 19256 C CA . ILE A 1 42 ? 1.239 0.541 -5.181 1.00 0.00 42 ILE A CA 14
ATOM 19257 C C . ILE A 1 42 ? 0.327 1.746 -5.385 1.00 0.00 42 ILE A C 14
ATOM 19258 O O . ILE A 1 42 ? 0.439 2.456 -6.385 1.00 0.00 42 ILE A O 14
ATOM 19274 N N . ILE A 1 43 ? -0.579 1.974 -4.439 1.00 0.00 43 ILE A N 14
ATOM 19275 C CA . ILE A 1 43 ? -1.510 3.096 -4.533 1.00 0.00 43 ILE A CA 14
ATOM 19276 C C . ILE A 1 43 ? -1.770 3.723 -3.166 1.00 0.00 43 ILE A C 14
ATOM 19277 O O . ILE A 1 43 ? -1.606 3.075 -2.130 1.00 0.00 43 ILE A O 14
ATOM 19293 N N . SER A 1 44 ? -2.182 4.991 -3.181 1.00 0.00 44 SER A N 14
ATOM 19294 C CA . SER A 1 44 ? -2.475 5.726 -1.954 1.00 0.00 44 SER A CA 14
ATOM 19295 C C . SER A 1 44 ? -3.793 6.488 -2.084 1.00 0.00 44 SER A C 14
ATOM 19296 O O . SER A 1 44 ? -4.128 6.986 -3.158 1.00 0.00 44 SER A O 14
ATOM 19304 N N . ILE A 1 45 ? -4.539 6.573 -0.985 1.00 0.00 45 ILE A N 14
ATOM 19305 C CA . ILE A 1 45 ? -5.821 7.274 -0.985 1.00 0.00 45 ILE A CA 14
ATOM 19306 C C . ILE A 1 45 ? -5.820 8.445 -0.002 1.00 0.00 45 ILE A C 14
ATOM 19307 O O . ILE A 1 45 ? -6.877 8.966 0.354 1.00 0.00 45 ILE A O 14
ATOM 19323 N N . LYS A 1 46 ? -4.634 8.857 0.434 1.00 0.00 46 LYS A N 14
ATOM 19324 C CA . LYS A 1 46 ? -4.513 9.966 1.375 1.00 0.00 46 LYS A CA 14
ATOM 19325 C C . LYS A 1 46 ? -5.331 9.703 2.636 1.00 0.00 46 LYS A C 14
ATOM 19326 O O . LYS A 1 46 ? -5.825 10.633 3.273 1.00 0.00 46 LYS A O 14
ATOM 19345 N N . GLY A 1 47 ? -5.472 8.429 2.991 1.00 0.00 47 GLY A N 14
ATOM 19346 C CA . GLY A 1 47 ? -6.232 8.068 4.173 1.00 0.00 47 GLY A CA 14
ATOM 19347 C C . GLY A 1 47 ? -5.358 7.926 5.405 1.00 0.00 47 GLY A C 14
ATOM 19348 O O . GLY A 1 47 ? -5.562 7.025 6.217 1.00 0.00 47 GLY A O 14
ATOM 19352 N N . THR A 1 48 ? -4.383 8.819 5.541 1.00 0.00 48 THR A N 14
ATOM 19353 C CA . THR A 1 48 ? -3.471 8.795 6.679 1.00 0.00 48 THR A CA 14
ATOM 19354 C C . THR A 1 48 ? -2.748 7.452 6.781 1.00 0.00 48 THR A C 14
ATOM 19355 O O . THR A 1 48 ? -2.235 7.094 7.842 1.00 0.00 48 THR A O 14
ATOM 19366 N N . GLN A 1 49 ? -2.707 6.715 5.675 1.00 0.00 49 GLN A N 14
ATOM 19367 C CA . GLN A 1 49 ? -2.043 5.416 5.647 1.00 0.00 49 GLN A CA 14
ATOM 19368 C C . GLN A 1 49 ? -1.611 5.042 4.228 1.00 0.00 49 GLN A C 14
ATOM 19369 O O . GLN A 1 49 ? -1.359 3.872 3.939 1.00 0.00 49 GLN A O 14
ATOM 19383 N N . SER A 1 50 ? -1.523 6.041 3.349 1.00 0.00 50 SER A N 14
ATOM 19384 C CA . SER A 1 50 ? -1.119 5.820 1.961 1.00 0.00 50 SER A CA 14
ATOM 19385 C C . SER A 1 50 ? -1.787 4.578 1.373 1.00 0.00 50 SER A C 14
ATOM 19386 O O . SER A 1 50 ? -1.204 3.881 0.543 1.00 0.00 50 SER A O 14
ATOM 19394 N N . ASN A 1 51 ? -3.011 4.305 1.813 1.00 0.00 51 ASN A N 14
ATOM 19395 C CA . ASN A 1 51 ? -3.754 3.145 1.332 1.00 0.00 51 ASN A CA 14
ATOM 19396 C C . ASN A 1 51 ? -2.988 1.853 1.632 1.00 0.00 51 ASN A C 14
ATOM 19397 O O . ASN A 1 51 ? -2.864 1.460 2.792 1.00 0.00 51 ASN A O 14
ATOM 19408 N N . HIS A 1 52 ? -2.469 1.197 0.597 1.00 0.00 52 HIS A N 14
ATOM 19409 C CA . HIS A 1 52 ? -1.715 -0.039 0.784 1.00 0.00 52 HIS A CA 14
ATOM 19410 C C . HIS A 1 52 ? -1.034 -0.467 -0.513 1.00 0.00 52 HIS A C 14
ATOM 19411 O O . HIS A 1 52 ? -1.218 0.154 -1.560 1.00 0.00 52 HIS A O 14
ATOM 19426 N N . VAL A 1 53 ? -0.250 -1.539 -0.433 1.00 0.00 53 VAL A N 14
ATOM 19427 C CA . VAL A 1 53 ? 0.458 -2.062 -1.595 1.00 0.00 53 VAL A CA 14
ATOM 19428 C C . VAL A 1 53 ? -0.266 -3.277 -2.168 1.00 0.00 53 VAL A C 14
ATOM 19429 O O . VAL A 1 53 ? -0.940 -4.007 -1.442 1.00 0.00 53 VAL A O 14
ATOM 19442 N N . LEU A 1 54 ? -0.127 -3.489 -3.473 1.00 0.00 54 LEU A N 14
ATOM 19443 C CA . LEU A 1 54 ? -0.774 -4.617 -4.134 1.00 0.00 54 LEU A CA 14
ATOM 19444 C C . LEU A 1 54 ? 0.251 -5.519 -4.815 1.00 0.00 54 LEU A C 14
ATOM 19445 O O . LEU A 1 54 ? 1.070 -5.058 -5.611 1.00 0.00 54 LEU A O 14
ATOM 19461 N N . PHE A 1 55 ? 0.194 -6.809 -4.498 1.00 0.00 55 PHE A N 14
ATOM 19462 C CA . PHE A 1 55 ? 1.110 -7.785 -5.077 1.00 0.00 55 PHE A CA 14
ATOM 19463 C C . PHE A 1 55 ? 0.495 -8.432 -6.315 1.00 0.00 55 PHE A C 14
ATOM 19464 O O . PHE A 1 55 ? -0.459 -9.204 -6.212 1.00 0.00 55 PHE A O 14
ATOM 19481 N N . LEU A 1 56 ? 1.044 -8.113 -7.484 1.00 0.00 56 LEU A N 14
ATOM 19482 C CA . LEU A 1 56 ? 0.540 -8.666 -8.736 1.00 0.00 56 LEU A CA 14
ATOM 19483 C C . LEU A 1 56 ? 1.334 -9.906 -9.138 1.00 0.00 56 LEU A C 14
ATOM 19484 O O . LEU A 1 56 ? 2.525 -10.014 -8.847 1.00 0.00 56 LEU A O 14
ATOM 19500 N N . SER A 1 57 ? 0.667 -10.840 -9.806 1.00 0.00 57 SER A N 14
ATOM 19501 C CA . SER A 1 57 ? 1.312 -12.071 -10.247 1.00 0.00 57 SER A CA 14
ATOM 19502 C C . SER A 1 57 ? 1.688 -11.988 -11.721 1.00 0.00 57 SER A C 14
ATOM 19503 O O . SER A 1 57 ? 2.692 -12.556 -12.151 1.00 0.00 57 SER A O 14
ATOM 19511 N N . SER A 1 58 ? 0.872 -11.276 -12.492 1.00 0.00 58 SER A N 14
ATOM 19512 C CA . SER A 1 58 ? 1.113 -11.114 -13.920 1.00 0.00 58 SER A CA 14
ATOM 19513 C C . SER A 1 58 ? 0.093 -10.163 -14.534 1.00 0.00 58 SER A C 14
ATOM 19514 O O . SER A 1 58 ? -0.941 -9.874 -13.930 1.00 0.00 58 SER A O 14
ATOM 19522 N N . TYR A 1 59 ? 0.385 -9.680 -15.736 1.00 0.00 59 TYR A N 14
ATOM 19523 C CA . TYR A 1 59 ? -0.512 -8.760 -16.426 1.00 0.00 59 TYR A CA 14
ATOM 19524 C C . TYR A 1 59 ? -0.877 -9.286 -17.810 1.00 0.00 59 TYR A C 14
ATOM 19525 O O . TYR A 1 59 ? -0.022 -9.783 -18.544 1.00 0.00 59 TYR A O 14
ATOM 19543 N N . ASN A 1 60 ? -2.154 -9.170 -18.160 1.00 0.00 60 ASN A N 14
ATOM 19544 C CA . ASN A 1 60 ? -2.640 -9.631 -19.455 1.00 0.00 60 ASN A CA 14
ATOM 19545 C C . ASN A 1 60 ? -4.059 -9.130 -19.707 1.00 0.00 60 ASN A C 14
ATOM 19546 O O . ASN A 1 60 ? -4.892 -9.115 -18.800 1.00 0.00 60 ASN A O 14
ATOM 19557 N N . SER A 1 61 ? -4.328 -8.716 -20.942 1.00 0.00 61 SER A N 14
ATOM 19558 C CA . SER A 1 61 ? -5.648 -8.209 -21.309 1.00 0.00 61 SER A CA 14
ATOM 19559 C C . SER A 1 61 ? -5.951 -6.906 -20.576 1.00 0.00 61 SER A C 14
ATOM 19560 O O . SER A 1 61 ? -5.071 -6.320 -19.945 1.00 0.00 61 SER A O 14
ATOM 19568 N N . VAL A 1 62 ? -7.199 -6.459 -20.659 1.00 0.00 62 VAL A N 14
ATOM 19569 C CA . VAL A 1 62 ? -7.612 -5.225 -20.000 1.00 0.00 62 VAL A CA 14
ATOM 19570 C C . VAL A 1 62 ? -9.097 -5.256 -19.652 1.00 0.00 62 VAL A C 14
ATOM 19571 O O . VAL A 1 62 ? -9.927 -4.715 -20.382 1.00 0.00 62 VAL A O 14
ATOM 19584 N N . ASP A 1 63 ? -9.422 -5.892 -18.530 1.00 0.00 63 ASP A N 14
ATOM 19585 C CA . ASP A 1 63 ? -10.807 -5.995 -18.083 1.00 0.00 63 ASP A CA 14
ATOM 19586 C C . ASP A 1 63 ? -10.903 -6.791 -16.784 1.00 0.00 63 ASP A C 14
ATOM 19587 O O . ASP A 1 63 ? -11.495 -6.334 -15.806 1.00 0.00 63 ASP A O 14
ATOM 19596 N N . GLU A 1 64 ? -10.313 -7.982 -16.781 1.00 0.00 64 GLU A N 14
ATOM 19597 C CA . GLU A 1 64 ? -10.332 -8.843 -15.602 1.00 0.00 64 GLU A CA 14
ATOM 19598 C C . GLU A 1 64 ? -9.174 -8.524 -14.658 1.00 0.00 64 GLU A C 14
ATOM 19599 O O . GLU A 1 64 ? -8.954 -9.231 -13.674 1.00 0.00 64 GLU A O 14
ATOM 19611 N N . ILE A 1 65 ? -8.437 -7.458 -14.957 1.00 0.00 65 ILE A N 14
ATOM 19612 C CA . ILE A 1 65 ? -7.308 -7.054 -14.129 1.00 0.00 65 ILE A CA 14
ATOM 19613 C C . ILE A 1 65 ? -7.534 -5.666 -13.541 1.00 0.00 65 ILE A C 14
ATOM 19614 O O . ILE A 1 65 ? -7.210 -5.412 -12.380 1.00 0.00 65 ILE A O 14
ATOM 19630 N N . ARG A 1 66 ? -8.097 -4.772 -14.346 1.00 0.00 66 ARG A N 14
ATOM 19631 C CA . ARG A 1 66 ? -8.371 -3.410 -13.904 1.00 0.00 66 ARG A CA 14
ATOM 19632 C C . ARG A 1 66 ? -9.596 -3.371 -12.997 1.00 0.00 66 ARG A C 14
ATOM 19633 O O . ARG A 1 66 ? -9.636 -2.622 -12.022 1.00 0.00 66 ARG A O 14
ATOM 19654 N N . LYS A 1 67 ? -10.596 -4.185 -13.325 1.00 0.00 67 LYS A N 14
ATOM 19655 C CA . LYS A 1 67 ? -11.824 -4.242 -12.538 1.00 0.00 67 LYS A CA 14
ATOM 19656 C C . LYS A 1 67 ? -11.526 -4.614 -11.089 1.00 0.00 67 LYS A C 14
ATOM 19657 O O . LYS A 1 67 ? -12.032 -3.985 -10.159 1.00 0.00 67 LYS A O 14
ATOM 19676 N N . GLU A 1 68 ? -10.702 -5.640 -10.904 1.00 0.00 68 GLU A N 14
ATOM 19677 C CA . GLU A 1 68 ? -10.340 -6.096 -9.567 1.00 0.00 68 GLU A CA 14
ATOM 19678 C C . GLU A 1 68 ? -9.436 -5.083 -8.870 1.00 0.00 68 GLU A C 14
ATOM 19679 O O . GLU A 1 68 ? -9.623 -4.776 -7.693 1.00 0.00 68 GLU A O 14
ATOM 19691 N N . LEU A 1 69 ? -8.457 -4.564 -9.605 1.00 0.00 69 LEU A N 14
ATOM 19692 C CA . LEU A 1 69 ? -7.527 -3.585 -9.054 1.00 0.00 69 LEU A CA 14
ATOM 19693 C C . LEU A 1 69 ? -8.254 -2.301 -8.675 1.00 0.00 69 LEU A C 14
ATOM 19694 O O . LEU A 1 69 ? -8.132 -1.817 -7.550 1.00 0.00 69 LEU A O 14
ATOM 19710 N N . GLU A 1 70 ? -9.016 -1.755 -9.619 1.00 0.00 70 GLU A N 14
ATOM 19711 C CA . GLU A 1 70 ? -9.768 -0.528 -9.377 1.00 0.00 70 GLU A CA 14
ATOM 19712 C C . GLU A 1 70 ? -10.595 -0.650 -8.101 1.00 0.00 70 GLU A C 14
ATOM 19713 O O . GLU A 1 70 ? -10.803 0.329 -7.384 1.00 0.00 70 GLU A O 14
ATOM 19725 N N . GLU A 1 71 ? -11.056 -1.866 -7.824 1.00 0.00 71 GLU A N 14
ATOM 19726 C CA . GLU A 1 71 ? -11.853 -2.128 -6.633 1.00 0.00 71 GLU A CA 14
ATOM 19727 C C . GLU A 1 71 ? -11.036 -1.858 -5.373 1.00 0.00 71 GLU A C 14
ATOM 19728 O O . GLU A 1 71 ? -11.503 -1.191 -4.449 1.00 0.00 71 GLU A O 14
ATOM 19740 N N . ALA A 1 72 ? -9.812 -2.380 -5.347 1.00 0.00 72 ALA A N 14
ATOM 19741 C CA . ALA A 1 72 ? -8.927 -2.196 -4.203 1.00 0.00 72 ALA A CA 14
ATOM 19742 C C . ALA A 1 72 ? -8.563 -0.727 -4.022 1.00 0.00 72 ALA A C 14
ATOM 19743 O O . ALA A 1 72 ? -8.316 -0.271 -2.906 1.00 0.00 72 ALA A O 14
ATOM 19750 N N . GLY A 1 73 ? -8.532 0.010 -5.127 1.00 0.00 73 GLY A N 14
ATOM 19751 C CA . GLY A 1 73 ? -8.196 1.421 -5.069 1.00 0.00 73 GLY A CA 14
ATOM 19752 C C . GLY A 1 73 ? -9.126 2.201 -4.160 1.00 0.00 73 GLY A C 14
ATOM 19753 O O . GLY A 1 73 ? -8.701 2.730 -3.132 1.00 0.00 73 GLY A O 14
ATOM 19757 N N . ALA A 1 74 ? -10.400 2.275 -4.539 1.00 0.00 74 ALA A N 14
ATOM 19758 C CA . ALA A 1 74 ? -11.393 2.997 -3.750 1.00 0.00 74 ALA A CA 14
ATOM 19759 C C . ALA A 1 74 ? -12.746 3.009 -4.453 1.00 0.00 74 ALA A C 14
ATOM 19760 O O . ALA A 1 74 ? -13.339 4.066 -4.669 1.00 0.00 74 ALA A O 14
ATOM 19767 N N . LYS A 1 75 ? -13.230 1.826 -4.808 1.00 0.00 75 LYS A N 14
ATOM 19768 C CA . LYS A 1 75 ? -14.514 1.702 -5.486 1.00 0.00 75 LYS A CA 14
ATOM 19769 C C . LYS A 1 75 ? -15.610 1.306 -4.509 1.00 0.00 75 LYS A C 14
ATOM 19770 O O . LYS A 1 75 ? -16.425 2.133 -4.100 1.00 0.00 75 LYS A O 14
ATOM 19789 N N . ILE A 1 76 ? -15.618 0.039 -4.140 1.00 0.00 76 ILE A N 14
ATOM 19790 C CA . ILE A 1 76 ? -16.609 -0.481 -3.208 1.00 0.00 76 ILE A CA 14
ATOM 19791 C C . ILE A 1 76 ? -16.198 -0.201 -1.763 1.00 0.00 76 ILE A C 14
ATOM 19792 O O . ILE A 1 76 ? -16.679 0.750 -1.147 1.00 0.00 76 ILE A O 14
ATOM 19808 N N . ASN A 1 77 ? -15.307 -1.029 -1.226 1.00 0.00 77 ASN A N 14
ATOM 19809 C CA . ASN A 1 77 ? -14.837 -0.857 0.145 1.00 0.00 77 ASN A CA 14
ATOM 19810 C C . ASN A 1 77 ? -13.783 -1.899 0.513 1.00 0.00 77 ASN A C 14
ATOM 19811 O O . ASN A 1 77 ? -13.604 -2.220 1.689 1.00 0.00 77 ASN A O 14
ATOM 19822 N N . HIS A 1 78 ? -13.081 -2.421 -0.491 1.00 0.00 78 HIS A N 14
ATOM 19823 C CA . HIS A 1 78 ? -12.043 -3.421 -0.261 1.00 0.00 78 HIS A CA 14
ATOM 19824 C C . HIS A 1 78 ? -12.577 -4.598 0.555 1.00 0.00 78 HIS A C 14
ATOM 19825 O O . HIS A 1 78 ? -13.718 -4.581 1.020 1.00 0.00 78 HIS A O 14
ATOM 19840 N N . THR A 1 79 ? -11.739 -5.612 0.731 1.00 0.00 79 THR A N 14
ATOM 19841 C CA . THR A 1 79 ? -12.115 -6.792 1.500 1.00 0.00 79 THR A CA 14
ATOM 19842 C C . THR A 1 79 ? -11.118 -7.050 2.632 1.00 0.00 79 THR A C 14
ATOM 19843 O O . THR A 1 79 ? -11.245 -8.025 3.370 1.00 0.00 79 THR A O 14
ATOM 19854 N N . THR A 1 80 ? -10.131 -6.162 2.766 1.00 0.00 80 THR A N 14
ATOM 19855 C CA . THR A 1 80 ? -9.112 -6.276 3.810 1.00 0.00 80 THR A CA 14
ATOM 19856 C C . THR A 1 80 ? -8.087 -7.363 3.484 1.00 0.00 80 THR A C 14
ATOM 19857 O O . THR A 1 80 ? -6.921 -7.063 3.233 1.00 0.00 80 THR A O 14
ATOM 19868 N N . LEU A 1 81 ? -8.516 -8.623 3.501 1.00 0.00 81 LEU A N 14
ATOM 19869 C CA . LEU A 1 81 ? -7.606 -9.731 3.214 1.00 0.00 81 LEU A CA 14
ATOM 19870 C C . LEU A 1 81 ? -8.313 -10.898 2.526 1.00 0.00 81 LEU A C 14
ATOM 19871 O O . LEU A 1 81 ? -7.750 -11.986 2.414 1.00 0.00 81 LEU A O 14
ATOM 19887 N N . LYS A 1 82 ? -9.540 -10.679 2.061 1.00 0.00 82 LYS A N 14
ATOM 19888 C CA . LYS A 1 82 ? -10.287 -11.734 1.386 1.00 0.00 82 LYS A CA 14
ATOM 19889 C C . LYS A 1 82 ? -9.723 -11.986 -0.006 1.00 0.00 82 LYS A C 14
ATOM 19890 O O . LYS A 1 82 ? -9.432 -13.125 -0.371 1.00 0.00 82 LYS A O 14
ATOM 19909 N N . ILE A 1 83 ? -9.564 -10.916 -0.780 1.00 0.00 83 ILE A N 14
ATOM 19910 C CA . ILE A 1 83 ? -9.027 -11.029 -2.131 1.00 0.00 83 ILE A CA 14
ATOM 19911 C C . ILE A 1 83 ? -7.707 -11.794 -2.129 1.00 0.00 83 ILE A C 14
ATOM 19912 O O . ILE A 1 83 ? -7.351 -12.444 -3.112 1.00 0.00 83 ILE A O 14
ATOM 19928 N N . LEU A 1 84 ? -6.990 -11.718 -1.014 1.00 0.00 84 LEU A N 14
ATOM 19929 C CA . LEU A 1 84 ? -5.718 -12.410 -0.881 1.00 0.00 84 LEU A CA 14
ATOM 19930 C C . LEU A 1 84 ? -5.941 -13.914 -0.819 1.00 0.00 84 LEU A C 14
ATOM 19931 O O . LEU A 1 84 ? -5.327 -14.673 -1.571 1.00 0.00 84 LEU A O 14
ATOM 19947 N N . GLU A 1 85 ? -6.833 -14.341 0.067 1.00 0.00 85 GLU A N 14
ATOM 19948 C CA . GLU A 1 85 ? -7.140 -15.756 0.201 1.00 0.00 85 GLU A CA 14
ATOM 19949 C C . GLU A 1 85 ? -7.854 -16.261 -1.050 1.00 0.00 85 GLU A C 14
ATOM 19950 O O . GLU A 1 85 ? -7.920 -17.465 -1.295 1.00 0.00 85 GLU A O 14
ATOM 19962 N N . GLY A 1 86 ? -8.381 -15.328 -1.843 1.00 0.00 86 GLY A N 14
ATOM 19963 C CA . GLY A 1 86 ? -9.074 -15.697 -3.059 1.00 0.00 86 GLY A CA 14
ATOM 19964 C C . GLY A 1 86 ? -8.128 -15.891 -4.227 1.00 0.00 86 GLY A C 14
ATOM 19965 O O . GLY A 1 86 ? -8.349 -16.761 -5.069 1.00 0.00 86 GLY A O 14
ATOM 19969 N N . HIS A 1 87 ? -7.069 -15.082 -4.283 1.00 0.00 87 HIS A N 14
ATOM 19970 C CA . HIS A 1 87 ? -6.095 -15.185 -5.367 1.00 0.00 87 HIS A CA 14
ATOM 19971 C C . HIS A 1 87 ? -5.054 -14.071 -5.282 1.00 0.00 87 HIS A C 14
ATOM 19972 O O . HIS A 1 87 ? -5.094 -13.112 -6.053 1.00 0.00 87 HIS A O 14
ATOM 19987 N N . LEU A 1 88 ? -4.122 -14.208 -4.346 1.00 0.00 88 LEU A N 14
ATOM 19988 C CA . LEU A 1 88 ? -3.069 -13.214 -4.169 1.00 0.00 88 LEU A CA 14
ATOM 19989 C C . LEU A 1 88 ? -2.001 -13.718 -3.203 1.00 0.00 88 LEU A C 14
ATOM 19990 O O . LEU A 1 88 ? -1.244 -12.880 -2.670 1.00 0.00 88 LEU A O 14
ATOM 20007 N N . LEU A 1 1 ? -13.152 20.460 -7.159 1.00 0.00 1 LEU A N 15
ATOM 20008 C CA . LEU A 1 1 ? -12.696 19.749 -5.937 1.00 0.00 1 LEU A CA 15
ATOM 20009 C C . LEU A 1 1 ? -11.353 19.061 -6.163 1.00 0.00 1 LEU A C 15
ATOM 20010 O O . LEU A 1 1 ? -10.805 19.099 -7.266 1.00 0.00 1 LEU A O 15
ATOM 20028 N N . PHE A 1 2 ? -10.828 18.437 -5.115 1.00 0.00 2 PHE A N 15
ATOM 20029 C CA . PHE A 1 2 ? -9.546 17.744 -5.202 1.00 0.00 2 PHE A CA 15
ATOM 20030 C C . PHE A 1 2 ? -9.648 16.338 -4.619 1.00 0.00 2 PHE A C 15
ATOM 20031 O O . PHE A 1 2 ? -10.586 16.025 -3.886 1.00 0.00 2 PHE A O 15
ATOM 20048 N N . ILE A 1 3 ? -8.675 15.494 -4.949 1.00 0.00 3 ILE A N 15
ATOM 20049 C CA . ILE A 1 3 ? -8.654 14.122 -4.458 1.00 0.00 3 ILE A CA 15
ATOM 20050 C C . ILE A 1 3 ? -7.284 13.485 -4.667 1.00 0.00 3 ILE A C 15
ATOM 20051 O O . ILE A 1 3 ? -6.807 13.369 -5.797 1.00 0.00 3 ILE A O 15
ATOM 20067 N N . ALA A 1 4 ? -6.657 13.074 -3.571 1.00 0.00 4 ALA A N 15
ATOM 20068 C CA . ALA A 1 4 ? -5.341 12.448 -3.631 1.00 0.00 4 ALA A CA 15
ATOM 20069 C C . ALA A 1 4 ? -5.459 10.948 -3.871 1.00 0.00 4 ALA A C 15
ATOM 20070 O O . ALA A 1 4 ? -5.579 10.166 -2.928 1.00 0.00 4 ALA A O 15
ATOM 20077 N N . THR A 1 5 ? -5.425 10.551 -5.138 1.00 0.00 5 THR A N 15
ATOM 20078 C CA . THR A 1 5 ? -5.528 9.141 -5.499 1.00 0.00 5 THR A CA 15
ATOM 20079 C C . THR A 1 5 ? -4.607 8.812 -6.670 1.00 0.00 5 THR A C 15
ATOM 20080 O O . THR A 1 5 ? -4.850 9.237 -7.801 1.00 0.00 5 THR A O 15
ATOM 20091 N N . LEU A 1 6 ? -3.552 8.056 -6.392 1.00 0.00 6 LEU A N 15
ATOM 20092 C CA . LEU A 1 6 ? -2.596 7.673 -7.425 1.00 0.00 6 LEU A CA 15
ATOM 20093 C C . LEU A 1 6 ? -2.104 6.244 -7.216 1.00 0.00 6 LEU A C 15
ATOM 20094 O O . LEU A 1 6 ? -1.963 5.784 -6.082 1.00 0.00 6 LEU A O 15
ATOM 20110 N N . LYS A 1 7 ? -1.844 5.548 -8.317 1.00 0.00 7 LYS A N 15
ATOM 20111 C CA . LYS A 1 7 ? -1.366 4.172 -8.258 1.00 0.00 7 LYS A CA 15
ATOM 20112 C C . LYS A 1 7 ? -0.002 4.044 -8.929 1.00 0.00 7 LYS A C 15
ATOM 20113 O O . LYS A 1 7 ? 0.090 3.846 -10.140 1.00 0.00 7 LYS A O 15
ATOM 20132 N N . GLY A 1 8 ? 1.056 4.160 -8.132 1.00 0.00 8 GLY A N 15
ATOM 20133 C CA . GLY A 1 8 ? 2.403 4.058 -8.662 1.00 0.00 8 GLY A CA 15
ATOM 20134 C C . GLY A 1 8 ? 2.648 2.750 -9.389 1.00 0.00 8 GLY A C 15
ATOM 20135 O O . GLY A 1 8 ? 2.030 1.732 -9.075 1.00 0.00 8 GLY A O 15
ATOM 20139 N N . ILE A 1 9 ? 3.552 2.777 -10.364 1.00 0.00 9 ILE A N 15
ATOM 20140 C CA . ILE A 1 9 ? 3.878 1.586 -11.138 1.00 0.00 9 ILE A CA 15
ATOM 20141 C C . ILE A 1 9 ? 5.364 1.256 -11.038 1.00 0.00 9 ILE A C 15
ATOM 20142 O O . ILE A 1 9 ? 6.212 2.006 -11.523 1.00 0.00 9 ILE A O 15
ATOM 20158 N N . PHE A 1 10 ? 5.672 0.130 -10.403 1.00 0.00 10 PHE A N 15
ATOM 20159 C CA . PHE A 1 10 ? 7.053 -0.305 -10.234 1.00 0.00 10 PHE A CA 15
ATOM 20160 C C . PHE A 1 10 ? 7.345 -1.507 -11.129 1.00 0.00 10 PHE A C 15
ATOM 20161 O O . PHE A 1 10 ? 6.799 -2.591 -10.925 1.00 0.00 10 PHE A O 15
ATOM 20178 N N . THR A 1 11 ? 8.196 -1.304 -12.131 1.00 0.00 11 THR A N 15
ATOM 20179 C CA . THR A 1 11 ? 8.542 -2.371 -13.066 1.00 0.00 11 THR A CA 15
ATOM 20180 C C . THR A 1 11 ? 9.913 -2.964 -12.766 1.00 0.00 11 THR A C 15
ATOM 20181 O O . THR A 1 11 ? 10.930 -2.266 -12.794 1.00 0.00 11 THR A O 15
ATOM 20192 N N . LEU A 1 12 ? 9.929 -4.264 -12.493 1.00 0.00 12 LEU A N 15
ATOM 20193 C CA . LEU A 1 12 ? 11.165 -4.972 -12.199 1.00 0.00 12 LEU A CA 15
ATOM 20194 C C . LEU A 1 12 ? 11.873 -4.362 -10.996 1.00 0.00 12 LEU A C 15
ATOM 20195 O O . LEU A 1 12 ? 11.941 -3.142 -10.852 1.00 0.00 12 LEU A O 15
ATOM 20211 N N . LYS A 1 13 ? 12.413 -5.217 -10.139 1.00 0.00 13 LYS A N 15
ATOM 20212 C CA . LYS A 1 13 ? 13.130 -4.758 -8.955 1.00 0.00 13 LYS A CA 15
ATOM 20213 C C . LYS A 1 13 ? 14.167 -3.699 -9.333 1.00 0.00 13 LYS A C 15
ATOM 20214 O O . LYS A 1 13 ? 14.544 -2.862 -8.513 1.00 0.00 13 LYS A O 15
ATOM 20233 N N . ASP A 1 14 ? 14.621 -3.745 -10.585 1.00 0.00 14 ASP A N 15
ATOM 20234 C CA . ASP A 1 14 ? 15.609 -2.795 -11.079 1.00 0.00 14 ASP A CA 15
ATOM 20235 C C . ASP A 1 14 ? 15.068 -1.369 -11.044 1.00 0.00 14 ASP A C 15
ATOM 20236 O O . ASP A 1 14 ? 15.755 -0.452 -10.595 1.00 0.00 14 ASP A O 15
ATOM 20245 N N . LEU A 1 15 ? 13.839 -1.183 -11.524 1.00 0.00 15 LEU A N 15
ATOM 20246 C CA . LEU A 1 15 ? 13.223 0.140 -11.544 1.00 0.00 15 LEU A CA 15
ATOM 20247 C C . LEU A 1 15 ? 12.654 0.501 -10.172 1.00 0.00 15 LEU A C 15
ATOM 20248 O O . LEU A 1 15 ? 11.677 -0.099 -9.721 1.00 0.00 15 LEU A O 15
ATOM 20264 N N . PRO A 1 16 ? 13.259 1.488 -9.484 1.00 0.00 16 PRO A N 15
ATOM 20265 C CA . PRO A 1 16 ? 12.815 1.922 -8.168 1.00 0.00 16 PRO A CA 15
ATOM 20266 C C . PRO A 1 16 ? 11.838 3.085 -8.241 1.00 0.00 16 PRO A C 15
ATOM 20267 O O . PRO A 1 16 ? 11.971 4.074 -7.515 1.00 0.00 16 PRO A O 15
ATOM 20278 N N . GLU A 1 17 ? 10.861 2.949 -9.122 1.00 0.00 17 GLU A N 15
ATOM 20279 C CA . GLU A 1 17 ? 9.843 3.974 -9.316 1.00 0.00 17 GLU A CA 15
ATOM 20280 C C . GLU A 1 17 ? 10.460 5.268 -9.842 1.00 0.00 17 GLU A C 15
ATOM 20281 O O . GLU A 1 17 ? 10.170 5.692 -10.960 1.00 0.00 17 GLU A O 15
ATOM 20293 N N . GLU A 1 18 ? 11.303 5.897 -9.029 1.00 0.00 18 GLU A N 15
ATOM 20294 C CA . GLU A 1 18 ? 11.941 7.144 -9.427 1.00 0.00 18 GLU A CA 15
ATOM 20295 C C . GLU A 1 18 ? 13.128 7.504 -8.536 1.00 0.00 18 GLU A C 15
ATOM 20296 O O . GLU A 1 18 ? 14.072 8.155 -8.984 1.00 0.00 18 GLU A O 15
ATOM 20308 N N . PHE A 1 19 ? 13.075 7.091 -7.279 1.00 0.00 19 PHE A N 15
ATOM 20309 C CA . PHE A 1 19 ? 14.151 7.390 -6.339 1.00 0.00 19 PHE A CA 15
ATOM 20310 C C . PHE A 1 19 ? 13.975 6.628 -5.031 1.00 0.00 19 PHE A C 15
ATOM 20311 O O . PHE A 1 19 ? 13.321 7.106 -4.104 1.00 0.00 19 PHE A O 15
ATOM 20328 N N . ARG A 1 20 ? 14.573 5.449 -4.963 1.00 0.00 20 ARG A N 15
ATOM 20329 C CA . ARG A 1 20 ? 14.499 4.613 -3.767 1.00 0.00 20 ARG A CA 15
ATOM 20330 C C . ARG A 1 20 ? 13.047 4.353 -3.371 1.00 0.00 20 ARG A C 15
ATOM 20331 O O . ARG A 1 20 ? 12.365 5.242 -2.863 1.00 0.00 20 ARG A O 15
ATOM 20352 N N . PRO A 1 21 ? 12.548 3.129 -3.607 1.00 0.00 21 PRO A N 15
ATOM 20353 C CA . PRO A 1 21 ? 11.179 2.757 -3.290 1.00 0.00 21 PRO A CA 15
ATOM 20354 C C . PRO A 1 21 ? 11.052 2.074 -1.933 1.00 0.00 21 PRO A C 15
ATOM 20355 O O . PRO A 1 21 ? 12.022 1.526 -1.410 1.00 0.00 21 PRO A O 15
ATOM 20366 N N . PHE A 1 22 ? 9.845 2.092 -1.379 1.00 0.00 22 PHE A N 15
ATOM 20367 C CA . PHE A 1 22 ? 9.588 1.454 -0.093 1.00 0.00 22 PHE A CA 15
ATOM 20368 C C . PHE A 1 22 ? 9.182 -0.006 -0.294 1.00 0.00 22 PHE A C 15
ATOM 20369 O O . PHE A 1 22 ? 8.773 -0.683 0.650 1.00 0.00 22 PHE A O 15
ATOM 20386 N N . VAL A 1 23 ? 9.298 -0.481 -1.533 1.00 0.00 23 VAL A N 15
ATOM 20387 C CA . VAL A 1 23 ? 8.945 -1.852 -1.873 1.00 0.00 23 VAL A CA 15
ATOM 20388 C C . VAL A 1 23 ? 10.187 -2.739 -1.964 1.00 0.00 23 VAL A C 15
ATOM 20389 O O . VAL A 1 23 ? 10.091 -3.964 -1.888 1.00 0.00 23 VAL A O 15
ATOM 20402 N N . ASP A 1 24 ? 11.348 -2.111 -2.141 1.00 0.00 24 ASP A N 15
ATOM 20403 C CA . ASP A 1 24 ? 12.610 -2.839 -2.257 1.00 0.00 24 ASP A CA 15
ATOM 20404 C C . ASP A 1 24 ? 12.732 -3.942 -1.209 1.00 0.00 24 ASP A C 15
ATOM 20405 O O . ASP A 1 24 ? 13.272 -5.012 -1.486 1.00 0.00 24 ASP A O 15
ATOM 20414 N N . TYR A 1 25 ? 12.230 -3.682 -0.007 1.00 0.00 25 TYR A N 15
ATOM 20415 C CA . TYR A 1 25 ? 12.296 -4.668 1.065 1.00 0.00 25 TYR A CA 15
ATOM 20416 C C . TYR A 1 25 ? 11.527 -5.929 0.684 1.00 0.00 25 TYR A C 15
ATOM 20417 O O . TYR A 1 25 ? 12.027 -7.040 0.848 1.00 0.00 25 TYR A O 15
ATOM 20435 N N . LYS A 1 26 ? 10.318 -5.751 0.165 1.00 0.00 26 LYS A N 15
ATOM 20436 C CA . LYS A 1 26 ? 9.501 -6.884 -0.247 1.00 0.00 26 LYS A CA 15
ATOM 20437 C C . LYS A 1 26 ? 10.179 -7.639 -1.387 1.00 0.00 26 LYS A C 15
ATOM 20438 O O . LYS A 1 26 ? 9.940 -8.830 -1.585 1.00 0.00 26 LYS A O 15
ATOM 20457 N N . ALA A 1 27 ? 11.037 -6.940 -2.127 1.00 0.00 27 ALA A N 15
ATOM 20458 C CA . ALA A 1 27 ? 11.758 -7.549 -3.233 1.00 0.00 27 ALA A CA 15
ATOM 20459 C C . ALA A 1 27 ? 12.837 -8.494 -2.716 1.00 0.00 27 ALA A C 15
ATOM 20460 O O . ALA A 1 27 ? 13.217 -9.448 -3.394 1.00 0.00 27 ALA A O 15
ATOM 20467 N N . GLY A 1 28 ? 13.326 -8.221 -1.507 1.00 0.00 28 GLY A N 15
ATOM 20468 C CA . GLY A 1 28 ? 14.354 -9.058 -0.919 1.00 0.00 28 GLY A CA 15
ATOM 20469 C C . GLY A 1 28 ? 14.129 -9.301 0.561 1.00 0.00 28 GLY A C 15
ATOM 20470 O O . GLY A 1 28 ? 15.080 -9.341 1.341 1.00 0.00 28 GLY A O 15
ATOM 20474 N N . LEU A 1 29 ? 12.867 -9.459 0.951 1.00 0.00 29 LEU A N 15
ATOM 20475 C CA . LEU A 1 29 ? 12.524 -9.694 2.351 1.00 0.00 29 LEU A CA 15
ATOM 20476 C C . LEU A 1 29 ? 12.810 -11.140 2.763 1.00 0.00 29 LEU A C 15
ATOM 20477 O O . LEU A 1 29 ? 12.674 -11.496 3.932 1.00 0.00 29 LEU A O 15
ATOM 20493 N N . GLU A 1 30 ? 13.206 -11.968 1.800 1.00 0.00 30 GLU A N 15
ATOM 20494 C CA . GLU A 1 30 ? 13.505 -13.369 2.077 1.00 0.00 30 GLU A CA 15
ATOM 20495 C C . GLU A 1 30 ? 14.345 -13.980 0.961 1.00 0.00 30 GLU A C 15
ATOM 20496 O O . GLU A 1 30 ? 14.073 -15.087 0.496 1.00 0.00 30 GLU A O 15
ATOM 20508 N N . LYS A 1 31 ? 15.369 -13.249 0.534 1.00 0.00 31 LYS A N 15
ATOM 20509 C CA . LYS A 1 31 ? 16.253 -13.715 -0.528 1.00 0.00 31 LYS A CA 15
ATOM 20510 C C . LYS A 1 31 ? 15.470 -13.967 -1.810 1.00 0.00 31 LYS A C 15
ATOM 20511 O O . LYS A 1 31 ? 15.656 -14.985 -2.479 1.00 0.00 31 LYS A O 15
ATOM 20530 N N . LYS A 1 32 ? 14.595 -13.029 -2.148 1.00 0.00 32 LYS A N 15
ATOM 20531 C CA . LYS A 1 32 ? 13.777 -13.140 -3.351 1.00 0.00 32 LYS A CA 15
ATOM 20532 C C . LYS A 1 32 ? 14.583 -12.781 -4.599 1.00 0.00 32 LYS A C 15
ATOM 20533 O O . LYS A 1 32 ? 14.210 -13.146 -5.713 1.00 0.00 32 LYS A O 15
ATOM 20552 N N . LYS A 1 33 ? 15.689 -12.067 -4.406 1.00 0.00 33 LYS A N 15
ATOM 20553 C CA . LYS A 1 33 ? 16.542 -11.662 -5.518 1.00 0.00 33 LYS A CA 15
ATOM 20554 C C . LYS A 1 33 ? 15.804 -10.704 -6.448 1.00 0.00 33 LYS A C 15
ATOM 20555 O O . LYS A 1 33 ? 14.663 -10.322 -6.184 1.00 0.00 33 LYS A O 15
ATOM 20574 N N . LEU A 1 34 ? 16.461 -10.321 -7.538 1.00 0.00 34 LEU A N 15
ATOM 20575 C CA . LEU A 1 34 ? 15.868 -9.408 -8.507 1.00 0.00 34 LEU A CA 15
ATOM 20576 C C . LEU A 1 34 ? 15.618 -10.111 -9.837 1.00 0.00 34 LEU A C 15
ATOM 20577 O O . LEU A 1 34 ? 16.529 -10.264 -10.651 1.00 0.00 34 LEU A O 15
ATOM 20593 N N . SER A 1 35 ? 14.377 -10.535 -10.053 1.00 0.00 35 SER A N 15
ATOM 20594 C CA . SER A 1 35 ? 14.007 -11.220 -11.285 1.00 0.00 35 SER A CA 15
ATOM 20595 C C . SER A 1 35 ? 13.546 -10.222 -12.343 1.00 0.00 35 SER A C 15
ATOM 20596 O O . SER A 1 35 ? 13.616 -9.010 -12.139 1.00 0.00 35 SER A O 15
ATOM 20604 N N . ASP A 1 36 ? 13.076 -10.739 -13.472 1.00 0.00 36 ASP A N 15
ATOM 20605 C CA . ASP A 1 36 ? 12.603 -9.893 -14.562 1.00 0.00 36 ASP A CA 15
ATOM 20606 C C . ASP A 1 36 ? 11.140 -10.182 -14.882 1.00 0.00 36 ASP A C 15
ATOM 20607 O O . ASP A 1 36 ? 10.696 -10.003 -16.016 1.00 0.00 36 ASP A O 15
ATOM 20616 N N . ASP A 1 37 ? 10.395 -10.631 -13.877 1.00 0.00 37 ASP A N 15
ATOM 20617 C CA . ASP A 1 37 ? 8.981 -10.945 -14.056 1.00 0.00 37 ASP A CA 15
ATOM 20618 C C . ASP A 1 37 ? 8.151 -10.477 -12.859 1.00 0.00 37 ASP A C 15
ATOM 20619 O O . ASP A 1 37 ? 6.990 -10.858 -12.715 1.00 0.00 37 ASP A O 15
ATOM 20628 N N . ASP A 1 38 ? 8.750 -9.650 -12.004 1.00 0.00 38 ASP A N 15
ATOM 20629 C CA . ASP A 1 38 ? 8.058 -9.138 -10.827 1.00 0.00 38 ASP A CA 15
ATOM 20630 C C . ASP A 1 38 ? 7.553 -7.719 -11.068 1.00 0.00 38 ASP A C 15
ATOM 20631 O O . ASP A 1 38 ? 8.248 -6.894 -11.660 1.00 0.00 38 ASP A O 15
ATOM 20640 N N . GLU A 1 39 ? 6.339 -7.441 -10.604 1.00 0.00 39 GLU A N 15
ATOM 20641 C CA . GLU A 1 39 ? 5.742 -6.120 -10.767 1.00 0.00 39 GLU A CA 15
ATOM 20642 C C . GLU A 1 39 ? 5.007 -5.697 -9.500 1.00 0.00 39 GLU A C 15
ATOM 20643 O O . GLU A 1 39 ? 4.270 -6.484 -8.906 1.00 0.00 39 GLU A O 15
ATOM 20655 N N . ILE A 1 40 ? 5.213 -4.450 -9.090 1.00 0.00 40 ILE A N 15
ATOM 20656 C CA . ILE A 1 40 ? 4.571 -3.925 -7.891 1.00 0.00 40 ILE A CA 15
ATOM 20657 C C . ILE A 1 40 ? 3.796 -2.646 -8.197 1.00 0.00 40 ILE A C 15
ATOM 20658 O O . ILE A 1 40 ? 4.236 -1.817 -8.993 1.00 0.00 40 ILE A O 15
ATOM 20674 N N . ALA A 1 41 ? 2.642 -2.494 -7.555 1.00 0.00 41 ALA A N 15
ATOM 20675 C CA . ALA A 1 41 ? 1.805 -1.318 -7.754 1.00 0.00 41 ALA A CA 15
ATOM 20676 C C . ALA A 1 41 ? 1.346 -0.746 -6.418 1.00 0.00 41 ALA A C 15
ATOM 20677 O O . ALA A 1 41 ? 0.606 -1.392 -5.677 1.00 0.00 41 ALA A O 15
ATOM 20684 N N . ILE A 1 42 ? 1.794 0.468 -6.113 1.00 0.00 42 ILE A N 15
ATOM 20685 C CA . ILE A 1 42 ? 1.433 1.122 -4.862 1.00 0.00 42 ILE A CA 15
ATOM 20686 C C . ILE A 1 42 ? 0.282 2.102 -5.058 1.00 0.00 42 ILE A C 15
ATOM 20687 O O . ILE A 1 42 ? 0.402 3.078 -5.798 1.00 0.00 42 ILE A O 15
ATOM 20703 N N . ILE A 1 43 ? -0.832 1.836 -4.383 1.00 0.00 43 ILE A N 15
ATOM 20704 C CA . ILE A 1 43 ? -2.006 2.696 -4.474 1.00 0.00 43 ILE A CA 15
ATOM 20705 C C . ILE A 1 43 ? -2.272 3.391 -3.144 1.00 0.00 43 ILE A C 15
ATOM 20706 O O . ILE A 1 43 ? -2.870 2.811 -2.236 1.00 0.00 43 ILE A O 15
ATOM 20722 N N . SER A 1 44 ? -1.817 4.635 -3.030 1.00 0.00 44 SER A N 15
ATOM 20723 C CA . SER A 1 44 ? -1.999 5.406 -1.807 1.00 0.00 44 SER A CA 15
ATOM 20724 C C . SER A 1 44 ? -3.071 6.478 -1.984 1.00 0.00 44 SER A C 15
ATOM 20725 O O . SER A 1 44 ? -3.298 6.972 -3.087 1.00 0.00 44 SER A O 15
ATOM 20733 N N . ILE A 1 45 ? -3.721 6.833 -0.881 1.00 0.00 45 ILE A N 15
ATOM 20734 C CA . ILE A 1 45 ? -4.768 7.849 -0.895 1.00 0.00 45 ILE A CA 15
ATOM 20735 C C . ILE A 1 45 ? -4.665 8.737 0.340 1.00 0.00 45 ILE A C 15
ATOM 20736 O O . ILE A 1 45 ? -3.748 8.584 1.148 1.00 0.00 45 ILE A O 15
ATOM 20752 N N . LYS A 1 46 ? -5.601 9.669 0.484 1.00 0.00 46 LYS A N 15
ATOM 20753 C CA . LYS A 1 46 ? -5.597 10.581 1.625 1.00 0.00 46 LYS A CA 15
ATOM 20754 C C . LYS A 1 46 ? -6.180 9.918 2.875 1.00 0.00 46 LYS A C 15
ATOM 20755 O O . LYS A 1 46 ? -7.102 10.438 3.499 1.00 0.00 46 LYS A O 15
ATOM 20774 N N . GLY A 1 47 ? -5.623 8.768 3.243 1.00 0.00 47 GLY A N 15
ATOM 20775 C CA . GLY A 1 47 ? -6.095 8.062 4.420 1.00 0.00 47 GLY A CA 15
ATOM 20776 C C . GLY A 1 47 ? -5.417 8.537 5.692 1.00 0.00 47 GLY A C 15
ATOM 20777 O O . GLY A 1 47 ? -5.498 7.876 6.728 1.00 0.00 47 GLY A O 15
ATOM 20781 N N . THR A 1 48 ? -4.745 9.686 5.616 1.00 0.00 48 THR A N 15
ATOM 20782 C CA . THR A 1 48 ? -4.052 10.247 6.769 1.00 0.00 48 THR A CA 15
ATOM 20783 C C . THR A 1 48 ? -3.013 9.271 7.315 1.00 0.00 48 THR A C 15
ATOM 20784 O O . THR A 1 48 ? -2.602 9.371 8.471 1.00 0.00 48 THR A O 15
ATOM 20795 N N . GLN A 1 49 ? -2.590 8.328 6.474 1.00 0.00 49 GLN A N 15
ATOM 20796 C CA . GLN A 1 49 ? -1.596 7.333 6.869 1.00 0.00 49 GLN A CA 15
ATOM 20797 C C . GLN A 1 49 ? -1.386 6.309 5.757 1.00 0.00 49 GLN A C 15
ATOM 20798 O O . GLN A 1 49 ? -1.248 5.115 6.021 1.00 0.00 49 GLN A O 15
ATOM 20812 N N . SER A 1 50 ? -1.367 6.781 4.512 1.00 0.00 50 SER A N 15
ATOM 20813 C CA . SER A 1 50 ? -1.179 5.901 3.361 1.00 0.00 50 SER A CA 15
ATOM 20814 C C . SER A 1 50 ? -2.448 5.097 3.090 1.00 0.00 50 SER A C 15
ATOM 20815 O O . SER A 1 50 ? -3.526 5.449 3.569 1.00 0.00 50 SER A O 15
ATOM 20823 N N . ASN A 1 51 ? -2.321 4.022 2.320 1.00 0.00 51 ASN A N 15
ATOM 20824 C CA . ASN A 1 51 ? -3.468 3.184 1.994 1.00 0.00 51 ASN A CA 15
ATOM 20825 C C . ASN A 1 51 ? -3.061 1.712 1.860 1.00 0.00 51 ASN A C 15
ATOM 20826 O O . ASN A 1 51 ? -2.650 1.090 2.841 1.00 0.00 51 ASN A O 15
ATOM 20837 N N . HIS A 1 52 ? -3.183 1.150 0.659 1.00 0.00 52 HIS A N 15
ATOM 20838 C CA . HIS A 1 52 ? -2.835 -0.248 0.433 1.00 0.00 52 HIS A CA 15
ATOM 20839 C C . HIS A 1 52 ? -1.760 -0.380 -0.643 1.00 0.00 52 HIS A C 15
ATOM 20840 O O . HIS A 1 52 ? -1.635 0.477 -1.517 1.00 0.00 52 HIS A O 15
ATOM 20855 N N . VAL A 1 53 ? -0.989 -1.460 -0.571 1.00 0.00 53 VAL A N 15
ATOM 20856 C CA . VAL A 1 53 ? 0.074 -1.708 -1.539 1.00 0.00 53 VAL A CA 15
ATOM 20857 C C . VAL A 1 53 ? -0.134 -3.045 -2.246 1.00 0.00 53 VAL A C 15
ATOM 20858 O O . VAL A 1 53 ? 0.073 -4.108 -1.661 1.00 0.00 53 VAL A O 15
ATOM 20871 N N . LEU A 1 54 ? -0.549 -2.983 -3.507 1.00 0.00 54 LEU A N 15
ATOM 20872 C CA . LEU A 1 54 ? -0.789 -4.189 -4.293 1.00 0.00 54 LEU A CA 15
ATOM 20873 C C . LEU A 1 54 ? 0.388 -4.480 -5.220 1.00 0.00 54 LEU A C 15
ATOM 20874 O O . LEU A 1 54 ? 1.436 -3.839 -5.132 1.00 0.00 54 LEU A O 15
ATOM 20890 N N . PHE A 1 55 ? 0.205 -5.451 -6.109 1.00 0.00 55 PHE A N 15
ATOM 20891 C CA . PHE A 1 55 ? 1.250 -5.831 -7.055 1.00 0.00 55 PHE A CA 15
ATOM 20892 C C . PHE A 1 55 ? 0.688 -6.725 -8.156 1.00 0.00 55 PHE A C 15
ATOM 20893 O O . PHE A 1 55 ? -0.289 -7.443 -7.947 1.00 0.00 55 PHE A O 15
ATOM 20910 N N . LEU A 1 56 ? 1.311 -6.672 -9.328 1.00 0.00 56 LEU A N 15
ATOM 20911 C CA . LEU A 1 56 ? 0.873 -7.475 -10.464 1.00 0.00 56 LEU A CA 15
ATOM 20912 C C . LEU A 1 56 ? 1.859 -8.604 -10.747 1.00 0.00 56 LEU A C 15
ATOM 20913 O O . LEU A 1 56 ? 3.000 -8.360 -11.138 1.00 0.00 56 LEU A O 15
ATOM 20929 N N . SER A 1 57 ? 1.411 -9.839 -10.546 1.00 0.00 57 SER A N 15
ATOM 20930 C CA . SER A 1 57 ? 2.254 -11.005 -10.779 1.00 0.00 57 SER A CA 15
ATOM 20931 C C . SER A 1 57 ? 2.125 -11.489 -12.220 1.00 0.00 57 SER A C 15
ATOM 20932 O O . SER A 1 57 ? 3.124 -11.745 -12.891 1.00 0.00 57 SER A O 15
ATOM 20940 N N . SER A 1 58 ? 0.887 -11.611 -12.689 1.00 0.00 58 SER A N 15
ATOM 20941 C CA . SER A 1 58 ? 0.628 -12.064 -14.051 1.00 0.00 58 SER A CA 15
ATOM 20942 C C . SER A 1 58 ? -0.478 -11.237 -14.699 1.00 0.00 58 SER A C 15
ATOM 20943 O O . SER A 1 58 ? -1.617 -11.688 -14.819 1.00 0.00 58 SER A O 15
ATOM 20951 N N . TYR A 1 59 ? -0.133 -10.024 -15.118 1.00 0.00 59 TYR A N 15
ATOM 20952 C CA . TYR A 1 59 ? -1.094 -9.132 -15.758 1.00 0.00 59 TYR A CA 15
ATOM 20953 C C . TYR A 1 59 ? -1.147 -9.381 -17.261 1.00 0.00 59 TYR A C 15
ATOM 20954 O O . TYR A 1 59 ? -0.114 -9.541 -17.910 1.00 0.00 59 TYR A O 15
ATOM 20972 N N . ASN A 1 60 ? -2.358 -9.416 -17.810 1.00 0.00 60 ASN A N 15
ATOM 20973 C CA . ASN A 1 60 ? -2.541 -9.648 -19.238 1.00 0.00 60 ASN A CA 15
ATOM 20974 C C . ASN A 1 60 ? -2.897 -8.349 -19.963 1.00 0.00 60 ASN A C 15
ATOM 20975 O O . ASN A 1 60 ? -2.012 -7.629 -20.424 1.00 0.00 60 ASN A O 15
ATOM 20986 N N . SER A 1 61 ? -4.194 -8.052 -20.062 1.00 0.00 61 SER A N 15
ATOM 20987 C CA . SER A 1 61 ? -4.658 -6.838 -20.731 1.00 0.00 61 SER A CA 15
ATOM 20988 C C . SER A 1 61 ? -6.168 -6.882 -20.949 1.00 0.00 61 SER A C 15
ATOM 20989 O O . SER A 1 61 ? -6.660 -6.557 -22.030 1.00 0.00 61 SER A O 15
ATOM 20997 N N . VAL A 1 62 ? -6.900 -7.287 -19.915 1.00 0.00 62 VAL A N 15
ATOM 20998 C CA . VAL A 1 62 ? -8.353 -7.374 -19.997 1.00 0.00 62 VAL A CA 15
ATOM 20999 C C . VAL A 1 62 ? -9.020 -6.567 -18.888 1.00 0.00 62 VAL A C 15
ATOM 21000 O O . VAL A 1 62 ? -8.428 -6.336 -17.833 1.00 0.00 62 VAL A O 15
ATOM 21013 N N . ASP A 1 63 ? -10.254 -6.141 -19.135 1.00 0.00 63 ASP A N 15
ATOM 21014 C CA . ASP A 1 63 ? -11.005 -5.358 -18.160 1.00 0.00 63 ASP A CA 15
ATOM 21015 C C . ASP A 1 63 ? -11.185 -6.130 -16.856 1.00 0.00 63 ASP A C 15
ATOM 21016 O O . ASP A 1 63 ? -11.300 -5.536 -15.784 1.00 0.00 63 ASP A O 15
ATOM 21025 N N . GLU A 1 64 ? -11.208 -7.456 -16.954 1.00 0.00 64 GLU A N 15
ATOM 21026 C CA . GLU A 1 64 ? -11.375 -8.306 -15.779 1.00 0.00 64 GLU A CA 15
ATOM 21027 C C . GLU A 1 64 ? -10.289 -8.024 -14.743 1.00 0.00 64 GLU A C 15
ATOM 21028 O O . GLU A 1 64 ? -10.570 -7.908 -13.551 1.00 0.00 64 GLU A O 15
ATOM 21040 N N . ILE A 1 65 ? -9.050 -7.912 -15.209 1.00 0.00 65 ILE A N 15
ATOM 21041 C CA . ILE A 1 65 ? -7.923 -7.641 -14.325 1.00 0.00 65 ILE A CA 15
ATOM 21042 C C . ILE A 1 65 ? -7.835 -6.156 -13.996 1.00 0.00 65 ILE A C 15
ATOM 21043 O O . ILE A 1 65 ? -7.422 -5.775 -12.899 1.00 0.00 65 ILE A O 15
ATOM 21059 N N . ARG A 1 66 ? -8.226 -5.320 -14.952 1.00 0.00 66 ARG A N 15
ATOM 21060 C CA . ARG A 1 66 ? -8.193 -3.875 -14.764 1.00 0.00 66 ARG A CA 15
ATOM 21061 C C . ARG A 1 66 ? -9.141 -3.453 -13.646 1.00 0.00 66 ARG A C 15
ATOM 21062 O O . ARG A 1 66 ? -8.804 -2.605 -12.819 1.00 0.00 66 ARG A O 15
ATOM 21083 N N . LYS A 1 67 ? -10.328 -4.051 -13.627 1.00 0.00 67 LYS A N 15
ATOM 21084 C CA . LYS A 1 67 ? -11.324 -3.739 -12.609 1.00 0.00 67 LYS A CA 15
ATOM 21085 C C . LYS A 1 67 ? -10.900 -4.285 -11.250 1.00 0.00 67 LYS A C 15
ATOM 21086 O O . LYS A 1 67 ? -11.195 -3.693 -10.213 1.00 0.00 67 LYS A O 15
ATOM 21105 N N . GLU A 1 68 ? -10.204 -5.418 -11.265 1.00 0.00 68 GLU A N 15
ATOM 21106 C CA . GLU A 1 68 ? -9.737 -6.045 -10.034 1.00 0.00 68 GLU A CA 15
ATOM 21107 C C . GLU A 1 68 ? -8.842 -5.093 -9.245 1.00 0.00 68 GLU A C 15
ATOM 21108 O O . GLU A 1 68 ? -8.986 -4.953 -8.031 1.00 0.00 68 GLU A O 15
ATOM 21120 N N . LEU A 1 69 ? -7.921 -4.440 -9.945 1.00 0.00 69 LEU A N 15
ATOM 21121 C CA . LEU A 1 69 ? -7.008 -3.498 -9.310 1.00 0.00 69 LEU A CA 15
ATOM 21122 C C . LEU A 1 69 ? -7.721 -2.193 -8.981 1.00 0.00 69 LEU A C 15
ATOM 21123 O O . LEU A 1 69 ? -7.469 -1.581 -7.943 1.00 0.00 69 LEU A O 15
ATOM 21139 N N . GLU A 1 70 ? -8.619 -1.776 -9.867 1.00 0.00 70 GLU A N 15
ATOM 21140 C CA . GLU A 1 70 ? -9.374 -0.546 -9.663 1.00 0.00 70 GLU A CA 15
ATOM 21141 C C . GLU A 1 70 ? -10.197 -0.636 -8.383 1.00 0.00 70 GLU A C 15
ATOM 21142 O O . GLU A 1 70 ? -10.202 0.290 -7.569 1.00 0.00 70 GLU A O 15
ATOM 21154 N N . GLU A 1 71 ? -10.886 -1.760 -8.209 1.00 0.00 71 GLU A N 15
ATOM 21155 C CA . GLU A 1 71 ? -11.706 -1.974 -7.022 1.00 0.00 71 GLU A CA 15
ATOM 21156 C C . GLU A 1 71 ? -10.843 -1.959 -5.767 1.00 0.00 71 GLU A C 15
ATOM 21157 O O . GLU A 1 71 ? -11.270 -1.490 -4.712 1.00 0.00 71 GLU A O 15
ATOM 21169 N N . ALA A 1 72 ? -9.620 -2.465 -5.891 1.00 0.00 72 ALA A N 15
ATOM 21170 C CA . ALA A 1 72 ? -8.690 -2.501 -4.769 1.00 0.00 72 ALA A CA 15
ATOM 21171 C C . ALA A 1 72 ? -7.999 -1.152 -4.595 1.00 0.00 72 ALA A C 15
ATOM 21172 O O . ALA A 1 72 ? -7.535 -0.816 -3.506 1.00 0.00 72 ALA A O 15
ATOM 21179 N N . GLY A 1 73 ? -7.933 -0.382 -5.679 1.00 0.00 73 GLY A N 15
ATOM 21180 C CA . GLY A 1 73 ? -7.298 0.920 -5.628 1.00 0.00 73 GLY A CA 15
ATOM 21181 C C . GLY A 1 73 ? -7.938 1.838 -4.606 1.00 0.00 73 GLY A C 15
ATOM 21182 O O . GLY A 1 73 ? -7.279 2.288 -3.668 1.00 0.00 73 GLY A O 15
ATOM 21186 N N . ALA A 1 74 ? -9.226 2.119 -4.785 1.00 0.00 74 ALA A N 15
ATOM 21187 C CA . ALA A 1 74 ? -9.946 2.993 -3.864 1.00 0.00 74 ALA A CA 15
ATOM 21188 C C . ALA A 1 74 ? -11.455 2.909 -4.075 1.00 0.00 74 ALA A C 15
ATOM 21189 O O . ALA A 1 74 ? -12.177 3.875 -3.832 1.00 0.00 74 ALA A O 15
ATOM 21196 N N . LYS A 1 75 ? -11.928 1.750 -4.520 1.00 0.00 75 LYS A N 15
ATOM 21197 C CA . LYS A 1 75 ? -13.353 1.548 -4.752 1.00 0.00 75 LYS A CA 15
ATOM 21198 C C . LYS A 1 75 ? -13.986 0.793 -3.594 1.00 0.00 75 LYS A C 15
ATOM 21199 O O . LYS A 1 75 ? -14.717 1.364 -2.784 1.00 0.00 75 LYS A O 15
ATOM 21218 N N . ILE A 1 76 ? -13.693 -0.492 -3.527 1.00 0.00 76 ILE A N 15
ATOM 21219 C CA . ILE A 1 76 ? -14.220 -1.349 -2.473 1.00 0.00 76 ILE A CA 15
ATOM 21220 C C . ILE A 1 76 ? -13.181 -1.571 -1.377 1.00 0.00 76 ILE A C 15
ATOM 21221 O O . ILE A 1 76 ? -12.003 -1.790 -1.660 1.00 0.00 76 ILE A O 15
ATOM 21237 N N . ASN A 1 77 ? -13.625 -1.515 -0.126 1.00 0.00 77 ASN A N 15
ATOM 21238 C CA . ASN A 1 77 ? -12.733 -1.711 1.011 1.00 0.00 77 ASN A CA 15
ATOM 21239 C C . ASN A 1 77 ? -12.209 -3.143 1.048 1.00 0.00 77 ASN A C 15
ATOM 21240 O O . ASN A 1 77 ? -12.674 -4.005 0.302 1.00 0.00 77 ASN A O 15
ATOM 21251 N N . HIS A 1 78 ? -11.238 -3.391 1.923 1.00 0.00 78 HIS A N 15
ATOM 21252 C CA . HIS A 1 78 ? -10.652 -4.720 2.056 1.00 0.00 78 HIS A CA 15
ATOM 21253 C C . HIS A 1 78 ? -10.981 -5.324 3.418 1.00 0.00 78 HIS A C 15
ATOM 21254 O O . HIS A 1 78 ? -10.110 -5.454 4.280 1.00 0.00 78 HIS A O 15
ATOM 21269 N N . THR A 1 79 ? -12.244 -5.693 3.606 1.00 0.00 79 THR A N 15
ATOM 21270 C CA . THR A 1 79 ? -12.688 -6.284 4.862 1.00 0.00 79 THR A CA 15
ATOM 21271 C C . THR A 1 79 ? -12.611 -7.807 4.803 1.00 0.00 79 THR A C 15
ATOM 21272 O O . THR A 1 79 ? -12.835 -8.406 3.753 1.00 0.00 79 THR A O 15
ATOM 21283 N N . THR A 1 80 ? -12.289 -8.421 5.942 1.00 0.00 80 THR A N 15
ATOM 21284 C CA . THR A 1 80 ? -12.171 -9.879 6.054 1.00 0.00 80 THR A CA 15
ATOM 21285 C C . THR A 1 80 ? -10.810 -10.370 5.561 1.00 0.00 80 THR A C 15
ATOM 21286 O O . THR A 1 80 ? -10.245 -11.310 6.119 1.00 0.00 80 THR A O 15
ATOM 21297 N N . LEU A 1 81 ? -10.288 -9.736 4.513 1.00 0.00 81 LEU A N 15
ATOM 21298 C CA . LEU A 1 81 ? -8.999 -10.122 3.952 1.00 0.00 81 LEU A CA 15
ATOM 21299 C C . LEU A 1 81 ? -9.054 -11.534 3.373 1.00 0.00 81 LEU A C 15
ATOM 21300 O O . LEU A 1 81 ? -8.019 -12.146 3.109 1.00 0.00 81 LEU A O 15
ATOM 21316 N N . LYS A 1 82 ? -10.267 -12.046 3.175 1.00 0.00 82 LYS A N 15
ATOM 21317 C CA . LYS A 1 82 ? -10.448 -13.384 2.625 1.00 0.00 82 LYS A CA 15
ATOM 21318 C C . LYS A 1 82 ? -10.227 -13.392 1.117 1.00 0.00 82 LYS A C 15
ATOM 21319 O O . LYS A 1 82 ? -9.914 -14.430 0.534 1.00 0.00 82 LYS A O 15
ATOM 21338 N N . ILE A 1 83 ? -10.383 -12.233 0.490 1.00 0.00 83 ILE A N 15
ATOM 21339 C CA . ILE A 1 83 ? -10.185 -12.122 -0.948 1.00 0.00 83 ILE A CA 15
ATOM 21340 C C . ILE A 1 83 ? -8.702 -12.174 -1.281 1.00 0.00 83 ILE A C 15
ATOM 21341 O O . ILE A 1 83 ? -8.306 -12.700 -2.321 1.00 0.00 83 ILE A O 15
ATOM 21357 N N . LEU A 1 84 ? -7.885 -11.637 -0.381 1.00 0.00 84 LEU A N 15
ATOM 21358 C CA . LEU A 1 84 ? -6.443 -11.633 -0.570 1.00 0.00 84 LEU A CA 15
ATOM 21359 C C . LEU A 1 84 ? -5.894 -13.048 -0.456 1.00 0.00 84 LEU A C 15
ATOM 21360 O O . LEU A 1 84 ? -5.084 -13.477 -1.279 1.00 0.00 84 LEU A O 15
ATOM 21376 N N . GLU A 1 85 ? -6.349 -13.779 0.557 1.00 0.00 85 GLU A N 15
ATOM 21377 C CA . GLU A 1 85 ? -5.907 -15.152 0.749 1.00 0.00 85 GLU A CA 15
ATOM 21378 C C . GLU A 1 85 ? -6.545 -16.067 -0.294 1.00 0.00 85 GLU A C 15
ATOM 21379 O O . GLU A 1 85 ? -6.137 -17.217 -0.457 1.00 0.00 85 GLU A O 15
ATOM 21391 N N . GLY A 1 86 ? -7.547 -15.545 -1.004 1.00 0.00 86 GLY A N 15
ATOM 21392 C CA . GLY A 1 86 ? -8.218 -16.325 -2.024 1.00 0.00 86 GLY A CA 15
ATOM 21393 C C . GLY A 1 86 ? -7.646 -16.081 -3.409 1.00 0.00 86 GLY A C 15
ATOM 21394 O O . GLY A 1 86 ? -7.673 -16.970 -4.260 1.00 0.00 86 GLY A O 15
ATOM 21398 N N . HIS A 1 87 ? -7.123 -14.876 -3.637 1.00 0.00 87 HIS A N 15
ATOM 21399 C CA . HIS A 1 87 ? -6.543 -14.537 -4.933 1.00 0.00 87 HIS A CA 15
ATOM 21400 C C . HIS A 1 87 ? -5.018 -14.543 -4.867 1.00 0.00 87 HIS A C 15
ATOM 21401 O O . HIS A 1 87 ? -4.345 -14.831 -5.857 1.00 0.00 87 HIS A O 15
ATOM 21416 N N . LEU A 1 88 ? -4.479 -14.223 -3.695 1.00 0.00 88 LEU A N 15
ATOM 21417 C CA . LEU A 1 88 ? -3.034 -14.191 -3.502 1.00 0.00 88 LEU A CA 15
ATOM 21418 C C . LEU A 1 88 ? -2.624 -15.056 -2.313 1.00 0.00 88 LEU A C 15
ATOM 21419 O O . LEU A 1 88 ? -2.311 -16.246 -2.528 1.00 0.00 88 LEU A O 15
ATOM 21436 N N . LEU A 1 1 ? -7.663 19.840 -6.581 1.00 0.00 1 LEU A N 16
ATOM 21437 C CA . LEU A 1 1 ? -8.862 19.423 -5.809 1.00 0.00 1 LEU A CA 16
ATOM 21438 C C . LEU A 1 1 ? -9.252 17.984 -6.134 1.00 0.00 1 LEU A C 16
ATOM 21439 O O . LEU A 1 1 ? -8.527 17.277 -6.833 1.00 0.00 1 LEU A O 16
ATOM 21457 N N . PHE A 1 2 ? -10.403 17.557 -5.621 1.00 0.00 2 PHE A N 16
ATOM 21458 C CA . PHE A 1 2 ? -10.889 16.203 -5.855 1.00 0.00 2 PHE A CA 16
ATOM 21459 C C . PHE A 1 2 ? -9.932 15.173 -5.263 1.00 0.00 2 PHE A C 16
ATOM 21460 O O . PHE A 1 2 ? -8.717 15.370 -5.259 1.00 0.00 2 PHE A O 16
ATOM 21477 N N . ILE A 1 3 ? -10.488 14.074 -4.762 1.00 0.00 3 ILE A N 16
ATOM 21478 C CA . ILE A 1 3 ? -9.681 13.014 -4.168 1.00 0.00 3 ILE A CA 16
ATOM 21479 C C . ILE A 1 3 ? -8.684 12.453 -5.176 1.00 0.00 3 ILE A C 16
ATOM 21480 O O . ILE A 1 3 ? -9.049 11.680 -6.062 1.00 0.00 3 ILE A O 16
ATOM 21496 N N . ALA A 1 4 ? -7.423 12.846 -5.033 1.00 0.00 4 ALA A N 16
ATOM 21497 C CA . ALA A 1 4 ? -6.371 12.382 -5.930 1.00 0.00 4 ALA A CA 16
ATOM 21498 C C . ALA A 1 4 ? -6.102 10.895 -5.736 1.00 0.00 4 ALA A C 16
ATOM 21499 O O . ALA A 1 4 ? -5.369 10.500 -4.828 1.00 0.00 4 ALA A O 16
ATOM 21506 N N . THR A 1 5 ? -6.699 10.075 -6.593 1.00 0.00 5 THR A N 16
ATOM 21507 C CA . THR A 1 5 ? -6.523 8.629 -6.515 1.00 0.00 5 THR A CA 16
ATOM 21508 C C . THR A 1 5 ? -5.129 8.224 -6.981 1.00 0.00 5 THR A C 16
ATOM 21509 O O . THR A 1 5 ? -4.924 7.896 -8.150 1.00 0.00 5 THR A O 16
ATOM 21520 N N . LEU A 1 6 ? -4.173 8.248 -6.058 1.00 0.00 6 LEU A N 16
ATOM 21521 C CA . LEU A 1 6 ? -2.798 7.883 -6.372 1.00 0.00 6 LEU A CA 16
ATOM 21522 C C . LEU A 1 6 ? -2.719 6.446 -6.878 1.00 0.00 6 LEU A C 16
ATOM 21523 O O . LEU A 1 6 ? -3.256 5.529 -6.257 1.00 0.00 6 LEU A O 16
ATOM 21539 N N . LYS A 1 7 ? -2.049 6.258 -8.009 1.00 0.00 7 LYS A N 16
ATOM 21540 C CA . LYS A 1 7 ? -1.903 4.933 -8.598 1.00 0.00 7 LYS A CA 16
ATOM 21541 C C . LYS A 1 7 ? -0.510 4.754 -9.196 1.00 0.00 7 LYS A C 16
ATOM 21542 O O . LYS A 1 7 ? -0.343 4.741 -10.415 1.00 0.00 7 LYS A O 16
ATOM 21561 N N . GLY A 1 8 ? 0.487 4.614 -8.327 1.00 0.00 8 GLY A N 16
ATOM 21562 C CA . GLY A 1 8 ? 1.852 4.436 -8.786 1.00 0.00 8 GLY A CA 16
ATOM 21563 C C . GLY A 1 8 ? 2.134 3.009 -9.210 1.00 0.00 8 GLY A C 16
ATOM 21564 O O . GLY A 1 8 ? 1.748 2.063 -8.522 1.00 0.00 8 GLY A O 16
ATOM 21568 N N . ILE A 1 9 ? 2.804 2.851 -10.346 1.00 0.00 9 ILE A N 16
ATOM 21569 C CA . ILE A 1 9 ? 3.131 1.526 -10.858 1.00 0.00 9 ILE A CA 16
ATOM 21570 C C . ILE A 1 9 ? 4.603 1.192 -10.638 1.00 0.00 9 ILE A C 16
ATOM 21571 O O . ILE A 1 9 ? 5.489 1.983 -10.960 1.00 0.00 9 ILE A O 16
ATOM 21587 N N . PHE A 1 10 ? 4.849 0.009 -10.085 1.00 0.00 10 PHE A N 16
ATOM 21588 C CA . PHE A 1 10 ? 6.205 -0.454 -9.814 1.00 0.00 10 PHE A CA 16
ATOM 21589 C C . PHE A 1 10 ? 6.623 -1.504 -10.846 1.00 0.00 10 PHE A C 16
ATOM 21590 O O . PHE A 1 10 ? 5.944 -2.516 -11.022 1.00 0.00 10 PHE A O 16
ATOM 21607 N N . THR A 1 11 ? 7.726 -1.245 -11.545 1.00 0.00 11 THR A N 16
ATOM 21608 C CA . THR A 1 11 ? 8.207 -2.161 -12.580 1.00 0.00 11 THR A CA 16
ATOM 21609 C C . THR A 1 11 ? 9.355 -3.033 -12.100 1.00 0.00 11 THR A C 16
ATOM 21610 O O . THR A 1 11 ? 10.192 -2.608 -11.304 1.00 0.00 11 THR A O 16
ATOM 21621 N N . LEU A 1 12 ? 9.378 -4.261 -12.616 1.00 0.00 12 LEU A N 16
ATOM 21622 C CA . LEU A 1 12 ? 10.405 -5.240 -12.284 1.00 0.00 12 LEU A CA 16
ATOM 21623 C C . LEU A 1 12 ? 10.793 -5.167 -10.801 1.00 0.00 12 LEU A C 16
ATOM 21624 O O . LEU A 1 12 ? 9.946 -4.901 -9.949 1.00 0.00 12 LEU A O 16
ATOM 21640 N N . LYS A 1 13 ? 12.061 -5.416 -10.495 1.00 0.00 13 LYS A N 16
ATOM 21641 C CA . LYS A 1 13 ? 12.543 -5.390 -9.116 1.00 0.00 13 LYS A CA 16
ATOM 21642 C C . LYS A 1 13 ? 12.974 -3.986 -8.710 1.00 0.00 13 LYS A C 16
ATOM 21643 O O . LYS A 1 13 ? 12.667 -3.528 -7.610 1.00 0.00 13 LYS A O 16
ATOM 21662 N N . ASP A 1 14 ? 13.684 -3.305 -9.601 1.00 0.00 14 ASP A N 16
ATOM 21663 C CA . ASP A 1 14 ? 14.149 -1.949 -9.329 1.00 0.00 14 ASP A CA 16
ATOM 21664 C C . ASP A 1 14 ? 12.980 -1.027 -8.983 1.00 0.00 14 ASP A C 16
ATOM 21665 O O . ASP A 1 14 ? 13.168 -0.002 -8.330 1.00 0.00 14 ASP A O 16
ATOM 21674 N N . LEU A 1 15 ? 11.779 -1.411 -9.433 1.00 0.00 15 LEU A N 16
ATOM 21675 C CA . LEU A 1 15 ? 10.538 -0.651 -9.202 1.00 0.00 15 LEU A CA 16
ATOM 21676 C C . LEU A 1 15 ? 10.683 0.436 -8.134 1.00 0.00 15 LEU A C 16
ATOM 21677 O O . LEU A 1 15 ? 10.263 0.254 -6.991 1.00 0.00 15 LEU A O 16
ATOM 21693 N N . PRO A 1 16 ? 11.287 1.578 -8.487 1.00 0.00 16 PRO A N 16
ATOM 21694 C CA . PRO A 1 16 ? 11.494 2.676 -7.564 1.00 0.00 16 PRO A CA 16
ATOM 21695 C C . PRO A 1 16 ? 10.445 3.768 -7.686 1.00 0.00 16 PRO A C 16
ATOM 21696 O O . PRO A 1 16 ? 10.775 4.950 -7.742 1.00 0.00 16 PRO A O 16
ATOM 21707 N N . GLU A 1 17 ? 9.186 3.357 -7.719 1.00 0.00 17 GLU A N 16
ATOM 21708 C CA . GLU A 1 17 ? 8.063 4.292 -7.829 1.00 0.00 17 GLU A CA 16
ATOM 21709 C C . GLU A 1 17 ? 8.336 5.362 -8.884 1.00 0.00 17 GLU A C 16
ATOM 21710 O O . GLU A 1 17 ? 7.888 5.256 -10.026 1.00 0.00 17 GLU A O 16
ATOM 21722 N N . GLU A 1 18 ? 9.072 6.391 -8.486 1.00 0.00 18 GLU A N 16
ATOM 21723 C CA . GLU A 1 18 ? 9.410 7.486 -9.373 1.00 0.00 18 GLU A CA 16
ATOM 21724 C C . GLU A 1 18 ? 10.585 8.278 -8.807 1.00 0.00 18 GLU A C 16
ATOM 21725 O O . GLU A 1 18 ? 10.690 9.487 -9.008 1.00 0.00 18 GLU A O 16
ATOM 21737 N N . PHE A 1 19 ? 11.466 7.582 -8.089 1.00 0.00 19 PHE A N 16
ATOM 21738 C CA . PHE A 1 19 ? 12.632 8.215 -7.486 1.00 0.00 19 PHE A CA 16
ATOM 21739 C C . PHE A 1 19 ? 13.629 7.175 -6.977 1.00 0.00 19 PHE A C 16
ATOM 21740 O O . PHE A 1 19 ? 14.775 7.131 -7.427 1.00 0.00 19 PHE A O 16
ATOM 21757 N N . ARG A 1 20 ? 13.194 6.342 -6.033 1.00 0.00 20 ARG A N 16
ATOM 21758 C CA . ARG A 1 20 ? 14.063 5.313 -5.465 1.00 0.00 20 ARG A CA 16
ATOM 21759 C C . ARG A 1 20 ? 13.257 4.087 -5.020 1.00 0.00 20 ARG A C 16
ATOM 21760 O O . ARG A 1 20 ? 12.081 4.200 -4.670 1.00 0.00 20 ARG A O 16
ATOM 21781 N N . PRO A 1 21 ? 13.887 2.896 -5.030 1.00 0.00 21 PRO A N 16
ATOM 21782 C CA . PRO A 1 21 ? 13.233 1.641 -4.629 1.00 0.00 21 PRO A CA 16
ATOM 21783 C C . PRO A 1 21 ? 12.813 1.641 -3.161 1.00 0.00 21 PRO A C 16
ATOM 21784 O O . PRO A 1 21 ? 13.657 1.672 -2.265 1.00 0.00 21 PRO A O 16
ATOM 21795 N N . PHE A 1 22 ? 11.505 1.599 -2.925 1.00 0.00 22 PHE A N 16
ATOM 21796 C CA . PHE A 1 22 ? 10.975 1.584 -1.566 1.00 0.00 22 PHE A CA 16
ATOM 21797 C C . PHE A 1 22 ? 10.587 0.169 -1.147 1.00 0.00 22 PHE A C 16
ATOM 21798 O O . PHE A 1 22 ? 11.143 -0.380 -0.198 1.00 0.00 22 PHE A O 16
ATOM 21815 N N . VAL A 1 23 ? 9.629 -0.416 -1.863 1.00 0.00 23 VAL A N 16
ATOM 21816 C CA . VAL A 1 23 ? 9.169 -1.770 -1.565 1.00 0.00 23 VAL A CA 16
ATOM 21817 C C . VAL A 1 23 ? 10.216 -2.815 -1.938 1.00 0.00 23 VAL A C 16
ATOM 21818 O O . VAL A 1 23 ? 10.078 -3.989 -1.594 1.00 0.00 23 VAL A O 16
ATOM 21831 N N . ASP A 1 24 ? 11.269 -2.387 -2.635 1.00 0.00 24 ASP A N 16
ATOM 21832 C CA . ASP A 1 24 ? 12.338 -3.296 -3.039 1.00 0.00 24 ASP A CA 16
ATOM 21833 C C . ASP A 1 24 ? 12.800 -4.143 -1.857 1.00 0.00 24 ASP A C 16
ATOM 21834 O O . ASP A 1 24 ? 13.271 -5.267 -2.031 1.00 0.00 24 ASP A O 16
ATOM 21843 N N . TYR A 1 25 ? 12.652 -3.597 -0.653 1.00 0.00 25 TYR A N 16
ATOM 21844 C CA . TYR A 1 25 ? 13.044 -4.301 0.558 1.00 0.00 25 TYR A CA 16
ATOM 21845 C C . TYR A 1 25 ? 12.260 -5.605 0.693 1.00 0.00 25 TYR A C 16
ATOM 21846 O O . TYR A 1 25 ? 12.798 -6.625 1.129 1.00 0.00 25 TYR A O 16
ATOM 21864 N N . LYS A 1 26 ? 10.987 -5.566 0.307 1.00 0.00 26 LYS A N 16
ATOM 21865 C CA . LYS A 1 26 ? 10.134 -6.746 0.378 1.00 0.00 26 LYS A CA 16
ATOM 21866 C C . LYS A 1 26 ? 10.707 -7.872 -0.471 1.00 0.00 26 LYS A C 16
ATOM 21867 O O . LYS A 1 26 ? 10.706 -9.033 -0.065 1.00 0.00 26 LYS A O 16
ATOM 21886 N N . ALA A 1 27 ? 11.206 -7.520 -1.652 1.00 0.00 27 ALA A N 16
ATOM 21887 C CA . ALA A 1 27 ? 11.793 -8.502 -2.552 1.00 0.00 27 ALA A CA 16
ATOM 21888 C C . ALA A 1 27 ? 13.027 -9.135 -1.919 1.00 0.00 27 ALA A C 16
ATOM 21889 O O . ALA A 1 27 ? 13.356 -10.290 -2.194 1.00 0.00 27 ALA A O 16
ATOM 21896 N N . GLY A 1 28 ? 13.702 -8.370 -1.066 1.00 0.00 28 GLY A N 16
ATOM 21897 C CA . GLY A 1 28 ? 14.889 -8.869 -0.400 1.00 0.00 28 GLY A CA 16
ATOM 21898 C C . GLY A 1 28 ? 14.627 -9.269 1.041 1.00 0.00 28 GLY A C 16
ATOM 21899 O O . GLY A 1 28 ? 15.564 -9.520 1.800 1.00 0.00 28 GLY A O 16
ATOM 21903 N N . LEU A 1 29 ? 13.350 -9.332 1.423 1.00 0.00 29 LEU A N 16
ATOM 21904 C CA . LEU A 1 29 ? 12.975 -9.708 2.785 1.00 0.00 29 LEU A CA 16
ATOM 21905 C C . LEU A 1 29 ? 13.666 -10.998 3.215 1.00 0.00 29 LEU A C 16
ATOM 21906 O O . LEU A 1 29 ? 13.863 -11.243 4.406 1.00 0.00 29 LEU A O 16
ATOM 21922 N N . GLU A 1 30 ? 14.033 -11.816 2.240 1.00 0.00 30 GLU A N 16
ATOM 21923 C CA . GLU A 1 30 ? 14.705 -13.081 2.510 1.00 0.00 30 GLU A CA 16
ATOM 21924 C C . GLU A 1 30 ? 15.096 -13.781 1.213 1.00 0.00 30 GLU A C 16
ATOM 21925 O O . GLU A 1 30 ? 14.909 -14.988 1.066 1.00 0.00 30 GLU A O 16
ATOM 21937 N N . LYS A 1 31 ? 15.631 -13.005 0.273 1.00 0.00 31 LYS A N 16
ATOM 21938 C CA . LYS A 1 31 ? 16.051 -13.531 -1.024 1.00 0.00 31 LYS A CA 16
ATOM 21939 C C . LYS A 1 31 ? 14.966 -14.416 -1.621 1.00 0.00 31 LYS A C 16
ATOM 21940 O O . LYS A 1 31 ? 15.245 -15.462 -2.207 1.00 0.00 31 LYS A O 16
ATOM 21959 N N . LYS A 1 32 ? 13.726 -13.976 -1.460 1.00 0.00 32 LYS A N 16
ATOM 21960 C CA . LYS A 1 32 ? 12.575 -14.710 -1.973 1.00 0.00 32 LYS A CA 16
ATOM 21961 C C . LYS A 1 32 ? 12.725 -15.000 -3.464 1.00 0.00 32 LYS A C 16
ATOM 21962 O O . LYS A 1 32 ? 12.860 -16.154 -3.870 1.00 0.00 32 LYS A O 16
ATOM 21981 N N . LYS A 1 33 ? 12.698 -13.946 -4.273 1.00 0.00 33 LYS A N 16
ATOM 21982 C CA . LYS A 1 33 ? 12.830 -14.091 -5.718 1.00 0.00 33 LYS A CA 16
ATOM 21983 C C . LYS A 1 33 ? 13.159 -12.753 -6.373 1.00 0.00 33 LYS A C 16
ATOM 21984 O O . LYS A 1 33 ? 12.300 -11.881 -6.493 1.00 0.00 33 LYS A O 16
ATOM 22003 N N . LEU A 1 34 ? 14.410 -12.600 -6.796 1.00 0.00 34 LEU A N 16
ATOM 22004 C CA . LEU A 1 34 ? 14.856 -11.371 -7.441 1.00 0.00 34 LEU A CA 16
ATOM 22005 C C . LEU A 1 34 ? 14.827 -11.517 -8.959 1.00 0.00 34 LEU A C 16
ATOM 22006 O O . LEU A 1 34 ? 15.860 -11.731 -9.592 1.00 0.00 34 LEU A O 16
ATOM 22022 N N . SER A 1 35 ? 13.636 -11.398 -9.538 1.00 0.00 35 SER A N 16
ATOM 22023 C CA . SER A 1 35 ? 13.474 -11.516 -10.982 1.00 0.00 35 SER A CA 16
ATOM 22024 C C . SER A 1 35 ? 13.642 -10.162 -11.661 1.00 0.00 35 SER A C 16
ATOM 22025 O O . SER A 1 35 ? 13.601 -9.120 -11.008 1.00 0.00 35 SER A O 16
ATOM 22033 N N . ASP A 1 36 ? 13.830 -10.186 -12.976 1.00 0.00 36 ASP A N 16
ATOM 22034 C CA . ASP A 1 36 ? 14.002 -8.960 -13.745 1.00 0.00 36 ASP A CA 16
ATOM 22035 C C . ASP A 1 36 ? 12.694 -8.539 -14.414 1.00 0.00 36 ASP A C 16
ATOM 22036 O O . ASP A 1 36 ? 12.557 -7.403 -14.866 1.00 0.00 36 ASP A O 16
ATOM 22045 N N . ASP A 1 37 ? 11.735 -9.461 -14.476 1.00 0.00 37 ASP A N 16
ATOM 22046 C CA . ASP A 1 37 ? 10.444 -9.177 -15.093 1.00 0.00 37 ASP A CA 16
ATOM 22047 C C . ASP A 1 37 ? 9.337 -9.100 -14.045 1.00 0.00 37 ASP A C 16
ATOM 22048 O O . ASP A 1 37 ? 8.168 -9.338 -14.348 1.00 0.00 37 ASP A O 16
ATOM 22057 N N . ASP A 1 38 ? 9.710 -8.764 -12.813 1.00 0.00 38 ASP A N 16
ATOM 22058 C CA . ASP A 1 38 ? 8.742 -8.656 -11.726 1.00 0.00 38 ASP A CA 16
ATOM 22059 C C . ASP A 1 38 ? 7.691 -7.597 -12.041 1.00 0.00 38 ASP A C 16
ATOM 22060 O O . ASP A 1 38 ? 7.816 -6.855 -13.014 1.00 0.00 38 ASP A O 16
ATOM 22069 N N . GLU A 1 39 ? 6.653 -7.532 -11.212 1.00 0.00 39 GLU A N 16
ATOM 22070 C CA . GLU A 1 39 ? 5.581 -6.563 -11.410 1.00 0.00 39 GLU A CA 16
ATOM 22071 C C . GLU A 1 39 ? 4.856 -6.266 -10.101 1.00 0.00 39 GLU A C 16
ATOM 22072 O O . GLU A 1 39 ? 4.235 -7.148 -9.507 1.00 0.00 39 GLU A O 16
ATOM 22084 N N . ILE A 1 40 ? 4.935 -5.014 -9.662 1.00 0.00 40 ILE A N 16
ATOM 22085 C CA . ILE A 1 40 ? 4.284 -4.587 -8.430 1.00 0.00 40 ILE A CA 16
ATOM 22086 C C . ILE A 1 40 ? 3.610 -3.233 -8.620 1.00 0.00 40 ILE A C 16
ATOM 22087 O O . ILE A 1 40 ? 3.932 -2.499 -9.555 1.00 0.00 40 ILE A O 16
ATOM 22103 N N . ALA A 1 41 ? 2.670 -2.903 -7.740 1.00 0.00 41 ALA A N 16
ATOM 22104 C CA . ALA A 1 41 ? 1.961 -1.633 -7.835 1.00 0.00 41 ALA A CA 16
ATOM 22105 C C . ALA A 1 41 ? 1.474 -1.151 -6.472 1.00 0.00 41 ALA A C 16
ATOM 22106 O O . ALA A 1 41 ? 0.966 -1.933 -5.668 1.00 0.00 41 ALA A O 16
ATOM 22113 N N . ILE A 1 42 ? 1.627 0.147 -6.226 1.00 0.00 42 ILE A N 16
ATOM 22114 C CA . ILE A 1 42 ? 1.197 0.749 -4.969 1.00 0.00 42 ILE A CA 16
ATOM 22115 C C . ILE A 1 42 ? -0.021 1.638 -5.191 1.00 0.00 42 ILE A C 16
ATOM 22116 O O . ILE A 1 42 ? -0.010 2.514 -6.057 1.00 0.00 42 ILE A O 16
ATOM 22132 N N . ILE A 1 43 ? -1.076 1.402 -4.418 1.00 0.00 43 ILE A N 16
ATOM 22133 C CA . ILE A 1 43 ? -2.302 2.179 -4.550 1.00 0.00 43 ILE A CA 16
ATOM 22134 C C . ILE A 1 43 ? -2.540 3.071 -3.335 1.00 0.00 43 ILE A C 16
ATOM 22135 O O . ILE A 1 43 ? -2.613 2.594 -2.203 1.00 0.00 43 ILE A O 16
ATOM 22151 N N . SER A 1 44 ? -2.674 4.369 -3.588 1.00 0.00 44 SER A N 16
ATOM 22152 C CA . SER A 1 44 ? -2.918 5.341 -2.528 1.00 0.00 44 SER A CA 16
ATOM 22153 C C . SER A 1 44 ? -4.089 6.243 -2.906 1.00 0.00 44 SER A C 16
ATOM 22154 O O . SER A 1 44 ? -4.254 6.599 -4.072 1.00 0.00 44 SER A O 16
ATOM 22162 N N . ILE A 1 45 ? -4.907 6.603 -1.922 1.00 0.00 45 ILE A N 16
ATOM 22163 C CA . ILE A 1 45 ? -6.065 7.454 -2.177 1.00 0.00 45 ILE A CA 16
ATOM 22164 C C . ILE A 1 45 ? -6.349 8.384 -1.002 1.00 0.00 45 ILE A C 16
ATOM 22165 O O . ILE A 1 45 ? -7.379 8.266 -0.337 1.00 0.00 45 ILE A O 16
ATOM 22181 N N . LYS A 1 46 ? -5.430 9.312 -0.753 1.00 0.00 46 LYS A N 16
ATOM 22182 C CA . LYS A 1 46 ? -5.580 10.267 0.342 1.00 0.00 46 LYS A CA 16
ATOM 22183 C C . LYS A 1 46 ? -6.010 9.568 1.628 1.00 0.00 46 LYS A C 16
ATOM 22184 O O . LYS A 1 46 ? -6.686 10.157 2.472 1.00 0.00 46 LYS A O 16
ATOM 22203 N N . GLY A 1 47 ? -5.613 8.308 1.774 1.00 0.00 47 GLY A N 16
ATOM 22204 C CA . GLY A 1 47 ? -5.966 7.553 2.961 1.00 0.00 47 GLY A CA 16
ATOM 22205 C C . GLY A 1 47 ? -5.118 7.934 4.157 1.00 0.00 47 GLY A C 16
ATOM 22206 O O . GLY A 1 47 ? -4.461 7.083 4.755 1.00 0.00 47 GLY A O 16
ATOM 22210 N N . THR A 1 48 ? -5.128 9.219 4.506 1.00 0.00 48 THR A N 16
ATOM 22211 C CA . THR A 1 48 ? -4.347 9.713 5.635 1.00 0.00 48 THR A CA 16
ATOM 22212 C C . THR A 1 48 ? -2.918 9.181 5.576 1.00 0.00 48 THR A C 16
ATOM 22213 O O . THR A 1 48 ? -2.528 8.327 6.373 1.00 0.00 48 THR A O 16
ATOM 22224 N N . GLN A 1 49 ? -2.147 9.686 4.615 1.00 0.00 49 GLN A N 16
ATOM 22225 C CA . GLN A 1 49 ? -0.760 9.265 4.428 1.00 0.00 49 GLN A CA 16
ATOM 22226 C C . GLN A 1 49 ? -0.636 7.744 4.491 1.00 0.00 49 GLN A C 16
ATOM 22227 O O . GLN A 1 49 ? 0.171 7.207 5.251 1.00 0.00 49 GLN A O 16
ATOM 22241 N N . SER A 1 50 ? -1.441 7.054 3.688 1.00 0.00 50 SER A N 16
ATOM 22242 C CA . SER A 1 50 ? -1.422 5.597 3.656 1.00 0.00 50 SER A CA 16
ATOM 22243 C C . SER A 1 50 ? -1.690 5.081 2.247 1.00 0.00 50 SER A C 16
ATOM 22244 O O . SER A 1 50 ? -2.318 5.760 1.434 1.00 0.00 50 SER A O 16
ATOM 22252 N N . ASN A 1 51 ? -1.209 3.875 1.964 1.00 0.00 51 ASN A N 16
ATOM 22253 C CA . ASN A 1 51 ? -1.396 3.266 0.653 1.00 0.00 51 ASN A CA 16
ATOM 22254 C C . ASN A 1 51 ? -1.479 1.747 0.769 1.00 0.00 51 ASN A C 16
ATOM 22255 O O . ASN A 1 51 ? -1.440 1.196 1.869 1.00 0.00 51 ASN A O 16
ATOM 22266 N N . HIS A 1 52 ? -1.594 1.074 -0.372 1.00 0.00 52 HIS A N 16
ATOM 22267 C CA . HIS A 1 52 ? -1.683 -0.382 -0.395 1.00 0.00 52 HIS A CA 16
ATOM 22268 C C . HIS A 1 52 ? -0.606 -0.981 -1.294 1.00 0.00 52 HIS A C 16
ATOM 22269 O O . HIS A 1 52 ? -0.432 -0.556 -2.437 1.00 0.00 52 HIS A O 16
ATOM 22284 N N . VAL A 1 53 ? 0.111 -1.970 -0.773 1.00 0.00 53 VAL A N 16
ATOM 22285 C CA . VAL A 1 53 ? 1.170 -2.629 -1.530 1.00 0.00 53 VAL A CA 16
ATOM 22286 C C . VAL A 1 53 ? 0.752 -4.039 -1.935 1.00 0.00 53 VAL A C 16
ATOM 22287 O O . VAL A 1 53 ? 0.831 -4.974 -1.137 1.00 0.00 53 VAL A O 16
ATOM 22300 N N . LEU A 1 54 ? 0.306 -4.186 -3.179 1.00 0.00 54 LEU A N 16
ATOM 22301 C CA . LEU A 1 54 ? -0.125 -5.483 -3.687 1.00 0.00 54 LEU A CA 16
ATOM 22302 C C . LEU A 1 54 ? 0.863 -6.024 -4.716 1.00 0.00 54 LEU A C 16
ATOM 22303 O O . LEU A 1 54 ? 1.462 -5.263 -5.478 1.00 0.00 54 LEU A O 16
ATOM 22319 N N . PHE A 1 55 ? 1.028 -7.343 -4.731 1.00 0.00 55 PHE A N 16
ATOM 22320 C CA . PHE A 1 55 ? 1.942 -7.989 -5.666 1.00 0.00 55 PHE A CA 16
ATOM 22321 C C . PHE A 1 55 ? 1.178 -8.566 -6.855 1.00 0.00 55 PHE A C 16
ATOM 22322 O O . PHE A 1 55 ? 0.160 -9.238 -6.685 1.00 0.00 55 PHE A O 16
ATOM 22339 N N . LEU A 1 56 ? 1.676 -8.300 -8.058 1.00 0.00 56 LEU A N 16
ATOM 22340 C CA . LEU A 1 56 ? 1.040 -8.794 -9.274 1.00 0.00 56 LEU A CA 16
ATOM 22341 C C . LEU A 1 56 ? 1.875 -9.897 -9.916 1.00 0.00 56 LEU A C 16
ATOM 22342 O O . LEU A 1 56 ? 3.076 -9.733 -10.136 1.00 0.00 56 LEU A O 16
ATOM 22358 N N . SER A 1 57 ? 1.233 -11.022 -10.214 1.00 0.00 57 SER A N 16
ATOM 22359 C CA . SER A 1 57 ? 1.918 -12.152 -10.832 1.00 0.00 57 SER A CA 16
ATOM 22360 C C . SER A 1 57 ? 1.699 -12.162 -12.341 1.00 0.00 57 SER A C 16
ATOM 22361 O O . SER A 1 57 ? 1.594 -13.224 -12.955 1.00 0.00 57 SER A O 16
ATOM 22369 N N . SER A 1 58 ? 1.632 -10.973 -12.933 1.00 0.00 58 SER A N 16
ATOM 22370 C CA . SER A 1 58 ? 1.427 -10.841 -14.371 1.00 0.00 58 SER A CA 16
ATOM 22371 C C . SER A 1 58 ? 0.073 -11.412 -14.785 1.00 0.00 58 SER A C 16
ATOM 22372 O O . SER A 1 58 ? -0.318 -12.492 -14.343 1.00 0.00 58 SER A O 16
ATOM 22380 N N . TYR A 1 59 ? -0.636 -10.680 -15.638 1.00 0.00 59 TYR A N 16
ATOM 22381 C CA . TYR A 1 59 ? -1.945 -11.116 -16.113 1.00 0.00 59 TYR A CA 16
ATOM 22382 C C . TYR A 1 59 ? -2.323 -10.413 -17.413 1.00 0.00 59 TYR A C 16
ATOM 22383 O O . TYR A 1 59 ? -3.504 -10.214 -17.698 1.00 0.00 59 TYR A O 16
ATOM 22401 N N . ASN A 1 60 ? -1.311 -10.040 -18.196 1.00 0.00 60 ASN A N 16
ATOM 22402 C CA . ASN A 1 60 ? -1.527 -9.359 -19.473 1.00 0.00 60 ASN A CA 16
ATOM 22403 C C . ASN A 1 60 ? -2.560 -8.241 -19.342 1.00 0.00 60 ASN A C 16
ATOM 22404 O O . ASN A 1 60 ? -2.959 -7.877 -18.236 1.00 0.00 60 ASN A O 16
ATOM 22415 N N . SER A 1 61 ? -2.988 -7.701 -20.478 1.00 0.00 61 SER A N 16
ATOM 22416 C CA . SER A 1 61 ? -3.974 -6.627 -20.491 1.00 0.00 61 SER A CA 16
ATOM 22417 C C . SER A 1 61 ? -5.382 -7.187 -20.662 1.00 0.00 61 SER A C 16
ATOM 22418 O O . SER A 1 61 ? -5.628 -8.017 -21.537 1.00 0.00 61 SER A O 16
ATOM 22426 N N . VAL A 1 62 ? -6.302 -6.727 -19.822 1.00 0.00 62 VAL A N 16
ATOM 22427 C CA . VAL A 1 62 ? -7.686 -7.183 -19.880 1.00 0.00 62 VAL A CA 16
ATOM 22428 C C . VAL A 1 62 ? -8.539 -6.485 -18.824 1.00 0.00 62 VAL A C 16
ATOM 22429 O O . VAL A 1 62 ? -8.018 -5.936 -17.855 1.00 0.00 62 VAL A O 16
ATOM 22442 N N . ASP A 1 63 ? -9.854 -6.508 -19.023 1.00 0.00 63 ASP A N 16
ATOM 22443 C CA . ASP A 1 63 ? -10.786 -5.878 -18.092 1.00 0.00 63 ASP A CA 16
ATOM 22444 C C . ASP A 1 63 ? -10.566 -6.364 -16.661 1.00 0.00 63 ASP A C 16
ATOM 22445 O O . ASP A 1 63 ? -10.932 -5.683 -15.703 1.00 0.00 63 ASP A O 16
ATOM 22454 N N . GLU A 1 64 ? -9.967 -7.544 -16.518 1.00 0.00 64 GLU A N 16
ATOM 22455 C CA . GLU A 1 64 ? -9.704 -8.110 -15.202 1.00 0.00 64 GLU A CA 16
ATOM 22456 C C . GLU A 1 64 ? -8.813 -7.185 -14.381 1.00 0.00 64 GLU A C 16
ATOM 22457 O O . GLU A 1 64 ? -9.127 -6.858 -13.237 1.00 0.00 64 GLU A O 16
ATOM 22469 N N . ILE A 1 65 ? -7.701 -6.766 -14.975 1.00 0.00 65 ILE A N 16
ATOM 22470 C CA . ILE A 1 65 ? -6.763 -5.879 -14.299 1.00 0.00 65 ILE A CA 16
ATOM 22471 C C . ILE A 1 65 ? -7.394 -4.517 -14.014 1.00 0.00 65 ILE A C 16
ATOM 22472 O O . ILE A 1 65 ? -6.976 -3.811 -13.097 1.00 0.00 65 ILE A O 16
ATOM 22488 N N . ARG A 1 66 ? -8.402 -4.156 -14.803 1.00 0.00 66 ARG A N 16
ATOM 22489 C CA . ARG A 1 66 ? -9.087 -2.881 -14.628 1.00 0.00 66 ARG A CA 16
ATOM 22490 C C . ARG A 1 66 ? -10.061 -2.949 -13.456 1.00 0.00 66 ARG A C 16
ATOM 22491 O O . ARG A 1 66 ? -10.257 -1.967 -12.740 1.00 0.00 66 ARG A O 16
ATOM 22512 N N . LYS A 1 67 ? -10.666 -4.117 -13.267 1.00 0.00 67 LYS A N 16
ATOM 22513 C CA . LYS A 1 67 ? -11.619 -4.320 -12.182 1.00 0.00 67 LYS A CA 16
ATOM 22514 C C . LYS A 1 67 ? -10.900 -4.732 -10.900 1.00 0.00 67 LYS A C 16
ATOM 22515 O O . LYS A 1 67 ? -11.278 -4.316 -9.804 1.00 0.00 67 LYS A O 16
ATOM 22534 N N . GLU A 1 68 ? -9.863 -5.550 -11.046 1.00 0.00 68 GLU A N 16
ATOM 22535 C CA . GLU A 1 68 ? -9.091 -6.015 -9.899 1.00 0.00 68 GLU A CA 16
ATOM 22536 C C . GLU A 1 68 ? -8.461 -4.842 -9.159 1.00 0.00 68 GLU A C 16
ATOM 22537 O O . GLU A 1 68 ? -8.673 -4.665 -7.959 1.00 0.00 68 GLU A O 16
ATOM 22549 N N . LEU A 1 69 ? -7.687 -4.040 -9.883 1.00 0.00 69 LEU A N 16
ATOM 22550 C CA . LEU A 1 69 ? -7.028 -2.881 -9.294 1.00 0.00 69 LEU A CA 16
ATOM 22551 C C . LEU A 1 69 ? -8.055 -1.863 -8.812 1.00 0.00 69 LEU A C 16
ATOM 22552 O O . LEU A 1 69 ? -8.010 -1.418 -7.665 1.00 0.00 69 LEU A O 16
ATOM 22568 N N . GLU A 1 70 ? -8.986 -1.503 -9.691 1.00 0.00 70 GLU A N 16
ATOM 22569 C CA . GLU A 1 70 ? -10.027 -0.543 -9.343 1.00 0.00 70 GLU A CA 16
ATOM 22570 C C . GLU A 1 70 ? -10.797 -1.011 -8.113 1.00 0.00 70 GLU A C 16
ATOM 22571 O O . GLU A 1 70 ? -11.275 -0.200 -7.320 1.00 0.00 70 GLU A O 16
ATOM 22583 N N . GLU A 1 71 ? -10.902 -2.327 -7.959 1.00 0.00 71 GLU A N 16
ATOM 22584 C CA . GLU A 1 71 ? -11.602 -2.909 -6.823 1.00 0.00 71 GLU A CA 16
ATOM 22585 C C . GLU A 1 71 ? -10.858 -2.605 -5.527 1.00 0.00 71 GLU A C 16
ATOM 22586 O O . GLU A 1 71 ? -11.465 -2.233 -4.522 1.00 0.00 71 GLU A O 16
ATOM 22598 N N . ALA A 1 72 ? -9.538 -2.761 -5.560 1.00 0.00 72 ALA A N 16
ATOM 22599 C CA . ALA A 1 72 ? -8.710 -2.498 -4.390 1.00 0.00 72 ALA A CA 16
ATOM 22600 C C . ALA A 1 72 ? -8.504 -1.000 -4.190 1.00 0.00 72 ALA A C 16
ATOM 22601 O O . ALA A 1 72 ? -8.258 -0.541 -3.075 1.00 0.00 72 ALA A O 16
ATOM 22608 N N . GLY A 1 73 ? -8.609 -0.242 -5.278 1.00 0.00 73 GLY A N 16
ATOM 22609 C CA . GLY A 1 73 ? -8.432 1.197 -5.199 1.00 0.00 73 GLY A CA 16
ATOM 22610 C C . GLY A 1 73 ? -9.387 1.846 -4.216 1.00 0.00 73 GLY A C 16
ATOM 22611 O O . GLY A 1 73 ? -8.959 2.489 -3.259 1.00 0.00 73 GLY A O 16
ATOM 22615 N N . ALA A 1 74 ? -10.684 1.680 -4.452 1.00 0.00 74 ALA A N 16
ATOM 22616 C CA . ALA A 1 74 ? -11.693 2.258 -3.574 1.00 0.00 74 ALA A CA 16
ATOM 22617 C C . ALA A 1 74 ? -13.096 1.809 -3.974 1.00 0.00 74 ALA A C 16
ATOM 22618 O O . ALA A 1 74 ? -13.964 2.632 -4.269 1.00 0.00 74 ALA A O 16
ATOM 22625 N N . LYS A 1 75 ? -13.309 0.499 -3.977 1.00 0.00 75 LYS A N 16
ATOM 22626 C CA . LYS A 1 75 ? -14.606 -0.064 -4.337 1.00 0.00 75 LYS A CA 16
ATOM 22627 C C . LYS A 1 75 ? -15.444 -0.344 -3.092 1.00 0.00 75 LYS A C 16
ATOM 22628 O O . LYS A 1 75 ? -14.992 -0.131 -1.967 1.00 0.00 75 LYS A O 16
ATOM 22647 N N . ILE A 1 76 ? -16.666 -0.821 -3.304 1.00 0.00 76 ILE A N 16
ATOM 22648 C CA . ILE A 1 76 ? -17.572 -1.128 -2.202 1.00 0.00 76 ILE A CA 16
ATOM 22649 C C . ILE A 1 76 ? -16.945 -2.122 -1.224 1.00 0.00 76 ILE A C 16
ATOM 22650 O O . ILE A 1 76 ? -16.637 -3.257 -1.585 1.00 0.00 76 ILE A O 16
ATOM 22666 N N . ASN A 1 77 ? -16.762 -1.684 0.019 1.00 0.00 77 ASN A N 16
ATOM 22667 C CA . ASN A 1 77 ? -16.178 -2.528 1.058 1.00 0.00 77 ASN A CA 16
ATOM 22668 C C . ASN A 1 77 ? -14.822 -3.083 0.627 1.00 0.00 77 ASN A C 16
ATOM 22669 O O . ASN A 1 77 ? -14.746 -4.006 -0.184 1.00 0.00 77 ASN A O 16
ATOM 22680 N N . HIS A 1 78 ? -13.755 -2.518 1.182 1.00 0.00 78 HIS A N 16
ATOM 22681 C CA . HIS A 1 78 ? -12.403 -2.961 0.861 1.00 0.00 78 HIS A CA 16
ATOM 22682 C C . HIS A 1 78 ? -11.513 -2.932 2.100 1.00 0.00 78 HIS A C 16
ATOM 22683 O O . HIS A 1 78 ? -10.707 -2.020 2.277 1.00 0.00 78 HIS A O 16
ATOM 22698 N N . THR A 1 79 ? -11.668 -3.938 2.956 1.00 0.00 79 THR A N 16
ATOM 22699 C CA . THR A 1 79 ? -10.878 -4.029 4.178 1.00 0.00 79 THR A CA 16
ATOM 22700 C C . THR A 1 79 ? -11.204 -5.307 4.945 1.00 0.00 79 THR A C 16
ATOM 22701 O O . THR A 1 79 ? -11.249 -5.312 6.175 1.00 0.00 79 THR A O 16
ATOM 22712 N N . THR A 1 80 ? -11.430 -6.391 4.208 1.00 0.00 80 THR A N 16
ATOM 22713 C CA . THR A 1 80 ? -11.753 -7.677 4.817 1.00 0.00 80 THR A CA 16
ATOM 22714 C C . THR A 1 80 ? -10.614 -8.678 4.629 1.00 0.00 80 THR A C 16
ATOM 22715 O O . THR A 1 80 ? -10.548 -9.694 5.321 1.00 0.00 80 THR A O 16
ATOM 22726 N N . LEU A 1 81 ? -9.718 -8.388 3.687 1.00 0.00 81 LEU A N 16
ATOM 22727 C CA . LEU A 1 81 ? -8.584 -9.264 3.410 1.00 0.00 81 LEU A CA 16
ATOM 22728 C C . LEU A 1 81 ? -9.047 -10.596 2.820 1.00 0.00 81 LEU A C 16
ATOM 22729 O O . LEU A 1 81 ? -8.305 -11.579 2.830 1.00 0.00 81 LEU A O 16
ATOM 22745 N N . LYS A 1 82 ? -10.273 -10.623 2.305 1.00 0.00 82 LYS A N 16
ATOM 22746 C CA . LYS A 1 82 ? -10.822 -11.837 1.713 1.00 0.00 82 LYS A CA 16
ATOM 22747 C C . LYS A 1 82 ? -10.277 -12.046 0.305 1.00 0.00 82 LYS A C 16
ATOM 22748 O O . LYS A 1 82 ? -9.703 -13.092 0.001 1.00 0.00 82 LYS A O 16
ATOM 22767 N N . ILE A 1 83 ? -10.455 -11.043 -0.550 1.00 0.00 83 ILE A N 16
ATOM 22768 C CA . ILE A 1 83 ? -9.973 -11.120 -1.924 1.00 0.00 83 ILE A CA 16
ATOM 22769 C C . ILE A 1 83 ? -8.480 -11.422 -1.957 1.00 0.00 83 ILE A C 16
ATOM 22770 O O . ILE A 1 83 ? -7.996 -12.116 -2.852 1.00 0.00 83 ILE A O 16
ATOM 22786 N N . LEU A 1 84 ? -7.758 -10.910 -0.968 1.00 0.00 84 LEU A N 16
ATOM 22787 C CA . LEU A 1 84 ? -6.322 -11.137 -0.880 1.00 0.00 84 LEU A CA 16
ATOM 22788 C C . LEU A 1 84 ? -6.042 -12.594 -0.542 1.00 0.00 84 LEU A C 16
ATOM 22789 O O . LEU A 1 84 ? -5.083 -13.185 -1.038 1.00 0.00 84 LEU A O 16
ATOM 22805 N N . GLU A 1 85 ? -6.894 -13.173 0.296 1.00 0.00 85 GLU A N 16
ATOM 22806 C CA . GLU A 1 85 ? -6.747 -14.566 0.688 1.00 0.00 85 GLU A CA 16
ATOM 22807 C C . GLU A 1 85 ? -7.196 -15.494 -0.442 1.00 0.00 85 GLU A C 16
ATOM 22808 O O . GLU A 1 85 ? -6.921 -16.693 -0.417 1.00 0.00 85 GLU A O 16
ATOM 22820 N N . GLY A 1 86 ? -7.891 -14.930 -1.429 1.00 0.00 86 GLY A N 16
ATOM 22821 C CA . GLY A 1 86 ? -8.365 -15.721 -2.547 1.00 0.00 86 GLY A CA 16
ATOM 22822 C C . GLY A 1 86 ? -7.467 -15.616 -3.766 1.00 0.00 86 GLY A C 16
ATOM 22823 O O . GLY A 1 86 ? -7.375 -16.557 -4.555 1.00 0.00 86 GLY A O 16
ATOM 22827 N N . HIS A 1 87 ? -6.803 -14.473 -3.926 1.00 0.00 87 HIS A N 16
ATOM 22828 C CA . HIS A 1 87 ? -5.913 -14.266 -5.066 1.00 0.00 87 HIS A CA 16
ATOM 22829 C C . HIS A 1 87 ? -4.455 -14.189 -4.618 1.00 0.00 87 HIS A C 16
ATOM 22830 O O . HIS A 1 87 ? -3.552 -14.617 -5.337 1.00 0.00 87 HIS A O 16
ATOM 22845 N N . LEU A 1 88 ? -4.234 -13.640 -3.430 1.00 0.00 88 LEU A N 16
ATOM 22846 C CA . LEU A 1 88 ? -2.887 -13.506 -2.889 1.00 0.00 88 LEU A CA 16
ATOM 22847 C C . LEU A 1 88 ? -2.537 -14.693 -1.997 1.00 0.00 88 LEU A C 16
ATOM 22848 O O . LEU A 1 88 ? -1.342 -15.050 -1.931 1.00 0.00 88 LEU A O 16
ATOM 22865 N N . LEU A 1 1 ? -6.801 18.486 -5.792 1.00 0.00 1 LEU A N 17
ATOM 22866 C CA . LEU A 1 1 ? -7.776 18.646 -4.682 1.00 0.00 1 LEU A CA 17
ATOM 22867 C C . LEU A 1 1 ? -8.775 17.494 -4.657 1.00 0.00 1 LEU A C 17
ATOM 22868 O O . LEU A 1 1 ? -8.805 16.666 -5.568 1.00 0.00 1 LEU A O 17
ATOM 22886 N N . PHE A 1 2 ? -9.594 17.448 -3.611 1.00 0.00 2 PHE A N 17
ATOM 22887 C CA . PHE A 1 2 ? -10.597 16.399 -3.471 1.00 0.00 2 PHE A CA 17
ATOM 22888 C C . PHE A 1 2 ? -9.938 15.022 -3.393 1.00 0.00 2 PHE A C 17
ATOM 22889 O O . PHE A 1 2 ? -9.473 14.489 -4.399 1.00 0.00 2 PHE A O 17
ATOM 22906 N N . ILE A 1 3 ? -9.908 14.457 -2.187 1.00 0.00 3 ILE A N 17
ATOM 22907 C CA . ILE A 1 3 ? -9.314 13.141 -1.959 1.00 0.00 3 ILE A CA 17
ATOM 22908 C C . ILE A 1 3 ? -7.927 13.031 -2.594 1.00 0.00 3 ILE A C 17
ATOM 22909 O O . ILE A 1 3 ? -7.405 14.003 -3.142 1.00 0.00 3 ILE A O 17
ATOM 22925 N N . ALA A 1 4 ? -7.335 11.843 -2.516 1.00 0.00 4 ALA A N 17
ATOM 22926 C CA . ALA A 1 4 ? -6.013 11.610 -3.082 1.00 0.00 4 ALA A CA 17
ATOM 22927 C C . ALA A 1 4 ? -5.866 10.169 -3.560 1.00 0.00 4 ALA A C 17
ATOM 22928 O O . ALA A 1 4 ? -5.309 9.327 -2.858 1.00 0.00 4 ALA A O 17
ATOM 22935 N N . THR A 1 5 ? -6.368 9.894 -4.760 1.00 0.00 5 THR A N 17
ATOM 22936 C CA . THR A 1 5 ? -6.291 8.555 -5.332 1.00 0.00 5 THR A CA 17
ATOM 22937 C C . THR A 1 5 ? -5.176 8.471 -6.370 1.00 0.00 5 THR A C 17
ATOM 22938 O O . THR A 1 5 ? -5.423 8.575 -7.571 1.00 0.00 5 THR A O 17
ATOM 22949 N N . LEU A 1 6 ? -3.948 8.284 -5.898 1.00 0.00 6 LEU A N 17
ATOM 22950 C CA . LEU A 1 6 ? -2.793 8.186 -6.784 1.00 0.00 6 LEU A CA 17
ATOM 22951 C C . LEU A 1 6 ? -2.437 6.727 -7.056 1.00 0.00 6 LEU A C 17
ATOM 22952 O O . LEU A 1 6 ? -2.273 5.935 -6.129 1.00 0.00 6 LEU A O 17
ATOM 22968 N N . LYS A 1 7 ? -2.322 6.382 -8.333 1.00 0.00 7 LYS A N 17
ATOM 22969 C CA . LYS A 1 7 ? -1.986 5.019 -8.731 1.00 0.00 7 LYS A CA 17
ATOM 22970 C C . LYS A 1 7 ? -0.558 4.942 -9.261 1.00 0.00 7 LYS A C 17
ATOM 22971 O O . LYS A 1 7 ? -0.255 5.465 -10.332 1.00 0.00 7 LYS A O 17
ATOM 22990 N N . GLY A 1 8 ? 0.314 4.286 -8.502 1.00 0.00 8 GLY A N 17
ATOM 22991 C CA . GLY A 1 8 ? 1.700 4.152 -8.913 1.00 0.00 8 GLY A CA 17
ATOM 22992 C C . GLY A 1 8 ? 2.045 2.737 -9.331 1.00 0.00 8 GLY A C 17
ATOM 22993 O O . GLY A 1 8 ? 1.271 1.809 -9.101 1.00 0.00 8 GLY A O 17
ATOM 22997 N N . ILE A 1 9 ? 3.211 2.569 -9.948 1.00 0.00 9 ILE A N 17
ATOM 22998 C CA . ILE A 1 9 ? 3.649 1.255 -10.399 1.00 0.00 9 ILE A CA 17
ATOM 22999 C C . ILE A 1 9 ? 5.172 1.179 -10.489 1.00 0.00 9 ILE A C 17
ATOM 23000 O O . ILE A 1 9 ? 5.814 2.056 -11.067 1.00 0.00 9 ILE A O 17
ATOM 23016 N N . PHE A 1 10 ? 5.741 0.123 -9.917 1.00 0.00 10 PHE A N 17
ATOM 23017 C CA . PHE A 1 10 ? 7.187 -0.073 -9.936 1.00 0.00 10 PHE A CA 17
ATOM 23018 C C . PHE A 1 10 ? 7.571 -1.145 -10.951 1.00 0.00 10 PHE A C 17
ATOM 23019 O O . PHE A 1 10 ? 6.901 -2.171 -11.067 1.00 0.00 10 PHE A O 17
ATOM 23036 N N . THR A 1 11 ? 8.652 -0.902 -11.686 1.00 0.00 11 THR A N 17
ATOM 23037 C CA . THR A 1 11 ? 9.120 -1.850 -12.691 1.00 0.00 11 THR A CA 17
ATOM 23038 C C . THR A 1 11 ? 10.408 -2.530 -12.242 1.00 0.00 11 THR A C 17
ATOM 23039 O O . THR A 1 11 ? 11.478 -1.922 -12.254 1.00 0.00 11 THR A O 17
ATOM 23050 N N . LEU A 1 12 ? 10.284 -3.797 -11.846 1.00 0.00 12 LEU A N 17
ATOM 23051 C CA . LEU A 1 12 ? 11.418 -4.593 -11.383 1.00 0.00 12 LEU A CA 17
ATOM 23052 C C . LEU A 1 12 ? 12.240 -3.842 -10.335 1.00 0.00 12 LEU A C 17
ATOM 23053 O O . LEU A 1 12 ? 12.572 -2.671 -10.504 1.00 0.00 12 LEU A O 17
ATOM 23069 N N . LYS A 1 13 ? 12.555 -4.532 -9.242 1.00 0.00 13 LYS A N 17
ATOM 23070 C CA . LYS A 1 13 ? 13.330 -3.947 -8.145 1.00 0.00 13 LYS A CA 17
ATOM 23071 C C . LYS A 1 13 ? 14.446 -3.041 -8.663 1.00 0.00 13 LYS A C 17
ATOM 23072 O O . LYS A 1 13 ? 14.810 -2.058 -8.017 1.00 0.00 13 LYS A O 17
ATOM 23091 N N . ASP A 1 14 ? 14.983 -3.377 -9.831 1.00 0.00 14 ASP A N 17
ATOM 23092 C CA . ASP A 1 14 ? 16.055 -2.594 -10.433 1.00 0.00 14 ASP A CA 17
ATOM 23093 C C . ASP A 1 14 ? 15.648 -1.131 -10.590 1.00 0.00 14 ASP A C 17
ATOM 23094 O O . ASP A 1 14 ? 16.455 -0.231 -10.364 1.00 0.00 14 ASP A O 17
ATOM 23103 N N . LEU A 1 15 ? 14.397 -0.901 -10.986 1.00 0.00 15 LEU A N 17
ATOM 23104 C CA . LEU A 1 15 ? 13.892 0.457 -11.173 1.00 0.00 15 LEU A CA 17
ATOM 23105 C C . LEU A 1 15 ? 13.050 0.903 -9.975 1.00 0.00 15 LEU A C 17
ATOM 23106 O O . LEU A 1 15 ? 11.858 0.602 -9.904 1.00 0.00 15 LEU A O 17
ATOM 23122 N N . PRO A 1 16 ? 13.653 1.628 -9.013 1.00 0.00 16 PRO A N 17
ATOM 23123 C CA . PRO A 1 16 ? 12.948 2.105 -7.826 1.00 0.00 16 PRO A CA 17
ATOM 23124 C C . PRO A 1 16 ? 12.256 3.443 -8.057 1.00 0.00 16 PRO A C 17
ATOM 23125 O O . PRO A 1 16 ? 12.663 4.469 -7.509 1.00 0.00 16 PRO A O 17
ATOM 23136 N N . GLU A 1 17 ? 11.207 3.420 -8.871 1.00 0.00 17 GLU A N 17
ATOM 23137 C CA . GLU A 1 17 ? 10.445 4.624 -9.187 1.00 0.00 17 GLU A CA 17
ATOM 23138 C C . GLU A 1 17 ? 11.300 5.628 -9.958 1.00 0.00 17 GLU A C 17
ATOM 23139 O O . GLU A 1 17 ? 11.028 5.921 -11.122 1.00 0.00 17 GLU A O 17
ATOM 23151 N N . GLU A 1 18 ? 12.326 6.158 -9.302 1.00 0.00 18 GLU A N 17
ATOM 23152 C CA . GLU A 1 18 ? 13.203 7.135 -9.937 1.00 0.00 18 GLU A CA 17
ATOM 23153 C C . GLU A 1 18 ? 14.498 7.357 -9.159 1.00 0.00 18 GLU A C 17
ATOM 23154 O O . GLU A 1 18 ? 15.512 7.751 -9.736 1.00 0.00 18 GLU A O 17
ATOM 23166 N N . PHE A 1 19 ? 14.467 7.117 -7.856 1.00 0.00 19 PHE A N 17
ATOM 23167 C CA . PHE A 1 19 ? 15.652 7.311 -7.026 1.00 0.00 19 PHE A CA 17
ATOM 23168 C C . PHE A 1 19 ? 15.667 6.366 -5.824 1.00 0.00 19 PHE A C 17
ATOM 23169 O O . PHE A 1 19 ? 16.289 5.303 -5.868 1.00 0.00 19 PHE A O 17
ATOM 23186 N N . ARG A 1 20 ? 14.996 6.764 -4.746 1.00 0.00 20 ARG A N 17
ATOM 23187 C CA . ARG A 1 20 ? 14.952 5.957 -3.530 1.00 0.00 20 ARG A CA 17
ATOM 23188 C C . ARG A 1 20 ? 14.077 4.717 -3.707 1.00 0.00 20 ARG A C 17
ATOM 23189 O O . ARG A 1 20 ? 12.933 4.814 -4.151 1.00 0.00 20 ARG A O 17
ATOM 23210 N N . PRO A 1 21 ? 14.604 3.529 -3.357 1.00 0.00 21 PRO A N 17
ATOM 23211 C CA . PRO A 1 21 ? 13.872 2.271 -3.473 1.00 0.00 21 PRO A CA 17
ATOM 23212 C C . PRO A 1 21 ? 13.045 1.970 -2.228 1.00 0.00 21 PRO A C 17
ATOM 23213 O O . PRO A 1 21 ? 13.591 1.782 -1.140 1.00 0.00 21 PRO A O 17
ATOM 23224 N N . PHE A 1 22 ? 11.726 1.925 -2.389 1.00 0.00 22 PHE A N 17
ATOM 23225 C CA . PHE A 1 22 ? 10.833 1.647 -1.269 1.00 0.00 22 PHE A CA 17
ATOM 23226 C C . PHE A 1 22 ? 10.379 0.190 -1.276 1.00 0.00 22 PHE A C 17
ATOM 23227 O O . PHE A 1 22 ? 10.782 -0.597 -0.421 1.00 0.00 22 PHE A O 17
ATOM 23244 N N . VAL A 1 23 ? 9.541 -0.164 -2.245 1.00 0.00 23 VAL A N 17
ATOM 23245 C CA . VAL A 1 23 ? 9.031 -1.529 -2.361 1.00 0.00 23 VAL A CA 17
ATOM 23246 C C . VAL A 1 23 ? 10.162 -2.558 -2.379 1.00 0.00 23 VAL A C 17
ATOM 23247 O O . VAL A 1 23 ? 9.937 -3.740 -2.120 1.00 0.00 23 VAL A O 17
ATOM 23260 N N . ASP A 1 24 ? 11.374 -2.105 -2.694 1.00 0.00 24 ASP A N 17
ATOM 23261 C CA . ASP A 1 24 ? 12.538 -2.986 -2.756 1.00 0.00 24 ASP A CA 17
ATOM 23262 C C . ASP A 1 24 ? 12.595 -3.947 -1.567 1.00 0.00 24 ASP A C 17
ATOM 23263 O O . ASP A 1 24 ? 13.004 -5.098 -1.714 1.00 0.00 24 ASP A O 17
ATOM 23272 N N . TYR A 1 25 ? 12.191 -3.474 -0.390 1.00 0.00 25 TYR A N 17
ATOM 23273 C CA . TYR A 1 25 ? 12.211 -4.311 0.806 1.00 0.00 25 TYR A CA 17
ATOM 23274 C C . TYR A 1 25 ? 11.230 -5.471 0.676 1.00 0.00 25 TYR A C 17
ATOM 23275 O O . TYR A 1 25 ? 11.482 -6.566 1.179 1.00 0.00 25 TYR A O 17
ATOM 23293 N N . LYS A 1 26 ? 10.118 -5.229 -0.007 1.00 0.00 26 LYS A N 17
ATOM 23294 C CA . LYS A 1 26 ? 9.110 -6.262 -0.208 1.00 0.00 26 LYS A CA 17
ATOM 23295 C C . LYS A 1 26 ? 9.615 -7.307 -1.194 1.00 0.00 26 LYS A C 17
ATOM 23296 O O . LYS A 1 26 ? 9.256 -8.482 -1.111 1.00 0.00 26 LYS A O 17
ATOM 23315 N N . ALA A 1 27 ? 10.461 -6.872 -2.122 1.00 0.00 27 ALA A N 17
ATOM 23316 C CA . ALA A 1 27 ? 11.027 -7.770 -3.119 1.00 0.00 27 ALA A CA 17
ATOM 23317 C C . ALA A 1 27 ? 12.074 -8.681 -2.489 1.00 0.00 27 ALA A C 17
ATOM 23318 O O . ALA A 1 27 ? 12.314 -9.790 -2.966 1.00 0.00 27 ALA A O 17
ATOM 23325 N N . GLY A 1 28 ? 12.695 -8.206 -1.412 1.00 0.00 28 GLY A N 17
ATOM 23326 C CA . GLY A 1 28 ? 13.708 -8.992 -0.736 1.00 0.00 28 GLY A CA 17
ATOM 23327 C C . GLY A 1 28 ? 13.418 -9.170 0.743 1.00 0.00 28 GLY A C 17
ATOM 23328 O O . GLY A 1 28 ? 14.334 -9.387 1.537 1.00 0.00 28 GLY A O 17
ATOM 23332 N N . LEU A 1 29 ? 12.145 -9.080 1.117 1.00 0.00 29 LEU A N 17
ATOM 23333 C CA . LEU A 1 29 ? 11.751 -9.236 2.513 1.00 0.00 29 LEU A CA 17
ATOM 23334 C C . LEU A 1 29 ? 12.109 -10.625 3.036 1.00 0.00 29 LEU A C 17
ATOM 23335 O O . LEU A 1 29 ? 12.157 -10.848 4.247 1.00 0.00 29 LEU A O 17
ATOM 23351 N N . GLU A 1 30 ? 12.360 -11.554 2.121 1.00 0.00 30 GLU A N 17
ATOM 23352 C CA . GLU A 1 30 ? 12.714 -12.919 2.495 1.00 0.00 30 GLU A CA 17
ATOM 23353 C C . GLU A 1 30 ? 13.763 -13.491 1.549 1.00 0.00 30 GLU A C 17
ATOM 23354 O O . GLU A 1 30 ? 13.705 -14.661 1.170 1.00 0.00 30 GLU A O 17
ATOM 23366 N N . LYS A 1 31 ? 14.723 -12.655 1.174 1.00 0.00 31 LYS A N 17
ATOM 23367 C CA . LYS A 1 31 ? 15.794 -13.065 0.272 1.00 0.00 31 LYS A CA 17
ATOM 23368 C C . LYS A 1 31 ? 15.226 -13.653 -1.012 1.00 0.00 31 LYS A C 17
ATOM 23369 O O . LYS A 1 31 ? 15.714 -14.663 -1.520 1.00 0.00 31 LYS A O 17
ATOM 23388 N N . LYS A 1 32 ? 14.188 -13.010 -1.527 1.00 0.00 32 LYS A N 17
ATOM 23389 C CA . LYS A 1 32 ? 13.540 -13.461 -2.753 1.00 0.00 32 LYS A CA 17
ATOM 23390 C C . LYS A 1 32 ? 14.341 -13.035 -3.981 1.00 0.00 32 LYS A C 17
ATOM 23391 O O . LYS A 1 32 ? 14.903 -11.941 -4.019 1.00 0.00 32 LYS A O 17
ATOM 23410 N N . LYS A 1 33 ? 14.386 -13.908 -4.983 1.00 0.00 33 LYS A N 17
ATOM 23411 C CA . LYS A 1 33 ? 15.118 -13.624 -6.213 1.00 0.00 33 LYS A CA 17
ATOM 23412 C C . LYS A 1 33 ? 14.167 -13.544 -7.403 1.00 0.00 33 LYS A C 17
ATOM 23413 O O . LYS A 1 33 ? 13.599 -14.552 -7.827 1.00 0.00 33 LYS A O 17
ATOM 23432 N N . LEU A 1 34 ? 13.997 -12.339 -7.939 1.00 0.00 34 LEU A N 17
ATOM 23433 C CA . LEU A 1 34 ? 13.112 -12.128 -9.081 1.00 0.00 34 LEU A CA 17
ATOM 23434 C C . LEU A 1 34 ? 13.885 -11.568 -10.272 1.00 0.00 34 LEU A C 17
ATOM 23435 O O . LEU A 1 34 ? 14.892 -10.881 -10.103 1.00 0.00 34 LEU A O 17
ATOM 23451 N N . SER A 1 35 ? 13.406 -11.868 -11.475 1.00 0.00 35 SER A N 17
ATOM 23452 C CA . SER A 1 35 ? 14.048 -11.394 -12.695 1.00 0.00 35 SER A CA 17
ATOM 23453 C C . SER A 1 35 ? 13.318 -10.176 -13.256 1.00 0.00 35 SER A C 17
ATOM 23454 O O . SER A 1 35 ? 12.460 -9.595 -12.591 1.00 0.00 35 SER A O 17
ATOM 23462 N N . ASP A 1 36 ? 13.664 -9.795 -14.482 1.00 0.00 36 ASP A N 17
ATOM 23463 C CA . ASP A 1 36 ? 13.038 -8.648 -15.128 1.00 0.00 36 ASP A CA 17
ATOM 23464 C C . ASP A 1 36 ? 11.563 -8.922 -15.408 1.00 0.00 36 ASP A C 17
ATOM 23465 O O . ASP A 1 36 ? 11.184 -9.261 -16.529 1.00 0.00 36 ASP A O 17
ATOM 23474 N N . ASP A 1 37 ? 10.735 -8.773 -14.379 1.00 0.00 37 ASP A N 17
ATOM 23475 C CA . ASP A 1 37 ? 9.301 -9.005 -14.510 1.00 0.00 37 ASP A CA 17
ATOM 23476 C C . ASP A 1 37 ? 8.553 -8.536 -13.263 1.00 0.00 37 ASP A C 17
ATOM 23477 O O . ASP A 1 37 ? 7.448 -8.003 -13.356 1.00 0.00 37 ASP A O 17
ATOM 23486 N N . ASP A 1 38 ? 9.163 -8.742 -12.098 1.00 0.00 38 ASP A N 17
ATOM 23487 C CA . ASP A 1 38 ? 8.557 -8.344 -10.830 1.00 0.00 38 ASP A CA 17
ATOM 23488 C C . ASP A 1 38 ? 8.049 -6.906 -10.882 1.00 0.00 38 ASP A C 17
ATOM 23489 O O . ASP A 1 38 ? 8.807 -5.961 -10.660 1.00 0.00 38 ASP A O 17
ATOM 23498 N N . GLU A 1 39 ? 6.762 -6.750 -11.173 1.00 0.00 39 GLU A N 17
ATOM 23499 C CA . GLU A 1 39 ? 6.149 -5.429 -11.249 1.00 0.00 39 GLU A CA 17
ATOM 23500 C C . GLU A 1 39 ? 5.215 -5.201 -10.065 1.00 0.00 39 GLU A C 17
ATOM 23501 O O . GLU A 1 39 ? 4.314 -6.000 -9.812 1.00 0.00 39 GLU A O 17
ATOM 23513 N N . ILE A 1 40 ? 5.437 -4.110 -9.340 1.00 0.00 40 ILE A N 17
ATOM 23514 C CA . ILE A 1 40 ? 4.615 -3.785 -8.179 1.00 0.00 40 ILE A CA 17
ATOM 23515 C C . ILE A 1 40 ? 3.707 -2.593 -8.462 1.00 0.00 40 ILE A C 17
ATOM 23516 O O . ILE A 1 40 ? 3.924 -1.849 -9.419 1.00 0.00 40 ILE A O 17
ATOM 23532 N N . ALA A 1 41 ? 2.690 -2.418 -7.624 1.00 0.00 41 ALA A N 17
ATOM 23533 C CA . ALA A 1 41 ? 1.748 -1.317 -7.783 1.00 0.00 41 ALA A CA 17
ATOM 23534 C C . ALA A 1 41 ? 1.448 -0.655 -6.442 1.00 0.00 41 ALA A C 17
ATOM 23535 O O . ALA A 1 41 ? 0.940 -1.298 -5.522 1.00 0.00 41 ALA A O 17
ATOM 23542 N N . ILE A 1 42 ? 1.765 0.631 -6.336 1.00 0.00 42 ILE A N 17
ATOM 23543 C CA . ILE A 1 42 ? 1.530 1.377 -5.106 1.00 0.00 42 ILE A CA 17
ATOM 23544 C C . ILE A 1 42 ? 0.290 2.258 -5.223 1.00 0.00 42 ILE A C 17
ATOM 23545 O O . ILE A 1 42 ? 0.178 3.070 -6.142 1.00 0.00 42 ILE A O 17
ATOM 23561 N N . ILE A 1 43 ? -0.636 2.095 -4.283 1.00 0.00 43 ILE A N 17
ATOM 23562 C CA . ILE A 1 43 ? -1.867 2.878 -4.277 1.00 0.00 43 ILE A CA 17
ATOM 23563 C C . ILE A 1 43 ? -2.095 3.526 -2.915 1.00 0.00 43 ILE A C 17
ATOM 23564 O O . ILE A 1 43 ? -1.888 2.898 -1.876 1.00 0.00 43 ILE A O 17
ATOM 23580 N N . SER A 1 44 ? -2.521 4.784 -2.927 1.00 0.00 44 SER A N 17
ATOM 23581 C CA . SER A 1 44 ? -2.777 5.515 -1.691 1.00 0.00 44 SER A CA 17
ATOM 23582 C C . SER A 1 44 ? -4.061 6.330 -1.793 1.00 0.00 44 SER A C 17
ATOM 23583 O O . SER A 1 44 ? -4.253 7.089 -2.742 1.00 0.00 44 SER A O 17
ATOM 23591 N N . ILE A 1 45 ? -4.933 6.171 -0.803 1.00 0.00 45 ILE A N 17
ATOM 23592 C CA . ILE A 1 45 ? -6.200 6.891 -0.770 1.00 0.00 45 ILE A CA 17
ATOM 23593 C C . ILE A 1 45 ? -6.586 7.230 0.665 1.00 0.00 45 ILE A C 17
ATOM 23594 O O . ILE A 1 45 ? -7.495 6.626 1.235 1.00 0.00 45 ILE A O 17
ATOM 23610 N N . LYS A 1 46 ? -5.883 8.196 1.248 1.00 0.00 46 LYS A N 17
ATOM 23611 C CA . LYS A 1 46 ? -6.143 8.612 2.621 1.00 0.00 46 LYS A CA 17
ATOM 23612 C C . LYS A 1 46 ? -5.798 7.490 3.597 1.00 0.00 46 LYS A C 17
ATOM 23613 O O . LYS A 1 46 ? -4.722 7.489 4.194 1.00 0.00 46 LYS A O 17
ATOM 23632 N N . GLY A 1 47 ? -6.714 6.533 3.751 1.00 0.00 47 GLY A N 17
ATOM 23633 C CA . GLY A 1 47 ? -6.490 5.411 4.653 1.00 0.00 47 GLY A CA 17
ATOM 23634 C C . GLY A 1 47 ? -5.841 5.825 5.961 1.00 0.00 47 GLY A C 17
ATOM 23635 O O . GLY A 1 47 ? -4.989 5.113 6.492 1.00 0.00 47 GLY A O 17
ATOM 23639 N N . THR A 1 48 ? -6.238 6.985 6.476 1.00 0.00 48 THR A N 17
ATOM 23640 C CA . THR A 1 48 ? -5.683 7.496 7.723 1.00 0.00 48 THR A CA 17
ATOM 23641 C C . THR A 1 48 ? -4.190 7.768 7.572 1.00 0.00 48 THR A C 17
ATOM 23642 O O . THR A 1 48 ? -3.393 7.434 8.450 1.00 0.00 48 THR A O 17
ATOM 23653 N N . GLN A 1 49 ? -3.819 8.375 6.447 1.00 0.00 49 GLN A N 17
ATOM 23654 C CA . GLN A 1 49 ? -2.423 8.694 6.169 1.00 0.00 49 GLN A CA 17
ATOM 23655 C C . GLN A 1 49 ? -1.612 7.422 5.935 1.00 0.00 49 GLN A C 17
ATOM 23656 O O . GLN A 1 49 ? -0.729 7.081 6.723 1.00 0.00 49 GLN A O 17
ATOM 23670 N N . SER A 1 50 ? -1.917 6.722 4.846 1.00 0.00 50 SER A N 17
ATOM 23671 C CA . SER A 1 50 ? -1.215 5.489 4.510 1.00 0.00 50 SER A CA 17
ATOM 23672 C C . SER A 1 50 ? -1.405 5.139 3.039 1.00 0.00 50 SER A C 17
ATOM 23673 O O . SER A 1 50 ? -1.996 5.905 2.278 1.00 0.00 50 SER A O 17
ATOM 23681 N N . ASN A 1 51 ? -0.902 3.974 2.644 1.00 0.00 51 ASN A N 17
ATOM 23682 C CA . ASN A 1 51 ? -1.018 3.519 1.264 1.00 0.00 51 ASN A CA 17
ATOM 23683 C C . ASN A 1 51 ? -0.974 1.997 1.190 1.00 0.00 51 ASN A C 17
ATOM 23684 O O . ASN A 1 51 ? -0.266 1.348 1.960 1.00 0.00 51 ASN A O 17
ATOM 23695 N N . HIS A 1 52 ? -1.738 1.433 0.261 1.00 0.00 52 HIS A N 17
ATOM 23696 C CA . HIS A 1 52 ? -1.788 -0.013 0.088 1.00 0.00 52 HIS A CA 17
ATOM 23697 C C . HIS A 1 52 ? -0.743 -0.475 -0.921 1.00 0.00 52 HIS A C 17
ATOM 23698 O O . HIS A 1 52 ? -0.258 0.312 -1.734 1.00 0.00 52 HIS A O 17
ATOM 23713 N N . VAL A 1 53 ? -0.403 -1.758 -0.865 1.00 0.00 53 VAL A N 17
ATOM 23714 C CA . VAL A 1 53 ? 0.583 -2.327 -1.775 1.00 0.00 53 VAL A CA 17
ATOM 23715 C C . VAL A 1 53 ? 0.131 -3.689 -2.286 1.00 0.00 53 VAL A C 17
ATOM 23716 O O . VAL A 1 53 ? -0.450 -4.481 -1.544 1.00 0.00 53 VAL A O 17
ATOM 23729 N N . LEU A 1 54 ? 0.400 -3.954 -3.560 1.00 0.00 54 LEU A N 17
ATOM 23730 C CA . LEU A 1 54 ? 0.020 -5.220 -4.174 1.00 0.00 54 LEU A CA 17
ATOM 23731 C C . LEU A 1 54 ? 1.141 -5.751 -5.060 1.00 0.00 54 LEU A C 17
ATOM 23732 O O . LEU A 1 54 ? 1.686 -5.025 -5.892 1.00 0.00 54 LEU A O 17
ATOM 23748 N N . PHE A 1 55 ? 1.483 -7.022 -4.875 1.00 0.00 55 PHE A N 17
ATOM 23749 C CA . PHE A 1 55 ? 2.540 -7.651 -5.657 1.00 0.00 55 PHE A CA 17
ATOM 23750 C C . PHE A 1 55 ? 1.966 -8.346 -6.888 1.00 0.00 55 PHE A C 17
ATOM 23751 O O . PHE A 1 55 ? 1.248 -9.340 -6.774 1.00 0.00 55 PHE A O 17
ATOM 23768 N N . LEU A 1 56 ? 2.285 -7.817 -8.065 1.00 0.00 56 LEU A N 17
ATOM 23769 C CA . LEU A 1 56 ? 1.799 -8.386 -9.316 1.00 0.00 56 LEU A CA 17
ATOM 23770 C C . LEU A 1 56 ? 2.783 -9.418 -9.861 1.00 0.00 56 LEU A C 17
ATOM 23771 O O . LEU A 1 56 ? 3.650 -9.096 -10.674 1.00 0.00 56 LEU A O 17
ATOM 23787 N N . SER A 1 57 ? 2.644 -10.658 -9.403 1.00 0.00 57 SER A N 17
ATOM 23788 C CA . SER A 1 57 ? 3.523 -11.737 -9.840 1.00 0.00 57 SER A CA 17
ATOM 23789 C C . SER A 1 57 ? 3.165 -12.196 -11.251 1.00 0.00 57 SER A C 17
ATOM 23790 O O . SER A 1 57 ? 4.026 -12.647 -12.004 1.00 0.00 57 SER A O 17
ATOM 23798 N N . SER A 1 58 ? 1.888 -12.077 -11.601 1.00 0.00 58 SER A N 17
ATOM 23799 C CA . SER A 1 58 ? 1.419 -12.481 -12.921 1.00 0.00 58 SER A CA 17
ATOM 23800 C C . SER A 1 58 ? 0.260 -11.602 -13.380 1.00 0.00 58 SER A C 17
ATOM 23801 O O . SER A 1 58 ? -0.899 -11.871 -13.063 1.00 0.00 58 SER A O 17
ATOM 23809 N N . TYR A 1 59 ? 0.582 -10.551 -14.127 1.00 0.00 59 TYR A N 17
ATOM 23810 C CA . TYR A 1 59 ? -0.432 -9.632 -14.630 1.00 0.00 59 TYR A CA 17
ATOM 23811 C C . TYR A 1 59 ? -0.681 -9.853 -16.118 1.00 0.00 59 TYR A C 17
ATOM 23812 O O . TYR A 1 59 ? -0.008 -9.265 -16.964 1.00 0.00 59 TYR A O 17
ATOM 23830 N N . ASN A 1 60 ? -1.653 -10.704 -16.430 1.00 0.00 60 ASN A N 17
ATOM 23831 C CA . ASN A 1 60 ? -1.991 -11.001 -17.817 1.00 0.00 60 ASN A CA 17
ATOM 23832 C C . ASN A 1 60 ? -3.463 -10.708 -18.090 1.00 0.00 60 ASN A C 17
ATOM 23833 O O . ASN A 1 60 ? -4.188 -10.246 -17.209 1.00 0.00 60 ASN A O 17
ATOM 23844 N N . SER A 1 61 ? -3.898 -10.979 -19.316 1.00 0.00 61 SER A N 17
ATOM 23845 C CA . SER A 1 61 ? -5.283 -10.744 -19.707 1.00 0.00 61 SER A CA 17
ATOM 23846 C C . SER A 1 61 ? -5.644 -9.268 -19.572 1.00 0.00 61 SER A C 17
ATOM 23847 O O . SER A 1 61 ? -4.809 -8.447 -19.192 1.00 0.00 61 SER A O 17
ATOM 23855 N N . VAL A 1 62 ? -6.892 -8.939 -19.885 1.00 0.00 62 VAL A N 17
ATOM 23856 C CA . VAL A 1 62 ? -7.364 -7.562 -19.800 1.00 0.00 62 VAL A CA 17
ATOM 23857 C C . VAL A 1 62 ? -8.834 -7.507 -19.395 1.00 0.00 62 VAL A C 17
ATOM 23858 O O . VAL A 1 62 ? -9.477 -8.541 -19.213 1.00 0.00 62 VAL A O 17
ATOM 23871 N N . ASP A 1 63 ? -9.360 -6.292 -19.261 1.00 0.00 63 ASP A N 17
ATOM 23872 C CA . ASP A 1 63 ? -10.758 -6.092 -18.882 1.00 0.00 63 ASP A CA 17
ATOM 23873 C C . ASP A 1 63 ? -10.982 -6.377 -17.398 1.00 0.00 63 ASP A C 17
ATOM 23874 O O . ASP A 1 63 ? -11.459 -5.516 -16.658 1.00 0.00 63 ASP A O 17
ATOM 23883 N N . GLU A 1 64 ? -10.639 -7.588 -16.967 1.00 0.00 64 GLU A N 17
ATOM 23884 C CA . GLU A 1 64 ? -10.810 -7.979 -15.573 1.00 0.00 64 GLU A CA 17
ATOM 23885 C C . GLU A 1 64 ? -9.667 -7.451 -14.715 1.00 0.00 64 GLU A C 17
ATOM 23886 O O . GLU A 1 64 ? -9.879 -6.998 -13.590 1.00 0.00 64 GLU A O 17
ATOM 23898 N N . ILE A 1 65 ? -8.455 -7.513 -15.252 1.00 0.00 65 ILE A N 17
ATOM 23899 C CA . ILE A 1 65 ? -7.279 -7.041 -14.535 1.00 0.00 65 ILE A CA 17
ATOM 23900 C C . ILE A 1 65 ? -7.389 -5.553 -14.220 1.00 0.00 65 ILE A C 17
ATOM 23901 O O . ILE A 1 65 ? -6.887 -5.086 -13.198 1.00 0.00 65 ILE A O 17
ATOM 23917 N N . ARG A 1 66 ? -8.052 -4.815 -15.104 1.00 0.00 66 ARG A N 17
ATOM 23918 C CA . ARG A 1 66 ? -8.232 -3.379 -14.920 1.00 0.00 66 ARG A CA 17
ATOM 23919 C C . ARG A 1 66 ? -9.297 -3.092 -13.866 1.00 0.00 66 ARG A C 17
ATOM 23920 O O . ARG A 1 66 ? -9.120 -2.225 -13.011 1.00 0.00 66 ARG A O 17
ATOM 23941 N N . LYS A 1 67 ? -10.402 -3.826 -13.934 1.00 0.00 67 LYS A N 17
ATOM 23942 C CA . LYS A 1 67 ? -11.495 -3.650 -12.985 1.00 0.00 67 LYS A CA 17
ATOM 23943 C C . LYS A 1 67 ? -11.137 -4.241 -11.626 1.00 0.00 67 LYS A C 17
ATOM 23944 O O . LYS A 1 67 ? -11.492 -3.688 -10.584 1.00 0.00 67 LYS A O 17
ATOM 23963 N N . GLU A 1 68 ? -10.430 -5.365 -11.642 1.00 0.00 68 GLU A N 17
ATOM 23964 C CA . GLU A 1 68 ? -10.021 -6.029 -10.411 1.00 0.00 68 GLU A CA 17
ATOM 23965 C C . GLU A 1 68 ? -9.136 -5.115 -9.571 1.00 0.00 68 GLU A C 17
ATOM 23966 O O . GLU A 1 68 ? -9.267 -5.059 -8.348 1.00 0.00 68 GLU A O 17
ATOM 23978 N N . LEU A 1 69 ? -8.236 -4.398 -10.236 1.00 0.00 69 LEU A N 17
ATOM 23979 C CA . LEU A 1 69 ? -7.329 -3.485 -9.552 1.00 0.00 69 LEU A CA 17
ATOM 23980 C C . LEU A 1 69 ? -8.078 -2.255 -9.050 1.00 0.00 69 LEU A C 17
ATOM 23981 O O . LEU A 1 69 ? -7.883 -1.816 -7.916 1.00 0.00 69 LEU A O 17
ATOM 23997 N N . GLU A 1 70 ? -8.939 -1.707 -9.900 1.00 0.00 70 GLU A N 17
ATOM 23998 C CA . GLU A 1 70 ? -9.720 -0.528 -9.544 1.00 0.00 70 GLU A CA 17
ATOM 23999 C C . GLU A 1 70 ? -10.518 -0.774 -8.268 1.00 0.00 70 GLU A C 17
ATOM 24000 O O . GLU A 1 70 ? -10.654 0.116 -7.427 1.00 0.00 70 GLU A O 17
ATOM 24012 N N . GLU A 1 71 ? -11.039 -1.989 -8.127 1.00 0.00 71 GLU A N 17
ATOM 24013 C CA . GLU A 1 71 ? -11.818 -2.355 -6.952 1.00 0.00 71 GLU A CA 17
ATOM 24014 C C . GLU A 1 71 ? -10.932 -2.407 -5.711 1.00 0.00 71 GLU A C 17
ATOM 24015 O O . GLU A 1 71 ? -11.308 -1.924 -4.645 1.00 0.00 71 GLU A O 17
ATOM 24027 N N . ALA A 1 72 ? -9.747 -2.990 -5.860 1.00 0.00 72 ALA A N 17
ATOM 24028 C CA . ALA A 1 72 ? -8.808 -3.097 -4.750 1.00 0.00 72 ALA A CA 17
ATOM 24029 C C . ALA A 1 72 ? -7.959 -1.834 -4.616 1.00 0.00 72 ALA A C 17
ATOM 24030 O O . ALA A 1 72 ? -6.990 -1.808 -3.856 1.00 0.00 72 ALA A O 17
ATOM 24037 N N . GLY A 1 73 ? -8.325 -0.788 -5.354 1.00 0.00 73 GLY A N 17
ATOM 24038 C CA . GLY A 1 73 ? -7.582 0.455 -5.296 1.00 0.00 73 GLY A CA 17
ATOM 24039 C C . GLY A 1 73 ? -8.219 1.476 -4.373 1.00 0.00 73 GLY A C 17
ATOM 24040 O O . GLY A 1 73 ? -7.591 1.932 -3.417 1.00 0.00 73 GLY A O 17
ATOM 24044 N N . ALA A 1 74 ? -9.466 1.847 -4.660 1.00 0.00 74 ALA A N 17
ATOM 24045 C CA . ALA A 1 74 ? -10.172 2.831 -3.846 1.00 0.00 74 ALA A CA 17
ATOM 24046 C C . ALA A 1 74 ? -11.523 2.316 -3.352 1.00 0.00 74 ALA A C 17
ATOM 24047 O O . ALA A 1 74 ? -12.220 3.007 -2.610 1.00 0.00 74 ALA A O 17
ATOM 24054 N N . LYS A 1 75 ? -11.897 1.104 -3.759 1.00 0.00 75 LYS A N 17
ATOM 24055 C CA . LYS A 1 75 ? -13.169 0.527 -3.339 1.00 0.00 75 LYS A CA 17
ATOM 24056 C C . LYS A 1 75 ? -13.074 -0.001 -1.908 1.00 0.00 75 LYS A C 17
ATOM 24057 O O . LYS A 1 75 ? -12.223 0.439 -1.136 1.00 0.00 75 LYS A O 17
ATOM 24076 N N . ILE A 1 76 ? -13.952 -0.942 -1.555 1.00 0.00 76 ILE A N 17
ATOM 24077 C CA . ILE A 1 76 ? -13.961 -1.522 -0.214 1.00 0.00 76 ILE A CA 17
ATOM 24078 C C . ILE A 1 76 ? -12.547 -1.860 0.256 1.00 0.00 76 ILE A C 17
ATOM 24079 O O . ILE A 1 76 ? -11.631 -2.001 -0.554 1.00 0.00 76 ILE A O 17
ATOM 24095 N N . ASN A 1 77 ? -12.375 -1.981 1.569 1.00 0.00 77 ASN A N 17
ATOM 24096 C CA . ASN A 1 77 ? -11.072 -2.295 2.144 1.00 0.00 77 ASN A CA 17
ATOM 24097 C C . ASN A 1 77 ? -10.757 -3.785 2.023 1.00 0.00 77 ASN A C 17
ATOM 24098 O O . ASN A 1 77 ? -10.491 -4.457 3.020 1.00 0.00 77 ASN A O 17
ATOM 24109 N N . HIS A 1 78 ? -10.783 -4.293 0.792 1.00 0.00 78 HIS A N 17
ATOM 24110 C CA . HIS A 1 78 ? -10.496 -5.702 0.529 1.00 0.00 78 HIS A CA 17
ATOM 24111 C C . HIS A 1 78 ? -11.213 -6.614 1.520 1.00 0.00 78 HIS A C 17
ATOM 24112 O O . HIS A 1 78 ? -10.727 -7.701 1.837 1.00 0.00 78 HIS A O 17
ATOM 24127 N N . THR A 1 79 ? -12.368 -6.165 2.009 1.00 0.00 79 THR A N 17
ATOM 24128 C CA . THR A 1 79 ? -13.157 -6.939 2.967 1.00 0.00 79 THR A CA 17
ATOM 24129 C C . THR A 1 79 ? -12.266 -7.517 4.072 1.00 0.00 79 THR A C 17
ATOM 24130 O O . THR A 1 79 ? -11.118 -7.103 4.230 1.00 0.00 79 THR A O 17
ATOM 24141 N N . THR A 1 80 ? -12.801 -8.465 4.835 1.00 0.00 80 THR A N 17
ATOM 24142 C CA . THR A 1 80 ? -12.052 -9.086 5.923 1.00 0.00 80 THR A CA 17
ATOM 24143 C C . THR A 1 80 ? -10.922 -9.969 5.390 1.00 0.00 80 THR A C 17
ATOM 24144 O O . THR A 1 80 ? -10.910 -11.180 5.612 1.00 0.00 80 THR A O 17
ATOM 24155 N N . LEU A 1 81 ? -9.970 -9.351 4.694 1.00 0.00 81 LEU A N 17
ATOM 24156 C CA . LEU A 1 81 ? -8.825 -10.069 4.133 1.00 0.00 81 LEU A CA 17
ATOM 24157 C C . LEU A 1 81 ? -9.245 -11.372 3.454 1.00 0.00 81 LEU A C 17
ATOM 24158 O O . LEU A 1 81 ? -8.465 -12.321 3.379 1.00 0.00 81 LEU A O 17
ATOM 24174 N N . LYS A 1 82 ? -10.477 -11.412 2.958 1.00 0.00 82 LYS A N 17
ATOM 24175 C CA . LYS A 1 82 ? -10.987 -12.600 2.285 1.00 0.00 82 LYS A CA 17
ATOM 24176 C C . LYS A 1 82 ? -10.465 -12.679 0.857 1.00 0.00 82 LYS A C 17
ATOM 24177 O O . LYS A 1 82 ? -10.079 -13.749 0.384 1.00 0.00 82 LYS A O 17
ATOM 24196 N N . ILE A 1 83 ? -10.448 -11.539 0.172 1.00 0.00 83 ILE A N 17
ATOM 24197 C CA . ILE A 1 83 ? -9.963 -11.486 -1.201 1.00 0.00 83 ILE A CA 17
ATOM 24198 C C . ILE A 1 83 ? -8.527 -11.984 -1.284 1.00 0.00 83 ILE A C 17
ATOM 24199 O O . ILE A 1 83 ? -8.166 -12.719 -2.203 1.00 0.00 83 ILE A O 17
ATOM 24215 N N . LEU A 1 84 ? -7.715 -11.590 -0.311 1.00 0.00 84 LEU A N 17
ATOM 24216 C CA . LEU A 1 84 ? -6.322 -12.010 -0.270 1.00 0.00 84 LEU A CA 17
ATOM 24217 C C . LEU A 1 84 ? -6.236 -13.520 -0.104 1.00 0.00 84 LEU A C 17
ATOM 24218 O O . LEU A 1 84 ? -5.445 -14.185 -0.773 1.00 0.00 84 LEU A O 17
ATOM 24234 N N . GLU A 1 85 ? -7.067 -14.058 0.783 1.00 0.00 85 GLU A N 17
ATOM 24235 C CA . GLU A 1 85 ? -7.093 -15.493 1.022 1.00 0.00 85 GLU A CA 17
ATOM 24236 C C . GLU A 1 85 ? -7.606 -16.232 -0.213 1.00 0.00 85 GLU A C 17
ATOM 24237 O O . GLU A 1 85 ? -7.378 -17.431 -0.368 1.00 0.00 85 GLU A O 17
ATOM 24249 N N . GLY A 1 86 ? -8.301 -15.506 -1.089 1.00 0.00 86 GLY A N 17
ATOM 24250 C CA . GLY A 1 86 ? -8.831 -16.111 -2.294 1.00 0.00 86 GLY A CA 17
ATOM 24251 C C . GLY A 1 86 ? -7.810 -16.176 -3.414 1.00 0.00 86 GLY A C 17
ATOM 24252 O O . GLY A 1 86 ? -7.828 -17.106 -4.220 1.00 0.00 86 GLY A O 17
ATOM 24256 N N . HIS A 1 87 ? -6.920 -15.188 -3.470 1.00 0.00 87 HIS A N 17
ATOM 24257 C CA . HIS A 1 87 ? -5.896 -15.152 -4.510 1.00 0.00 87 HIS A CA 17
ATOM 24258 C C . HIS A 1 87 ? -4.870 -14.054 -4.241 1.00 0.00 87 HIS A C 17
ATOM 24259 O O . HIS A 1 87 ? -4.798 -13.065 -4.970 1.00 0.00 87 HIS A O 17
ATOM 24274 N N . LEU A 1 88 ? -4.075 -14.236 -3.192 1.00 0.00 88 LEU A N 17
ATOM 24275 C CA . LEU A 1 88 ? -3.051 -13.262 -2.835 1.00 0.00 88 LEU A CA 17
ATOM 24276 C C . LEU A 1 88 ? -2.126 -13.813 -1.755 1.00 0.00 88 LEU A C 17
ATOM 24277 O O . LEU A 1 88 ? -2.471 -13.685 -0.561 1.00 0.00 88 LEU A O 17
ATOM 24294 N N . LEU A 1 1 ? -12.047 18.984 -7.412 1.00 0.00 1 LEU A N 18
ATOM 24295 C CA . LEU A 1 1 ? -10.938 19.612 -6.648 1.00 0.00 1 LEU A CA 18
ATOM 24296 C C . LEU A 1 1 ? -10.855 19.047 -5.233 1.00 0.00 1 LEU A C 18
ATOM 24297 O O . LEU A 1 1 ? -10.834 19.794 -4.255 1.00 0.00 1 LEU A O 18
ATOM 24315 N N . PHE A 1 2 ? -10.806 17.723 -5.133 1.00 0.00 2 PHE A N 18
ATOM 24316 C CA . PHE A 1 2 ? -10.725 17.056 -3.839 1.00 0.00 2 PHE A CA 18
ATOM 24317 C C . PHE A 1 2 ? -10.398 15.575 -4.012 1.00 0.00 2 PHE A C 18
ATOM 24318 O O . PHE A 1 2 ? -10.754 14.965 -5.018 1.00 0.00 2 PHE A O 18
ATOM 24335 N N . ILE A 1 3 ? -9.714 15.006 -3.024 1.00 0.00 3 ILE A N 18
ATOM 24336 C CA . ILE A 1 3 ? -9.334 13.599 -3.069 1.00 0.00 3 ILE A CA 18
ATOM 24337 C C . ILE A 1 3 ? -8.405 13.325 -4.250 1.00 0.00 3 ILE A C 18
ATOM 24338 O O . ILE A 1 3 ? -8.815 13.410 -5.408 1.00 0.00 3 ILE A O 18
ATOM 24354 N N . ALA A 1 4 ? -7.155 12.994 -3.946 1.00 0.00 4 ALA A N 18
ATOM 24355 C CA . ALA A 1 4 ? -6.167 12.705 -4.978 1.00 0.00 4 ALA A CA 18
ATOM 24356 C C . ALA A 1 4 ? -5.520 11.344 -4.750 1.00 0.00 4 ALA A C 18
ATOM 24357 O O . ALA A 1 4 ? -4.587 11.214 -3.958 1.00 0.00 4 ALA A O 18
ATOM 24364 N N . THR A 1 5 ? -6.023 10.332 -5.448 1.00 0.00 5 THR A N 18
ATOM 24365 C CA . THR A 1 5 ? -5.495 8.980 -5.320 1.00 0.00 5 THR A CA 18
ATOM 24366 C C . THR A 1 5 ? -4.101 8.882 -5.929 1.00 0.00 5 THR A C 18
ATOM 24367 O O . THR A 1 5 ? -3.806 9.525 -6.937 1.00 0.00 5 THR A O 18
ATOM 24378 N N . LEU A 1 6 ? -3.245 8.075 -5.311 1.00 0.00 6 LEU A N 18
ATOM 24379 C CA . LEU A 1 6 ? -1.881 7.894 -5.793 1.00 0.00 6 LEU A CA 18
ATOM 24380 C C . LEU A 1 6 ? -1.720 6.541 -6.477 1.00 0.00 6 LEU A C 18
ATOM 24381 O O . LEU A 1 6 ? -2.261 5.535 -6.018 1.00 0.00 6 LEU A O 18
ATOM 24397 N N . LYS A 1 7 ? -0.973 6.523 -7.576 1.00 0.00 7 LYS A N 18
ATOM 24398 C CA . LYS A 1 7 ? -0.741 5.292 -8.323 1.00 0.00 7 LYS A CA 18
ATOM 24399 C C . LYS A 1 7 ? 0.630 5.309 -8.991 1.00 0.00 7 LYS A C 18
ATOM 24400 O O . LYS A 1 7 ? 1.041 6.320 -9.560 1.00 0.00 7 LYS A O 18
ATOM 24419 N N . GLY A 1 8 ? 1.332 4.184 -8.917 1.00 0.00 8 GLY A N 18
ATOM 24420 C CA . GLY A 1 8 ? 2.649 4.092 -9.519 1.00 0.00 8 GLY A CA 18
ATOM 24421 C C . GLY A 1 8 ? 3.028 2.669 -9.874 1.00 0.00 8 GLY A C 18
ATOM 24422 O O . GLY A 1 8 ? 2.805 1.745 -9.090 1.00 0.00 8 GLY A O 18
ATOM 24426 N N . ILE A 1 9 ? 3.604 2.490 -11.058 1.00 0.00 9 ILE A N 18
ATOM 24427 C CA . ILE A 1 9 ? 4.017 1.170 -11.518 1.00 0.00 9 ILE A CA 18
ATOM 24428 C C . ILE A 1 9 ? 5.435 0.848 -11.057 1.00 0.00 9 ILE A C 18
ATOM 24429 O O . ILE A 1 9 ? 6.409 1.374 -11.596 1.00 0.00 9 ILE A O 18
ATOM 24445 N N . PHE A 1 10 ? 5.541 -0.018 -10.055 1.00 0.00 10 PHE A N 18
ATOM 24446 C CA . PHE A 1 10 ? 6.838 -0.412 -9.515 1.00 0.00 10 PHE A CA 18
ATOM 24447 C C . PHE A 1 10 ? 7.268 -1.768 -10.073 1.00 0.00 10 PHE A C 18
ATOM 24448 O O . PHE A 1 10 ? 6.461 -2.692 -10.171 1.00 0.00 10 PHE A O 18
ATOM 24465 N N . THR A 1 11 ? 8.544 -1.881 -10.436 1.00 0.00 11 THR A N 18
ATOM 24466 C CA . THR A 1 11 ? 9.077 -3.127 -10.984 1.00 0.00 11 THR A CA 18
ATOM 24467 C C . THR A 1 11 ? 9.902 -3.873 -9.938 1.00 0.00 11 THR A C 18
ATOM 24468 O O . THR A 1 11 ? 10.941 -3.385 -9.502 1.00 0.00 11 THR A O 18
ATOM 24479 N N . LEU A 1 12 ? 9.416 -5.055 -9.545 1.00 0.00 12 LEU A N 18
ATOM 24480 C CA . LEU A 1 12 ? 10.071 -5.912 -8.540 1.00 0.00 12 LEU A CA 18
ATOM 24481 C C . LEU A 1 12 ? 11.399 -5.348 -8.025 1.00 0.00 12 LEU A C 18
ATOM 24482 O O . LEU A 1 12 ? 11.464 -4.792 -6.929 1.00 0.00 12 LEU A O 18
ATOM 24498 N N . LYS A 1 13 ? 12.457 -5.513 -8.813 1.00 0.00 13 LYS A N 18
ATOM 24499 C CA . LYS A 1 13 ? 13.780 -5.038 -8.426 1.00 0.00 13 LYS A CA 18
ATOM 24500 C C . LYS A 1 13 ? 13.869 -3.518 -8.504 1.00 0.00 13 LYS A C 18
ATOM 24501 O O . LYS A 1 13 ? 14.406 -2.872 -7.603 1.00 0.00 13 LYS A O 18
ATOM 24520 N N . ASP A 1 14 ? 13.339 -2.950 -9.580 1.00 0.00 14 ASP A N 18
ATOM 24521 C CA . ASP A 1 14 ? 13.357 -1.505 -9.769 1.00 0.00 14 ASP A CA 18
ATOM 24522 C C . ASP A 1 14 ? 12.094 -0.857 -9.202 1.00 0.00 14 ASP A C 18
ATOM 24523 O O . ASP A 1 14 ? 11.555 0.084 -9.785 1.00 0.00 14 ASP A O 18
ATOM 24532 N N . LEU A 1 15 ? 11.626 -1.364 -8.060 1.00 0.00 15 LEU A N 18
ATOM 24533 C CA . LEU A 1 15 ? 10.427 -0.829 -7.415 1.00 0.00 15 LEU A CA 18
ATOM 24534 C C . LEU A 1 15 ? 10.478 0.699 -7.347 1.00 0.00 15 LEU A C 18
ATOM 24535 O O . LEU A 1 15 ? 9.642 1.382 -7.935 1.00 0.00 15 LEU A O 18
ATOM 24551 N N . PRO A 1 16 ? 11.469 1.256 -6.627 1.00 0.00 16 PRO A N 18
ATOM 24552 C CA . PRO A 1 16 ? 11.623 2.708 -6.478 1.00 0.00 16 PRO A CA 18
ATOM 24553 C C . PRO A 1 16 ? 12.248 3.372 -7.697 1.00 0.00 16 PRO A C 18
ATOM 24554 O O . PRO A 1 16 ? 13.205 4.143 -7.576 1.00 0.00 16 PRO A O 18
ATOM 24565 N N . GLU A 1 17 ? 11.691 3.078 -8.867 1.00 0.00 17 GLU A N 18
ATOM 24566 C CA . GLU A 1 17 ? 12.175 3.642 -10.127 1.00 0.00 17 GLU A CA 18
ATOM 24567 C C . GLU A 1 17 ? 12.544 5.114 -9.968 1.00 0.00 17 GLU A C 18
ATOM 24568 O O . GLU A 1 17 ? 13.453 5.612 -10.631 1.00 0.00 17 GLU A O 18
ATOM 24580 N N . GLU A 1 18 ? 11.835 5.798 -9.078 1.00 0.00 18 GLU A N 18
ATOM 24581 C CA . GLU A 1 18 ? 12.091 7.206 -8.823 1.00 0.00 18 GLU A CA 18
ATOM 24582 C C . GLU A 1 18 ? 13.465 7.402 -8.205 1.00 0.00 18 GLU A C 18
ATOM 24583 O O . GLU A 1 18 ? 14.372 7.951 -8.833 1.00 0.00 18 GLU A O 18
ATOM 24595 N N . PHE A 1 19 ? 13.610 6.946 -6.973 1.00 0.00 19 PHE A N 18
ATOM 24596 C CA . PHE A 1 19 ? 14.878 7.062 -6.254 1.00 0.00 19 PHE A CA 18
ATOM 24597 C C . PHE A 1 19 ? 14.858 6.267 -4.945 1.00 0.00 19 PHE A C 18
ATOM 24598 O O . PHE A 1 19 ? 15.331 5.132 -4.891 1.00 0.00 19 PHE A O 18
ATOM 24615 N N . ARG A 1 20 ? 14.324 6.881 -3.887 1.00 0.00 20 ARG A N 18
ATOM 24616 C CA . ARG A 1 20 ? 14.258 6.247 -2.572 1.00 0.00 20 ARG A CA 18
ATOM 24617 C C . ARG A 1 20 ? 13.579 4.876 -2.635 1.00 0.00 20 ARG A C 18
ATOM 24618 O O . ARG A 1 20 ? 12.495 4.738 -3.201 1.00 0.00 20 ARG A O 18
ATOM 24639 N N . PRO A 1 21 ? 14.211 3.839 -2.047 1.00 0.00 21 PRO A N 18
ATOM 24640 C CA . PRO A 1 21 ? 13.677 2.485 -2.028 1.00 0.00 21 PRO A CA 18
ATOM 24641 C C . PRO A 1 21 ? 12.858 2.193 -0.773 1.00 0.00 21 PRO A C 18
ATOM 24642 O O . PRO A 1 21 ? 13.405 2.069 0.322 1.00 0.00 21 PRO A O 18
ATOM 24653 N N . PHE A 1 22 ? 11.543 2.081 -0.940 1.00 0.00 22 PHE A N 18
ATOM 24654 C CA . PHE A 1 22 ? 10.651 1.802 0.180 1.00 0.00 22 PHE A CA 18
ATOM 24655 C C . PHE A 1 22 ? 10.255 0.325 0.219 1.00 0.00 22 PHE A C 18
ATOM 24656 O O . PHE A 1 22 ? 10.833 -0.463 0.967 1.00 0.00 22 PHE A O 18
ATOM 24673 N N . VAL A 1 23 ? 9.262 -0.042 -0.588 1.00 0.00 23 VAL A N 18
ATOM 24674 C CA . VAL A 1 23 ? 8.783 -1.420 -0.643 1.00 0.00 23 VAL A CA 18
ATOM 24675 C C . VAL A 1 23 ? 9.787 -2.336 -1.338 1.00 0.00 23 VAL A C 18
ATOM 24676 O O . VAL A 1 23 ? 9.624 -3.557 -1.334 1.00 0.00 23 VAL A O 18
ATOM 24689 N N . ASP A 1 24 ? 10.836 -1.756 -1.918 1.00 0.00 24 ASP A N 18
ATOM 24690 C CA . ASP A 1 24 ? 11.856 -2.552 -2.590 1.00 0.00 24 ASP A CA 18
ATOM 24691 C C . ASP A 1 24 ? 12.343 -3.664 -1.666 1.00 0.00 24 ASP A C 18
ATOM 24692 O O . ASP A 1 24 ? 12.764 -4.727 -2.123 1.00 0.00 24 ASP A O 18
ATOM 24701 N N . TYR A 1 25 ? 12.266 -3.411 -0.361 1.00 0.00 25 TYR A N 18
ATOM 24702 C CA . TYR A 1 25 ? 12.681 -4.390 0.632 1.00 0.00 25 TYR A CA 18
ATOM 24703 C C . TYR A 1 25 ? 11.959 -5.712 0.395 1.00 0.00 25 TYR A C 18
ATOM 24704 O O . TYR A 1 25 ? 12.540 -6.786 0.547 1.00 0.00 25 TYR A O 18
ATOM 24722 N N . LYS A 1 26 ? 10.687 -5.624 0.003 1.00 0.00 26 LYS A N 18
ATOM 24723 C CA . LYS A 1 26 ? 9.895 -6.818 -0.272 1.00 0.00 26 LYS A CA 18
ATOM 24724 C C . LYS A 1 26 ? 10.621 -7.718 -1.266 1.00 0.00 26 LYS A C 18
ATOM 24725 O O . LYS A 1 26 ? 10.703 -8.931 -1.075 1.00 0.00 26 LYS A O 18
ATOM 24744 N N . ALA A 1 27 ? 11.167 -7.113 -2.318 1.00 0.00 27 ALA A N 18
ATOM 24745 C CA . ALA A 1 27 ? 11.908 -7.865 -3.321 1.00 0.00 27 ALA A CA 18
ATOM 24746 C C . ALA A 1 27 ? 13.098 -8.565 -2.673 1.00 0.00 27 ALA A C 18
ATOM 24747 O O . ALA A 1 27 ? 13.550 -9.612 -3.138 1.00 0.00 27 ALA A O 18
ATOM 24754 N N . GLY A 1 28 ? 13.591 -7.976 -1.586 1.00 0.00 28 GLY A N 18
ATOM 24755 C CA . GLY A 1 28 ? 14.716 -8.545 -0.871 1.00 0.00 28 GLY A CA 18
ATOM 24756 C C . GLY A 1 28 ? 14.372 -8.867 0.572 1.00 0.00 28 GLY A C 18
ATOM 24757 O O . GLY A 1 28 ? 15.227 -8.782 1.454 1.00 0.00 28 GLY A O 18
ATOM 24761 N N . LEU A 1 29 ? 13.116 -9.237 0.810 1.00 0.00 29 LEU A N 18
ATOM 24762 C CA . LEU A 1 29 ? 12.644 -9.576 2.148 1.00 0.00 29 LEU A CA 18
ATOM 24763 C C . LEU A 1 29 ? 13.216 -10.914 2.606 1.00 0.00 29 LEU A C 18
ATOM 24764 O O . LEU A 1 29 ? 12.479 -11.810 3.018 1.00 0.00 29 LEU A O 18
ATOM 24780 N N . GLU A 1 30 ? 14.538 -11.032 2.529 1.00 0.00 30 GLU A N 18
ATOM 24781 C CA . GLU A 1 30 ? 15.249 -12.247 2.932 1.00 0.00 30 GLU A CA 18
ATOM 24782 C C . GLU A 1 30 ? 15.294 -13.266 1.796 1.00 0.00 30 GLU A C 18
ATOM 24783 O O . GLU A 1 30 ? 14.766 -14.371 1.915 1.00 0.00 30 GLU A O 18
ATOM 24795 N N . LYS A 1 31 ? 15.938 -12.886 0.697 1.00 0.00 31 LYS A N 18
ATOM 24796 C CA . LYS A 1 31 ? 16.064 -13.763 -0.460 1.00 0.00 31 LYS A CA 18
ATOM 24797 C C . LYS A 1 31 ? 14.696 -14.119 -1.030 1.00 0.00 31 LYS A C 18
ATOM 24798 O O . LYS A 1 31 ? 14.420 -15.280 -1.335 1.00 0.00 31 LYS A O 18
ATOM 24817 N N . LYS A 1 32 ? 13.845 -13.111 -1.177 1.00 0.00 32 LYS A N 18
ATOM 24818 C CA . LYS A 1 32 ? 12.507 -13.315 -1.718 1.00 0.00 32 LYS A CA 18
ATOM 24819 C C . LYS A 1 32 ? 12.581 -13.760 -3.174 1.00 0.00 32 LYS A C 18
ATOM 24820 O O . LYS A 1 32 ? 12.212 -14.885 -3.512 1.00 0.00 32 LYS A O 18
ATOM 24839 N N . LYS A 1 33 ? 13.064 -12.868 -4.032 1.00 0.00 33 LYS A N 18
ATOM 24840 C CA . LYS A 1 33 ? 13.193 -13.160 -5.455 1.00 0.00 33 LYS A CA 18
ATOM 24841 C C . LYS A 1 33 ? 13.844 -11.991 -6.185 1.00 0.00 33 LYS A C 18
ATOM 24842 O O . LYS A 1 33 ? 13.352 -10.864 -6.136 1.00 0.00 33 LYS A O 18
ATOM 24861 N N . LEU A 1 34 ? 14.956 -12.265 -6.861 1.00 0.00 34 LEU A N 18
ATOM 24862 C CA . LEU A 1 34 ? 15.672 -11.230 -7.600 1.00 0.00 34 LEU A CA 18
ATOM 24863 C C . LEU A 1 34 ? 15.490 -11.410 -9.100 1.00 0.00 34 LEU A C 18
ATOM 24864 O O . LEU A 1 34 ? 16.435 -11.269 -9.877 1.00 0.00 34 LEU A O 18
ATOM 24880 N N . SER A 1 35 ? 14.263 -11.717 -9.502 1.00 0.00 35 SER A N 18
ATOM 24881 C CA . SER A 1 35 ? 13.945 -11.910 -10.910 1.00 0.00 35 SER A CA 18
ATOM 24882 C C . SER A 1 35 ? 13.280 -10.664 -11.483 1.00 0.00 35 SER A C 18
ATOM 24883 O O . SER A 1 35 ? 12.068 -10.495 -11.367 1.00 0.00 35 SER A O 18
ATOM 24891 N N . ASP A 1 36 ? 14.080 -9.794 -12.095 1.00 0.00 36 ASP A N 18
ATOM 24892 C CA . ASP A 1 36 ? 13.567 -8.559 -12.682 1.00 0.00 36 ASP A CA 18
ATOM 24893 C C . ASP A 1 36 ? 12.425 -8.849 -13.654 1.00 0.00 36 ASP A C 18
ATOM 24894 O O . ASP A 1 36 ? 12.632 -8.943 -14.863 1.00 0.00 36 ASP A O 18
ATOM 24903 N N . ASP A 1 37 ? 11.221 -8.995 -13.111 1.00 0.00 37 ASP A N 18
ATOM 24904 C CA . ASP A 1 37 ? 10.042 -9.280 -13.919 1.00 0.00 37 ASP A CA 18
ATOM 24905 C C . ASP A 1 37 ? 8.769 -9.161 -13.086 1.00 0.00 37 ASP A C 18
ATOM 24906 O O . ASP A 1 37 ? 7.746 -8.674 -13.567 1.00 0.00 37 ASP A O 18
ATOM 24915 N N . ASP A 1 38 ? 8.837 -9.612 -11.833 1.00 0.00 38 ASP A N 18
ATOM 24916 C CA . ASP A 1 38 ? 7.687 -9.560 -10.931 1.00 0.00 38 ASP A CA 18
ATOM 24917 C C . ASP A 1 38 ? 6.998 -8.198 -10.993 1.00 0.00 38 ASP A C 18
ATOM 24918 O O . ASP A 1 38 ? 7.655 -7.161 -11.075 1.00 0.00 38 ASP A O 18
ATOM 24927 N N . GLU A 1 39 ? 5.669 -8.212 -10.959 1.00 0.00 39 GLU A N 18
ATOM 24928 C CA . GLU A 1 39 ? 4.890 -6.979 -11.019 1.00 0.00 39 GLU A CA 18
ATOM 24929 C C . GLU A 1 39 ? 4.414 -6.557 -9.633 1.00 0.00 39 GLU A C 18
ATOM 24930 O O . GLU A 1 39 ? 3.899 -7.369 -8.866 1.00 0.00 39 GLU A O 18
ATOM 24942 N N . ILE A 1 40 ? 4.587 -5.275 -9.323 1.00 0.00 40 ILE A N 18
ATOM 24943 C CA . ILE A 1 40 ? 4.172 -4.732 -8.035 1.00 0.00 40 ILE A CA 18
ATOM 24944 C C . ILE A 1 40 ? 3.736 -3.278 -8.175 1.00 0.00 40 ILE A C 18
ATOM 24945 O O . ILE A 1 40 ? 4.479 -2.445 -8.695 1.00 0.00 40 ILE A O 18
ATOM 24961 N N . ALA A 1 41 ? 2.527 -2.977 -7.715 1.00 0.00 41 ALA A N 18
ATOM 24962 C CA . ALA A 1 41 ? 1.996 -1.622 -7.797 1.00 0.00 41 ALA A CA 18
ATOM 24963 C C . ALA A 1 41 ? 1.561 -1.110 -6.427 1.00 0.00 41 ALA A C 18
ATOM 24964 O O . ALA A 1 41 ? 1.019 -1.859 -5.615 1.00 0.00 41 ALA A O 18
ATOM 24971 N N . ILE A 1 42 ? 1.799 0.175 -6.182 1.00 0.00 42 ILE A N 18
ATOM 24972 C CA . ILE A 1 42 ? 1.431 0.797 -4.915 1.00 0.00 42 ILE A CA 18
ATOM 24973 C C . ILE A 1 42 ? 0.508 1.988 -5.145 1.00 0.00 42 ILE A C 18
ATOM 24974 O O . ILE A 1 42 ? 0.750 2.811 -6.030 1.00 0.00 42 ILE A O 18
ATOM 24990 N N . ILE A 1 43 ? -0.555 2.075 -4.351 1.00 0.00 43 ILE A N 18
ATOM 24991 C CA . ILE A 1 43 ? -1.513 3.167 -4.479 1.00 0.00 43 ILE A CA 18
ATOM 24992 C C . ILE A 1 43 ? -1.962 3.681 -3.115 1.00 0.00 43 ILE A C 18
ATOM 24993 O O . ILE A 1 43 ? -1.913 2.959 -2.120 1.00 0.00 43 ILE A O 18
ATOM 25009 N N . SER A 1 44 ? -2.409 4.933 -3.083 1.00 0.00 44 SER A N 18
ATOM 25010 C CA . SER A 1 44 ? -2.877 5.551 -1.848 1.00 0.00 44 SER A CA 18
ATOM 25011 C C . SER A 1 44 ? -4.339 5.967 -1.980 1.00 0.00 44 SER A C 18
ATOM 25012 O O . SER A 1 44 ? -4.880 6.015 -3.086 1.00 0.00 44 SER A O 18
ATOM 25020 N N . ILE A 1 45 ? -4.977 6.265 -0.852 1.00 0.00 45 ILE A N 18
ATOM 25021 C CA . ILE A 1 45 ? -6.379 6.673 -0.860 1.00 0.00 45 ILE A CA 18
ATOM 25022 C C . ILE A 1 45 ? -6.691 7.629 0.287 1.00 0.00 45 ILE A C 18
ATOM 25023 O O . ILE A 1 45 ? -7.737 7.524 0.929 1.00 0.00 45 ILE A O 18
ATOM 25039 N N . LYS A 1 46 ? -5.782 8.565 0.537 1.00 0.00 46 LYS A N 18
ATOM 25040 C CA . LYS A 1 46 ? -5.966 9.543 1.605 1.00 0.00 46 LYS A CA 18
ATOM 25041 C C . LYS A 1 46 ? -6.280 8.856 2.933 1.00 0.00 46 LYS A C 18
ATOM 25042 O O . LYS A 1 46 ? -6.906 9.446 3.814 1.00 0.00 46 LYS A O 18
ATOM 25061 N N . GLY A 1 47 ? -5.841 7.608 3.070 1.00 0.00 47 GLY A N 18
ATOM 25062 C CA . GLY A 1 47 ? -6.085 6.867 4.293 1.00 0.00 47 GLY A CA 18
ATOM 25063 C C . GLY A 1 47 ? -5.323 7.436 5.472 1.00 0.00 47 GLY A C 18
ATOM 25064 O O . GLY A 1 47 ? -4.339 6.852 5.923 1.00 0.00 47 GLY A O 18
ATOM 25068 N N . THR A 1 48 ? -5.779 8.585 5.967 1.00 0.00 48 THR A N 18
ATOM 25069 C CA . THR A 1 48 ? -5.139 9.249 7.100 1.00 0.00 48 THR A CA 18
ATOM 25070 C C . THR A 1 48 ? -3.770 9.798 6.703 1.00 0.00 48 THR A C 18
ATOM 25071 O O . THR A 1 48 ? -3.548 11.009 6.728 1.00 0.00 48 THR A O 18
ATOM 25082 N N . GLN A 1 49 ? -2.857 8.904 6.336 1.00 0.00 49 GLN A N 18
ATOM 25083 C CA . GLN A 1 49 ? -1.513 9.300 5.931 1.00 0.00 49 GLN A CA 18
ATOM 25084 C C . GLN A 1 49 ? -0.668 8.077 5.580 1.00 0.00 49 GLN A C 18
ATOM 25085 O O . GLN A 1 49 ? 0.372 7.831 6.193 1.00 0.00 49 GLN A O 18
ATOM 25099 N N . SER A 1 50 ? -1.121 7.313 4.591 1.00 0.00 50 SER A N 18
ATOM 25100 C CA . SER A 1 50 ? -0.401 6.117 4.164 1.00 0.00 50 SER A CA 18
ATOM 25101 C C . SER A 1 50 ? -0.983 5.563 2.868 1.00 0.00 50 SER A C 18
ATOM 25102 O O . SER A 1 50 ? -1.868 6.168 2.264 1.00 0.00 50 SER A O 18
ATOM 25110 N N . ASN A 1 51 ? -0.478 4.409 2.447 1.00 0.00 51 ASN A N 18
ATOM 25111 C CA . ASN A 1 51 ? -0.944 3.770 1.222 1.00 0.00 51 ASN A CA 18
ATOM 25112 C C . ASN A 1 51 ? -0.874 2.251 1.339 1.00 0.00 51 ASN A C 18
ATOM 25113 O O . ASN A 1 51 ? -0.226 1.717 2.239 1.00 0.00 51 ASN A O 18
ATOM 25124 N N . HIS A 1 52 ? -1.546 1.562 0.422 1.00 0.00 52 HIS A N 18
ATOM 25125 C CA . HIS A 1 52 ? -1.561 0.103 0.422 1.00 0.00 52 HIS A CA 18
ATOM 25126 C C . HIS A 1 52 ? -0.850 -0.448 -0.810 1.00 0.00 52 HIS A C 18
ATOM 25127 O O . HIS A 1 52 ? -1.061 0.027 -1.926 1.00 0.00 52 HIS A O 18
ATOM 25142 N N . VAL A 1 53 ? -0.007 -1.454 -0.600 1.00 0.00 53 VAL A N 18
ATOM 25143 C CA . VAL A 1 53 ? 0.735 -2.071 -1.692 1.00 0.00 53 VAL A CA 18
ATOM 25144 C C . VAL A 1 53 ? 0.085 -3.380 -2.127 1.00 0.00 53 VAL A C 18
ATOM 25145 O O . VAL A 1 53 ? -0.185 -4.255 -1.303 1.00 0.00 53 VAL A O 18
ATOM 25158 N N . LEU A 1 54 ? -0.165 -3.508 -3.426 1.00 0.00 54 LEU A N 18
ATOM 25159 C CA . LEU A 1 54 ? -0.783 -4.712 -3.972 1.00 0.00 54 LEU A CA 18
ATOM 25160 C C . LEU A 1 54 ? 0.060 -5.290 -5.103 1.00 0.00 54 LEU A C 18
ATOM 25161 O O . LEU A 1 54 ? 0.506 -4.566 -5.991 1.00 0.00 54 LEU A O 18
ATOM 25177 N N . PHE A 1 55 ? 0.272 -6.602 -5.063 1.00 0.00 55 PHE A N 18
ATOM 25178 C CA . PHE A 1 55 ? 1.061 -7.278 -6.086 1.00 0.00 55 PHE A CA 18
ATOM 25179 C C . PHE A 1 55 ? 0.166 -7.762 -7.223 1.00 0.00 55 PHE A C 18
ATOM 25180 O O . PHE A 1 55 ? -0.885 -8.359 -6.985 1.00 0.00 55 PHE A O 18
ATOM 25197 N N . LEU A 1 56 ? 0.586 -7.501 -8.455 1.00 0.00 56 LEU A N 18
ATOM 25198 C CA . LEU A 1 56 ? -0.182 -7.911 -9.625 1.00 0.00 56 LEU A CA 18
ATOM 25199 C C . LEU A 1 56 ? 0.274 -9.278 -10.125 1.00 0.00 56 LEU A C 18
ATOM 25200 O O . LEU A 1 56 ? 1.030 -9.377 -11.091 1.00 0.00 56 LEU A O 18
ATOM 25216 N N . SER A 1 57 ? -0.192 -10.329 -9.459 1.00 0.00 57 SER A N 18
ATOM 25217 C CA . SER A 1 57 ? 0.166 -11.692 -9.834 1.00 0.00 57 SER A CA 18
ATOM 25218 C C . SER A 1 57 ? -0.586 -12.126 -11.089 1.00 0.00 57 SER A C 18
ATOM 25219 O O . SER A 1 57 ? -0.015 -12.190 -12.177 1.00 0.00 57 SER A O 18
ATOM 25227 N N . SER A 1 58 ? -1.872 -12.425 -10.929 1.00 0.00 58 SER A N 18
ATOM 25228 C CA . SER A 1 58 ? -2.701 -12.854 -12.049 1.00 0.00 58 SER A CA 18
ATOM 25229 C C . SER A 1 58 ? -3.114 -11.663 -12.909 1.00 0.00 58 SER A C 18
ATOM 25230 O O . SER A 1 58 ? -4.254 -11.203 -12.843 1.00 0.00 58 SER A O 18
ATOM 25238 N N . TYR A 1 59 ? -2.179 -11.168 -13.713 1.00 0.00 59 TYR A N 18
ATOM 25239 C CA . TYR A 1 59 ? -2.446 -10.032 -14.587 1.00 0.00 59 TYR A CA 18
ATOM 25240 C C . TYR A 1 59 ? -2.077 -10.357 -16.031 1.00 0.00 59 TYR A C 18
ATOM 25241 O O . TYR A 1 59 ? -0.923 -10.218 -16.434 1.00 0.00 59 TYR A O 18
ATOM 25259 N N . ASN A 1 60 ? -3.066 -10.793 -16.804 1.00 0.00 60 ASN A N 18
ATOM 25260 C CA . ASN A 1 60 ? -2.846 -11.139 -18.204 1.00 0.00 60 ASN A CA 18
ATOM 25261 C C . ASN A 1 60 ? -3.974 -10.607 -19.081 1.00 0.00 60 ASN A C 18
ATOM 25262 O O . ASN A 1 60 ? -3.750 -9.770 -19.957 1.00 0.00 60 ASN A O 18
ATOM 25273 N N . SER A 1 61 ? -5.186 -11.097 -18.841 1.00 0.00 61 SER A N 18
ATOM 25274 C CA . SER A 1 61 ? -6.349 -10.670 -19.611 1.00 0.00 61 SER A CA 18
ATOM 25275 C C . SER A 1 61 ? -6.997 -9.440 -18.985 1.00 0.00 61 SER A C 18
ATOM 25276 O O . SER A 1 61 ? -7.234 -9.396 -17.778 1.00 0.00 61 SER A O 18
ATOM 25284 N N . VAL A 1 62 ? -7.281 -8.441 -19.815 1.00 0.00 62 VAL A N 18
ATOM 25285 C CA . VAL A 1 62 ? -7.903 -7.208 -19.345 1.00 0.00 62 VAL A CA 18
ATOM 25286 C C . VAL A 1 62 ? -9.274 -7.480 -18.736 1.00 0.00 62 VAL A C 18
ATOM 25287 O O . VAL A 1 62 ? -9.728 -8.624 -18.691 1.00 0.00 62 VAL A O 18
ATOM 25300 N N . ASP A 1 63 ? -9.931 -6.422 -18.270 1.00 0.00 63 ASP A N 18
ATOM 25301 C CA . ASP A 1 63 ? -11.254 -6.541 -17.662 1.00 0.00 63 ASP A CA 18
ATOM 25302 C C . ASP A 1 63 ? -11.178 -7.262 -16.319 1.00 0.00 63 ASP A C 18
ATOM 25303 O O . ASP A 1 63 ? -11.436 -6.670 -15.271 1.00 0.00 63 ASP A O 18
ATOM 25312 N N . GLU A 1 64 ? -10.825 -8.542 -16.358 1.00 0.00 64 GLU A N 18
ATOM 25313 C CA . GLU A 1 64 ? -10.717 -9.343 -15.144 1.00 0.00 64 GLU A CA 18
ATOM 25314 C C . GLU A 1 64 ? -9.627 -8.799 -14.228 1.00 0.00 64 GLU A C 18
ATOM 25315 O O . GLU A 1 64 ? -9.698 -8.946 -13.008 1.00 0.00 64 GLU A O 18
ATOM 25327 N N . ILE A 1 65 ? -8.617 -8.172 -14.823 1.00 0.00 65 ILE A N 18
ATOM 25328 C CA . ILE A 1 65 ? -7.511 -7.608 -14.059 1.00 0.00 65 ILE A CA 18
ATOM 25329 C C . ILE A 1 65 ? -7.730 -6.122 -13.791 1.00 0.00 65 ILE A C 18
ATOM 25330 O O . ILE A 1 65 ? -7.418 -5.624 -12.709 1.00 0.00 65 ILE A O 18
ATOM 25346 N N . ARG A 1 66 ? -8.267 -5.419 -14.783 1.00 0.00 66 ARG A N 18
ATOM 25347 C CA . ARG A 1 66 ? -8.527 -3.991 -14.655 1.00 0.00 66 ARG A CA 18
ATOM 25348 C C . ARG A 1 66 ? -9.508 -3.715 -13.519 1.00 0.00 66 ARG A C 18
ATOM 25349 O O . ARG A 1 66 ? -9.264 -2.858 -12.670 1.00 0.00 66 ARG A O 18
ATOM 25370 N N . LYS A 1 67 ? -10.616 -4.448 -13.511 1.00 0.00 67 LYS A N 18
ATOM 25371 C CA . LYS A 1 67 ? -11.633 -4.284 -12.479 1.00 0.00 67 LYS A CA 18
ATOM 25372 C C . LYS A 1 67 ? -11.095 -4.703 -11.115 1.00 0.00 67 LYS A C 18
ATOM 25373 O O . LYS A 1 67 ? -11.486 -4.151 -10.086 1.00 0.00 67 LYS A O 18
ATOM 25392 N N . GLU A 1 68 ? -10.195 -5.681 -11.114 1.00 0.00 68 GLU A N 18
ATOM 25393 C CA . GLU A 1 68 ? -9.602 -6.173 -9.876 1.00 0.00 68 GLU A CA 18
ATOM 25394 C C . GLU A 1 68 ? -8.861 -5.056 -9.149 1.00 0.00 68 GLU A C 18
ATOM 25395 O O . GLU A 1 68 ? -9.041 -4.855 -7.947 1.00 0.00 68 GLU A O 18
ATOM 25407 N N . LEU A 1 69 ? -8.025 -4.331 -9.886 1.00 0.00 69 LEU A N 18
ATOM 25408 C CA . LEU A 1 69 ? -7.255 -3.234 -9.313 1.00 0.00 69 LEU A CA 18
ATOM 25409 C C . LEU A 1 69 ? -8.171 -2.108 -8.852 1.00 0.00 69 LEU A C 18
ATOM 25410 O O . LEU A 1 69 ? -8.074 -1.643 -7.716 1.00 0.00 69 LEU A O 18
ATOM 25426 N N . GLU A 1 70 ? -9.065 -1.673 -9.735 1.00 0.00 70 GLU A N 18
ATOM 25427 C CA . GLU A 1 70 ? -10.001 -0.604 -9.407 1.00 0.00 70 GLU A CA 18
ATOM 25428 C C . GLU A 1 70 ? -10.776 -0.942 -8.138 1.00 0.00 70 GLU A C 18
ATOM 25429 O O . GLU A 1 70 ? -11.114 -0.060 -7.348 1.00 0.00 70 GLU A O 18
ATOM 25441 N N . GLU A 1 71 ? -11.041 -2.230 -7.946 1.00 0.00 71 GLU A N 18
ATOM 25442 C CA . GLU A 1 71 ? -11.763 -2.693 -6.769 1.00 0.00 71 GLU A CA 18
ATOM 25443 C C . GLU A 1 71 ? -10.970 -2.383 -5.505 1.00 0.00 71 GLU A C 18
ATOM 25444 O O . GLU A 1 71 ? -11.526 -1.923 -4.506 1.00 0.00 71 GLU A O 18
ATOM 25456 N N . ALA A 1 72 ? -9.664 -2.630 -5.560 1.00 0.00 72 ALA A N 18
ATOM 25457 C CA . ALA A 1 72 ? -8.790 -2.368 -4.424 1.00 0.00 72 ALA A CA 18
ATOM 25458 C C . ALA A 1 72 ? -8.463 -0.882 -4.315 1.00 0.00 72 ALA A C 18
ATOM 25459 O O . ALA A 1 72 ? -8.064 -0.401 -3.255 1.00 0.00 72 ALA A O 18
ATOM 25466 N N . GLY A 1 73 ? -8.632 -0.159 -5.420 1.00 0.00 73 GLY A N 18
ATOM 25467 C CA . GLY A 1 73 ? -8.350 1.263 -5.426 1.00 0.00 73 GLY A CA 18
ATOM 25468 C C . GLY A 1 73 ? -9.202 2.031 -4.436 1.00 0.00 73 GLY A C 18
ATOM 25469 O O . GLY A 1 73 ? -8.687 2.591 -3.469 1.00 0.00 73 GLY A O 18
ATOM 25473 N N . ALA A 1 74 ? -10.510 2.060 -4.676 1.00 0.00 74 ALA A N 18
ATOM 25474 C CA . ALA A 1 74 ? -11.430 2.770 -3.794 1.00 0.00 74 ALA A CA 18
ATOM 25475 C C . ALA A 1 74 ? -12.840 2.201 -3.884 1.00 0.00 74 ALA A C 18
ATOM 25476 O O . ALA A 1 74 ? -13.810 2.938 -4.062 1.00 0.00 74 ALA A O 18
ATOM 25483 N N . LYS A 1 75 ? -12.950 0.884 -3.757 1.00 0.00 75 LYS A N 18
ATOM 25484 C CA . LYS A 1 75 ? -14.243 0.215 -3.821 1.00 0.00 75 LYS A CA 18
ATOM 25485 C C . LYS A 1 75 ? -14.759 -0.108 -2.422 1.00 0.00 75 LYS A C 18
ATOM 25486 O O . LYS A 1 75 ? -13.988 -0.169 -1.465 1.00 0.00 75 LYS A O 18
ATOM 25505 N N . ILE A 1 76 ? -16.068 -0.312 -2.311 1.00 0.00 76 ILE A N 18
ATOM 25506 C CA . ILE A 1 76 ? -16.689 -0.628 -1.029 1.00 0.00 76 ILE A CA 18
ATOM 25507 C C . ILE A 1 76 ? -16.053 -1.861 -0.396 1.00 0.00 76 ILE A C 18
ATOM 25508 O O . ILE A 1 76 ? -15.914 -2.900 -1.041 1.00 0.00 76 ILE A O 18
ATOM 25524 N N . ASN A 1 77 ? -15.672 -1.739 0.870 1.00 0.00 77 ASN A N 18
ATOM 25525 C CA . ASN A 1 77 ? -15.052 -2.845 1.593 1.00 0.00 77 ASN A CA 18
ATOM 25526 C C . ASN A 1 77 ? -13.751 -3.273 0.920 1.00 0.00 77 ASN A C 18
ATOM 25527 O O . ASN A 1 77 ? -13.762 -4.053 -0.033 1.00 0.00 77 ASN A O 18
ATOM 25538 N N . HIS A 1 78 ? -12.634 -2.757 1.420 1.00 0.00 78 HIS A N 18
ATOM 25539 C CA . HIS A 1 78 ? -11.326 -3.087 0.867 1.00 0.00 78 HIS A CA 18
ATOM 25540 C C . HIS A 1 78 ? -10.605 -4.109 1.739 1.00 0.00 78 HIS A C 18
ATOM 25541 O O . HIS A 1 78 ? -9.831 -4.927 1.242 1.00 0.00 78 HIS A O 18
ATOM 25556 N N . THR A 1 79 ? -10.863 -4.058 3.042 1.00 0.00 79 THR A N 18
ATOM 25557 C CA . THR A 1 79 ? -10.236 -4.982 3.981 1.00 0.00 79 THR A CA 18
ATOM 25558 C C . THR A 1 79 ? -10.550 -6.429 3.606 1.00 0.00 79 THR A C 18
ATOM 25559 O O . THR A 1 79 ? -9.743 -7.090 2.958 1.00 0.00 79 THR A O 18
ATOM 25570 N N . THR A 1 80 ? -11.733 -6.902 4.013 1.00 0.00 80 THR A N 18
ATOM 25571 C CA . THR A 1 80 ? -12.193 -8.262 3.735 1.00 0.00 80 THR A CA 18
ATOM 25572 C C . THR A 1 80 ? -11.150 -9.313 4.106 1.00 0.00 80 THR A C 18
ATOM 25573 O O . THR A 1 80 ? -11.380 -10.137 4.990 1.00 0.00 80 THR A O 18
ATOM 25584 N N . LEU A 1 81 ? -10.018 -9.299 3.408 1.00 0.00 81 LEU A N 18
ATOM 25585 C CA . LEU A 1 81 ? -8.949 -10.265 3.642 1.00 0.00 81 LEU A CA 18
ATOM 25586 C C . LEU A 1 81 ? -9.274 -11.587 2.950 1.00 0.00 81 LEU A C 18
ATOM 25587 O O . LEU A 1 81 ? -8.419 -12.465 2.830 1.00 0.00 81 LEU A O 18
ATOM 25603 N N . LYS A 1 82 ? -10.516 -11.717 2.481 1.00 0.00 82 LYS A N 18
ATOM 25604 C CA . LYS A 1 82 ? -10.944 -12.927 1.790 1.00 0.00 82 LYS A CA 18
ATOM 25605 C C . LYS A 1 82 ? -10.483 -12.896 0.340 1.00 0.00 82 LYS A C 18
ATOM 25606 O O . LYS A 1 82 ? -9.825 -13.823 -0.133 1.00 0.00 82 LYS A O 18
ATOM 25625 N N . ILE A 1 83 ? -10.820 -11.818 -0.361 1.00 0.00 83 ILE A N 18
ATOM 25626 C CA . ILE A 1 83 ? -10.423 -11.664 -1.753 1.00 0.00 83 ILE A CA 18
ATOM 25627 C C . ILE A 1 83 ? -8.907 -11.703 -1.876 1.00 0.00 83 ILE A C 18
ATOM 25628 O O . ILE A 1 83 ? -8.363 -12.214 -2.855 1.00 0.00 83 ILE A O 18
ATOM 25644 N N . LEU A 1 84 ? -8.229 -11.171 -0.864 1.00 0.00 84 LEU A N 18
ATOM 25645 C CA . LEU A 1 84 ? -6.774 -11.158 -0.846 1.00 0.00 84 LEU A CA 18
ATOM 25646 C C . LEU A 1 84 ? -6.238 -12.579 -0.736 1.00 0.00 84 LEU A C 18
ATOM 25647 O O . LEU A 1 84 ? -5.216 -12.917 -1.335 1.00 0.00 84 LEU A O 18
ATOM 25663 N N . GLU A 1 85 ? -6.940 -13.411 0.028 1.00 0.00 85 GLU A N 18
ATOM 25664 C CA . GLU A 1 85 ? -6.539 -14.799 0.210 1.00 0.00 85 GLU A CA 18
ATOM 25665 C C . GLU A 1 85 ? -6.691 -15.578 -1.094 1.00 0.00 85 GLU A C 18
ATOM 25666 O O . GLU A 1 85 ? -5.976 -16.551 -1.334 1.00 0.00 85 GLU A O 18
ATOM 25678 N N . GLY A 1 86 ? -7.626 -15.142 -1.935 1.00 0.00 86 GLY A N 18
ATOM 25679 C CA . GLY A 1 86 ? -7.851 -15.811 -3.204 1.00 0.00 86 GLY A CA 18
ATOM 25680 C C . GLY A 1 86 ? -7.438 -14.967 -4.396 1.00 0.00 86 GLY A C 18
ATOM 25681 O O . GLY A 1 86 ? -7.787 -15.279 -5.534 1.00 0.00 86 GLY A O 18
ATOM 25685 N N . HIS A 1 87 ? -6.691 -13.897 -4.138 1.00 0.00 87 HIS A N 18
ATOM 25686 C CA . HIS A 1 87 ? -6.232 -13.011 -5.204 1.00 0.00 87 HIS A CA 18
ATOM 25687 C C . HIS A 1 87 ? -4.715 -13.083 -5.353 1.00 0.00 87 HIS A C 18
ATOM 25688 O O . HIS A 1 87 ? -4.186 -12.999 -6.461 1.00 0.00 87 HIS A O 18
ATOM 25703 N N . LEU A 1 88 ? -4.022 -13.240 -4.231 1.00 0.00 88 LEU A N 18
ATOM 25704 C CA . LEU A 1 88 ? -2.566 -13.323 -4.236 1.00 0.00 88 LEU A CA 18
ATOM 25705 C C . LEU A 1 88 ? -2.103 -14.763 -4.038 1.00 0.00 88 LEU A C 18
ATOM 25706 O O . LEU A 1 88 ? -0.928 -15.053 -4.347 1.00 0.00 88 LEU A O 18
ATOM 25723 N N . LEU A 1 1 ? -10.521 19.432 -4.272 1.00 0.00 1 LEU A N 19
ATOM 25724 C CA . LEU A 1 1 ? -10.941 18.171 -3.607 1.00 0.00 1 LEU A CA 19
ATOM 25725 C C . LEU A 1 1 ? -11.649 17.239 -4.585 1.00 0.00 1 LEU A C 19
ATOM 25726 O O . LEU A 1 1 ? -12.863 17.327 -4.770 1.00 0.00 1 LEU A O 19
ATOM 25744 N N . PHE A 1 2 ? -10.885 16.347 -5.205 1.00 0.00 2 PHE A N 19
ATOM 25745 C CA . PHE A 1 2 ? -11.441 15.399 -6.162 1.00 0.00 2 PHE A CA 19
ATOM 25746 C C . PHE A 1 2 ? -10.933 13.981 -5.898 1.00 0.00 2 PHE A C 19
ATOM 25747 O O . PHE A 1 2 ? -11.042 13.105 -6.757 1.00 0.00 2 PHE A O 19
ATOM 25764 N N . ILE A 1 3 ? -10.379 13.760 -4.707 1.00 0.00 3 ILE A N 19
ATOM 25765 C CA . ILE A 1 3 ? -9.859 12.448 -4.335 1.00 0.00 3 ILE A CA 19
ATOM 25766 C C . ILE A 1 3 ? -8.883 11.921 -5.383 1.00 0.00 3 ILE A C 19
ATOM 25767 O O . ILE A 1 3 ? -9.266 11.168 -6.278 1.00 0.00 3 ILE A O 19
ATOM 25783 N N . ALA A 1 4 ? -7.622 12.323 -5.265 1.00 0.00 4 ALA A N 19
ATOM 25784 C CA . ALA A 1 4 ? -6.591 11.891 -6.203 1.00 0.00 4 ALA A CA 19
ATOM 25785 C C . ALA A 1 4 ? -5.949 10.584 -5.750 1.00 0.00 4 ALA A C 19
ATOM 25786 O O . ALA A 1 4 ? -5.182 10.559 -4.787 1.00 0.00 4 ALA A O 19
ATOM 25793 N N . THR A 1 5 ? -6.265 9.501 -6.452 1.00 0.00 5 THR A N 19
ATOM 25794 C CA . THR A 1 5 ? -5.717 8.189 -6.124 1.00 0.00 5 THR A CA 19
ATOM 25795 C C . THR A 1 5 ? -4.289 8.053 -6.639 1.00 0.00 5 THR A C 19
ATOM 25796 O O . THR A 1 5 ? -4.060 7.952 -7.844 1.00 0.00 5 THR A O 19
ATOM 25807 N N . LEU A 1 6 ? -3.331 8.054 -5.719 1.00 0.00 6 LEU A N 19
ATOM 25808 C CA . LEU A 1 6 ? -1.923 7.933 -6.081 1.00 0.00 6 LEU A CA 19
ATOM 25809 C C . LEU A 1 6 ? -1.612 6.532 -6.600 1.00 0.00 6 LEU A C 19
ATOM 25810 O O . LEU A 1 6 ? -1.483 5.586 -5.823 1.00 0.00 6 LEU A O 19
ATOM 25826 N N . LYS A 1 7 ? -1.490 6.409 -7.917 1.00 0.00 7 LYS A N 19
ATOM 25827 C CA . LYS A 1 7 ? -1.191 5.127 -8.543 1.00 0.00 7 LYS A CA 19
ATOM 25828 C C . LYS A 1 7 ? 0.297 5.014 -8.862 1.00 0.00 7 LYS A C 19
ATOM 25829 O O . LYS A 1 7 ? 0.837 5.806 -9.635 1.00 0.00 7 LYS A O 19
ATOM 25848 N N . GLY A 1 8 ? 0.955 4.028 -8.260 1.00 0.00 8 GLY A N 19
ATOM 25849 C CA . GLY A 1 8 ? 2.375 3.833 -8.492 1.00 0.00 8 GLY A CA 19
ATOM 25850 C C . GLY A 1 8 ? 2.679 2.517 -9.179 1.00 0.00 8 GLY A C 19
ATOM 25851 O O . GLY A 1 8 ? 2.484 1.447 -8.600 1.00 0.00 8 GLY A O 19
ATOM 25855 N N . ILE A 1 9 ? 3.157 2.594 -10.417 1.00 0.00 9 ILE A N 19
ATOM 25856 C CA . ILE A 1 9 ? 3.490 1.399 -11.183 1.00 0.00 9 ILE A CA 19
ATOM 25857 C C . ILE A 1 9 ? 4.944 0.992 -10.963 1.00 0.00 9 ILE A C 19
ATOM 25858 O O . ILE A 1 9 ? 5.809 1.256 -11.798 1.00 0.00 9 ILE A O 19
ATOM 25874 N N . PHE A 1 10 ? 5.200 0.348 -9.830 1.00 0.00 10 PHE A N 19
ATOM 25875 C CA . PHE A 1 10 ? 6.542 -0.102 -9.483 1.00 0.00 10 PHE A CA 19
ATOM 25876 C C . PHE A 1 10 ? 6.742 -1.554 -9.921 1.00 0.00 10 PHE A C 19
ATOM 25877 O O . PHE A 1 10 ? 6.485 -2.482 -9.156 1.00 0.00 10 PHE A O 19
ATOM 25894 N N . THR A 1 11 ? 7.174 -1.743 -11.168 1.00 0.00 11 THR A N 19
ATOM 25895 C CA . THR A 1 11 ? 7.373 -3.086 -11.714 1.00 0.00 11 THR A CA 19
ATOM 25896 C C . THR A 1 11 ? 8.834 -3.464 -11.835 1.00 0.00 11 THR A C 19
ATOM 25897 O O . THR A 1 11 ? 9.720 -2.608 -11.881 1.00 0.00 11 THR A O 19
ATOM 25908 N N . LEU A 1 12 ? 9.057 -4.776 -11.881 1.00 0.00 12 LEU A N 19
ATOM 25909 C CA . LEU A 1 12 ? 10.386 -5.354 -11.993 1.00 0.00 12 LEU A CA 19
ATOM 25910 C C . LEU A 1 12 ? 11.406 -4.597 -11.149 1.00 0.00 12 LEU A C 19
ATOM 25911 O O . LEU A 1 12 ? 11.052 -3.793 -10.287 1.00 0.00 12 LEU A O 19
ATOM 25927 N N . LYS A 1 13 ? 12.670 -4.874 -11.403 1.00 0.00 13 LYS A N 19
ATOM 25928 C CA . LYS A 1 13 ? 13.764 -4.239 -10.677 1.00 0.00 13 LYS A CA 19
ATOM 25929 C C . LYS A 1 13 ? 13.699 -2.722 -10.817 1.00 0.00 13 LYS A C 19
ATOM 25930 O O . LYS A 1 13 ? 14.218 -1.988 -9.976 1.00 0.00 13 LYS A O 19
ATOM 25949 N N . ASP A 1 14 ? 13.035 -2.258 -11.873 1.00 0.00 14 ASP A N 19
ATOM 25950 C CA . ASP A 1 14 ? 12.875 -0.829 -12.110 1.00 0.00 14 ASP A CA 19
ATOM 25951 C C . ASP A 1 14 ? 11.646 -0.302 -11.367 1.00 0.00 14 ASP A C 19
ATOM 25952 O O . ASP A 1 14 ? 11.152 0.788 -11.652 1.00 0.00 14 ASP A O 19
ATOM 25961 N N . LEU A 1 15 ? 11.160 -1.096 -10.410 1.00 0.00 15 LEU A N 19
ATOM 25962 C CA . LEU A 1 15 ? 9.995 -0.738 -9.617 1.00 0.00 15 LEU A CA 19
ATOM 25963 C C . LEU A 1 15 ? 10.271 0.411 -8.636 1.00 0.00 15 LEU A C 19
ATOM 25964 O O . LEU A 1 15 ? 9.334 1.090 -8.228 1.00 0.00 15 LEU A O 19
ATOM 25980 N N . PRO A 1 16 ? 11.541 0.640 -8.220 1.00 0.00 16 PRO A N 19
ATOM 25981 C CA . PRO A 1 16 ? 11.881 1.712 -7.261 1.00 0.00 16 PRO A CA 19
ATOM 25982 C C . PRO A 1 16 ? 11.390 3.100 -7.683 1.00 0.00 16 PRO A C 19
ATOM 25983 O O . PRO A 1 16 ? 12.189 4.025 -7.833 1.00 0.00 16 PRO A O 19
ATOM 25994 N N . GLU A 1 17 ? 10.073 3.237 -7.849 1.00 0.00 17 GLU A N 19
ATOM 25995 C CA . GLU A 1 17 ? 9.441 4.503 -8.234 1.00 0.00 17 GLU A CA 19
ATOM 25996 C C . GLU A 1 17 ? 10.344 5.360 -9.123 1.00 0.00 17 GLU A C 19
ATOM 25997 O O . GLU A 1 17 ? 10.347 6.587 -9.025 1.00 0.00 17 GLU A O 19
ATOM 26009 N N . GLU A 1 18 ? 11.106 4.708 -9.994 1.00 0.00 18 GLU A N 19
ATOM 26010 C CA . GLU A 1 18 ? 12.006 5.413 -10.900 1.00 0.00 18 GLU A CA 19
ATOM 26011 C C . GLU A 1 18 ? 12.822 6.473 -10.159 1.00 0.00 18 GLU A C 19
ATOM 26012 O O . GLU A 1 18 ? 13.228 7.477 -10.745 1.00 0.00 18 GLU A O 19
ATOM 26024 N N . PHE A 1 19 ? 13.056 6.247 -8.868 1.00 0.00 19 PHE A N 19
ATOM 26025 C CA . PHE A 1 19 ? 13.818 7.187 -8.052 1.00 0.00 19 PHE A CA 19
ATOM 26026 C C . PHE A 1 19 ? 14.384 6.504 -6.808 1.00 0.00 19 PHE A C 19
ATOM 26027 O O . PHE A 1 19 ? 15.561 6.148 -6.765 1.00 0.00 19 PHE A O 19
ATOM 26044 N N . ARG A 1 20 ? 13.538 6.329 -5.794 1.00 0.00 20 ARG A N 19
ATOM 26045 C CA . ARG A 1 20 ? 13.957 5.695 -4.548 1.00 0.00 20 ARG A CA 19
ATOM 26046 C C . ARG A 1 20 ? 13.201 4.385 -4.318 1.00 0.00 20 ARG A C 19
ATOM 26047 O O . ARG A 1 20 ? 11.970 4.362 -4.344 1.00 0.00 20 ARG A O 19
ATOM 26068 N N . PRO A 1 21 ? 13.924 3.271 -4.091 1.00 0.00 21 PRO A N 19
ATOM 26069 C CA . PRO A 1 21 ? 13.305 1.961 -3.861 1.00 0.00 21 PRO A CA 19
ATOM 26070 C C . PRO A 1 21 ? 12.509 1.908 -2.561 1.00 0.00 21 PRO A C 19
ATOM 26071 O O . PRO A 1 21 ? 13.077 1.967 -1.471 1.00 0.00 21 PRO A O 19
ATOM 26082 N N . PHE A 1 22 ? 11.192 1.785 -2.686 1.00 0.00 22 PHE A N 19
ATOM 26083 C CA . PHE A 1 22 ? 10.318 1.709 -1.522 1.00 0.00 22 PHE A CA 19
ATOM 26084 C C . PHE A 1 22 ? 9.932 0.263 -1.241 1.00 0.00 22 PHE A C 19
ATOM 26085 O O . PHE A 1 22 ? 10.338 -0.311 -0.235 1.00 0.00 22 PHE A O 19
ATOM 26102 N N . VAL A 1 23 ? 9.155 -0.326 -2.142 1.00 0.00 23 VAL A N 19
ATOM 26103 C CA . VAL A 1 23 ? 8.732 -1.713 -1.989 1.00 0.00 23 VAL A CA 19
ATOM 26104 C C . VAL A 1 23 ? 9.822 -2.676 -2.451 1.00 0.00 23 VAL A C 19
ATOM 26105 O O . VAL A 1 23 ? 9.678 -3.891 -2.331 1.00 0.00 23 VAL A O 19
ATOM 26118 N N . ASP A 1 24 ? 10.917 -2.128 -2.974 1.00 0.00 24 ASP A N 19
ATOM 26119 C CA . ASP A 1 24 ? 12.026 -2.947 -3.442 1.00 0.00 24 ASP A CA 19
ATOM 26120 C C . ASP A 1 24 ? 12.572 -3.816 -2.313 1.00 0.00 24 ASP A C 19
ATOM 26121 O O . ASP A 1 24 ? 13.169 -4.864 -2.560 1.00 0.00 24 ASP A O 19
ATOM 26130 N N . TYR A 1 25 ? 12.363 -3.379 -1.073 1.00 0.00 25 TYR A N 19
ATOM 26131 C CA . TYR A 1 25 ? 12.836 -4.130 0.081 1.00 0.00 25 TYR A CA 19
ATOM 26132 C C . TYR A 1 25 ? 12.114 -5.468 0.179 1.00 0.00 25 TYR A C 19
ATOM 26133 O O . TYR A 1 25 ? 12.716 -6.483 0.530 1.00 0.00 25 TYR A O 19
ATOM 26151 N N . LYS A 1 26 ? 10.823 -5.469 -0.143 1.00 0.00 26 LYS A N 19
ATOM 26152 C CA . LYS A 1 26 ? 10.035 -6.695 -0.096 1.00 0.00 26 LYS A CA 19
ATOM 26153 C C . LYS A 1 26 ? 10.554 -7.703 -1.118 1.00 0.00 26 LYS A C 19
ATOM 26154 O O . LYS A 1 26 ? 10.398 -8.913 -0.947 1.00 0.00 26 LYS A O 19
ATOM 26173 N N . ALA A 1 27 ? 11.179 -7.195 -2.178 1.00 0.00 27 ALA A N 19
ATOM 26174 C CA . ALA A 1 27 ? 11.729 -8.047 -3.223 1.00 0.00 27 ALA A CA 19
ATOM 26175 C C . ALA A 1 27 ? 12.950 -8.810 -2.719 1.00 0.00 27 ALA A C 19
ATOM 26176 O O . ALA A 1 27 ? 13.231 -9.919 -3.170 1.00 0.00 27 ALA A O 19
ATOM 26183 N N . GLY A 1 28 ? 13.673 -8.205 -1.778 1.00 0.00 28 GLY A N 19
ATOM 26184 C CA . GLY A 1 28 ? 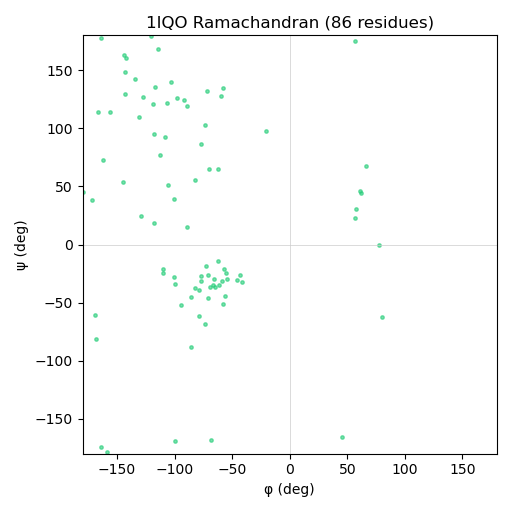14.855 -8.843 -1.230 1.00 0.00 28 GLY A CA 19
ATOM 26185 C C . GLY A 1 28 ? 14.815 -8.948 0.283 1.00 0.00 28 GLY A C 19
ATOM 26186 O O . GLY A 1 28 ? 15.857 -8.978 0.936 1.00 0.00 28 GLY A O 19
ATOM 26190 N N . LEU A 1 29 ? 13.609 -9.001 0.841 1.00 0.00 29 LEU A N 19
ATOM 26191 C CA . LEU A 1 29 ? 13.443 -9.102 2.288 1.00 0.00 29 LEU A CA 19
ATOM 26192 C C . LEU A 1 29 ? 13.641 -10.537 2.769 1.00 0.00 29 LEU A C 19
ATOM 26193 O O . LEU A 1 29 ? 13.885 -10.776 3.952 1.00 0.00 29 LEU A O 19
ATOM 26209 N N . GLU A 1 30 ? 13.539 -11.486 1.848 1.00 0.00 30 GLU A N 19
ATOM 26210 C CA . GLU A 1 30 ? 13.711 -12.896 2.182 1.00 0.00 30 GLU A CA 19
ATOM 26211 C C . GLU A 1 30 ? 14.287 -13.674 1.004 1.00 0.00 30 GLU A C 19
ATOM 26212 O O . GLU A 1 30 ? 13.890 -14.809 0.742 1.00 0.00 30 GLU A O 19
ATOM 26224 N N . LYS A 1 31 ? 15.222 -13.045 0.300 1.00 0.00 31 LYS A N 19
ATOM 26225 C CA . LYS A 1 31 ? 15.874 -13.652 -0.861 1.00 0.00 31 LYS A CA 19
ATOM 26226 C C . LYS A 1 31 ? 14.854 -14.342 -1.755 1.00 0.00 31 LYS A C 19
ATOM 26227 O O . LYS A 1 31 ? 15.110 -15.408 -2.317 1.00 0.00 31 LYS A O 19
ATOM 26246 N N . LYS A 1 32 ? 13.695 -13.713 -1.876 1.00 0.00 32 LYS A N 19
ATOM 26247 C CA . LYS A 1 32 ? 12.607 -14.244 -2.698 1.00 0.00 32 LYS A CA 19
ATOM 26248 C C . LYS A 1 32 ? 13.095 -14.595 -4.103 1.00 0.00 32 LYS A C 19
ATOM 26249 O O . LYS A 1 32 ? 12.522 -15.456 -4.770 1.00 0.00 32 LYS A O 19
ATOM 26268 N N . LYS A 1 33 ? 14.154 -13.924 -4.545 1.00 0.00 33 LYS A N 19
ATOM 26269 C CA . LYS A 1 33 ? 14.718 -14.167 -5.869 1.00 0.00 33 LYS A CA 19
ATOM 26270 C C . LYS A 1 33 ? 13.717 -13.818 -6.965 1.00 0.00 33 LYS A C 19
ATOM 26271 O O . LYS A 1 33 ? 12.606 -14.347 -6.998 1.00 0.00 33 LYS A O 19
ATOM 26290 N N . LEU A 1 34 ? 14.121 -12.923 -7.863 1.00 0.00 34 LEU A N 19
ATOM 26291 C CA . LEU A 1 34 ? 13.264 -12.500 -8.966 1.00 0.00 34 LEU A CA 19
ATOM 26292 C C . LEU A 1 34 ? 14.101 -11.958 -10.121 1.00 0.00 34 LEU A C 19
ATOM 26293 O O . LEU A 1 34 ? 15.181 -11.405 -9.914 1.00 0.00 34 LEU A O 19
ATOM 26309 N N . SER A 1 35 ? 13.597 -12.126 -11.341 1.00 0.00 35 SER A N 19
ATOM 26310 C CA . SER A 1 35 ? 14.303 -11.655 -12.528 1.00 0.00 35 SER A CA 19
ATOM 26311 C C . SER A 1 35 ? 13.726 -10.328 -13.020 1.00 0.00 35 SER A C 19
ATOM 26312 O O . SER A 1 35 ? 14.266 -9.261 -12.725 1.00 0.00 35 SER A O 19
ATOM 26320 N N . ASP A 1 36 ? 12.629 -10.400 -13.771 1.00 0.00 36 ASP A N 19
ATOM 26321 C CA . ASP A 1 36 ? 11.986 -9.202 -14.300 1.00 0.00 36 ASP A CA 19
ATOM 26322 C C . ASP A 1 36 ? 10.466 -9.341 -14.291 1.00 0.00 36 ASP A C 19
ATOM 26323 O O . ASP A 1 36 ? 9.763 -8.610 -14.990 1.00 0.00 36 ASP A O 19
ATOM 26332 N N . ASP A 1 37 ? 9.961 -10.280 -13.495 1.00 0.00 37 ASP A N 19
ATOM 26333 C CA . ASP A 1 37 ? 8.523 -10.508 -13.398 1.00 0.00 37 ASP A CA 19
ATOM 26334 C C . ASP A 1 37 ? 7.951 -9.865 -12.136 1.00 0.00 37 ASP A C 19
ATOM 26335 O O . ASP A 1 37 ? 6.744 -9.640 -12.039 1.00 0.00 37 ASP A O 19
ATOM 26344 N N . ASP A 1 38 ? 8.821 -9.572 -11.174 1.00 0.00 38 ASP A N 19
ATOM 26345 C CA . ASP A 1 38 ? 8.400 -8.958 -9.920 1.00 0.00 38 ASP A CA 19
ATOM 26346 C C . ASP A 1 38 ? 7.675 -7.639 -10.173 1.00 0.00 38 ASP A C 19
ATOM 26347 O O . ASP A 1 38 ? 8.293 -6.574 -10.199 1.00 0.00 38 ASP A O 19
ATOM 26356 N N . GLU A 1 39 ? 6.361 -7.717 -10.361 1.00 0.00 39 GLU A N 19
ATOM 26357 C CA . GLU A 1 39 ? 5.553 -6.529 -10.613 1.00 0.00 39 GLU A CA 19
ATOM 26358 C C . GLU A 1 39 ? 4.872 -6.054 -9.334 1.00 0.00 39 GLU A C 19
ATOM 26359 O O . GLU A 1 39 ? 4.107 -6.793 -8.715 1.00 0.00 39 GLU A O 19
ATOM 26371 N N . ILE A 1 40 ? 5.153 -4.814 -8.943 1.00 0.00 40 ILE A N 19
ATOM 26372 C CA . ILE A 1 40 ? 4.565 -4.242 -7.737 1.00 0.00 40 ILE A CA 19
ATOM 26373 C C . ILE A 1 40 ? 3.739 -3.004 -8.064 1.00 0.00 40 ILE A C 19
ATOM 26374 O O . ILE A 1 40 ? 4.023 -2.292 -9.027 1.00 0.00 40 ILE A O 19
ATOM 26390 N N . ALA A 1 41 ? 2.715 -2.750 -7.255 1.00 0.00 41 ALA A N 19
ATOM 26391 C CA . ALA A 1 41 ? 1.849 -1.596 -7.459 1.00 0.00 41 ALA A CA 19
ATOM 26392 C C . ALA A 1 41 ? 1.252 -1.120 -6.141 1.00 0.00 41 ALA A C 19
ATOM 26393 O O . ALA A 1 41 ? 0.449 -1.820 -5.523 1.00 0.00 41 ALA A O 19
ATOM 26400 N N . ILE A 1 42 ? 1.649 0.073 -5.714 1.00 0.00 42 ILE A N 19
ATOM 26401 C CA . ILE A 1 42 ? 1.150 0.640 -4.467 1.00 0.00 42 ILE A CA 19
ATOM 26402 C C . ILE A 1 42 ? 0.018 1.626 -4.729 1.00 0.00 42 ILE A C 19
ATOM 26403 O O . ILE A 1 42 ? 0.231 2.695 -5.302 1.00 0.00 42 ILE A O 19
ATOM 26419 N N . ILE A 1 43 ? -1.185 1.261 -4.301 1.00 0.00 43 ILE A N 19
ATOM 26420 C CA . ILE A 1 43 ? -2.351 2.114 -4.485 1.00 0.00 43 ILE A CA 19
ATOM 26421 C C . ILE A 1 43 ? -2.748 2.778 -3.173 1.00 0.00 43 ILE A C 19
ATOM 26422 O O . ILE A 1 43 ? -2.805 2.128 -2.129 1.00 0.00 43 ILE A O 19
ATOM 26438 N N . SER A 1 44 ? -3.017 4.078 -3.229 1.00 0.00 44 SER A N 19
ATOM 26439 C CA . SER A 1 44 ? -3.402 4.825 -2.039 1.00 0.00 44 SER A CA 19
ATOM 26440 C C . SER A 1 44 ? -4.248 6.042 -2.400 1.00 0.00 44 SER A C 19
ATOM 26441 O O . SER A 1 44 ? -3.833 6.884 -3.195 1.00 0.00 44 SER A O 19
ATOM 26449 N N . ILE A 1 45 ? -5.428 6.134 -1.797 1.00 0.00 45 ILE A N 19
ATOM 26450 C CA . ILE A 1 45 ? -6.324 7.256 -2.043 1.00 0.00 45 ILE A CA 19
ATOM 26451 C C . ILE A 1 45 ? -5.910 8.456 -1.201 1.00 0.00 45 ILE A C 19
ATOM 26452 O O . ILE A 1 45 ? -6.118 9.607 -1.590 1.00 0.00 45 ILE A O 19
ATOM 26468 N N . LYS A 1 46 ? -5.313 8.176 -0.047 1.00 0.00 46 LYS A N 19
ATOM 26469 C CA . LYS A 1 46 ? -4.852 9.220 0.860 1.00 0.00 46 LYS A CA 19
ATOM 26470 C C . LYS A 1 46 ? -3.405 8.961 1.265 1.00 0.00 46 LYS A C 19
ATOM 26471 O O . LYS A 1 46 ? -2.770 8.033 0.764 1.00 0.00 46 LYS A O 19
ATOM 26490 N N . GLY A 1 47 ? -2.887 9.781 2.171 1.00 0.00 47 GLY A N 19
ATOM 26491 C CA . GLY A 1 47 ? -1.517 9.614 2.621 1.00 0.00 47 GLY A CA 19
ATOM 26492 C C . GLY A 1 47 ? -1.416 9.354 4.112 1.00 0.00 47 GLY A C 19
ATOM 26493 O O . GLY A 1 47 ? -0.433 8.783 4.582 1.00 0.00 47 GLY A O 19
ATOM 26497 N N . THR A 1 48 ? -2.434 9.772 4.859 1.00 0.00 48 THR A N 19
ATOM 26498 C CA . THR A 1 48 ? -2.449 9.579 6.303 1.00 0.00 48 THR A CA 19
ATOM 26499 C C . THR A 1 48 ? -3.378 8.433 6.693 1.00 0.00 48 THR A C 19
ATOM 26500 O O . THR A 1 48 ? -3.182 7.785 7.721 1.00 0.00 48 THR A O 19
ATOM 26511 N N . GLN A 1 49 ? -4.390 8.188 5.867 1.00 0.00 49 GLN A N 19
ATOM 26512 C CA . GLN A 1 49 ? -5.348 7.121 6.129 1.00 0.00 49 GLN A CA 19
ATOM 26513 C C . GLN A 1 49 ? -5.071 5.906 5.249 1.00 0.00 49 GLN A C 19
ATOM 26514 O O . GLN A 1 49 ? -4.607 4.872 5.731 1.00 0.00 49 GLN A O 19
ATOM 26528 N N . SER A 1 50 ? -5.363 6.034 3.959 1.00 0.00 50 SER A N 19
ATOM 26529 C CA . SER A 1 50 ? -5.148 4.943 3.016 1.00 0.00 50 SER A CA 19
ATOM 26530 C C . SER A 1 50 ? -3.673 4.812 2.652 1.00 0.00 50 SER A C 19
ATOM 26531 O O . SER A 1 50 ? -2.969 5.810 2.492 1.00 0.00 50 SER A O 19
ATOM 26539 N N . ASN A 1 51 ? -3.215 3.572 2.522 1.00 0.00 51 ASN A N 19
ATOM 26540 C CA . ASN A 1 51 ? -1.824 3.294 2.176 1.00 0.00 51 ASN A CA 19
ATOM 26541 C C . ASN A 1 51 ? -1.585 1.789 2.095 1.00 0.00 51 ASN A C 19
ATOM 26542 O O . ASN A 1 51 ? -1.006 1.193 3.003 1.00 0.00 51 ASN A O 19
ATOM 26553 N N . HIS A 1 52 ? -2.046 1.176 1.008 1.00 0.00 52 HIS A N 19
ATOM 26554 C CA . HIS A 1 52 ? -1.892 -0.263 0.819 1.00 0.00 52 HIS A CA 19
ATOM 26555 C C . HIS A 1 52 ? -1.058 -0.578 -0.419 1.00 0.00 52 HIS A C 19
ATOM 26556 O O . HIS A 1 52 ? -0.992 0.217 -1.358 1.00 0.00 52 HIS A O 19
ATOM 26571 N N . VAL A 1 53 ? -0.426 -1.749 -0.412 1.00 0.00 53 VAL A N 19
ATOM 26572 C CA . VAL A 1 53 ? 0.403 -2.185 -1.530 1.00 0.00 53 VAL A CA 19
ATOM 26573 C C . VAL A 1 53 ? 0.035 -3.602 -1.957 1.00 0.00 53 VAL A C 19
ATOM 26574 O O . VAL A 1 53 ? 0.095 -4.537 -1.159 1.00 0.00 53 VAL A O 19
ATOM 26587 N N . LEU A 1 54 ? -0.348 -3.755 -3.222 1.00 0.00 54 LEU A N 19
ATOM 26588 C CA . LEU A 1 54 ? -0.729 -5.059 -3.752 1.00 0.00 54 LEU A CA 19
ATOM 26589 C C . LEU A 1 54 ? 0.415 -5.680 -4.551 1.00 0.00 54 LEU A C 19
ATOM 26590 O O . LEU A 1 54 ? 1.280 -4.972 -5.068 1.00 0.00 54 LEU A O 19
ATOM 26606 N N . PHE A 1 55 ? 0.409 -7.005 -4.647 1.00 0.00 55 PHE A N 19
ATOM 26607 C CA . PHE A 1 55 ? 1.444 -7.725 -5.382 1.00 0.00 55 PHE A CA 19
ATOM 26608 C C . PHE A 1 55 ? 0.858 -8.405 -6.617 1.00 0.00 55 PHE A C 19
ATOM 26609 O O . PHE A 1 55 ? -0.246 -8.950 -6.572 1.00 0.00 55 PHE A O 19
ATOM 26626 N N . LEU A 1 56 ? 1.604 -8.370 -7.716 1.00 0.00 56 LEU A N 19
ATOM 26627 C CA . LEU A 1 56 ? 1.160 -8.985 -8.962 1.00 0.00 56 LEU A CA 19
ATOM 26628 C C . LEU A 1 56 ? 2.342 -9.560 -9.736 1.00 0.00 56 LEU A C 19
ATOM 26629 O O . LEU A 1 56 ? 3.363 -8.895 -9.915 1.00 0.00 56 LEU A O 19
ATOM 26645 N N . SER A 1 57 ? 2.196 -10.800 -10.193 1.00 0.00 57 SER A N 19
ATOM 26646 C CA . SER A 1 57 ? 3.252 -11.465 -10.949 1.00 0.00 57 SER A CA 19
ATOM 26647 C C . SER A 1 57 ? 3.120 -11.172 -12.440 1.00 0.00 57 SER A C 19
ATOM 26648 O O . SER A 1 57 ? 4.057 -10.683 -13.072 1.00 0.00 57 SER A O 19
ATOM 26656 N N . SER A 1 58 ? 1.951 -11.476 -12.996 1.00 0.00 58 SER A N 19
ATOM 26657 C CA . SER A 1 58 ? 1.696 -11.244 -14.414 1.00 0.00 58 SER A CA 19
ATOM 26658 C C . SER A 1 58 ? 0.414 -10.440 -14.611 1.00 0.00 58 SER A C 19
ATOM 26659 O O . SER A 1 58 ? -0.525 -10.548 -13.822 1.00 0.00 58 SER A O 19
ATOM 26667 N N . TYR A 1 59 ? 0.384 -9.632 -15.666 1.00 0.00 59 TYR A N 19
ATOM 26668 C CA . TYR A 1 59 ? -0.782 -8.808 -15.963 1.00 0.00 59 TYR A CA 19
ATOM 26669 C C . TYR A 1 59 ? -1.092 -8.821 -17.456 1.00 0.00 59 TYR A C 19
ATOM 26670 O O . TYR A 1 59 ? -0.187 -8.764 -18.290 1.00 0.00 59 TYR A O 19
ATOM 26688 N N . ASN A 1 60 ? -2.377 -8.896 -17.786 1.00 0.00 60 ASN A N 19
ATOM 26689 C CA . ASN A 1 60 ? -2.812 -8.916 -19.177 1.00 0.00 60 ASN A CA 19
ATOM 26690 C C . ASN A 1 60 ? -4.097 -8.113 -19.350 1.00 0.00 60 ASN A C 19
ATOM 26691 O O . ASN A 1 60 ? -4.543 -7.437 -18.423 1.00 0.00 60 ASN A O 19
ATOM 26702 N N . SER A 1 61 ? -4.688 -8.192 -20.537 1.00 0.00 61 SER A N 19
ATOM 26703 C CA . SER A 1 61 ? -5.924 -7.471 -20.825 1.00 0.00 61 SER A CA 19
ATOM 26704 C C . SER A 1 61 ? -7.121 -8.417 -20.804 1.00 0.00 61 SER A C 19
ATOM 26705 O O . SER A 1 61 ? -7.275 -9.259 -21.690 1.00 0.00 61 SER A O 19
ATOM 26713 N N . VAL A 1 62 ? -7.967 -8.273 -19.788 1.00 0.00 62 VAL A N 19
ATOM 26714 C CA . VAL A 1 62 ? -9.151 -9.117 -19.656 1.00 0.00 62 VAL A CA 19
ATOM 26715 C C . VAL A 1 62 ? -10.282 -8.392 -18.928 1.00 0.00 62 VAL A C 19
ATOM 26716 O O . VAL A 1 62 ? -11.202 -9.027 -18.415 1.00 0.00 62 VAL A O 19
ATOM 26729 N N . ASP A 1 63 ? -10.214 -7.063 -18.895 1.00 0.00 63 ASP A N 19
ATOM 26730 C CA . ASP A 1 63 ? -11.239 -6.252 -18.239 1.00 0.00 63 ASP A CA 19
ATOM 26731 C C . ASP A 1 63 ? -11.206 -6.422 -16.721 1.00 0.00 63 ASP A C 19
ATOM 26732 O O . ASP A 1 63 ? -11.041 -5.451 -15.983 1.00 0.00 63 ASP A O 19
ATOM 26741 N N . GLU A 1 64 ? -11.367 -7.659 -16.257 1.00 0.00 64 GLU A N 19
ATOM 26742 C CA . GLU A 1 64 ? -11.359 -7.947 -14.828 1.00 0.00 64 GLU A CA 19
ATOM 26743 C C . GLU A 1 64 ? -10.050 -7.496 -14.196 1.00 0.00 64 GLU A C 19
ATOM 26744 O O . GLU A 1 64 ? -10.037 -6.923 -13.107 1.00 0.00 64 GLU A O 19
ATOM 26756 N N . ILE A 1 65 ? -8.950 -7.755 -14.892 1.00 0.00 65 ILE A N 19
ATOM 26757 C CA . ILE A 1 65 ? -7.629 -7.370 -14.406 1.00 0.00 65 ILE A CA 19
ATOM 26758 C C . ILE A 1 65 ? -7.593 -5.893 -14.026 1.00 0.00 65 ILE A C 19
ATOM 26759 O O . ILE A 1 65 ? -7.084 -5.528 -12.967 1.00 0.00 65 ILE A O 19
ATOM 26775 N N . ARG A 1 66 ? -8.139 -5.051 -14.896 1.00 0.00 66 ARG A N 19
ATOM 26776 C CA . ARG A 1 66 ? -8.171 -3.614 -14.650 1.00 0.00 66 ARG A CA 19
ATOM 26777 C C . ARG A 1 66 ? -9.333 -3.245 -13.734 1.00 0.00 66 ARG A C 19
ATOM 26778 O O . ARG A 1 66 ? -9.217 -2.349 -12.898 1.00 0.00 66 ARG A O 19
ATOM 26799 N N . LYS A 1 67 ? -10.454 -3.941 -13.898 1.00 0.00 67 LYS A N 19
ATOM 26800 C CA . LYS A 1 67 ? -11.638 -3.685 -13.084 1.00 0.00 67 LYS A CA 19
ATOM 26801 C C . LYS A 1 67 ? -11.335 -3.890 -11.603 1.00 0.00 67 LYS A C 19
ATOM 26802 O O . LYS A 1 67 ? -11.858 -3.176 -10.748 1.00 0.00 67 LYS A O 19
ATOM 26821 N N . GLU A 1 68 ? -10.486 -4.869 -11.307 1.00 0.00 68 GLU A N 19
ATOM 26822 C CA . GLU A 1 68 ? -10.113 -5.165 -9.928 1.00 0.00 68 GLU A CA 19
ATOM 26823 C C . GLU A 1 68 ? -9.132 -4.125 -9.397 1.00 0.00 68 GLU A C 19
ATOM 26824 O O . GLU A 1 68 ? -9.267 -3.648 -8.270 1.00 0.00 68 GLU A O 19
ATOM 26836 N N . LEU A 1 69 ? -8.146 -3.778 -10.217 1.00 0.00 69 LEU A N 19
ATOM 26837 C CA . LEU A 1 69 ? -7.143 -2.793 -9.831 1.00 0.00 69 LEU A CA 19
ATOM 26838 C C . LEU A 1 69 ? -7.790 -1.441 -9.551 1.00 0.00 69 LEU A C 19
ATOM 26839 O O . LEU A 1 69 ? -7.605 -0.861 -8.480 1.00 0.00 69 LEU A O 19
ATOM 26855 N N . GLU A 1 70 ? -8.554 -0.946 -10.519 1.00 0.00 70 GLU A N 19
ATOM 26856 C CA . GLU A 1 70 ? -9.234 0.337 -10.378 1.00 0.00 70 GLU A CA 19
ATOM 26857 C C . GLU A 1 70 ? -10.143 0.337 -9.153 1.00 0.00 70 GLU A C 19
ATOM 26858 O O . GLU A 1 70 ? -10.276 1.349 -8.465 1.00 0.00 70 GLU A O 19
ATOM 26870 N N . GLU A 1 71 ? -10.765 -0.806 -8.887 1.00 0.00 71 GLU A N 19
ATOM 26871 C CA . GLU A 1 71 ? -11.660 -0.943 -7.744 1.00 0.00 71 GLU A CA 19
ATOM 26872 C C . GLU A 1 71 ? -10.869 -1.123 -6.452 1.00 0.00 71 GLU A C 19
ATOM 26873 O O . GLU A 1 71 ? -11.322 -0.734 -5.376 1.00 0.00 71 GLU A O 19
ATOM 26885 N N . ALA A 1 72 ? -9.683 -1.712 -6.566 1.00 0.00 72 ALA A N 19
ATOM 26886 C CA . ALA A 1 72 ? -8.830 -1.939 -5.406 1.00 0.00 72 ALA A CA 19
ATOM 26887 C C . ALA A 1 72 ? -8.463 -0.622 -4.734 1.00 0.00 72 ALA A C 19
ATOM 26888 O O . ALA A 1 72 ? -8.253 -0.568 -3.522 1.00 0.00 72 ALA A O 19
ATOM 26895 N N . GLY A 1 73 ? -8.385 0.441 -5.529 1.00 0.00 73 GLY A N 19
ATOM 26896 C CA . GLY A 1 73 ? -8.043 1.746 -4.994 1.00 0.00 73 GLY A CA 19
ATOM 26897 C C . GLY A 1 73 ? -9.263 2.535 -4.563 1.00 0.00 73 GLY A C 19
ATOM 26898 O O . GLY A 1 73 ? -9.195 3.332 -3.627 1.00 0.00 73 GLY A O 19
ATOM 26902 N N . ALA A 1 74 ? -10.381 2.317 -5.246 1.00 0.00 74 ALA A N 19
ATOM 26903 C CA . ALA A 1 74 ? -11.619 3.016 -4.926 1.00 0.00 74 ALA A CA 19
ATOM 26904 C C . ALA A 1 74 ? -12.797 2.050 -4.875 1.00 0.00 74 ALA A C 19
ATOM 26905 O O . ALA A 1 74 ? -13.805 2.242 -5.555 1.00 0.00 74 ALA A O 19
ATOM 26912 N N . LYS A 1 75 ? -12.659 1.009 -4.064 1.00 0.00 75 LYS A N 19
ATOM 26913 C CA . LYS A 1 75 ? -13.708 0.007 -3.922 1.00 0.00 75 LYS A CA 19
ATOM 26914 C C . LYS A 1 75 ? -14.922 0.585 -3.202 1.00 0.00 75 LYS A C 19
ATOM 26915 O O . LYS A 1 75 ? -15.017 1.794 -2.997 1.00 0.00 75 LYS A O 19
ATOM 26934 N N . ILE A 1 76 ? -15.849 -0.290 -2.822 1.00 0.00 76 ILE A N 19
ATOM 26935 C CA . ILE A 1 76 ? -17.058 0.133 -2.127 1.00 0.00 76 ILE A CA 19
ATOM 26936 C C . ILE A 1 76 ? -16.818 0.255 -0.625 1.00 0.00 76 ILE A C 19
ATOM 26937 O O . ILE A 1 76 ? -16.946 1.337 -0.052 1.00 0.00 76 ILE A O 19
ATOM 26953 N N . ASN A 1 77 ? -16.470 -0.862 0.006 1.00 0.00 77 ASN A N 19
ATOM 26954 C CA . ASN A 1 77 ? -16.215 -0.880 1.442 1.00 0.00 77 ASN A CA 19
ATOM 26955 C C . ASN A 1 77 ? -14.720 -0.989 1.732 1.00 0.00 77 ASN A C 19
ATOM 26956 O O . ASN A 1 77 ? -14.252 -0.562 2.787 1.00 0.00 77 ASN A O 19
ATOM 26967 N N . HIS A 1 78 ? -13.975 -1.564 0.792 1.00 0.00 78 HIS A N 19
ATOM 26968 C CA . HIS A 1 78 ? -12.533 -1.728 0.951 1.00 0.00 78 HIS A CA 19
ATOM 26969 C C . HIS A 1 78 ? -12.216 -2.667 2.110 1.00 0.00 78 HIS A C 19
ATOM 26970 O O . HIS A 1 78 ? -13.119 -3.221 2.735 1.00 0.00 78 HIS A O 19
ATOM 26985 N N . THR A 1 79 ? -10.925 -2.840 2.389 1.00 0.00 79 THR A N 19
ATOM 26986 C CA . THR A 1 79 ? -10.470 -3.712 3.473 1.00 0.00 79 THR A CA 19
ATOM 26987 C C . THR A 1 79 ? -11.247 -5.027 3.496 1.00 0.00 79 THR A C 19
ATOM 26988 O O . THR A 1 79 ? -12.306 -5.124 4.116 1.00 0.00 79 THR A O 19
ATOM 26999 N N . THR A 1 80 ? -10.712 -6.035 2.816 1.00 0.00 80 THR A N 19
ATOM 27000 C CA . THR A 1 80 ? -11.350 -7.346 2.758 1.00 0.00 80 THR A CA 19
ATOM 27001 C C . THR A 1 80 ? -10.409 -8.426 3.280 1.00 0.00 80 THR A C 19
ATOM 27002 O O . THR A 1 80 ? -10.750 -9.161 4.207 1.00 0.00 80 THR A O 19
ATOM 27013 N N . LEU A 1 81 ? -9.225 -8.515 2.677 1.00 0.00 81 LEU A N 19
ATOM 27014 C CA . LEU A 1 81 ? -8.211 -9.497 3.069 1.00 0.00 81 LEU A CA 19
ATOM 27015 C C . LEU A 1 81 ? -8.602 -10.917 2.658 1.00 0.00 81 LEU A C 19
ATOM 27016 O O . LEU A 1 81 ? -7.766 -11.680 2.176 1.00 0.00 81 LEU A O 19
ATOM 27032 N N . LYS A 1 82 ? -9.869 -11.274 2.855 1.00 0.00 82 LYS A N 19
ATOM 27033 C CA . LYS A 1 82 ? -10.350 -12.608 2.506 1.00 0.00 82 LYS A CA 19
ATOM 27034 C C . LYS A 1 82 ? -10.039 -12.948 1.051 1.00 0.00 82 LYS A C 19
ATOM 27035 O O . LYS A 1 82 ? -9.582 -14.051 0.749 1.00 0.00 82 LYS A O 19
ATOM 27054 N N . ILE A 1 83 ? -10.283 -11.999 0.154 1.00 0.00 83 ILE A N 19
ATOM 27055 C CA . ILE A 1 83 ? -10.018 -12.214 -1.263 1.00 0.00 83 ILE A CA 19
ATOM 27056 C C . ILE A 1 83 ? -8.539 -12.485 -1.496 1.00 0.00 83 ILE A C 19
ATOM 27057 O O . ILE A 1 83 ? -8.171 -13.279 -2.361 1.00 0.00 83 ILE A O 19
ATOM 27073 N N . LEU A 1 84 ? -7.694 -11.827 -0.709 1.00 0.00 84 LEU A N 19
ATOM 27074 C CA . LEU A 1 84 ? -6.255 -12.008 -0.822 1.00 0.00 84 LEU A CA 19
ATOM 27075 C C . LEU A 1 84 ? -5.868 -13.426 -0.424 1.00 0.00 84 LEU A C 19
ATOM 27076 O O . LEU A 1 84 ? -4.944 -14.010 -0.986 1.00 0.00 84 LEU A O 19
ATOM 27092 N N . GLU A 1 85 ? -6.590 -13.978 0.546 1.00 0.00 85 GLU A N 19
ATOM 27093 C CA . GLU A 1 85 ? -6.329 -15.334 1.009 1.00 0.00 85 GLU A CA 19
ATOM 27094 C C . GLU A 1 85 ? -6.697 -16.348 -0.071 1.00 0.00 85 GLU A C 19
ATOM 27095 O O . GLU A 1 85 ? -6.176 -17.463 -0.093 1.00 0.00 85 GLU A O 19
ATOM 27107 N N . GLY A 1 86 ? -7.600 -15.953 -0.967 1.00 0.00 86 GLY A N 19
ATOM 27108 C CA . GLY A 1 86 ? -8.021 -16.839 -2.034 1.00 0.00 86 GLY A CA 19
ATOM 27109 C C . GLY A 1 86 ? -7.033 -16.880 -3.185 1.00 0.00 86 GLY A C 19
ATOM 27110 O O . GLY A 1 86 ? -6.892 -17.907 -3.850 1.00 0.00 86 GLY A O 19
ATOM 27114 N N . HIS A 1 87 ? -6.350 -15.764 -3.429 1.00 0.00 87 HIS A N 19
ATOM 27115 C CA . HIS A 1 87 ? -5.377 -15.691 -4.515 1.00 0.00 87 HIS A CA 19
ATOM 27116 C C . HIS A 1 87 ? -4.061 -15.078 -4.042 1.00 0.00 87 HIS A C 19
ATOM 27117 O O . HIS A 1 87 ? -3.389 -14.372 -4.794 1.00 0.00 87 HIS A O 19
ATOM 27132 N N . LEU A 1 88 ? -3.696 -15.355 -2.795 1.00 0.00 88 LEU A N 19
ATOM 27133 C CA . LEU A 1 88 ? -2.458 -14.831 -2.228 1.00 0.00 88 LEU A CA 19
ATOM 27134 C C . LEU A 1 88 ? -2.154 -15.484 -0.884 1.00 0.00 88 LEU A C 19
ATOM 27135 O O . LEU A 1 88 ? -1.400 -16.480 -0.868 1.00 0.00 88 LEU A O 19
ATOM 27152 N N . LEU A 1 1 ? -11.670 19.446 -1.360 1.00 0.00 1 LEU A N 20
ATOM 27153 C CA . LEU A 1 1 ? -11.624 19.377 -2.844 1.00 0.00 1 LEU A CA 20
ATOM 27154 C C . LEU A 1 1 ? -11.921 17.964 -3.338 1.00 0.00 1 LEU A C 20
ATOM 27155 O O . LEU A 1 1 ? -12.277 17.084 -2.555 1.00 0.00 1 LEU A O 20
ATOM 27173 N N . PHE A 1 2 ? -11.773 17.756 -4.643 1.00 0.00 2 PHE A N 20
ATOM 27174 C CA . PHE A 1 2 ? -12.027 16.451 -5.245 1.00 0.00 2 PHE A CA 20
ATOM 27175 C C . PHE A 1 2 ? -11.146 15.374 -4.617 1.00 0.00 2 PHE A C 20
ATOM 27176 O O . PHE A 1 2 ? -10.217 15.677 -3.868 1.00 0.00 2 PHE A O 20
ATOM 27193 N N . ILE A 1 3 ? -11.444 14.117 -4.931 1.00 0.00 3 ILE A N 20
ATOM 27194 C CA . ILE A 1 3 ? -10.681 12.992 -4.401 1.00 0.00 3 ILE A CA 20
ATOM 27195 C C . ILE A 1 3 ? -9.310 12.901 -5.060 1.00 0.00 3 ILE A C 20
ATOM 27196 O O . ILE A 1 3 ? -9.202 12.832 -6.285 1.00 0.00 3 ILE A O 20
ATOM 27212 N N . ALA A 1 4 ? -8.264 12.899 -4.241 1.00 0.00 4 ALA A N 20
ATOM 27213 C CA . ALA A 1 4 ? -6.899 12.815 -4.745 1.00 0.00 4 ALA A CA 20
ATOM 27214 C C . ALA A 1 4 ? -6.310 11.429 -4.507 1.00 0.00 4 ALA A C 20
ATOM 27215 O O . ALA A 1 4 ? -6.004 11.060 -3.373 1.00 0.00 4 ALA A O 20
ATOM 27222 N N . THR A 1 5 ? -6.155 10.667 -5.583 1.00 0.00 5 THR A N 20
ATOM 27223 C CA . THR A 1 5 ? -5.602 9.322 -5.494 1.00 0.00 5 THR A CA 20
ATOM 27224 C C . THR A 1 5 ? -4.101 9.330 -5.767 1.00 0.00 5 THR A C 20
ATOM 27225 O O . THR A 1 5 ? -3.552 10.326 -6.237 1.00 0.00 5 THR A O 20
ATOM 27236 N N . LEU A 1 6 ? -3.446 8.213 -5.471 1.00 0.00 6 LEU A N 20
ATOM 27237 C CA . LEU A 1 6 ? -2.009 8.090 -5.685 1.00 0.00 6 LEU A CA 20
ATOM 27238 C C . LEU A 1 6 ? -1.647 6.679 -6.143 1.00 0.00 6 LEU A C 20
ATOM 27239 O O . LEU A 1 6 ? -1.386 5.798 -5.325 1.00 0.00 6 LEU A O 20
ATOM 27255 N N . LYS A 1 7 ? -1.634 6.473 -7.457 1.00 0.00 7 LYS A N 20
ATOM 27256 C CA . LYS A 1 7 ? -1.306 5.170 -8.024 1.00 0.00 7 LYS A CA 20
ATOM 27257 C C . LYS A 1 7 ? 0.024 5.221 -8.770 1.00 0.00 7 LYS A C 20
ATOM 27258 O O . LYS A 1 7 ? 0.439 6.276 -9.248 1.00 0.00 7 LYS A O 20
ATOM 27277 N N . GLY A 1 8 ? 0.688 4.072 -8.864 1.00 0.00 8 GLY A N 20
ATOM 27278 C CA . GLY A 1 8 ? 1.965 4.006 -9.553 1.00 0.00 8 GLY A CA 20
ATOM 27279 C C . GLY A 1 8 ? 2.408 2.580 -9.818 1.00 0.00 8 GLY A C 20
ATOM 27280 O O . GLY A 1 8 ? 1.875 1.638 -9.232 1.00 0.00 8 GLY A O 20
ATOM 27284 N N . ILE A 1 9 ? 3.388 2.421 -10.703 1.00 0.00 9 ILE A N 20
ATOM 27285 C CA . ILE A 1 9 ? 3.902 1.099 -11.042 1.00 0.00 9 ILE A CA 20
ATOM 27286 C C . ILE A 1 9 ? 5.361 0.951 -10.619 1.00 0.00 9 ILE A C 20
ATOM 27287 O O . ILE A 1 9 ? 6.250 1.590 -11.181 1.00 0.00 9 ILE A O 20
ATOM 27303 N N . PHE A 1 10 ? 5.596 0.103 -9.623 1.00 0.00 10 PHE A N 20
ATOM 27304 C CA . PHE A 1 10 ? 6.943 -0.136 -9.116 1.00 0.00 10 PHE A CA 20
ATOM 27305 C C . PHE A 1 10 ? 7.426 -1.533 -9.497 1.00 0.00 10 PHE A C 20
ATOM 27306 O O . PHE A 1 10 ? 6.918 -2.534 -8.989 1.00 0.00 10 PHE A O 20
ATOM 27323 N N . THR A 1 11 ? 8.415 -1.598 -10.384 1.00 0.00 11 THR A N 20
ATOM 27324 C CA . THR A 1 11 ? 8.969 -2.878 -10.821 1.00 0.00 11 THR A CA 20
ATOM 27325 C C . THR A 1 11 ? 9.887 -3.453 -9.747 1.00 0.00 11 THR A C 20
ATOM 27326 O O . THR A 1 11 ? 10.721 -2.741 -9.192 1.00 0.00 11 THR A O 20
ATOM 27337 N N . LEU A 1 12 ? 9.725 -4.743 -9.451 1.00 0.00 12 LEU A N 20
ATOM 27338 C CA . LEU A 1 12 ? 10.538 -5.407 -8.430 1.00 0.00 12 LEU A CA 20
ATOM 27339 C C . LEU A 1 12 ? 12.017 -5.048 -8.568 1.00 0.00 12 LEU A C 20
ATOM 27340 O O . LEU A 1 12 ? 12.745 -4.992 -7.577 1.00 0.00 12 LEU A O 20
ATOM 27356 N N . LYS A 1 13 ? 12.456 -4.805 -9.799 1.00 0.00 13 LYS A N 20
ATOM 27357 C CA . LYS A 1 13 ? 13.848 -4.451 -10.053 1.00 0.00 13 LYS A CA 20
ATOM 27358 C C . LYS A 1 13 ? 14.086 -2.972 -9.774 1.00 0.00 13 LYS A C 20
ATOM 27359 O O . LYS A 1 13 ? 14.804 -2.615 -8.839 1.00 0.00 13 LYS A O 20
ATOM 27378 N N . ASP A 1 14 ? 13.472 -2.116 -10.582 1.00 0.00 14 ASP A N 20
ATOM 27379 C CA . ASP A 1 14 ? 13.610 -0.676 -10.413 1.00 0.00 14 ASP A CA 20
ATOM 27380 C C . ASP A 1 14 ? 12.450 -0.128 -9.589 1.00 0.00 14 ASP A C 20
ATOM 27381 O O . ASP A 1 14 ? 11.814 0.858 -9.964 1.00 0.00 14 ASP A O 20
ATOM 27390 N N . LEU A 1 15 ? 12.174 -0.785 -8.468 1.00 0.00 15 LEU A N 20
ATOM 27391 C CA . LEU A 1 15 ? 11.084 -0.382 -7.586 1.00 0.00 15 LEU A CA 20
ATOM 27392 C C . LEU A 1 15 ? 11.153 1.108 -7.253 1.00 0.00 15 LEU A C 20
ATOM 27393 O O . LEU A 1 15 ? 10.146 1.812 -7.333 1.00 0.00 15 LEU A O 20
ATOM 27409 N N . PRO A 1 16 ? 12.338 1.615 -6.869 1.00 0.00 16 PRO A N 20
ATOM 27410 C CA . PRO A 1 16 ? 12.520 3.015 -6.518 1.00 0.00 16 PRO A CA 20
ATOM 27411 C C . PRO A 1 16 ? 12.883 3.877 -7.719 1.00 0.00 16 PRO A C 20
ATOM 27412 O O . PRO A 1 16 ? 13.820 4.677 -7.657 1.00 0.00 16 PRO A O 20
ATOM 27423 N N . GLU A 1 17 ? 12.124 3.699 -8.803 1.00 0.00 17 GLU A N 20
ATOM 27424 C CA . GLU A 1 17 ? 12.324 4.440 -10.057 1.00 0.00 17 GLU A CA 20
ATOM 27425 C C . GLU A 1 17 ? 13.190 5.681 -9.860 1.00 0.00 17 GLU A C 20
ATOM 27426 O O . GLU A 1 17 ? 14.195 5.866 -10.546 1.00 0.00 17 GLU A O 20
ATOM 27438 N N . GLU A 1 18 ? 12.799 6.518 -8.909 1.00 0.00 18 GLU A N 20
ATOM 27439 C CA . GLU A 1 18 ? 13.545 7.731 -8.611 1.00 0.00 18 GLU A CA 20
ATOM 27440 C C . GLU A 1 18 ? 14.786 7.412 -7.794 1.00 0.00 18 GLU A C 20
ATOM 27441 O O . GLU A 1 18 ? 15.911 7.541 -8.275 1.00 0.00 18 GLU A O 20
ATOM 27453 N N . PHE A 1 19 ? 14.560 6.989 -6.561 1.00 0.00 19 PHE A N 20
ATOM 27454 C CA . PHE A 1 19 ? 15.642 6.639 -5.638 1.00 0.00 19 PHE A CA 20
ATOM 27455 C C . PHE A 1 19 ? 15.100 5.924 -4.399 1.00 0.00 19 PHE A C 20
ATOM 27456 O O . PHE A 1 19 ? 15.435 4.769 -4.136 1.00 0.00 19 PHE A O 20
ATOM 27473 N N . ARG A 1 20 ? 14.277 6.640 -3.634 1.00 0.00 20 ARG A N 20
ATOM 27474 C CA . ARG A 1 20 ? 13.686 6.115 -2.399 1.00 0.00 20 ARG A CA 20
ATOM 27475 C C . ARG A 1 20 ? 13.238 4.658 -2.538 1.00 0.00 20 ARG A C 20
ATOM 27476 O O . ARG A 1 20 ? 12.171 4.380 -3.085 1.00 0.00 20 ARG A O 20
ATOM 27497 N N . PRO A 1 21 ? 14.048 3.709 -2.031 1.00 0.00 21 PRO A N 20
ATOM 27498 C CA . PRO A 1 21 ? 13.734 2.283 -2.088 1.00 0.00 21 PRO A CA 20
ATOM 27499 C C . PRO A 1 21 ? 12.884 1.825 -0.904 1.00 0.00 21 PRO A C 20
ATOM 27500 O O . PRO A 1 21 ? 13.400 1.588 0.187 1.00 0.00 21 PRO A O 20
ATOM 27511 N N . PHE A 1 22 ? 11.579 1.708 -1.128 1.00 0.00 22 PHE A N 20
ATOM 27512 C CA . PHE A 1 22 ? 10.654 1.284 -0.081 1.00 0.00 22 PHE A CA 20
ATOM 27513 C C . PHE A 1 22 ? 10.298 -0.192 -0.227 1.00 0.00 22 PHE A C 20
ATOM 27514 O O . PHE A 1 22 ? 10.735 -1.028 0.564 1.00 0.00 22 PHE A O 20
ATOM 27531 N N . VAL A 1 23 ? 9.499 -0.503 -1.242 1.00 0.00 23 VAL A N 20
ATOM 27532 C CA . VAL A 1 23 ? 9.078 -1.879 -1.491 1.00 0.00 23 VAL A CA 20
ATOM 27533 C C . VAL A 1 23 ? 10.254 -2.771 -1.884 1.00 0.00 23 VAL A C 20
ATOM 27534 O O . VAL A 1 23 ? 10.102 -3.987 -1.995 1.00 0.00 23 VAL A O 20
ATOM 27547 N N . ASP A 1 24 ? 11.430 -2.173 -2.085 1.00 0.00 24 ASP A N 20
ATOM 27548 C CA . ASP A 1 24 ? 12.621 -2.936 -2.449 1.00 0.00 24 ASP A CA 20
ATOM 27549 C C . ASP A 1 24 ? 12.785 -4.143 -1.532 1.00 0.00 24 ASP A C 20
ATOM 27550 O O . ASP A 1 24 ? 13.337 -5.170 -1.927 1.00 0.00 24 ASP A O 20
ATOM 27559 N N . TYR A 1 25 ? 12.293 -4.007 -0.305 1.00 0.00 25 TYR A N 20
ATOM 27560 C CA . TYR A 1 25 ? 12.373 -5.079 0.677 1.00 0.00 25 TYR A CA 20
ATOM 27561 C C . TYR A 1 25 ? 11.583 -6.297 0.209 1.00 0.00 25 TYR A C 20
ATOM 27562 O O . TYR A 1 25 ? 11.925 -7.431 0.536 1.00 0.00 25 TYR A O 20
ATOM 27580 N N . LYS A 1 26 ? 10.528 -6.054 -0.560 1.00 0.00 26 LYS A N 20
ATOM 27581 C CA . LYS A 1 26 ? 9.698 -7.133 -1.077 1.00 0.00 26 LYS A CA 20
ATOM 27582 C C . LYS A 1 26 ? 10.460 -7.937 -2.123 1.00 0.00 26 LYS A C 20
ATOM 27583 O O . LYS A 1 26 ? 10.250 -9.142 -2.269 1.00 0.00 26 LYS A O 20
ATOM 27602 N N . ALA A 1 27 ? 11.356 -7.270 -2.843 1.00 0.00 27 ALA A N 20
ATOM 27603 C CA . ALA A 1 27 ? 12.155 -7.935 -3.863 1.00 0.00 27 ALA A CA 20
ATOM 27604 C C . ALA A 1 27 ? 13.275 -8.753 -3.228 1.00 0.00 27 ALA A C 20
ATOM 27605 O O . ALA A 1 27 ? 13.900 -9.578 -3.892 1.00 0.00 27 ALA A O 20
ATOM 27612 N N . GLY A 1 28 ? 13.529 -8.524 -1.939 1.00 0.00 28 GLY A N 20
ATOM 27613 C CA . GLY A 1 28 ? 14.577 -9.259 -1.255 1.00 0.00 28 GLY A CA 20
ATOM 27614 C C . GLY A 1 28 ? 14.205 -9.624 0.172 1.00 0.00 28 GLY A C 20
ATOM 27615 O O . GLY A 1 28 ? 15.081 -9.787 1.022 1.00 0.00 28 GLY A O 20
ATOM 27619 N N . LEU A 1 29 ? 12.908 -9.752 0.440 1.00 0.00 29 LEU A N 20
ATOM 27620 C CA . LEU A 1 29 ? 12.437 -10.099 1.779 1.00 0.00 29 LEU A CA 20
ATOM 27621 C C . LEU A 1 29 ? 12.854 -11.517 2.168 1.00 0.00 29 LEU A C 20
ATOM 27622 O O . LEU A 1 29 ? 12.781 -11.896 3.337 1.00 0.00 29 LEU A O 20
ATOM 27638 N N . GLU A 1 30 ? 13.290 -12.294 1.185 1.00 0.00 30 GLU A N 20
ATOM 27639 C CA . GLU A 1 30 ? 13.717 -13.668 1.426 1.00 0.00 30 GLU A CA 20
ATOM 27640 C C . GLU A 1 30 ? 14.364 -14.258 0.176 1.00 0.00 30 GLU A C 20
ATOM 27641 O O . GLU A 1 30 ? 13.826 -15.180 -0.437 1.00 0.00 30 GLU A O 20
ATOM 27653 N N . LYS A 1 31 ? 15.519 -13.711 -0.199 1.00 0.00 31 LYS A N 20
ATOM 27654 C CA . LYS A 1 31 ? 16.248 -14.165 -1.380 1.00 0.00 31 LYS A CA 20
ATOM 27655 C C . LYS A 1 31 ? 15.335 -14.199 -2.599 1.00 0.00 31 LYS A C 20
ATOM 27656 O O . LYS A 1 31 ? 15.430 -15.088 -3.445 1.00 0.00 31 LYS A O 20
ATOM 27675 N N . LYS A 1 32 ? 14.453 -13.214 -2.671 1.00 0.00 32 LYS A N 20
ATOM 27676 C CA . LYS A 1 32 ? 13.508 -13.105 -3.776 1.00 0.00 32 LYS A CA 20
ATOM 27677 C C . LYS A 1 32 ? 13.993 -12.092 -4.810 1.00 0.00 32 LYS A C 20
ATOM 27678 O O . LYS A 1 32 ? 13.191 -11.461 -5.497 1.00 0.00 32 LYS A O 20
ATOM 27697 N N . LYS A 1 33 ? 15.310 -11.939 -4.910 1.00 0.00 33 LYS A N 20
ATOM 27698 C CA . LYS A 1 33 ? 15.901 -11.001 -5.858 1.00 0.00 33 LYS A CA 20
ATOM 27699 C C . LYS A 1 33 ? 15.899 -11.583 -7.269 1.00 0.00 33 LYS A C 20
ATOM 27700 O O . LYS A 1 33 ? 16.862 -12.225 -7.687 1.00 0.00 33 LYS A O 20
ATOM 27719 N N . LEU A 1 34 ? 14.809 -11.357 -7.996 1.00 0.00 34 LEU A N 20
ATOM 27720 C CA . LEU A 1 34 ? 14.680 -11.862 -9.357 1.00 0.00 34 LEU A CA 20
ATOM 27721 C C . LEU A 1 34 ? 15.139 -10.822 -10.376 1.00 0.00 34 LEU A C 20
ATOM 27722 O O . LEU A 1 34 ? 15.656 -9.767 -10.009 1.00 0.00 34 LEU A O 20
ATOM 27738 N N . SER A 1 35 ? 14.944 -11.128 -11.656 1.00 0.00 35 SER A N 20
ATOM 27739 C CA . SER A 1 35 ? 15.337 -10.220 -12.729 1.00 0.00 35 SER A CA 20
ATOM 27740 C C . SER A 1 35 ? 14.132 -9.444 -13.252 1.00 0.00 35 SER A C 20
ATOM 27741 O O . SER A 1 35 ? 13.037 -9.528 -12.694 1.00 0.00 35 SER A O 20
ATOM 27749 N N . ASP A 1 36 ? 14.339 -8.689 -14.327 1.00 0.00 36 ASP A N 20
ATOM 27750 C CA . ASP A 1 36 ? 13.269 -7.900 -14.927 1.00 0.00 36 ASP A CA 20
ATOM 27751 C C . ASP A 1 36 ? 12.118 -8.797 -15.372 1.00 0.00 36 ASP A C 20
ATOM 27752 O O . ASP A 1 36 ? 12.099 -9.285 -16.501 1.00 0.00 36 ASP A O 20
ATOM 27761 N N . ASP A 1 37 ? 11.159 -9.008 -14.476 1.00 0.00 37 ASP A N 20
ATOM 27762 C CA . ASP A 1 37 ? 10.004 -9.846 -14.775 1.00 0.00 37 ASP A CA 20
ATOM 27763 C C . ASP A 1 37 ? 8.867 -9.578 -13.796 1.00 0.00 37 ASP A C 20
ATOM 27764 O O . ASP A 1 37 ? 7.705 -9.477 -14.189 1.00 0.00 37 ASP A O 20
ATOM 27773 N N . ASP A 1 38 ? 9.208 -9.463 -12.515 1.00 0.00 38 ASP A N 20
ATOM 27774 C CA . ASP A 1 38 ? 8.213 -9.208 -11.481 1.00 0.00 38 ASP A CA 20
ATOM 27775 C C . ASP A 1 38 ? 7.888 -7.718 -11.393 1.00 0.00 38 ASP A C 20
ATOM 27776 O O . ASP A 1 38 ? 8.685 -6.874 -11.803 1.00 0.00 38 ASP A O 20
ATOM 27785 N N . GLU A 1 39 ? 6.713 -7.404 -10.855 1.00 0.00 39 GLU A N 20
ATOM 27786 C CA . GLU A 1 39 ? 6.282 -6.017 -10.714 1.00 0.00 39 GLU A CA 20
ATOM 27787 C C . GLU A 1 39 ? 5.377 -5.849 -9.497 1.00 0.00 39 GLU A C 20
ATOM 27788 O O . GLU A 1 39 ? 4.945 -6.832 -8.893 1.00 0.00 39 GLU A O 20
ATOM 27800 N N . ILE A 1 40 ? 5.094 -4.599 -9.141 1.00 0.00 40 ILE A N 20
ATOM 27801 C CA . ILE A 1 40 ? 4.242 -4.305 -7.994 1.00 0.00 40 ILE A CA 20
ATOM 27802 C C . ILE A 1 40 ? 3.239 -3.204 -8.318 1.00 0.00 40 ILE A C 20
ATOM 27803 O O . ILE A 1 40 ? 3.431 -2.432 -9.258 1.00 0.00 40 ILE A O 20
ATOM 27819 N N . ALA A 1 41 ? 2.171 -3.136 -7.532 1.00 0.00 41 ALA A N 20
ATOM 27820 C CA . ALA A 1 41 ? 1.138 -2.127 -7.728 1.00 0.00 41 ALA A CA 20
ATOM 27821 C C . ALA A 1 41 ? 0.853 -1.384 -6.427 1.00 0.00 41 ALA A C 20
ATOM 27822 O O . ALA A 1 41 ? 0.338 -1.962 -5.470 1.00 0.00 41 ALA A O 20
ATOM 27829 N N . ILE A 1 42 ? 1.191 -0.099 -6.399 1.00 0.00 42 ILE A N 20
ATOM 27830 C CA . ILE A 1 42 ? 0.972 0.722 -5.213 1.00 0.00 42 ILE A CA 20
ATOM 27831 C C . ILE A 1 42 ? -0.187 1.691 -5.418 1.00 0.00 42 ILE A C 20
ATOM 27832 O O . ILE A 1 42 ? -0.296 2.330 -6.465 1.00 0.00 42 ILE A O 20
ATOM 27848 N N . ILE A 1 43 ? -1.048 1.794 -4.413 1.00 0.00 43 ILE A N 20
ATOM 27849 C CA . ILE A 1 43 ? -2.200 2.684 -4.480 1.00 0.00 43 ILE A CA 20
ATOM 27850 C C . ILE A 1 43 ? -2.413 3.404 -3.152 1.00 0.00 43 ILE A C 20
ATOM 27851 O O . ILE A 1 43 ? -2.525 2.772 -2.101 1.00 0.00 43 ILE A O 20
ATOM 27867 N N . SER A 1 44 ? -2.464 4.731 -3.207 1.00 0.00 44 SER A N 20
ATOM 27868 C CA . SER A 1 44 ? -2.663 5.539 -2.009 1.00 0.00 44 SER A CA 20
ATOM 27869 C C . SER A 1 44 ? -3.946 6.357 -2.111 1.00 0.00 44 SER A C 20
ATOM 27870 O O . SER A 1 44 ? -4.087 7.198 -2.999 1.00 0.00 44 SER A O 20
ATOM 27878 N N . ILE A 1 45 ? -4.876 6.105 -1.198 1.00 0.00 45 ILE A N 20
ATOM 27879 C CA . ILE A 1 45 ? -6.146 6.821 -1.186 1.00 0.00 45 ILE A CA 20
ATOM 27880 C C . ILE A 1 45 ? -5.996 8.183 -0.518 1.00 0.00 45 ILE A C 20
ATOM 27881 O O . ILE A 1 45 ? -6.596 9.167 -0.949 1.00 0.00 45 ILE A O 20
ATOM 27897 N N . LYS A 1 46 ? -5.188 8.230 0.536 1.00 0.00 46 LYS A N 20
ATOM 27898 C CA . LYS A 1 46 ? -4.952 9.471 1.267 1.00 0.00 46 LYS A CA 20
ATOM 27899 C C . LYS A 1 46 ? -3.737 9.335 2.181 1.00 0.00 46 LYS A C 20
ATOM 27900 O O . LYS A 1 46 ? -3.712 8.488 3.073 1.00 0.00 46 LYS A O 20
ATOM 27919 N N . GLY A 1 47 ? -2.731 10.173 1.949 1.00 0.00 47 GLY A N 20
ATOM 27920 C CA . GLY A 1 47 ? -1.526 10.128 2.758 1.00 0.00 47 GLY A CA 20
ATOM 27921 C C . GLY A 1 47 ? -1.807 10.332 4.234 1.00 0.00 47 GLY A C 20
ATOM 27922 O O . GLY A 1 47 ? -1.078 9.828 5.086 1.00 0.00 47 GLY A O 20
ATOM 27926 N N . THR A 1 48 ? -2.866 11.076 4.536 1.00 0.00 48 THR A N 20
ATOM 27927 C CA . THR A 1 48 ? -3.240 11.346 5.918 1.00 0.00 48 THR A CA 20
ATOM 27928 C C . THR A 1 48 ? -4.062 10.198 6.497 1.00 0.00 48 THR A C 20
ATOM 27929 O O . THR A 1 48 ? -4.042 9.955 7.704 1.00 0.00 48 THR A O 20
ATOM 27940 N N . GLN A 1 49 ? -4.784 9.495 5.630 1.00 0.00 49 GLN A N 20
ATOM 27941 C CA . GLN A 1 49 ? -5.611 8.373 6.058 1.00 0.00 49 GLN A CA 20
ATOM 27942 C C . GLN A 1 49 ? -4.777 7.103 6.193 1.00 0.00 49 GLN A C 20
ATOM 27943 O O . GLN A 1 49 ? -4.578 6.594 7.296 1.00 0.00 49 GLN A O 20
ATOM 27957 N N . SER A 1 50 ? -4.290 6.596 5.064 1.00 0.00 50 SER A N 20
ATOM 27958 C CA . SER A 1 50 ? -3.476 5.385 5.057 1.00 0.00 50 SER A CA 20
ATOM 27959 C C . SER A 1 50 ? -3.032 5.036 3.639 1.00 0.00 50 SER A C 20
ATOM 27960 O O . SER A 1 50 ? -3.566 5.563 2.663 1.00 0.00 50 SER A O 20
ATOM 27968 N N . ASN A 1 51 ? -2.052 4.145 3.535 1.00 0.00 51 ASN A N 20
ATOM 27969 C CA . ASN A 1 51 ? -1.536 3.724 2.237 1.00 0.00 51 ASN A CA 20
ATOM 27970 C C . ASN A 1 51 ? -1.833 2.249 1.986 1.00 0.00 51 ASN A C 20
ATOM 27971 O O . ASN A 1 51 ? -2.243 1.525 2.892 1.00 0.00 51 ASN A O 20
ATOM 27982 N N . HIS A 1 52 ? -1.624 1.810 0.748 1.00 0.00 52 HIS A N 20
ATOM 27983 C CA . HIS A 1 52 ? -1.870 0.421 0.380 1.00 0.00 52 HIS A CA 20
ATOM 27984 C C . HIS A 1 52 ? -0.752 -0.115 -0.510 1.00 0.00 52 HIS A C 20
ATOM 27985 O O . HIS A 1 52 ? -0.226 0.602 -1.361 1.00 0.00 52 HIS A O 20
ATOM 28000 N N . VAL A 1 53 ? -0.395 -1.380 -0.307 1.00 0.00 53 VAL A N 20
ATOM 28001 C CA . VAL A 1 53 ? 0.658 -2.011 -1.093 1.00 0.00 53 VAL A CA 20
ATOM 28002 C C . VAL A 1 53 ? 0.234 -3.399 -1.563 1.00 0.00 53 VAL A C 20
ATOM 28003 O O . VAL A 1 53 ? -0.091 -4.267 -0.753 1.00 0.00 53 VAL A O 20
ATOM 28016 N N . LEU A 1 54 ? 0.239 -3.601 -2.877 1.00 0.00 54 LEU A N 20
ATOM 28017 C CA . LEU A 1 54 ? -0.145 -4.883 -3.454 1.00 0.00 54 LEU A CA 20
ATOM 28018 C C . LEU A 1 54 ? 0.869 -5.339 -4.498 1.00 0.00 54 LEU A C 20
ATOM 28019 O O . LEU A 1 54 ? 1.416 -4.527 -5.243 1.00 0.00 54 LEU A O 20
ATOM 28035 N N . PHE A 1 55 ? 1.114 -6.645 -4.546 1.00 0.00 55 PHE A N 20
ATOM 28036 C CA . PHE A 1 55 ? 2.063 -7.211 -5.501 1.00 0.00 55 PHE A CA 20
ATOM 28037 C C . PHE A 1 55 ? 1.327 -7.966 -6.605 1.00 0.00 55 PHE A C 20
ATOM 28038 O O . PHE A 1 55 ? 0.289 -8.581 -6.362 1.00 0.00 55 PHE A O 20
ATOM 28055 N N . LEU A 1 56 ? 1.871 -7.914 -7.816 1.00 0.00 56 LEU A N 20
ATOM 28056 C CA . LEU A 1 56 ? 1.264 -8.594 -8.955 1.00 0.00 56 LEU A CA 20
ATOM 28057 C C . LEU A 1 56 ? 2.061 -9.838 -9.336 1.00 0.00 56 LEU A C 20
ATOM 28058 O O . LEU A 1 56 ? 3.241 -9.753 -9.675 1.00 0.00 56 LEU A O 20
ATOM 28074 N N . SER A 1 57 ? 1.406 -10.994 -9.278 1.00 0.00 57 SER A N 20
ATOM 28075 C CA . SER A 1 57 ? 2.052 -12.256 -9.619 1.00 0.00 57 SER A CA 20
ATOM 28076 C C . SER A 1 57 ? 2.239 -12.381 -11.127 1.00 0.00 57 SER A C 20
ATOM 28077 O O . SER A 1 57 ? 3.290 -12.816 -11.598 1.00 0.00 57 SER A O 20
ATOM 28085 N N . SER A 1 58 ? 1.214 -11.996 -11.881 1.00 0.00 58 SER A N 20
ATOM 28086 C CA . SER A 1 58 ? 1.269 -12.064 -13.336 1.00 0.00 58 SER A CA 20
ATOM 28087 C C . SER A 1 58 ? 0.739 -10.775 -13.962 1.00 0.00 58 SER A C 20
ATOM 28088 O O . SER A 1 58 ? 1.512 -9.891 -14.330 1.00 0.00 58 SER A O 20
ATOM 28096 N N . TYR A 1 59 ? -0.585 -10.671 -14.077 1.00 0.00 59 TYR A N 20
ATOM 28097 C CA . TYR A 1 59 ? -1.214 -9.486 -14.656 1.00 0.00 59 TYR A CA 20
ATOM 28098 C C . TYR A 1 59 ? -0.571 -9.117 -15.992 1.00 0.00 59 TYR A C 20
ATOM 28099 O O . TYR A 1 59 ? 0.435 -8.407 -16.031 1.00 0.00 59 TYR A O 20
ATOM 28117 N N . ASN A 1 60 ? -1.157 -9.602 -17.082 1.00 0.00 60 ASN A N 20
ATOM 28118 C CA . ASN A 1 60 ? -0.6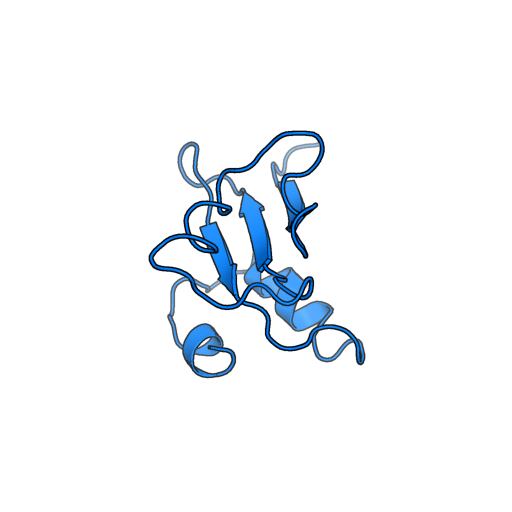38 -9.322 -18.416 1.00 0.00 60 ASN A CA 20
ATOM 28119 C C . ASN A 1 60 ? -1.764 -9.272 -19.445 1.00 0.00 60 ASN A C 20
ATOM 28120 O O . ASN A 1 60 ? -2.223 -10.307 -19.927 1.00 0.00 60 ASN A O 20
ATOM 28131 N N . SER A 1 61 ? -2.202 -8.061 -19.779 1.00 0.00 61 SER A N 20
ATOM 28132 C CA . SER A 1 61 ? -3.271 -7.874 -20.753 1.00 0.00 61 SER A CA 20
ATOM 28133 C C . SER A 1 61 ? -4.536 -8.614 -20.329 1.00 0.00 61 SER A C 20
ATOM 28134 O O . SER A 1 61 ? -4.805 -9.721 -20.796 1.00 0.00 61 SER A O 20
ATOM 28142 N N . VAL A 1 62 ? -5.308 -7.994 -19.445 1.00 0.00 62 VAL A N 20
ATOM 28143 C CA . VAL A 1 62 ? -6.546 -8.591 -18.957 1.00 0.00 62 VAL A CA 20
ATOM 28144 C C . VAL A 1 62 ? -7.441 -7.544 -18.304 1.00 0.00 62 VAL A C 20
ATOM 28145 O O . VAL A 1 62 ? -7.056 -6.911 -17.321 1.00 0.00 62 VAL A O 20
ATOM 28158 N N . ASP A 1 63 ? -8.637 -7.368 -18.855 1.00 0.00 63 ASP A N 20
ATOM 28159 C CA . ASP A 1 63 ? -9.587 -6.398 -18.326 1.00 0.00 63 ASP A CA 20
ATOM 28160 C C . ASP A 1 63 ? -10.112 -6.835 -16.961 1.00 0.00 63 ASP A C 20
ATOM 28161 O O . ASP A 1 63 ? -10.502 -6.005 -16.140 1.00 0.00 63 ASP A O 20
ATOM 28170 N N . GLU A 1 64 ? -10.119 -8.144 -16.725 1.00 0.00 64 GLU A N 20
ATOM 28171 C CA . GLU A 1 64 ? -10.597 -8.690 -15.459 1.00 0.00 64 GLU A CA 20
ATOM 28172 C C . GLU A 1 64 ? -9.817 -8.108 -14.284 1.00 0.00 64 GLU A C 20
ATOM 28173 O O . GLU A 1 64 ? -10.396 -7.504 -13.380 1.00 0.00 64 GLU A O 20
ATOM 28185 N N . ILE A 1 65 ? -8.501 -8.293 -14.303 1.00 0.00 65 ILE A N 20
ATOM 28186 C CA . ILE A 1 65 ? -7.644 -7.784 -13.239 1.00 0.00 65 ILE A CA 20
ATOM 28187 C C . ILE A 1 65 ? -7.645 -6.260 -13.219 1.00 0.00 65 ILE A C 20
ATOM 28188 O O . ILE A 1 65 ? -7.587 -5.643 -12.155 1.00 0.00 65 ILE A O 20
ATOM 28204 N N . ARG A 1 66 ? -7.711 -5.657 -14.401 1.00 0.00 66 ARG A N 20
ATOM 28205 C CA . ARG A 1 66 ? -7.721 -4.204 -14.519 1.00 0.00 66 ARG A CA 20
ATOM 28206 C C . ARG A 1 66 ? -8.940 -3.612 -13.818 1.00 0.00 66 ARG A C 20
ATOM 28207 O O . ARG A 1 66 ? -8.858 -2.555 -13.193 1.00 0.00 66 ARG A O 20
ATOM 28228 N N . LYS A 1 67 ? -10.070 -4.304 -13.924 1.00 0.00 67 LYS A N 20
ATOM 28229 C CA . LYS A 1 67 ? -11.307 -3.850 -13.301 1.00 0.00 67 LYS A CA 20
ATOM 28230 C C . LYS A 1 67 ? -11.368 -4.278 -11.838 1.00 0.00 67 LYS A C 20
ATOM 28231 O O . LYS A 1 67 ? -11.956 -3.590 -11.003 1.00 0.00 67 LYS A O 20
ATOM 28250 N N . GLU A 1 68 ? -10.755 -5.418 -11.534 1.00 0.00 68 GLU A N 20
ATOM 28251 C CA . GLU A 1 68 ? -10.739 -5.937 -10.172 1.00 0.00 68 GLU A CA 20
ATOM 28252 C C . GLU A 1 68 ? -9.891 -5.054 -9.263 1.00 0.00 68 GLU A C 20
ATOM 28253 O O . GLU A 1 68 ? -10.356 -4.588 -8.223 1.00 0.00 68 GLU A O 20
ATOM 28265 N N . LEU A 1 69 ? -8.643 -4.826 -9.662 1.00 0.00 69 LEU A N 20
ATOM 28266 C CA . LEU A 1 69 ? -7.732 -3.995 -8.881 1.00 0.00 69 LEU A CA 20
ATOM 28267 C C . LEU A 1 69 ? -8.280 -2.581 -8.736 1.00 0.00 69 LEU A C 20
ATOM 28268 O O . LEU A 1 69 ? -8.375 -2.052 -7.629 1.00 0.00 69 LEU A O 20
ATOM 28284 N N . GLU A 1 70 ? -8.648 -1.974 -9.861 1.00 0.00 70 GLU A N 20
ATOM 28285 C CA . GLU A 1 70 ? -9.195 -0.622 -9.856 1.00 0.00 70 GLU A CA 20
ATOM 28286 C C . GLU A 1 70 ? -10.365 -0.520 -8.881 1.00 0.00 70 GLU A C 20
ATOM 28287 O O . GLU A 1 70 ? -10.630 0.544 -8.321 1.00 0.00 70 GLU A O 20
ATOM 28299 N N . GLU A 1 71 ? -11.057 -1.638 -8.682 1.00 0.00 71 GLU A N 20
ATOM 28300 C CA . GLU A 1 71 ? -12.193 -1.682 -7.772 1.00 0.00 71 GLU A CA 20
ATOM 28301 C C . GLU A 1 71 ? -11.733 -1.496 -6.330 1.00 0.00 71 GLU A C 20
ATOM 28302 O O . GLU A 1 71 ? -12.325 -0.729 -5.572 1.00 0.00 71 GLU A O 20
ATOM 28314 N N . ALA A 1 72 ? -10.669 -2.201 -5.960 1.00 0.00 72 ALA A N 20
ATOM 28315 C CA . ALA A 1 72 ? -10.126 -2.111 -4.610 1.00 0.00 72 ALA A CA 20
ATOM 28316 C C . ALA A 1 72 ? -9.546 -0.725 -4.337 1.00 0.00 72 ALA A C 20
ATOM 28317 O O . ALA A 1 72 ? -9.295 -0.365 -3.186 1.00 0.00 72 ALA A O 20
ATOM 28324 N N . GLY A 1 73 ? -9.331 0.048 -5.399 1.00 0.00 73 GLY A N 20
ATOM 28325 C CA . GLY A 1 73 ? -8.781 1.382 -5.245 1.00 0.00 73 GLY A CA 20
ATOM 28326 C C . GLY A 1 73 ? -9.806 2.388 -4.760 1.00 0.00 73 GLY A C 20
ATOM 28327 O O . GLY A 1 73 ? -9.703 2.897 -3.644 1.00 0.00 73 GLY A O 20
ATOM 28331 N N . ALA A 1 74 ? -10.794 2.682 -5.600 1.00 0.00 74 ALA A N 20
ATOM 28332 C CA . ALA A 1 74 ? -11.836 3.642 -5.247 1.00 0.00 74 ALA A CA 20
ATOM 28333 C C . ALA A 1 74 ? -13.210 2.980 -5.152 1.00 0.00 74 ALA A C 20
ATOM 28334 O O . ALA A 1 74 ? -14.186 3.617 -4.757 1.00 0.00 74 ALA A O 20
ATOM 28341 N N . LYS A 1 75 ? -13.283 1.703 -5.514 1.00 0.00 75 LYS A N 20
ATOM 28342 C CA . LYS A 1 75 ? -14.542 0.967 -5.465 1.00 0.00 75 LYS A CA 20
ATOM 28343 C C . LYS A 1 75 ? -14.610 0.099 -4.204 1.00 0.00 75 LYS A C 20
ATOM 28344 O O . LYS A 1 75 ? -14.103 0.491 -3.154 1.00 0.00 75 LYS A O 20
ATOM 28363 N N . ILE A 1 76 ? -15.240 -1.076 -4.307 1.00 0.00 76 ILE A N 20
ATOM 28364 C CA . ILE A 1 76 ? -15.370 -1.988 -3.169 1.00 0.00 76 ILE A CA 20
ATOM 28365 C C . ILE A 1 76 ? -14.089 -2.035 -2.338 1.00 0.00 76 ILE A C 20
ATOM 28366 O O . ILE A 1 76 ? -12.989 -2.136 -2.880 1.00 0.00 76 ILE A O 20
ATOM 28382 N N . ASN A 1 77 ? -14.243 -1.960 -1.020 1.00 0.00 77 ASN A N 20
ATOM 28383 C CA . ASN A 1 77 ? -13.102 -1.991 -0.110 1.00 0.00 77 ASN A CA 20
ATOM 28384 C C . ASN A 1 77 ? -12.252 -3.236 -0.338 1.00 0.00 77 ASN A C 20
ATOM 28385 O O . ASN A 1 77 ? -12.581 -4.080 -1.173 1.00 0.00 77 ASN A O 20
ATOM 28396 N N . HIS A 1 78 ? -11.159 -3.343 0.409 1.00 0.00 78 HIS A N 20
ATOM 28397 C CA . HIS A 1 78 ? -10.260 -4.486 0.290 1.00 0.00 78 HIS A CA 20
ATOM 28398 C C . HIS A 1 78 ? -10.792 -5.684 1.073 1.00 0.00 78 HIS A C 20
ATOM 28399 O O . HIS A 1 78 ? -10.467 -6.830 0.767 1.00 0.00 78 HIS A O 20
ATOM 28414 N N . THR A 1 79 ? -11.610 -5.408 2.085 1.00 0.00 79 THR A N 20
ATOM 28415 C CA . THR A 1 79 ? -12.187 -6.462 2.914 1.00 0.00 79 THR A CA 20
ATOM 28416 C C . THR A 1 79 ? -11.094 -7.293 3.581 1.00 0.00 79 THR A C 20
ATOM 28417 O O . THR A 1 79 ? -11.065 -8.518 3.457 1.00 0.00 79 THR A O 20
ATOM 28428 N N . THR A 1 80 ? -10.196 -6.617 4.292 1.00 0.00 80 THR A N 20
ATOM 28429 C CA . THR A 1 80 ? -9.101 -7.289 4.984 1.00 0.00 80 THR A CA 20
ATOM 28430 C C . THR A 1 80 ? -8.249 -8.097 4.009 1.00 0.00 80 THR A C 20
ATOM 28431 O O . THR A 1 80 ? -8.330 -7.907 2.795 1.00 0.00 80 THR A O 20
ATOM 28442 N N . LEU A 1 81 ? -7.432 -9.000 4.547 1.00 0.00 81 LEU A N 20
ATOM 28443 C CA . LEU A 1 81 ? -6.566 -9.838 3.724 1.00 0.00 81 LEU A CA 20
ATOM 28444 C C . LEU A 1 81 ? -7.363 -10.923 2.997 1.00 0.00 81 LEU A C 20
ATOM 28445 O O . LEU A 1 81 ? -6.810 -11.671 2.189 1.00 0.00 81 LEU A O 20
ATOM 28461 N N . LYS A 1 82 ? -8.661 -11.010 3.285 1.00 0.00 82 LYS A N 20
ATOM 28462 C CA . LYS A 1 82 ? -9.521 -12.008 2.656 1.00 0.00 82 LYS A CA 20
ATOM 28463 C C . LYS A 1 82 ? -9.332 -12.024 1.141 1.00 0.00 82 LYS A C 20
ATOM 28464 O O . LYS A 1 82 ? -9.461 -13.069 0.502 1.00 0.00 82 LYS A O 20
ATOM 28483 N N . ILE A 1 83 ? -9.022 -10.864 0.569 1.00 0.00 83 ILE A N 20
ATOM 28484 C CA . ILE A 1 83 ? -8.813 -10.762 -0.870 1.00 0.00 83 ILE A CA 20
ATOM 28485 C C . ILE A 1 83 ? -7.610 -11.589 -1.300 1.00 0.00 83 ILE A C 20
ATOM 28486 O O . ILE A 1 83 ? -7.592 -12.156 -2.392 1.00 0.00 83 ILE A O 20
ATOM 28502 N N . LEU A 1 84 ? -6.608 -11.663 -0.430 1.00 0.00 84 LEU A N 20
ATOM 28503 C CA . LEU A 1 84 ? -5.408 -12.433 -0.720 1.00 0.00 84 LEU A CA 20
ATOM 28504 C C . LEU A 1 84 ? -5.742 -13.915 -0.799 1.00 0.00 84 LEU A C 20
ATOM 28505 O O . LEU A 1 84 ? -5.245 -14.631 -1.668 1.00 0.00 84 LEU A O 20
ATOM 28521 N N . GLU A 1 85 ? -6.601 -14.364 0.109 1.00 0.00 85 GLU A N 20
ATOM 28522 C CA . GLU A 1 85 ? -7.019 -15.757 0.136 1.00 0.00 85 GLU A CA 20
ATOM 28523 C C . GLU A 1 85 ? -7.793 -16.103 -1.132 1.00 0.00 85 GLU A C 20
ATOM 28524 O O . GLU A 1 85 ? -7.841 -17.261 -1.548 1.00 0.00 85 GLU A O 20
ATOM 28536 N N . GLY A 1 86 ? -8.399 -15.088 -1.745 1.00 0.00 86 GLY A N 20
ATOM 28537 C CA . GLY A 1 86 ? -9.159 -15.301 -2.961 1.00 0.00 86 GLY A CA 20
ATOM 28538 C C . GLY A 1 86 ? -8.271 -15.512 -4.171 1.00 0.00 86 GLY A C 20
ATOM 28539 O O . GLY A 1 86 ? -8.602 -16.294 -5.061 1.00 0.00 86 GLY A O 20
ATOM 28543 N N . HIS A 1 87 ? -7.139 -14.812 -4.208 1.00 0.00 87 HIS A N 20
ATOM 28544 C CA . HIS A 1 87 ? -6.206 -14.932 -5.325 1.00 0.00 87 HIS A CA 20
ATOM 28545 C C . HIS A 1 87 ? -4.960 -14.083 -5.094 1.00 0.00 87 HIS A C 20
ATOM 28546 O O . HIS A 1 87 ? -4.810 -13.011 -5.681 1.00 0.00 87 HIS A O 20
ATOM 28561 N N . LEU A 1 88 ? -4.068 -14.571 -4.238 1.00 0.00 88 LEU A N 20
ATOM 28562 C CA . LEU A 1 88 ? -2.834 -13.857 -3.933 1.00 0.00 88 LEU A CA 20
ATOM 28563 C C . LEU A 1 88 ? -1.885 -14.731 -3.119 1.00 0.00 88 LEU A C 20
ATOM 28564 O O . LEU A 1 88 ? -2.370 -15.455 -2.224 1.00 0.00 88 LEU A O 20
#

Sequence (88 aa):
LFIATLKGIFTLKDLPEEFRPFVDYKAGLEKKKLSDDDEIAIISIKGTQSNHVLFLSSYNSVDEIRKELEEAGAKINHTTLKILEGHLLFIATLKGIFTLKDLPEEFRPFVDYKAGLEKKKLSDDDEIAIISIKGTQSNHVLFLSSYNSVDEIRKELEEAGAKINHTTLKILEGHLLFIATLKGIFTLKDLPEEFRPFVDYKAGLEKKKLSDDDEIAIISIKGTQSNHVLFLSSYNSVDEIRKELEEAGAKINHTTLKILEGHLLFIATLKGIFTLKDLPEEFRPFVDYKAGLEKKKLSDDDEIAIISIKGTQSNHVLFLSSYNSVDEIRKELEEAGAKINHTTLKILEGHLLFIATLKGIFTLKDLPEEFRPFVDYKAGLEKKKLSDDDEIAIISIKGTQSNHVLFLSSYNSVDEIRKELEEAGAKINHTTLKILEGHLLFIATLKGIFTLKDLPEEFRPFVDYKAGLEKKKLSDDDEIAIISIKGTQSNHVLFLSSYNSVDEIRKELEEAGAKINHTTLKILEGHLLFIATLKGIFTLKDLPEEFRPFVDYKAGLEKKKLSDDDEIAIISIKGTQSNHVLFLSSYNSVDEIRKELEEAGAKINHTTLKILEGHLLFIATLKGIFTLKDLPEEFRPFVDYKAGLEKKKLSDDDEIAIISIKGTQSNHVLFLSSYNSVDEIRKELEEAGAKINHTTLKILEGHLLFIATLKGIFTLKDLPEEFRPFVDYKAGLEKKKLSDDDEIAIISIKGTQSNHVLFLSSYNSVDEIRKELEEAGAKINHTTLKILEGHLLFIATLKGIFTLKDLPEEFRPFVDYKAGLEKKKLSDDDEIAIISIKGTQSNHVLFLSSYNSVDEIRKELEEAGAKINHTTLKILEGHLLFIATLKGIFTLKDLPEEFRPFVDYKAGLEKKKLSDDDEIAIISIKGTQSNHVLFLSSYNSVDEIRKELEEAGAKINHTTLKILEGHLLFIATLKGIFTLKDLPEEFRPFVDYKAGLEKKKLSDDDEIAIISIKGTQSNHVLFLSSYNSVDEIRKELEEAGAKINHTTLKILEGHLLFIATLKGIFTLKDLPEEFRPFVDYKAGLEKKKLSDDDEIAIISIKGTQSNHVLFLSSYNSVDEIRKELEEAGAKINHTTLKILEGHLLFIATLKGIFTLKDLPEEFRPFVDYKAGLEKKKLSDDDEIAIISIKGTQSNHVLFLSSYNSVDEIRKELEEAGAKINHTTLKILEGHLLFIATLKGIFTLKDLPEEFRPFVDYKAGLEKKKLSDDDEIAIISIKGTQSNHVLFLSSYNSVDEIRKELEEAGAKINHTTLKILEGHLLFIATLKGIFTLKDLPEEFRPFVDYKAGLEKKKLSDDDEIAIISIKGTQSNHVLFLSSYNSVDEIRKELEEAGAKINHTTLKILEGHLLFIATLKGIFTLKDLPEEFRPFVDYKAGLEKKKLSDDDEIAIISIKGTQSNHVLFLSSYNSVDEIRKELEEAGAKINHTTLKILEGHLLFIATLKGIFTLKDLPEEFRPFVDYKAGLEKKKLSDDDEIAIISIKGTQSNHVLFLSSYNSVDEIRKELEEAGAKINHTTLKILEGHLLFIATLKGIFTLKDLPEEFRPFVDYKAGLEKKKLSDDDEIAIISIKGTQSNHVLFLSSYNSVDEIRKELEEAGAKINHTTLKILEGHLLFIATLKGIFTLKDLPEEFRPFVDYKAGLEKKKLSDDDEIAIISIKGTQSNHVLFLSSYNSVDEIRKELEEAGAKINHTTLKILEGHL

Radius of gyration: 13.49 Å; Cα contacts (8 Å, |Δi|>4): 101; chains: 1; bounding box: 33×34×27 Å

Foldseek 3Di:
DDFDKDKDKAFCQNNVVPDPDDCVCVCPVPPNVDDRPWIWIWMQRDPVPDTDTGTDPHDDDDVVVVVVVVCCRPHDPPPPCVVVVVPD

Solvent-accessible surface area: 7217 Å² total; per-residue (Å²): 237,201,143,72,62,127,86,11,132,16,40,72,94,122,4,22,80,165,170,169,78,141,4,59,133,51,4,40,92,134,170,76,133,78,85,82,113,8,38,8,6,23,7,39,60,183,32,135,174,65,75,48,47,17,40,14,81,62,63,123,98,97,77,121,12,143,149,72,20,105,90,13,3,59,60,166,114,37,129,56,112,148,75,38,119,73,66,122